Protein AF-0000000068242303 (afdb_homodimer)

InterPro domains:
  IPR001650 Helicase, C-terminal domain-like [PF00271] (436-538)
  IPR001650 Helicase, C-terminal domain-like [PS51194] (433-585)
  IPR001650 Helicase, C-terminal domain-like [SM00490] (460-540)
  IPR006935 Helicase/UvrB, N-terminal [PF04851] (218-365)
  IPR014001 Helicase superfamily 1/2, ATP-binding domain [PS51192] (231-381)
  IPR014001 Helicase superfamily 1/2, ATP-binding domain [SM00487] (214-392)
  IPR015927 Peptidase S24/S26A/S26B/S26C [PF00717] (843-957)
  IPR025202 Cardiolipin synthase-like, phospholipase D-like domain [PF13091] (28-148)
  IPR027417 P-loop containing nucleoside triphosphate hydrolase [G3DSA:3.40.50.300] (198-381)
  IPR027417 P-loop containing nucleoside triphosphate hydrolase [G3DSA:3.40.50.300] (384-576)
  IPR027417 P-loop containing nucleoside triphosphate hydrolase [SSF52540] (264-558)
  IPR036286 LexA/Signal peptidase-like superfamily [SSF51306] (871-971)
  IPR052511 ATP-dependent Helicase [PTHR47962] (212-579)

Nearest PDB structures (foldseek):
  7clg-assembly1_B  TM=3.840E-01  e=1.678E-41  Staphylococcus aureus subsp. aureus USA300
  7clg-assembly1_A  TM=3.819E-01  e=2.643E-39  Staphylococcus aureus subsp. aureus USA300
  7pli-assembly2_F  TM=6.840E-01  e=2.685E-12  Escherichia coli K-12
  7zsb-assembly1_7  TM=6.107E-01  e=1.114E-11  Saccharomyces cerevisiae
  8ebw-assembly1_A  TM=4.884E-01  e=4.718E-13  Homo sapiens

pLDDT: mean 82.97, std 15.18, range [19.53, 98.81]

Foldseek 3Di:
DVVPPLLALADDAQKQQAAQVRFQLVSLLSNLQNFQEKFWEAAAAFPQLCVSCVQSNQLSLLLNRAAEYEYECALPQHALLSLLLVVLSVQSHYWYKYFYQVVHHDGWTKIKGFHDDPRDTPWIKMWTWRAHRHPCRRRHDRIMIGMQIQDDDCPDPSNVVSVVVVVVSVPSCPDPRIGTRALVVSVVSVVVSVVSCVPVNNDVVCPPVVRPDDQDFQAQQLQLLLVLVVVVVVLQFQEEEAAAFFLNQQLLSQLVNCVVVVWQAEEEEEADPLVLSVSSSNNSSNDSSFFEAEPEPVGHDDPGRYYYYYLVGCLDPVNVVVAQQARGQEYEYEQLLCCLDSSNLSNLLRHDHSHYYYYHHDPALLSCLSSCVSRVVHHRYHDHPLNCCQVVQWFAEEEEEEAQPQAACVPFDADLLDTDLVSQLVSLLDPVSLVVLCVVCVVFPDQFEEEEDADQSSLCSSQVSCVVVVFFEDEDDSNDSRGPVNVLVCRLVRVGRYYYYHPDQLPNDADQSHAEYEYRDLDQELRSVSSSVSNHTGHDPPNRHRYHYYYHHDYLDLSRLLVLCSQQVHLDSVVSLVCLVVVPGRPPYHHDHDPVVSVSSVVVVVPQDPAVLSLQVSVCSHRSHRRFLSSSVSSPDDQVSCCVRQVHDLSSSCVNNVDVLSVVCCVQCVQCLVDVFQPDDDPALLLLLLLVLCLSVLCQVPFDALLSSLLSSCVSCSSPSVRCVVHPDPVLNPDHSNDPVSSVVSCVPNVCVQAPPPDPDDRQWHQDPRRTTYGPGDDDPVCSVVVSVSSNSRSSNVSSVVVPPPDPPVPPPVVPPVVPDSSSSRGPPPLAADWAKEQAQPEAELADWDFGDRPDIDIDGAHPDLPDDDNVFKYKYFYAYFQQQADPDGHDHGWIFIKGWDDPVRPPDQAQFWFKKWAADPVGTITIYTFHWHDPDVVWIKGHTRHPVGDIGTDDPRMDTTIGTRDTRDDPPPDPPDD/DVVPPLLALADDAQKQQAAQVRFQLVSLLSNLQNFQEKFWEFAAAFPQLCVSCVQSNQLSLLLNRAAEYEYECALPQHALLSLLLVVLVVQSHYWYKYFYQVVHGDGWTKIKGFHDDPRDTPWIKMWTWRAHRHPCRRRHDRIMIGMQIQDDDCPDPSNVVSVVVVVVSVPSCPDPRIGTRALVVSVVSVVVSVVSCVVVNNDVVCPPVVRPDDQAWQFLQLLLLLVLVVVVVVLQFQEEEAAAFFLNQQLLSQLVNCVVVVWQAEEEEEADPLVLSVSSSNNSSNDSSFFEAEPEPVGHDDPGRYYYYYLVGCLDPVNVVVAQQARGQEYEYEQLLCCLDSSNLSNLLRHDHSHYYYYHHAPALLSCLSSCVSRVVHHRYHDHPLNCCQVVQWFAEEEEEEAQPQAACVVFDADLLDTDLVSQLVSQLDPVSLVVLVVVCVVFPDQFEEEEDADQSSLCSSQVSCVVVVFFEDEDDSNDSRGPVRVLVCRLVRVGRYYYYHCPQLDNDADQSHAEYEYRDLDQELRSVSSSVSNHTGHDPPNRRRYHYYYYHDYLDLSRLLVLCSQQVHLDSVVSLVCLVVVPGRPPYHHDHDPVVSVSSVVVVVVQDPAPLSLQVSVCSHRSHRRFLSSSVSSPDDQVSCCVRQVHDLSSSCVNNVDPLSVVVCVACVCCLVDVFQPDDDPALLQLLLLVLCLSVLCQVPFDALLSSLLSSCVSCSSPSVRCVPHPDPVLNPDHSNDPVSSVVSCVPNVCVQAPPPDPDDRQWHQDPRRTIYGPGDDDPVCSVVVSVSSNSRSSNVSSVVVPPPDPPVPPPVVPPVVPDSPSSRTPPVQAADKAKEQEQPEAELADWDFGDRPDIDIDGAHPDLDDDDNVFKYKYFYAYFQQQADPDGHDHGWIFIKGWDDPVRPDDQAQFWFKKWAADPVGTITIYIFGWHDPDVVWIKGHTRDPVGDIGTDDPRMDTTIGTRDTRDDPPPDPPDD

Solvent-accessible surface area (backbone atoms only — not comparable to full-atom values): 102683 Å² total; per-residue (Å²): 119,81,70,69,75,71,69,46,51,73,77,84,70,51,64,31,62,16,19,80,85,32,38,48,45,69,55,50,51,43,18,44,70,52,27,40,34,38,43,35,34,26,27,34,39,31,50,61,17,42,66,72,44,44,59,45,51,47,51,25,38,76,71,66,23,47,40,38,37,34,36,27,54,39,90,53,62,35,33,59,45,30,52,51,50,47,44,59,44,36,77,63,68,33,47,44,31,35,33,60,32,90,93,48,51,52,49,28,18,37,44,33,33,29,26,59,56,96,89,37,78,77,40,34,40,34,39,27,8,37,46,40,38,26,46,53,42,28,40,50,14,33,19,30,30,39,50,49,50,46,38,83,56,76,82,30,72,46,18,46,50,42,52,49,53,51,48,52,48,54,49,55,61,67,28,91,48,33,37,75,65,43,66,67,55,49,53,57,46,45,55,52,37,52,52,46,34,68,72,39,31,70,60,63,86,54,57,48,72,83,58,61,70,75,76,86,39,34,46,70,68,45,3,38,43,49,26,35,49,52,52,44,46,72,65,48,37,32,39,29,31,38,29,40,24,61,76,71,48,67,62,57,42,54,44,50,45,41,56,74,68,65,53,67,26,36,38,40,32,25,84,44,68,55,54,42,49,53,41,52,50,52,39,30,66,71,33,70,85,54,38,68,25,47,27,41,90,86,40,76,52,85,79,40,34,36,30,37,28,28,40,84,41,47,22,34,69,78,50,42,66,73,44,61,43,66,62,34,42,29,36,37,32,47,58,32,77,58,36,80,38,66,39,40,45,47,42,63,66,55,44,54,42,65,32,36,41,33,32,30,53,65,79,49,55,35,67,31,30,62,42,30,52,76,22,65,62,31,76,56,38,77,44,47,64,59,53,32,36,74,69,62,60,27,39,28,35,40,37,39,40,37,62,34,81,66,43,69,49,73,75,43,59,71,53,92,61,36,62,42,65,68,61,46,44,60,55,58,60,34,70,68,36,48,50,54,52,47,55,55,45,70,73,63,55,72,69,23,32,43,28,38,28,76,35,71,67,37,16,45,48,52,20,51,52,38,40,74,73,73,40,47,45,42,51,42,48,96,87,39,87,59,49,67,55,59,52,50,48,30,34,71,73,57,73,23,42,37,41,25,24,52,67,62,67,53,53,74,60,86,55,35,65,33,27,21,40,37,39,68,32,88,60,42,32,55,60,60,44,48,37,50,54,24,52,34,26,34,58,21,80,90,72,61,62,73,48,22,35,35,44,34,52,40,51,74,43,77,52,51,55,45,53,52,12,56,78,58,71,38,94,40,60,69,58,20,56,53,38,59,75,66,60,75,54,58,85,78,40,44,80,45,68,34,64,71,49,53,51,50,52,52,53,46,60,68,61,57,58,95,46,66,68,52,48,47,53,50,47,19,34,47,61,42,40,84,67,47,60,30,19,45,41,56,63,67,45,58,64,68,55,31,35,73,73,41,65,31,68,62,52,40,48,22,62,76,64,69,33,66,69,50,42,52,46,42,71,74,47,32,64,50,53,40,58,65,52,70,63,40,88,68,95,50,64,48,58,48,42,46,52,50,26,35,56,76,61,44,22,88,82,49,53,38,39,51,63,58,42,39,29,40,26,40,55,58,40,53,48,30,41,69,55,43,65,68,62,44,50,82,71,59,66,70,50,50,54,86,34,68,65,38,40,52,54,42,45,71,41,43,50,36,67,40,39,52,68,83,54,101,58,85,51,57,30,38,70,49,96,82,45,23,51,34,68,66,63,91,77,51,80,89,45,44,67,60,50,50,50,53,50,48,41,45,36,47,26,51,50,52,54,58,71,63,56,84,74,79,74,62,65,69,56,59,66,55,53,73,67,58,79,78,44,67,32,63,23,48,42,83,74,81,41,56,63,23,41,23,26,75,47,34,32,34,10,17,69,61,73,32,75,42,55,81,80,56,74,41,79,35,64,44,58,87,86,77,66,92,79,48,52,90,43,28,35,33,30,30,31,38,40,50,24,29,44,24,75,96,68,54,42,47,60,64,38,38,33,36,30,32,61,53,45,91,90,62,60,64,86,60,65,76,32,48,32,34,32,38,34,65,49,93,87,68,49,52,24,23,34,51,30,31,29,37,72,79,48,96,97,37,44,34,33,34,45,47,12,81,93,40,76,69,40,75,61,55,88,70,51,39,76,46,29,34,62,74,46,70,61,78,79,77,80,69,69,72,67,82,120,120,79,71,69,78,72,70,45,52,74,77,84,69,51,63,32,62,17,18,82,85,32,38,46,46,68,54,50,51,43,19,44,70,52,28,42,33,37,44,36,36,26,26,36,38,32,52,62,16,42,66,70,45,45,58,46,52,48,52,25,38,75,72,66,23,47,40,38,38,34,34,28,53,38,90,52,63,35,34,59,45,31,52,52,51,48,46,60,44,35,73,63,69,34,47,43,31,34,32,61,32,88,95,49,50,52,49,27,18,37,44,34,33,29,26,60,56,96,88,38,78,76,43,35,40,34,37,27,8,37,47,41,40,27,47,52,41,30,40,50,15,33,18,31,32,39,49,49,51,45,38,83,55,75,81,30,72,47,19,46,50,42,51,49,54,53,48,52,47,53,50,56,64,68,27,91,50,32,38,76,65,43,66,69,55,49,54,57,44,44,55,52,36,53,51,45,35,68,72,39,31,70,59,62,86,54,56,48,73,81,58,61,70,73,78,86,56,45,42,57,67,44,14,39,42,49,42,34,48,52,52,44,46,73,64,47,36,34,40,29,30,37,29,40,24,60,76,70,48,65,63,56,43,53,45,52,44,40,57,73,68,64,53,67,26,35,36,37,32,27,85,46,69,55,53,43,51,53,42,50,50,51,40,29,68,72,32,69,84,54,38,68,27,47,26,42,90,85,41,74,51,84,80,40,35,38,30,35,27,29,40,84,41,47,23,34,68,78,50,44,65,74,44,60,43,65,60,34,41,29,36,38,32,47,58,30,77,57,38,80,38,65,38,39,44,45,42,62,66,55,44,54,42,66,32,34,40,33,31,30,52,64,79,49,54,35,67,31,30,62,43,29,53,75,22,64,63,31,76,55,40,79,42,47,63,61,55,34,36,74,69,62,61,26,39,29,35,41,37,40,40,37,62,35,83,66,42,68,49,72,76,44,60,71,54,92,61,35,64,41,64,68,61,48,45,60,53,57,58,34,71,67,38,47,49,53,52,48,54,53,43,71,73,62,55,74,70,24,33,44,30,38,27,76,35,70,66,37,16,46,49,52,20,51,52,37,39,74,74,72,42,46,44,43,52,42,47,95,86,39,88,60,49,69,57,56,52,50,48,31,34,71,72,58,74,22,41,36,41,25,25,50,66,63,66,52,53,71,60,88,54,35,64,33,27,20,39,36,38,68,34,87,59,41,31,56,59,60,44,49,37,51,54,25,52,34,26,35,59,20,80,90,71,62,60,72,50,22,36,35,44,33,52,38,50,74,42,76,52,50,55,44,52,54,13,57,77,58,71,38,93,39,60,69,59,19,55,52,38,57,74,65,59,73,54,57,84,78,41,44,80,46,67,35,65,70,50,54,52,50,51,52,53,47,61,67,61,57,58,95,45,66,67,50,48,48,54,50,46,18,36,48,62,42,40,84,66,47,59,29,19,45,41,55,64,66,45,59,64,69,55,31,35,72,74,41,65,29,70,62,51,38,48,22,63,73,64,68,34,66,69,50,43,50,46,43,71,75,46,32,62,49,53,39,57,64,52,70,65,40,86,68,95,51,64,48,57,47,41,48,52,50,25,34,56,76,61,44,21,87,82,49,53,37,40,52,64,59,42,39,28,40,25,39,56,60,42,53,46,30,41,68,54,44,65,68,62,45,50,82,71,59,67,70,50,49,55,86,34,67,66,38,41,52,53,43,45,70,40,43,52,36,66,41,39,50,68,84,53,101,57,87,52,57,31,38,70,47,97,82,44,22,51,36,68,67,63,91,78,53,80,87,45,47,66,60,49,51,50,52,50,49,42,45,35,47,26,52,51,51,54,59,70,65,55,84,76,80,75,67,65,70,57,62,67,57,57,70,64,60,76,75,57,70,34,65,14,50,50,87,73,75,40,54,62,23,41,21,27,75,45,36,34,34,10,16,71,62,72,32,76,44,55,81,80,56,74,41,79,35,65,42,57,85,85,75,66,92,78,46,50,90,44,28,35,33,32,30,32,38,40,51,25,32,45,26,76,95,71,55,40,48,61,64,38,39,33,34,31,32,60,51,44,90,88,64,58,64,87,61,68,76,30,49,31,34,32,37,33,66,49,94,89,67,50,52,25,23,34,51,31,32,28,37,72,80,46,96,96,36,42,32,33,34,46,48,13,79,92,42,75,72,40,76,61,54,89,72,52,39,76,46,30,33,64,76,45,70,64,79,80,77,80,70,70,73,69,81,120

Sequence (1958 aa):
MMSDRQSFLYSGHKLSSGGANDPLLPRLVQAINHATEIEISVSFIQPSGLDLLFDPLFDAVQSGAQVKLLTSDYLSITHPVALRRLMLLTERGAQCRVFECGQHSFHMKSYIFVRCEQGEILEGCAWIGSNNISKTALLDSHEWALRHDFEPPETSAAALEFLHIRQQFASIFNHTNSKDLTHTWIDHYLERYQQAKKQHGMPILADSQDEQSEPPAPNAVQVEALTALNATRAQGFSRGLVVLATGMGKTWLAAFDALQTQSTKVLFVAHREEILLQAEKTFCQLIPNAKTGLYNGVTQNTQAMLLFASVATIGKQNHLQRFAADHFDYIVVDEFHHAAARSYRNLLTYFKPKFLLGLTATPERSDQADILSLCDSNLVFERNLVHGIDEKILVPFDYHGIYDQAVNYQEIPWRNGKFDPDSLDNALATQRRAEHVYQHWHQKKQTRTLAFCVSKKHADFMAEFCLSKGIKAIAVYSDSKVRRNQALQWLDSGKIDILFSVDLFNEGTDLPAIDTILMLRPTESKILFLQQLGRGLRRSIETQKSKLVVIDFIGNHDSFLNRPTTLYNVSHLKDALAKHQQQALPDGCHVTFDITLLNFWQQLTRKMRFSVQDEYQQLAHQLAHRPTASEFFYHGIEISKVRKQAQSWFHLVASQENDPELAEIVTRYGDFLLHGIESTGMSKSFKAILLEALLELDGLRTPPTLATLAECSYTVIARRPDLMAEDLTENAKQFKAADKDWLNYWRNNPIKAFTNKATKQATWFSIDSQQRFVANFDIREQDLERLHDCIQELVDLRLAEYAQRPKQHKENLIKAKSKAAVISLIPEQKTIGTPIPFYPELKIACGHFKRGSEREVQTYFVPDGYGLLDPTRHFVSPASGNSMNGGKNPIQDGDLLLLEWVTPSSAGSISNLTMAIETQDETGDNQYLLRVVRKIAPNQYELQAQNPSYPNMPATDAMKTFARLKAVIKNNSQQSQTRMMSDRQSFLYSGHKLSSGGANDPLLPRLVQAINHATEIEISVSFIQPSGLDLLFDPLFDAVQSGAQVKLLTSDYLSITHPVALRRLMLLTERGAQCRVFECGQHSFHMKSYIFVRCEQGEILEGCAWIGSNNISKTALLDSHEWALRHDFEPPETSAAALEFLHIRQQFASIFNHTNSKDLTHTWIDHYLERYQQAKKQHGMPILADSQDEQSEPPAPNAVQVEALTALNATRAQGFSRGLVVLATGMGKTWLAAFDALQTQSTKVLFVAHREEILLQAEKTFCQLIPNAKTGLYNGVTQNTQAMLLFASVATIGKQNHLQRFAADHFDYIVVDEFHHAAARSYRNLLTYFKPKFLLGLTATPERSDQADILSLCDSNLVFERNLVHGIDEKILVPFDYHGIYDQAVNYQEIPWRNGKFDPDSLDNALATQRRAEHVYQHWHQKKQTRTLAFCVSKKHADFMAEFCLSKGIKAIAVYSDSKVRRNQALQWLDSGKIDILFSVDLFNEGTDLPAIDTILMLRPTESKILFLQQLGRGLRRSIETQKSKLVVIDFIGNHDSFLNRPTTLYNVSHLKDALAKHQQQALPDGCHVTFDITLLNFWQQLTRKMRFSVQDEYQQLAHQLAHRPTASEFFYHGIEISKVRKQAQSWFHLVASQENDPELAEIVTRYGDFLLHGIESTGMSKSFKAILLEALLELDGLRTPPTLATLAECSYTVIARRPDLMAEDLTENAKQFKAADKDWLNYWRNNPIKAFTNKATKQATWFSIDSQQRFVANFDIREQDLERLHDCIQELVDLRLAEYAQRPKQHKENLIKAKSKAAVISLIPEQKTIGTPIPFYPELKIACGHFKRGSEREVQTYFVPDGYGLLDPTRHFVSPASGNSMNGGKNPIQDGDLLLLEWVTPSSAGSISNLTMAIETQDETGDNQYLLRVVRKIAPNQYELQAQNPSYPNMPATDAMKTFARLKAVIKNNSQQSQTR

Organism: Vibrio cholerae serotype O1 (strain ATCC 39315 / El Tor Inaba N16961) (NCBI:txid243277)

Secondary structure (DSSP, 8-state):
--SSTT--S--S-SEE-BTTTB-SHHHHHHHHHH-SEEEEE-S-B-HHHHHHHHHHHHHHHHTT-EEEEEEE-GGG-S-HHHHHHHHHHHTTT-EEEEE--TTS-B---EEEEEEEETTEEEEEEEEEES--BSHIIIIISB--EEEEE--SSTTSHHHHHHHHHHHHHHHHHTSTTEEE--HHHHHHHHHHHHHHHHHH-S-GGGGSTTT--PPP---HHHHHHHHHHHHHHHTT-SEEEEEE-TTS-HHHHHHHHHHHTT-SSEEEEESSHHHHHHHHHHHHHH-TT--EEEESSS-B-SS-SEEEEEHHHHTSHHHHTTS-TTS-SEEEESSGGGGGSHHHHHHHHH---SEEEEEES---HHHHHHHHHHTTT-EEEEE-HHHHHHTTSB--EEEEEEE-TT--GGGS-EETTEE-HHHHHHHHS-HHHHHHHHHHHHHH--S-EEEE-SSHHHHHHHHHHHHHTT--EEEE-TT-SS-HHHHHHHHHHTS-SEEEESSTTSSS---TT--EEEE-S----HHHHHHHHHHT-B--TTTT---EEEEEEE-SSGGGGHHHHHHTT-SSHHHHHHHHHHT---TT-EEEE-HHHHHHHHHHHHH----HHHHHHHHHHHHTSPPPHHHHHHTT--HHHHHHHHSSHHHHHHHHHT-HHHHHHHHHHHHIIIIIIIT---SSSHHHHHHHHHHHTTTTTSPPBHHHHHHHHHHHHHT-HHHHHHHS-TTGGG--TT-HHHHHHHIIIIIHHHH---SSS---EEE-TT-BEEESS---GGGHHHHHHHHHHHHHHHHHHHHHS--SSTTSSTTTGGG-------------SEEEEE-TT--EESSS-EE------EEEEEPTTS----TTTEEEEEEESSTT--SSS---TTPEEEEEE--TTS----TTEEEEEEEE-TTS-EEEEEEEEEEEETTEEEEE-SSTTS--EE--TT-EEEEEEEEEE---GGGGG--/--SSTT--S--S-SEE-BTTTB-SHHHHHHHHHH-SEEEEE-S-B-HHHHHHHHHHHHHHHHTT-EEEEEEE-GGG-S-HHHHHHHHHHHTTT-EEEEE--TTS-B---EEEEEEEETTEEEEEEEEEES--BSHIIIIISB--EEEEE--SSTTSHHHHHHHHHHHHHHHHHTSTTEEE--HHHHHHHHHHHHHHHHHH-S-GGGGSTTT--PPP---HHHHHHHHHHHHHHHTT-SEEEEEE-TTS-HHHHHHHHHHHTT-SSEEEEESSHHHHHHHHHHHHHH-TT--EEEESSS-B-SS-SEEEEEHHHHTSHHHHTTS-TTS-SEEEESSGGGTTSHHHHHHHHH---SEEEEEES---HHHHHHHHHHTTT-EEEEE-HHHHHHTTSB--EEEEEEE-TT--GGGS-EETTEE-HHHHHHHHS-HHHHHHHHHHHHHH--S-EEEE-SSHHHHHHHHHHHHHTT--EEEE-TT-SS-HHHHHHHHHHTS-SEEEESSTTSSS---TT--EEEE-S----HHHHHHHHHHT-B--TTTT---EEEEEEE-SSGGGGHHHHHHTT-SSHHHHHHHHHHT---TT-EEEE-HHHHHHHHHHHHH----HHHHHHHHHHHHTSPPPHHHHHHTT--HHHHHHHHSSHHHHHHHHHT-HHHHHHHHHHHHIIIIIIIT---SSSHHHHHHHHHHHTTTTTSPPBHHHHHHHHHHHHHT-HHHHHHHS-TTGGG--TT-HHHHHHHIIIIIHHHH---SSS---EEE-TT-BEEESS---GGGHHHHHHHHHHHHHHHHHHHHHS--SSTTSSTTTTT--------------SEEEEE-TT--EESSS-EE------EEEEEPTTS----TTTEEEEEEESSTT--SSS---TT-EEEEEE--TTS----TTEEEEEEEE-TTS-EEEEEEEEEEEETTEEEEE-SSTTS--EE--TT-EEEEEEEEEE---GGGGG--

Structure (mmCIF, N/CA/C/O backbone):
data_AF-0000000068242303-model_v1
#
loop_
_entity.id
_entity.type
_entity.pdbx_description
1 polymer 'Helicase-related protein'
#
loop_
_atom_site.group_PDB
_atom_site.id
_atom_site.type_symbol
_atom_site.label_atom_id
_atom_site.label_alt_id
_atom_site.label_comp_id
_atom_site.label_asym_id
_atom_site.label_entity_id
_atom_site.label_seq_id
_atom_site.pdbx_PDB_ins_code
_atom_site.Cartn_x
_atom_site.Cartn_y
_atom_site.Cartn_z
_atom_site.occupancy
_atom_site.B_iso_or_equiv
_atom_site.auth_seq_id
_atom_site.auth_comp_id
_atom_site.auth_asym_id
_atom_site.auth_atom_id
_atom_site.pdbx_PDB_model_num
ATOM 1 N N . MET A 1 1 ? -24.125 -35.188 1.979 1 27.48 1 MET A N 1
ATOM 2 C CA . MET A 1 1 ? -24.922 -34.156 2.666 1 27.48 1 MET A CA 1
ATOM 3 C C . MET A 1 1 ? -24.047 -33.031 3.164 1 27.48 1 MET A C 1
ATOM 5 O O . MET A 1 1 ? -24.547 -32 3.607 1 27.48 1 MET A O 1
ATOM 9 N N . MET A 1 2 ? -22.859 -33.438 3.572 1 31.95 2 MET A N 1
ATOM 10 C CA . MET A 1 2 ? -21.812 -32.469 3.82 1 31.95 2 MET A CA 1
ATOM 11 C C . MET A 1 2 ? -21.562 -31.594 2.586 1 31.95 2 MET A C 1
ATOM 13 O O . MET A 1 2 ? -20.75 -30.656 2.621 1 31.95 2 MET A O 1
ATOM 17 N N . SER A 1 3 ? -21.906 -32.125 1.413 1 37.91 3 SER A N 1
ATOM 18 C CA . SER A 1 3 ? -21.734 -31.547 0.093 1 37.91 3 SER A CA 1
ATOM 19 C C . SER A 1 3 ? -22.438 -30.188 0.002 1 37.91 3 SER A C 1
ATOM 21 O O . SER A 1 3 ? -22.062 -29.344 -0.811 1 37.91 3 SER A O 1
ATOM 23 N N . ASP A 1 4 ? -23.625 -30.094 0.601 1 40.25 4 ASP A N 1
ATOM 24 C CA . ASP A 1 4 ? -24.531 -28.984 0.287 1 40.25 4 ASP A CA 1
ATOM 25 C C . ASP A 1 4 ? -24.031 -27.688 0.903 1 40.25 4 ASP A C 1
ATOM 27 O O . ASP A 1 4 ? -24.5 -26.609 0.555 1 40.25 4 ASP A O 1
ATOM 31 N N . ARG A 1 5 ? -23.625 -27.719 2.139 1 39.94 5 ARG A N 1
ATOM 32 C CA . ARG A 1 5 ? -23.328 -26.516 2.904 1 39.94 5 ARG A CA 1
ATOM 33 C C . ARG A 1 5 ? -22.188 -25.734 2.281 1 39.94 5 ARG A C 1
ATOM 35 O O . ARG A 1 5 ? -21.906 -24.594 2.676 1 39.94 5 ARG A O 1
ATOM 42 N N . GLN A 1 6 ? -21.188 -26.375 1.655 1 49.88 6 GLN A N 1
ATOM 43 C CA . GLN A 1 6 ? -19.906 -25.781 1.315 1 49.88 6 GLN A CA 1
ATOM 44 C C . GLN A 1 6 ? -19.938 -25.141 -0.073 1 49.88 6 GLN A C 1
ATOM 46 O O . GLN A 1 6 ? -18.891 -24.875 -0.665 1 49.88 6 GLN A O 1
ATOM 51 N N . SER A 1 7 ? -21.141 -24.906 -0.558 1 69.19 7 SER A N 1
ATOM 52 C CA . SER A 1 7 ? -21.188 -24.422 -1.932 1 69.19 7 SER A CA 1
ATOM 53 C C . SER A 1 7 ? -21.422 -22.906 -1.976 1 69.19 7 SER A C 1
ATOM 55 O O . SER A 1 7 ? -22 -22.391 -2.932 1 69.19 7 SER A O 1
ATOM 57 N N . PHE A 1 8 ? -21.062 -22.281 -0.878 1 84.56 8 PHE A N 1
ATOM 58 C CA . PHE A 1 8 ? -21.328 -20.859 -0.902 1 84.56 8 PHE A CA 1
ATOM 59 C C . PHE A 1 8 ? -20.062 -20.078 -1.264 1 84.56 8 PHE A C 1
ATOM 61 O O . PHE A 1 8 ? -18.953 -20.531 -1.033 1 84.56 8 PHE A O 1
ATOM 68 N N . LEU A 1 9 ? -20.312 -18.906 -1.848 1 91.75 9 LEU A N 1
ATOM 69 C CA . LEU A 1 9 ? -19.203 -18.031 -2.213 1 91.75 9 LEU A CA 1
ATOM 70 C C . LEU A 1 9 ? -18.484 -17.516 -0.97 1 91.75 9 LEU A C 1
ATOM 72 O O . LEU A 1 9 ? -17.297 -17.188 -1.02 1 91.75 9 LEU A O 1
ATOM 76 N N . TYR A 1 10 ? -19.281 -17.344 0.137 1 91 10 TYR A N 1
ATOM 77 C CA . TYR A 1 10 ? -18.703 -16.719 1.316 1 91 10 TYR A CA 1
ATOM 78 C C . TYR A 1 10 ? -19.328 -17.266 2.594 1 91 10 TYR A C 1
ATOM 80 O O . TYR A 1 10 ? -20.406 -17.859 2.559 1 91 10 TYR A O 1
ATOM 88 N N . SER A 1 11 ? -18.562 -17.156 3.717 1 87.81 11 SER A N 1
ATOM 89 C CA . SER A 1 11 ? -19.031 -17.531 5.051 1 87.81 11 SER A CA 1
ATOM 90 C C . SER A 1 11 ? -18.375 -16.656 6.121 1 87.81 11 SER A C 1
ATOM 92 O O . SER A 1 11 ? -17.375 -15.992 5.859 1 87.81 11 SER A O 1
ATOM 94 N N . GLY A 1 12 ? -19.062 -16.516 7.234 1 88.19 12 GLY A N 1
ATOM 95 C CA . GLY A 1 12 ? -18.484 -15.859 8.391 1 88.19 12 GLY A CA 1
ATOM 96 C C . GLY A 1 12 ? -18.672 -14.352 8.391 1 88.19 12 GLY A C 1
ATOM 97 O O . GLY A 1 12 ? -19.594 -13.844 7.762 1 88.19 12 GLY A O 1
ATOM 98 N N . HIS A 1 13 ? -17.812 -13.641 9.141 1 92.69 13 HIS A N 1
ATOM 99 C CA . HIS A 1 13 ? -17.891 -12.195 9.289 1 92.69 13 HIS A CA 1
ATOM 100 C C . HIS A 1 13 ? -17.562 -11.492 7.977 1 92.69 13 HIS A C 1
ATOM 102 O O . HIS A 1 13 ? -16.828 -12.031 7.141 1 92.69 13 HIS A O 1
ATOM 108 N N . LYS A 1 14 ? -18.047 -10.32 7.805 1 96.12 14 LYS A N 1
ATOM 109 C CA . LYS A 1 14 ? -17.781 -9.523 6.605 1 96.12 14 LYS A CA 1
ATOM 110 C C . LYS A 1 14 ? -16.391 -8.906 6.645 1 96.12 14 LYS A C 1
ATOM 112 O O . LYS A 1 14 ? -15.828 -8.578 5.598 1 96.12 14 LYS A O 1
ATOM 117 N N . LEU A 1 15 ? -15.906 -8.789 7.855 1 97.44 15 LEU A N 1
ATOM 118 C CA . LEU A 1 15 ? -14.555 -8.25 7.977 1 97.44 15 LEU A CA 1
ATOM 119 C C . LEU A 1 15 ? -13.531 -9.375 8.078 1 97.44 15 LEU A C 1
ATOM 121 O O . LEU A 1 15 ? -13.703 -10.312 8.859 1 97.44 15 LEU A O 1
ATOM 125 N N . SER A 1 16 ? -12.539 -9.289 7.238 1 96.31 16 SER A N 1
ATOM 126 C CA . SER A 1 16 ? -11.297 -10.016 7.465 1 96.31 16 SER A CA 1
ATOM 127 C C . SER A 1 16 ? -10.219 -9.102 8.047 1 96.31 16 SER A C 1
ATOM 129 O O . SER A 1 16 ? -9.805 -8.133 7.406 1 96.31 16 SER A O 1
ATOM 131 N N . SER A 1 17 ? -9.766 -9.359 9.227 1 94.19 17 SER A N 1
ATOM 132 C CA . SER A 1 17 ? -8.852 -8.461 9.93 1 94.19 17 SER A CA 1
ATOM 133 C C . SER A 1 17 ? -7.398 -8.828 9.656 1 94.19 17 SER A C 1
ATOM 135 O O . SER A 1 17 ? -6.48 -8.148 10.117 1 94.19 17 SER A O 1
ATOM 137 N N . GLY A 1 18 ? -7.207 -9.875 8.867 1 91.88 18 GLY A N 1
ATOM 138 C CA . GLY A 1 18 ? -5.852 -10.258 8.508 1 91.88 18 GLY A CA 1
ATOM 139 C C . GLY A 1 18 ? -5.098 -10.922 9.641 1 91.88 18 GLY A C 1
ATOM 140 O O . GLY A 1 18 ? -5.711 -11.484 10.555 1 91.88 18 GLY A O 1
ATOM 141 N N . GLY A 1 19 ? -3.764 -10.953 9.555 1 86.62 19 GLY A N 1
ATOM 142 C CA . GLY A 1 19 ? -2.949 -11.672 10.523 1 86.62 19 GLY A CA 1
ATOM 143 C C . GLY A 1 19 ? -3.068 -13.18 10.391 1 86.62 19 GLY A C 1
ATOM 144 O O . GLY A 1 19 ? -3.82 -13.68 9.555 1 86.62 19 GLY A O 1
ATOM 145 N N . ALA A 1 20 ? -2.357 -13.812 11.25 1 82.75 20 ALA A N 1
ATOM 146 C CA . ALA A 1 20 ? -2.346 -15.273 11.219 1 82.75 20 ALA A CA 1
ATOM 147 C C . ALA A 1 20 ? -3.699 -15.844 11.625 1 82.75 20 ALA A C 1
ATOM 149 O O . ALA A 1 20 ? -4.074 -16.938 11.203 1 82.75 20 ALA A O 1
ATOM 150 N N . ASN A 1 21 ? -4.492 -15.031 12.25 1 86.25 21 ASN A N 1
ATOM 151 C CA . ASN A 1 21 ? -5.734 -15.539 12.82 1 86.25 21 ASN A CA 1
ATOM 152 C C . ASN A 1 21 ? -6.898 -15.391 11.852 1 86.25 21 ASN A C 1
ATOM 154 O O . ASN A 1 21 ? -7.891 -16.125 11.945 1 86.25 21 ASN A O 1
ATOM 158 N N . ASP A 1 22 ? -6.848 -14.422 11.031 1 93.81 22 ASP A N 1
ATOM 159 C CA . ASP A 1 22 ? -7.965 -14.164 10.125 1 93.81 22 ASP A CA 1
ATOM 160 C C . ASP A 1 22 ? -7.465 -13.75 8.742 1 93.81 22 ASP A C 1
ATOM 162 O O . ASP A 1 22 ? -7.824 -12.688 8.234 1 93.81 22 ASP A O 1
ATOM 166 N N . PRO A 1 23 ? -6.691 -14.727 8.125 1 94.06 23 PRO A N 1
ATOM 167 C CA . PRO A 1 23 ? -6.168 -14.406 6.793 1 94.06 23 PRO A CA 1
ATOM 168 C C . PRO A 1 23 ? -7.262 -14.344 5.73 1 94.06 23 PRO A C 1
ATOM 170 O O . PRO A 1 23 ? -8.273 -15.039 5.84 1 94.06 23 PRO A O 1
ATOM 173 N N . LEU A 1 24 ? -7.051 -13.594 4.703 1 96.44 24 LEU A N 1
ATOM 174 C CA . LEU A 1 24 ? -8.039 -13.406 3.645 1 96.44 24 LEU A CA 1
ATOM 175 C C . LEU A 1 24 ? -8.008 -14.57 2.658 1 96.44 24 LEU A C 1
ATOM 177 O O . LEU A 1 24 ? -9.008 -14.875 2.016 1 96.44 24 LEU A O 1
ATOM 181 N N . LEU A 1 25 ? -6.902 -15.266 2.502 1 94.81 25 LEU A N 1
ATOM 182 C CA . LEU A 1 25 ? -6.652 -16.234 1.443 1 94.81 25 LEU A CA 1
ATOM 183 C C . LEU A 1 25 ? -7.727 -17.328 1.435 1 94.81 25 LEU A C 1
ATOM 185 O O . LEU A 1 25 ? -8.312 -17.609 0.391 1 94.81 25 LEU A O 1
ATOM 189 N N . PRO A 1 26 ? -8.047 -17.953 2.596 1 92.19 26 PRO A N 1
ATOM 190 C CA . PRO A 1 26 ? -9.047 -19.031 2.559 1 92.19 26 PRO A CA 1
ATOM 191 C C . PRO A 1 26 ? -10.406 -18.547 2.039 1 92.19 26 PRO A C 1
ATOM 193 O O . PRO A 1 26 ? -11.109 -19.297 1.365 1 92.19 26 PRO A O 1
ATOM 196 N N . ARG A 1 27 ? -10.711 -17.344 2.32 1 94.75 27 ARG A N 1
ATOM 197 C CA . ARG A 1 27 ? -11.984 -16.781 1.875 1 94.75 27 ARG A CA 1
ATOM 198 C C . ARG A 1 27 ? -11.984 -16.547 0.368 1 94.75 27 ARG A C 1
ATOM 200 O O . ARG A 1 27 ? -12.992 -16.797 -0.304 1 94.75 27 ARG A O 1
ATOM 207 N N . LEU A 1 28 ? -10.883 -16.078 -0.121 1 96.56 28 LEU A N 1
ATOM 208 C CA . LEU A 1 28 ? -10.773 -15.852 -1.56 1 96.56 28 LEU A CA 1
ATOM 209 C C . LEU A 1 28 ? -10.836 -17.172 -2.314 1 96.56 28 LEU A C 1
ATOM 211 O O . LEU A 1 28 ? -11.523 -17.281 -3.336 1 96.56 28 LEU A O 1
ATOM 215 N N . VAL A 1 29 ? -10.102 -18.172 -1.832 1 93.56 29 VAL A N 1
ATOM 216 C CA . VAL A 1 29 ? -10.055 -19.469 -2.488 1 93.56 29 VAL A CA 1
ATOM 217 C C . VAL A 1 29 ? -11.453 -20.078 -2.512 1 93.56 29 VAL A C 1
ATOM 219 O O . VAL A 1 29 ? -11.867 -20.656 -3.523 1 93.56 29 VAL A O 1
ATOM 222 N N . GLN A 1 30 ? -12.172 -19.984 -1.408 1 91.19 30 GLN A N 1
ATOM 223 C CA . GLN A 1 30 ? -13.555 -20.469 -1.359 1 91.19 30 GLN A CA 1
ATOM 224 C C . GLN A 1 30 ? -14.414 -19.781 -2.418 1 91.19 30 GLN A C 1
ATOM 226 O O . GLN A 1 30 ? -15.172 -20.438 -3.131 1 91.19 30 GLN A O 1
ATOM 231 N N . ALA A 1 31 ? -14.289 -18.5 -2.492 1 95.75 31 ALA A N 1
ATOM 232 C CA . ALA A 1 31 ? -15.086 -17.75 -3.449 1 95.75 31 ALA A CA 1
ATOM 233 C C . ALA A 1 31 ? -14.719 -18.109 -4.883 1 95.75 31 ALA A C 1
ATOM 235 O O . ALA A 1 31 ? -15.602 -18.297 -5.727 1 95.75 31 ALA A O 1
ATOM 236 N N . ILE A 1 32 ? -13.438 -18.219 -5.188 1 96.06 32 ILE A N 1
ATOM 237 C CA . ILE A 1 32 ? -12.953 -18.531 -6.527 1 96.06 32 ILE A CA 1
ATOM 238 C C . ILE A 1 32 ? -13.484 -19.891 -6.961 1 96.06 32 ILE A C 1
ATOM 240 O O . ILE A 1 32 ? -13.93 -20.062 -8.102 1 96.06 32 ILE A O 1
ATOM 244 N N . ASN A 1 33 ? -13.508 -20.812 -6.031 1 91.12 33 ASN A N 1
ATOM 245 C CA . ASN A 1 33 ? -13.883 -22.188 -6.336 1 91.12 33 ASN A CA 1
ATOM 246 C C . ASN A 1 33 ? -15.359 -22.297 -6.699 1 91.12 33 ASN A C 1
ATOM 248 O O . ASN A 1 33 ? -15.773 -23.234 -7.371 1 91.12 33 ASN A O 1
ATOM 252 N N . HIS A 1 34 ? -16.156 -21.328 -6.34 1 92.12 34 HIS A N 1
ATOM 253 C CA . HIS A 1 34 ? -17.594 -21.469 -6.543 1 92.12 34 HIS A CA 1
ATOM 254 C C . HIS A 1 34 ? -18.125 -20.359 -7.457 1 92.12 34 HIS A C 1
ATOM 256 O O . HIS A 1 34 ? -19.328 -20.266 -7.676 1 92.12 34 HIS A O 1
ATOM 262 N N . ALA A 1 35 ? -17.25 -19.594 -7.957 1 95.25 35 ALA A N 1
ATOM 263 C CA . ALA A 1 35 ? -17.672 -18.453 -8.773 1 95.25 35 ALA A CA 1
ATOM 264 C C . ALA A 1 35 ? -17.719 -18.828 -10.25 1 95.25 35 ALA A C 1
ATOM 266 O O . ALA A 1 35 ? -16.969 -19.703 -10.703 1 95.25 35 ALA A O 1
ATOM 267 N N . THR A 1 36 ? -18.625 -18.203 -11 1 96 36 THR A N 1
ATOM 268 C CA . THR A 1 36 ? -18.688 -18.312 -12.453 1 96 36 THR A CA 1
ATOM 269 C C . THR A 1 36 ? -18.078 -17.078 -13.109 1 96 36 THR A C 1
ATOM 271 O O . THR A 1 36 ? -17.719 -17.094 -14.289 1 96 36 THR A O 1
ATOM 274 N N . GLU A 1 37 ? -18.047 -16 -12.375 1 97.62 37 GLU A N 1
ATOM 275 C CA . GLU A 1 37 ? -17.375 -14.766 -12.789 1 97.62 37 GLU A CA 1
ATOM 276 C C . GLU A 1 37 ? -16.453 -14.242 -11.688 1 97.62 37 GLU A C 1
ATOM 278 O O . GLU A 1 37 ? -16.859 -14.133 -10.531 1 97.62 37 GLU A O 1
ATOM 283 N N . ILE A 1 38 ? -15.281 -13.977 -12.031 1 98.44 38 ILE A N 1
ATOM 284 C CA . ILE A 1 38 ? -14.266 -13.516 -11.086 1 98.44 38 ILE A CA 1
ATOM 285 C C . ILE A 1 38 ? -13.656 -12.203 -11.586 1 98.44 38 ILE A C 1
ATOM 287 O O . ILE A 1 38 ? -13.133 -12.148 -12.703 1 98.44 38 ILE A O 1
ATOM 291 N N . GLU A 1 39 ? -13.766 -11.125 -10.82 1 98.69 39 GLU A N 1
ATOM 292 C CA . GLU A 1 39 ? -13.258 -9.797 -11.148 1 98.69 39 GLU A CA 1
ATOM 293 C C . GLU A 1 39 ? -12.312 -9.289 -10.062 1 98.69 39 GLU A C 1
ATOM 295 O O . GLU A 1 39 ? -12.758 -8.898 -8.977 1 98.69 39 GLU A O 1
ATOM 300 N N . ILE A 1 40 ? -11.023 -9.234 -10.391 1 98.69 40 ILE A N 1
ATOM 301 C CA . ILE A 1 40 ? -10.023 -8.875 -9.398 1 98.69 40 ILE A CA 1
ATOM 302 C C . ILE A 1 40 ? -9.266 -7.629 -9.852 1 98.69 40 ILE A C 1
ATOM 304 O O . ILE A 1 40 ? -8.859 -7.535 -11.016 1 98.69 40 ILE A O 1
ATOM 308 N N . SER A 1 41 ? -9.109 -6.633 -9.039 1 98.31 41 SER A N 1
ATOM 309 C CA . SER A 1 41 ? -8.25 -5.477 -9.273 1 98.31 41 SER A CA 1
ATOM 310 C C . SER A 1 41 ? -7.32 -5.23 -8.094 1 98.31 41 SER A C 1
ATOM 312 O O . SER A 1 41 ? -7.777 -5.074 -6.957 1 98.31 41 SER A O 1
ATOM 314 N N . VAL A 1 42 ? -6.023 -5.254 -8.273 1 97.75 42 VAL A N 1
ATOM 315 C CA . VAL A 1 42 ? -5.043 -5.027 -7.219 1 97.75 42 VAL A CA 1
ATOM 316 C C . VAL A 1 42 ? -3.928 -4.121 -7.734 1 97.75 42 VAL A C 1
ATOM 318 O O . VAL A 1 42 ? -3.656 -4.082 -8.938 1 97.75 42 VAL A O 1
ATOM 321 N N . SER A 1 43 ? -3.271 -3.441 -6.852 1 94.44 43 SER A N 1
ATOM 322 C CA . SER A 1 43 ? -2.217 -2.504 -7.219 1 94.44 43 SER A CA 1
ATOM 323 C C . SER A 1 43 ? -0.947 -3.238 -7.637 1 94.44 43 SER A C 1
ATOM 325 O O . SER A 1 43 ? -0.266 -2.824 -8.578 1 94.44 43 SER A O 1
ATOM 327 N N . PHE A 1 44 ? -0.59 -4.301 -6.949 1 92 44 PHE A N 1
ATOM 328 C CA . PHE A 1 44 ? 0.61 -5.027 -7.352 1 92 44 PHE A CA 1
ATOM 329 C C . PHE A 1 44 ? 0.45 -6.52 -7.102 1 92 44 PHE A C 1
ATOM 331 O O . PHE A 1 44 ? -0.395 -6.938 -6.305 1 92 44 PHE A O 1
ATOM 338 N N . ILE A 1 45 ? 1.203 -7.281 -7.77 1 95.56 45 ILE A N 1
ATOM 339 C CA . ILE A 1 45 ? 1.236 -8.734 -7.676 1 95.56 45 ILE A CA 1
ATOM 340 C C . ILE A 1 45 ? 2.678 -9.211 -7.504 1 95.56 45 ILE A C 1
ATOM 342 O O . ILE A 1 45 ? 3.561 -8.836 -8.281 1 95.56 45 ILE A O 1
ATOM 346 N N . GLN A 1 46 ? 2.875 -10.008 -6.48 1 92.06 46 GLN A N 1
ATOM 347 C CA . GLN A 1 46 ? 4.152 -10.672 -6.254 1 92.06 46 GLN A CA 1
ATOM 348 C C . GLN A 1 46 ? 4.062 -12.164 -6.566 1 92.06 46 GLN A C 1
ATOM 350 O O . GLN A 1 46 ? 2.988 -12.758 -6.461 1 92.06 46 GLN A O 1
ATOM 355 N N . PRO A 1 47 ? 5.18 -12.75 -7 1 89.19 47 PRO A N 1
ATOM 356 C CA . PRO A 1 47 ? 5.152 -14.18 -7.285 1 89.19 47 PRO A CA 1
ATOM 357 C C . PRO A 1 47 ? 4.66 -15.016 -6.102 1 89.19 47 PRO A C 1
ATOM 359 O O . PRO A 1 47 ? 3.916 -15.977 -6.285 1 89.19 47 PRO A O 1
ATOM 362 N N . SER A 1 48 ? 5.004 -14.633 -4.926 1 88.06 48 SER A N 1
ATOM 363 C CA . SER A 1 48 ? 4.629 -15.367 -3.725 1 88.06 48 SER A CA 1
ATOM 364 C C . SER A 1 48 ? 3.115 -15.406 -3.549 1 88.06 48 SER A C 1
ATOM 366 O O . SER A 1 48 ? 2.555 -16.438 -3.156 1 88.06 48 SER A O 1
ATOM 368 N N . GLY A 1 49 ? 2.5 -14.328 -3.852 1 93.19 49 GLY A N 1
ATOM 369 C CA . GLY A 1 49 ? 1.053 -14.258 -3.727 1 93.19 49 GLY A CA 1
ATOM 370 C C . GLY A 1 49 ? 0.321 -14.977 -4.844 1 93.19 49 GLY A C 1
ATOM 371 O O . GLY A 1 49 ? -0.686 -15.648 -4.602 1 93.19 49 GLY A O 1
ATOM 372 N N . LEU A 1 50 ? 0.817 -14.758 -6.008 1 93.56 50 LEU A N 1
ATOM 373 C CA . LEU A 1 50 ? 0.173 -15.406 -7.148 1 93.56 50 LEU A CA 1
ATOM 374 C C . LEU A 1 50 ? 0.261 -16.922 -7.035 1 93.56 50 LEU A C 1
ATOM 376 O O . LEU A 1 50 ? -0.652 -17.641 -7.461 1 93.56 50 LEU A O 1
ATOM 380 N N . ASP A 1 51 ? 1.328 -17.453 -6.465 1 88.81 51 ASP A N 1
ATOM 381 C CA . ASP A 1 51 ? 1.496 -18.891 -6.254 1 88.81 51 ASP A CA 1
ATOM 382 C C . ASP A 1 51 ? 0.339 -19.453 -5.441 1 88.81 51 ASP A C 1
ATOM 384 O O . ASP A 1 51 ? -0.062 -20.609 -5.648 1 88.81 51 ASP A O 1
ATOM 388 N N . LEU A 1 52 ? -0.161 -18.656 -4.633 1 90.81 52 LEU A N 1
ATOM 389 C CA . LEU A 1 52 ? -1.229 -19.094 -3.744 1 90.81 52 LEU A CA 1
ATOM 390 C C . LEU A 1 52 ? -2.574 -19.094 -4.461 1 90.81 52 LEU A C 1
ATOM 392 O O . LEU A 1 52 ? -3.467 -19.875 -4.125 1 90.81 52 LEU A O 1
ATOM 396 N N . LEU A 1 53 ? -2.711 -18.281 -5.477 1 95.19 53 LEU A N 1
ATOM 397 C CA . LEU A 1 53 ? -4.02 -18.078 -6.094 1 95.19 53 LEU A CA 1
ATOM 398 C C . LEU A 1 53 ? -4.051 -18.688 -7.496 1 95.19 53 LEU A C 1
ATOM 400 O O . LEU A 1 53 ? -5.125 -18.844 -8.078 1 95.19 53 LEU A O 1
ATOM 404 N N . PHE A 1 54 ? -2.906 -19.016 -8.023 1 92.56 54 PHE A N 1
ATOM 405 C CA . PHE A 1 54 ? -2.816 -19.406 -9.43 1 92.56 54 PHE A CA 1
ATOM 406 C C . PHE A 1 54 ? -3.67 -20.641 -9.695 1 92.56 54 PHE A C 1
ATOM 408 O O . PHE A 1 54 ? -4.484 -20.656 -10.617 1 92.56 54 PHE A O 1
ATOM 415 N N . ASP A 1 55 ? -3.518 -21.719 -8.922 1 88.56 55 ASP A N 1
ATOM 416 C CA . ASP A 1 55 ? -4.211 -22.969 -9.172 1 88.56 55 ASP A CA 1
ATOM 417 C C . ASP A 1 55 ? -5.723 -22.797 -9.062 1 88.56 55 ASP A C 1
ATOM 419 O O . ASP A 1 55 ? -6.473 -23.25 -9.93 1 88.56 55 ASP A O 1
ATOM 423 N N . PRO A 1 56 ? -6.184 -22.141 -8.016 1 92 56 PRO A N 1
ATOM 424 C CA . PRO A 1 56 ? -7.625 -21.875 -7.965 1 92 56 PRO A CA 1
ATOM 425 C C . PRO A 1 56 ? -8.125 -21.094 -9.188 1 92 56 PRO A C 1
ATOM 427 O O . PRO A 1 56 ? -9.18 -21.422 -9.734 1 92 56 PRO A O 1
ATOM 430 N N . LEU A 1 57 ? -7.441 -20.141 -9.609 1 94.94 57 LEU A N 1
ATOM 431 C CA . LEU A 1 57 ? -7.852 -19.344 -10.75 1 94.94 57 LEU A CA 1
ATOM 432 C C . LEU A 1 57 ? -7.809 -20.172 -12.039 1 94.94 57 LEU A C 1
ATOM 434 O O . LEU A 1 57 ? -8.688 -20.047 -12.891 1 94.94 57 LEU A O 1
ATOM 438 N N . PHE A 1 58 ? -6.793 -20.922 -12.156 1 90.38 58 PHE A N 1
ATOM 439 C CA . PHE A 1 58 ? -6.645 -21.781 -13.328 1 90.38 58 PHE A CA 1
ATOM 440 C C . PHE A 1 58 ? -7.805 -22.766 -13.43 1 90.38 58 PHE A C 1
ATOM 442 O O . PHE A 1 58 ? -8.391 -22.938 -14.492 1 90.38 58 PHE A O 1
ATOM 449 N N . ASP A 1 59 ? -8.102 -23.422 -12.297 1 87.81 59 ASP A N 1
ATOM 450 C CA . ASP A 1 59 ? -9.211 -24.359 -12.273 1 87.81 59 ASP A CA 1
ATOM 451 C C . ASP A 1 59 ? -10.531 -23.672 -12.625 1 87.81 59 ASP A C 1
ATOM 453 O O . ASP A 1 59 ? -11.391 -24.281 -13.273 1 87.81 59 ASP A O 1
ATOM 457 N N . ALA A 1 60 ? -10.664 -22.484 -12.172 1 92.5 60 ALA A N 1
ATOM 458 C CA . ALA A 1 60 ? -11.875 -21.734 -12.492 1 92.5 60 ALA A CA 1
ATOM 459 C C . ALA A 1 60 ? -11.992 -21.484 -13.992 1 92.5 60 ALA A C 1
ATOM 461 O O . ALA A 1 60 ? -13.062 -21.688 -14.578 1 92.5 60 ALA A O 1
ATOM 462 N N . VAL A 1 61 ? -10.93 -21.109 -14.578 1 92.19 61 VAL A N 1
ATOM 463 C CA . VAL A 1 61 ? -10.914 -20.844 -16.016 1 92.19 61 VAL A CA 1
ATOM 464 C C . VAL A 1 61 ? -11.242 -22.141 -16.766 1 92.19 61 VAL A C 1
ATOM 466 O O . VAL A 1 61 ? -12.031 -22.125 -17.719 1 92.19 61 VAL A O 1
ATOM 469 N N . GLN A 1 62 ? -10.617 -23.219 -16.312 1 84.38 62 GLN A N 1
ATOM 470 C CA . GLN A 1 62 ? -10.812 -24.516 -16.969 1 84.38 62 GLN A CA 1
ATOM 471 C C . GLN A 1 62 ? -12.266 -24.969 -16.859 1 84.38 62 GLN A C 1
ATOM 473 O O . GLN A 1 62 ? -12.773 -25.656 -17.75 1 84.38 62 GLN A O 1
ATOM 478 N N . SER A 1 63 ? -12.891 -24.531 -15.805 1 86.5 63 SER A N 1
ATOM 479 C CA . SER A 1 63 ? -14.281 -24.922 -15.586 1 86.5 63 SER A CA 1
ATOM 480 C C . SER A 1 63 ? -15.234 -23.984 -16.312 1 86.5 63 SER A C 1
ATOM 482 O O . SER A 1 63 ? -16.453 -24.125 -16.203 1 86.5 63 SER A O 1
ATOM 484 N N . GLY A 1 64 ? -14.695 -22.984 -17.016 1 89.44 64 GLY A N 1
ATOM 485 C CA . GLY A 1 64 ? -15.523 -22.109 -17.844 1 89.44 64 GLY A CA 1
ATOM 486 C C . GLY A 1 64 ? -15.812 -20.766 -17.188 1 89.44 64 GLY A C 1
ATOM 487 O O . GLY A 1 64 ? -16.562 -19.953 -17.75 1 89.44 64 GLY A O 1
ATOM 488 N N . ALA A 1 65 ? -15.297 -20.562 -15.992 1 93.75 65 ALA A N 1
ATOM 489 C CA . ALA A 1 65 ? -15.516 -19.281 -15.328 1 93.75 65 ALA A CA 1
ATOM 490 C C . ALA A 1 65 ? -14.828 -18.141 -16.078 1 93.75 65 ALA A C 1
ATOM 492 O O . ALA A 1 65 ? -13.742 -18.328 -16.641 1 93.75 65 ALA A O 1
ATOM 493 N N . GLN A 1 66 ? -15.453 -16.984 -16.109 1 96.69 66 GLN A N 1
ATOM 494 C CA . GLN A 1 66 ? -14.828 -15.789 -16.656 1 96.69 66 GLN A CA 1
ATOM 495 C C . GLN A 1 66 ? -13.945 -15.094 -15.625 1 96.69 66 GLN A C 1
ATOM 497 O O . GLN A 1 66 ? -14.406 -14.766 -14.531 1 96.69 66 GLN A O 1
ATOM 502 N N . VAL A 1 67 ? -12.719 -14.914 -15.969 1 97.94 67 VAL A N 1
ATOM 503 C CA . VAL A 1 67 ? -11.781 -14.297 -15.039 1 97.94 67 VAL A CA 1
ATOM 504 C C . VAL A 1 67 ? -11.242 -13 -15.633 1 97.94 67 VAL A C 1
ATOM 506 O O . VAL A 1 67 ? -10.672 -13 -16.734 1 97.94 67 VAL A O 1
ATOM 509 N N . LYS A 1 68 ? -11.492 -11.875 -15 1 98.56 68 LYS A N 1
ATOM 510 C CA . LYS A 1 68 ? -10.914 -10.57 -15.32 1 98.56 68 LYS A CA 1
ATOM 511 C C . LYS A 1 68 ? -9.992 -10.086 -14.203 1 98.56 68 LYS A C 1
ATOM 513 O O . LYS A 1 68 ? -10.406 -9.992 -13.047 1 98.56 68 LYS A O 1
ATOM 518 N N . LEU A 1 69 ? -8.781 -9.844 -14.516 1 98.56 69 LEU A N 1
ATOM 519 C CA . LEU A 1 69 ? -7.82 -9.383 -13.523 1 98.56 69 LEU A CA 1
ATOM 520 C C . LEU A 1 69 ? -7.117 -8.109 -13.992 1 98.56 69 LEU A C 1
ATOM 522 O O . LEU A 1 69 ? -6.609 -8.055 -15.109 1 98.56 69 LEU A O 1
ATOM 526 N N . LEU A 1 70 ? -7.191 -7.055 -13.219 1 98.5 70 LEU A N 1
ATOM 527 C CA . LEU A 1 70 ? -6.527 -5.785 -13.492 1 98.5 70 LEU A CA 1
ATOM 528 C C . LEU A 1 70 ? -5.473 -5.484 -12.438 1 98.5 70 LEU A C 1
ATOM 530 O O . LEU A 1 70 ? -5.773 -5.465 -11.242 1 98.5 70 LEU A O 1
ATOM 534 N N . THR A 1 71 ? -4.234 -5.324 -12.781 1 98 71 THR A N 1
ATOM 535 C CA . THR A 1 71 ? -3.168 -4.848 -11.914 1 98 71 THR A CA 1
ATOM 536 C C . THR A 1 71 ? -2.559 -3.561 -12.461 1 98 71 THR A C 1
ATOM 538 O O . THR A 1 71 ? -3.168 -2.883 -13.289 1 98 71 THR A O 1
ATOM 541 N N . SER A 1 72 ? -1.438 -3.07 -11.859 1 96.25 72 SER A N 1
ATOM 542 C CA . SER A 1 72 ? -0.873 -1.804 -12.32 1 96.25 72 SER A CA 1
ATOM 543 C C . SER A 1 72 ? 0.651 -1.837 -12.289 1 96.25 72 SER A C 1
ATOM 545 O O . SER A 1 72 ? 1.248 -2.803 -11.805 1 96.25 72 SER A O 1
ATOM 547 N N . ASP A 1 73 ? 1.201 -0.852 -12.938 1 93.44 73 ASP A N 1
ATOM 548 C CA . ASP A 1 73 ? 2.648 -0.675 -12.867 1 93.44 73 ASP A CA 1
ATOM 549 C C . ASP A 1 73 ? 3.023 0.399 -11.844 1 93.44 73 ASP A C 1
ATOM 551 O O . ASP A 1 73 ? 4.105 0.984 -11.922 1 93.44 73 ASP A O 1
ATOM 555 N N . TYR A 1 74 ? 2.088 0.633 -10.914 1 89.62 74 TYR A N 1
ATOM 556 C CA . TYR A 1 74 ? 2.285 1.668 -9.898 1 89.62 74 TYR A CA 1
ATOM 557 C C . TYR A 1 74 ? 3.596 1.46 -9.156 1 89.62 74 TYR A C 1
ATOM 559 O O . TYR A 1 74 ? 3.844 0.381 -8.609 1 89.62 74 TYR A O 1
ATOM 567 N N . LEU A 1 75 ? 4.531 2.445 -9.203 1 80.38 75 LEU A N 1
ATOM 568 C CA . LEU A 1 75 ? 5.816 2.508 -8.516 1 80.38 75 LEU A CA 1
ATOM 569 C C . LEU A 1 75 ? 6.715 1.348 -8.938 1 80.38 75 LEU A C 1
ATOM 571 O O . LEU A 1 75 ? 7.746 1.097 -8.312 1 80.38 75 LEU A O 1
ATOM 575 N N . SER A 1 76 ? 6.32 0.514 -9.93 1 87.38 76 SER A N 1
ATOM 576 C CA . SER A 1 76 ? 7.066 -0.633 -10.438 1 87.38 76 SER A CA 1
ATOM 577 C C . SER A 1 76 ? 7.254 -1.691 -9.352 1 87.38 76 SER A C 1
ATOM 579 O O . SER A 1 76 ? 8.367 -2.193 -9.156 1 87.38 76 SER A O 1
ATOM 581 N N . ILE A 1 77 ? 6.176 -1.971 -8.703 1 87.25 77 ILE A N 1
ATOM 582 C CA . ILE A 1 77 ? 6.246 -2.93 -7.605 1 87.25 77 ILE A CA 1
ATOM 583 C C . ILE A 1 77 ? 5.863 -4.32 -8.109 1 87.25 77 ILE A C 1
ATOM 585 O O . ILE A 1 77 ? 6.414 -5.324 -7.656 1 87.25 77 ILE A O 1
ATOM 589 N N . THR A 1 78 ? 4.887 -4.383 -9 1 92.94 78 THR A N 1
ATOM 590 C CA . THR A 1 78 ? 4.473 -5.668 -9.547 1 92.94 78 THR A CA 1
ATOM 591 C C . THR A 1 78 ? 5.66 -6.406 -10.156 1 92.94 78 THR A C 1
ATOM 593 O O . THR A 1 78 ? 6.402 -5.84 -10.961 1 92.94 78 THR A O 1
ATOM 596 N N . HIS A 1 79 ? 5.836 -7.617 -9.766 1 90.12 79 HIS A N 1
ATOM 597 C CA . HIS A 1 79 ? 6.996 -8.375 -10.211 1 90.12 79 HIS A CA 1
ATOM 598 C C . HIS A 1 79 ? 6.793 -8.914 -11.625 1 90.12 79 HIS A C 1
ATOM 600 O O . HIS A 1 79 ? 5.754 -9.5 -11.93 1 90.12 79 HIS A O 1
ATOM 606 N N . PRO A 1 80 ? 7.77 -8.727 -12.492 1 90 80 PRO A N 1
ATOM 607 C CA . PRO A 1 80 ? 7.629 -9.188 -13.875 1 90 80 PRO A CA 1
ATOM 608 C C . PRO A 1 80 ? 7.371 -10.688 -13.969 1 90 80 PRO A C 1
ATOM 610 O O . PRO A 1 80 ? 6.625 -11.133 -14.844 1 90 80 PRO A O 1
ATOM 613 N N . VAL A 1 81 ? 7.922 -11.477 -13.078 1 87.44 81 VAL A N 1
ATOM 614 C CA . VAL A 1 81 ? 7.73 -12.93 -13.086 1 87.44 81 VAL A CA 1
ATOM 615 C C . VAL A 1 81 ? 6.262 -13.25 -12.82 1 87.44 81 VAL A C 1
ATOM 617 O O . VAL A 1 81 ? 5.715 -14.195 -13.391 1 87.44 81 VAL A O 1
ATOM 620 N N . ALA A 1 82 ? 5.672 -12.539 -11.953 1 92.62 82 ALA A N 1
ATOM 621 C CA . ALA A 1 82 ? 4.246 -12.727 -11.688 1 92.62 82 ALA A CA 1
ATOM 622 C C . ALA A 1 82 ? 3.41 -12.414 -12.922 1 92.62 82 ALA A C 1
ATOM 624 O O . ALA A 1 82 ? 2.418 -13.094 -13.195 1 92.62 82 ALA A O 1
ATOM 625 N N . LEU A 1 83 ? 3.828 -11.422 -13.617 1 94.06 83 LEU A N 1
ATOM 626 C CA . LEU A 1 83 ? 3.109 -11.055 -14.828 1 94.06 83 LEU A CA 1
ATOM 627 C C . LEU A 1 83 ? 3.244 -12.141 -15.891 1 94.06 83 LEU A C 1
ATOM 629 O O . LEU A 1 83 ? 2.281 -12.445 -16.609 1 94.06 83 LEU A O 1
ATOM 633 N N . ARG A 1 84 ? 4.434 -12.664 -16 1 89.94 84 ARG A N 1
ATOM 634 C CA . ARG A 1 84 ? 4.648 -13.766 -16.938 1 89.94 84 ARG A CA 1
ATOM 635 C C . ARG A 1 84 ? 3.773 -14.969 -16.578 1 89.94 84 ARG A C 1
ATOM 637 O O . ARG A 1 84 ? 3.225 -15.625 -17.469 1 89.94 84 ARG A O 1
ATOM 644 N N . ARG A 1 85 ? 3.705 -15.195 -15.383 1 90.19 85 ARG A N 1
ATOM 645 C CA . ARG A 1 85 ? 2.852 -16.281 -14.922 1 90.19 85 ARG A CA 1
ATOM 646 C C . ARG A 1 85 ? 1.383 -15.992 -15.211 1 90.19 85 ARG A C 1
ATOM 648 O O . ARG A 1 85 ? 0.612 -16.891 -15.531 1 90.19 85 ARG A O 1
ATOM 655 N N . LEU A 1 86 ? 1.011 -14.797 -15.047 1 94.19 86 LEU A N 1
ATOM 656 C CA . LEU A 1 86 ? -0.36 -14.398 -15.344 1 94.19 86 LEU A CA 1
ATOM 657 C C . LEU A 1 86 ? -0.691 -14.641 -16.812 1 94.19 86 LEU A C 1
ATOM 659 O O . LEU A 1 86 ? -1.844 -14.914 -17.156 1 94.19 86 LEU A O 1
ATOM 663 N N . MET A 1 87 ? 0.31 -14.539 -17.672 1 91.38 87 MET A N 1
ATOM 664 C CA . MET A 1 87 ? 0.115 -14.773 -19.094 1 91.38 87 MET A CA 1
ATOM 665 C C . MET A 1 87 ? -0.382 -16.188 -19.359 1 91.38 87 MET A C 1
ATOM 667 O O . MET A 1 87 ? -1.107 -16.438 -20.328 1 91.38 87 MET A O 1
ATOM 671 N N . LEU A 1 88 ? 0.01 -17.094 -18.453 1 88.81 88 LEU A N 1
ATOM 672 C CA . LEU A 1 88 ? -0.454 -18.469 -18.578 1 88.81 88 LEU A CA 1
ATOM 673 C C . LEU A 1 88 ? -1.974 -18.547 -18.484 1 88.81 88 LEU A C 1
ATOM 675 O O . LEU A 1 88 ? -2.611 -19.328 -19.188 1 88.81 88 LEU A O 1
ATOM 679 N N . LEU A 1 89 ? -2.527 -17.75 -17.656 1 92.25 89 LEU A N 1
ATOM 680 C CA . LEU A 1 89 ? -3.98 -17.703 -17.531 1 92.25 89 LEU A CA 1
ATOM 681 C C . LEU A 1 89 ? -4.605 -16.984 -18.719 1 92.25 89 LEU A C 1
ATOM 683 O O . LEU A 1 89 ? -5.652 -17.406 -19.219 1 92.25 89 LEU A O 1
ATOM 687 N N . THR A 1 90 ? -3.924 -15.961 -19.172 1 91.88 90 THR A N 1
ATOM 688 C CA . THR A 1 90 ? -4.418 -15.195 -20.312 1 91.88 90 THR A CA 1
ATOM 689 C C . THR A 1 90 ? -4.523 -16.078 -21.547 1 91.88 90 THR A C 1
ATOM 691 O O . THR A 1 90 ? -5.512 -16 -22.281 1 91.88 90 THR A O 1
ATOM 694 N N . GLU A 1 91 ? -3.523 -16.844 -21.75 1 85.62 91 GLU A N 1
ATOM 695 C CA . GLU A 1 91 ? -3.475 -17.734 -22.906 1 85.62 91 GLU A CA 1
ATOM 696 C C . GLU A 1 91 ? -4.574 -18.781 -22.844 1 85.62 91 GLU A C 1
ATOM 698 O O . GLU A 1 91 ? -4.914 -19.406 -23.859 1 85.62 91 GLU A O 1
ATOM 703 N N . ARG A 1 92 ? -5.129 -18.938 -21.75 1 88.44 92 ARG A N 1
ATOM 704 C CA . ARG A 1 92 ? -6.129 -19.984 -21.547 1 88.44 92 ARG A CA 1
ATOM 705 C C . ARG A 1 92 ? -7.516 -19.391 -21.344 1 88.44 92 ARG A C 1
ATOM 707 O O . ARG A 1 92 ? -8.438 -20.078 -20.891 1 88.44 92 ARG A O 1
ATOM 714 N N . GLY A 1 93 ? -7.613 -18.078 -21.562 1 90.31 93 GLY A N 1
ATOM 715 C CA . GLY A 1 93 ? -8.945 -17.5 -21.656 1 90.31 93 GLY A CA 1
ATOM 716 C C . GLY A 1 93 ? -9.18 -16.391 -20.656 1 90.31 93 GLY A C 1
ATOM 717 O O . GLY A 1 93 ? -10.18 -15.672 -20.734 1 90.31 93 GLY A O 1
ATOM 718 N N . ALA A 1 94 ? -8.367 -16.234 -19.656 1 95.88 94 ALA A N 1
ATOM 719 C CA . ALA A 1 94 ? -8.523 -15.133 -18.703 1 95.88 94 ALA A CA 1
ATOM 720 C C . ALA A 1 94 ? -8.195 -13.797 -19.359 1 95.88 94 ALA A C 1
ATOM 722 O O . ALA A 1 94 ? -7.426 -13.734 -20.328 1 95.88 94 ALA A O 1
ATOM 723 N N . GLN A 1 95 ? -8.836 -12.758 -18.922 1 97.62 95 GLN A N 1
ATOM 724 C CA . GLN A 1 95 ? -8.523 -11.406 -19.375 1 97.62 95 GLN A CA 1
ATOM 725 C C . GLN A 1 95 ? -7.703 -10.648 -18.328 1 97.62 95 GLN A C 1
ATOM 727 O O . GLN A 1 95 ? -8.25 -10.172 -17.328 1 97.62 95 GLN A O 1
ATOM 732 N N . CYS A 1 96 ? -6.492 -10.547 -18.594 1 97.88 96 CYS A N 1
ATOM 733 C CA . CYS A 1 96 ? -5.605 -9.828 -17.688 1 97.88 96 CYS A CA 1
ATOM 734 C C . CYS A 1 96 ? -5.148 -8.508 -18.297 1 97.88 96 CYS A C 1
ATOM 736 O O . CYS A 1 96 ? -4.75 -8.469 -19.469 1 97.88 96 CYS A O 1
ATOM 738 N N . ARG A 1 97 ? -5.293 -7.449 -17.562 1 98.25 97 ARG A N 1
ATOM 739 C CA . ARG A 1 97 ? -4.914 -6.117 -18.031 1 98.25 97 ARG A CA 1
ATOM 740 C C . ARG A 1 97 ? -4.043 -5.406 -17 1 98.25 97 ARG A C 1
ATOM 742 O O . ARG A 1 97 ? -3.941 -5.852 -15.852 1 98.25 97 ARG A O 1
ATOM 749 N N . VAL A 1 98 ? -3.338 -4.367 -17.453 1 98.06 98 VAL A N 1
ATOM 750 C CA . VAL A 1 98 ? -2.471 -3.58 -16.594 1 98.06 98 VAL A CA 1
ATOM 751 C C . VAL A 1 98 ? -2.793 -2.096 -16.734 1 98.06 98 VAL A C 1
ATOM 753 O O . VAL A 1 98 ? -2.818 -1.572 -17.859 1 98.06 98 VAL A O 1
ATOM 756 N N . PHE A 1 99 ? -3.08 -1.432 -15.609 1 97.56 99 PHE A N 1
ATOM 757 C CA . PHE A 1 99 ? -3.299 0.009 -15.602 1 97.56 99 PHE A CA 1
ATOM 758 C C . PHE A 1 99 ? -1.974 0.759 -15.641 1 97.56 99 PHE A C 1
ATOM 760 O O . PHE A 1 99 ? -1.163 0.649 -14.719 1 97.56 99 PHE A O 1
ATOM 767 N N . GLU A 1 100 ? -1.771 1.494 -16.656 1 96.19 100 GLU A N 1
ATOM 768 C CA . GLU A 1 100 ? -0.577 2.326 -16.781 1 96.19 100 GLU A CA 1
ATOM 769 C C . GLU A 1 100 ? -0.746 3.639 -16.016 1 96.19 100 GLU A C 1
ATOM 771 O O . GLU A 1 100 ? -1.457 4.539 -16.469 1 96.19 100 GLU A O 1
ATOM 776 N N . CYS A 1 101 ? -0.074 3.768 -14.875 1 90.31 101 CYS A N 1
ATOM 777 C CA . CYS A 1 101 ? -0.33 4.84 -13.922 1 90.31 101 CYS A CA 1
ATOM 778 C C . CYS A 1 101 ? 0.232 6.164 -14.43 1 90.31 101 CYS A C 1
ATOM 780 O O . CYS A 1 101 ? -0.394 7.215 -14.266 1 90.31 101 CYS A O 1
ATOM 782 N N . GLY A 1 102 ? 1.408 6.258 -15.078 1 82.44 102 GLY A N 1
ATOM 783 C CA . GLY A 1 102 ? 2.014 7.535 -15.422 1 82.44 102 GLY A CA 1
ATOM 784 C C . GLY A 1 102 ? 2.074 8.5 -14.25 1 82.44 102 GLY A C 1
ATOM 785 O O . GLY A 1 102 ? 2.738 8.227 -13.25 1 82.44 102 GLY A O 1
ATOM 786 N N . GLN A 1 103 ? 1.124 9.594 -14.219 1 77.81 103 GLN A N 1
ATOM 787 C CA . GLN A 1 103 ? 1.071 10.586 -13.148 1 77.81 103 GLN A CA 1
ATOM 788 C C . GLN A 1 103 ? -0.037 10.258 -12.156 1 77.81 103 GLN A C 1
ATOM 790 O O . GLN A 1 103 ? -0.156 10.914 -11.117 1 77.81 103 GLN A O 1
ATOM 795 N N . HIS A 1 104 ? -0.691 9.18 -12.484 1 82.62 104 HIS A N 1
ATOM 796 C CA . HIS A 1 104 ? -1.796 8.773 -11.617 1 82.62 104 HIS A CA 1
ATOM 797 C C . HIS A 1 104 ? -1.357 7.711 -10.617 1 82.62 104 HIS A C 1
ATOM 799 O O . HIS A 1 104 ? -0.411 6.965 -10.875 1 82.62 104 HIS A O 1
ATOM 805 N N . SER A 1 105 ? -1.982 7.762 -9.539 1 88.12 105 SER A N 1
ATOM 806 C CA . SER A 1 105 ? -1.743 6.727 -8.539 1 88.12 105 SER A CA 1
ATOM 807 C C . SER A 1 105 ? -2.855 5.684 -8.547 1 88.12 105 SER A C 1
ATOM 809 O O . SER A 1 105 ? -4.027 6.016 -8.727 1 88.12 105 SER A O 1
ATOM 811 N N . PHE A 1 106 ? -2.465 4.461 -8.555 1 92.88 106 PHE A N 1
ATOM 812 C CA . PHE A 1 106 ? -3.373 3.322 -8.539 1 92.88 106 PHE A CA 1
ATOM 813 C C . PHE A 1 106 ? -3.098 2.422 -7.344 1 92.88 106 PHE A C 1
ATOM 815 O O . PHE A 1 106 ? -2.068 1.746 -7.289 1 92.88 106 PHE A O 1
ATOM 822 N N . HIS A 1 107 ? -4.043 2.398 -6.375 1 92.88 107 HIS A N 1
ATOM 823 C CA . HIS A 1 107 ? -3.775 1.66 -5.148 1 92.88 107 HIS A CA 1
ATOM 824 C C . HIS A 1 107 ? -5.027 0.946 -4.648 1 92.88 107 HIS A C 1
ATOM 826 O O . HIS A 1 107 ? -5.113 0.586 -3.473 1 92.88 107 HIS A O 1
ATOM 832 N N . MET A 1 108 ? -5.98 0.721 -5.492 1 94.69 108 MET A N 1
ATOM 833 C CA . MET A 1 108 ? -7.207 0.025 -5.105 1 94.69 108 MET A CA 1
ATOM 834 C C . MET A 1 108 ? -6.965 -1.478 -4.996 1 94.69 108 MET A C 1
ATOM 836 O O . MET A 1 108 ? -6.074 -2.018 -5.656 1 94.69 108 MET A O 1
ATOM 840 N N . LYS A 1 109 ? -7.703 -2.174 -4.152 1 97 109 LYS A N 1
ATOM 841 C CA . LYS A 1 109 ? -7.746 -3.629 -4.023 1 97 109 LYS A CA 1
ATOM 842 C C . LYS A 1 109 ? -9.18 -4.129 -3.918 1 97 109 LYS A C 1
ATOM 844 O O . LYS A 1 109 ? -9.914 -3.748 -3 1 97 109 LYS A O 1
ATOM 849 N N . SER A 1 110 ? -9.531 -4.934 -4.852 1 98.19 110 SER A N 1
ATOM 850 C CA . SER A 1 110 ? -10.891 -5.473 -4.844 1 98.19 110 SER A CA 1
ATOM 851 C C . SER A 1 110 ? -10.93 -6.887 -5.414 1 98.19 110 SER A C 1
ATOM 853 O O . SER A 1 110 ? -10.211 -7.195 -6.367 1 98.19 110 SER A O 1
ATOM 855 N N . TYR A 1 111 ? -11.672 -7.793 -4.832 1 98.69 111 TYR A N 1
ATOM 856 C CA . TYR A 1 111 ? -11.953 -9.156 -5.25 1 98.69 111 TYR A CA 1
ATOM 857 C C . TYR A 1 111 ? -13.461 -9.406 -5.336 1 98.69 111 TYR A C 1
ATOM 859 O O . TYR A 1 111 ? -14.133 -9.555 -4.312 1 98.69 111 TYR A O 1
ATOM 867 N N . ILE A 1 112 ? -13.992 -9.453 -6.547 1 98.81 112 ILE A N 1
ATOM 868 C CA . ILE A 1 112 ? -15.43 -9.578 -6.758 1 98.81 112 ILE A CA 1
ATOM 869 C C . ILE A 1 112 ? -15.742 -10.945 -7.359 1 98.81 112 ILE A C 1
ATOM 871 O O . ILE A 1 112 ? -15.141 -11.344 -8.359 1 98.81 112 ILE A O 1
ATOM 875 N N . PHE A 1 113 ? -16.672 -11.688 -6.793 1 98.5 113 PHE A N 1
ATOM 876 C CA . PHE A 1 113 ? -17.062 -13.023 -7.219 1 98.5 113 PHE A CA 1
ATOM 877 C C . PHE A 1 113 ? -18.562 -13.125 -7.41 1 98.5 113 PHE A C 1
ATOM 879 O O . PHE A 1 113 ? -19.328 -12.641 -6.582 1 98.5 113 PHE A O 1
ATOM 886 N N . VAL A 1 114 ? -18.953 -13.711 -8.516 1 97.81 114 VAL A N 1
ATOM 887 C CA . VAL A 1 114 ? -20.359 -13.859 -8.828 1 97.81 114 VAL A CA 1
ATOM 888 C C . VAL A 1 114 ? -20.656 -15.297 -9.25 1 97.81 114 VAL A C 1
ATOM 890 O O . VAL A 1 114 ? -19.875 -15.914 -9.969 1 97.81 114 VAL A O 1
ATOM 893 N N . ARG A 1 115 ? -21.625 -15.867 -8.734 1 95.69 115 ARG A N 1
ATOM 894 C CA . ARG A 1 115 ? -22.172 -17.141 -9.188 1 95.69 115 ARG A CA 1
ATOM 895 C C . ARG A 1 115 ? -23.484 -16.953 -9.938 1 95.69 115 ARG A C 1
ATOM 897 O O . ARG A 1 115 ? -24.469 -16.5 -9.359 1 95.69 115 ARG A O 1
ATOM 904 N N . CYS A 1 116 ? -23.422 -17.219 -11.18 1 93.56 116 CYS A N 1
ATOM 905 C CA . CYS A 1 116 ? -24.594 -17.062 -12.039 1 93.56 116 CYS A CA 1
ATOM 906 C C . CYS A 1 116 ? -25.125 -18.422 -12.477 1 93.56 116 CYS A C 1
ATOM 908 O O . CYS A 1 116 ? -24.359 -19.344 -12.703 1 93.56 116 CYS A O 1
ATOM 910 N N . GLU A 1 117 ? -26.328 -18.547 -12.477 1 87.88 117 GLU A N 1
ATOM 911 C CA . GLU A 1 117 ? -27.031 -19.703 -13.023 1 87.88 117 GLU A CA 1
ATOM 912 C C . GLU A 1 117 ? -28.125 -19.281 -14 1 87.88 117 GLU A C 1
ATOM 914 O O . GLU A 1 117 ? -29 -18.484 -13.648 1 87.88 117 GLU A O 1
ATOM 919 N N . GLN A 1 118 ? -28.125 -19.766 -15.164 1 86.75 118 GLN A N 1
ATOM 920 C CA . GLN A 1 118 ? -29.094 -19.469 -16.203 1 86.75 118 GLN A CA 1
ATOM 921 C C . GLN A 1 118 ? -29.234 -17.969 -16.438 1 86.75 118 GLN A C 1
ATOM 923 O O . GLN A 1 118 ? -30.344 -17.438 -16.484 1 86.75 118 GLN A O 1
ATOM 928 N N . GLY A 1 119 ? -28.125 -17.219 -16.266 1 83.44 119 GLY A N 1
ATOM 929 C CA . GLY A 1 119 ? -28.078 -15.797 -16.578 1 83.44 119 GLY A CA 1
ATOM 930 C C . GLY A 1 119 ? -28.422 -14.906 -15.406 1 83.44 119 GLY A C 1
ATOM 931 O O . GLY A 1 119 ? -28.328 -13.68 -15.5 1 83.44 119 GLY A O 1
ATOM 932 N N . GLU A 1 120 ? -28.812 -15.469 -14.289 1 91 120 GLU A N 1
ATOM 933 C CA . GLU A 1 120 ? -29.156 -14.688 -13.102 1 91 120 GLU A CA 1
ATOM 934 C C . GLU A 1 120 ? -28.109 -14.852 -12.008 1 91 120 GLU A C 1
ATOM 936 O O . GLU A 1 120 ? -27.531 -15.93 -11.844 1 91 120 GLU A O 1
ATOM 941 N N . ILE A 1 121 ? -27.953 -13.766 -11.266 1 93.44 121 ILE A N 1
ATOM 942 C CA . ILE A 1 121 ? -27.016 -13.812 -10.156 1 93.44 121 ILE A CA 1
ATOM 943 C C . ILE A 1 121 ? -27.641 -14.547 -8.977 1 93.44 121 ILE A C 1
ATOM 945 O O . ILE A 1 121 ? -28.656 -14.109 -8.43 1 93.44 121 ILE A O 1
ATOM 949 N N . LEU A 1 122 ? -27.094 -15.641 -8.672 1 92.44 122 LEU A N 1
ATOM 950 C CA . LEU A 1 122 ? -27.547 -16.406 -7.52 1 92.44 122 LEU A CA 1
ATOM 951 C C . LEU A 1 122 ? -26.906 -15.891 -6.234 1 92.44 122 LEU A C 1
ATOM 953 O O . LEU A 1 122 ? -27.562 -15.828 -5.191 1 92.44 122 LEU A O 1
ATOM 957 N N . GLU A 1 123 ? -25.578 -15.656 -6.367 1 94.62 123 GLU A N 1
ATOM 958 C CA . GLU A 1 123 ? -24.781 -15.18 -5.25 1 94.62 123 GLU A CA 1
ATOM 959 C C . GLU A 1 123 ? -23.672 -14.25 -5.734 1 94.62 123 GLU A C 1
ATOM 961 O O . GLU A 1 123 ? -23.203 -14.367 -6.871 1 94.62 123 GLU A O 1
ATOM 966 N N . GLY A 1 124 ? -23.344 -13.328 -4.883 1 97.12 124 GLY A N 1
ATOM 967 C CA . GLY A 1 124 ? -22.25 -12.43 -5.184 1 97.12 124 GLY A CA 1
ATOM 968 C C . GLY A 1 124 ? -21.609 -11.828 -3.943 1 97.12 124 GLY A C 1
ATOM 969 O O . GLY A 1 124 ? -22.297 -11.594 -2.943 1 97.12 124 GLY A O 1
ATOM 970 N N . CYS A 1 125 ? -20.359 -11.656 -3.984 1 97.81 125 CYS A N 1
ATOM 971 C CA . CYS A 1 125 ? -19.672 -10.977 -2.895 1 97.81 125 CYS A CA 1
ATOM 972 C C . CYS A 1 125 ? -18.484 -10.172 -3.418 1 97.81 125 CYS A C 1
ATOM 974 O O . CYS A 1 125 ? -17.859 -10.555 -4.406 1 97.81 125 CYS A O 1
ATOM 976 N N . ALA A 1 126 ? -18.25 -9.055 -2.84 1 98.56 126 ALA A N 1
ATOM 977 C CA . ALA A 1 126 ? -17.109 -8.188 -3.174 1 98.56 126 ALA A CA 1
ATOM 978 C C . ALA A 1 126 ? -16.266 -7.895 -1.941 1 98.56 126 ALA A C 1
ATOM 980 O O . ALA A 1 126 ? -16.766 -7.348 -0.953 1 98.56 126 ALA A O 1
ATOM 981 N N . TRP A 1 127 ? -15 -8.367 -1.956 1 98.25 127 TRP A N 1
ATOM 982 C CA . TRP A 1 127 ? -14.039 -8.031 -0.913 1 98.25 127 TRP A CA 1
ATOM 983 C C . TRP A 1 127 ? -13.234 -6.793 -1.29 1 98.25 127 TRP A C 1
ATOM 985 O O . TRP A 1 127 ? -12.562 -6.77 -2.324 1 98.25 127 TRP A O 1
ATOM 995 N N . ILE A 1 128 ? -13.32 -5.723 -0.501 1 98.25 128 ILE A N 1
ATOM 996 C CA . ILE A 1 128 ? -12.578 -4.484 -0.722 1 98.25 128 ILE A CA 1
ATOM 997 C C . ILE A 1 128 ? -11.734 -4.16 0.508 1 98.25 128 ILE A C 1
ATOM 999 O O . ILE A 1 128 ? -12.227 -4.223 1.639 1 98.25 128 ILE A O 1
ATOM 1003 N N . GLY A 1 129 ? -10.461 -3.881 0.294 1 97.12 129 GLY A N 1
ATOM 1004 C CA . GLY A 1 129 ? -9.625 -3.621 1.454 1 97.12 129 GLY A CA 1
ATOM 1005 C C . GLY A 1 129 ? -8.195 -3.271 1.092 1 97.12 129 GLY A C 1
ATOM 1006 O O . GLY A 1 129 ? -7.953 -2.557 0.117 1 97.12 129 GLY A O 1
ATOM 1007 N N . SER A 1 130 ? -7.309 -3.779 1.922 1 95.62 130 SER A N 1
ATOM 1008 C CA . SER A 1 130 ? -5.914 -3.363 1.796 1 95.62 130 SER A CA 1
ATOM 1009 C C . SER A 1 130 ? -5.055 -4.48 1.211 1 95.62 130 SER A C 1
ATOM 1011 O O . SER A 1 130 ? -3.869 -4.277 0.941 1 95.62 130 SER A O 1
ATOM 1013 N N . ASN A 1 131 ? -5.617 -5.574 0.836 1 95.75 131 ASN A N 1
ATOM 1014 C CA . ASN A 1 131 ? -4.832 -6.75 0.481 1 95.75 131 ASN A CA 1
ATOM 1015 C C . ASN A 1 131 ? -4.434 -6.734 -0.992 1 95.75 131 ASN A C 1
ATOM 1017 O O . ASN A 1 131 ? -5.289 -6.824 -1.872 1 95.75 131 ASN A O 1
ATOM 1021 N N . ASN A 1 132 ? -3.131 -6.688 -1.271 1 94.81 132 ASN A N 1
ATOM 1022 C CA . ASN A 1 132 ? -2.611 -6.996 -2.6 1 94.81 132 ASN A CA 1
ATOM 1023 C C . ASN A 1 132 ? -2.387 -8.5 -2.777 1 94.81 132 ASN A C 1
ATOM 1025 O O . ASN A 1 132 ? -2.709 -9.289 -1.888 1 94.81 132 ASN A O 1
ATOM 1029 N N . ILE A 1 133 ? -1.897 -8.875 -3.949 1 96.12 133 ILE A N 1
ATOM 1030 C CA . ILE A 1 133 ? -1.587 -10.289 -4.156 1 96.12 133 ILE A CA 1
ATOM 1031 C C . ILE A 1 133 ? -0.122 -10.547 -3.816 1 96.12 133 ILE A C 1
ATOM 1033 O O . ILE A 1 133 ? 0.736 -10.562 -4.703 1 96.12 133 ILE A O 1
ATOM 1037 N N . SER A 1 134 ? 0.173 -10.766 -2.582 1 92.88 134 SER A N 1
ATOM 1038 C CA . SER A 1 134 ? 1.438 -11.18 -1.984 1 92.88 134 SER A CA 1
ATOM 1039 C C . SER A 1 134 ? 1.213 -12.133 -0.815 1 92.88 134 SER A C 1
ATOM 1041 O O . SER A 1 134 ? 0.153 -12.109 -0.186 1 92.88 134 SER A O 1
ATOM 1043 N N . LYS A 1 135 ? 2.098 -12.992 -0.584 1 91.06 135 LYS A N 1
ATOM 1044 C CA . LYS A 1 135 ? 1.934 -13.977 0.478 1 91.06 135 LYS A CA 1
ATOM 1045 C C . LYS A 1 135 ? 1.705 -13.305 1.827 1 91.06 135 LYS A C 1
ATOM 1047 O O . LYS A 1 135 ? 0.812 -13.695 2.58 1 91.06 135 LYS A O 1
ATOM 1052 N N . THR A 1 136 ? 2.445 -12.297 2.115 1 88.56 136 THR A N 1
ATOM 1053 C CA . THR A 1 136 ? 2.352 -11.586 3.385 1 88.56 136 THR A CA 1
ATOM 1054 C C . THR A 1 136 ? 0.989 -10.914 3.531 1 88.56 136 THR A C 1
ATOM 1056 O O . THR A 1 136 ? 0.376 -10.969 4.598 1 88.56 136 THR A O 1
ATOM 1059 N N . ALA A 1 137 ? 0.468 -10.336 2.502 1 92.12 137 ALA A N 1
ATOM 1060 C CA . ALA A 1 137 ? -0.802 -9.617 2.539 1 92.12 137 ALA A CA 1
ATOM 1061 C C . ALA A 1 137 ? -1.977 -10.578 2.662 1 92.12 137 ALA A C 1
ATOM 1063 O O . ALA A 1 137 ? -2.996 -10.25 3.273 1 92.12 137 ALA A O 1
ATOM 1064 N N . LEU A 1 138 ? -1.809 -11.766 2.119 1 94.62 138 LEU A N 1
ATOM 1065 C CA . LEU A 1 138 ? -2.924 -12.703 2.061 1 94.62 138 LEU A CA 1
ATOM 1066 C C . LEU A 1 138 ? -2.936 -13.609 3.283 1 94.62 138 LEU A C 1
ATOM 1068 O O . LEU A 1 138 ? -3.969 -14.195 3.619 1 94.62 138 LEU A O 1
ATOM 1072 N N . LEU A 1 139 ? -1.794 -13.727 4.039 1 90.94 139 LEU A N 1
ATOM 1073 C CA . LEU A 1 139 ? -1.736 -14.734 5.094 1 90.94 139 LEU A CA 1
ATOM 1074 C C . LEU A 1 139 ? -1.351 -14.109 6.426 1 90.94 139 LEU A C 1
ATOM 1076 O O . LEU A 1 139 ? -1.873 -14.492 7.477 1 90.94 139 LEU A O 1
ATOM 1080 N N . ASP A 1 140 ? -0.401 -13.125 6.477 1 87.81 140 ASP A N 1
ATOM 1081 C CA . ASP A 1 140 ? 0.266 -12.828 7.742 1 87.81 140 ASP A CA 1
ATOM 1082 C C . ASP A 1 140 ? 0.058 -11.367 8.148 1 87.81 140 ASP A C 1
ATOM 1084 O O . ASP A 1 140 ? -0.014 -11.055 9.336 1 87.81 140 ASP A O 1
ATOM 1088 N N . SER A 1 141 ? -0.048 -10.508 7.254 1 89.75 141 SER A N 1
ATOM 1089 C CA . SER A 1 141 ? -0.051 -9.07 7.52 1 89.75 141 SER A CA 1
ATOM 1090 C C . SER A 1 141 ? -1.378 -8.625 8.125 1 89.75 141 SER A C 1
ATOM 1092 O O . SER A 1 141 ? -2.424 -9.211 7.844 1 89.75 141 SER A O 1
ATOM 1094 N N . HIS A 1 142 ? -1.26 -7.684 9.047 1 92.94 142 HIS A N 1
ATOM 1095 C CA . HIS A 1 142 ? -2.486 -7.023 9.477 1 92.94 142 HIS A CA 1
ATOM 1096 C C . HIS A 1 142 ? -3.096 -6.199 8.352 1 92.94 142 HIS A C 1
ATOM 1098 O O . HIS A 1 142 ? -2.732 -5.035 8.156 1 92.94 142 HIS A O 1
ATOM 1104 N N . GLU A 1 143 ? -4.023 -6.82 7.668 1 94.56 143 GLU A N 1
ATOM 1105 C CA . GLU A 1 143 ? -4.77 -6.262 6.539 1 94.56 143 GLU A CA 1
ATOM 1106 C C . GLU A 1 143 ? -6.273 -6.367 6.766 1 94.56 143 GLU A C 1
ATOM 1108 O O . GLU A 1 143 ? -6.766 -7.398 7.227 1 94.56 143 GLU A O 1
ATOM 1113 N N . TRP A 1 144 ? -6.938 -5.301 6.484 1 97.19 144 TRP A N 1
ATOM 1114 C CA . TRP A 1 144 ? -8.383 -5.379 6.621 1 97.19 144 TRP A CA 1
ATOM 1115 C C . TRP A 1 144 ? -9.062 -5.395 5.258 1 97.19 144 TRP A C 1
ATOM 1117 O O . TRP A 1 144 ? -8.672 -4.648 4.355 1 97.19 144 TRP A O 1
ATOM 1127 N N . ALA A 1 145 ? -9.961 -6.281 5.016 1 97.62 145 ALA A N 1
ATOM 1128 C CA . ALA A 1 145 ? -10.844 -6.34 3.855 1 97.62 145 ALA A CA 1
ATOM 1129 C C . ALA A 1 145 ? -12.305 -6.488 4.281 1 97.62 145 ALA A C 1
ATOM 1131 O O . ALA A 1 145 ? -12.609 -7.262 5.191 1 97.62 145 ALA A O 1
ATOM 1132 N N . LEU A 1 146 ? -13.133 -5.711 3.709 1 98.31 146 LEU A N 1
ATOM 1133 C CA . LEU A 1 146 ? -14.562 -5.738 4.008 1 98.31 146 LEU A CA 1
ATOM 1134 C C . LEU A 1 146 ? -15.352 -6.301 2.834 1 98.31 146 LEU A C 1
ATOM 1136 O O . LEU A 1 146 ? -15.094 -5.957 1.68 1 98.31 146 LEU A O 1
ATOM 1140 N N . ARG A 1 147 ? -16.328 -7.168 3.189 1 98 147 ARG A N 1
ATOM 1141 C CA . ARG A 1 147 ? -17.109 -7.852 2.164 1 98 147 ARG A CA 1
ATOM 1142 C C . ARG A 1 147 ? -18.484 -7.23 2.023 1 98 147 ARG A C 1
ATOM 1144 O O . ARG A 1 147 ? -19.141 -6.906 3.023 1 98 147 ARG A O 1
ATOM 1151 N N . HIS A 1 148 ? -18.922 -6.977 0.842 1 98.06 148 HIS A N 1
ATOM 1152 C CA . HIS A 1 148 ? -20.297 -6.629 0.522 1 98.06 148 HIS A CA 1
ATOM 1153 C C . HIS A 1 148 ? -20.984 -7.746 -0.26 1 98.06 148 HIS A C 1
ATOM 1155 O O . HIS A 1 148 ? -20.422 -8.266 -1.225 1 98.06 148 HIS A O 1
ATOM 1161 N N . ASP A 1 149 ? -22.156 -8.156 0.141 1 96.88 149 ASP A N 1
ATOM 1162 C CA . ASP A 1 149 ? -22.859 -9.297 -0.449 1 96.88 149 ASP A CA 1
ATOM 1163 C C . ASP A 1 149 ? -24.016 -8.836 -1.324 1 96.88 149 ASP A C 1
ATOM 1165 O O . ASP A 1 149 ? -24.656 -7.812 -1.041 1 96.88 149 ASP A O 1
ATOM 1169 N N . PHE A 1 150 ? -24.188 -9.547 -2.363 1 96.44 150 PHE A N 1
ATOM 1170 C CA . PHE A 1 150 ? -25.438 -9.43 -3.123 1 96.44 150 PHE A CA 1
ATOM 1171 C C . PHE A 1 150 ? -26.594 -10.078 -2.369 1 96.44 150 PHE A C 1
ATOM 1173 O O . PHE A 1 150 ? -26.562 -11.273 -2.084 1 96.44 150 PHE A O 1
ATOM 1180 N N . GLU A 1 151 ? -27.5 -9.289 -1.972 1 92.44 151 GLU A N 1
ATOM 1181 C CA . GLU A 1 151 ? -28.688 -9.805 -1.302 1 92.44 151 GLU A CA 1
ATOM 1182 C C . GLU A 1 151 ? -29.938 -9.633 -2.168 1 92.44 151 GLU A C 1
ATOM 1184 O O . GLU A 1 151 ? -30.328 -8.5 -2.482 1 92.44 151 GLU A O 1
ATOM 1189 N N . PRO A 1 152 ? -30.484 -10.711 -2.551 1 90.38 152 PRO A N 1
ATOM 1190 C CA . PRO A 1 152 ? -31.703 -10.594 -3.354 1 90.38 152 PRO A CA 1
ATOM 1191 C C . PRO A 1 152 ? -32.812 -9.859 -2.621 1 90.38 152 PRO A C 1
ATOM 1193 O O . PRO A 1 152 ? -32.812 -9.789 -1.39 1 90.38 152 PRO A O 1
ATOM 1196 N N . PRO A 1 153 ? -33.812 -9.312 -3.338 1 91.75 153 PRO A N 1
ATOM 1197 C CA . PRO A 1 153 ? -33.906 -9.281 -4.797 1 91.75 153 PRO A CA 1
ATOM 1198 C C . PRO A 1 153 ? -33 -8.25 -5.438 1 91.75 153 PRO A C 1
ATOM 1200 O O . PRO A 1 153 ? -32.281 -7.516 -4.727 1 91.75 153 PRO A O 1
ATOM 1203 N N . GLU A 1 154 ? -32.969 -8.094 -6.637 1 90.31 154 GLU A N 1
ATOM 1204 C CA . GLU A 1 154 ? -32.062 -7.234 -7.402 1 90.31 154 GLU A CA 1
ATOM 1205 C C . GLU A 1 154 ? -32.312 -5.762 -7.086 1 90.31 154 GLU A C 1
ATOM 1207 O O . GLU A 1 154 ? -31.438 -4.922 -7.297 1 90.31 154 GLU A O 1
ATOM 1212 N N . THR A 1 155 ? -33.438 -5.445 -6.473 1 92.94 155 THR A N 1
ATOM 1213 C CA . THR A 1 155 ? -33.812 -4.062 -6.203 1 92.94 155 THR A CA 1
ATOM 1214 C C . THR A 1 155 ? -33.469 -3.678 -4.77 1 92.94 155 THR A C 1
ATOM 1216 O O . THR A 1 155 ? -33.625 -2.523 -4.371 1 92.94 155 THR A O 1
ATOM 1219 N N . SER A 1 156 ? -32.969 -4.664 -4.051 1 93.75 156 SER A N 1
ATOM 1220 C CA . SER A 1 156 ? -32.594 -4.355 -2.676 1 93.75 156 SER A CA 1
ATOM 1221 C C . SER A 1 156 ? -31.422 -3.389 -2.629 1 93.75 156 SER A C 1
ATOM 1223 O O . SER A 1 156 ? -30.656 -3.283 -3.594 1 93.75 156 SER A O 1
ATOM 1225 N N . ALA A 1 157 ? -31.297 -2.602 -1.545 1 92.75 157 ALA A N 1
ATOM 1226 C CA . ALA A 1 157 ? -30.203 -1.653 -1.384 1 92.75 157 ALA A CA 1
ATOM 1227 C C . ALA A 1 157 ? -28.844 -2.357 -1.486 1 92.75 157 ALA A C 1
ATOM 1229 O O . ALA A 1 157 ? -27.906 -1.82 -2.07 1 92.75 157 ALA A O 1
ATOM 1230 N N . ALA A 1 158 ? -28.797 -3.537 -0.904 1 94.12 158 ALA A N 1
ATOM 1231 C CA . ALA A 1 158 ? -27.562 -4.316 -0.938 1 94.12 158 ALA A CA 1
ATOM 1232 C C . ALA A 1 158 ? -27.234 -4.766 -2.361 1 94.12 158 ALA A C 1
ATOM 1234 O O . ALA A 1 158 ? -26.062 -4.75 -2.771 1 94.12 158 ALA A O 1
ATOM 1235 N N . ALA A 1 159 ? -28.219 -5.172 -3.111 1 96.19 159 ALA A N 1
ATOM 1236 C CA . ALA A 1 159 ? -28.031 -5.613 -4.492 1 96.19 159 ALA A CA 1
ATOM 1237 C C . ALA A 1 159 ? -27.625 -4.453 -5.387 1 96.19 159 ALA A C 1
ATOM 1239 O O . ALA A 1 159 ? -26.75 -4.602 -6.246 1 96.19 159 ALA A O 1
ATOM 1240 N N . LEU A 1 160 ? -28.266 -3.32 -5.156 1 96.12 160 LEU A N 1
ATOM 1241 C CA . LEU A 1 160 ? -27.953 -2.143 -5.961 1 96.12 160 LEU A CA 1
ATOM 1242 C C . LEU A 1 160 ? -26.531 -1.677 -5.719 1 96.12 160 LEU A C 1
ATOM 1244 O O . LEU A 1 160 ? -25.828 -1.28 -6.656 1 96.12 160 LEU A O 1
ATOM 1248 N N . GLU A 1 161 ? -26.156 -1.703 -4.469 1 97.06 161 GLU A N 1
ATOM 1249 C CA . GLU A 1 161 ? -24.781 -1.337 -4.148 1 97.06 161 GLU A CA 1
ATOM 1250 C C . GLU A 1 161 ? -23.781 -2.318 -4.77 1 97.06 161 GLU A C 1
ATOM 1252 O O . GLU A 1 161 ? -22.719 -1.917 -5.238 1 97.06 161 GLU A O 1
ATOM 1257 N N . PHE A 1 162 ? -24.125 -3.594 -4.734 1 97.75 162 PHE A N 1
ATOM 1258 C CA . PHE A 1 162 ? -23.25 -4.602 -5.336 1 97.75 162 PHE A CA 1
ATOM 1259 C C . PHE A 1 162 ? -23.094 -4.355 -6.828 1 97.75 162 PHE A C 1
ATOM 1261 O O . PHE A 1 162 ? -21.969 -4.434 -7.359 1 97.75 162 PHE A O 1
ATOM 1268 N N . LEU A 1 163 ? -24.156 -4.086 -7.473 1 97.25 163 LEU A N 1
ATOM 1269 C CA . LEU A 1 163 ? -24.109 -3.811 -8.906 1 97.25 163 LEU A CA 1
ATOM 1270 C C . LEU A 1 163 ? -23.312 -2.547 -9.195 1 97.25 163 LEU A C 1
ATOM 1272 O O . LEU A 1 163 ? -22.609 -2.467 -10.203 1 97.25 163 LEU A O 1
ATOM 1276 N N . HIS A 1 164 ? -23.422 -1.56 -8.289 1 97.38 164 HIS A N 1
ATOM 1277 C CA . HIS A 1 164 ? -22.625 -0.347 -8.43 1 97.38 164 HIS A CA 1
ATOM 1278 C C . HIS A 1 164 ? -21.125 -0.657 -8.336 1 97.38 164 HIS A C 1
ATOM 1280 O O . HIS A 1 164 ? -20.328 -0.121 -9.102 1 97.38 164 HIS A O 1
ATOM 1286 N N . ILE A 1 165 ? -20.75 -1.51 -7.418 1 98.12 165 ILE A N 1
ATOM 1287 C CA . ILE A 1 165 ? -19.375 -1.929 -7.246 1 98.12 165 ILE A CA 1
ATOM 1288 C C . ILE A 1 165 ? -18.859 -2.578 -8.531 1 98.12 165 ILE A C 1
ATOM 1290 O O . ILE A 1 165 ? -17.781 -2.254 -9.016 1 98.12 165 ILE A O 1
ATOM 1294 N N . ARG A 1 166 ? -19.656 -3.455 -9.133 1 97.81 166 ARG A N 1
ATOM 1295 C CA . ARG A 1 166 ? -19.266 -4.133 -10.367 1 97.81 166 ARG A CA 1
ATOM 1296 C C . ARG A 1 166 ? -19.141 -3.139 -11.516 1 97.81 166 ARG A C 1
ATOM 1298 O O . ARG A 1 166 ? -18.266 -3.287 -12.375 1 97.81 166 ARG A O 1
ATOM 1305 N N . GLN A 1 167 ? -20 -2.148 -11.461 1 97.56 167 GLN A N 1
ATOM 1306 C CA . GLN A 1 167 ? -19.953 -1.122 -12.5 1 97.56 167 GLN A CA 1
ATOM 1307 C C . GLN A 1 167 ? -18.656 -0.313 -12.406 1 97.56 167 GLN A C 1
ATOM 1309 O O . GLN A 1 167 ? -18.078 0.038 -13.43 1 97.56 167 GLN A O 1
ATOM 1314 N N . GLN A 1 168 ? -18.312 0.022 -11.227 1 97.25 168 GLN A N 1
ATOM 1315 C CA . GLN A 1 168 ? -17.062 0.752 -11.031 1 97.25 168 GLN A CA 1
ATOM 1316 C C . GLN A 1 168 ? -15.867 -0.08 -11.484 1 97.25 168 GLN A C 1
ATOM 1318 O O . GLN A 1 168 ? -14.922 0.452 -12.062 1 97.25 168 GLN A O 1
ATOM 1323 N N . PHE A 1 169 ? -15.883 -1.353 -11.234 1 97.94 169 PHE A N 1
ATOM 1324 C CA . PHE A 1 169 ? -14.828 -2.23 -11.719 1 97.94 169 PHE A CA 1
ATOM 1325 C C . PHE A 1 169 ? -14.766 -2.221 -13.242 1 97.94 169 PHE A C 1
ATOM 1327 O O . PHE A 1 169 ? -13.688 -2.09 -13.828 1 97.94 169 PHE A O 1
ATOM 1334 N N . ALA A 1 170 ? -15.906 -2.441 -13.836 1 98 170 ALA A N 1
ATOM 1335 C CA . ALA A 1 170 ? -15.969 -2.465 -15.297 1 98 170 ALA A CA 1
ATOM 1336 C C . ALA A 1 170 ? -15.414 -1.173 -15.891 1 98 170 ALA A C 1
ATOM 1338 O O . ALA A 1 170 ? -14.742 -1.196 -16.922 1 98 170 ALA A O 1
ATOM 1339 N N . SER A 1 171 ? -15.68 -0.077 -15.188 1 96.56 171 SER A N 1
ATOM 1340 C CA . SER A 1 171 ? -15.234 1.225 -15.672 1 96.56 171 SER A CA 1
ATOM 1341 C C . SER A 1 171 ? -13.711 1.32 -15.664 1 96.56 171 SER A C 1
ATOM 1343 O O . SER A 1 171 ? -13.102 1.771 -16.641 1 96.56 171 SER A O 1
ATOM 1345 N N . ILE A 1 172 ? -13.086 0.897 -14.602 1 96.56 172 ILE A N 1
ATOM 1346 C CA . ILE A 1 172 ? -11.641 1.015 -14.516 1 96.56 172 ILE A CA 1
ATOM 1347 C C . ILE A 1 172 ? -10.977 -0.055 -15.383 1 96.56 172 ILE A C 1
ATOM 1349 O O . ILE A 1 172 ? -9.914 0.172 -15.953 1 96.56 172 ILE A O 1
ATOM 1353 N N . PHE A 1 173 ? -11.57 -1.244 -15.5 1 97.81 173 PHE A N 1
ATOM 1354 C CA . PHE A 1 173 ? -11.047 -2.334 -16.312 1 97.81 173 PHE A CA 1
ATOM 1355 C C . PHE A 1 173 ? -11.008 -1.936 -17.797 1 97.81 173 PHE A C 1
ATOM 1357 O O . PHE A 1 173 ? -10.102 -2.334 -18.516 1 97.81 173 PHE A O 1
ATOM 1364 N N . ASN A 1 174 ? -11.977 -1.146 -18.156 1 97.19 174 ASN A N 1
ATOM 1365 C CA . ASN A 1 174 ? -12.07 -0.734 -19.547 1 97.19 174 ASN A CA 1
ATOM 1366 C C . ASN A 1 174 ? -11.555 0.686 -19.766 1 97.19 174 ASN A C 1
ATOM 1368 O O . ASN A 1 174 ? -11.781 1.288 -20.812 1 97.19 174 ASN A O 1
ATOM 1372 N N . HIS A 1 175 ? -10.945 1.231 -18.734 1 94.69 175 HIS A N 1
ATOM 1373 C CA . HIS A 1 175 ? -10.375 2.574 -18.797 1 94.69 175 HIS A CA 1
ATOM 1374 C C . HIS A 1 175 ? -9.328 2.668 -19.906 1 94.69 175 HIS A C 1
ATOM 1376 O O . HIS A 1 175 ? -8.68 1.672 -20.234 1 94.69 175 HIS A O 1
ATOM 1382 N N . THR A 1 176 ? -9.016 3.859 -20.375 1 94.44 176 THR A N 1
ATOM 1383 C CA . THR A 1 176 ? -8.07 4.09 -21.469 1 94.44 176 THR A CA 1
ATOM 1384 C C . THR A 1 176 ? -6.652 3.725 -21.031 1 94.44 176 THR A C 1
ATOM 1386 O O . THR A 1 176 ? -5.84 3.297 -21.844 1 94.44 176 THR A O 1
ATOM 1389 N N . ASN A 1 177 ? -6.418 3.848 -19.781 1 95.5 177 ASN A N 1
ATOM 1390 C CA . ASN A 1 177 ? -5.086 3.549 -19.266 1 95.5 177 ASN A CA 1
ATOM 1391 C C . ASN A 1 177 ? -4.906 2.057 -19 1 95.5 177 ASN A C 1
ATOM 1393 O O . ASN A 1 177 ? -3.791 1.594 -18.75 1 95.5 177 ASN A O 1
ATOM 1397 N N . SER A 1 178 ? -5.984 1.317 -19.047 1 97.31 178 SER A N 1
ATOM 1398 C CA . SER A 1 178 ? -5.902 -0.126 -18.844 1 97.31 178 SER A CA 1
ATOM 1399 C C . SER A 1 178 ? -5.605 -0.846 -20.156 1 97.31 178 SER A C 1
ATOM 1401 O O . SER A 1 178 ? -6.43 -0.847 -21.062 1 97.31 178 SER A O 1
ATOM 1403 N N . LYS A 1 179 ? -4.414 -1.461 -20.234 1 97.69 179 LYS A N 1
ATOM 1404 C CA . LYS A 1 179 ? -3.961 -2.139 -21.438 1 97.69 179 LYS A CA 1
ATOM 1405 C C . LYS A 1 179 ? -3.961 -3.654 -21.25 1 97.69 179 LYS A C 1
ATOM 1407 O O . LYS A 1 179 ? -3.795 -4.148 -20.141 1 97.69 179 LYS A O 1
ATOM 1412 N N . ASP A 1 180 ? -4.102 -4.367 -22.359 1 97.25 180 ASP A N 1
ATOM 1413 C CA . ASP A 1 180 ? -4.023 -5.824 -22.312 1 97.25 180 ASP A CA 1
ATOM 1414 C C . ASP A 1 180 ? -2.615 -6.285 -21.938 1 97.25 180 ASP A C 1
ATOM 1416 O O . ASP A 1 180 ? -1.629 -5.707 -22.391 1 97.25 180 ASP A O 1
ATOM 1420 N N . LEU A 1 181 ? -2.578 -7.23 -21.062 1 96.12 181 LEU A N 1
ATOM 1421 C CA . LEU A 1 181 ? -1.289 -7.812 -20.703 1 96.12 181 LEU A CA 1
ATOM 1422 C C . LEU A 1 181 ? -0.733 -8.641 -21.859 1 96.12 181 LEU A C 1
ATOM 1424 O O . LEU A 1 181 ? -1.402 -9.555 -22.344 1 96.12 181 LEU A O 1
ATOM 1428 N N . THR A 1 182 ? 0.445 -8.289 -22.344 1 92.62 182 THR A N 1
ATOM 1429 C CA . THR A 1 182 ? 1.137 -9.016 -23.406 1 92.62 182 THR A CA 1
ATOM 1430 C C . THR A 1 182 ? 2.607 -9.219 -23.047 1 92.62 182 THR A C 1
ATOM 1432 O O . THR A 1 182 ? 3.146 -8.523 -22.188 1 92.62 182 THR A O 1
ATOM 1435 N N . HIS A 1 183 ? 3.207 -10.18 -23.688 1 88 183 HIS A N 1
ATOM 1436 C CA . HIS A 1 183 ? 4.629 -10.406 -23.453 1 88 183 HIS A CA 1
ATOM 1437 C C . HIS A 1 183 ? 5.449 -9.18 -23.844 1 88 183 HIS A C 1
ATOM 1439 O O . HIS A 1 183 ? 6.453 -8.875 -23.203 1 88 183 HIS A O 1
ATOM 1445 N N . THR A 1 184 ? 4.984 -8.555 -24.891 1 88.38 184 THR A N 1
ATOM 1446 C CA . THR A 1 184 ? 5.68 -7.352 -25.328 1 88.38 184 THR A CA 1
ATOM 1447 C C . THR A 1 184 ? 5.609 -6.262 -24.266 1 88.38 184 THR A C 1
ATOM 1449 O O . THR A 1 184 ? 6.598 -5.574 -24 1 88.38 184 THR A O 1
ATOM 1452 N N . TRP A 1 185 ? 4.438 -6.07 -23.719 1 94.25 185 TRP A N 1
ATOM 1453 C CA . TRP A 1 185 ? 4.289 -5.086 -22.656 1 94.25 185 TRP A CA 1
ATOM 1454 C C . TRP A 1 185 ? 5.211 -5.41 -21.484 1 94.25 185 TRP A C 1
ATOM 1456 O O . TRP A 1 185 ? 5.844 -4.516 -20.906 1 94.25 185 TRP A O 1
ATOM 1466 N N . ILE A 1 186 ? 5.238 -6.68 -21.078 1 93.38 186 ILE A N 1
ATOM 1467 C CA . ILE A 1 186 ? 6.043 -7.117 -19.938 1 93.38 186 ILE A CA 1
ATOM 1468 C C . ILE A 1 186 ? 7.52 -6.844 -20.219 1 93.38 186 ILE A C 1
ATOM 1470 O O . ILE A 1 186 ? 8.266 -6.469 -19.312 1 93.38 186 ILE A O 1
ATOM 1474 N N . ASP A 1 187 ? 7.969 -6.957 -21.484 1 88.5 187 ASP A N 1
ATOM 1475 C CA . ASP A 1 187 ? 9.352 -6.684 -21.859 1 88.5 187 ASP A CA 1
ATOM 1476 C C . ASP A 1 187 ? 9.711 -5.223 -21.594 1 88.5 187 ASP A C 1
ATOM 1478 O O . ASP A 1 187 ? 10.773 -4.926 -21.047 1 88.5 187 ASP A O 1
ATOM 1482 N N . HIS A 1 188 ? 8.805 -4.441 -22.031 1 91.62 188 HIS A N 1
ATOM 1483 C CA . HIS A 1 188 ? 9.031 -3.02 -21.797 1 91.62 188 HIS A CA 1
ATOM 1484 C C . HIS A 1 188 ? 9.023 -2.684 -20.312 1 91.62 188 HIS A C 1
ATOM 1486 O O . HIS A 1 188 ? 9.82 -1.871 -19.859 1 91.62 188 HIS A O 1
ATOM 1492 N N . TYR A 1 189 ? 8.141 -3.25 -19.609 1 93.69 189 TYR A N 1
ATOM 1493 C CA . TYR A 1 189 ? 8.031 -3.029 -18.172 1 93.69 189 TYR A CA 1
ATOM 1494 C C . TYR A 1 189 ? 9.266 -3.545 -17.453 1 93.69 189 TYR A C 1
ATOM 1496 O O . TYR A 1 189 ? 9.727 -2.934 -16.484 1 93.69 189 TYR A O 1
ATOM 1504 N N . LEU A 1 190 ? 9.719 -4.703 -17.891 1 87.69 190 LEU A N 1
ATOM 1505 C CA . LEU A 1 190 ? 10.898 -5.305 -17.266 1 87.69 190 LEU A CA 1
ATOM 1506 C C . LEU A 1 190 ? 12.078 -4.336 -17.297 1 87.69 190 LEU A C 1
ATOM 1508 O O . LEU A 1 190 ? 12.836 -4.25 -16.344 1 87.69 190 LEU A O 1
ATOM 1512 N N . GLU A 1 191 ? 12.227 -3.629 -18.391 1 87.25 191 GLU A N 1
ATOM 1513 C CA . GLU A 1 191 ? 13.281 -2.625 -18.5 1 87.25 191 GLU A CA 1
ATOM 1514 C C . GLU A 1 191 ? 13.102 -1.521 -17.453 1 87.25 191 GLU A C 1
ATOM 1516 O O . GLU A 1 191 ? 14.062 -1.129 -16.797 1 87.25 191 GLU A O 1
ATOM 1521 N N . ARG A 1 192 ? 11.875 -1.073 -17.344 1 87.56 192 ARG A N 1
ATOM 1522 C CA . ARG A 1 192 ? 11.578 -0.03 -16.375 1 87.56 192 ARG A CA 1
ATOM 1523 C C . ARG A 1 192 ? 11.742 -0.549 -14.953 1 87.56 192 ARG A C 1
ATOM 1525 O O . ARG A 1 192 ? 12.211 0.175 -14.07 1 87.56 192 ARG A O 1
ATOM 1532 N N . TYR A 1 193 ? 11.297 -1.676 -14.75 1 88.75 193 TYR A N 1
ATOM 1533 C CA . TYR A 1 193 ? 11.391 -2.328 -13.453 1 88.75 193 TYR A CA 1
ATOM 1534 C C . TYR A 1 193 ? 12.844 -2.422 -13 1 88.75 193 TYR A C 1
ATOM 1536 O O . TYR A 1 193 ? 13.164 -2.119 -11.844 1 88.75 193 TYR A O 1
ATOM 1544 N N . GLN A 1 194 ? 13.711 -2.809 -13.883 1 82.75 194 GLN A N 1
ATOM 1545 C CA . GLN A 1 194 ? 15.125 -2.947 -13.562 1 82.75 194 GLN A CA 1
ATOM 1546 C C . GLN A 1 194 ? 15.766 -1.588 -13.297 1 82.75 194 GLN A C 1
ATOM 1548 O O . GLN A 1 194 ? 16.609 -1.454 -12.406 1 82.75 194 GLN A O 1
ATOM 1553 N N . GLN A 1 195 ? 15.406 -0.642 -14 1 82.56 195 GLN A N 1
ATOM 1554 C CA . GLN A 1 195 ? 15.906 0.711 -13.797 1 82.56 195 GLN A CA 1
ATOM 1555 C C . GLN A 1 195 ? 15.477 1.259 -12.438 1 82.56 195 GLN A C 1
ATOM 1557 O O . GLN A 1 195 ? 16.266 1.899 -11.742 1 82.56 195 GLN A O 1
ATOM 1562 N N . ALA A 1 196 ? 14.227 1.035 -12.125 1 77.88 196 ALA A N 1
ATOM 1563 C CA . ALA A 1 196 ? 13.711 1.494 -10.836 1 77.88 196 ALA A CA 1
ATOM 1564 C C . ALA A 1 196 ? 14.422 0.798 -9.68 1 77.88 196 ALA A C 1
ATOM 1566 O O . ALA A 1 196 ? 14.688 1.414 -8.648 1 77.88 196 ALA A O 1
ATOM 1567 N N . LYS A 1 197 ? 14.625 -0.401 -9.82 1 75.44 197 LYS A N 1
ATOM 1568 C CA . LYS A 1 197 ? 15.32 -1.179 -8.805 1 75.44 197 LYS A CA 1
ATOM 1569 C C . LYS A 1 197 ? 16.734 -0.659 -8.586 1 75.44 197 LYS A C 1
ATOM 1571 O O . LYS A 1 197 ? 17.219 -0.606 -7.453 1 75.44 197 LYS A O 1
ATOM 1576 N N . LYS A 1 198 ? 17.391 -0.341 -9.656 1 71.5 198 LYS A N 1
ATOM 1577 C CA . LYS A 1 198 ? 18.75 0.177 -9.578 1 71.5 198 LYS A CA 1
ATOM 1578 C C . LYS A 1 198 ? 18.781 1.563 -8.938 1 71.5 198 LYS A C 1
ATOM 1580 O O . LYS A 1 198 ? 19.672 1.872 -8.141 1 71.5 198 LYS A O 1
ATOM 1585 N N . GLN A 1 199 ? 17.922 2.352 -9.289 1 65.25 199 GLN A N 1
ATOM 1586 C CA . GLN A 1 199 ? 17.906 3.742 -8.852 1 65.25 199 GLN A CA 1
ATOM 1587 C C . GLN A 1 199 ? 17.438 3.857 -7.402 1 65.25 199 GLN A C 1
ATOM 1589 O O . GLN A 1 199 ? 17.984 4.641 -6.629 1 65.25 199 GLN A O 1
ATOM 1594 N N . HIS A 1 200 ? 16.359 3.266 -7.207 1 61.5 200 HIS A N 1
ATOM 1595 C CA . HIS A 1 200 ? 15.711 3.506 -5.918 1 61.5 200 HIS A CA 1
ATOM 1596 C C . HIS A 1 200 ? 15.961 2.352 -4.953 1 61.5 200 HIS A C 1
ATOM 1598 O O . HIS A 1 200 ? 15.664 2.455 -3.762 1 61.5 200 HIS A O 1
ATOM 1604 N N . GLY A 1 201 ? 16.812 1.495 -5.348 1 57.38 201 GLY A N 1
ATOM 1605 C CA . GLY A 1 201 ? 16.891 0.28 -4.551 1 57.38 201 GLY A CA 1
ATOM 1606 C C . GLY A 1 201 ? 15.625 -0.549 -4.602 1 57.38 201 GLY A C 1
ATOM 1607 O O . GLY A 1 201 ? 14.664 -0.18 -5.277 1 57.38 201 GLY A O 1
ATOM 1608 N N . MET A 1 202 ? 15.688 -1.745 -4.031 1 52.59 202 MET A N 1
ATOM 1609 C CA . MET A 1 202 ? 14.508 -2.605 -4.086 1 52.59 202 MET A CA 1
ATOM 1610 C C . MET A 1 202 ? 13.297 -1.898 -3.492 1 52.59 202 MET A C 1
ATOM 1612 O O . MET A 1 202 ? 13.383 -1.288 -2.426 1 52.59 202 MET A O 1
ATOM 1616 N N . PRO A 1 203 ? 12.273 -1.709 -4.27 1 50.47 203 PRO A N 1
ATOM 1617 C CA . PRO A 1 203 ? 11.078 -1.074 -3.715 1 50.47 203 PRO A CA 1
ATOM 1618 C C . PRO A 1 203 ? 10.711 -1.611 -2.334 1 50.47 203 PRO A C 1
ATOM 1620 O O . PRO A 1 203 ? 10.773 -2.82 -2.102 1 50.47 203 PRO A O 1
ATOM 1623 N N . ILE A 1 204 ? 10.781 -0.851 -1.26 1 48.31 204 ILE A N 1
ATOM 1624 C CA . ILE A 1 204 ? 10.633 -1.075 0.174 1 48.31 204 ILE A CA 1
ATOM 1625 C C . ILE A 1 204 ? 9.508 -2.072 0.427 1 48.31 204 ILE A C 1
ATOM 1627 O O . ILE A 1 204 ? 9.609 -2.924 1.312 1 48.31 204 ILE A O 1
ATOM 1631 N N . LEU A 1 205 ? 8.367 -1.964 -0.186 1 49.97 205 LEU A N 1
ATOM 1632 C CA . LEU A 1 205 ? 7.23 -2.785 0.227 1 49.97 205 LEU A CA 1
ATOM 1633 C C . LEU A 1 205 ? 7.543 -4.266 0.056 1 49.97 205 LEU A C 1
ATOM 1635 O O . LEU A 1 205 ? 6.977 -5.109 0.757 1 49.97 205 LEU A O 1
ATOM 1639 N N . ALA A 1 206 ? 8.469 -4.562 -1.015 1 45.09 206 ALA A N 1
ATOM 1640 C CA . ALA A 1 206 ? 8.781 -5.938 -1.396 1 45.09 206 ALA A CA 1
ATOM 1641 C C . ALA A 1 206 ? 9.703 -6.598 -0.37 1 45.09 206 ALA A C 1
ATOM 1643 O O . ALA A 1 206 ? 10.008 -7.785 -0.479 1 45.09 206 ALA A O 1
ATOM 1644 N N . ASP A 1 207 ? 10.117 -5.836 0.55 1 44.5 207 ASP A N 1
ATOM 1645 C CA . ASP A 1 207 ? 11.258 -6.281 1.345 1 44.5 207 ASP A CA 1
ATOM 1646 C C . ASP A 1 207 ? 10.805 -7.207 2.473 1 44.5 207 ASP A C 1
ATOM 1648 O O . ASP A 1 207 ? 11.602 -7.562 3.346 1 44.5 207 ASP A O 1
ATOM 1652 N N . SER A 1 208 ? 9.5 -7.434 2.51 1 49.03 208 SER A N 1
ATOM 1653 C CA . SER A 1 208 ? 9.461 -8.445 3.561 1 49.03 208 SER A CA 1
ATOM 1654 C C . SER A 1 208 ? 10.266 -9.68 3.172 1 49.03 208 SER A C 1
ATOM 1656 O O . SER A 1 208 ? 10.266 -10.086 2.008 1 49.03 208 SER A O 1
ATOM 1658 N N . GLN A 1 209 ? 11.289 -9.93 3.846 1 48.25 209 GLN A N 1
ATOM 1659 C CA . GLN A 1 209 ? 12.133 -11.109 3.689 1 48.25 209 GLN A CA 1
ATOM 1660 C C . GLN A 1 209 ? 11.375 -12.25 3.012 1 48.25 209 GLN A C 1
ATOM 1662 O O . GLN A 1 209 ? 11.945 -12.992 2.215 1 48.25 209 GLN A O 1
ATOM 1667 N N . ASP A 1 210 ? 10.156 -12.164 3.234 1 50.03 210 ASP A N 1
ATOM 1668 C CA . ASP A 1 210 ? 9.375 -13.305 2.771 1 50.03 210 ASP A CA 1
ATOM 1669 C C . ASP A 1 210 ? 9.031 -13.172 1.288 1 50.03 210 ASP A C 1
ATOM 1671 O O . ASP A 1 210 ? 8.664 -14.148 0.64 1 50.03 210 ASP A O 1
ATOM 1675 N N . GLU A 1 211 ? 9.211 -11.93 0.789 1 56.28 211 GLU A N 1
ATOM 1676 C CA . GLU A 1 211 ? 8.812 -11.773 -0.607 1 56.28 211 GLU A CA 1
ATOM 1677 C C . GLU A 1 211 ? 10 -11.961 -1.545 1 56.28 211 GLU A C 1
ATOM 1679 O O . GLU A 1 211 ? 9.82 -12.266 -2.729 1 56.28 211 GLU A O 1
ATOM 1684 N N . GLN A 1 212 ? 11.219 -11.859 -1.021 1 54.34 212 GLN A N 1
ATOM 1685 C CA . GLN A 1 212 ? 12.367 -12.008 -1.905 1 54.34 212 GLN A CA 1
ATOM 1686 C C . GLN A 1 212 ? 12.703 -13.484 -2.123 1 54.34 212 GLN A C 1
ATOM 1688 O O . GLN A 1 212 ? 13.125 -14.172 -1.193 1 54.34 212 GLN A O 1
ATOM 1693 N N . SER A 1 213 ? 12.008 -14.141 -2.982 1 57.91 213 SER A N 1
ATOM 1694 C CA . SER A 1 213 ? 12.312 -15.539 -3.275 1 57.91 213 SER A CA 1
ATOM 1695 C C . SER A 1 213 ? 13.586 -15.664 -4.105 1 57.91 213 SER A C 1
ATOM 1697 O O . SER A 1 213 ? 13.742 -14.977 -5.121 1 57.91 213 SER A O 1
ATOM 1699 N N . GLU A 1 214 ? 14.633 -16.188 -3.561 1 62.94 214 GLU A N 1
ATOM 1700 C CA . GLU A 1 214 ? 15.828 -16.531 -4.312 1 62.94 214 GLU A CA 1
ATOM 1701 C C . GLU A 1 214 ? 15.484 -17.344 -5.555 1 62.94 214 GLU A C 1
ATOM 1703 O O . GLU A 1 214 ? 14.531 -18.125 -5.547 1 62.94 214 GLU A O 1
ATOM 1708 N N . PRO A 1 215 ? 16.156 -17.031 -6.656 1 74.12 215 PRO A N 1
ATOM 1709 C CA . PRO A 1 215 ? 15.93 -17.875 -7.836 1 74.12 215 PRO A CA 1
ATOM 1710 C C . PRO A 1 215 ? 16.125 -19.359 -7.547 1 74.12 215 PRO A C 1
ATOM 1712 O O . PRO A 1 215 ? 16.984 -19.734 -6.754 1 74.12 215 PRO A O 1
ATOM 1715 N N . PRO A 1 216 ? 15.32 -20.188 -8.102 1 81.81 216 PRO A N 1
ATOM 1716 C CA . PRO A 1 216 ? 15.469 -21.625 -7.891 1 81.81 216 PRO A CA 1
ATOM 1717 C C . PRO A 1 216 ? 16.828 -22.156 -8.328 1 81.81 216 PRO A C 1
ATOM 1719 O O . PRO A 1 216 ? 17.375 -21.688 -9.328 1 81.81 216 PRO A O 1
ATOM 1722 N N . ALA A 1 217 ? 17.438 -23.016 -7.535 1 87 217 ALA A N 1
ATOM 1723 C CA . ALA A 1 217 ? 18.734 -23.641 -7.836 1 87 217 ALA A CA 1
ATOM 1724 C C . ALA A 1 217 ? 18.578 -25.141 -8.016 1 87 217 ALA A C 1
ATOM 1726 O O . ALA A 1 217 ? 17.703 -25.766 -7.398 1 87 217 ALA A O 1
ATOM 1727 N N . PRO A 1 218 ? 19.359 -25.797 -8.953 1 91.19 218 PRO A N 1
ATOM 1728 C CA . PRO A 1 218 ? 19.266 -27.25 -9.156 1 91.19 218 PRO A CA 1
ATOM 1729 C C . PRO A 1 218 ? 19.703 -28.047 -7.93 1 91.19 218 PRO A C 1
ATOM 1731 O O . PRO A 1 218 ? 20.609 -27.625 -7.211 1 91.19 218 PRO A O 1
ATOM 1734 N N . ASN A 1 219 ? 19.109 -29.188 -7.676 1 87.5 219 ASN A N 1
ATOM 1735 C CA . ASN A 1 219 ? 19.531 -30.094 -6.609 1 87.5 219 ASN A CA 1
ATOM 1736 C C . ASN A 1 219 ? 20.75 -30.906 -7.012 1 87.5 219 ASN A C 1
ATOM 1738 O O . ASN A 1 219 ? 21.281 -30.734 -8.109 1 87.5 219 ASN A O 1
ATOM 1742 N N . ALA A 1 220 ? 21.188 -31.766 -6.188 1 86.44 220 ALA A N 1
ATOM 1743 C CA . ALA A 1 220 ? 22.438 -32.5 -6.402 1 86.44 220 ALA A CA 1
ATOM 1744 C C . ALA A 1 220 ? 22.344 -33.406 -7.625 1 86.44 220 ALA A C 1
ATOM 1746 O O . ALA A 1 220 ? 23.281 -33.469 -8.43 1 86.44 220 ALA A O 1
ATOM 1747 N N . VAL A 1 221 ? 21.25 -34.094 -7.797 1 89.94 221 VAL A N 1
ATOM 1748 C CA . VAL A 1 221 ? 21.047 -35 -8.914 1 89.94 221 VAL A CA 1
ATOM 1749 C C . VAL A 1 221 ? 20.953 -34.219 -10.219 1 89.94 221 VAL A C 1
ATOM 1751 O O . VAL A 1 221 ? 21.469 -34.656 -11.25 1 89.94 221 VAL A O 1
ATOM 1754 N N . GLN A 1 222 ? 20.328 -33.125 -10.125 1 92.62 222 GLN A N 1
ATOM 1755 C CA . GLN A 1 222 ? 20.172 -32.281 -11.305 1 92.62 222 GLN A CA 1
ATOM 1756 C C . GLN A 1 222 ? 21.531 -31.703 -11.75 1 92.62 222 GLN A C 1
ATOM 1758 O O . GLN A 1 222 ? 21.781 -31.578 -12.953 1 92.62 222 GLN A O 1
ATOM 1763 N N . VAL A 1 223 ? 22.359 -31.422 -10.82 1 93.25 223 VAL A N 1
ATOM 1764 C CA . VAL A 1 223 ? 23.688 -30.922 -11.141 1 93.25 223 VAL A CA 1
ATOM 1765 C C . VAL A 1 223 ? 24.484 -32 -11.875 1 93.25 223 VAL A C 1
ATOM 1767 O O . VAL A 1 223 ? 25.188 -31.703 -12.852 1 93.25 223 VAL A O 1
ATOM 1770 N N . GLU A 1 224 ? 24.344 -33.219 -11.375 1 93.88 224 GLU A N 1
ATOM 1771 C CA . GLU A 1 224 ? 25 -34.344 -12.039 1 93.88 224 GLU A CA 1
ATOM 1772 C C . GLU A 1 224 ? 24.484 -34.531 -13.461 1 93.88 224 GLU A C 1
ATOM 1774 O O . GLU A 1 224 ? 25.266 -34.75 -14.383 1 93.88 224 GLU A O 1
ATOM 1779 N N . ALA A 1 225 ? 23.25 -34.438 -13.594 1 95.5 225 ALA A N 1
ATOM 1780 C CA . ALA A 1 225 ? 22.641 -34.594 -14.914 1 95.5 225 ALA A CA 1
ATOM 1781 C C . ALA A 1 225 ? 23.094 -33.5 -15.859 1 95.5 225 ALA A C 1
ATOM 1783 O O . ALA A 1 225 ? 23.359 -33.75 -17.031 1 95.5 225 ALA A O 1
ATOM 1784 N N . LEU A 1 226 ? 23.141 -32.281 -15.375 1 96.44 226 LEU A N 1
ATOM 1785 C CA . LEU A 1 226 ? 23.562 -31.125 -16.172 1 96.44 226 LEU A CA 1
ATOM 1786 C C . LEU A 1 226 ? 25 -31.297 -16.641 1 96.44 226 LEU A C 1
ATOM 1788 O O . LEU A 1 226 ? 25.344 -30.953 -17.781 1 96.44 226 LEU A O 1
ATOM 1792 N N . THR A 1 227 ? 25.812 -31.797 -15.758 1 95.31 227 THR A N 1
ATOM 1793 C CA . THR A 1 227 ? 27.203 -32.062 -16.109 1 95.31 227 THR A CA 1
ATOM 1794 C C . THR A 1 227 ? 27.297 -33.125 -17.203 1 95.31 227 THR A C 1
ATOM 1796 O O . THR A 1 227 ? 28.078 -32.969 -18.156 1 95.31 227 THR A O 1
ATOM 1799 N N . ALA A 1 228 ? 26.5 -34.125 -17.062 1 95.56 228 ALA A N 1
ATOM 1800 C CA . ALA A 1 228 ? 26.484 -35.188 -18.062 1 95.56 228 ALA A CA 1
ATOM 1801 C C . ALA A 1 228 ? 25.984 -34.688 -19.406 1 95.56 228 ALA A C 1
ATOM 1803 O O . ALA A 1 228 ? 26.484 -35.094 -20.453 1 95.56 228 ALA A O 1
ATOM 1804 N N . LEU A 1 229 ? 25.062 -33.875 -19.359 1 96.38 229 LEU A N 1
ATOM 1805 C CA . LEU A 1 229 ? 24.5 -33.281 -20.578 1 96.38 229 LEU A CA 1
ATOM 1806 C C . LEU A 1 229 ? 25.531 -32.406 -21.281 1 96.38 229 LEU A C 1
ATOM 1808 O O . LEU A 1 229 ? 25.656 -32.438 -22.516 1 96.38 229 LEU A O 1
ATOM 1812 N N . ASN A 1 230 ? 26.203 -31.672 -20.547 1 94.75 230 ASN A N 1
ATOM 1813 C CA . ASN A 1 230 ? 27.266 -30.859 -21.125 1 94.75 230 ASN A CA 1
ATOM 1814 C C . ASN A 1 230 ? 28.359 -31.719 -21.766 1 94.75 230 ASN A C 1
ATOM 1816 O O . ASN A 1 230 ? 28.859 -31.391 -22.844 1 94.75 230 ASN A O 1
ATOM 1820 N N . ALA A 1 231 ? 28.703 -32.75 -21.078 1 92.81 231 ALA A N 1
ATOM 1821 C CA . ALA A 1 231 ? 29.75 -33.656 -21.578 1 92.81 231 ALA A CA 1
ATOM 1822 C C . ALA A 1 231 ? 29.312 -34.344 -22.875 1 92.81 231 ALA A C 1
ATOM 1824 O O . ALA A 1 231 ? 30.109 -34.469 -23.812 1 92.81 231 ALA A O 1
ATOM 1825 N N . THR A 1 232 ? 28.062 -34.75 -22.938 1 93.62 232 THR A N 1
ATOM 1826 C CA . THR A 1 232 ? 27.562 -35.438 -24.125 1 93.62 232 THR A CA 1
ATOM 1827 C C . THR A 1 232 ? 27.531 -34.469 -25.312 1 93.62 232 THR A C 1
ATOM 1829 O O . THR A 1 232 ? 27.797 -34.906 -26.453 1 93.62 232 THR A O 1
ATOM 1832 N N . ARG A 1 233 ? 27.172 -33.281 -25.125 1 92.62 233 ARG A N 1
ATOM 1833 C CA . ARG A 1 233 ? 27.172 -32.312 -26.188 1 92.62 233 ARG A CA 1
ATOM 1834 C C . ARG A 1 233 ? 28.594 -32.031 -26.672 1 92.62 233 ARG A C 1
ATOM 1836 O O . ARG A 1 233 ? 28.812 -31.781 -27.875 1 92.62 233 ARG A O 1
ATOM 1843 N N . ALA A 1 234 ? 29.516 -31.984 -25.75 1 89.81 234 ALA A N 1
ATOM 1844 C CA . ALA A 1 234 ? 30.906 -31.781 -26.109 1 89.81 234 ALA A CA 1
ATOM 1845 C C . ALA A 1 234 ? 31.438 -32.938 -26.969 1 89.81 234 ALA A C 1
ATOM 1847 O O . ALA A 1 234 ? 32.312 -32.719 -27.812 1 89.81 234 ALA A O 1
ATOM 1848 N N . GLN A 1 235 ? 30.828 -34.094 -26.781 1 86.38 235 GLN A N 1
ATOM 1849 C CA . GLN A 1 235 ? 31.219 -35.281 -27.547 1 86.38 235 GLN A CA 1
ATOM 1850 C C . GLN A 1 235 ? 30.594 -35.25 -28.938 1 86.38 235 GLN A C 1
ATOM 1852 O O . GLN A 1 235 ? 30.938 -36.094 -29.797 1 86.38 235 GLN A O 1
ATOM 1857 N N . GLY A 1 236 ? 29.656 -34.281 -29.125 1 85.12 236 GLY A N 1
ATOM 1858 C CA . GLY A 1 236 ? 29.125 -34.094 -30.453 1 85.12 236 GLY A CA 1
ATOM 1859 C C . GLY A 1 236 ? 27.734 -34.656 -30.641 1 85.12 236 GLY A C 1
ATOM 1860 O O . GLY A 1 236 ? 27.156 -34.562 -31.719 1 85.12 236 GLY A O 1
ATOM 1861 N N . PHE A 1 237 ? 27.172 -35.25 -29.625 1 88.94 237 PHE A N 1
ATOM 1862 C CA . PHE A 1 237 ? 25.828 -35.781 -29.719 1 88.94 237 PHE A CA 1
ATOM 1863 C C . PHE A 1 237 ? 24.812 -34.656 -29.859 1 88.94 237 PHE A C 1
ATOM 1865 O O . PHE A 1 237 ? 24.953 -33.594 -29.25 1 88.94 237 PHE A O 1
ATOM 1872 N N . SER A 1 238 ? 23.781 -34.875 -30.688 1 90.25 238 SER A N 1
ATOM 1873 C CA . SER A 1 238 ? 22.75 -33.875 -30.891 1 90.25 238 SER A CA 1
ATOM 1874 C C . SER A 1 238 ? 21.438 -34.281 -30.234 1 90.25 238 SER A C 1
ATOM 1876 O O . SER A 1 238 ? 20.484 -33.5 -30.188 1 90.25 238 SER A O 1
ATOM 1878 N N . ARG A 1 239 ? 21.422 -35.531 -29.781 1 91.06 239 ARG A N 1
ATOM 1879 C CA . ARG A 1 239 ? 20.266 -36.031 -29.047 1 91.06 239 ARG A CA 1
ATOM 1880 C C . ARG A 1 239 ? 20.688 -36.781 -27.797 1 91.06 239 ARG A C 1
ATOM 1882 O O . ARG A 1 239 ? 21.766 -37.406 -27.781 1 91.06 239 ARG A O 1
ATOM 1889 N N . GLY A 1 240 ? 19.891 -36.656 -26.781 1 90.75 240 GLY A N 1
ATOM 1890 C CA . GLY A 1 240 ? 20.203 -37.375 -25.562 1 90.75 240 GLY A CA 1
ATOM 1891 C C . GLY A 1 240 ? 18.984 -37.688 -24.734 1 90.75 240 GLY A C 1
ATOM 1892 O O . GLY A 1 240 ? 18.016 -36.938 -24.719 1 90.75 240 GLY A O 1
ATOM 1893 N N . LEU A 1 241 ? 19.062 -38.812 -24 1 90.81 241 LEU A N 1
ATOM 1894 C CA . LEU A 1 241 ? 17.969 -39.281 -23.141 1 90.81 241 LEU A CA 1
ATOM 1895 C C . LEU A 1 241 ? 18.391 -39.219 -21.672 1 90.81 241 LEU A C 1
ATOM 1897 O O . LEU A 1 241 ? 19.484 -39.656 -21.312 1 90.81 241 LEU A O 1
ATOM 1901 N N . VAL A 1 242 ? 17.594 -38.562 -20.938 1 92.5 242 VAL A N 1
ATOM 1902 C CA . VAL A 1 242 ? 17.797 -38.562 -19.484 1 92.5 242 VAL A CA 1
ATOM 1903 C C . VAL A 1 242 ? 16.625 -39.281 -18.797 1 92.5 242 VAL A C 1
ATOM 1905 O O . VAL A 1 242 ? 15.461 -39 -19.094 1 92.5 242 VAL A O 1
ATOM 1908 N N . VAL A 1 243 ? 16.922 -40.219 -17.938 1 88.5 243 VAL A N 1
ATOM 1909 C CA . VAL A 1 243 ? 15.914 -40.969 -17.219 1 88.5 243 VAL A CA 1
ATOM 1910 C C . VAL A 1 243 ? 15.961 -40.625 -15.734 1 88.5 243 VAL A C 1
ATOM 1912 O O . VAL A 1 243 ? 16.953 -40.906 -15.055 1 88.5 243 VAL A O 1
ATOM 1915 N N . LEU A 1 244 ? 14.984 -39.938 -15.336 1 88.62 244 LEU A N 1
ATOM 1916 C CA . LEU A 1 244 ? 14.828 -39.625 -13.922 1 88.62 244 LEU A CA 1
ATOM 1917 C C . LEU A 1 244 ? 13.484 -40.125 -13.398 1 88.62 244 LEU A C 1
ATOM 1919 O O . LEU A 1 244 ? 12.469 -40.031 -14.086 1 88.62 244 LEU A O 1
ATOM 1923 N N . ALA A 1 245 ? 13.508 -40.625 -12.188 1 83.62 245 ALA A N 1
ATOM 1924 C CA . ALA A 1 245 ? 12.258 -41.094 -11.578 1 83.62 245 ALA A CA 1
ATOM 1925 C C . ALA A 1 245 ? 11.297 -39.938 -11.344 1 83.62 245 ALA A C 1
ATOM 1927 O O . ALA A 1 245 ? 11.727 -38.781 -11.25 1 83.62 245 ALA A O 1
ATOM 1928 N N . THR A 1 246 ? 9.992 -40.281 -11.273 1 80.19 246 THR A N 1
ATOM 1929 C CA . THR A 1 246 ? 8.984 -39.25 -10.984 1 80.19 246 THR A CA 1
ATOM 1930 C C . THR A 1 246 ? 9.266 -38.594 -9.648 1 80.19 246 THR A C 1
ATOM 1932 O O . THR A 1 246 ? 9.625 -39.25 -8.672 1 80.19 246 THR A O 1
ATOM 1935 N N . GLY A 1 247 ? 9.234 -37.312 -9.656 1 78.94 247 GLY A N 1
ATOM 1936 C CA . GLY A 1 247 ? 9.43 -36.562 -8.422 1 78.94 247 GLY A CA 1
ATOM 1937 C C . GLY A 1 247 ? 10.852 -36.062 -8.25 1 78.94 247 GLY A C 1
ATOM 1938 O O . GLY A 1 247 ? 11.141 -35.281 -7.32 1 78.94 247 GLY A O 1
ATOM 1939 N N . MET A 1 248 ? 11.703 -36.438 -9.141 1 85.44 248 MET A N 1
ATOM 1940 C CA . MET A 1 248 ? 13.102 -36.062 -9 1 85.44 248 MET A CA 1
ATOM 1941 C C . MET A 1 248 ? 13.398 -34.75 -9.711 1 85.44 248 MET A C 1
ATOM 1943 O O . MET A 1 248 ? 14.555 -34.344 -9.805 1 85.44 248 MET A O 1
ATOM 1947 N N . GLY A 1 249 ? 12.453 -34.125 -10.32 1 86.44 249 GLY A N 1
ATOM 1948 C CA . GLY A 1 249 ? 12.594 -32.75 -10.844 1 86.44 249 GLY A CA 1
ATOM 1949 C C . GLY A 1 249 ? 12.953 -32.719 -12.312 1 86.44 249 GLY A C 1
ATOM 1950 O O . GLY A 1 249 ? 13.797 -31.922 -12.734 1 86.44 249 GLY A O 1
ATOM 1951 N N . LYS A 1 250 ? 12.367 -33.531 -13.141 1 89.19 250 LYS A N 1
ATOM 1952 C CA . LYS A 1 250 ? 12.625 -33.594 -14.578 1 89.19 250 LYS A CA 1
ATOM 1953 C C . LYS A 1 250 ? 12.375 -32.25 -15.242 1 89.19 250 LYS A C 1
ATOM 1955 O O . LYS A 1 250 ? 13.188 -31.797 -16.062 1 89.19 250 LYS A O 1
ATOM 1960 N N . THR A 1 251 ? 11.258 -31.625 -14.898 1 89 251 THR A N 1
ATOM 1961 C CA . THR A 1 251 ? 10.875 -30.375 -15.531 1 89 251 THR A CA 1
ATOM 1962 C C . THR A 1 251 ? 11.883 -29.281 -15.211 1 89 251 THR A C 1
ATOM 1964 O O . THR A 1 251 ? 12.273 -28.5 -16.094 1 89 251 THR A O 1
ATOM 1967 N N . TRP A 1 252 ? 12.281 -29.203 -14.031 1 91.25 252 TRP A N 1
ATOM 1968 C CA . TRP A 1 252 ? 13.281 -28.219 -13.617 1 91.25 252 TRP A CA 1
ATOM 1969 C C . TRP A 1 252 ? 14.609 -28.469 -14.328 1 91.25 252 TRP A C 1
ATOM 1971 O O . TRP A 1 252 ? 15.297 -27.531 -14.719 1 91.25 252 TRP A O 1
ATOM 1981 N N . LEU A 1 253 ? 14.969 -29.75 -14.445 1 94.38 253 LEU A N 1
ATOM 1982 C CA . LEU A 1 253 ? 16.203 -30.094 -15.148 1 94.38 253 LEU A CA 1
ATOM 1983 C C . LEU A 1 253 ? 16.188 -29.531 -16.562 1 94.38 253 LEU A C 1
ATOM 1985 O O . LEU A 1 253 ? 17.188 -28.984 -17.031 1 94.38 253 LEU A O 1
ATOM 1989 N N . ALA A 1 254 ? 15.078 -29.703 -17.219 1 94.38 254 ALA A N 1
ATOM 1990 C CA . ALA A 1 254 ? 14.93 -29.203 -18.578 1 94.38 254 ALA A CA 1
ATOM 1991 C C . ALA A 1 254 ? 15.133 -27.688 -18.625 1 94.38 254 ALA A C 1
ATOM 1993 O O . ALA A 1 254 ? 15.805 -27.172 -19.516 1 94.38 254 ALA A O 1
ATOM 1994 N N . ALA A 1 255 ? 14.531 -27.016 -17.703 1 93.31 255 ALA A N 1
ATOM 1995 C CA . ALA A 1 255 ? 14.648 -25.562 -17.641 1 93.31 255 ALA A CA 1
ATOM 1996 C C . ALA A 1 255 ? 16.078 -25.125 -17.375 1 93.31 255 ALA A C 1
ATOM 1998 O O . ALA A 1 255 ? 16.594 -24.203 -18 1 93.31 255 ALA A O 1
ATOM 1999 N N . PHE A 1 256 ? 16.719 -25.766 -16.406 1 94.75 256 PHE A N 1
ATOM 2000 C CA . PHE A 1 256 ? 18.109 -25.453 -16.078 1 94.75 256 PHE A CA 1
ATOM 2001 C C . PHE A 1 256 ? 19.016 -25.703 -17.281 1 94.75 256 PHE A C 1
ATOM 2003 O O . PHE A 1 256 ? 19.953 -24.922 -17.516 1 94.75 256 PHE A O 1
ATOM 2010 N N . ASP A 1 257 ? 18.734 -26.766 -17.984 1 95.12 257 ASP A N 1
ATOM 2011 C CA . ASP A 1 257 ? 19.578 -27.094 -19.109 1 95.12 257 ASP A CA 1
ATOM 2012 C C . ASP A 1 257 ? 19.391 -26.094 -20.25 1 95.12 257 ASP A C 1
ATOM 2014 O O . ASP A 1 257 ? 20.328 -25.781 -20.984 1 95.12 257 ASP A O 1
ATOM 2018 N N . ALA A 1 258 ? 18.203 -25.703 -20.484 1 92.75 258 ALA A N 1
ATOM 2019 C CA . ALA A 1 258 ? 17.953 -24.656 -21.469 1 92.75 258 ALA A CA 1
ATOM 2020 C C . ALA A 1 258 ? 18.75 -23.391 -21.156 1 92.75 258 ALA A C 1
ATOM 2022 O O . ALA A 1 258 ? 19.234 -22.719 -22.062 1 92.75 258 ALA A O 1
ATOM 2023 N N . LEU A 1 259 ? 18.797 -23.078 -19.922 1 90.31 259 LEU A N 1
ATOM 2024 C CA . LEU A 1 259 ? 19.578 -21.922 -19.484 1 90.31 259 LEU A CA 1
ATOM 2025 C C . LEU A 1 259 ? 21.062 -22.156 -19.703 1 90.31 259 LEU A C 1
ATOM 2027 O O . LEU A 1 259 ? 21.781 -21.25 -20.141 1 90.31 259 LEU A O 1
ATOM 2031 N N . GLN A 1 260 ? 21.469 -23.359 -19.297 1 91.19 260 GLN A N 1
ATOM 2032 C CA . GLN A 1 260 ? 22.875 -23.719 -19.422 1 91.19 260 GLN A CA 1
ATOM 2033 C C . GLN A 1 260 ? 23.344 -23.594 -20.875 1 91.19 260 GLN A C 1
ATOM 2035 O O . GLN A 1 260 ? 24.469 -23.172 -21.125 1 91.19 260 GLN A O 1
ATOM 2040 N N . THR A 1 261 ? 22.516 -23.922 -21.828 1 92.69 261 THR A N 1
ATOM 2041 C CA . THR A 1 261 ? 22.875 -23.891 -23.234 1 92.69 261 THR A CA 1
ATOM 2042 C C . THR A 1 261 ? 22.625 -22.516 -23.828 1 92.69 261 THR A C 1
ATOM 2044 O O . THR A 1 261 ? 22.891 -22.281 -25.016 1 92.69 261 THR A O 1
ATOM 2047 N N . GLN A 1 262 ? 22 -21.562 -23.094 1 88.69 262 GLN A N 1
ATOM 2048 C CA . GLN A 1 262 ? 21.672 -20.219 -23.516 1 88.69 262 GLN A CA 1
ATOM 2049 C C . GLN A 1 262 ? 20.812 -20.234 -24.781 1 88.69 262 GLN A C 1
ATOM 2051 O O . GLN A 1 262 ? 21.047 -19.484 -25.719 1 88.69 262 GLN A O 1
ATOM 2056 N N . SER A 1 263 ? 19.969 -21.234 -24.812 1 89.81 263 SER A N 1
ATOM 2057 C CA . SER A 1 263 ? 19.078 -21.375 -25.969 1 89.81 263 SER A CA 1
ATOM 2058 C C . SER A 1 263 ? 18.016 -20.266 -25.969 1 89.81 263 SER A C 1
ATOM 2060 O O . SER A 1 263 ? 17.453 -19.938 -24.922 1 89.81 263 SER A O 1
ATOM 2062 N N . THR A 1 264 ? 17.781 -19.703 -27.141 1 86.94 264 THR A N 1
ATOM 2063 C CA . THR A 1 264 ? 16.828 -18.609 -27.234 1 86.94 264 THR A CA 1
ATOM 2064 C C . THR A 1 264 ? 15.469 -19.109 -27.703 1 86.94 264 THR A C 1
ATOM 2066 O O . THR A 1 264 ? 14.438 -18.594 -27.281 1 86.94 264 THR A O 1
ATOM 2069 N N . LYS A 1 265 ? 15.516 -20.094 -28.594 1 93.38 265 LYS A N 1
ATOM 2070 C CA . LYS A 1 265 ? 14.281 -20.688 -29.094 1 93.38 265 LYS A CA 1
ATOM 2071 C C . LYS A 1 265 ? 14.141 -22.125 -28.625 1 93.38 265 LYS A C 1
ATOM 2073 O O . LYS A 1 265 ? 14.805 -23.031 -29.156 1 93.38 265 LYS A O 1
ATOM 2078 N N . VAL A 1 266 ? 13.203 -22.312 -27.719 1 95.31 266 VAL A N 1
ATOM 2079 C CA . VAL A 1 266 ? 13.047 -23.609 -27.094 1 95.31 266 VAL A CA 1
ATOM 2080 C C . VAL A 1 266 ? 11.648 -24.156 -27.391 1 95.31 266 VAL A C 1
ATOM 2082 O O . VAL A 1 266 ? 10.664 -23.422 -27.359 1 95.31 266 VAL A O 1
ATOM 2085 N N . LEU A 1 267 ? 11.57 -25.422 -27.766 1 96.31 267 LEU A N 1
ATOM 2086 C CA . LEU A 1 267 ? 10.305 -26.141 -27.922 1 96.31 267 LEU A CA 1
ATOM 2087 C C . LEU A 1 267 ? 10.156 -27.219 -26.859 1 96.31 267 LEU A C 1
ATOM 2089 O O . LEU A 1 267 ? 11.016 -28.109 -26.75 1 96.31 267 LEU A O 1
ATOM 2093 N N . PHE A 1 268 ? 9.18 -27.094 -26.047 1 96.06 268 PHE A N 1
ATOM 2094 C CA . PHE A 1 268 ? 8.844 -28.109 -25.047 1 96.06 268 PHE A CA 1
ATOM 2095 C C . PHE A 1 268 ? 7.598 -28.891 -25.453 1 96.06 268 PHE A C 1
ATOM 2097 O O . PHE A 1 268 ? 6.523 -28.297 -25.641 1 96.06 268 PHE A O 1
ATOM 2104 N N . VAL A 1 269 ? 7.738 -30.172 -25.594 1 94.62 269 VAL A N 1
ATOM 2105 C CA . VAL A 1 269 ? 6.645 -30.984 -26.125 1 94.62 269 VAL A CA 1
ATOM 2106 C C . VAL A 1 269 ? 6.191 -31.984 -25.047 1 94.62 269 VAL A C 1
ATOM 2108 O O . VAL A 1 269 ? 7.02 -32.625 -24.406 1 94.62 269 VAL A O 1
ATOM 2111 N N . ALA A 1 270 ? 4.934 -32.031 -24.859 1 89.62 270 ALA A N 1
ATOM 2112 C CA . ALA A 1 270 ? 4.336 -33.031 -23.969 1 89.62 270 ALA A CA 1
ATOM 2113 C C . ALA A 1 270 ? 2.98 -33.5 -24.484 1 89.62 270 ALA A C 1
ATOM 2115 O O . ALA A 1 270 ? 2.418 -32.906 -25.406 1 89.62 270 ALA A O 1
ATOM 2116 N N . HIS A 1 271 ? 2.461 -34.5 -23.891 1 82.5 271 HIS A N 1
ATOM 2117 C CA . HIS A 1 271 ? 1.212 -35.094 -24.375 1 82.5 271 HIS A CA 1
ATOM 2118 C C . HIS A 1 271 ? 0.018 -34.562 -23.594 1 82.5 271 HIS A C 1
ATOM 2120 O O . HIS A 1 271 ? -1.128 -34.688 -24.031 1 82.5 271 HIS A O 1
ATOM 2126 N N . ARG A 1 272 ? 0.28 -33.969 -22.438 1 77.81 272 ARG A N 1
ATOM 2127 C CA . ARG A 1 272 ? -0.825 -33.5 -21.609 1 77.81 272 ARG A CA 1
ATOM 2128 C C . ARG A 1 272 ? -0.683 -32 -21.312 1 77.81 272 ARG A C 1
ATOM 2130 O O . ARG A 1 272 ? 0.429 -31.516 -21.125 1 77.81 272 ARG A O 1
ATOM 2137 N N . GLU A 1 273 ? -1.82 -31.422 -21.188 1 80 273 GLU A N 1
ATOM 2138 C CA . GLU A 1 273 ? -1.864 -29.984 -20.938 1 80 273 GLU A CA 1
ATOM 2139 C C . GLU A 1 273 ? -1.324 -29.656 -19.547 1 80 273 GLU A C 1
ATOM 2141 O O . GLU A 1 273 ? -0.732 -28.594 -19.328 1 80 273 GLU A O 1
ATOM 2146 N N . GLU A 1 274 ? -1.563 -30.5 -18.578 1 78.44 274 GLU A N 1
ATOM 2147 C CA . GLU A 1 274 ? -1.117 -30.266 -17.203 1 78.44 274 GLU A CA 1
ATOM 2148 C C . GLU A 1 274 ? 0.405 -30.203 -17.125 1 78.44 274 GLU A C 1
ATOM 2150 O O . GLU A 1 274 ? 0.959 -29.406 -16.375 1 78.44 274 GLU A O 1
ATOM 2155 N N . ILE A 1 275 ? 1.021 -31.031 -17.906 1 82.81 275 ILE A N 1
ATOM 2156 C CA . ILE A 1 275 ? 2.48 -31.062 -17.938 1 82.81 275 ILE A CA 1
ATOM 2157 C C . ILE A 1 275 ? 3.01 -29.781 -18.578 1 82.81 275 ILE A C 1
ATOM 2159 O O . ILE A 1 275 ? 4 -29.203 -18.109 1 82.81 275 ILE A O 1
ATOM 2163 N N . LEU A 1 276 ? 2.322 -29.406 -19.641 1 88.25 276 LEU A N 1
ATOM 2164 C CA . LEU A 1 276 ? 2.732 -28.188 -20.328 1 88.25 276 LEU A CA 1
ATOM 2165 C C . LEU A 1 276 ? 2.629 -26.984 -19.391 1 88.25 276 LEU A C 1
ATOM 2167 O O . LEU A 1 276 ? 3.527 -26.141 -19.359 1 88.25 276 LEU A O 1
ATOM 2171 N N . LEU A 1 277 ? 1.563 -26.969 -18.688 1 86.12 277 LEU A N 1
ATOM 2172 C CA . LEU A 1 277 ? 1.357 -25.859 -17.766 1 86.12 277 LEU A CA 1
ATOM 2173 C C . LEU A 1 277 ? 2.438 -25.828 -16.688 1 86.12 277 LEU A C 1
ATOM 2175 O O . LEU A 1 277 ? 2.973 -24.766 -16.359 1 86.12 277 LEU A O 1
ATOM 2179 N N . GLN A 1 278 ? 2.682 -26.922 -16.109 1 84.44 278 GLN A N 1
ATOM 2180 C CA . GLN A 1 278 ? 3.715 -27.016 -15.086 1 84.44 278 GLN A CA 1
ATOM 2181 C C . GLN A 1 278 ? 5.074 -26.594 -15.633 1 84.44 278 GLN A C 1
ATOM 2183 O O . GLN A 1 278 ? 5.828 -25.891 -14.953 1 84.44 278 GLN A O 1
ATOM 2188 N N . ALA A 1 279 ? 5.336 -27.078 -16.781 1 90.31 279 ALA A N 1
ATOM 2189 C CA . ALA A 1 279 ? 6.605 -26.719 -17.406 1 90.31 279 ALA A CA 1
ATOM 2190 C C . ALA A 1 279 ? 6.684 -25.219 -17.656 1 90.31 279 ALA A C 1
ATOM 2192 O O . ALA A 1 279 ? 7.707 -24.578 -17.375 1 90.31 279 ALA A O 1
ATOM 2193 N N . GLU A 1 280 ? 5.633 -24.719 -18.203 1 90.19 280 GLU A N 1
ATOM 2194 C CA . GLU A 1 280 ? 5.59 -23.281 -18.469 1 90.19 280 GLU A CA 1
ATOM 2195 C C . GLU A 1 280 ? 5.828 -22.484 -17.188 1 90.19 280 GLU A C 1
ATOM 2197 O O . GLU A 1 280 ? 6.578 -21.5 -17.188 1 90.19 280 GLU A O 1
ATOM 2202 N N . LYS A 1 281 ? 5.152 -22.891 -16.188 1 87.19 281 LYS A N 1
ATOM 2203 C CA . LYS A 1 281 ? 5.324 -22.219 -14.891 1 87.19 281 LYS A CA 1
ATOM 2204 C C . LYS A 1 281 ? 6.785 -22.25 -14.453 1 87.19 281 LYS A C 1
ATOM 2206 O O . LYS A 1 281 ? 7.32 -21.25 -13.992 1 87.19 281 LYS A O 1
ATOM 2211 N N . THR A 1 282 ? 7.336 -23.375 -14.539 1 88.62 282 THR A N 1
ATOM 2212 C CA . THR A 1 282 ? 8.711 -23.578 -14.109 1 88.62 282 THR A CA 1
ATOM 2213 C C . THR A 1 282 ? 9.664 -22.703 -14.914 1 88.62 282 THR A C 1
ATOM 2215 O O . THR A 1 282 ? 10.523 -22.031 -14.344 1 88.62 282 THR A O 1
ATOM 2218 N N . PHE A 1 283 ? 9.492 -22.672 -16.219 1 90.56 283 PHE A N 1
ATOM 2219 C CA . PHE A 1 283 ? 10.367 -21.891 -17.094 1 90.56 283 PHE A CA 1
ATOM 2220 C C . PHE A 1 283 ? 10.211 -20.406 -16.812 1 90.56 283 PHE A C 1
ATOM 2222 O O . PHE A 1 283 ? 11.195 -19.656 -16.812 1 90.56 283 PHE A O 1
ATOM 2229 N N . CYS A 1 284 ? 9.008 -20 -16.562 1 86.12 284 CYS A N 1
ATOM 2230 C CA . CYS A 1 284 ? 8.75 -18.594 -16.281 1 86.12 284 CYS A CA 1
ATOM 2231 C C . CYS A 1 284 ? 9.406 -18.172 -14.969 1 86.12 284 CYS A C 1
ATOM 2233 O O . CYS A 1 284 ? 9.859 -17.031 -14.828 1 86.12 284 CYS A O 1
ATOM 2235 N N . GLN A 1 285 ? 9.391 -19.016 -14.047 1 84.06 285 GLN A N 1
ATOM 2236 C CA . GLN A 1 285 ? 9.984 -18.734 -12.75 1 84.06 285 GLN A CA 1
ATOM 2237 C C . GLN A 1 285 ? 11.5 -18.594 -12.859 1 84.06 285 GLN A C 1
ATOM 2239 O O . GLN A 1 285 ? 12.109 -17.781 -12.156 1 84.06 285 GLN A O 1
ATOM 2244 N N . LEU A 1 286 ? 12.055 -19.375 -13.719 1 85.31 286 LEU A N 1
ATOM 2245 C CA . LEU A 1 286 ? 13.508 -19.422 -13.828 1 85.31 286 LEU A CA 1
ATOM 2246 C C . LEU A 1 286 ? 14.016 -18.328 -14.758 1 85.31 286 LEU A C 1
ATOM 2248 O O . LEU A 1 286 ? 15.102 -17.781 -14.547 1 85.31 286 LEU A O 1
ATOM 2252 N N . ILE A 1 287 ? 13.227 -18.062 -15.812 1 81.31 287 ILE A N 1
ATOM 2253 C CA . ILE A 1 287 ? 13.656 -17.125 -16.844 1 81.31 287 ILE A CA 1
ATOM 2254 C C . ILE A 1 287 ? 12.727 -15.914 -16.859 1 81.31 287 ILE A C 1
ATOM 2256 O O . ILE A 1 287 ? 11.688 -15.93 -17.531 1 81.31 287 ILE A O 1
ATOM 2260 N N . PRO A 1 288 ? 13.141 -14.852 -16.359 1 74.44 288 PRO A N 1
ATOM 2261 C CA . PRO A 1 288 ? 12.266 -13.68 -16.234 1 74.44 288 PRO A CA 1
ATOM 2262 C C . PRO A 1 288 ? 11.891 -13.086 -17.594 1 74.44 288 PRO A C 1
ATOM 2264 O O . PRO A 1 288 ? 10.805 -12.508 -17.734 1 74.44 288 PRO A O 1
ATOM 2267 N N . ASN A 1 289 ? 12.773 -13.234 -18.578 1 78.31 289 ASN A N 1
ATOM 2268 C CA . ASN A 1 289 ? 12.484 -12.68 -19.891 1 78.31 289 ASN A CA 1
ATOM 2269 C C . ASN A 1 289 ? 11.836 -13.711 -20.812 1 78.31 289 ASN A C 1
ATOM 2271 O O . ASN A 1 289 ? 11.781 -13.516 -22.031 1 78.31 289 ASN A O 1
ATOM 2275 N N . ALA A 1 290 ? 11.367 -14.75 -20.188 1 78 290 ALA A N 1
ATOM 2276 C CA . ALA A 1 290 ? 10.812 -15.852 -20.969 1 78 290 ALA A CA 1
ATOM 2277 C C . ALA A 1 290 ? 9.492 -15.453 -21.625 1 78 290 ALA A C 1
ATOM 2279 O O . ALA A 1 290 ? 8.531 -15.094 -20.922 1 78 290 ALA A O 1
ATOM 2280 N N . LYS A 1 291 ? 9.469 -15.305 -22.922 1 84.38 291 LYS A N 1
ATOM 2281 C CA . LYS A 1 291 ? 8.219 -15.172 -23.672 1 84.38 291 LYS A CA 1
ATOM 2282 C C . LYS A 1 291 ? 7.664 -16.531 -24.062 1 84.38 291 LYS A C 1
ATOM 2284 O O . LYS A 1 291 ? 8.039 -17.094 -25.094 1 84.38 291 LYS A O 1
ATOM 2289 N N . THR A 1 292 ? 6.777 -16.984 -23.219 1 86.94 292 THR A N 1
ATOM 2290 C CA . THR A 1 292 ? 6.246 -18.312 -23.438 1 86.94 292 THR A CA 1
ATOM 2291 C C . THR A 1 292 ? 5.02 -18.266 -24.359 1 86.94 292 THR A C 1
ATOM 2293 O O . THR A 1 292 ? 4.398 -17.219 -24.516 1 86.94 292 THR A O 1
ATOM 2296 N N . GLY A 1 293 ? 4.805 -19.297 -25.047 1 88.69 293 GLY A N 1
ATOM 2297 C CA . GLY A 1 293 ? 3.623 -19.484 -25.875 1 88.69 293 GLY A CA 1
ATOM 2298 C C . GLY A 1 293 ? 3.125 -20.906 -25.891 1 88.69 293 GLY A C 1
ATOM 2299 O O . GLY A 1 293 ? 3.898 -21.844 -25.672 1 88.69 293 GLY A O 1
ATOM 2300 N N . LEU A 1 294 ? 1.849 -21.016 -26.141 1 88.94 294 LEU A N 1
ATOM 2301 C CA . LEU A 1 294 ? 1.228 -22.328 -26.203 1 88.94 294 LEU A CA 1
ATOM 2302 C C . LEU A 1 294 ? 0.918 -22.734 -27.641 1 88.94 294 LEU A C 1
ATOM 2304 O O . LEU A 1 294 ? 0.573 -21.875 -28.469 1 88.94 294 LEU A O 1
ATOM 2308 N N . TYR A 1 295 ? 1.187 -23.922 -27.953 1 91.25 295 TYR A N 1
ATOM 2309 C CA . TYR A 1 295 ? 0.815 -24.484 -29.25 1 91.25 295 TYR A CA 1
ATOM 2310 C C . TYR A 1 295 ? 0.007 -25.766 -29.094 1 91.25 295 TYR A C 1
ATOM 2312 O O . TYR A 1 295 ? 0.575 -26.844 -28.953 1 91.25 295 TYR A O 1
ATOM 2320 N N . ASN A 1 296 ? -1.255 -25.609 -29.047 1 88.19 296 ASN A N 1
ATOM 2321 C CA . ASN A 1 296 ? -2.182 -26.734 -28.938 1 88.19 296 ASN A CA 1
ATOM 2322 C C . ASN A 1 296 ? -3.385 -26.562 -29.859 1 88.19 296 ASN A C 1
ATOM 2324 O O . ASN A 1 296 ? -3.334 -25.797 -30.812 1 88.19 296 ASN A O 1
ATOM 2328 N N . GLY A 1 297 ? -4.344 -27.328 -29.719 1 78.38 297 GLY A N 1
ATOM 2329 C CA . GLY A 1 297 ? -5.504 -27.281 -30.594 1 78.38 297 GLY A CA 1
ATOM 2330 C C . GLY A 1 297 ? -6.246 -25.969 -30.531 1 78.38 297 GLY A C 1
ATOM 2331 O O . GLY A 1 297 ? -6.906 -25.562 -31.484 1 78.38 297 GLY A O 1
ATOM 2332 N N . VAL A 1 298 ? -6.156 -25.297 -29.5 1 77.56 298 VAL A N 1
ATOM 2333 C CA . VAL A 1 298 ? -6.945 -24.094 -29.281 1 77.56 298 VAL A CA 1
ATOM 2334 C C . VAL A 1 298 ? -6.098 -22.859 -29.562 1 77.56 298 VAL A C 1
ATOM 2336 O O . VAL A 1 298 ? -6.559 -21.922 -30.234 1 77.56 298 VAL A O 1
ATOM 2339 N N . THR A 1 299 ? -4.918 -22.891 -29.062 1 81.19 299 THR A N 1
ATOM 2340 C CA . THR A 1 299 ? -4 -21.766 -29.203 1 81.19 299 THR A CA 1
ATOM 2341 C C . THR A 1 299 ? -2.756 -22.172 -29.984 1 81.19 299 THR A C 1
ATOM 2343 O O . THR A 1 299 ? -2.131 -23.203 -29.688 1 81.19 299 THR A O 1
ATOM 2346 N N . GLN A 1 300 ? -2.426 -21.422 -30.969 1 86.88 300 GLN A N 1
ATOM 2347 C CA . GLN A 1 300 ? -1.271 -21.719 -31.812 1 86.88 300 GLN A CA 1
ATOM 2348 C C . GLN A 1 300 ? -0.372 -20.5 -31.969 1 86.88 300 GLN A C 1
ATOM 2350 O O . GLN A 1 300 ? -0.426 -19.797 -32.969 1 86.88 300 GLN A O 1
ATOM 2355 N N . ASN A 1 301 ? 0.482 -20.438 -31.016 1 86 301 ASN A N 1
ATOM 2356 C CA . ASN A 1 301 ? 1.442 -19.344 -31.031 1 86 301 ASN A CA 1
ATOM 2357 C C . ASN A 1 301 ? 2.691 -19.703 -31.828 1 86 301 ASN A C 1
ATOM 2359 O O . ASN A 1 301 ? 3.383 -20.672 -31.5 1 86 301 ASN A O 1
ATOM 2363 N N . THR A 1 302 ? 3.035 -18.922 -32.781 1 86.12 302 THR A N 1
ATOM 2364 C CA . THR A 1 302 ? 4.191 -19.234 -33.625 1 86.12 302 THR A CA 1
ATOM 2365 C C . THR A 1 302 ? 5.324 -18.25 -33.375 1 86.12 302 THR A C 1
ATOM 2367 O O . THR A 1 302 ? 6.406 -18.375 -33.938 1 86.12 302 THR A O 1
ATOM 2370 N N . GLN A 1 303 ? 5.141 -17.359 -32.469 1 82.25 303 GLN A N 1
ATOM 2371 C CA . GLN A 1 303 ? 6.125 -16.297 -32.312 1 82.25 303 GLN A CA 1
ATOM 2372 C C . GLN A 1 303 ? 6.809 -16.375 -30.953 1 82.25 303 GLN A C 1
ATOM 2374 O O . GLN A 1 303 ? 7.711 -15.594 -30.672 1 82.25 303 GLN A O 1
ATOM 2379 N N . ALA A 1 304 ? 6.539 -17.375 -30.219 1 87.81 304 ALA A N 1
ATOM 2380 C CA . ALA A 1 304 ? 7.066 -17.453 -28.859 1 87.81 304 ALA A CA 1
ATOM 2381 C C . ALA A 1 304 ? 8.531 -17.891 -28.875 1 87.81 304 ALA A C 1
ATOM 2383 O O . ALA A 1 304 ? 8.953 -18.656 -29.75 1 87.81 304 ALA A O 1
ATOM 2384 N N . MET A 1 305 ? 9.305 -17.359 -27.953 1 88.69 305 MET A N 1
ATOM 2385 C CA . MET A 1 305 ? 10.68 -17.812 -27.75 1 88.69 305 MET A CA 1
ATOM 2386 C C . MET A 1 305 ? 10.711 -19.188 -27.109 1 88.69 305 MET A C 1
ATOM 2388 O O . MET A 1 305 ? 11.492 -20.047 -27.516 1 88.69 305 MET A O 1
ATOM 2392 N N . LEU A 1 306 ? 9.898 -19.375 -26.109 1 93.31 306 LEU A N 1
ATOM 2393 C CA . LEU A 1 306 ? 9.695 -20.672 -25.469 1 93.31 306 LEU A CA 1
ATOM 2394 C C . LEU A 1 306 ? 8.312 -21.234 -25.797 1 93.31 306 LEU A C 1
ATOM 2396 O O . LEU A 1 306 ? 7.316 -20.797 -25.219 1 93.31 306 LEU A O 1
ATOM 2400 N N . LEU A 1 307 ? 8.289 -22.141 -26.641 1 94.25 307 LEU A N 1
ATOM 2401 C CA . LEU A 1 307 ? 7.02 -22.688 -27.125 1 94.25 307 LEU A CA 1
ATOM 2402 C C . LEU A 1 307 ? 6.691 -24 -26.422 1 94.25 307 LEU A C 1
ATOM 2404 O O . LEU A 1 307 ? 7.527 -24.906 -26.359 1 94.25 307 LEU A O 1
ATOM 2408 N N . PHE A 1 308 ? 5.57 -24.078 -25.859 1 94.5 308 PHE A N 1
ATOM 2409 C CA . PHE A 1 308 ? 5.074 -25.281 -25.219 1 94.5 308 PHE A CA 1
ATOM 2410 C C . PHE A 1 308 ? 3.951 -25.906 -26.031 1 94.5 308 PHE A C 1
ATOM 2412 O O . PHE A 1 308 ? 2.877 -25.328 -26.172 1 94.5 308 PHE A O 1
ATOM 2419 N N . ALA A 1 309 ? 4.227 -27.094 -26.531 1 94 309 ALA A N 1
ATOM 2420 C CA . ALA A 1 309 ? 3.334 -27.625 -27.562 1 94 309 ALA A CA 1
ATOM 2421 C C . ALA A 1 309 ? 2.857 -29.031 -27.203 1 94 309 ALA A C 1
ATOM 2423 O O . ALA A 1 309 ? 3.621 -29.844 -26.656 1 94 309 ALA A O 1
ATOM 2424 N N . SER A 1 310 ? 1.66 -29.25 -27.531 1 91.12 310 SER A N 1
ATOM 2425 C CA . SER A 1 310 ? 1.133 -30.609 -27.469 1 91.12 310 SER A CA 1
ATOM 2426 C C . SER A 1 310 ? 1.578 -31.438 -28.688 1 91.12 310 SER A C 1
ATOM 2428 O O . SER A 1 310 ? 1.483 -30.969 -29.812 1 91.12 310 SER A O 1
ATOM 2430 N N . VAL A 1 311 ? 2.02 -32.594 -28.453 1 88.88 311 VAL A N 1
ATOM 2431 C CA . VAL A 1 311 ? 2.521 -33.438 -29.531 1 88.88 311 VAL A CA 1
ATOM 2432 C C . VAL A 1 311 ? 1.382 -33.781 -30.484 1 88.88 311 VAL A C 1
ATOM 2434 O O . VAL A 1 311 ? 1.597 -33.938 -31.688 1 88.88 311 VAL A O 1
ATOM 2437 N N . ALA A 1 312 ? 0.158 -33.844 -29.922 1 82.94 312 ALA A N 1
ATOM 2438 C CA . ALA A 1 312 ? -1.012 -34.156 -30.734 1 82.94 312 ALA A CA 1
ATOM 2439 C C . ALA A 1 312 ? -1.243 -33.125 -31.828 1 82.94 312 ALA A C 1
ATOM 2441 O O . ALA A 1 312 ? -1.718 -33.438 -32.906 1 82.94 312 ALA A O 1
ATOM 2442 N N . THR A 1 313 ? -0.828 -31.938 -31.578 1 90.12 313 THR A N 1
ATOM 2443 C CA . THR A 1 313 ? -1.055 -30.844 -32.531 1 90.12 313 THR A CA 1
ATOM 2444 C C . THR A 1 313 ? 0.202 -30.578 -33.344 1 90.12 313 THR A C 1
ATOM 2446 O O . THR A 1 313 ? 0.186 -30.703 -34.562 1 90.12 313 THR A O 1
ATOM 2449 N N . ILE A 1 314 ? 1.305 -30.438 -32.719 1 91.88 314 ILE A N 1
ATOM 2450 C CA . ILE A 1 314 ? 2.52 -30.016 -33.406 1 91.88 314 ILE A CA 1
ATOM 2451 C C . ILE A 1 314 ? 3.07 -31.172 -34.219 1 91.88 314 ILE A C 1
ATOM 2453 O O . ILE A 1 314 ? 3.789 -30.953 -35.188 1 91.88 314 ILE A O 1
ATOM 2457 N N . GLY A 1 315 ? 2.744 -32.375 -33.906 1 87.69 315 GLY A N 1
ATOM 2458 C CA . GLY A 1 315 ? 3.268 -33.562 -34.562 1 87.69 315 GLY A CA 1
ATOM 2459 C C . GLY A 1 315 ? 2.662 -33.781 -35.938 1 87.69 315 GLY A C 1
ATOM 2460 O O . GLY A 1 315 ? 3.17 -34.594 -36.719 1 87.69 315 GLY A O 1
ATOM 2461 N N . LYS A 1 316 ? 1.631 -33 -36.219 1 86.06 316 LYS A N 1
ATOM 2462 C CA . LYS A 1 316 ? 1.003 -33.125 -37.531 1 86.06 316 LYS A CA 1
ATOM 2463 C C . LYS A 1 316 ? 1.804 -32.344 -38.594 1 86.06 316 LYS A C 1
ATOM 2465 O O . LYS A 1 316 ? 2.361 -31.297 -38.312 1 86.06 316 LYS A O 1
ATOM 2470 N N . GLN A 1 317 ? 1.78 -32.906 -39.75 1 86.31 317 GLN A N 1
ATOM 2471 C CA . GLN A 1 317 ? 2.613 -32.375 -40.844 1 86.31 317 GLN A CA 1
ATOM 2472 C C . GLN A 1 317 ? 2.275 -30.922 -41.125 1 86.31 317 GLN A C 1
ATOM 2474 O O . GLN A 1 317 ? 3.17 -30.094 -41.375 1 86.31 317 GLN A O 1
ATOM 2479 N N . ASN A 1 318 ? 1.045 -30.641 -41.125 1 89.62 318 ASN A N 1
ATOM 2480 C CA . ASN A 1 318 ? 0.625 -29.281 -41.438 1 89.62 318 ASN A CA 1
ATOM 2481 C C . ASN A 1 318 ? 1.111 -28.266 -40.406 1 89.62 318 ASN A C 1
ATOM 2483 O O . ASN A 1 318 ? 1.347 -27.109 -40.719 1 89.62 318 ASN A O 1
ATOM 2487 N N . HIS A 1 319 ? 1.245 -28.703 -39.188 1 92.69 319 HIS A N 1
ATOM 2488 C CA . HIS A 1 319 ? 1.71 -27.812 -38.125 1 92.69 319 HIS A CA 1
ATOM 2489 C C . HIS A 1 319 ? 3.232 -27.719 -38.094 1 92.69 319 HIS A C 1
ATOM 2491 O O . HIS A 1 319 ? 3.795 -26.656 -37.844 1 92.69 319 HIS A O 1
ATOM 2497 N N . LEU A 1 320 ? 3.873 -28.797 -38.406 1 92.38 320 LEU A N 1
ATOM 2498 C CA . LEU A 1 320 ? 5.332 -28.812 -38.469 1 92.38 320 LEU A CA 1
ATOM 2499 C C . LEU A 1 320 ? 5.848 -27.844 -39.531 1 92.38 320 LEU A C 1
ATOM 2501 O O . LEU A 1 320 ? 6.816 -27.125 -39.312 1 92.38 320 LEU A O 1
ATOM 2505 N N . GLN A 1 321 ? 5.184 -27.75 -40.562 1 91.56 321 GLN A N 1
ATOM 2506 C CA . GLN A 1 321 ? 5.613 -26.969 -41.719 1 91.56 321 GLN A CA 1
ATOM 2507 C C . GLN A 1 321 ? 5.453 -25.484 -41.469 1 91.56 321 GLN A C 1
ATOM 2509 O O . GLN A 1 321 ? 5.992 -24.656 -42.219 1 91.56 321 GLN A O 1
ATOM 2514 N N . ARG A 1 322 ? 4.781 -25.234 -40.469 1 92.81 322 ARG A N 1
ATOM 2515 C CA . ARG A 1 322 ? 4.629 -23.828 -40.094 1 92.81 322 ARG A CA 1
ATOM 2516 C C . ARG A 1 322 ? 5.918 -23.266 -39.531 1 92.81 322 ARG A C 1
ATOM 2518 O O . ARG A 1 322 ? 6.09 -22.047 -39.438 1 92.81 322 ARG A O 1
ATOM 2525 N N . PHE A 1 323 ? 6.793 -24.109 -39.156 1 94.38 323 PHE A N 1
ATOM 2526 C CA . PHE A 1 323 ? 8.094 -23.734 -38.594 1 94.38 323 PHE A CA 1
ATOM 2527 C C . PHE A 1 323 ? 9.219 -24.203 -39.5 1 94.38 323 PHE A C 1
ATOM 2529 O O . PHE A 1 323 ? 9.125 -25.25 -40.156 1 94.38 323 PHE A O 1
ATOM 2536 N N . ALA A 1 324 ? 10.258 -23.375 -39.531 1 93.31 324 ALA A N 1
ATOM 2537 C CA . ALA A 1 324 ? 11.461 -23.859 -40.219 1 93.31 324 ALA A CA 1
ATOM 2538 C C . ALA A 1 324 ? 12.078 -25.031 -39.469 1 93.31 324 ALA A C 1
ATOM 2540 O O . ALA A 1 324 ? 11.977 -25.109 -38.25 1 93.31 324 ALA A O 1
ATOM 2541 N N . ALA A 1 325 ? 12.719 -25.953 -40.094 1 91.56 325 ALA A N 1
ATOM 2542 C CA . ALA A 1 325 ? 13.305 -27.141 -39.5 1 91.56 325 ALA A CA 1
ATOM 2543 C C . ALA A 1 325 ? 14.352 -26.766 -38.469 1 91.56 325 ALA A C 1
ATOM 2545 O O . ALA A 1 325 ? 14.555 -27.484 -37.469 1 91.56 325 ALA A O 1
ATOM 2546 N N . ASP A 1 326 ? 14.992 -25.625 -38.688 1 92.25 326 ASP A N 1
ATOM 2547 C CA . ASP A 1 326 ? 16.031 -25.188 -37.781 1 92.25 326 ASP A CA 1
ATOM 2548 C C . ASP A 1 326 ? 15.539 -24.047 -36.906 1 92.25 326 ASP A C 1
ATOM 2550 O O . ASP A 1 326 ? 16.344 -23.25 -36.406 1 92.25 326 ASP A O 1
ATOM 2554 N N . HIS A 1 327 ? 14.227 -23.969 -36.781 1 94.06 327 HIS A N 1
ATOM 2555 C CA . HIS A 1 327 ? 13.633 -22.859 -36.031 1 94.06 327 HIS A CA 1
ATOM 2556 C C . HIS A 1 327 ? 14.016 -22.906 -34.562 1 94.06 327 HIS A C 1
ATOM 2558 O O . HIS A 1 327 ? 14.305 -21.875 -33.938 1 94.06 327 HIS A O 1
ATOM 2564 N N . PHE A 1 328 ? 14.07 -24.094 -34 1 95.44 328 PHE A N 1
ATOM 2565 C CA . PHE A 1 328 ? 14.336 -24.266 -32.594 1 95.44 328 PHE A CA 1
ATOM 2566 C C . PHE A 1 328 ? 15.781 -24.703 -32.344 1 95.44 328 PHE A C 1
ATOM 2568 O O . PHE A 1 328 ? 16.281 -25.594 -33.031 1 95.44 328 PHE A O 1
ATOM 2575 N N . ASP A 1 329 ? 16.422 -24.047 -31.328 1 93.56 329 ASP A N 1
ATOM 2576 C CA . ASP A 1 329 ? 17.766 -24.422 -30.922 1 93.56 329 ASP A CA 1
ATOM 2577 C C . ASP A 1 329 ? 17.75 -25.641 -30 1 93.56 329 ASP A C 1
ATOM 2579 O O . ASP A 1 329 ? 18.703 -26.406 -29.969 1 93.56 329 ASP A O 1
ATOM 2583 N N . TYR A 1 330 ? 16.734 -25.703 -29.297 1 95.31 330 TYR A N 1
ATOM 2584 C CA . TYR A 1 330 ? 16.641 -26.688 -28.234 1 95.31 330 TYR A CA 1
ATOM 2585 C C . TYR A 1 330 ? 15.234 -27.266 -28.156 1 95.31 330 TYR A C 1
ATOM 2587 O O . TYR A 1 330 ? 14.25 -26.531 -28.156 1 95.31 330 TYR A O 1
ATOM 2595 N N . ILE A 1 331 ? 15.102 -28.625 -28.156 1 96.06 331 ILE A N 1
ATOM 2596 C CA . ILE A 1 331 ? 13.812 -29.297 -28.047 1 96.06 331 ILE A CA 1
ATOM 2597 C C . ILE A 1 331 ? 13.805 -30.25 -26.859 1 96.06 331 ILE A C 1
ATOM 2599 O O . ILE A 1 331 ? 14.758 -31.016 -26.672 1 96.06 331 ILE A O 1
ATOM 2603 N N . VAL A 1 332 ? 12.805 -30.094 -26.062 1 96.12 332 VAL A N 1
ATOM 2604 C CA . VAL A 1 332 ? 12.602 -31.016 -24.953 1 96.12 332 VAL A CA 1
ATOM 2605 C C . VAL A 1 332 ? 11.336 -31.844 -25.188 1 96.12 332 VAL A C 1
ATOM 2607 O O . VAL A 1 332 ? 10.273 -31.281 -25.484 1 96.12 332 VAL A O 1
ATOM 2610 N N . VAL A 1 333 ? 11.445 -33.094 -25.125 1 92.62 333 VAL A N 1
ATOM 2611 C CA . VAL A 1 333 ? 10.281 -33.969 -25.219 1 92.62 333 VAL A CA 1
ATOM 2612 C C . VAL A 1 333 ? 10.094 -34.688 -23.891 1 92.62 333 VAL A C 1
ATOM 2614 O O . VAL A 1 333 ? 10.922 -35.531 -23.516 1 92.62 333 VAL A O 1
ATOM 2617 N N . ASP A 1 334 ? 9.062 -34.312 -23.25 1 89.81 334 ASP A N 1
ATOM 2618 C CA . ASP A 1 334 ? 8.766 -34.938 -21.969 1 89.81 334 ASP A CA 1
ATOM 2619 C C . ASP A 1 334 ? 7.949 -36.219 -22.188 1 89.81 334 ASP A C 1
ATOM 2621 O O . ASP A 1 334 ? 7.262 -36.375 -23.188 1 89.81 334 ASP A O 1
ATOM 2625 N N . GLU A 1 335 ? 8.062 -37.094 -21.312 1 80.38 335 GLU A N 1
ATOM 2626 C CA . GLU A 1 335 ? 7.465 -38.438 -21.391 1 80.38 335 GLU A CA 1
ATOM 2627 C C . GLU A 1 335 ? 7.777 -39.094 -22.719 1 80.38 335 GLU A C 1
ATOM 2629 O O . GLU A 1 335 ? 6.875 -39.531 -23.422 1 80.38 335 GLU A O 1
ATOM 2634 N N . PHE A 1 336 ? 8.93 -39.188 -23.016 1 77.25 336 PHE A N 1
ATOM 2635 C CA . PHE A 1 336 ? 9.508 -39.594 -24.281 1 77.25 336 PHE A CA 1
ATOM 2636 C C . PHE A 1 336 ? 9.086 -41.031 -24.609 1 77.25 336 PHE A C 1
ATOM 2638 O O . PHE A 1 336 ? 9.172 -41.469 -25.766 1 77.25 336 PHE A O 1
ATOM 2645 N N . HIS A 1 337 ? 8.539 -41.688 -23.641 1 65.94 337 HIS A N 1
ATOM 2646 C CA . HIS A 1 337 ? 8.133 -43.062 -23.875 1 65.94 337 HIS A CA 1
ATOM 2647 C C . HIS A 1 337 ? 6.961 -43.125 -24.844 1 65.94 337 HIS A C 1
ATOM 2649 O O . HIS A 1 337 ? 6.715 -44.188 -25.453 1 65.94 337 HIS A O 1
ATOM 2655 N N . HIS A 1 338 ? 6.379 -42.062 -25.094 1 62.38 338 HIS A N 1
ATOM 2656 C CA . HIS A 1 338 ? 5.309 -41.969 -26.078 1 62.38 338 HIS A CA 1
ATOM 2657 C C . HIS A 1 338 ? 5.863 -41.656 -27.469 1 62.38 338 HIS A C 1
ATOM 2659 O O . HIS A 1 338 ? 5.117 -41.656 -28.453 1 62.38 338 HIS A O 1
ATOM 2665 N N . ALA A 1 339 ? 7.102 -41.531 -27.562 1 53.62 339 ALA A N 1
ATOM 2666 C CA . ALA A 1 339 ? 7.715 -40.938 -28.75 1 53.62 339 ALA A CA 1
ATOM 2667 C C . ALA A 1 339 ? 7.699 -41.938 -29.922 1 53.62 339 ALA A C 1
ATOM 2669 O O . ALA A 1 339 ? 7.938 -41.562 -31.062 1 53.62 339 ALA A O 1
ATOM 2670 N N . ALA A 1 340 ? 7.352 -43.094 -29.594 1 57.28 340 ALA A N 1
ATOM 2671 C CA . ALA A 1 340 ? 7.316 -44.094 -30.672 1 57.28 340 ALA A CA 1
ATOM 2672 C C . ALA A 1 340 ? 6.117 -43.875 -31.578 1 57.28 340 ALA A C 1
ATOM 2674 O O . ALA A 1 340 ? 6.094 -44.344 -32.719 1 57.28 340 ALA A O 1
ATOM 2675 N N . ALA A 1 341 ? 5.281 -43.062 -31.062 1 62.31 341 ALA A N 1
ATOM 2676 C CA . ALA A 1 341 ? 4.117 -42.75 -31.875 1 62.31 341 ALA A CA 1
ATOM 2677 C C . ALA A 1 341 ? 4.52 -41.938 -33.094 1 62.31 341 ALA A C 1
ATOM 2679 O O . ALA A 1 341 ? 5.539 -41.25 -33.094 1 62.31 341 ALA A O 1
ATOM 2680 N N . ARG A 1 342 ? 3.859 -42.125 -34.125 1 67.31 342 ARG A N 1
ATOM 2681 C CA . ARG A 1 342 ? 4.133 -41.5 -35.406 1 67.31 342 ARG A CA 1
ATOM 2682 C C . ARG A 1 342 ? 4.281 -40 -35.25 1 67.31 342 ARG A C 1
ATOM 2684 O O . ARG A 1 342 ? 5.133 -39.375 -35.906 1 67.31 342 ARG A O 1
ATOM 2691 N N . SER A 1 343 ? 3.502 -39.531 -34.438 1 77.56 343 SER A N 1
ATOM 2692 C CA . SER A 1 343 ? 3.525 -38.094 -34.281 1 77.56 343 SER A CA 1
ATOM 2693 C C . SER A 1 343 ? 4.863 -37.625 -33.719 1 77.56 343 SER A C 1
ATOM 2695 O O . SER A 1 343 ? 5.387 -36.562 -34.156 1 77.56 343 SER A O 1
ATOM 2697 N N . TYR A 1 344 ? 5.43 -38.312 -32.812 1 80.31 344 TYR A N 1
ATOM 2698 C CA . TYR A 1 344 ? 6.73 -37.969 -32.25 1 80.31 344 TYR A CA 1
ATOM 2699 C C . TYR A 1 344 ? 7.832 -38.125 -33.281 1 80.31 344 TYR A C 1
ATOM 2701 O O . TYR A 1 344 ? 8.734 -37.281 -33.375 1 80.31 344 TYR A O 1
ATOM 2709 N N . ARG A 1 345 ? 7.703 -39.156 -34 1 75.62 345 ARG A N 1
ATOM 2710 C CA . ARG A 1 345 ? 8.719 -39.438 -35 1 75.62 345 ARG A CA 1
ATOM 2711 C C . ARG A 1 345 ? 8.75 -38.344 -36.062 1 75.62 345 ARG A C 1
ATOM 2713 O O . ARG A 1 345 ? 9.828 -37.938 -36.531 1 75.62 345 ARG A O 1
ATOM 2720 N N . ASN A 1 346 ? 7.531 -38 -36.469 1 82.44 346 ASN A N 1
ATOM 2721 C CA . ASN A 1 346 ? 7.453 -36.875 -37.406 1 82.44 346 ASN A CA 1
ATOM 2722 C C . ASN A 1 346 ? 8.18 -35.656 -36.875 1 82.44 346 ASN A C 1
ATOM 2724 O O . ASN A 1 346 ? 8.898 -34.969 -37.625 1 82.44 346 ASN A O 1
ATOM 2728 N N . LEU A 1 347 ? 7.949 -35.406 -35.625 1 88.12 347 LEU A N 1
ATOM 2729 C CA . LEU A 1 347 ? 8.547 -34.25 -35 1 88.12 347 LEU A CA 1
ATOM 2730 C C . LEU A 1 347 ? 10.062 -34.375 -34.938 1 88.12 347 LEU A C 1
ATOM 2732 O O . LEU A 1 347 ? 10.789 -33.438 -35.25 1 88.12 347 LEU A O 1
ATOM 2736 N N . LEU A 1 348 ? 10.539 -35.5 -34.594 1 84.88 348 LEU A N 1
ATOM 2737 C CA . LEU A 1 348 ? 11.969 -35.75 -34.375 1 84.88 348 LEU A CA 1
ATOM 2738 C C . LEU A 1 348 ? 12.703 -35.719 -35.719 1 84.88 348 LEU A C 1
ATOM 2740 O O . LEU A 1 348 ? 13.867 -35.344 -35.781 1 84.88 348 LEU A O 1
ATOM 2744 N N . THR A 1 349 ? 12 -36.094 -36.75 1 79.94 349 THR A N 1
ATOM 2745 C CA . THR A 1 349 ? 12.609 -36.156 -38.062 1 79.94 349 THR A CA 1
ATOM 2746 C C . THR A 1 349 ? 12.594 -34.781 -38.719 1 79.94 349 THR A C 1
ATOM 2748 O O . THR A 1 349 ? 13.516 -34.438 -39.469 1 79.94 349 THR A O 1
ATOM 2751 N N . TYR A 1 350 ? 11.625 -34.062 -38.469 1 87.19 350 TYR A N 1
ATOM 2752 C CA . TYR A 1 350 ? 11.438 -32.781 -39.125 1 87.19 350 TYR A CA 1
ATOM 2753 C C . TYR A 1 350 ? 12.391 -31.734 -38.562 1 87.19 350 TYR A C 1
ATOM 2755 O O . TYR A 1 350 ? 13.086 -31.062 -39.344 1 87.19 350 TYR A O 1
ATOM 2763 N N . PHE A 1 351 ? 12.445 -31.625 -37.312 1 91.81 351 PHE A N 1
ATOM 2764 C CA . PHE A 1 351 ? 13.211 -30.547 -36.719 1 91.81 351 PHE A CA 1
ATOM 2765 C C . PHE A 1 351 ? 14.68 -30.922 -36.594 1 91.81 351 PHE A C 1
ATOM 2767 O O . PHE A 1 351 ? 15.016 -32.094 -36.375 1 91.81 351 PHE A O 1
ATOM 2774 N N . LYS A 1 352 ? 15.508 -29.891 -36.781 1 89.25 352 LYS A N 1
ATOM 2775 C CA . LYS A 1 352 ? 16.953 -30.047 -36.656 1 89.25 352 LYS A CA 1
ATOM 2776 C C . LYS A 1 352 ? 17.516 -29.109 -35.594 1 89.25 352 LYS A C 1
ATOM 2778 O O . LYS A 1 352 ? 18.312 -28.219 -35.906 1 89.25 352 LYS A O 1
ATOM 2783 N N . PRO A 1 353 ? 17.266 -29.406 -34.344 1 93.25 353 PRO A N 1
ATOM 2784 C CA . PRO A 1 353 ? 17.766 -28.562 -33.25 1 93.25 353 PRO A CA 1
ATOM 2785 C C . PRO A 1 353 ? 19.266 -28.766 -33 1 93.25 353 PRO A C 1
ATOM 2787 O O . PRO A 1 353 ? 19.859 -29.719 -33.531 1 93.25 353 PRO A O 1
ATOM 2790 N N . LYS A 1 354 ? 19.859 -27.844 -32.281 1 91.56 354 LYS A N 1
ATOM 2791 C CA . LYS A 1 354 ? 21.234 -28.062 -31.844 1 91.56 354 LYS A CA 1
ATOM 2792 C C . LYS A 1 354 ? 21.312 -29.234 -30.875 1 91.56 354 LYS A C 1
ATOM 2794 O O . LYS A 1 354 ? 22.297 -29.984 -30.875 1 91.56 354 LYS A O 1
ATOM 2799 N N . PHE A 1 355 ? 20.266 -29.328 -30.078 1 94.06 355 PHE A N 1
ATOM 2800 C CA . PHE A 1 355 ? 20.219 -30.453 -29.156 1 94.06 355 PHE A CA 1
ATOM 2801 C C . PHE A 1 355 ? 18.781 -30.812 -28.812 1 94.06 355 PHE A C 1
ATOM 2803 O O . PHE A 1 355 ? 17.938 -29.938 -28.641 1 94.06 355 PHE A O 1
ATOM 2810 N N . LEU A 1 356 ? 18.5 -32.094 -28.75 1 94.56 356 LEU A N 1
ATOM 2811 C CA . LEU A 1 356 ? 17.203 -32.625 -28.359 1 94.56 356 LEU A CA 1
ATOM 2812 C C . LEU A 1 356 ? 17.312 -33.438 -27.094 1 94.56 356 LEU A C 1
ATOM 2814 O O . LEU A 1 356 ? 18.078 -34.406 -27.047 1 94.56 356 LEU A O 1
ATOM 2818 N N . LEU A 1 357 ? 16.516 -33.031 -26.062 1 95.12 357 LEU A N 1
ATOM 2819 C CA . LEU A 1 357 ? 16.516 -33.75 -24.781 1 95.12 357 LEU A CA 1
ATOM 2820 C C . LEU A 1 357 ? 15.25 -34.562 -24.594 1 95.12 357 LEU A C 1
ATOM 2822 O O . LEU A 1 357 ? 14.148 -34 -24.609 1 95.12 357 LEU A O 1
ATOM 2826 N N . GLY A 1 358 ? 15.406 -35.812 -24.516 1 92 358 GLY A N 1
ATOM 2827 C CA . GLY A 1 358 ? 14.312 -36.656 -24.109 1 92 358 GLY A CA 1
ATOM 2828 C C . GLY A 1 358 ? 14.305 -36.938 -22.609 1 92 358 GLY A C 1
ATOM 2829 O O . GLY A 1 358 ? 15.352 -37.219 -22.016 1 92 358 GLY A O 1
ATOM 2830 N N . LEU A 1 359 ? 13.125 -36.75 -22.031 1 91.12 359 LEU A N 1
ATOM 2831 C CA . LEU A 1 359 ? 12.977 -37.031 -20.609 1 91.12 359 LEU A CA 1
ATOM 2832 C C . LEU A 1 359 ? 11.961 -38.125 -20.359 1 91.12 359 LEU A C 1
ATOM 2834 O O . LEU A 1 359 ? 10.938 -38.188 -21.047 1 91.12 359 LEU A O 1
ATOM 2838 N N . THR A 1 360 ? 12.258 -39 -19.469 1 84.75 360 THR A N 1
ATOM 2839 C CA . THR A 1 360 ? 11.32 -40.062 -19.141 1 84.75 360 THR A CA 1
ATOM 2840 C C . THR A 1 360 ? 11.578 -40.594 -17.719 1 84.75 360 THR A C 1
ATOM 2842 O O . THR A 1 360 ? 12.648 -40.344 -17.156 1 84.75 360 THR A O 1
ATOM 2845 N N . ALA A 1 361 ? 10.586 -41.125 -17.109 1 76.94 361 ALA A N 1
ATOM 2846 C CA . ALA A 1 361 ? 10.727 -41.688 -15.781 1 76.94 361 ALA A CA 1
ATOM 2847 C C . ALA A 1 361 ? 10.938 -43.219 -15.859 1 76.94 361 ALA A C 1
ATOM 2849 O O . ALA A 1 361 ? 11.266 -43.844 -14.852 1 76.94 361 ALA A O 1
ATOM 2850 N N . THR A 1 362 ? 10.828 -43.812 -17 1 67.44 362 THR A N 1
ATOM 2851 C CA . THR A 1 362 ? 10.797 -45.281 -17.094 1 67.44 362 THR A CA 1
ATOM 2852 C C . THR A 1 362 ? 12.203 -45.812 -17.297 1 67.44 362 THR A C 1
ATOM 2854 O O . THR A 1 362 ? 12.875 -45.5 -18.281 1 67.44 362 THR A O 1
ATOM 2857 N N . PRO A 1 363 ? 12.766 -46.594 -16.312 1 57.34 363 PRO A N 1
ATOM 2858 C CA . PRO A 1 363 ? 14.156 -47.031 -16.344 1 57.34 363 PRO A CA 1
ATOM 2859 C C . PRO A 1 363 ? 14.383 -48.219 -17.281 1 57.34 363 PRO A C 1
ATOM 2861 O O . PRO A 1 363 ? 15.523 -48.5 -17.641 1 57.34 363 PRO A O 1
ATOM 2864 N N . GLU A 1 364 ? 13.305 -49.031 -17.688 1 57.97 364 GLU A N 1
ATOM 2865 C CA . GLU A 1 364 ? 13.648 -50.375 -18.141 1 57.97 364 GLU A CA 1
ATOM 2866 C C . GLU A 1 364 ? 14.125 -50.375 -19.578 1 57.97 364 GLU A C 1
ATOM 2868 O O . GLU A 1 364 ? 13.57 -49.656 -20.422 1 57.97 364 GLU A O 1
ATOM 2873 N N . ARG A 1 365 ? 15.148 -51.031 -19.688 1 51.62 365 ARG A N 1
ATOM 2874 C CA . ARG A 1 365 ? 15.875 -51.156 -20.953 1 51.62 365 ARG A CA 1
ATOM 2875 C C . ARG A 1 365 ? 14.938 -51.531 -22.094 1 51.62 365 ARG A C 1
ATOM 2877 O O . ARG A 1 365 ? 15.055 -51 -23.203 1 51.62 365 ARG A O 1
ATOM 2884 N N . SER A 1 366 ? 14.016 -52.438 -21.719 1 53.25 366 SER A N 1
ATOM 2885 C CA . SER A 1 366 ? 13.125 -52.906 -22.781 1 53.25 366 SER A CA 1
ATOM 2886 C C . SER A 1 366 ? 12.195 -51.781 -23.25 1 53.25 366 SER A C 1
ATOM 2888 O O . SER A 1 366 ? 11.945 -51.656 -24.453 1 53.25 366 SER A O 1
ATOM 2890 N N . ASP A 1 367 ? 11.914 -50.969 -22.297 1 56.84 367 ASP A N 1
ATOM 2891 C CA . ASP A 1 367 ? 11.023 -49.844 -22.609 1 56.84 367 ASP A CA 1
ATOM 2892 C C . ASP A 1 367 ? 11.781 -48.719 -23.297 1 56.84 367 ASP A C 1
ATOM 2894 O O . ASP A 1 367 ? 11.211 -48 -24.109 1 56.84 367 ASP A O 1
ATOM 2898 N N . GLN A 1 368 ? 13.047 -48.875 -23.047 1 58.47 368 GLN A N 1
ATOM 2899 C CA . GLN A 1 368 ? 13.867 -47.75 -23.5 1 58.47 368 GLN A CA 1
ATOM 2900 C C . GLN A 1 368 ? 14.398 -47.969 -24.906 1 58.47 368 GLN A C 1
ATOM 2902 O O . GLN A 1 368 ? 14.898 -47.062 -25.547 1 58.47 368 GLN A O 1
ATOM 2907 N N . ALA A 1 369 ? 14.156 -49.219 -25.281 1 58.53 369 ALA A N 1
ATOM 2908 C CA . ALA A 1 369 ? 14.836 -49.531 -26.531 1 58.53 369 ALA A CA 1
ATOM 2909 C C . ALA A 1 369 ? 14.352 -48.656 -27.656 1 58.53 369 ALA A C 1
ATOM 2911 O O . ALA A 1 369 ? 15.164 -48.031 -28.375 1 58.53 369 ALA A O 1
ATOM 2912 N N . ASP A 1 370 ? 13.055 -48.625 -27.703 1 64.38 370 ASP A N 1
ATOM 2913 C CA . ASP A 1 370 ? 12.508 -47.812 -28.781 1 64.38 370 ASP A CA 1
ATOM 2914 C C . ASP A 1 370 ? 12.805 -46.344 -28.547 1 64.38 370 ASP A C 1
ATOM 2916 O O . ASP A 1 370 ? 13.109 -45.625 -29.5 1 64.38 370 ASP A O 1
ATOM 2920 N N . ILE A 1 371 ? 12.914 -46.062 -27.281 1 74.38 371 ILE A N 1
ATOM 2921 C CA . ILE A 1 371 ? 13.102 -44.656 -26.984 1 74.38 371 ILE A CA 1
ATOM 2922 C C . ILE A 1 371 ? 14.57 -44.281 -27.188 1 74.38 371 ILE A C 1
ATOM 2924 O O . ILE A 1 371 ? 14.867 -43.156 -27.641 1 74.38 371 ILE A O 1
ATOM 2928 N N . LEU A 1 372 ? 15.344 -45.219 -26.891 1 74.88 372 LEU A N 1
ATOM 2929 C CA . LEU A 1 372 ? 16.766 -44.938 -27.062 1 74.88 372 LEU A CA 1
ATOM 2930 C C . LEU A 1 372 ? 17.109 -44.781 -28.547 1 74.88 372 LEU A C 1
ATOM 2932 O O . LEU A 1 372 ? 17.969 -44 -28.906 1 74.88 372 LEU A O 1
ATOM 2936 N N . SER A 1 373 ? 16.406 -45.562 -29.328 1 72.81 373 SER A N 1
ATOM 2937 C CA . SER A 1 373 ? 16.641 -45.469 -30.75 1 72.81 373 SER A CA 1
ATOM 2938 C C . SER A 1 373 ? 16.281 -44.094 -31.281 1 72.81 373 SER A C 1
ATOM 2940 O O . SER A 1 373 ? 16.922 -43.562 -32.219 1 72.81 373 SER A O 1
ATOM 2942 N N . LEU A 1 374 ? 15.336 -43.531 -30.672 1 77.19 374 LEU A N 1
ATOM 2943 C CA . LEU A 1 374 ? 14.891 -42.219 -31.109 1 77.19 374 LEU A CA 1
ATOM 2944 C C . LEU A 1 374 ? 15.891 -41.156 -30.672 1 77.19 374 LEU A C 1
ATOM 2946 O O . LEU A 1 374 ? 15.891 -40.031 -31.219 1 77.19 374 LEU A O 1
ATOM 2950 N N . CYS A 1 375 ? 16.719 -41.531 -29.75 1 82.12 375 CYS A N 1
ATOM 2951 C CA . CYS A 1 375 ? 17.766 -40.625 -29.312 1 82.12 375 CYS A CA 1
ATOM 2952 C C . CYS A 1 375 ? 19.141 -41.156 -29.75 1 82.12 375 CYS A C 1
ATOM 2954 O O . CYS A 1 375 ? 20.141 -40.906 -29.047 1 82.12 375 CYS A O 1
ATOM 2956 N N . ASP A 1 376 ? 19.078 -41.875 -30.734 1 77 376 ASP A N 1
ATOM 2957 C CA . ASP A 1 376 ? 20.297 -42.344 -31.344 1 77 376 ASP A CA 1
ATOM 2958 C C . ASP A 1 376 ? 21.109 -43.188 -30.344 1 77 376 ASP A C 1
ATOM 2960 O O . ASP A 1 376 ? 22.344 -43.062 -30.266 1 77 376 ASP A O 1
ATOM 2964 N N . SER A 1 377 ? 20.438 -43.781 -29.406 1 76.62 377 SER A N 1
ATOM 2965 C CA . SER A 1 377 ? 20.984 -44.719 -28.422 1 76.62 377 SER A CA 1
ATOM 2966 C C . SER A 1 377 ? 21.906 -44 -27.453 1 76.62 377 SER A C 1
ATOM 2968 O O . SER A 1 377 ? 22.906 -44.594 -27 1 76.62 377 SER A O 1
ATOM 2970 N N . ASN A 1 378 ? 21.734 -42.75 -27.281 1 85.5 378 ASN A N 1
ATOM 2971 C CA . ASN A 1 378 ? 22.547 -41.969 -26.359 1 85.5 378 ASN A CA 1
ATOM 2972 C C . ASN A 1 378 ? 21.844 -41.781 -25.016 1 85.5 378 ASN A C 1
ATOM 2974 O O . ASN A 1 378 ? 21.109 -40.812 -24.828 1 85.5 378 ASN A O 1
ATOM 2978 N N . LEU A 1 379 ? 22.062 -42.656 -24.094 1 88.25 379 LEU A N 1
ATOM 2979 C CA . LEU A 1 379 ? 21.594 -42.5 -22.719 1 88.25 379 LEU A CA 1
ATOM 2980 C C . LEU A 1 379 ? 22.578 -41.656 -21.906 1 88.25 379 LEU A C 1
ATOM 2982 O O . LEU A 1 379 ? 23.656 -42.125 -21.531 1 88.25 379 LEU A O 1
ATOM 2986 N N . VAL A 1 380 ? 22.188 -40.469 -21.594 1 91.81 380 VAL A N 1
ATOM 2987 C CA . VAL A 1 380 ? 23.094 -39.469 -21.031 1 91.81 380 VAL A CA 1
ATOM 2988 C C . VAL A 1 380 ? 23.203 -39.688 -19.516 1 91.81 380 VAL A C 1
ATOM 2990 O O . VAL A 1 380 ? 24.297 -39.562 -18.953 1 91.81 380 VAL A O 1
ATOM 2993 N N . PHE A 1 381 ? 22.047 -39.875 -18.891 1 92.62 381 PHE A N 1
ATOM 2994 C CA . PHE A 1 381 ? 22 -39.906 -17.438 1 92.62 381 PHE A CA 1
ATOM 2995 C C . PHE A 1 381 ? 20.781 -40.688 -16.969 1 92.62 381 PHE A C 1
ATOM 2997 O O . PHE A 1 381 ? 19.703 -40.594 -17.547 1 92.62 381 PHE A O 1
ATOM 3004 N N . GLU A 1 382 ? 20.984 -41.531 -15.906 1 89.56 382 GLU A N 1
ATOM 3005 C CA . GLU A 1 382 ? 19.875 -42.312 -15.383 1 89.56 382 GLU A CA 1
ATOM 3006 C C . GLU A 1 382 ? 19.922 -42.406 -13.859 1 89.56 382 GLU A C 1
ATOM 3008 O O . GLU A 1 382 ? 20.969 -42.75 -13.281 1 89.56 382 GLU A O 1
ATOM 3013 N N . ARG A 1 383 ? 18.859 -42.031 -13.258 1 87.75 383 ARG A N 1
ATOM 3014 C CA . ARG A 1 383 ? 18.641 -42.25 -11.836 1 87.75 383 ARG A CA 1
ATOM 3015 C C . ARG A 1 383 ? 17.234 -42.781 -11.586 1 87.75 383 ARG A C 1
ATOM 3017 O O . ARG A 1 383 ? 16.25 -42.188 -12.062 1 87.75 383 ARG A O 1
ATOM 3024 N N . ASN A 1 384 ? 17.125 -43.875 -10.906 1 83.12 384 ASN A N 1
ATOM 3025 C CA . ASN A 1 384 ? 15.836 -44.5 -10.672 1 83.12 384 ASN A CA 1
ATOM 3026 C C . ASN A 1 384 ? 15.32 -44.219 -9.266 1 83.12 384 ASN A C 1
ATOM 3028 O O . ASN A 1 384 ? 15.867 -43.375 -8.555 1 83.12 384 ASN A O 1
ATOM 3032 N N . LEU A 1 385 ? 14.227 -44.875 -8.914 1 82 385 LEU A N 1
ATOM 3033 C CA . LEU A 1 385 ? 13.531 -44.688 -7.652 1 82 385 LEU A CA 1
ATOM 3034 C C . LEU A 1 385 ? 14.453 -45 -6.473 1 82 385 LEU A C 1
ATOM 3036 O O . LEU A 1 385 ? 14.398 -44.312 -5.449 1 82 385 LEU A O 1
ATOM 3040 N N . VAL A 1 386 ? 15.258 -45.969 -6.633 1 78.44 386 VAL A N 1
ATOM 3041 C CA . VAL A 1 386 ? 16.172 -46.375 -5.57 1 78.44 386 VAL A CA 1
ATOM 3042 C C . VAL A 1 386 ? 17.141 -45.25 -5.25 1 78.44 386 VAL A C 1
ATOM 3044 O O . VAL A 1 386 ? 17.375 -44.938 -4.082 1 78.44 386 VAL A O 1
ATOM 3047 N N . HIS A 1 387 ? 17.641 -44.688 -6.277 1 82.81 387 HIS A N 1
ATOM 3048 C CA . HIS A 1 387 ? 18.562 -43.562 -6.109 1 82.81 387 HIS A CA 1
ATOM 3049 C C . HIS A 1 387 ? 17.875 -42.375 -5.41 1 82.81 387 HIS A C 1
ATOM 3051 O O . HIS A 1 387 ? 18.484 -41.719 -4.551 1 82.81 387 HIS A O 1
ATOM 3057 N N . GLY A 1 388 ? 16.672 -42.156 -5.781 1 85.44 388 GLY A N 1
ATOM 3058 C CA . GLY A 1 388 ? 15.938 -41.062 -5.191 1 85.44 388 GLY A CA 1
ATOM 3059 C C . GLY A 1 388 ? 15.695 -41.219 -3.705 1 85.44 388 GLY A C 1
ATOM 3060 O O . GLY A 1 388 ? 15.75 -40.25 -2.949 1 85.44 388 GLY A O 1
ATOM 3061 N N . ILE A 1 389 ? 15.383 -42.375 -3.301 1 86.69 389 ILE A N 1
ATOM 3062 C CA . ILE A 1 389 ? 15.102 -42.688 -1.899 1 86.69 389 ILE A CA 1
ATOM 3063 C C . ILE A 1 389 ? 16.406 -42.625 -1.096 1 86.69 389 ILE A C 1
ATOM 3065 O O . ILE A 1 389 ? 16.438 -42.031 -0.007 1 86.69 389 ILE A O 1
ATOM 3069 N N . ASP A 1 390 ? 17.422 -43.125 -1.696 1 83.75 390 ASP A N 1
ATOM 3070 C CA . ASP A 1 390 ? 18.719 -43.156 -1.023 1 83.75 390 ASP A CA 1
ATOM 3071 C C . ASP A 1 390 ? 19.25 -41.75 -0.801 1 83.75 390 ASP A C 1
ATOM 3073 O O . ASP A 1 390 ? 19.875 -41.469 0.225 1 83.75 390 ASP A O 1
ATOM 3077 N N . GLU A 1 391 ? 19.031 -40.938 -1.744 1 84.31 391 GLU A N 1
ATOM 3078 C CA . GLU A 1 391 ? 19.516 -39.562 -1.671 1 84.31 391 GLU A CA 1
ATOM 3079 C C . GLU A 1 391 ? 18.547 -38.688 -0.896 1 84.31 391 GLU A C 1
ATOM 3081 O O . GLU A 1 391 ? 18.75 -37.469 -0.795 1 84.31 391 GLU A O 1
ATOM 3086 N N . LYS A 1 392 ? 17.484 -39.219 -0.416 1 85 392 LYS A N 1
ATOM 3087 C CA . LYS A 1 392 ? 16.5 -38.562 0.446 1 85 392 LYS A CA 1
ATOM 3088 C C . LYS A 1 392 ? 15.742 -37.469 -0.305 1 85 392 LYS A C 1
ATOM 3090 O O . LYS A 1 392 ? 15.391 -36.438 0.273 1 85 392 LYS A O 1
ATOM 3095 N N . ILE A 1 393 ? 15.719 -37.625 -1.547 1 84.94 393 ILE A N 1
ATOM 3096 C CA . ILE A 1 393 ? 14.883 -36.75 -2.361 1 84.94 393 ILE A CA 1
ATOM 3097 C C . ILE A 1 393 ? 13.43 -37.25 -2.297 1 84.94 393 ILE A C 1
ATOM 3099 O O . ILE A 1 393 ? 12.5 -36.438 -2.297 1 84.94 393 ILE A O 1
ATOM 3103 N N . LEU A 1 394 ? 13.312 -38.562 -2.195 1 88.62 394 LEU A N 1
ATOM 3104 C CA . LEU A 1 394 ? 12.016 -39.219 -2.062 1 88.62 394 LEU A CA 1
ATOM 3105 C C . LEU A 1 394 ? 11.898 -39.938 -0.712 1 88.62 394 LEU A C 1
ATOM 3107 O O . LEU A 1 394 ? 12.906 -40.281 -0.096 1 88.62 394 LEU A O 1
ATOM 3111 N N . VAL A 1 395 ? 10.695 -40.125 -0.227 1 92.31 395 VAL A N 1
ATOM 3112 C CA . VAL A 1 395 ? 10.469 -40.844 1.011 1 92.31 395 VAL A CA 1
ATOM 3113 C C . VAL A 1 395 ? 10.406 -42.344 0.714 1 92.31 395 VAL A C 1
ATOM 3115 O O . VAL A 1 395 ? 10.078 -42.75 -0.405 1 92.31 395 VAL A O 1
ATOM 3118 N N . PRO A 1 396 ? 10.773 -43.125 1.696 1 93.75 396 PRO A N 1
ATOM 3119 C CA . PRO A 1 396 ? 10.586 -44.594 1.514 1 93.75 396 PRO A CA 1
ATOM 3120 C C . PRO A 1 396 ? 9.117 -45 1.495 1 93.75 396 PRO A C 1
ATOM 3122 O O . PRO A 1 396 ? 8.242 -44.188 1.804 1 93.75 396 PRO A O 1
ATOM 3125 N N . PHE A 1 397 ? 8.852 -46.25 1.042 1 93.62 397 PHE A N 1
ATOM 3126 C CA . PHE A 1 397 ? 7.457 -46.656 0.946 1 93.62 397 PHE A CA 1
ATOM 3127 C C . PHE A 1 397 ? 7.262 -48.031 1.529 1 93.62 397 PHE A C 1
ATOM 3129 O O . PHE A 1 397 ? 8.211 -48.844 1.607 1 93.62 397 PHE A O 1
ATOM 3136 N N . ASP A 1 398 ? 6.09 -48.281 2.041 1 94.5 398 ASP A N 1
ATOM 3137 C CA . ASP A 1 398 ? 5.566 -49.594 2.377 1 94.5 398 ASP A CA 1
ATOM 3138 C C . ASP A 1 398 ? 4.52 -50.062 1.36 1 94.5 398 ASP A C 1
ATOM 3140 O O . ASP A 1 398 ? 3.408 -49.531 1.327 1 94.5 398 ASP A O 1
ATOM 3144 N N . TYR A 1 399 ? 4.953 -51 0.58 1 94.19 399 TYR A N 1
ATOM 3145 C CA . TYR A 1 399 ? 4.066 -51.5 -0.465 1 94.19 399 TYR A CA 1
ATOM 3146 C C . TYR A 1 399 ? 3.369 -52.781 -0.023 1 94.19 399 TYR A C 1
ATOM 3148 O O . TYR A 1 399 ? 4.023 -53.75 0.347 1 94.19 399 TYR A O 1
ATOM 3156 N N . HIS A 1 400 ? 2.037 -52.781 -0.112 1 94.31 400 HIS A N 1
ATOM 3157 C CA . HIS A 1 400 ? 1.23 -53.969 0.22 1 94.31 400 HIS A CA 1
ATOM 3158 C C . HIS A 1 400 ? 0.452 -54.469 -0.994 1 94.31 400 HIS A C 1
ATOM 3160 O O . HIS A 1 400 ? -0.572 -53.875 -1.36 1 94.31 400 HIS A O 1
ATOM 3166 N N . GLY A 1 401 ? 0.945 -55.531 -1.537 1 93.19 401 GLY A N 1
ATOM 3167 C CA . GLY A 1 401 ? 0.208 -56.188 -2.607 1 93.19 401 GLY A CA 1
ATOM 3168 C C . GLY A 1 401 ? -0.841 -57.156 -2.104 1 93.19 401 GLY A C 1
ATOM 3169 O O . GLY A 1 401 ? -0.509 -58.25 -1.643 1 93.19 401 GLY A O 1
ATOM 3170 N N . ILE A 1 402 ? -2.094 -56.812 -2.275 1 93.81 402 ILE A N 1
ATOM 3171 C CA . ILE A 1 402 ? -3.207 -57.594 -1.757 1 93.81 402 ILE A CA 1
ATOM 3172 C C . ILE A 1 402 ? -3.867 -58.344 -2.896 1 93.81 402 ILE A C 1
ATOM 3174 O O . ILE A 1 402 ? -4.039 -57.844 -3.996 1 93.81 402 ILE A O 1
ATOM 3178 N N . TYR A 1 403 ? -4.156 -59.594 -2.621 1 92.62 403 TYR A N 1
ATOM 3179 C CA . TYR A 1 403 ? -4.887 -60.375 -3.615 1 92.62 403 TYR A CA 1
ATOM 3180 C C . TYR A 1 403 ? -6.336 -59.906 -3.709 1 92.62 403 TYR A C 1
ATOM 3182 O O . TYR A 1 403 ? -7.062 -59.906 -2.709 1 92.62 403 TYR A O 1
ATOM 3190 N N . ASP A 1 404 ? -6.695 -59.5 -4.891 1 91.56 404 ASP A N 1
ATOM 3191 C CA . ASP A 1 404 ? -8.062 -59.062 -5.121 1 91.56 404 ASP A CA 1
ATOM 3192 C C . ASP A 1 404 ? -9.023 -60.25 -5.199 1 91.56 404 ASP A C 1
ATOM 3194 O O . ASP A 1 404 ? -9.461 -60.625 -6.285 1 91.56 404 ASP A O 1
ATOM 3198 N N . GLN A 1 405 ? -9.484 -60.75 -4.094 1 87.06 405 GLN A N 1
ATOM 3199 C CA . GLN A 1 405 ? -10.266 -62 -4.016 1 87.06 405 GLN A CA 1
ATOM 3200 C C . GLN A 1 405 ? -11.688 -61.781 -4.535 1 87.06 405 GLN A C 1
ATOM 3202 O O . GLN A 1 405 ? -12.367 -62.719 -4.922 1 87.06 405 GLN A O 1
ATOM 3207 N N . ALA A 1 406 ? -12.023 -60.531 -4.582 1 86.81 406 ALA A N 1
ATOM 3208 C CA . ALA A 1 406 ? -13.406 -60.219 -4.926 1 86.81 406 ALA A CA 1
ATOM 3209 C C . ALA A 1 406 ? -13.602 -60.219 -6.441 1 86.81 406 ALA A C 1
ATOM 3211 O O . ALA A 1 406 ? -14.734 -60.219 -6.93 1 86.81 406 ALA A O 1
ATOM 3212 N N . VAL A 1 407 ? -12.578 -60.156 -7.211 1 88.75 407 VAL A N 1
ATOM 3213 C CA . VAL A 1 407 ? -12.703 -60.031 -8.656 1 88.75 407 VAL A CA 1
ATOM 3214 C C . VAL A 1 407 ? -11.938 -61.156 -9.344 1 88.75 407 VAL A C 1
ATOM 3216 O O . VAL A 1 407 ? -10.781 -61.438 -9.023 1 88.75 407 VAL A O 1
ATOM 3219 N N . ASN A 1 408 ? -12.594 -61.875 -10.211 1 84.88 408 ASN A N 1
ATOM 3220 C CA . ASN A 1 408 ? -11.922 -62.844 -11.07 1 84.88 408 ASN A CA 1
ATOM 3221 C C . ASN A 1 408 ? -11.547 -62.219 -12.422 1 84.88 408 ASN A C 1
ATOM 3223 O O . ASN A 1 408 ? -12.359 -62.219 -13.344 1 84.88 408 ASN A O 1
ATOM 3227 N N . TYR A 1 409 ? -10.336 -61.844 -12.578 1 85.31 409 TYR A N 1
ATOM 3228 C CA . TYR A 1 409 ? -9.867 -61.094 -13.742 1 85.31 409 TYR A CA 1
ATOM 3229 C C . TYR A 1 409 ? -9.773 -62 -14.969 1 85.31 409 TYR A C 1
ATOM 3231 O O . TYR A 1 409 ? -9.805 -61.5 -16.109 1 85.31 409 TYR A O 1
ATOM 3239 N N . GLN A 1 410 ? -9.648 -63.281 -14.734 1 78.69 410 GLN A N 1
ATOM 3240 C CA . GLN A 1 410 ? -9.523 -64.25 -15.844 1 78.69 410 GLN A CA 1
ATOM 3241 C C . GLN A 1 410 ? -10.82 -64.312 -16.656 1 78.69 410 GLN A C 1
ATOM 3243 O O . GLN A 1 410 ? -10.805 -64.625 -17.828 1 78.69 410 GLN A O 1
ATOM 3248 N N . GLU A 1 411 ? -11.82 -63.938 -15.977 1 79.62 411 GLU A N 1
ATOM 3249 C CA . GLU A 1 411 ? -13.125 -63.969 -16.625 1 79.62 411 GLU A CA 1
ATOM 3250 C C . GLU A 1 411 ? -13.414 -62.688 -17.391 1 79.62 411 GLU A C 1
ATOM 3252 O O . GLU A 1 411 ? -14.367 -62.625 -18.188 1 79.62 411 GLU A O 1
ATOM 3257 N N . ILE A 1 412 ? -12.586 -61.719 -17.203 1 85.31 412 ILE A N 1
ATOM 3258 C CA . ILE A 1 412 ? -12.781 -60.438 -17.906 1 85.31 412 ILE A CA 1
ATOM 3259 C C . ILE A 1 412 ? -12.086 -60.5 -19.266 1 85.31 412 ILE A C 1
ATOM 3261 O O . ILE A 1 412 ? -10.898 -60.812 -19.359 1 85.31 412 ILE A O 1
ATOM 3265 N N . PRO A 1 413 ? -12.906 -60.188 -20.266 1 78.94 413 PRO A N 1
ATOM 3266 C CA . PRO A 1 413 ? -12.305 -60.25 -21.594 1 78.94 413 PRO A CA 1
ATOM 3267 C C . PRO A 1 413 ? -11.062 -59.375 -21.719 1 78.94 413 PRO A C 1
ATOM 3269 O O . PRO A 1 413 ? -11.047 -58.25 -21.219 1 78.94 413 PRO A O 1
ATOM 3272 N N . TRP A 1 414 ? -9.953 -59.938 -22.219 1 74 414 TRP A N 1
ATOM 3273 C CA . TRP A 1 414 ? -8.656 -59.281 -22.406 1 74 414 TRP A CA 1
ATOM 3274 C C . TRP A 1 414 ? -8.297 -59.188 -23.891 1 74 414 TRP A C 1
ATOM 3276 O O . TRP A 1 414 ? -8.195 -60.219 -24.562 1 74 414 TRP A O 1
ATOM 3286 N N . ARG A 1 415 ? -8.398 -58 -24.375 1 66.56 415 ARG A N 1
ATOM 3287 C CA . ARG A 1 415 ? -8.086 -57.781 -25.781 1 66.56 415 ARG A CA 1
ATOM 3288 C C . ARG A 1 415 ? -6.977 -56.75 -25.953 1 66.56 415 ARG A C 1
ATOM 3290 O O . ARG A 1 415 ? -7.031 -55.656 -25.359 1 66.56 415 ARG A O 1
ATOM 3297 N N . ASN A 1 416 ? -5.996 -57.062 -26.734 1 58.34 416 ASN A N 1
ATOM 3298 C CA . ASN A 1 416 ? -4.93 -56.125 -27.109 1 58.34 416 ASN A CA 1
ATOM 3299 C C . ASN A 1 416 ? -4.238 -55.531 -25.891 1 58.34 416 ASN A C 1
ATOM 3301 O O . ASN A 1 416 ? -4.031 -54.312 -25.812 1 58.34 416 ASN A O 1
ATOM 3305 N N . GLY A 1 417 ? -4.129 -56.375 -24.891 1 61.19 417 GLY A N 1
ATOM 3306 C CA . GLY A 1 417 ? -3.352 -55.938 -23.734 1 61.19 417 GLY A CA 1
ATOM 3307 C C . GLY A 1 417 ? -4.16 -55.156 -22.734 1 61.19 417 GLY A C 1
ATOM 3308 O O . GLY A 1 417 ? -3.602 -54.562 -21.797 1 61.19 417 GLY A O 1
ATOM 3309 N N . LYS A 1 418 ? -5.461 -55.094 -22.969 1 72.44 418 LYS A N 1
ATOM 3310 C CA . LYS A 1 418 ? -6.281 -54.312 -22.047 1 72.44 418 LYS A CA 1
ATOM 3311 C C . LYS A 1 418 ? -7.57 -55.062 -21.703 1 72.44 418 LYS A C 1
ATOM 3313 O O . LYS A 1 418 ? -8.102 -55.812 -22.531 1 72.44 418 LYS A O 1
ATOM 3318 N N . PHE A 1 419 ? -8.016 -54.812 -20.609 1 77.62 419 PHE A N 1
ATOM 3319 C CA . PHE A 1 419 ? -9.312 -55.344 -20.203 1 77.62 419 PHE A CA 1
ATOM 3320 C C . PHE A 1 419 ? -10.445 -54.562 -20.859 1 77.62 419 PHE A C 1
ATOM 3322 O O . PHE A 1 419 ? -10.312 -53.375 -21.125 1 77.62 419 PHE A O 1
ATOM 3329 N N . ASP A 1 420 ? -11.398 -55.25 -21.156 1 80.25 420 ASP A N 1
ATOM 3330 C CA . ASP A 1 420 ? -12.609 -54.562 -21.594 1 80.25 420 ASP A CA 1
ATOM 3331 C C . ASP A 1 420 ? -13.086 -53.562 -20.531 1 80.25 420 ASP A C 1
ATOM 3333 O O . ASP A 1 420 ? -13.391 -53.969 -19.406 1 80.25 420 ASP A O 1
ATOM 3337 N N . PRO A 1 421 ? -13.195 -52.375 -20.891 1 81.94 421 PRO A N 1
ATOM 3338 C CA . PRO A 1 421 ? -13.445 -51.344 -19.891 1 81.94 421 PRO A CA 1
ATOM 3339 C C . PRO A 1 421 ? -14.789 -51.5 -19.172 1 81.94 421 PRO A C 1
ATOM 3341 O O . PRO A 1 421 ? -14.875 -51.312 -17.969 1 81.94 421 PRO A O 1
ATOM 3344 N N . ASP A 1 422 ? -15.828 -51.812 -19.922 1 85.12 422 ASP A N 1
ATOM 3345 C CA . ASP A 1 422 ? -17.156 -51.938 -19.312 1 85.12 422 ASP A CA 1
ATOM 3346 C C . ASP A 1 422 ? -17.219 -53.125 -18.375 1 85.12 422 ASP A C 1
ATOM 3348 O O . ASP A 1 422 ? -17.766 -53.031 -17.266 1 85.12 422 ASP A O 1
ATOM 3352 N N . SER A 1 423 ? -16.688 -54.219 -18.844 1 86.38 423 SER A N 1
ATOM 3353 C CA . SER A 1 423 ? -16.688 -55.406 -18 1 86.38 423 SER A CA 1
ATOM 3354 C C . SER A 1 423 ? -15.82 -55.219 -16.766 1 86.38 423 SER A C 1
ATOM 3356 O O . SER A 1 423 ? -16.156 -55.719 -15.68 1 86.38 423 SER A O 1
ATOM 3358 N N . LEU A 1 424 ? -14.82 -54.594 -17.031 1 86.88 424 LEU A N 1
ATOM 3359 C CA . LEU A 1 424 ? -13.93 -54.312 -15.914 1 86.88 424 LEU A CA 1
ATOM 3360 C C . LEU A 1 424 ? -14.609 -53.406 -14.883 1 86.88 424 LEU A C 1
ATOM 3362 O O . LEU A 1 424 ? -14.531 -53.656 -13.68 1 86.88 424 LEU A O 1
ATOM 3366 N N . ASP A 1 425 ? -15.25 -52.438 -15.344 1 88.19 425 ASP A N 1
ATOM 3367 C CA . ASP A 1 425 ? -15.953 -51.5 -14.484 1 88.19 425 ASP A CA 1
ATOM 3368 C C . ASP A 1 425 ? -16.984 -52.219 -13.617 1 88.19 425 ASP A C 1
ATOM 3370 O O . ASP A 1 425 ? -17.094 -51.938 -12.422 1 88.19 425 ASP A O 1
ATOM 3374 N N . ASN A 1 426 ? -17.703 -52.969 -14.211 1 86.69 426 ASN A N 1
ATOM 3375 C CA . ASN A 1 426 ? -18.766 -53.688 -13.516 1 86.69 426 ASN A CA 1
ATOM 3376 C C . ASN A 1 426 ? -18.188 -54.656 -12.492 1 86.69 426 ASN A C 1
ATOM 3378 O O . ASN A 1 426 ? -18.781 -54.875 -11.438 1 86.69 426 ASN A O 1
ATOM 3382 N N . ALA A 1 427 ? -17.125 -55.188 -12.852 1 87.56 427 ALA A N 1
ATOM 3383 C CA . ALA A 1 427 ? -16.5 -56.156 -11.961 1 87.56 427 ALA A CA 1
ATOM 3384 C C . ALA A 1 427 ? -15.891 -55.469 -10.742 1 87.56 427 ALA A C 1
ATOM 3386 O O . ALA A 1 427 ? -15.812 -56.062 -9.664 1 87.56 427 ALA A O 1
ATOM 3387 N N . LEU A 1 428 ? -15.531 -54.312 -10.906 1 89.44 428 LEU A N 1
ATOM 3388 C CA . LEU A 1 428 ? -14.797 -53.625 -9.852 1 89.44 428 LEU A CA 1
ATOM 3389 C C . LEU A 1 428 ? -15.742 -52.844 -8.945 1 89.44 428 LEU A C 1
ATOM 3391 O O . LEU A 1 428 ? -15.438 -52.625 -7.773 1 89.44 428 LEU A O 1
ATOM 3395 N N . ALA A 1 429 ? -16.828 -52.375 -9.492 1 89.69 429 ALA A N 1
ATOM 3396 C CA . ALA A 1 429 ? -17.781 -51.594 -8.719 1 89.69 429 ALA A CA 1
ATOM 3397 C C . ALA A 1 429 ? -18.812 -52.5 -8.031 1 89.69 429 ALA A C 1
ATOM 3399 O O . ALA A 1 429 ? -20.016 -52.406 -8.32 1 89.69 429 ALA A O 1
ATOM 3400 N N . THR A 1 430 ? -18.328 -53.281 -7.152 1 91.5 430 THR A N 1
ATOM 3401 C CA . THR A 1 430 ? -19.203 -54.156 -6.398 1 91.5 430 THR A CA 1
ATOM 3402 C C . THR A 1 430 ? -19.031 -53.938 -4.898 1 91.5 430 THR A C 1
ATOM 3404 O O . THR A 1 430 ? -17.969 -53.5 -4.441 1 91.5 430 THR A O 1
ATOM 3407 N N . GLN A 1 431 ? -20.094 -54.281 -4.172 1 92.94 431 GLN A N 1
ATOM 3408 C CA . GLN A 1 431 ? -20.094 -54.094 -2.723 1 92.94 431 GLN A CA 1
ATOM 3409 C C . GLN A 1 431 ? -19.062 -55 -2.055 1 92.94 431 GLN A C 1
ATOM 3411 O O . GLN A 1 431 ? -18.391 -54.594 -1.1 1 92.94 431 GLN A O 1
ATOM 3416 N N . ARG A 1 432 ? -19.016 -56.125 -2.588 1 92.31 432 ARG A N 1
ATOM 3417 C CA . ARG A 1 432 ? -18.062 -57.094 -2.023 1 92.31 432 ARG A CA 1
ATOM 3418 C C . ARG A 1 432 ? -16.641 -56.594 -2.158 1 92.31 432 ARG A C 1
ATOM 3420 O O . ARG A 1 432 ? -15.859 -56.656 -1.204 1 92.31 432 ARG A O 1
ATOM 3427 N N . ARG A 1 433 ? -16.25 -56.125 -3.291 1 94.44 433 ARG A N 1
ATOM 3428 C CA . ARG A 1 433 ? -14.906 -55.594 -3.494 1 94.44 433 ARG A CA 1
ATOM 3429 C C . ARG A 1 433 ? -14.664 -54.344 -2.684 1 94.44 433 ARG A C 1
ATOM 3431 O O . ARG A 1 433 ? -13.578 -54.156 -2.129 1 94.44 433 ARG A O 1
ATOM 3438 N N . ALA A 1 434 ? -15.68 -53.5 -2.688 1 95.62 434 ALA A N 1
ATOM 3439 C CA . ALA A 1 434 ? -15.555 -52.281 -1.93 1 95.62 434 ALA A CA 1
ATOM 3440 C C . ALA A 1 434 ? -15.281 -52.562 -0.455 1 95.62 434 ALA A C 1
ATOM 3442 O O . ALA A 1 434 ? -14.492 -51.844 0.181 1 95.62 434 ALA A O 1
ATOM 3443 N N . GLU A 1 435 ? -15.969 -53.531 0.024 1 95 435 GLU A N 1
ATOM 3444 C CA . GLU A 1 435 ? -15.75 -53.906 1.411 1 95 435 GLU A CA 1
ATOM 3445 C C . GLU A 1 435 ? -14.336 -54.438 1.615 1 95 435 GLU A C 1
ATOM 3447 O O . GLU A 1 435 ? -13.695 -54.156 2.627 1 95 435 GLU A O 1
ATOM 3452 N N . HIS A 1 436 ? -13.984 -55.219 0.691 1 94.5 436 HIS A N 1
ATOM 3453 C CA . HIS A 1 436 ? -12.625 -55.781 0.723 1 94.5 436 HIS A CA 1
ATOM 3454 C C . HIS A 1 436 ? -11.594 -54.656 0.73 1 94.5 436 HIS A C 1
ATOM 3456 O O . HIS A 1 436 ? -10.648 -54.688 1.525 1 94.5 436 HIS A O 1
ATOM 3462 N N . VAL A 1 437 ? -11.719 -53.719 -0.112 1 95.94 437 VAL A N 1
ATOM 3463 C CA . VAL A 1 437 ? -10.828 -52.562 -0.224 1 95.94 437 VAL A CA 1
ATOM 3464 C C . VAL A 1 437 ? -10.867 -51.75 1.069 1 95.94 437 VAL A C 1
ATOM 3466 O O . VAL A 1 437 ? -9.82 -51.344 1.587 1 95.94 437 VAL A O 1
ATOM 3469 N N . TYR A 1 438 ? -12.039 -51.5 1.576 1 95.62 438 TYR A N 1
ATOM 3470 C CA . TYR A 1 438 ? -12.234 -50.688 2.781 1 95.62 438 TYR A CA 1
ATOM 3471 C C . TYR A 1 438 ? -11.5 -51.312 3.969 1 95.62 438 TYR A C 1
ATOM 3473 O O . TYR A 1 438 ? -10.844 -50.594 4.734 1 95.62 438 TYR A O 1
ATOM 3481 N N . GLN A 1 439 ? -11.586 -52.562 4.125 1 94.5 439 GLN A N 1
ATOM 3482 C CA . GLN A 1 439 ? -10.984 -53.25 5.266 1 94.5 439 GLN A CA 1
ATOM 3483 C C . GLN A 1 439 ? -9.469 -53.094 5.258 1 94.5 439 GLN A C 1
ATOM 3485 O O . GLN A 1 439 ? -8.867 -52.781 6.285 1 94.5 439 GLN A O 1
ATOM 3490 N N . HIS A 1 440 ? -8.93 -53.312 4.148 1 95.06 440 HIS A N 1
ATOM 3491 C CA . HIS A 1 440 ? -7.477 -53.219 4.051 1 95.06 440 HIS A CA 1
ATOM 3492 C C . HIS A 1 440 ? -7.008 -51.781 4.188 1 95.06 440 HIS A C 1
ATOM 3494 O O . HIS A 1 440 ? -5.977 -51.5 4.809 1 95.06 440 HIS A O 1
ATOM 3500 N N . TRP A 1 441 ? -7.719 -50.875 3.545 1 96.38 441 TRP A N 1
ATOM 3501 C CA . TRP A 1 441 ? -7.395 -49.469 3.658 1 96.38 441 TRP A CA 1
ATOM 3502 C C . TRP A 1 441 ? -7.469 -49 5.109 1 96.38 441 TRP A C 1
ATOM 3504 O O . TRP A 1 441 ? -6.57 -48.312 5.598 1 96.38 441 TRP A O 1
ATOM 3514 N N . HIS A 1 442 ? -8.523 -49.312 5.773 1 94.88 442 HIS A N 1
ATOM 3515 C CA . HIS A 1 442 ? -8.742 -48.906 7.148 1 94.88 442 HIS A CA 1
ATOM 3516 C C . HIS A 1 442 ? -7.633 -49.406 8.07 1 94.88 442 HIS A C 1
ATOM 3518 O O . HIS A 1 442 ? -7.242 -48.719 9.008 1 94.88 442 HIS A O 1
ATOM 3524 N N . GLN A 1 443 ? -7.129 -50.5 7.781 1 93.81 443 GLN A N 1
ATOM 3525 C CA . GLN A 1 443 ? -6.094 -51.125 8.609 1 93.81 443 GLN A CA 1
ATOM 3526 C C . GLN A 1 443 ? -4.73 -50.5 8.344 1 93.81 443 GLN A C 1
ATOM 3528 O O . GLN A 1 443 ? -3.867 -50.469 9.219 1 93.81 443 GLN A O 1
ATOM 3533 N N . LYS A 1 444 ? -4.531 -50.062 7.148 1 95.12 444 LYS A N 1
ATOM 3534 C CA . LYS A 1 444 ? -3.164 -49.75 6.762 1 95.12 444 LYS A CA 1
ATOM 3535 C C . LYS A 1 444 ? -3.025 -48.25 6.48 1 95.12 444 LYS A C 1
ATOM 3537 O O . LYS A 1 444 ? -1.911 -47.719 6.43 1 95.12 444 LYS A O 1
ATOM 3542 N N . LYS A 1 445 ? -4.082 -47.531 6.422 1 92.12 445 LYS A N 1
ATOM 3543 C CA . LYS A 1 445 ? -4.062 -46.156 6.004 1 92.12 445 LYS A CA 1
ATOM 3544 C C . LYS A 1 445 ? -3.281 -45.281 6.992 1 92.12 445 LYS A C 1
ATOM 3546 O O . LYS A 1 445 ? -3.113 -45.656 8.156 1 92.12 445 LYS A O 1
ATOM 3551 N N . GLN A 1 446 ? -2.77 -44.188 6.477 1 93.62 446 GLN A N 1
ATOM 3552 C CA . GLN A 1 446 ? -2.23 -43.156 7.344 1 93.62 446 GLN A CA 1
ATOM 3553 C C . GLN A 1 446 ? -3.227 -42 7.512 1 93.62 446 GLN A C 1
ATOM 3555 O O . GLN A 1 446 ? -4.332 -42.219 8.023 1 93.62 446 GLN A O 1
ATOM 3560 N N . THR A 1 447 ? -2.984 -40.781 6.855 1 91.56 447 THR A N 1
ATOM 3561 C CA . THR A 1 447 ? -3.877 -39.656 7.109 1 91.56 447 THR A CA 1
ATOM 3562 C C . THR A 1 447 ? -4.523 -39.188 5.812 1 91.56 447 THR A C 1
ATOM 3564 O O . THR A 1 447 ? -5.723 -38.875 5.777 1 91.56 447 THR A O 1
ATOM 3567 N N . ARG A 1 448 ? -3.787 -39 4.676 1 94.44 448 ARG A N 1
ATOM 3568 C CA . ARG A 1 448 ? -4.242 -38.438 3.408 1 94.44 448 ARG A CA 1
ATOM 3569 C C . ARG A 1 448 ? -4.098 -39.469 2.279 1 94.44 448 ARG A C 1
ATOM 3571 O O . ARG A 1 448 ? -2.998 -39.656 1.759 1 94.44 448 ARG A O 1
ATOM 3578 N N . THR A 1 449 ? -5.219 -39.906 1.741 1 96.12 449 THR A N 1
ATOM 3579 C CA . THR A 1 449 ? -5.191 -41.031 0.787 1 96.12 449 THR A CA 1
ATOM 3580 C C . THR A 1 449 ? -5.609 -40.531 -0.602 1 96.12 449 THR A C 1
ATOM 3582 O O . THR A 1 449 ? -6.617 -39.844 -0.749 1 96.12 449 THR A O 1
ATOM 3585 N N . LEU A 1 450 ? -4.816 -40.844 -1.577 1 94.19 450 LEU A N 1
ATOM 3586 C CA . LEU A 1 450 ? -5.172 -40.688 -2.982 1 94.19 450 LEU A CA 1
ATOM 3587 C C . LEU A 1 450 ? -5.453 -42.031 -3.625 1 94.19 450 LEU A C 1
ATOM 3589 O O . LEU A 1 450 ? -4.605 -42.938 -3.588 1 94.19 450 LEU A O 1
ATOM 3593 N N . ALA A 1 451 ? -6.621 -42.25 -4.184 1 95.25 451 ALA A N 1
ATOM 3594 C CA . ALA A 1 451 ? -7.027 -43.5 -4.77 1 95.25 451 ALA A CA 1
ATOM 3595 C C . ALA A 1 451 ? -7.207 -43.406 -6.277 1 95.25 451 ALA A C 1
ATOM 3597 O O . ALA A 1 451 ? -7.828 -42.438 -6.762 1 95.25 451 ALA A O 1
ATOM 3598 N N . PHE A 1 452 ? -6.672 -44.344 -6.992 1 92.44 452 PHE A N 1
ATOM 3599 C CA . PHE A 1 452 ? -6.781 -44.375 -8.445 1 92.44 452 PHE A CA 1
ATOM 3600 C C . PHE A 1 452 ? -7.816 -45.375 -8.898 1 92.44 452 PHE A C 1
ATOM 3602 O O . PHE A 1 452 ? -7.656 -46.594 -8.672 1 92.44 452 PHE A O 1
ATOM 3609 N N . CYS A 1 453 ? -8.836 -44.875 -9.586 1 92.56 453 CYS A N 1
ATOM 3610 C CA . CYS A 1 453 ? -9.938 -45.719 -10.047 1 92.56 453 CYS A CA 1
ATOM 3611 C C . CYS A 1 453 ? -9.891 -45.906 -11.555 1 92.56 453 CYS A C 1
ATOM 3613 O O . CYS A 1 453 ? -9.148 -45.219 -12.25 1 92.56 453 CYS A O 1
ATOM 3615 N N . VAL A 1 454 ? -10.648 -46.812 -12.008 1 88.31 454 VAL A N 1
ATOM 3616 C CA . VAL A 1 454 ? -10.594 -47.188 -13.414 1 88.31 454 VAL A CA 1
ATOM 3617 C C . VAL A 1 454 ? -11.5 -46.25 -14.234 1 88.31 454 VAL A C 1
ATOM 3619 O O . VAL A 1 454 ? -11.242 -46.031 -15.414 1 88.31 454 VAL A O 1
ATOM 3622 N N . SER A 1 455 ? -12.586 -45.875 -13.648 1 89.81 455 SER A N 1
ATOM 3623 C CA . SER A 1 455 ? -13.57 -45.062 -14.352 1 89.81 455 SER A CA 1
ATOM 3624 C C . SER A 1 455 ? -14.25 -44.062 -13.406 1 89.81 455 SER A C 1
ATOM 3626 O O . SER A 1 455 ? -14.133 -44.188 -12.18 1 89.81 455 SER A O 1
ATOM 3628 N N . LYS A 1 456 ? -14.969 -43.156 -14.047 1 90.5 456 LYS A N 1
ATOM 3629 C CA . LYS A 1 456 ? -15.727 -42.188 -13.25 1 90.5 456 LYS A CA 1
ATOM 3630 C C . LYS A 1 456 ? -16.781 -42.875 -12.406 1 90.5 456 LYS A C 1
ATOM 3632 O O . LYS A 1 456 ? -16.969 -42.531 -11.234 1 90.5 456 LYS A O 1
ATOM 3637 N N . LYS A 1 457 ? -17.391 -43.844 -13.008 1 90.38 457 LYS A N 1
ATOM 3638 C CA . LYS A 1 457 ? -18.422 -44.625 -12.297 1 90.38 457 LYS A CA 1
ATOM 3639 C C . LYS A 1 457 ? -17.812 -45.344 -11.102 1 90.38 457 LYS A C 1
ATOM 3641 O O . LYS A 1 457 ? -18.406 -45.375 -10.023 1 90.38 457 LYS A O 1
ATOM 3646 N N . HIS A 1 458 ? -16.703 -45.969 -11.328 1 93.38 458 HIS A N 1
ATOM 3647 C CA . HIS A 1 458 ? -16 -46.688 -10.266 1 93.38 458 HIS A CA 1
ATOM 3648 C C . HIS A 1 458 ? -15.609 -45.719 -9.133 1 93.38 458 HIS A C 1
ATOM 3650 O O . HIS A 1 458 ? -15.766 -46.062 -7.957 1 93.38 458 HIS A O 1
ATOM 3656 N N . ALA A 1 459 ? -15.102 -44.562 -9.477 1 93.75 459 ALA A N 1
ATOM 3657 C CA . ALA A 1 459 ? -14.695 -43.562 -8.492 1 93.75 459 ALA A CA 1
ATOM 3658 C C . ALA A 1 459 ? -15.875 -43.125 -7.648 1 93.75 459 ALA A C 1
ATOM 3660 O O . ALA A 1 459 ? -15.766 -43 -6.422 1 93.75 459 ALA A O 1
ATOM 3661 N N . ASP A 1 460 ? -16.969 -42.812 -8.328 1 93.81 460 ASP A N 1
ATOM 3662 C CA . ASP A 1 460 ? -18.172 -42.375 -7.621 1 93.81 460 ASP A CA 1
ATOM 3663 C C . ASP A 1 460 ? -18.688 -43.469 -6.691 1 93.81 460 ASP A C 1
ATOM 3665 O O . ASP A 1 460 ? -19.109 -43.188 -5.57 1 93.81 460 ASP A O 1
ATOM 3669 N N . PHE A 1 461 ? -18.688 -44.719 -7.195 1 94.56 461 PHE A N 1
ATOM 3670 C CA . PHE A 1 461 ? -19.141 -45.844 -6.406 1 94.56 461 PHE A CA 1
ATOM 3671 C C . PHE A 1 461 ? -18.328 -46 -5.133 1 94.56 461 PHE A C 1
ATOM 3673 O O . PHE A 1 461 ? -18.875 -46.156 -4.047 1 94.56 461 PHE A O 1
ATOM 3680 N N . MET A 1 462 ? -17.062 -45.938 -5.281 1 95.69 462 MET A N 1
ATOM 3681 C CA . MET A 1 462 ? -16.172 -46.094 -4.137 1 95.69 462 MET A CA 1
ATOM 3682 C C . MET A 1 462 ? -16.359 -44.969 -3.135 1 95.69 462 MET A C 1
ATOM 3684 O O . MET A 1 462 ? -16.344 -45.188 -1.923 1 95.69 462 MET A O 1
ATOM 3688 N N . ALA A 1 463 ? -16.453 -43.719 -3.668 1 95.31 463 ALA A N 1
ATOM 3689 C CA . ALA A 1 463 ? -16.672 -42.562 -2.801 1 95.31 463 ALA A CA 1
ATOM 3690 C C . ALA A 1 463 ? -17.953 -42.719 -1.999 1 95.31 463 ALA A C 1
ATOM 3692 O O . ALA A 1 463 ? -17.984 -42.469 -0.793 1 95.31 463 ALA A O 1
ATOM 3693 N N . GLU A 1 464 ? -18.984 -43.062 -2.648 1 95.06 464 GLU A N 1
ATOM 3694 C CA . GLU A 1 464 ? -20.281 -43.25 -1.998 1 95.06 464 GLU A CA 1
ATOM 3695 C C . GLU A 1 464 ? -20.219 -44.375 -0.949 1 95.06 464 GLU A C 1
ATOM 3697 O O . GLU A 1 464 ? -20.797 -44.25 0.126 1 95.06 464 GLU A O 1
ATOM 3702 N N . PHE A 1 465 ? -19.594 -45.438 -1.318 1 95.44 465 PHE A N 1
ATOM 3703 C CA . PHE A 1 465 ? -19.438 -46.531 -0.378 1 95.44 465 PHE A CA 1
ATOM 3704 C C . PHE A 1 465 ? -18.734 -46.062 0.891 1 95.44 465 PHE A C 1
ATOM 3706 O O . PHE A 1 465 ? -19.172 -46.375 2 1 95.44 465 PHE A O 1
ATOM 3713 N N . CYS A 1 466 ? -17.641 -45.406 0.723 1 95.69 466 CYS A N 1
ATOM 3714 C CA . CYS A 1 466 ? -16.875 -44.938 1.87 1 95.69 466 CYS A CA 1
ATOM 3715 C C . CYS A 1 466 ? -17.703 -43.969 2.715 1 95.69 466 CYS A C 1
ATOM 3717 O O . CYS A 1 466 ? -17.656 -44 3.945 1 95.69 466 CYS A O 1
ATOM 3719 N N . LEU A 1 467 ? -18.406 -43.094 2.053 1 94.19 467 LEU A N 1
ATOM 3720 C CA . LEU A 1 467 ? -19.297 -42.188 2.76 1 94.19 467 LEU A CA 1
ATOM 3721 C C . LEU A 1 467 ? -20.297 -42.938 3.627 1 94.19 467 LEU A C 1
ATOM 3723 O O . LEU A 1 467 ? -20.594 -42.531 4.746 1 94.19 467 LEU A O 1
ATOM 3727 N N . SER A 1 468 ? -20.797 -43.969 3.115 1 94.31 468 SER A N 1
ATOM 3728 C CA . SER A 1 468 ? -21.75 -44.812 3.848 1 94.31 468 SER A CA 1
ATOM 3729 C C . SER A 1 468 ? -21.109 -45.406 5.094 1 94.31 468 SER A C 1
ATOM 3731 O O . SER A 1 468 ? -21.797 -45.75 6.055 1 94.31 468 SER A O 1
ATOM 3733 N N . LYS A 1 469 ? -19.828 -45.594 5.066 1 94.44 469 LYS A N 1
ATOM 3734 C CA . LYS A 1 469 ? -19.109 -46.125 6.203 1 94.44 469 LYS A CA 1
ATOM 3735 C C . LYS A 1 469 ? -18.656 -45.031 7.152 1 94.44 469 LYS A C 1
ATOM 3737 O O . LYS A 1 469 ? -17.922 -45.281 8.109 1 94.44 469 LYS A O 1
ATOM 3742 N N . GLY A 1 470 ? -18.984 -43.75 6.859 1 93.06 470 GLY A N 1
ATOM 3743 C CA . GLY A 1 470 ? -18.656 -42.625 7.715 1 93.06 470 GLY A CA 1
ATOM 3744 C C . GLY A 1 470 ? -17.328 -41.969 7.383 1 93.06 470 GLY A C 1
ATOM 3745 O O . GLY A 1 470 ? -16.812 -41.156 8.148 1 93.06 470 GLY A O 1
ATOM 3746 N N . ILE A 1 471 ? -16.734 -42.406 6.289 1 94.56 471 ILE A N 1
ATOM 3747 C CA . ILE A 1 471 ? -15.445 -41.844 5.875 1 94.56 471 ILE A CA 1
ATOM 3748 C C . ILE A 1 471 ? -15.68 -40.625 4.961 1 94.56 471 ILE A C 1
ATOM 3750 O O . ILE A 1 471 ? -16.531 -40.688 4.07 1 94.56 471 ILE A O 1
ATOM 3754 N N . LYS A 1 472 ? -15 -39.531 5.219 1 94.75 472 LYS A N 1
ATOM 3755 C CA . LYS A 1 472 ? -15.102 -38.375 4.359 1 94.75 472 LYS A CA 1
ATOM 3756 C C . LYS A 1 472 ? -14.344 -38.594 3.049 1 94.75 472 LYS A C 1
ATOM 3758 O O . LYS A 1 472 ? -13.125 -38.438 2.994 1 94.75 472 LYS A O 1
ATOM 3763 N N . ALA A 1 473 ? -15.031 -38.875 1.999 1 95.25 473 ALA A N 1
ATOM 3764 C CA . ALA A 1 473 ? -14.43 -39.219 0.708 1 95.25 473 ALA A CA 1
ATOM 3765 C C . ALA A 1 473 ? -15.117 -38.469 -0.424 1 95.25 473 ALA A C 1
ATOM 3767 O O . ALA A 1 473 ? -16.297 -38.125 -0.325 1 95.25 473 ALA A O 1
ATOM 3768 N N . ILE A 1 474 ? -14.328 -38.156 -1.478 1 93.56 474 ILE A N 1
ATOM 3769 C CA . ILE A 1 474 ? -14.898 -37.5 -2.643 1 93.56 474 ILE A CA 1
ATOM 3770 C C . ILE A 1 474 ? -14.266 -38.031 -3.918 1 93.56 474 ILE A C 1
ATOM 3772 O O . ILE A 1 474 ? -13.148 -38.562 -3.885 1 93.56 474 ILE A O 1
ATOM 3776 N N . ALA A 1 475 ? -15.047 -38.062 -4.953 1 93 475 ALA A N 1
ATOM 3777 C CA . ALA A 1 475 ? -14.539 -38.406 -6.285 1 93 475 ALA A CA 1
ATOM 3778 C C . ALA A 1 475 ? -14.359 -37.125 -7.125 1 93 475 ALA A C 1
ATOM 3780 O O . ALA A 1 475 ? -15.227 -36.25 -7.133 1 93 475 ALA A O 1
ATOM 3781 N N . VAL A 1 476 ? -13.203 -37 -7.711 1 88.62 476 VAL A N 1
ATOM 3782 C CA . VAL A 1 476 ? -12.938 -35.812 -8.516 1 88.62 476 VAL A CA 1
ATOM 3783 C C . VAL A 1 476 ? -12.422 -36.219 -9.891 1 88.62 476 VAL A C 1
ATOM 3785 O O . VAL A 1 476 ? -11.578 -37.125 -10.008 1 88.62 476 VAL A O 1
ATOM 3788 N N . TYR A 1 477 ? -12.938 -35.656 -10.898 1 83.62 477 TYR A N 1
ATOM 3789 C CA . TYR A 1 477 ? -12.523 -35.812 -12.281 1 83.62 477 TYR A CA 1
ATOM 3790 C C . TYR A 1 477 ? -12.805 -34.562 -13.094 1 83.62 477 TYR A C 1
ATOM 3792 O O . TYR A 1 477 ? -13.234 -33.562 -12.539 1 83.62 477 TYR A O 1
ATOM 3800 N N . SER A 1 478 ? -12.508 -34.406 -14.391 1 73.06 478 SER A N 1
ATOM 3801 C CA . SER A 1 478 ? -12.492 -33.188 -15.203 1 73.06 478 SER A CA 1
ATOM 3802 C C . SER A 1 478 ? -13.836 -32.469 -15.141 1 73.06 478 SER A C 1
ATOM 3804 O O . SER A 1 478 ? -13.875 -31.234 -15.055 1 73.06 478 SER A O 1
ATOM 3806 N N . ASP A 1 479 ? -14.961 -33.125 -15.109 1 75 479 ASP A N 1
ATOM 3807 C CA . ASP A 1 479 ? -16.266 -32.5 -15.148 1 75 479 ASP A CA 1
ATOM 3808 C C . ASP A 1 479 ? -16.984 -32.625 -13.805 1 75 479 ASP A C 1
ATOM 3810 O O . ASP A 1 479 ? -18.219 -32.5 -13.742 1 75 479 ASP A O 1
ATOM 3814 N N . SER A 1 480 ? -16.109 -32.844 -12.797 1 80.88 480 SER A N 1
ATOM 3815 C CA . SER A 1 480 ? -16.719 -32.938 -11.469 1 80.88 480 SER A CA 1
ATOM 3816 C C . SER A 1 480 ? -17.125 -31.562 -10.938 1 80.88 480 SER A C 1
ATOM 3818 O O . SER A 1 480 ? -16.609 -30.547 -11.398 1 80.88 480 SER A O 1
ATOM 3820 N N . LYS A 1 481 ? -18.031 -31.594 -10.023 1 76.06 481 LYS A N 1
ATOM 3821 C CA . LYS A 1 481 ? -18.516 -30.359 -9.406 1 76.06 481 LYS A CA 1
ATOM 3822 C C . LYS A 1 481 ? -17.438 -29.719 -8.539 1 76.06 481 LYS A C 1
ATOM 3824 O O . LYS A 1 481 ? -17.297 -28.5 -8.492 1 76.06 481 LYS A O 1
ATOM 3829 N N . VAL A 1 482 ? -16.781 -30.531 -7.785 1 83.5 482 VAL A N 1
ATOM 3830 C CA . VAL A 1 482 ? -15.68 -30.047 -6.957 1 83.5 482 VAL A CA 1
ATOM 3831 C C . VAL A 1 482 ? -14.43 -29.875 -7.816 1 83.5 482 VAL A C 1
ATOM 3833 O O . VAL A 1 482 ? -14.031 -30.797 -8.547 1 83.5 482 VAL A O 1
ATOM 3836 N N . ARG A 1 483 ? -13.883 -28.719 -7.762 1 84.25 483 ARG A N 1
ATOM 3837 C CA . ARG A 1 483 ? -12.695 -28.438 -8.555 1 84.25 483 ARG A CA 1
ATOM 3838 C C . ARG A 1 483 ? -11.469 -29.125 -7.977 1 84.25 483 ARG A C 1
ATOM 3840 O O . ARG A 1 483 ? -11.422 -29.422 -6.781 1 84.25 483 ARG A O 1
ATOM 3847 N N . ARG A 1 484 ? -10.523 -29.359 -8.805 1 83.81 484 ARG A N 1
ATOM 3848 C CA . ARG A 1 484 ? -9.312 -30.109 -8.461 1 83.81 484 ARG A CA 1
ATOM 3849 C C . ARG A 1 484 ? -8.594 -29.469 -7.273 1 83.81 484 ARG A C 1
ATOM 3851 O O . ARG A 1 484 ? -8.25 -30.172 -6.312 1 83.81 484 ARG A O 1
ATOM 3858 N N . ASN A 1 485 ? -8.422 -28.172 -7.344 1 83.69 485 ASN A N 1
ATOM 3859 C CA . ASN A 1 485 ? -7.688 -27.516 -6.277 1 83.69 485 ASN A CA 1
ATOM 3860 C C . ASN A 1 485 ? -8.422 -27.609 -4.941 1 83.69 485 ASN A C 1
ATOM 3862 O O . ASN A 1 485 ? -7.793 -27.75 -3.893 1 83.69 485 ASN A O 1
ATOM 3866 N N . GLN A 1 486 ? -9.648 -27.453 -4.996 1 85.44 486 GLN A N 1
ATOM 3867 C CA . GLN A 1 486 ? -10.445 -27.547 -3.781 1 85.44 486 GLN A CA 1
ATOM 3868 C C . GLN A 1 486 ? -10.344 -28.922 -3.148 1 85.44 486 GLN A C 1
ATOM 3870 O O . GLN A 1 486 ? -10.203 -29.047 -1.931 1 85.44 486 GLN A O 1
ATOM 3875 N N . ALA A 1 487 ? -10.438 -29.875 -3.99 1 87.31 487 ALA A N 1
ATOM 3876 C CA . ALA A 1 487 ? -10.328 -31.25 -3.51 1 87.31 487 ALA A CA 1
ATOM 3877 C C . ALA A 1 487 ? -8.969 -31.484 -2.869 1 87.31 487 ALA A C 1
ATOM 3879 O O . ALA A 1 487 ? -8.875 -32.125 -1.814 1 87.31 487 ALA A O 1
ATOM 3880 N N . LEU A 1 488 ? -7.977 -31.047 -3.465 1 86.88 488 LEU A N 1
ATOM 3881 C CA . LEU A 1 488 ? -6.621 -31.219 -2.947 1 86.88 488 LEU A CA 1
ATOM 3882 C C . LEU A 1 488 ? -6.449 -30.469 -1.627 1 86.88 488 LEU A C 1
ATOM 3884 O O . LEU A 1 488 ? -5.785 -30.969 -0.712 1 86.88 488 LEU A O 1
ATOM 3888 N N . GLN A 1 489 ? -7.016 -29.328 -1.599 1 84.56 489 GLN A N 1
ATOM 3889 C CA . GLN A 1 489 ? -6.945 -28.562 -0.363 1 84.56 489 GLN A CA 1
ATOM 3890 C C . GLN A 1 489 ? -7.664 -29.281 0.775 1 84.56 489 GLN A C 1
ATOM 3892 O O . GLN A 1 489 ? -7.199 -29.266 1.917 1 84.56 489 GLN A O 1
ATOM 3897 N N . TRP A 1 490 ? -8.805 -29.797 0.453 1 87.94 490 TRP A N 1
ATOM 3898 C CA . TRP A 1 490 ? -9.562 -30.547 1.454 1 87.94 490 TRP A CA 1
ATOM 3899 C C . TRP A 1 490 ? -8.766 -31.75 1.954 1 87.94 490 TRP A C 1
ATOM 3901 O O . TRP A 1 490 ? -8.805 -32.062 3.143 1 87.94 490 TRP A O 1
ATOM 3911 N N . LEU A 1 491 ? -8.047 -32.375 1.041 1 90.69 491 LEU A N 1
ATOM 3912 C CA . LEU A 1 491 ? -7.215 -33.5 1.438 1 90.69 491 LEU A CA 1
ATOM 3913 C C . LEU A 1 491 ? -6.039 -33.031 2.293 1 90.69 491 LEU A C 1
ATOM 3915 O O . LEU A 1 491 ? -5.727 -33.656 3.314 1 90.69 491 LEU A O 1
ATOM 3919 N N . ASP A 1 492 ? -5.441 -32 1.897 1 88.25 492 ASP A N 1
ATOM 3920 C CA . ASP A 1 492 ? -4.273 -31.453 2.586 1 88.25 492 ASP A CA 1
ATOM 3921 C C . ASP A 1 492 ? -4.625 -31.047 4.012 1 88.25 492 ASP A C 1
ATOM 3923 O O . ASP A 1 492 ? -3.852 -31.281 4.941 1 88.25 492 ASP A O 1
ATOM 3927 N N . SER A 1 493 ? -5.785 -30.406 4.176 1 86.19 493 SER A N 1
ATOM 3928 C CA . SER A 1 493 ? -6.199 -29.875 5.473 1 86.19 493 SER A CA 1
ATOM 3929 C C . SER A 1 493 ? -6.836 -30.969 6.332 1 86.19 493 SER A C 1
ATOM 3931 O O . SER A 1 493 ? -7.168 -30.719 7.496 1 86.19 493 SER A O 1
ATOM 3933 N N . GLY A 1 494 ? -7.121 -32.062 5.738 1 87.12 494 GLY A N 1
ATOM 3934 C CA . GLY A 1 494 ? -7.707 -33.188 6.488 1 87.12 494 GLY A CA 1
ATOM 3935 C C . GLY A 1 494 ? -9.227 -33.125 6.531 1 87.12 494 GLY A C 1
ATOM 3936 O O . GLY A 1 494 ? -9.852 -33.844 7.309 1 87.12 494 GLY A O 1
ATOM 3937 N N . LYS A 1 495 ? -9.797 -32.25 5.742 1 89.12 495 LYS A N 1
ATOM 3938 C CA . LYS A 1 495 ? -11.258 -32.188 5.66 1 89.12 495 LYS A CA 1
ATOM 3939 C C . LYS A 1 495 ? -11.828 -33.469 5.02 1 89.12 495 LYS A C 1
ATOM 3941 O O . LYS A 1 495 ? -12.984 -33.812 5.254 1 89.12 495 LYS A O 1
ATOM 3946 N N . ILE A 1 496 ? -11.023 -34.094 4.141 1 93.69 496 ILE A N 1
ATOM 3947 C CA . ILE A 1 496 ? -11.375 -35.406 3.59 1 93.69 496 ILE A CA 1
ATOM 3948 C C . ILE A 1 496 ? -10.234 -36.375 3.852 1 93.69 496 ILE A C 1
ATOM 3950 O O . ILE A 1 496 ? -9.078 -36 4 1 93.69 496 ILE A O 1
ATOM 3954 N N . ASP A 1 497 ? -10.672 -37.594 3.836 1 94.44 497 ASP A N 1
ATOM 3955 C CA . ASP A 1 497 ? -9.703 -38.656 4.137 1 94.44 497 ASP A CA 1
ATOM 3956 C C . ASP A 1 497 ? -9.188 -39.312 2.855 1 94.44 497 ASP A C 1
ATOM 3958 O O . ASP A 1 497 ? -8.047 -39.781 2.805 1 94.44 497 ASP A O 1
ATOM 3962 N N . ILE A 1 498 ? -10.109 -39.375 1.874 1 95.62 498 ILE A N 1
ATOM 3963 C CA . ILE A 1 498 ? -9.75 -40.094 0.652 1 95.62 498 ILE A CA 1
ATOM 3964 C C . ILE A 1 498 ? -10.234 -39.312 -0.563 1 95.62 498 ILE A C 1
ATOM 3966 O O . ILE A 1 498 ? -11.359 -38.781 -0.576 1 95.62 498 ILE A O 1
ATOM 3970 N N . LEU A 1 499 ? -9.344 -39.188 -1.501 1 94.25 499 LEU A N 1
ATOM 3971 C CA . LEU A 1 499 ? -9.672 -38.625 -2.801 1 94.25 499 LEU A CA 1
ATOM 3972 C C . LEU A 1 499 ? -9.609 -39.656 -3.895 1 94.25 499 LEU A C 1
ATOM 3974 O O . LEU A 1 499 ? -8.547 -40.219 -4.168 1 94.25 499 LEU A O 1
ATOM 3978 N N . PHE A 1 500 ? -10.789 -40 -4.48 1 94.62 500 PHE A N 1
ATOM 3979 C CA . PHE A 1 500 ? -10.852 -40.938 -5.582 1 94.62 500 PHE A CA 1
ATOM 3980 C C . PHE A 1 500 ? -10.703 -40.25 -6.922 1 94.62 500 PHE A C 1
ATOM 3982 O O . PHE A 1 500 ? -11.445 -39.281 -7.219 1 94.62 500 PHE A O 1
ATOM 3989 N N . SER A 1 501 ? -9.703 -40.75 -7.688 1 89.81 501 SER A N 1
ATOM 3990 C CA . SER A 1 501 ? -9.438 -40.094 -8.969 1 89.81 501 SER A CA 1
ATOM 3991 C C . SER A 1 501 ? -9.305 -41.125 -10.086 1 89.81 501 SER A C 1
ATOM 3993 O O . SER A 1 501 ? -9.055 -42.312 -9.828 1 89.81 501 SER A O 1
ATOM 3995 N N . VAL A 1 502 ? -9.492 -40.781 -11.312 1 84.56 502 VAL A N 1
ATOM 3996 C CA . VAL A 1 502 ? -9.312 -41.656 -12.453 1 84.56 502 VAL A CA 1
ATOM 3997 C C . VAL A 1 502 ? -8.062 -41.25 -13.242 1 84.56 502 VAL A C 1
ATOM 3999 O O . VAL A 1 502 ? -7.094 -42 -13.32 1 84.56 502 VAL A O 1
ATOM 4002 N N . ASP A 1 503 ? -8.023 -40 -13.781 1 73.75 503 ASP A N 1
ATOM 4003 C CA . ASP A 1 503 ? -6.875 -39.625 -14.609 1 73.75 503 ASP A CA 1
ATOM 4004 C C . ASP A 1 503 ? -6.363 -38.25 -14.25 1 73.75 503 ASP A C 1
ATOM 4006 O O . ASP A 1 503 ? -5.277 -37.844 -14.68 1 73.75 503 ASP A O 1
ATOM 4010 N N . LEU A 1 504 ? -6.961 -37.688 -13.438 1 68.56 504 LEU A N 1
ATOM 4011 C CA . LEU A 1 504 ? -6.691 -36.281 -13.211 1 68.56 504 LEU A CA 1
ATOM 4012 C C . LEU A 1 504 ? -5.398 -36.094 -12.43 1 68.56 504 LEU A C 1
ATOM 4014 O O . LEU A 1 504 ? -4.664 -35.125 -12.656 1 68.56 504 LEU A O 1
ATOM 4018 N N . PHE A 1 505 ? -5.094 -36.938 -11.508 1 71.56 505 PHE A N 1
ATOM 4019 C CA . PHE A 1 505 ? -3.984 -36.719 -10.594 1 71.56 505 PHE A CA 1
ATOM 4020 C C . PHE A 1 505 ? -2.805 -37.625 -10.938 1 71.56 505 PHE A C 1
ATOM 4022 O O . PHE A 1 505 ? -1.882 -37.781 -10.141 1 71.56 505 PHE A O 1
ATOM 4029 N N . ASN A 1 506 ? -2.938 -38.156 -12.094 1 62.34 506 ASN A N 1
ATOM 4030 C CA . ASN A 1 506 ? -1.827 -39 -12.523 1 62.34 506 ASN A CA 1
ATOM 4031 C C . ASN A 1 506 ? -0.572 -38.188 -12.805 1 62.34 506 ASN A C 1
ATOM 4033 O O . ASN A 1 506 ? 0.546 -38.656 -12.602 1 62.34 506 ASN A O 1
ATOM 4037 N N . GLU A 1 507 ? -0.896 -37 -13.297 1 57.19 507 GLU A N 1
ATOM 4038 C CA . GLU A 1 507 ? 0.212 -36.156 -13.688 1 57.19 507 GLU A CA 1
ATOM 4039 C C . GLU A 1 507 ? -0.022 -34.719 -13.211 1 57.19 507 GLU A C 1
ATOM 4041 O O . GLU A 1 507 ? -1.167 -34.281 -13.031 1 57.19 507 GLU A O 1
ATOM 4046 N N . GLY A 1 508 ? 0.979 -34.125 -12.82 1 59.62 508 GLY A N 1
ATOM 4047 C CA . GLY A 1 508 ? 0.941 -32.688 -12.641 1 59.62 508 GLY A CA 1
ATOM 4048 C C . GLY A 1 508 ? 0.435 -32.25 -11.266 1 59.62 508 GLY A C 1
ATOM 4049 O O . GLY A 1 508 ? 0.206 -31.078 -11.016 1 59.62 508 GLY A O 1
ATOM 4050 N N . THR A 1 509 ? 0.07 -33.156 -10.477 1 62.16 509 THR A N 1
ATOM 4051 C CA . THR A 1 509 ? -0.435 -32.812 -9.148 1 62.16 509 THR A CA 1
ATOM 4052 C C . THR A 1 509 ? 0.714 -32.688 -8.156 1 62.16 509 THR A C 1
ATOM 4054 O O . THR A 1 509 ? 1.585 -33.562 -8.07 1 62.16 509 THR A O 1
ATOM 4057 N N . ASP A 1 510 ? 0.747 -31.594 -7.477 1 68.75 510 ASP A N 1
ATOM 4058 C CA . ASP A 1 510 ? 1.811 -31.406 -6.496 1 68.75 510 ASP A CA 1
ATOM 4059 C C . ASP A 1 510 ? 1.24 -31.266 -5.086 1 68.75 510 ASP A C 1
ATOM 4061 O O . ASP A 1 510 ? 1.053 -30.156 -4.59 1 68.75 510 ASP A O 1
ATOM 4065 N N . LEU A 1 511 ? 0.928 -32.438 -4.441 1 80.5 511 LEU A N 1
ATOM 4066 C CA . LEU A 1 511 ? 0.588 -32.438 -3.021 1 80.5 511 LEU A CA 1
ATOM 4067 C C . LEU A 1 511 ? 1.516 -33.375 -2.256 1 80.5 511 LEU A C 1
ATOM 4069 O O . LEU A 1 511 ? 1.17 -34.531 -2.012 1 80.5 511 LEU A O 1
ATOM 4073 N N . PRO A 1 512 ? 2.549 -32.844 -1.796 1 83.88 512 PRO A N 1
ATOM 4074 C CA . PRO A 1 512 ? 3.553 -33.688 -1.113 1 83.88 512 PRO A CA 1
ATOM 4075 C C . PRO A 1 512 ? 3.021 -34.312 0.166 1 83.88 512 PRO A C 1
ATOM 4077 O O . PRO A 1 512 ? 3.562 -35.312 0.626 1 83.88 512 PRO A O 1
ATOM 4080 N N . ALA A 1 513 ? 1.897 -33.875 0.611 1 89.38 513 ALA A N 1
ATOM 4081 C CA . ALA A 1 513 ? 1.377 -34.344 1.898 1 89.38 513 ALA A CA 1
ATOM 4082 C C . ALA A 1 513 ? 0.705 -35.688 1.769 1 89.38 513 ALA A C 1
ATOM 4084 O O . ALA A 1 513 ? 0.451 -36.375 2.771 1 89.38 513 ALA A O 1
ATOM 4085 N N . ILE A 1 514 ? 0.509 -36.156 0.595 1 92 514 ILE A N 1
ATOM 4086 C CA . ILE A 1 514 ? -0.106 -37.438 0.385 1 92 514 ILE A CA 1
ATOM 4087 C C . ILE A 1 514 ? 0.768 -38.531 1.005 1 92 514 ILE A C 1
ATOM 4089 O O . ILE A 1 514 ? 1.95 -38.656 0.675 1 92 514 ILE A O 1
ATOM 4093 N N . ASP A 1 515 ? 0.16 -39.344 1.936 1 94.62 515 ASP A N 1
ATOM 4094 C CA . ASP A 1 515 ? 0.973 -40.344 2.633 1 94.62 515 ASP A CA 1
ATOM 4095 C C . ASP A 1 515 ? 0.422 -41.75 2.42 1 94.62 515 ASP A C 1
ATOM 4097 O O . ASP A 1 515 ? 0.992 -42.719 2.91 1 94.62 515 ASP A O 1
ATOM 4101 N N . THR A 1 516 ? -0.694 -41.875 1.672 1 96.12 516 THR A N 1
ATOM 4102 C CA . THR A 1 516 ? -1.26 -43.188 1.336 1 96.12 516 THR A CA 1
ATOM 4103 C C . THR A 1 516 ? -1.787 -43.188 -0.096 1 96.12 516 THR A C 1
ATOM 4105 O O . THR A 1 516 ? -2.508 -42.281 -0.502 1 96.12 516 THR A O 1
ATOM 4108 N N . ILE A 1 517 ? -1.4 -44.156 -0.864 1 95.06 517 ILE A N 1
ATOM 4109 C CA . ILE A 1 517 ? -1.906 -44.344 -2.221 1 95.06 517 ILE A CA 1
ATOM 4110 C C . ILE A 1 517 ? -2.688 -45.656 -2.309 1 95.06 517 ILE A C 1
ATOM 4112 O O . ILE A 1 517 ? -2.23 -46.688 -1.825 1 95.06 517 ILE A O 1
ATOM 4116 N N . LEU A 1 518 ? -3.871 -45.594 -2.865 1 95 518 LEU A N 1
ATOM 4117 C CA . LEU A 1 518 ? -4.719 -46.75 -3.105 1 95 518 LEU A CA 1
ATOM 4118 C C . LEU A 1 518 ? -4.82 -47.062 -4.598 1 95 518 LEU A C 1
ATOM 4120 O O . LEU A 1 518 ? -5.359 -46.25 -5.363 1 95 518 LEU A O 1
ATOM 4124 N N . MET A 1 519 ? -4.285 -48.219 -5.016 1 93.12 519 MET A N 1
ATOM 4125 C CA . MET A 1 519 ? -4.344 -48.625 -6.414 1 93.12 519 MET A CA 1
ATOM 4126 C C . MET A 1 519 ? -5.523 -49.562 -6.66 1 93.12 519 MET A C 1
ATOM 4128 O O . MET A 1 519 ? -5.422 -50.75 -6.441 1 93.12 519 MET A O 1
ATOM 4132 N N . LEU A 1 520 ? -6.566 -49.031 -7.281 1 92.5 520 LEU A N 1
ATOM 4133 C CA . LEU A 1 520 ? -7.797 -49.812 -7.406 1 92.5 520 LEU A CA 1
ATOM 4134 C C . LEU A 1 520 ? -8.031 -50.219 -8.859 1 92.5 520 LEU A C 1
ATOM 4136 O O . LEU A 1 520 ? -9.039 -50.844 -9.172 1 92.5 520 LEU A O 1
ATOM 4140 N N . ARG A 1 521 ? -7.207 -49.844 -9.695 1 86.25 521 ARG A N 1
ATOM 4141 C CA . ARG A 1 521 ? -7.336 -50.219 -11.094 1 86.25 521 ARG A CA 1
ATOM 4142 C C . ARG A 1 521 ? -6.184 -51.125 -11.516 1 86.25 521 ARG A C 1
ATOM 4144 O O . ARG A 1 521 ? -5.066 -51 -11.008 1 86.25 521 ARG A O 1
ATOM 4151 N N . PRO A 1 522 ? -6.586 -52.031 -12.344 1 81.06 522 PRO A N 1
ATOM 4152 C CA . PRO A 1 522 ? -5.469 -52.812 -12.906 1 81.06 522 PRO A CA 1
ATOM 4153 C C . PRO A 1 522 ? -4.57 -51.938 -13.797 1 81.06 522 PRO A C 1
ATOM 4155 O O . PRO A 1 522 ? -5.059 -51.25 -14.688 1 81.06 522 PRO A O 1
ATOM 4158 N N . THR A 1 523 ? -3.43 -51.625 -13.336 1 65.06 523 THR A N 1
ATOM 4159 C CA . THR A 1 523 ? -2.51 -50.781 -14.109 1 65.06 523 THR A CA 1
ATOM 4160 C C . THR A 1 523 ? -1.628 -51.656 -15.008 1 65.06 523 THR A C 1
ATOM 4162 O O . THR A 1 523 ? -0.714 -52.312 -14.531 1 65.06 523 THR A O 1
ATOM 4165 N N . GLU A 1 524 ? -2.008 -51.594 -16.188 1 64.69 524 GLU A N 1
ATOM 4166 C CA . GLU A 1 524 ? -1.358 -52.469 -17.156 1 64.69 524 GLU A CA 1
ATOM 4167 C C . GLU A 1 524 ? 0.012 -51.906 -17.562 1 64.69 524 GLU A C 1
ATOM 4169 O O . GLU A 1 524 ? 0.89 -52.688 -17.969 1 64.69 524 GLU A O 1
ATOM 4174 N N . SER A 1 525 ? 0.152 -50.688 -17.359 1 69.56 525 SER A N 1
ATOM 4175 C CA . SER A 1 525 ? 1.402 -50.062 -17.781 1 69.56 525 SER A CA 1
ATOM 4176 C C . SER A 1 525 ? 2.328 -49.812 -16.609 1 69.56 525 SER A C 1
ATOM 4178 O O . SER A 1 525 ? 1.902 -49.25 -15.586 1 69.56 525 SER A O 1
ATOM 4180 N N . LYS A 1 526 ? 3.574 -50.375 -16.75 1 72.62 526 LYS A N 1
ATOM 4181 C CA . LYS A 1 526 ? 4.602 -50.094 -15.758 1 72.62 526 LYS A CA 1
ATOM 4182 C C . LYS A 1 526 ? 4.793 -48.594 -15.547 1 72.62 526 LYS A C 1
ATOM 4184 O O . LYS A 1 526 ? 4.988 -48.156 -14.414 1 72.62 526 LYS A O 1
ATOM 4189 N N . ILE A 1 527 ? 4.66 -47.938 -16.672 1 72 527 ILE A N 1
ATOM 4190 C CA . ILE A 1 527 ? 4.879 -46.5 -16.656 1 72 527 ILE A CA 1
ATOM 4191 C C . ILE A 1 527 ? 3.795 -45.812 -15.812 1 72 527 ILE A C 1
ATOM 4193 O O . ILE A 1 527 ? 4.094 -44.969 -14.961 1 72 527 ILE A O 1
ATOM 4197 N N . LEU A 1 528 ? 2.6 -46.125 -16.047 1 77.31 528 LEU A N 1
ATOM 4198 C CA . LEU A 1 528 ? 1.485 -45.562 -15.312 1 77.31 528 LEU A CA 1
ATOM 4199 C C . LEU A 1 528 ? 1.583 -45.875 -13.828 1 77.31 528 LEU A C 1
ATOM 4201 O O . LEU A 1 528 ? 1.275 -45.031 -12.977 1 77.31 528 LEU A O 1
ATOM 4205 N N . PHE A 1 529 ? 2.027 -47.062 -13.57 1 81.62 529 PHE A N 1
ATOM 4206 C CA . PHE A 1 529 ? 2.195 -47.5 -12.188 1 81.62 529 PHE A CA 1
ATOM 4207 C C . PHE A 1 529 ? 3.229 -46.625 -11.477 1 81.62 529 PHE A C 1
ATOM 4209 O O . PHE A 1 529 ? 2.986 -46.156 -10.367 1 81.62 529 PHE A O 1
ATOM 4216 N N . LEU A 1 530 ? 4.285 -46.5 -12.078 1 79.56 530 LEU A N 1
ATOM 4217 C CA . LEU A 1 530 ? 5.371 -45.719 -11.492 1 79.56 530 LEU A CA 1
ATOM 4218 C C . LEU A 1 530 ? 4.965 -44.281 -11.32 1 79.56 530 LEU A C 1
ATOM 4220 O O . LEU A 1 530 ? 5.355 -43.625 -10.344 1 79.56 530 LEU A O 1
ATOM 4224 N N . GLN A 1 531 ? 4.281 -43.781 -12.312 1 79.31 531 GLN A N 1
ATOM 4225 C CA . GLN A 1 531 ? 3.82 -42.406 -12.242 1 79.31 531 GLN A CA 1
ATOM 4226 C C . GLN A 1 531 ? 2.865 -42.219 -11.07 1 79.31 531 GLN A C 1
ATOM 4228 O O . GLN A 1 531 ? 2.945 -41.219 -10.359 1 79.31 531 GLN A O 1
ATOM 4233 N N . GLN A 1 532 ? 1.99 -43.125 -10.867 1 84.44 532 GLN A N 1
ATOM 4234 C CA . GLN A 1 532 ? 1.046 -43.062 -9.75 1 84.44 532 GLN A CA 1
ATOM 4235 C C . GLN A 1 532 ? 1.767 -43.188 -8.414 1 84.44 532 GLN A C 1
ATOM 4237 O O . GLN A 1 532 ? 1.479 -42.438 -7.48 1 84.44 532 GLN A O 1
ATOM 4242 N N . LEU A 1 533 ? 2.68 -44.156 -8.344 1 86.12 533 LEU A N 1
ATOM 4243 C CA . LEU A 1 533 ? 3.475 -44.344 -7.137 1 86.12 533 LEU A CA 1
ATOM 4244 C C . LEU A 1 533 ? 4.285 -43.094 -6.824 1 86.12 533 LEU A C 1
ATOM 4246 O O . LEU A 1 533 ? 4.359 -42.656 -5.672 1 86.12 533 LEU A O 1
ATOM 4250 N N . GLY A 1 534 ? 4.859 -42.5 -7.805 1 83.94 534 GLY A N 1
ATOM 4251 C CA . GLY A 1 534 ? 5.723 -41.344 -7.664 1 83.94 534 GLY A CA 1
ATOM 4252 C C . GLY A 1 534 ? 5.004 -40.125 -7.121 1 83.94 534 GLY A C 1
ATOM 4253 O O . GLY A 1 534 ? 5.625 -39.25 -6.5 1 83.94 534 GLY A O 1
ATOM 4254 N N . ARG A 1 535 ? 3.736 -40.062 -7.281 1 81.88 535 ARG A N 1
ATOM 4255 C CA . ARG A 1 535 ? 2.939 -38.969 -6.789 1 81.88 535 ARG A CA 1
ATOM 4256 C C . ARG A 1 535 ? 2.975 -38.875 -5.27 1 81.88 535 ARG A C 1
ATOM 4258 O O . ARG A 1 535 ? 2.9 -37.812 -4.691 1 81.88 535 ARG A O 1
ATOM 4265 N N . GLY A 1 536 ? 3.154 -39.969 -4.688 1 89 536 GLY A N 1
ATOM 4266 C CA . GLY A 1 536 ? 3.117 -40 -3.232 1 89 536 GLY A CA 1
ATOM 4267 C C . GLY A 1 536 ? 4.496 -40.031 -2.602 1 89 536 GLY A C 1
ATOM 4268 O O . GLY A 1 536 ? 4.629 -39.938 -1.379 1 89 536 GLY A O 1
ATOM 4269 N N . LEU A 1 537 ? 5.477 -40.031 -3.377 1 89.94 537 LEU A N 1
ATOM 4270 C CA . LEU A 1 537 ? 6.809 -40.281 -2.832 1 89.94 537 LEU A CA 1
ATOM 4271 C C . LEU A 1 537 ? 7.496 -38.969 -2.48 1 89.94 537 LEU A C 1
ATOM 4273 O O . LEU A 1 537 ? 8.555 -38.969 -1.853 1 89.94 537 LEU A O 1
ATOM 4277 N N . ARG A 1 538 ? 6.926 -37.875 -2.811 1 86.06 538 ARG A N 1
ATOM 4278 C CA . ARG A 1 538 ? 7.539 -36.594 -2.537 1 86.06 538 ARG A CA 1
ATOM 4279 C C . ARG A 1 538 ? 7.625 -36.312 -1.037 1 86.06 538 ARG A C 1
ATOM 4281 O O . ARG A 1 538 ? 6.75 -36.75 -0.278 1 86.06 538 ARG A O 1
ATOM 4288 N N . ARG A 1 539 ? 8.594 -35.594 -0.624 1 87.75 539 ARG A N 1
ATOM 4289 C CA . ARG A 1 539 ? 8.75 -35.219 0.778 1 87.75 539 ARG A CA 1
ATOM 4290 C C . ARG A 1 539 ? 7.812 -34.062 1.144 1 87.75 539 ARG A C 1
ATOM 4292 O O . ARG A 1 539 ? 7.48 -33.25 0.296 1 87.75 539 ARG A O 1
ATOM 4299 N N . SER A 1 540 ? 7.34 -34.094 2.375 1 88.12 540 SER A N 1
ATOM 4300 C CA . SER A 1 540 ? 6.52 -33.031 2.908 1 88.12 540 SER A CA 1
ATOM 4301 C C . SER A 1 540 ? 7.039 -32.531 4.262 1 88.12 540 SER A C 1
ATOM 4303 O O . SER A 1 540 ? 6.816 -33.188 5.281 1 88.12 540 SER A O 1
ATOM 4305 N N . ILE A 1 541 ? 7.668 -31.406 4.246 1 80.56 541 ILE A N 1
ATOM 4306 C CA . ILE A 1 541 ? 8.25 -30.859 5.473 1 80.56 541 ILE A CA 1
ATOM 4307 C C . ILE A 1 541 ? 7.141 -30.438 6.43 1 80.56 541 ILE A C 1
ATOM 4309 O O . ILE A 1 541 ? 7.242 -30.641 7.641 1 80.56 541 ILE A O 1
ATOM 4313 N N . GLU A 1 542 ? 6.086 -29.969 5.934 1 79.12 542 GLU A N 1
ATOM 4314 C CA . GLU A 1 542 ? 4.988 -29.422 6.73 1 79.12 542 GLU A CA 1
ATOM 4315 C C . GLU A 1 542 ? 4.305 -30.516 7.543 1 79.12 542 GLU A C 1
ATOM 4317 O O . GLU A 1 542 ? 3.941 -30.312 8.703 1 79.12 542 GLU A O 1
ATOM 4322 N N . THR A 1 543 ? 4.137 -31.656 6.969 1 86.75 543 THR A N 1
ATOM 4323 C CA . THR A 1 543 ? 3.434 -32.75 7.637 1 86.75 543 THR A CA 1
ATOM 4324 C C . THR A 1 543 ? 4.418 -33.75 8.242 1 86.75 543 THR A C 1
ATOM 4326 O O . THR A 1 543 ? 4.016 -34.719 8.867 1 86.75 543 THR A O 1
ATOM 4329 N N . GLN A 1 544 ? 5.73 -33.5 8.07 1 85.81 544 GLN A N 1
ATOM 4330 C CA . GLN A 1 544 ? 6.77 -34.406 8.555 1 85.81 544 GLN A CA 1
ATOM 4331 C C . GLN A 1 544 ? 6.52 -35.812 8.078 1 85.81 544 GLN A C 1
ATOM 4333 O O . GLN A 1 544 ? 6.551 -36.75 8.867 1 85.81 544 GLN A O 1
ATOM 4338 N N . LYS A 1 545 ? 6.18 -35.938 6.855 1 90.25 545 LYS A N 1
ATOM 4339 C CA . LYS A 1 545 ? 5.949 -37.25 6.227 1 90.25 545 LYS A CA 1
ATOM 4340 C C . LYS A 1 545 ? 7.199 -38.094 6.285 1 90.25 545 LYS A C 1
ATOM 4342 O O . LYS A 1 545 ? 8.273 -37.688 5.852 1 90.25 545 LYS A O 1
ATOM 4347 N N . SER A 1 546 ? 7.047 -39.344 6.867 1 89.56 546 SER A N 1
ATOM 4348 C CA . SER A 1 546 ? 8.195 -40.25 7.031 1 89.56 546 SER A CA 1
ATOM 4349 C C . SER A 1 546 ? 8.203 -41.344 5.973 1 89.56 546 SER A C 1
ATOM 4351 O O . SER A 1 546 ? 9.266 -41.844 5.602 1 89.56 546 SER A O 1
ATOM 4353 N N . LYS A 1 547 ? 7.07 -41.75 5.516 1 93.94 547 LYS A N 1
ATOM 4354 C CA . LYS A 1 547 ? 6.988 -42.812 4.52 1 93.94 547 LYS A CA 1
ATOM 4355 C C . LYS A 1 547 ? 5.664 -42.75 3.766 1 93.94 547 LYS A C 1
ATOM 4357 O O . LYS A 1 547 ? 4.719 -42.094 4.203 1 93.94 547 LYS A O 1
ATOM 4362 N N . LEU A 1 548 ? 5.664 -43.438 2.637 1 95.19 548 LEU A N 1
ATOM 4363 C CA . LEU A 1 548 ? 4.445 -43.625 1.853 1 95.19 548 LEU A CA 1
ATOM 4364 C C . LEU A 1 548 ? 3.912 -45.062 2.004 1 95.19 548 LEU A C 1
ATOM 4366 O O . LEU A 1 548 ? 4.68 -46 1.975 1 95.19 548 LEU A O 1
ATOM 4370 N N . VAL A 1 549 ? 2.609 -45.125 2.207 1 96.75 549 VAL A N 1
ATOM 4371 C CA . VAL A 1 549 ? 1.967 -46.438 2.223 1 96.75 549 VAL A CA 1
ATOM 4372 C C . VAL A 1 549 ? 1.199 -46.656 0.92 1 96.75 549 VAL A C 1
ATOM 4374 O O . VAL A 1 549 ? 0.408 -45.812 0.511 1 96.75 549 VAL A O 1
ATOM 4377 N N . VAL A 1 550 ? 1.519 -47.75 0.259 1 95.94 550 VAL A N 1
ATOM 4378 C CA . VAL A 1 550 ? 0.847 -48.094 -0.994 1 95.94 550 VAL A CA 1
ATOM 4379 C C . VAL A 1 550 ? 0.05 -49.375 -0.825 1 95.94 550 VAL A C 1
ATOM 4381 O O . VAL A 1 550 ? 0.604 -50.406 -0.443 1 95.94 550 VAL A O 1
ATOM 4384 N N . ILE A 1 551 ? -1.223 -49.344 -1.072 1 96.38 551 ILE A N 1
ATOM 4385 C CA . ILE A 1 551 ? -2.102 -50.5 -1.032 1 96.38 551 ILE A CA 1
ATOM 4386 C C . ILE A 1 551 ? -2.574 -50.844 -2.443 1 96.38 551 ILE A C 1
ATOM 4388 O O . ILE A 1 551 ? -3.34 -50.094 -3.047 1 96.38 551 ILE A O 1
ATOM 4392 N N . ASP A 1 552 ? -2.109 -51.938 -2.947 1 94.62 552 ASP A N 1
ATOM 4393 C CA . ASP A 1 552 ? -2.355 -52.344 -4.332 1 94.62 552 ASP A CA 1
ATOM 4394 C C . ASP A 1 552 ? -3.168 -53.625 -4.402 1 94.62 552 ASP A C 1
ATOM 4396 O O . ASP A 1 552 ? -2.799 -54.625 -3.787 1 94.62 552 ASP A O 1
ATOM 4400 N N . PHE A 1 553 ? -4.262 -53.562 -5.07 1 93.06 553 PHE A N 1
ATOM 4401 C CA . PHE A 1 553 ? -5.094 -54.75 -5.234 1 93.06 553 PHE A CA 1
ATOM 4402 C C . PHE A 1 553 ? -4.789 -55.438 -6.559 1 93.06 553 PHE A C 1
ATOM 4404 O O . PHE A 1 553 ? -5.078 -54.906 -7.629 1 93.06 553 PHE A O 1
ATOM 4411 N N . ILE A 1 554 ? -4.25 -56.656 -6.438 1 90.19 554 ILE A N 1
ATOM 4412 C CA . ILE A 1 554 ? -3.709 -57.375 -7.586 1 90.19 554 ILE A CA 1
ATOM 4413 C C . ILE A 1 554 ? -4.562 -58.594 -7.871 1 90.19 554 ILE A C 1
ATOM 4415 O O . ILE A 1 554 ? -4.895 -59.375 -6.957 1 90.19 554 ILE A O 1
ATOM 4419 N N . GLY A 1 555 ? -4.902 -58.75 -9.141 1 85 555 GLY A N 1
ATOM 4420 C CA . GLY A 1 555 ? -5.73 -59.875 -9.531 1 85 555 GLY A CA 1
ATOM 4421 C C . GLY A 1 555 ? -4.934 -61.062 -10.07 1 85 555 GLY A C 1
ATOM 4422 O O . GLY A 1 555 ? -3.703 -61 -10.109 1 85 555 GLY A O 1
ATOM 4423 N N . ASN A 1 556 ? -5.672 -62.094 -10.391 1 76.88 556 ASN A N 1
ATOM 4424 C CA . ASN A 1 556 ? -5.094 -63.312 -10.906 1 76.88 556 ASN A CA 1
ATOM 4425 C C . ASN A 1 556 ? -4.941 -63.281 -12.422 1 76.88 556 ASN A C 1
ATOM 4427 O O . ASN A 1 556 ? -5.516 -64.125 -13.133 1 76.88 556 ASN A O 1
ATOM 4431 N N . HIS A 1 557 ? -4.207 -62.344 -12.867 1 75.38 557 HIS A N 1
ATOM 4432 C CA . HIS A 1 557 ? -3.998 -62.156 -14.297 1 75.38 557 HIS A CA 1
ATOM 4433 C C . HIS A 1 557 ? -2.557 -61.75 -14.594 1 75.38 557 HIS A C 1
ATOM 4435 O O . HIS A 1 557 ? -1.895 -61.125 -13.758 1 75.38 557 HIS A O 1
ATOM 4441 N N . ASP A 1 558 ? -2.1 -62.062 -15.75 1 68.19 558 ASP A N 1
ATOM 4442 C CA . ASP A 1 558 ? -0.721 -61.844 -16.172 1 68.19 558 ASP A CA 1
ATOM 4443 C C . ASP A 1 558 ? -0.389 -60.344 -16.219 1 68.19 558 ASP A C 1
ATOM 4445 O O . ASP A 1 558 ? 0.776 -59.969 -16.094 1 68.19 558 ASP A O 1
ATOM 4449 N N . SER A 1 559 ? -1.412 -59.625 -16.328 1 67.62 559 SER A N 1
ATOM 4450 C CA . SER A 1 559 ? -1.21 -58.188 -16.422 1 67.62 559 SER A CA 1
ATOM 4451 C C . SER A 1 559 ? -0.616 -57.625 -15.133 1 67.62 559 SER A C 1
ATOM 4453 O O . SER A 1 559 ? -0.029 -56.562 -15.133 1 67.62 559 SER A O 1
ATOM 4455 N N . PHE A 1 560 ? -0.656 -58.375 -14.102 1 70.5 560 PHE A N 1
ATOM 4456 C CA . PHE A 1 560 ? -0.215 -57.875 -12.797 1 70.5 560 PHE A CA 1
ATOM 4457 C C . PHE A 1 560 ? 1.226 -58.281 -12.523 1 70.5 560 PHE A C 1
ATOM 4459 O O . PHE A 1 560 ? 1.797 -57.906 -11.5 1 70.5 560 PHE A O 1
ATOM 4466 N N . LEU A 1 561 ? 1.771 -58.969 -13.469 1 70.88 561 LEU A N 1
ATOM 4467 C CA . LEU A 1 561 ? 3.133 -59.469 -13.297 1 70.88 561 LEU A CA 1
ATOM 4468 C C . LEU A 1 561 ? 4.137 -58.312 -13.336 1 70.88 561 LEU A C 1
ATOM 4470 O O . LEU A 1 561 ? 5.266 -58.438 -12.867 1 70.88 561 LEU A O 1
ATOM 4474 N N . ASN A 1 562 ? 3.709 -57.25 -13.719 1 75.38 562 ASN A N 1
ATOM 4475 C CA . ASN A 1 562 ? 4.59 -56.094 -13.859 1 75.38 562 ASN A CA 1
ATOM 4476 C C . ASN A 1 562 ? 4.895 -55.469 -12.516 1 75.38 562 ASN A C 1
ATOM 4478 O O . ASN A 1 562 ? 5.887 -54.75 -12.375 1 75.38 562 ASN A O 1
ATOM 4482 N N . ARG A 1 563 ? 4.188 -55.781 -11.469 1 82.94 563 ARG A N 1
ATOM 4483 C CA . ARG A 1 563 ? 4.344 -55.094 -10.188 1 82.94 563 ARG A CA 1
ATOM 4484 C C . ARG A 1 563 ? 5.664 -55.5 -9.523 1 82.94 563 ARG A C 1
ATOM 4486 O O . ARG A 1 563 ? 6.523 -54.625 -9.297 1 82.94 563 ARG A O 1
ATOM 4493 N N . PRO A 1 564 ? 5.855 -56.75 -9.328 1 77.5 564 PRO A N 1
ATOM 4494 C CA . PRO A 1 564 ? 7.113 -57.125 -8.68 1 77.5 564 PRO A CA 1
ATOM 4495 C C . PRO A 1 564 ? 8.336 -56.75 -9.516 1 77.5 564 PRO A C 1
ATOM 4497 O O . PRO A 1 564 ? 9.352 -56.312 -8.961 1 77.5 564 PRO A O 1
ATOM 4500 N N . THR A 1 565 ? 8.211 -56.875 -10.773 1 75.81 565 THR A N 1
ATOM 4501 C CA . THR A 1 565 ? 9.344 -56.562 -11.641 1 75.81 565 THR A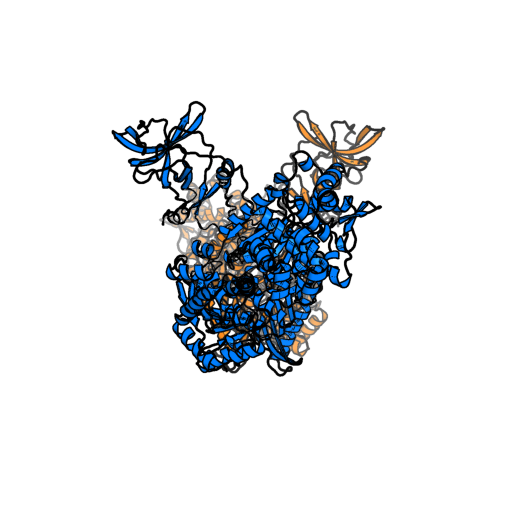 CA 1
ATOM 4502 C C . THR A 1 565 ? 9.664 -55.094 -11.586 1 75.81 565 THR A C 1
ATOM 4504 O O . THR A 1 565 ? 10.836 -54.688 -11.641 1 75.81 565 THR A O 1
ATOM 4507 N N . THR A 1 566 ? 8.68 -54.344 -11.484 1 76.62 566 THR A N 1
ATOM 4508 C CA . THR A 1 566 ? 8.852 -52.906 -11.438 1 76.62 566 THR A CA 1
ATOM 4509 C C . THR A 1 566 ? 9.414 -52.469 -10.086 1 76.62 566 THR A C 1
ATOM 4511 O O . THR A 1 566 ? 10.336 -51.656 -10.023 1 76.62 566 THR A O 1
ATOM 4514 N N . LEU A 1 567 ? 8.883 -53 -9.039 1 80.5 567 LEU A N 1
ATOM 4515 C CA . LEU A 1 567 ? 9.266 -52.594 -7.688 1 80.5 567 LEU A CA 1
ATOM 4516 C C . LEU A 1 567 ? 10.719 -52.969 -7.402 1 80.5 567 LEU A C 1
ATOM 4518 O O . LEU A 1 567 ? 11.43 -52.25 -6.719 1 80.5 567 LEU A O 1
ATOM 4522 N N . TYR A 1 568 ? 11.086 -54.125 -7.973 1 77.12 568 TYR A N 1
ATOM 4523 C CA . TYR A 1 568 ? 12.445 -54.594 -7.715 1 77.12 568 TYR A CA 1
ATOM 4524 C C . TYR A 1 568 ? 13.367 -54.25 -8.875 1 77.12 568 TYR A C 1
ATOM 4526 O O . TYR A 1 568 ? 14.547 -54.594 -8.859 1 77.12 568 TYR A O 1
ATOM 4534 N N . ASN A 1 569 ? 12.898 -53.531 -9.844 1 74.31 569 ASN A N 1
ATOM 4535 C CA . ASN A 1 569 ? 13.648 -53.062 -11 1 74.31 569 ASN A CA 1
ATOM 4536 C C . ASN A 1 569 ? 14.375 -54.188 -11.711 1 74.31 569 ASN A C 1
ATOM 4538 O O . ASN A 1 569 ? 15.586 -54.156 -11.906 1 74.31 569 ASN A O 1
ATOM 4542 N N . VAL A 1 570 ? 13.555 -55.219 -11.984 1 71.94 570 VAL A N 1
ATOM 4543 C CA . VAL A 1 570 ? 14.102 -56.375 -12.711 1 71.94 570 VAL A CA 1
ATOM 4544 C C . VAL A 1 570 ? 13.234 -56.656 -13.93 1 71.94 570 VAL A C 1
ATOM 4546 O O . VAL A 1 570 ? 12.094 -56.188 -14.023 1 71.94 570 VAL A O 1
ATOM 4549 N N . SER A 1 571 ? 13.789 -57.375 -14.891 1 65.06 571 SER A N 1
ATOM 4550 C CA . SER A 1 571 ? 13.102 -57.594 -16.156 1 65.06 571 SER A CA 1
ATOM 4551 C C . SER A 1 571 ? 12.25 -58.875 -16.094 1 65.06 571 SER A C 1
ATOM 4553 O O . SER A 1 571 ? 11.266 -59 -16.828 1 65.06 571 SER A O 1
ATOM 4555 N N . HIS A 1 572 ? 12.672 -59.781 -15.227 1 69.44 572 HIS A N 1
ATOM 4556 C CA . HIS A 1 572 ? 12 -61.062 -15.227 1 69.44 572 HIS A CA 1
ATOM 4557 C C . HIS A 1 572 ? 11.352 -61.344 -13.875 1 69.44 572 HIS A C 1
ATOM 4559 O O . HIS A 1 572 ? 11.906 -61 -12.828 1 69.44 572 HIS A O 1
ATOM 4565 N N . LEU A 1 573 ? 10.234 -62.031 -13.953 1 73.31 573 LEU A N 1
ATOM 4566 C CA . LEU A 1 573 ? 9.453 -62.344 -12.758 1 73.31 573 LEU A CA 1
ATOM 4567 C C . LEU A 1 573 ? 10.242 -63.25 -11.812 1 73.31 573 LEU A C 1
ATOM 4569 O O . LEU A 1 573 ? 10.148 -63.094 -10.586 1 73.31 573 LEU A O 1
ATOM 4573 N N . LYS A 1 574 ? 10.984 -64.125 -12.438 1 73.5 574 LYS A N 1
ATOM 4574 C CA . LYS A 1 574 ? 11.766 -65 -11.602 1 73.5 574 LYS A CA 1
ATOM 4575 C C . LYS A 1 574 ? 12.75 -64.25 -10.734 1 73.5 574 LYS A C 1
ATOM 4577 O O . LYS A 1 574 ? 12.914 -64.562 -9.547 1 73.5 574 LYS A O 1
ATOM 4582 N N . ASP A 1 575 ? 13.359 -63.344 -11.359 1 78.12 575 ASP A N 1
ATOM 4583 C CA . ASP A 1 575 ? 14.32 -62.531 -10.625 1 78.12 575 ASP A CA 1
ATOM 4584 C C . ASP A 1 575 ? 13.617 -61.688 -9.562 1 78.12 575 ASP A C 1
ATOM 4586 O O . ASP A 1 575 ? 14.164 -61.469 -8.477 1 78.12 575 ASP A O 1
ATOM 4590 N N . ALA A 1 576 ? 12.5 -61.281 -9.883 1 78.75 576 ALA A N 1
ATOM 4591 C CA . ALA A 1 576 ? 11.734 -60.469 -8.945 1 78.75 576 ALA A CA 1
ATOM 4592 C C . ALA A 1 576 ? 11.359 -61.25 -7.703 1 78.75 576 ALA A C 1
ATOM 4594 O O . ALA A 1 576 ? 11.445 -60.75 -6.582 1 78.75 576 ALA A O 1
ATOM 4595 N N . LEU A 1 577 ? 10.953 -62.406 -7.871 1 78.62 577 LEU A N 1
ATOM 4596 C CA . LEU A 1 577 ? 10.562 -63.281 -6.762 1 78.62 577 LEU A CA 1
ATOM 4597 C C . LEU A 1 577 ? 11.773 -63.625 -5.895 1 78.62 577 LEU A C 1
ATOM 4599 O O . LEU A 1 577 ? 11.656 -63.688 -4.672 1 78.62 577 LEU A O 1
ATOM 4603 N N . ALA A 1 578 ? 12.867 -63.781 -6.578 1 76.19 578 ALA A N 1
ATOM 4604 C CA . ALA A 1 578 ? 14.094 -64.062 -5.828 1 76.19 578 ALA A CA 1
ATOM 4605 C C . ALA A 1 578 ? 14.477 -62.844 -4.973 1 76.19 578 ALA A C 1
ATOM 4607 O O . ALA A 1 578 ? 14.852 -63 -3.809 1 76.19 578 ALA A O 1
ATOM 4608 N N . LYS A 1 579 ? 14.383 -61.75 -5.566 1 77.06 579 LYS A N 1
ATOM 4609 C CA . LYS A 1 579 ? 14.727 -60.531 -4.855 1 77.06 579 LYS A CA 1
ATOM 4610 C C . LYS A 1 579 ? 13.758 -60.281 -3.711 1 77.06 579 LYS A C 1
ATOM 4612 O O . LYS A 1 579 ? 14.141 -59.719 -2.676 1 77.06 579 LYS A O 1
ATOM 4617 N N . HIS A 1 580 ? 12.555 -60.562 -3.922 1 81.25 580 HIS A N 1
ATOM 4618 C CA . HIS A 1 580 ? 11.555 -60.406 -2.871 1 81.25 580 HIS A CA 1
ATOM 4619 C C . HIS A 1 580 ? 11.914 -61.25 -1.648 1 81.25 580 HIS A C 1
ATOM 4621 O O . HIS A 1 580 ? 11.766 -60.812 -0.512 1 81.25 580 HIS A O 1
ATOM 4627 N N . GLN A 1 581 ? 12.344 -62.312 -1.916 1 73.19 581 GLN A N 1
ATOM 4628 C CA . GLN A 1 581 ? 12.742 -63.219 -0.833 1 73.19 581 GLN A CA 1
ATOM 4629 C C . GLN A 1 581 ? 13.953 -62.688 -0.088 1 73.19 581 GLN A C 1
ATOM 4631 O O . GLN A 1 581 ? 14.062 -62.812 1.131 1 73.19 581 GLN A O 1
ATOM 4636 N N . GLN A 1 582 ? 14.828 -61.969 -0.908 1 72.62 582 GLN A N 1
ATOM 4637 C CA . GLN A 1 582 ? 16.062 -61.406 -0.324 1 72.62 582 GLN A CA 1
ATOM 4638 C C . GLN A 1 582 ? 15.82 -60.031 0.288 1 72.62 582 GLN A C 1
ATOM 4640 O O . GLN A 1 582 ? 16.703 -59.5 0.95 1 72.62 582 GLN A O 1
ATOM 4645 N N . GLN A 1 583 ? 14.719 -59.531 0.18 1 71.31 583 GLN A N 1
ATOM 4646 C CA . GLN A 1 583 ? 14.352 -58.219 0.658 1 71.31 583 GLN A CA 1
ATOM 4647 C C . GLN A 1 583 ? 15.32 -57.156 0.144 1 71.31 583 GLN A C 1
ATOM 4649 O O . GLN A 1 583 ? 15.812 -56.344 0.916 1 71.31 583 GLN A O 1
ATOM 4654 N N . ALA A 1 584 ? 15.68 -57.188 -1.068 1 72.62 584 ALA A N 1
ATOM 4655 C CA . ALA A 1 584 ? 16.656 -56.281 -1.685 1 72.62 584 ALA A CA 1
ATOM 4656 C C . ALA A 1 584 ? 16 -54.969 -2.074 1 72.62 584 ALA A C 1
ATOM 4658 O O . ALA A 1 584 ? 15.781 -54.688 -3.258 1 72.62 584 ALA A O 1
ATOM 4659 N N . LEU A 1 585 ? 15.594 -54.188 -1.079 1 82.31 585 LEU A N 1
ATOM 4660 C CA . LEU A 1 585 ? 14.961 -52.875 -1.256 1 82.31 585 LEU A CA 1
ATOM 4661 C C . LEU A 1 585 ? 15.781 -51.781 -0.581 1 82.31 585 LEU A C 1
ATOM 4663 O O . LEU A 1 585 ? 16.609 -52.062 0.297 1 82.31 585 LEU A O 1
ATOM 4667 N N . PRO A 1 586 ? 15.734 -50.625 -1.179 1 81.44 586 PRO A N 1
ATOM 4668 C CA . PRO A 1 586 ? 16.406 -49.531 -0.491 1 81.44 586 PRO A CA 1
ATOM 4669 C C . PRO A 1 586 ? 16.016 -49.438 0.981 1 81.44 586 PRO A C 1
ATOM 4671 O O . PRO A 1 586 ? 14.992 -49.969 1.392 1 81.44 586 PRO A O 1
ATOM 4674 N N . ASP A 1 587 ? 16.797 -48.688 1.738 1 81.69 587 ASP A N 1
ATOM 4675 C CA . ASP A 1 587 ? 16.562 -48.594 3.176 1 81.69 587 ASP A CA 1
ATOM 4676 C C . ASP A 1 587 ? 15.203 -47.969 3.469 1 81.69 587 ASP A C 1
ATOM 4678 O O . ASP A 1 587 ? 14.82 -46.969 2.846 1 81.69 587 ASP A O 1
ATOM 4682 N N . GLY A 1 588 ? 14.492 -48.594 4.293 1 87.12 588 GLY A N 1
ATOM 4683 C CA . GLY A 1 588 ? 13.219 -48.062 4.758 1 87.12 588 GLY A CA 1
ATOM 4684 C C . GLY A 1 588 ? 12.031 -48.531 3.936 1 87.12 588 GLY A C 1
ATOM 4685 O O . GLY A 1 588 ? 10.883 -48.344 4.328 1 87.12 588 GLY A O 1
ATOM 4686 N N . CYS A 1 589 ? 12.305 -49.125 2.801 1 90.75 589 CYS A N 1
ATOM 4687 C CA . CYS A 1 589 ? 11.227 -49.594 1.935 1 90.75 589 CYS A CA 1
ATOM 4688 C C . CYS A 1 589 ? 10.867 -51.031 2.254 1 90.75 589 CYS A C 1
ATOM 4690 O O . CYS A 1 589 ? 11.742 -51.844 2.582 1 90.75 589 CYS A O 1
ATOM 4692 N N . HIS A 1 590 ? 9.578 -51.312 2.254 1 91.5 590 HIS A N 1
ATOM 4693 C CA . HIS A 1 590 ? 9.07 -52.656 2.482 1 91.5 590 HIS A CA 1
ATOM 4694 C C . HIS A 1 590 ? 8.039 -53.062 1.431 1 91.5 590 HIS A C 1
ATOM 4696 O O . HIS A 1 590 ? 7.23 -52.219 1.014 1 91.5 590 HIS A O 1
ATOM 4702 N N . VAL A 1 591 ? 8.211 -54.25 0.931 1 91.44 591 VAL A N 1
ATOM 4703 C CA . VAL A 1 591 ? 7.242 -54.781 -0.025 1 91.44 591 VAL A CA 1
ATOM 4704 C C . VAL A 1 591 ? 6.691 -56.125 0.48 1 91.44 591 VAL A C 1
ATOM 4706 O O . VAL A 1 591 ? 7.453 -57.031 0.789 1 91.44 591 VAL A O 1
ATOM 4709 N N . THR A 1 592 ? 5.395 -56.156 0.623 1 90.75 592 THR A N 1
ATOM 4710 C CA . THR A 1 592 ? 4.734 -57.406 1.027 1 90.75 592 THR A CA 1
ATOM 4711 C C . THR A 1 592 ? 3.688 -57.812 -0.003 1 90.75 592 THR A C 1
ATOM 4713 O O . THR A 1 592 ? 2.963 -56.969 -0.536 1 90.75 592 THR A O 1
ATOM 4716 N N . PHE A 1 593 ? 3.723 -59.094 -0.385 1 91.38 593 PHE A N 1
ATOM 4717 C CA . PHE A 1 593 ? 2.713 -59.656 -1.272 1 91.38 593 PHE A CA 1
ATOM 4718 C C . PHE A 1 593 ? 1.934 -60.781 -0.571 1 91.38 593 PHE A C 1
ATOM 4720 O O . PHE A 1 593 ? 2.506 -61.562 0.192 1 91.38 593 PHE A O 1
ATOM 4727 N N . ASP A 1 594 ? 0.668 -60.812 -0.841 1 90.94 594 ASP A N 1
ATOM 4728 C CA . ASP A 1 594 ? -0.141 -61.906 -0.352 1 90.94 594 ASP A CA 1
ATOM 4729 C C . ASP A 1 594 ? 0.396 -63.25 -0.862 1 90.94 594 ASP A C 1
ATOM 4731 O O . ASP A 1 594 ? 0.824 -63.344 -2.014 1 90.94 594 ASP A O 1
ATOM 4735 N N . ILE A 1 595 ? 0.278 -64.25 -0.071 1 86.25 595 ILE A N 1
ATOM 4736 C CA . ILE A 1 595 ? 0.827 -65.562 -0.365 1 86.25 595 ILE A CA 1
ATOM 4737 C C . ILE A 1 595 ? 0.147 -66.125 -1.604 1 86.25 595 ILE A C 1
ATOM 4739 O O . ILE A 1 595 ? 0.782 -66.812 -2.402 1 86.25 595 ILE A O 1
ATOM 4743 N N . THR A 1 596 ? -1.102 -65.875 -1.683 1 86.88 596 THR A N 1
ATOM 4744 C CA . THR A 1 596 ? -1.85 -66.312 -2.838 1 86.88 596 THR A CA 1
ATOM 4745 C C . THR A 1 596 ? -1.252 -65.812 -4.133 1 86.88 596 THR A C 1
ATOM 4747 O O . THR A 1 596 ? -1.189 -66.5 -5.137 1 86.88 596 THR A O 1
ATOM 4750 N N . LEU A 1 597 ? -0.801 -64.562 -4.102 1 87.31 597 LEU A N 1
ATOM 4751 C CA . LEU A 1 597 ? -0.183 -63.969 -5.277 1 87.31 597 LEU A CA 1
ATOM 4752 C C . LEU A 1 597 ? 1.175 -64.625 -5.562 1 87.31 597 LEU A C 1
ATOM 4754 O O . LEU A 1 597 ? 1.499 -64.875 -6.715 1 87.31 597 LEU A O 1
ATOM 4758 N N . LEU A 1 598 ? 1.931 -64.875 -4.543 1 85.12 598 LEU A N 1
ATOM 4759 C CA . LEU A 1 598 ? 3.25 -65.438 -4.695 1 85.12 598 LEU A CA 1
ATOM 4760 C C . LEU A 1 598 ? 3.145 -66.875 -5.297 1 85.12 598 LEU A C 1
ATOM 4762 O O . LEU A 1 598 ? 3.92 -67.188 -6.184 1 85.12 598 LEU A O 1
ATOM 4766 N N . ASN A 1 599 ? 2.125 -67.562 -4.84 1 82.88 599 ASN A N 1
ATOM 4767 C CA . ASN A 1 599 ? 1.893 -68.875 -5.359 1 82.88 599 ASN A CA 1
ATOM 4768 C C . ASN A 1 599 ? 1.47 -68.875 -6.828 1 82.88 599 ASN A C 1
ATOM 4770 O O . ASN A 1 599 ? 1.916 -69.688 -7.625 1 82.88 599 ASN A O 1
ATOM 4774 N N . PHE A 1 600 ? 0.684 -68 -7.09 1 81.38 600 PHE A N 1
ATOM 4775 C CA . PHE A 1 600 ? 0.209 -67.812 -8.461 1 81.38 600 PHE A CA 1
ATOM 4776 C C . PHE A 1 600 ? 1.367 -67.5 -9.398 1 81.38 600 PHE A C 1
ATOM 4778 O O . PHE A 1 600 ? 1.479 -68.125 -10.469 1 81.38 600 PHE A O 1
ATOM 4785 N N . TRP A 1 601 ? 2.219 -66.625 -9.016 1 81.88 601 TRP A N 1
ATOM 4786 C CA . TRP A 1 601 ? 3.348 -66.188 -9.844 1 81.88 601 TRP A CA 1
ATOM 4787 C C . TRP A 1 601 ? 4.367 -67.312 -9.969 1 81.88 601 TRP A C 1
ATOM 4789 O O . TRP A 1 601 ? 4.984 -67.5 -11.023 1 81.88 601 TRP A O 1
ATOM 4799 N N . GLN A 1 602 ? 4.527 -68.062 -8.906 1 78.25 602 GLN A N 1
ATOM 4800 C CA . GLN A 1 602 ? 5.43 -69.188 -8.953 1 78.25 602 GLN A CA 1
ATOM 4801 C C . GLN A 1 602 ? 4.93 -70.25 -9.938 1 78.25 602 GLN A C 1
ATOM 4803 O O . GLN A 1 602 ? 5.719 -70.812 -10.68 1 78.25 602 GLN A O 1
ATOM 4808 N N . GLN A 1 603 ? 3.637 -70.438 -9.914 1 77.31 603 GLN A N 1
ATOM 4809 C CA . GLN A 1 603 ? 3.037 -71.438 -10.852 1 77.31 603 GLN A CA 1
ATOM 4810 C C . GLN A 1 603 ? 3.189 -70.938 -12.297 1 77.31 603 GLN A C 1
ATOM 4812 O O . GLN A 1 603 ? 3.443 -71.75 -13.195 1 77.31 603 GLN A O 1
ATOM 4817 N N . LEU A 1 604 ? 3.018 -69.688 -12.438 1 74.5 604 LEU A N 1
ATOM 4818 C CA . LEU A 1 604 ? 3.154 -69.125 -13.773 1 74.5 604 LEU A CA 1
ATOM 4819 C C . LEU A 1 604 ? 4.59 -69.25 -14.281 1 74.5 604 LEU A C 1
ATOM 4821 O O . LEU A 1 604 ? 4.812 -69.5 -15.461 1 74.5 604 LEU A O 1
ATOM 4825 N N . THR A 1 605 ? 5.539 -68.938 -13.461 1 72.19 605 THR A N 1
ATOM 4826 C CA . THR A 1 605 ? 6.945 -69.062 -13.836 1 72.19 605 THR A CA 1
ATOM 4827 C C . THR A 1 605 ? 7.316 -70.5 -14.234 1 72.19 605 THR A C 1
ATOM 4829 O O . THR A 1 605 ? 8.148 -70.688 -15.117 1 72.19 605 THR A O 1
ATOM 4832 N N . ARG A 1 606 ? 6.648 -71.375 -13.602 1 66.38 606 ARG A N 1
ATOM 4833 C CA . ARG A 1 606 ? 6.934 -72.75 -13.898 1 66.38 606 ARG A CA 1
ATOM 4834 C C . ARG A 1 606 ? 6.367 -73.125 -15.258 1 66.38 606 ARG A C 1
ATOM 4836 O O . ARG A 1 606 ? 6.961 -73.938 -15.977 1 66.38 606 ARG A O 1
ATOM 4843 N N . LYS A 1 607 ? 5.223 -72.562 -15.531 1 61.16 607 LYS A N 1
ATOM 4844 C CA . LYS A 1 607 ? 4.559 -72.938 -16.797 1 61.16 607 LYS A CA 1
ATOM 4845 C C . LYS A 1 607 ? 5.211 -72.188 -17.969 1 61.16 607 LYS A C 1
ATOM 4847 O O . LYS A 1 607 ? 5.078 -72.625 -19.109 1 61.16 607 LYS A O 1
ATOM 4852 N N . MET A 1 608 ? 5.672 -71.062 -17.688 1 58.25 608 MET A N 1
ATOM 4853 C CA . MET A 1 608 ? 6.227 -70.25 -18.766 1 58.25 608 MET A CA 1
ATOM 4854 C C . MET A 1 608 ? 7.352 -71 -19.484 1 58.25 608 MET A C 1
ATOM 4856 O O . MET A 1 608 ? 8.281 -71.438 -18.844 1 58.25 608 MET A O 1
ATOM 4860 N N . ARG A 1 609 ? 6.816 -71.688 -20.531 1 58.81 609 ARG A N 1
ATOM 4861 C CA . ARG A 1 609 ? 7.723 -72.312 -21.484 1 58.81 609 ARG A CA 1
ATOM 4862 C C . ARG A 1 609 ? 8.523 -71.312 -22.25 1 58.81 609 ARG A C 1
ATOM 4864 O O . ARG A 1 609 ? 8.102 -70.125 -22.375 1 58.81 609 ARG A O 1
ATOM 4871 N N . PHE A 1 610 ? 9.781 -71.625 -22.469 1 61.38 610 PHE A N 1
ATOM 4872 C CA . PHE A 1 610 ? 10.844 -70.75 -23.016 1 61.38 610 PHE A CA 1
ATOM 4873 C C . PHE A 1 610 ? 10.695 -70.625 -24.516 1 61.38 610 PHE A C 1
ATOM 4875 O O . PHE A 1 610 ? 11.695 -70.562 -25.25 1 61.38 610 PHE A O 1
ATOM 4882 N N . SER A 1 611 ? 9.312 -70.5 -25.094 1 77.06 611 SER A N 1
ATOM 4883 C CA . SER A 1 611 ? 9.227 -70.25 -26.531 1 77.06 611 SER A CA 1
ATOM 4884 C C . SER A 1 611 ? 9.234 -68.75 -26.797 1 77.06 611 SER A C 1
ATOM 4886 O O . SER A 1 611 ? 8.969 -67.938 -25.906 1 77.06 611 SER A O 1
ATOM 4888 N N . VAL A 1 612 ? 9.602 -68.438 -28.031 1 86 612 VAL A N 1
ATOM 4889 C CA . VAL A 1 612 ? 9.672 -67 -28.438 1 86 612 VAL A CA 1
ATOM 4890 C C . VAL A 1 612 ? 8.273 -66.438 -28.453 1 86 612 VAL A C 1
ATOM 4892 O O . VAL A 1 612 ? 8.102 -65.188 -28.188 1 86 612 VAL A O 1
ATOM 4895 N N . GLN A 1 613 ? 7.23 -67.25 -28.734 1 85.81 613 GLN A N 1
ATOM 4896 C CA . GLN A 1 613 ? 5.848 -66.75 -28.734 1 85.81 613 GLN A CA 1
ATOM 4897 C C . GLN A 1 613 ? 5.406 -66.375 -27.328 1 85.81 613 GLN A C 1
ATOM 4899 O O . GLN A 1 613 ? 4.781 -65.312 -27.125 1 85.81 613 GLN A O 1
ATOM 4904 N N . ASP A 1 614 ? 5.84 -67.188 -26.422 1 78.75 614 ASP A N 1
ATOM 4905 C CA . ASP A 1 614 ? 5.508 -66.938 -25.031 1 78.75 614 ASP A CA 1
ATOM 4906 C C . ASP A 1 614 ? 6.219 -65.625 -24.547 1 78.75 614 ASP A C 1
ATOM 4908 O O . ASP A 1 614 ? 5.633 -64.812 -23.812 1 78.75 614 ASP A O 1
ATOM 4912 N N . GLU A 1 615 ? 7.379 -65.562 -24.969 1 78.75 615 GLU A N 1
ATOM 4913 C CA . GLU A 1 615 ? 8.164 -64.375 -24.594 1 78.75 615 GLU A CA 1
ATOM 4914 C C . GLU A 1 615 ? 7.578 -63.094 -25.203 1 78.75 615 GLU A C 1
ATOM 4916 O O . GLU A 1 615 ? 7.574 -62.031 -24.562 1 78.75 615 GLU A O 1
ATOM 4921 N N . TYR A 1 616 ? 7.164 -63.25 -26.375 1 85.5 616 TYR A N 1
ATOM 4922 C CA . TYR A 1 616 ? 6.539 -62.094 -27.031 1 85.5 616 TYR A CA 1
ATOM 4923 C C . TYR A 1 616 ? 5.289 -61.656 -26.281 1 85.5 616 TYR A C 1
ATOM 4925 O O . TYR A 1 616 ? 5.102 -60.438 -26.047 1 85.5 616 TYR A O 1
ATOM 4933 N N . GLN A 1 617 ? 4.488 -62.531 -25.938 1 77.75 617 GLN A N 1
ATOM 4934 C CA . GLN A 1 617 ? 3.244 -62.219 -25.25 1 77.75 617 GLN A CA 1
ATOM 4935 C C . GLN A 1 617 ? 3.52 -61.625 -23.875 1 77.75 617 GLN A C 1
ATOM 4937 O O . GLN A 1 617 ? 2.828 -60.719 -23.422 1 77.75 617 GLN A O 1
ATOM 4942 N N . GLN A 1 618 ? 4.496 -62.156 -23.312 1 71.94 618 GLN A N 1
ATOM 4943 C CA . GLN A 1 618 ? 4.871 -61.625 -22 1 71.94 618 GLN A CA 1
ATOM 4944 C C . GLN A 1 618 ? 5.348 -60.188 -22.094 1 71.94 618 GLN A C 1
ATOM 4946 O O . GLN A 1 618 ? 4.965 -59.344 -21.281 1 71.94 618 GLN A O 1
ATOM 4951 N N . LEU A 1 619 ? 6.195 -59.969 -23.031 1 76.56 619 LEU A N 1
ATOM 4952 C CA . LEU A 1 619 ? 6.715 -58.594 -23.203 1 76.56 619 LEU A CA 1
ATOM 4953 C C . LEU A 1 619 ? 5.602 -57.656 -23.609 1 76.56 619 LEU A C 1
ATOM 4955 O O . LEU A 1 619 ? 5.574 -56.5 -23.172 1 76.56 619 LEU A O 1
ATOM 4959 N N . ALA A 1 620 ? 4.766 -58.062 -24.438 1 75.44 620 ALA A N 1
ATOM 4960 C CA . ALA A 1 620 ? 3.641 -57.25 -24.875 1 75.44 620 ALA A CA 1
ATOM 4961 C C . ALA A 1 620 ? 2.76 -56.844 -23.703 1 75.44 620 ALA A C 1
ATOM 4963 O O . ALA A 1 620 ? 2.271 -55.719 -23.641 1 75.44 620 ALA A O 1
ATOM 4964 N N . HIS A 1 621 ? 2.648 -57.781 -22.875 1 67.44 621 HIS A N 1
ATOM 4965 C CA . HIS A 1 621 ? 1.857 -57.5 -21.672 1 67.44 621 HIS A CA 1
ATOM 4966 C C . HIS A 1 621 ? 2.57 -56.531 -20.75 1 67.44 621 HIS A C 1
ATOM 4968 O O . HIS A 1 621 ? 1.933 -55.656 -20.156 1 67.44 621 HIS A O 1
ATOM 4974 N N . GLN A 1 622 ? 3.789 -56.781 -20.719 1 65.88 622 GLN A N 1
ATOM 4975 C CA . GLN A 1 622 ? 4.586 -55.906 -19.859 1 65.88 622 GLN A CA 1
ATOM 4976 C C . GLN A 1 622 ? 4.609 -54.469 -20.406 1 65.88 622 GLN A C 1
ATOM 4978 O O . GLN A 1 622 ? 4.586 -53.531 -19.625 1 65.88 622 GLN A O 1
ATOM 4983 N N . LEU A 1 623 ? 4.676 -54.375 -21.656 1 68.06 623 LEU A N 1
ATOM 4984 C CA . LEU A 1 623 ? 4.793 -53.062 -22.297 1 68.06 623 LEU A CA 1
ATOM 4985 C C . LEU A 1 623 ? 3.418 -52.469 -22.562 1 68.06 623 LEU A C 1
ATOM 4987 O O . LEU A 1 623 ? 3.299 -51.25 -22.812 1 68.06 623 LEU A O 1
ATOM 4991 N N . ALA A 1 624 ? 2.355 -53.25 -22.453 1 65.38 624 ALA A N 1
ATOM 4992 C CA . ALA A 1 624 ? 0.977 -52.875 -22.75 1 65.38 624 ALA A CA 1
ATOM 4993 C C . ALA A 1 624 ? 0.843 -52.375 -24.188 1 65.38 624 ALA A C 1
ATOM 4995 O O . ALA A 1 624 ? 0.015 -51.5 -24.484 1 65.38 624 ALA A O 1
ATOM 4996 N N . HIS A 1 625 ? 1.815 -52.75 -25.016 1 73.06 625 HIS A N 1
ATOM 4997 C CA . HIS A 1 625 ? 1.756 -52.5 -26.453 1 73.06 625 HIS A CA 1
ATOM 4998 C C . HIS A 1 625 ? 2.555 -53.562 -27.219 1 73.06 625 HIS A C 1
ATOM 5000 O O . HIS A 1 625 ? 3.305 -54.344 -26.609 1 73.06 625 HIS A O 1
ATOM 5006 N N . ARG A 1 626 ? 2.354 -53.562 -28.469 1 80.06 626 ARG A N 1
ATOM 5007 C CA . ARG A 1 626 ? 3.113 -54.469 -29.312 1 80.06 626 ARG A CA 1
ATOM 5008 C C . ARG A 1 626 ? 4.609 -54.219 -29.203 1 80.06 626 ARG A C 1
ATOM 5010 O O . ARG A 1 626 ? 5.07 -53.094 -29.469 1 80.06 626 ARG A O 1
ATOM 5017 N N . PRO A 1 627 ? 5.344 -55.156 -28.75 1 82.31 627 PRO A N 1
ATOM 5018 C CA . PRO A 1 627 ? 6.789 -54.938 -28.672 1 82.31 627 PRO A CA 1
ATOM 5019 C C . PRO A 1 627 ? 7.434 -54.719 -30.031 1 82.31 627 PRO A C 1
ATOM 5021 O O . PRO A 1 627 ? 7.047 -55.375 -31 1 82.31 627 PRO A O 1
ATOM 5024 N N . THR A 1 628 ? 8.328 -53.875 -30.078 1 86.75 628 THR A N 1
ATOM 5025 C CA . THR A 1 628 ? 9.156 -53.75 -31.281 1 86.75 628 THR A CA 1
ATOM 5026 C C . THR A 1 628 ? 10.32 -54.719 -31.234 1 86.75 628 THR A C 1
ATOM 5028 O O . THR A 1 628 ? 10.609 -55.312 -30.203 1 86.75 628 THR A O 1
ATOM 5031 N N . ALA A 1 629 ? 10.938 -54.844 -32.375 1 88.69 629 ALA A N 1
ATOM 5032 C CA . ALA A 1 629 ? 12.07 -55.75 -32.469 1 88.69 629 ALA A CA 1
ATOM 5033 C C . ALA A 1 629 ? 13.188 -55.344 -31.516 1 88.69 629 ALA A C 1
ATOM 5035 O O . ALA A 1 629 ? 13.82 -56.188 -30.891 1 88.69 629 ALA A O 1
ATOM 5036 N N . SER A 1 630 ? 13.391 -54.094 -31.438 1 84.88 630 SER A N 1
ATOM 5037 C CA . SER A 1 630 ? 14.438 -53.594 -30.547 1 84.88 630 SER A CA 1
ATOM 5038 C C . SER A 1 630 ? 14.109 -53.875 -29.094 1 84.88 630 SER A C 1
ATOM 5040 O O . SER A 1 630 ? 14.984 -54.219 -28.297 1 84.88 630 SER A O 1
ATOM 5042 N N . GLU A 1 631 ? 12.875 -53.688 -28.75 1 81.19 631 GLU A N 1
ATOM 5043 C CA . GLU A 1 631 ? 12.453 -53.938 -27.375 1 81.19 631 GLU A CA 1
ATOM 5044 C C . GLU A 1 631 ? 12.641 -55.406 -27.016 1 81.19 631 GLU A C 1
ATOM 5046 O O . GLU A 1 631 ? 13.039 -55.75 -25.891 1 81.19 631 GLU A O 1
ATOM 5051 N N . PHE A 1 632 ? 12.242 -56.188 -27.984 1 84.38 632 PHE A N 1
ATOM 5052 C CA . PHE A 1 632 ? 12.391 -57.625 -27.781 1 84.38 632 PHE A CA 1
ATOM 5053 C C . PHE A 1 632 ? 13.859 -58 -27.578 1 84.38 632 PHE A C 1
ATOM 5055 O O . PHE A 1 632 ? 14.18 -58.812 -26.703 1 84.38 632 PHE A O 1
ATOM 5062 N N . PHE A 1 633 ? 14.766 -57.438 -28.281 1 82.81 633 PHE A N 1
ATOM 5063 C CA . PHE A 1 633 ? 16.203 -57.656 -28.188 1 82.81 633 PHE A CA 1
ATOM 5064 C C . PHE A 1 633 ? 16.734 -57.188 -26.828 1 82.81 633 PHE A C 1
ATOM 5066 O O . PHE A 1 633 ? 17.484 -57.906 -26.172 1 82.81 633 PHE A O 1
ATOM 5073 N N . TYR A 1 634 ? 16.328 -56.031 -26.469 1 76.5 634 TYR A N 1
ATOM 5074 C CA . TYR A 1 634 ? 16.828 -55.469 -25.234 1 76.5 634 TYR A CA 1
ATOM 5075 C C . TYR A 1 634 ? 16.266 -56.188 -24.016 1 76.5 634 TYR A C 1
ATOM 5077 O O . TYR A 1 634 ? 16.828 -56.094 -22.922 1 76.5 634 TYR A O 1
ATOM 5085 N N . HIS A 1 635 ? 15.133 -56.812 -24.281 1 74.88 635 HIS A N 1
ATOM 5086 C CA . HIS A 1 635 ? 14.586 -57.625 -23.219 1 74.88 635 HIS A CA 1
ATOM 5087 C C . HIS A 1 635 ? 15.422 -58.906 -23.016 1 74.88 635 HIS A C 1
ATOM 5089 O O . HIS A 1 635 ? 15.227 -59.625 -22.047 1 74.88 635 HIS A O 1
ATOM 5095 N N . GLY A 1 636 ? 16.359 -59.094 -23.953 1 73.19 636 GLY A N 1
ATOM 5096 C CA . GLY A 1 636 ? 17.328 -60.156 -23.75 1 73.19 636 GLY A CA 1
ATOM 5097 C C . GLY A 1 636 ? 17.047 -61.375 -24.609 1 73.19 636 GLY A C 1
ATOM 5098 O O . GLY A 1 636 ? 17.641 -62.438 -24.406 1 73.19 636 GLY A O 1
ATOM 5099 N N . ILE A 1 637 ? 16.125 -61.25 -25.453 1 77 637 ILE A N 1
ATOM 5100 C CA . ILE A 1 637 ? 15.82 -62.406 -26.297 1 77 637 ILE A CA 1
ATOM 5101 C C . ILE A 1 637 ? 16.609 -62.312 -27.609 1 77 637 ILE A C 1
ATOM 5103 O O . ILE A 1 637 ? 16.516 -61.312 -28.328 1 77 637 ILE A O 1
ATOM 5107 N N . GLU A 1 638 ? 17.281 -63.312 -27.875 1 77.56 638 GLU A N 1
ATOM 5108 C CA . GLU A 1 638 ? 18.094 -63.344 -29.078 1 77.56 638 GLU A CA 1
ATOM 5109 C C . GLU A 1 638 ? 17.234 -63.438 -30.328 1 77.56 638 GLU A C 1
ATOM 5111 O O . GLU A 1 638 ? 16.344 -64.312 -30.406 1 77.56 638 GLU A O 1
ATOM 5116 N N . ILE A 1 639 ? 17.516 -62.688 -31.25 1 85.94 639 ILE A N 1
ATOM 5117 C CA . ILE A 1 639 ? 16.75 -62.656 -32.469 1 85.94 639 ILE A CA 1
ATOM 5118 C C . ILE A 1 639 ? 16.984 -63.906 -33.281 1 85.94 639 ILE A C 1
ATOM 5120 O O . ILE A 1 639 ? 16.125 -64.375 -34.062 1 85.94 639 ILE A O 1
ATOM 5124 N N . SER A 1 640 ? 18.141 -64.5 -33.125 1 84.94 640 SER A N 1
ATOM 5125 C CA . SER A 1 640 ? 18.422 -65.812 -33.781 1 84.94 640 SER A CA 1
ATOM 5126 C C . SER A 1 640 ? 17.422 -66.875 -33.344 1 84.94 640 SER A C 1
ATOM 5128 O O . SER A 1 640 ? 17 -67.688 -34.125 1 84.94 640 SER A O 1
ATOM 5130 N N . LYS A 1 641 ? 17.016 -66.75 -32.094 1 85.69 641 LYS A N 1
ATOM 5131 C CA . LYS A 1 641 ? 16.016 -67.625 -31.578 1 85.69 641 LYS A CA 1
ATOM 5132 C C . LYS A 1 641 ? 14.664 -67.438 -32.25 1 85.69 641 LYS A C 1
ATOM 5134 O O . LYS A 1 641 ? 13.922 -68.375 -32.531 1 85.69 641 LYS A O 1
ATOM 5139 N N . VAL A 1 642 ? 14.43 -66.25 -32.594 1 91.19 642 VAL A N 1
ATOM 5140 C CA . VAL A 1 642 ? 13.188 -65.875 -33.281 1 91.19 642 VAL A CA 1
ATOM 5141 C C . VAL A 1 642 ? 13.172 -66.5 -34.688 1 91.19 642 VAL A C 1
ATOM 5143 O O . VAL A 1 642 ? 12.172 -67.062 -35.094 1 91.19 642 VAL A O 1
ATOM 5146 N N . ARG A 1 643 ? 14.281 -66.375 -35.312 1 88.69 643 ARG A N 1
ATOM 5147 C CA . ARG A 1 643 ? 14.383 -66.875 -36.688 1 88.69 643 ARG A CA 1
ATOM 5148 C C . ARG A 1 643 ? 14.25 -68.375 -36.688 1 88.69 643 ARG A C 1
ATOM 5150 O O . ARG A 1 643 ? 13.656 -68.938 -37.625 1 88.69 643 ARG A O 1
ATOM 5157 N N . LYS A 1 644 ? 14.734 -69 -35.688 1 86 644 LYS A N 1
ATOM 5158 C CA . LYS A 1 644 ? 14.695 -70.438 -35.594 1 86 644 LYS A CA 1
ATOM 5159 C C . LYS A 1 644 ? 13.297 -70.938 -35.281 1 86 644 LYS A C 1
ATOM 5161 O O . LYS A 1 644 ? 12.836 -71.938 -35.844 1 86 644 LYS A O 1
ATOM 5166 N N . GLN A 1 645 ? 12.641 -70.188 -34.469 1 87.25 645 GLN A N 1
ATOM 5167 C CA . GLN A 1 645 ? 11.383 -70.688 -33.969 1 87.25 645 GLN A CA 1
ATOM 5168 C C . GLN A 1 645 ? 10.195 -70.062 -34.688 1 87.25 645 GLN A C 1
ATOM 5170 O O . GLN A 1 645 ? 9.117 -70.688 -34.75 1 87.25 645 GLN A O 1
ATOM 5175 N N . ALA A 1 646 ? 10.328 -68.938 -35.25 1 90.81 646 ALA A N 1
ATOM 5176 C CA . ALA A 1 646 ? 9.195 -68.25 -35.875 1 90.81 646 ALA A CA 1
ATOM 5177 C C . ALA A 1 646 ? 9.547 -67.75 -37.25 1 90.81 646 ALA A C 1
ATOM 5179 O O . ALA A 1 646 ? 8.82 -66.938 -37.844 1 90.81 646 ALA A O 1
ATOM 5180 N N . GLN A 1 647 ? 10.68 -68.125 -37.844 1 89.56 647 GLN A N 1
ATOM 5181 C CA . GLN A 1 647 ? 11.125 -67.812 -39.188 1 89.56 647 GLN A CA 1
ATOM 5182 C C . GLN A 1 647 ? 11.758 -66.375 -39.25 1 89.56 647 GLN A C 1
ATOM 5184 O O . GLN A 1 647 ? 12.875 -66.25 -39.719 1 89.56 647 GLN A O 1
ATOM 5189 N N . SER A 1 648 ? 10.961 -65.438 -38.875 1 93.56 648 SER A N 1
ATOM 5190 C CA . SER A 1 648 ? 11.445 -64.062 -38.812 1 93.56 648 SER A CA 1
ATOM 5191 C C . SER A 1 648 ? 10.695 -63.25 -37.75 1 93.56 648 SER A C 1
ATOM 5193 O O . SER A 1 648 ? 9.688 -63.719 -37.219 1 93.56 648 SER A O 1
ATOM 5195 N N . TRP A 1 649 ? 11.203 -62.062 -37.5 1 94.06 649 TRP A N 1
ATOM 5196 C CA . TRP A 1 649 ? 10.578 -61.188 -36.531 1 94.06 649 TRP A CA 1
ATOM 5197 C C . TRP A 1 649 ? 9.141 -60.875 -36.906 1 94.06 649 TRP A C 1
ATOM 5199 O O . TRP A 1 649 ? 8.219 -61 -36.094 1 94.06 649 TRP A O 1
ATOM 5209 N N . PHE A 1 650 ? 8.961 -60.5 -38.125 1 94.12 650 PHE A N 1
ATOM 5210 C CA . PHE A 1 650 ? 7.637 -60.031 -38.5 1 94.12 650 PHE A CA 1
ATOM 5211 C C . PHE A 1 650 ? 6.695 -61.219 -38.75 1 94.12 650 PHE A C 1
ATOM 5213 O O . PHE A 1 650 ? 5.473 -61.062 -38.688 1 94.12 650 PHE A O 1
ATOM 5220 N N . HIS A 1 651 ? 7.238 -62.375 -39 1 92.31 651 HIS A N 1
ATOM 5221 C CA . HIS A 1 651 ? 6.391 -63.562 -38.969 1 92.31 651 HIS A CA 1
ATOM 5222 C C . HIS A 1 651 ? 5.844 -63.812 -37.562 1 92.31 651 HIS A C 1
ATOM 5224 O O . HIS A 1 651 ? 4.68 -64.188 -37.406 1 92.31 651 HIS A O 1
ATOM 5230 N N . LEU A 1 652 ? 6.73 -63.625 -36.656 1 92.56 652 LEU A N 1
ATOM 5231 C CA . LEU A 1 652 ? 6.316 -63.781 -35.25 1 92.56 652 LEU A CA 1
ATOM 5232 C C . LEU A 1 652 ? 5.242 -62.75 -34.906 1 92.56 652 LEU A C 1
ATOM 5234 O O . LEU A 1 652 ? 4.215 -63.125 -34.312 1 92.56 652 LEU A O 1
ATOM 5238 N N . VAL A 1 653 ? 5.5 -61.531 -35.219 1 93.38 653 VAL A N 1
ATOM 5239 C CA . VAL A 1 653 ? 4.594 -60.438 -34.875 1 93.38 653 VAL A CA 1
ATOM 5240 C C . VAL A 1 653 ? 3.236 -60.656 -35.531 1 93.38 653 VAL A C 1
ATOM 5242 O O . VAL A 1 653 ? 2.193 -60.469 -34.906 1 93.38 653 VAL A O 1
ATOM 5245 N N . ALA A 1 654 ? 3.26 -60.969 -36.812 1 91 654 ALA A N 1
ATOM 5246 C CA . ALA A 1 654 ? 2.018 -61.156 -37.531 1 91 654 ALA A CA 1
ATOM 5247 C C . ALA A 1 654 ? 1.194 -62.281 -36.906 1 91 654 ALA A C 1
ATOM 5249 O O . ALA A 1 654 ? -0.032 -62.188 -36.844 1 91 654 ALA A O 1
ATOM 5250 N N . SER A 1 655 ? 1.835 -63.25 -36.5 1 88.44 655 SER A N 1
ATOM 5251 C CA . SER A 1 655 ? 1.156 -64.375 -35.906 1 88.44 655 SER A CA 1
ATOM 5252 C C . SER A 1 655 ? 0.587 -64.062 -34.531 1 88.44 655 SER A C 1
ATOM 5254 O O . SER A 1 655 ? -0.556 -64.375 -34.219 1 88.44 655 SER A O 1
ATOM 5256 N N . GLN A 1 656 ? 1.394 -63.406 -33.75 1 87.38 656 GLN A N 1
ATOM 5257 C CA . GLN A 1 656 ? 1.006 -63.125 -32.375 1 87.38 656 GLN A CA 1
ATOM 5258 C C . GLN A 1 656 ? -0.045 -62.031 -32.312 1 87.38 656 GLN A C 1
ATOM 5260 O O . GLN A 1 656 ? -0.906 -62.031 -31.422 1 87.38 656 GLN A O 1
ATOM 5265 N N . GLU A 1 657 ? 0.033 -61.094 -33.188 1 87 657 GLU A N 1
ATOM 5266 C CA . GLU A 1 657 ? -0.888 -59.938 -33.188 1 87 657 GLU A CA 1
ATOM 5267 C C . GLU A 1 657 ? -2.129 -60.25 -34 1 87 657 GLU A C 1
ATOM 5269 O O . GLU A 1 657 ? -3.072 -59.438 -34.031 1 87 657 GLU A O 1
ATOM 5274 N N . ASN A 1 658 ? -2.217 -61.312 -34.656 1 82.81 658 ASN A N 1
ATOM 5275 C CA . ASN A 1 658 ? -3.299 -61.656 -35.562 1 82.81 658 ASN A CA 1
ATOM 5276 C C . ASN A 1 658 ? -3.633 -60.5 -36.5 1 82.81 658 ASN A C 1
ATOM 5278 O O . ASN A 1 658 ? -4.793 -60.094 -36.594 1 82.81 658 ASN A O 1
ATOM 5282 N N . ASP A 1 659 ? -2.623 -59.844 -37.062 1 86.88 659 ASP A N 1
ATOM 5283 C CA . ASP A 1 659 ? -2.727 -58.719 -37.969 1 86.88 659 ASP A CA 1
ATOM 5284 C C . ASP A 1 659 ? -2.674 -59.156 -39.438 1 86.88 659 ASP A C 1
ATOM 5286 O O . ASP A 1 659 ? -1.593 -59.375 -39.969 1 86.88 659 ASP A O 1
ATOM 5290 N N . PRO A 1 660 ? -3.828 -59.219 -40.031 1 86.94 660 PRO A N 1
ATOM 5291 C CA . PRO A 1 660 ? -3.85 -59.719 -41.406 1 86.94 660 PRO A CA 1
ATOM 5292 C C . PRO A 1 660 ? -3.084 -58.781 -42.375 1 86.94 660 PRO A C 1
ATOM 5294 O O . PRO A 1 660 ? -2.475 -59.281 -43.312 1 86.94 660 PRO A O 1
ATOM 5297 N N . GLU A 1 661 ? -3.125 -57.594 -42.062 1 89.44 661 GLU A N 1
ATOM 5298 C CA . GLU A 1 661 ? -2.402 -56.656 -42.938 1 89.44 661 GLU A CA 1
ATOM 5299 C C . GLU A 1 661 ? -0.897 -56.906 -42.844 1 89.44 661 GLU A C 1
ATOM 5301 O O . GLU A 1 661 ? -0.209 -56.844 -43.875 1 89.44 661 GLU A O 1
ATOM 5306 N N . LEU A 1 662 ? -0.423 -57.156 -41.656 1 91.62 662 LEU A N 1
ATOM 5307 C CA . LEU A 1 662 ? 1.001 -57.438 -41.5 1 91.62 662 LEU A CA 1
ATOM 5308 C C . LEU A 1 662 ? 1.376 -58.781 -42.125 1 91.62 662 LEU A C 1
ATOM 5310 O O . LEU A 1 662 ? 2.467 -58.906 -42.688 1 91.62 662 LEU A O 1
ATOM 5314 N N . ALA A 1 663 ? 0.452 -59.656 -42.031 1 91.31 663 ALA A N 1
ATOM 5315 C CA . ALA A 1 663 ? 0.7 -60.969 -42.656 1 91.31 663 ALA A CA 1
ATOM 5316 C C . ALA A 1 663 ? 0.864 -60.844 -44.156 1 91.31 663 ALA A C 1
ATOM 5318 O O . ALA A 1 663 ? 1.696 -61.5 -44.781 1 91.31 663 ALA A O 1
ATOM 5319 N N . GLU A 1 664 ? 0.06 -59.969 -44.688 1 91.94 664 GLU A N 1
ATOM 5320 C CA . GLU A 1 664 ? 0.164 -59.719 -46.125 1 91.94 664 GLU A CA 1
ATOM 5321 C C . GLU A 1 664 ? 1.497 -59.062 -46.469 1 91.94 664 GLU A C 1
ATOM 5323 O O . GLU A 1 664 ? 2.107 -59.406 -47.5 1 91.94 664 GLU A O 1
ATOM 5328 N N . ILE A 1 665 ? 1.944 -58.188 -45.656 1 93.81 665 ILE A N 1
ATOM 5329 C CA . ILE A 1 665 ? 3.213 -57.5 -45.875 1 93.81 665 ILE A CA 1
ATOM 5330 C C . ILE A 1 665 ? 4.359 -58.5 -45.812 1 93.81 665 ILE A C 1
ATOM 5332 O O . ILE A 1 665 ? 5.273 -58.469 -46.656 1 93.81 665 ILE A O 1
ATOM 5336 N N . VAL A 1 666 ? 4.281 -59.406 -44.906 1 93.5 666 VAL A N 1
ATOM 5337 C CA . VAL A 1 666 ? 5.336 -60.375 -44.719 1 93.5 666 VAL A CA 1
ATOM 5338 C C . VAL A 1 666 ? 5.355 -61.344 -45.906 1 93.5 666 VAL A C 1
ATOM 5340 O O . VAL A 1 666 ? 6.422 -61.812 -46.312 1 93.5 666 VAL A O 1
ATOM 5343 N N . THR A 1 667 ? 4.219 -61.625 -46.375 1 91.81 667 THR A N 1
ATOM 5344 C CA . THR A 1 667 ? 4.129 -62.531 -47.531 1 91.81 667 THR A CA 1
ATOM 5345 C C . THR A 1 667 ? 4.746 -61.875 -48.781 1 91.81 667 THR A C 1
ATOM 5347 O O . THR A 1 667 ? 5.457 -62.531 -49.531 1 91.81 667 THR A O 1
ATOM 5350 N N . ARG A 1 668 ? 4.496 -60.625 -48.906 1 92.5 668 ARG A N 1
ATOM 5351 C CA . ARG A 1 668 ? 4.93 -59.969 -50.125 1 92.5 668 ARG A CA 1
ATOM 5352 C C . ARG A 1 668 ? 6.379 -59.5 -50.031 1 92.5 668 ARG A C 1
ATOM 5354 O O . ARG A 1 668 ? 7.117 -59.5 -51 1 92.5 668 ARG A O 1
ATOM 5361 N N . TYR A 1 669 ? 6.699 -58.969 -48.906 1 93.75 669 TYR A N 1
ATOM 5362 C CA . TYR A 1 669 ? 7.996 -58.312 -48.75 1 93.75 669 TYR A CA 1
ATOM 5363 C C . TYR A 1 669 ? 8.867 -59.031 -47.75 1 93.75 669 TYR A C 1
ATOM 5365 O O . TYR A 1 669 ? 9.93 -58.531 -47.344 1 93.75 669 TYR A O 1
ATOM 5373 N N . GLY A 1 670 ? 8.523 -60.188 -47.281 1 93.06 670 GLY A N 1
ATOM 5374 C CA . GLY A 1 670 ? 9.18 -60.875 -46.188 1 93.06 670 GLY A CA 1
ATOM 5375 C C . GLY A 1 670 ? 10.617 -61.25 -46.5 1 93.06 670 GLY A C 1
ATOM 5376 O O . GLY A 1 670 ? 11.477 -61.219 -45.625 1 93.06 670 GLY A O 1
ATOM 5377 N N . ASP A 1 671 ? 10.867 -61.562 -47.688 1 90.38 671 ASP A N 1
ATOM 5378 C CA . ASP A 1 671 ? 12.219 -61.938 -48.062 1 90.38 671 ASP A CA 1
ATOM 5379 C C . ASP A 1 671 ? 13.188 -60.781 -47.906 1 90.38 671 ASP A C 1
ATOM 5381 O O . ASP A 1 671 ? 14.312 -60.938 -47.438 1 90.38 671 ASP A O 1
ATOM 5385 N N . PHE A 1 672 ? 12.766 -59.719 -48.375 1 93 672 PHE A N 1
ATOM 5386 C CA . PHE A 1 672 ? 13.602 -58.531 -48.219 1 93 672 PHE A CA 1
ATOM 5387 C C . PHE A 1 672 ? 13.805 -58.188 -46.75 1 93 672 PHE A C 1
ATOM 5389 O O . PHE A 1 672 ? 14.922 -57.906 -46.312 1 93 672 PHE A O 1
ATOM 5396 N N . LEU A 1 673 ? 12.711 -58.219 -45.969 1 95.12 673 LEU A N 1
ATOM 5397 C CA . LEU A 1 673 ? 12.773 -57.844 -44.562 1 95.12 673 LEU A CA 1
ATOM 5398 C C . LEU A 1 673 ? 13.695 -58.812 -43.812 1 95.12 673 LEU A C 1
ATOM 5400 O O . LEU A 1 673 ? 14.453 -58.375 -42.938 1 95.12 673 LEU A O 1
ATOM 5404 N N . LEU A 1 674 ? 13.68 -60.031 -44.188 1 93.06 674 LEU A N 1
ATOM 5405 C CA . LEU A 1 674 ? 14.484 -61.031 -43.5 1 93.06 674 LEU A CA 1
ATOM 5406 C C . LEU A 1 674 ? 15.93 -61 -44 1 93.06 674 LEU A C 1
ATOM 5408 O O . LEU A 1 674 ? 16.859 -60.812 -43.219 1 93.06 674 LEU A O 1
ATOM 5412 N N . HIS A 1 675 ? 16.125 -61.062 -45.281 1 90.31 675 HIS A N 1
ATOM 5413 C CA . HIS A 1 675 ? 17.453 -61.25 -45.812 1 90.31 675 HIS A CA 1
ATOM 5414 C C . HIS A 1 675 ? 18.094 -59.906 -46.188 1 90.31 675 HIS A C 1
ATOM 5416 O O . HIS A 1 675 ? 19.328 -59.812 -46.219 1 90.31 675 HIS A O 1
ATOM 5422 N N . GLY A 1 676 ? 17.297 -59 -46.406 1 91.94 676 GLY A N 1
ATOM 5423 C CA . GLY A 1 676 ? 17.812 -57.688 -46.781 1 91.94 676 GLY A CA 1
ATOM 5424 C C . GLY A 1 676 ? 18.156 -56.812 -45.594 1 91.94 676 GLY A C 1
ATOM 5425 O O . GLY A 1 676 ? 18.969 -55.906 -45.688 1 91.94 676 GLY A O 1
ATOM 5426 N N . ILE A 1 677 ? 17.516 -57.125 -44.469 1 93.81 677 ILE A N 1
ATOM 5427 C CA . ILE A 1 677 ? 17.719 -56.25 -43.312 1 93.81 677 ILE A CA 1
ATOM 5428 C C . ILE A 1 677 ? 18 -57.062 -42.062 1 93.81 677 ILE A C 1
ATOM 5430 O O . ILE A 1 677 ? 19.125 -57.031 -41.531 1 93.81 677 ILE A O 1
ATOM 5434 N N . GLU A 1 678 ? 17.156 -57.906 -41.625 1 93 678 GLU A N 1
ATOM 5435 C CA . GLU A 1 678 ? 17.203 -58.594 -40.312 1 93 678 GLU A CA 1
ATOM 5436 C C . GLU A 1 678 ? 18.453 -59.438 -40.188 1 93 678 GLU A C 1
ATOM 5438 O O . GLU A 1 678 ? 19.078 -59.5 -39.125 1 93 678 GLU A O 1
ATOM 5443 N N . SER A 1 679 ? 18.75 -60.125 -41.25 1 89.5 679 SER A N 1
ATOM 5444 C CA . SER A 1 679 ? 19.859 -61.062 -41.156 1 89.5 679 SER A CA 1
ATOM 5445 C C . SER A 1 679 ? 21.016 -60.656 -42.094 1 89.5 679 SER A C 1
ATOM 5447 O O . SER A 1 679 ? 21.891 -61.469 -42.375 1 89.5 679 SER A O 1
ATOM 5449 N N . THR A 1 680 ? 20.969 -59.5 -42.531 1 88.81 680 THR A N 1
ATOM 5450 C CA . THR A 1 680 ? 22.031 -59.031 -43.438 1 88.81 680 THR A CA 1
ATOM 5451 C C . THR A 1 680 ? 23.359 -58.938 -42.719 1 88.81 680 THR A C 1
ATOM 5453 O O . THR A 1 680 ? 23.391 -58.562 -41.531 1 88.81 680 THR A O 1
ATOM 5456 N N . GLY A 1 681 ? 24.406 -59.375 -43.312 1 84.56 681 GLY A N 1
ATOM 5457 C CA . GLY A 1 681 ? 25.719 -59.219 -42.719 1 84.56 681 GLY A CA 1
ATOM 5458 C C . GLY A 1 681 ? 26.188 -57.781 -42.625 1 84.56 681 GLY A C 1
ATOM 5459 O O . GLY A 1 681 ? 26.047 -57.031 -43.562 1 84.56 681 GLY A O 1
ATOM 5460 N N . MET A 1 682 ? 26.625 -57.438 -41.406 1 86.56 682 MET A N 1
ATOM 5461 C CA . MET A 1 682 ? 27.078 -56.062 -41.219 1 86.56 682 MET A CA 1
ATOM 5462 C C . MET A 1 682 ? 28.422 -56.031 -40.531 1 86.56 682 MET A C 1
ATOM 5464 O O . MET A 1 682 ? 28.531 -56.375 -39.344 1 86.56 682 MET A O 1
ATOM 5468 N N . SER A 1 683 ? 29.453 -55.656 -41.281 1 85 683 SER A N 1
ATOM 5469 C CA . SER A 1 683 ? 30.75 -55.406 -40.656 1 85 683 SER A CA 1
ATOM 5470 C C . SER A 1 683 ? 30.859 -53.969 -40.125 1 85 683 SER A C 1
ATOM 5472 O O . SER A 1 683 ? 31.609 -53.719 -39.188 1 85 683 SER A O 1
ATOM 5474 N N . LYS A 1 684 ? 30.125 -53.094 -40.719 1 91.69 684 LYS A N 1
ATOM 5475 C CA . LYS A 1 684 ? 29.953 -51.688 -40.281 1 91.69 684 LYS A CA 1
ATOM 5476 C C . LYS A 1 684 ? 28.484 -51.312 -40.219 1 91.69 684 LYS A C 1
ATOM 5478 O O . LYS A 1 684 ? 27.609 -52.125 -40.594 1 91.69 684 LYS A O 1
ATOM 5483 N N . SER A 1 685 ? 28.266 -50.188 -39.719 1 92.19 685 SER A N 1
ATOM 5484 C CA . SER A 1 685 ? 26.891 -49.75 -39.531 1 92.19 685 SER A CA 1
ATOM 5485 C C . SER A 1 685 ? 26.312 -49.156 -40.812 1 92.19 685 SER A C 1
ATOM 5487 O O . SER A 1 685 ? 25.188 -48.688 -40.812 1 92.19 685 SER A O 1
ATOM 5489 N N . PHE A 1 686 ? 26.938 -49.25 -41.875 1 93.19 686 PHE A N 1
ATOM 5490 C CA . PHE A 1 686 ? 26.672 -48.438 -43.062 1 93.19 686 PHE A CA 1
ATOM 5491 C C . PHE A 1 686 ? 25.344 -48.844 -43.688 1 93.19 686 PHE A C 1
ATOM 5493 O O . PHE A 1 686 ? 24.578 -48 -44.125 1 93.19 686 PHE A O 1
ATOM 5500 N N . LYS A 1 687 ? 25.062 -50.125 -43.781 1 93.81 687 LYS A N 1
ATOM 5501 C CA . LYS A 1 687 ? 23.812 -50.562 -44.406 1 93.81 687 LYS A CA 1
ATOM 5502 C C . LYS A 1 687 ? 22.594 -50.031 -43.656 1 93.81 687 LYS A C 1
ATOM 5504 O O . LYS A 1 687 ? 21.625 -49.594 -44.281 1 93.81 687 LYS A O 1
ATOM 5509 N N . ALA A 1 688 ? 22.703 -50.094 -42.312 1 93.81 688 ALA A N 1
ATOM 5510 C CA . ALA A 1 688 ? 21.594 -49.625 -41.469 1 93.81 688 ALA A CA 1
ATOM 5511 C C . ALA A 1 688 ? 21.422 -48.094 -41.625 1 93.81 688 ALA A C 1
ATOM 5513 O O . ALA A 1 688 ? 20.297 -47.594 -41.688 1 93.81 688 ALA A O 1
ATOM 5514 N N . ILE A 1 689 ? 22.516 -47.406 -41.688 1 93.81 689 ILE A N 1
ATOM 5515 C CA . ILE A 1 689 ? 22.5 -45.938 -41.844 1 93.81 689 ILE A CA 1
ATOM 5516 C C . ILE A 1 689 ? 21.891 -45.562 -43.188 1 93.81 689 ILE A C 1
ATOM 5518 O O . ILE A 1 689 ? 21.109 -44.594 -43.281 1 93.81 689 ILE A O 1
ATOM 5522 N N . LEU A 1 690 ? 22.266 -46.281 -44.188 1 94.81 690 LEU A N 1
ATOM 5523 C CA . LEU A 1 690 ? 21.75 -46.031 -45.531 1 94.81 690 LEU A CA 1
ATOM 5524 C C . LEU A 1 690 ? 20.234 -46.219 -45.594 1 94.81 690 LEU A C 1
ATOM 5526 O O . LEU A 1 690 ? 19.516 -45.406 -46.156 1 94.81 690 LEU A O 1
ATOM 5530 N N . LEU A 1 691 ? 19.797 -47.25 -44.969 1 94.56 691 LEU A N 1
ATOM 5531 C CA . LEU A 1 691 ? 18.359 -47.531 -44.969 1 94.56 691 LEU A CA 1
ATOM 5532 C C . LEU A 1 691 ? 17.594 -46.469 -44.188 1 94.56 691 LEU A C 1
ATOM 5534 O O . LEU A 1 691 ? 16.5 -46.094 -44.594 1 94.56 691 LEU A O 1
ATOM 5538 N N . GLU A 1 692 ? 18.141 -46.094 -43.062 1 91.62 692 GLU A N 1
ATOM 5539 C CA . GLU A 1 692 ? 17.516 -45.031 -42.281 1 91.62 692 GLU A CA 1
ATOM 5540 C C . GLU A 1 692 ? 17.391 -43.75 -43.062 1 91.62 692 GLU A C 1
ATOM 5542 O O . GLU A 1 692 ? 16.375 -43.062 -43 1 91.62 692 GLU A O 1
ATOM 5547 N N . ALA A 1 693 ? 18.438 -43.375 -43.75 1 93.06 693 ALA A N 1
ATOM 5548 C CA . ALA A 1 693 ? 18.422 -42.188 -44.594 1 93.06 693 ALA A CA 1
ATOM 5549 C C . ALA A 1 693 ? 17.375 -42.312 -45.688 1 93.06 693 ALA A C 1
ATOM 5551 O O . ALA A 1 693 ? 16.688 -41.312 -46 1 93.06 693 ALA A O 1
ATOM 5552 N N . LEU A 1 694 ? 17.312 -43.469 -46.281 1 94.38 694 LEU A N 1
ATOM 5553 C CA . LEU A 1 694 ? 16.312 -43.719 -47.312 1 94.38 694 LEU A CA 1
ATOM 5554 C C . LEU A 1 694 ? 14.906 -43.469 -46.781 1 94.38 694 LEU A C 1
ATOM 5556 O O . LEU A 1 694 ? 14.07 -42.875 -47.469 1 94.38 694 LEU A O 1
ATOM 5560 N N . LEU A 1 695 ? 14.688 -43.875 -45.531 1 90.44 695 LEU A N 1
ATOM 5561 C CA . LEU A 1 695 ? 13.375 -43.719 -44.938 1 90.44 695 LEU A CA 1
ATOM 5562 C C . LEU A 1 695 ? 13.094 -42.281 -44.594 1 90.44 695 LEU A C 1
ATOM 5564 O O . LEU A 1 695 ? 11.977 -41.781 -44.781 1 90.44 695 LEU A O 1
ATOM 5568 N N . GLU A 1 696 ? 14.086 -41.625 -44.094 1 86.12 696 GLU A N 1
ATOM 5569 C CA . GLU A 1 696 ? 13.93 -40.219 -43.75 1 86.12 696 GLU A CA 1
ATOM 5570 C C . GLU A 1 696 ? 13.57 -39.406 -44.969 1 86.12 696 GLU A C 1
ATOM 5572 O O . GLU A 1 696 ? 12.891 -38.375 -44.844 1 86.12 696 GLU A O 1
ATOM 5577 N N . LEU A 1 697 ? 14.016 -39.844 -46.125 1 89.12 697 LEU A N 1
ATOM 5578 C CA . LEU A 1 697 ? 13.766 -39.125 -47.375 1 89.12 697 LEU A CA 1
ATOM 5579 C C . LEU A 1 697 ? 12.5 -39.625 -48.062 1 89.12 697 LEU A C 1
ATOM 5581 O O . LEU A 1 697 ? 12.195 -39.25 -49.188 1 89.12 697 LEU A O 1
ATOM 5585 N N . ASP A 1 698 ? 11.797 -40.5 -47.438 1 88.25 698 ASP A N 1
ATOM 5586 C CA . ASP A 1 698 ? 10.648 -41.156 -48.031 1 88.25 698 ASP A CA 1
ATOM 5587 C C . ASP A 1 698 ? 11.016 -41.781 -49.375 1 88.25 698 ASP A C 1
ATOM 5589 O O . ASP A 1 698 ? 10.305 -41.594 -50.344 1 88.25 698 ASP A O 1
ATOM 5593 N N . GLY A 1 699 ? 12.102 -42.438 -49.406 1 91.31 699 GLY A N 1
ATOM 5594 C CA . GLY A 1 699 ? 12.719 -42.906 -50.625 1 91.31 699 GLY A CA 1
ATOM 5595 C C . GLY A 1 699 ? 12.016 -44.125 -51.219 1 91.31 699 GLY A C 1
ATOM 5596 O O . GLY A 1 699 ? 12.234 -44.469 -52.375 1 91.31 699 GLY A O 1
ATOM 5597 N N . LEU A 1 700 ? 11.141 -44.75 -50.438 1 91.25 700 LEU A N 1
ATOM 5598 C CA . LEU A 1 700 ? 10.375 -45.875 -50.969 1 91.25 700 LEU A CA 1
ATOM 5599 C C . LEU A 1 700 ? 9.281 -45.375 -51.906 1 91.25 700 LEU A C 1
ATOM 5601 O O . LEU A 1 700 ? 8.898 -46.094 -52.844 1 91.25 700 LEU A O 1
ATOM 5605 N N . ARG A 1 701 ? 8.797 -44.219 -51.531 1 89.88 701 ARG A N 1
ATOM 5606 C CA . ARG A 1 701 ? 7.781 -43.594 -52.406 1 89.88 701 ARG A CA 1
ATOM 5607 C C . ARG A 1 701 ? 8.414 -42.906 -53.594 1 89.88 701 ARG A C 1
ATOM 5609 O O . ARG A 1 701 ? 7.996 -43.125 -54.75 1 89.88 701 ARG A O 1
ATOM 5616 N N . THR A 1 702 ? 9.367 -42.062 -53.281 1 92.06 702 THR A N 1
ATOM 5617 C CA . THR A 1 702 ? 10.117 -41.344 -54.312 1 92.06 702 THR A CA 1
ATOM 5618 C C . THR A 1 702 ? 11.617 -41.656 -54.188 1 92.06 702 THR A C 1
ATOM 5620 O O . THR A 1 702 ? 12.305 -41.062 -53.375 1 92.06 702 THR A O 1
ATOM 5623 N N . PRO A 1 703 ? 12.125 -42.5 -55 1 94 703 PRO A N 1
ATOM 5624 C CA . PRO A 1 703 ? 13.539 -42.844 -54.906 1 94 703 PRO A CA 1
ATOM 5625 C C . PRO A 1 703 ? 14.469 -41.656 -55 1 94 703 PRO A C 1
ATOM 5627 O O . PRO A 1 703 ? 14.375 -40.844 -55.938 1 94 703 PRO A O 1
ATOM 5630 N N . PRO A 1 704 ? 15.336 -41.531 -54.031 1 94.75 704 PRO A N 1
ATOM 5631 C CA . PRO A 1 704 ? 16.25 -40.375 -54.031 1 94.75 704 PRO A CA 1
ATOM 5632 C C . PRO A 1 704 ? 17.438 -40.562 -54.969 1 94.75 704 PRO A C 1
ATOM 5634 O O . PRO A 1 704 ? 17.797 -41.688 -55.281 1 94.75 704 PRO A O 1
ATOM 5637 N N . THR A 1 705 ? 18 -39.375 -55.281 1 94.62 705 THR A N 1
ATOM 5638 C CA . THR A 1 705 ? 19.266 -39.438 -56 1 94.62 705 THR A CA 1
ATOM 5639 C C . THR A 1 705 ? 20.391 -39.906 -55.094 1 94.62 705 THR A C 1
ATOM 5641 O O . THR A 1 705 ? 20.297 -39.812 -53.875 1 94.62 705 THR A O 1
ATOM 5644 N N . LEU A 1 706 ? 21.391 -40.469 -55.656 1 95.06 706 LEU A N 1
ATOM 5645 C CA . LEU A 1 706 ? 22.516 -40.938 -54.875 1 95.06 706 LEU A CA 1
ATOM 5646 C C . LEU A 1 706 ? 23.141 -39.781 -54.094 1 95.06 706 LEU A C 1
ATOM 5648 O O . LEU A 1 706 ? 23.578 -40 -52.938 1 95.06 706 LEU A O 1
ATOM 5652 N N . ALA A 1 707 ? 23.109 -38.656 -54.656 1 93.94 707 ALA A N 1
ATOM 5653 C CA . ALA A 1 707 ? 23.672 -37.5 -53.969 1 93.94 707 ALA A CA 1
ATOM 5654 C C . ALA A 1 707 ? 22.844 -37.125 -52.75 1 93.94 707 ALA A C 1
ATOM 5656 O O . ALA A 1 707 ? 23.406 -36.906 -51.656 1 93.94 707 ALA A O 1
ATOM 5657 N N . THR A 1 708 ? 21.562 -37.062 -52.938 1 94.56 708 THR A N 1
ATOM 5658 C CA . THR A 1 708 ? 20.672 -36.719 -51.844 1 94.56 708 THR A CA 1
ATOM 5659 C C . THR A 1 708 ? 20.719 -37.781 -50.75 1 94.56 708 THR A C 1
ATOM 5661 O O . THR A 1 708 ? 20.672 -37.469 -49.562 1 94.56 708 THR A O 1
ATOM 5664 N N . LEU A 1 709 ? 20.766 -38.969 -51.156 1 95.25 709 LEU A N 1
ATOM 5665 C CA . LEU A 1 709 ? 20.812 -40.094 -50.219 1 95.25 709 LEU A CA 1
ATOM 5666 C C . LEU A 1 709 ? 22.125 -40.062 -49.406 1 95.25 709 LEU A C 1
ATOM 5668 O O . LEU A 1 709 ? 22.125 -40.312 -48.219 1 95.25 709 LEU A O 1
ATOM 5672 N N . ALA A 1 710 ? 23.156 -39.781 -50.062 1 94.94 710 ALA A N 1
ATOM 5673 C CA . ALA A 1 710 ? 24.469 -39.719 -49.375 1 94.94 710 ALA A CA 1
ATOM 5674 C C . ALA A 1 710 ? 24.516 -38.562 -48.406 1 94.94 710 ALA A C 1
ATOM 5676 O O . ALA A 1 710 ? 25.062 -38.688 -47.312 1 94.94 710 ALA A O 1
ATOM 5677 N N . GLU A 1 711 ? 23.969 -37.5 -48.812 1 93.81 711 GLU A N 1
ATOM 5678 C CA . GLU A 1 711 ? 23.922 -36.344 -47.938 1 93.81 711 GLU A CA 1
ATOM 5679 C C . GLU A 1 711 ? 23.094 -36.625 -46.688 1 93.81 711 GLU A C 1
ATOM 5681 O O . GLU A 1 711 ? 23.5 -36.281 -45.562 1 93.81 711 GLU A O 1
ATOM 5686 N N . CYS A 1 712 ? 21.969 -37.219 -46.875 1 91.75 712 CYS A N 1
ATOM 5687 C CA . CYS A 1 712 ? 21.109 -37.562 -45.75 1 91.75 712 CYS A CA 1
ATOM 5688 C C . CYS A 1 712 ? 21.781 -38.594 -44.844 1 91.75 712 CYS A C 1
ATOM 5690 O O . CYS A 1 712 ? 21.641 -38.531 -43.625 1 91.75 712 CYS A O 1
ATOM 5692 N N . SER A 1 713 ? 22.484 -39.5 -45.438 1 94 713 SER A N 1
ATOM 5693 C CA . SER A 1 713 ? 23.203 -40.5 -44.656 1 94 713 SER A CA 1
ATOM 5694 C C . SER A 1 713 ? 24.281 -39.875 -43.781 1 94 713 SER A C 1
ATOM 5696 O O . SER A 1 713 ? 24.547 -40.375 -42.688 1 94 713 SER A O 1
ATOM 5698 N N . TYR A 1 714 ? 24.844 -38.844 -44.312 1 91.94 714 TYR A N 1
ATOM 5699 C CA . TYR A 1 714 ? 25.828 -38.125 -43.531 1 91.94 714 TYR A CA 1
ATOM 5700 C C . TYR A 1 714 ? 25.203 -37.531 -42.25 1 91.94 714 TYR A C 1
ATOM 5702 O O . TYR A 1 714 ? 25.766 -37.625 -41.188 1 91.94 714 TYR A O 1
ATOM 5710 N N . THR A 1 715 ? 24.094 -36.969 -42.469 1 86.69 715 THR A N 1
ATOM 5711 C CA . THR A 1 715 ? 23.391 -36.344 -41.344 1 86.69 715 THR A CA 1
ATOM 5712 C C . THR A 1 715 ? 23.016 -37.375 -40.281 1 86.69 715 THR A C 1
ATOM 5714 O O . THR A 1 715 ? 23.109 -37.125 -39.094 1 86.69 715 THR A O 1
ATOM 5717 N N . VAL A 1 716 ? 22.578 -38.531 -40.75 1 87.25 716 VAL A N 1
ATOM 5718 C CA . VAL A 1 716 ? 22.141 -39.594 -39.875 1 87.25 716 VAL A CA 1
ATOM 5719 C C . VAL A 1 716 ? 23.328 -40.125 -39.062 1 87.25 716 VAL A C 1
ATOM 5721 O O . VAL A 1 716 ? 23.219 -40.344 -37.875 1 87.25 716 VAL A O 1
ATOM 5724 N N . ILE A 1 717 ? 24.406 -40.375 -39.688 1 88.62 717 ILE A N 1
ATOM 5725 C CA . ILE A 1 717 ? 25.547 -40.938 -39 1 88.62 717 ILE A CA 1
ATOM 5726 C C . ILE A 1 717 ? 26.219 -39.875 -38.156 1 88.62 717 ILE A C 1
ATOM 5728 O O . ILE A 1 717 ? 26.766 -40.188 -37.094 1 88.62 717 ILE A O 1
ATOM 5732 N N . ALA A 1 718 ? 26.156 -38.594 -38.562 1 83.5 718 ALA A N 1
ATOM 5733 C CA . ALA A 1 718 ? 26.766 -37.5 -37.812 1 83.5 718 ALA A CA 1
ATOM 5734 C C . ALA A 1 718 ? 26.109 -37.344 -36.469 1 83.5 718 ALA A C 1
ATOM 5736 O O . ALA A 1 718 ? 26.734 -36.875 -35.5 1 83.5 718 ALA A O 1
ATOM 5737 N N . ARG A 1 719 ? 24.922 -37.75 -36.406 1 81.88 719 ARG A N 1
ATOM 5738 C CA . ARG A 1 719 ? 24.203 -37.688 -35.125 1 81.88 719 ARG A CA 1
ATOM 5739 C C . ARG A 1 719 ? 24.719 -38.719 -34.156 1 81.88 719 ARG A C 1
ATOM 5741 O O . ARG A 1 719 ? 24.422 -38.688 -32.938 1 81.88 719 ARG A O 1
ATOM 5748 N N . ARG A 1 720 ? 25.531 -39.625 -34.688 1 83.44 720 ARG A N 1
ATOM 5749 C CA . ARG A 1 720 ? 26.109 -40.719 -33.906 1 83.44 720 ARG A CA 1
ATOM 5750 C C . ARG A 1 720 ? 27.641 -40.656 -33.969 1 83.44 720 ARG A C 1
ATOM 5752 O O . ARG A 1 720 ? 28.25 -41.5 -34.625 1 83.44 720 ARG A O 1
ATOM 5759 N N . PRO A 1 721 ? 28.156 -39.844 -33.125 1 79.56 721 PRO A N 1
ATOM 5760 C CA . PRO A 1 721 ? 29.609 -39.656 -33.25 1 79.56 721 PRO A CA 1
ATOM 5761 C C . PRO A 1 721 ? 30.406 -40.906 -32.938 1 79.56 721 PRO A C 1
ATOM 5763 O O . PRO A 1 721 ? 31.5 -41.094 -33.469 1 79.56 721 PRO A O 1
ATOM 5766 N N . ASP A 1 722 ? 29.859 -41.719 -32.094 1 81.75 722 ASP A N 1
ATOM 5767 C CA . ASP A 1 722 ? 30.547 -42.969 -31.766 1 81.75 722 ASP A CA 1
ATOM 5768 C C . ASP A 1 722 ? 30.672 -43.875 -33 1 81.75 722 ASP A C 1
ATOM 5770 O O . ASP A 1 722 ? 31.734 -44.438 -33.25 1 81.75 722 ASP A O 1
ATOM 5774 N N . LEU A 1 723 ? 29.656 -43.906 -33.781 1 84.31 723 LEU A N 1
ATOM 5775 C CA . LEU A 1 723 ? 29.656 -44.719 -35 1 84.31 723 LEU A CA 1
ATOM 5776 C C . LEU A 1 723 ? 30.562 -44.094 -36.062 1 84.31 723 LEU A C 1
ATOM 5778 O O . LEU A 1 723 ? 31.25 -44.812 -36.781 1 84.31 723 LEU A O 1
ATOM 5782 N N . MET A 1 724 ? 30.469 -42.812 -36.125 1 85.38 724 MET A N 1
ATOM 5783 C CA . MET A 1 724 ? 31.328 -42.125 -37.062 1 85.38 724 MET A CA 1
ATOM 5784 C C . MET A 1 724 ? 32.812 -42.375 -36.781 1 85.38 724 MET A C 1
ATOM 5786 O O . MET A 1 724 ? 33.562 -42.625 -37.719 1 85.38 724 MET A O 1
ATOM 5790 N N . ALA A 1 725 ? 33.125 -42.375 -35.531 1 83.75 725 ALA A N 1
ATOM 5791 C CA . ALA A 1 725 ? 34.5 -42.562 -35.094 1 83.75 725 ALA A CA 1
ATOM 5792 C C . ALA A 1 725 ? 34.969 -44 -35.344 1 83.75 725 ALA A C 1
ATOM 5794 O O . ALA A 1 725 ? 36.094 -44.25 -35.75 1 83.75 725 ALA A O 1
ATOM 5795 N N . GLU A 1 726 ? 34.062 -44.844 -35.219 1 85.38 726 GLU A N 1
ATOM 5796 C CA . GLU A 1 726 ? 34.438 -46.25 -35.281 1 85.38 726 GLU A CA 1
ATOM 5797 C C . GLU A 1 726 ? 34.406 -46.781 -36.719 1 85.38 726 GLU A C 1
ATOM 5799 O O . GLU A 1 726 ? 35.281 -47.531 -37.125 1 85.38 726 GLU A O 1
ATOM 5804 N N . ASP A 1 727 ? 33.469 -46.312 -37.5 1 90 727 ASP A N 1
ATOM 5805 C CA . ASP A 1 727 ? 33.188 -47 -38.75 1 90 727 ASP A CA 1
ATOM 5806 C C . ASP A 1 727 ? 33.781 -46.25 -39.938 1 90 727 ASP A C 1
ATOM 5808 O O . ASP A 1 727 ? 34.094 -46.844 -40.969 1 90 727 ASP A O 1
ATOM 5812 N N . LEU A 1 728 ? 33.906 -45 -39.812 1 89.69 728 LEU A N 1
ATOM 5813 C CA . LEU A 1 728 ? 34.438 -44.25 -40.938 1 89.69 728 LEU A CA 1
ATOM 5814 C C . LEU A 1 728 ? 35.969 -44.281 -40.938 1 89.69 728 LEU A C 1
ATOM 5816 O O . LEU A 1 728 ? 36.594 -44.375 -39.906 1 89.69 728 LEU A O 1
ATOM 5820 N N . THR A 1 729 ? 36.531 -44.219 -42.094 1 87.12 729 THR A N 1
ATOM 5821 C CA . THR A 1 729 ? 38 -44.125 -42.219 1 87.12 729 THR A CA 1
ATOM 5822 C C . THR A 1 729 ? 38.469 -42.719 -41.812 1 87.12 729 THR A C 1
ATOM 5824 O O . THR A 1 729 ? 37.688 -41.781 -41.812 1 87.12 729 THR A O 1
ATOM 5827 N N . GLU A 1 730 ? 39.75 -42.625 -41.531 1 87.06 730 GLU A N 1
ATOM 5828 C CA . GLU A 1 730 ? 40.312 -41.344 -41.094 1 87.06 730 GLU A CA 1
ATOM 5829 C C . GLU A 1 730 ? 40.125 -40.25 -42.156 1 87.06 730 GLU A C 1
ATOM 5831 O O . GLU A 1 730 ? 39.875 -39.094 -41.844 1 87.06 730 GLU A O 1
ATOM 5836 N N . ASN A 1 731 ? 40.219 -40.656 -43.312 1 84.69 731 ASN A N 1
ATOM 5837 C CA . ASN A 1 731 ? 40 -39.719 -44.438 1 84.69 731 ASN A CA 1
ATOM 5838 C C . ASN A 1 731 ? 38.531 -39.312 -44.562 1 84.69 731 ASN A C 1
ATOM 5840 O O . ASN A 1 731 ? 38.219 -38.156 -44.812 1 84.69 731 ASN A O 1
ATOM 5844 N N . ALA A 1 732 ? 37.688 -40.25 -44.375 1 88.56 732 ALA A N 1
ATOM 5845 C CA . ALA A 1 732 ? 36.25 -40 -44.594 1 88.56 732 ALA A CA 1
ATOM 5846 C C . ALA A 1 732 ? 35.688 -39.094 -43.5 1 88.56 732 ALA A C 1
ATOM 5848 O O . ALA A 1 732 ? 34.688 -38.406 -43.688 1 88.56 732 ALA A O 1
ATOM 5849 N N . LYS A 1 733 ? 36.344 -39.156 -42.344 1 89.5 733 LYS A N 1
ATOM 5850 C CA . LYS A 1 733 ? 35.906 -38.344 -41.219 1 89.5 733 LYS A CA 1
ATOM 5851 C C . LYS A 1 733 ? 36.031 -36.844 -41.562 1 89.5 733 LYS A C 1
ATOM 5853 O O . LYS A 1 733 ? 35.344 -36 -40.938 1 89.5 733 LYS A O 1
ATOM 5858 N N . GLN A 1 734 ? 36.781 -36.531 -42.531 1 85.94 734 GLN A N 1
ATOM 5859 C CA . GLN A 1 734 ? 37.031 -35.125 -42.875 1 85.94 734 GLN A CA 1
ATOM 5860 C C . GLN A 1 734 ? 36.062 -34.625 -43.938 1 85.94 734 GLN A C 1
ATOM 5862 O O . GLN A 1 734 ? 36 -33.438 -44.188 1 85.94 734 GLN A O 1
ATOM 5867 N N . PHE A 1 735 ? 35.312 -35.5 -44.469 1 89 735 PHE A N 1
ATOM 5868 C CA . PHE A 1 735 ? 34.406 -35.125 -45.562 1 89 735 PHE A CA 1
ATOM 5869 C C . PHE A 1 735 ? 33.188 -34.375 -45 1 89 735 PHE A C 1
ATOM 5871 O O . PHE A 1 735 ? 32.812 -34.531 -43.844 1 89 735 PHE A O 1
ATOM 5878 N N . LYS A 1 736 ? 32.688 -33.5 -45.844 1 88.81 736 LYS A N 1
ATOM 5879 C CA . LYS A 1 736 ? 31.406 -32.844 -45.531 1 88.81 736 LYS A CA 1
ATOM 5880 C C . LYS A 1 736 ? 30.25 -33.469 -46.281 1 88.81 736 LYS A C 1
ATOM 5882 O O . LYS A 1 736 ? 30.469 -34.219 -47.25 1 88.81 736 LYS A O 1
ATOM 5887 N N . ALA A 1 737 ? 29.047 -33.25 -45.875 1 87.38 737 ALA A N 1
ATOM 5888 C CA . ALA A 1 737 ? 27.859 -33.906 -46.406 1 87.38 737 ALA A CA 1
ATOM 5889 C C . ALA A 1 737 ? 27.719 -33.688 -47.906 1 87.38 737 ALA A C 1
ATOM 5891 O O . ALA A 1 737 ? 27.328 -34.594 -48.656 1 87.38 737 ALA A O 1
ATOM 5892 N N . ALA A 1 738 ? 28.078 -32.5 -48.312 1 86.94 738 ALA A N 1
ATOM 5893 C CA . ALA A 1 738 ? 27.828 -32.156 -49.719 1 86.94 738 ALA A CA 1
ATOM 5894 C C . ALA A 1 738 ? 29.078 -32.406 -50.562 1 86.94 738 ALA A C 1
ATOM 5896 O O . ALA A 1 738 ? 29.047 -32.219 -51.781 1 86.94 738 ALA A O 1
ATOM 5897 N N . ASP A 1 739 ? 30.094 -33.031 -50 1 88.12 739 ASP A N 1
ATOM 5898 C CA . ASP A 1 739 ? 31.344 -33.25 -50.688 1 88.12 739 ASP A CA 1
ATOM 5899 C C . ASP A 1 739 ? 31.219 -34.406 -51.688 1 88.12 739 ASP A C 1
ATOM 5901 O O . ASP A 1 739 ? 30.547 -35.406 -51.438 1 88.12 739 ASP A O 1
ATOM 5905 N N . LYS A 1 740 ? 31.906 -34.25 -52.812 1 91.12 740 LYS A N 1
ATOM 5906 C CA . LYS A 1 740 ? 31.938 -35.281 -53.812 1 91.12 740 LYS A CA 1
ATOM 5907 C C . LYS A 1 740 ? 32.656 -36.531 -53.281 1 91.12 740 LYS A C 1
ATOM 5909 O O . LYS A 1 740 ? 32.312 -37.656 -53.656 1 91.12 740 LYS A O 1
ATOM 5914 N N . ASP A 1 741 ? 33.625 -36.281 -52.469 1 90.62 741 ASP A N 1
ATOM 5915 C CA . ASP A 1 741 ? 34.375 -37.406 -51.906 1 90.62 741 ASP A CA 1
ATOM 5916 C C . ASP A 1 741 ? 33.5 -38.25 -50.969 1 90.62 741 ASP A C 1
ATOM 5918 O O . ASP A 1 741 ? 33.688 -39.469 -50.875 1 90.62 741 ASP A O 1
ATOM 5922 N N . TRP A 1 742 ? 32.656 -37.594 -50.344 1 93.94 742 TRP A N 1
ATOM 5923 C CA . TRP A 1 742 ? 31.734 -38.344 -49.5 1 93.94 742 TRP A CA 1
ATOM 5924 C C . TRP A 1 742 ? 30.812 -39.219 -50.344 1 93.94 742 TRP A C 1
ATOM 5926 O O . TRP A 1 742 ? 30.578 -40.375 -50.031 1 93.94 742 TRP A O 1
ATOM 5936 N N . LEU A 1 743 ? 30.312 -38.625 -51.438 1 94.81 743 LEU A N 1
ATOM 5937 C CA . LEU A 1 743 ? 29.453 -39.375 -52.344 1 94.81 743 LEU A CA 1
ATOM 5938 C C . LEU A 1 743 ? 30.156 -40.625 -52.875 1 94.81 743 LEU A C 1
ATOM 5940 O O . LEU A 1 743 ? 29.578 -41.719 -52.906 1 94.81 743 LEU A O 1
ATOM 5944 N N . ASN A 1 744 ? 31.391 -40.469 -53.219 1 93 744 ASN A N 1
ATOM 5945 C CA . ASN A 1 744 ? 32.188 -41.562 -53.75 1 93 744 ASN A CA 1
ATOM 5946 C C . ASN A 1 744 ? 32.406 -42.625 -52.656 1 93 744 ASN A C 1
ATOM 5948 O O . ASN A 1 744 ? 32.344 -43.844 -52.938 1 93 744 ASN A O 1
ATOM 5952 N N . TYR A 1 745 ? 32.719 -42.156 -51.531 1 93.62 745 TYR A N 1
ATOM 5953 C CA . TYR A 1 745 ? 32.938 -43.062 -50.406 1 93.62 745 TYR A CA 1
ATOM 5954 C C . TYR A 1 745 ? 31.672 -43.875 -50.125 1 93.62 745 TYR A C 1
ATOM 5956 O O . TYR A 1 745 ? 31.75 -45.094 -49.906 1 93.62 745 TYR A O 1
ATOM 5964 N N . TRP A 1 746 ? 30.562 -43.188 -50.094 1 94.31 746 TRP A N 1
ATOM 5965 C CA . TRP A 1 746 ? 29.297 -43.844 -49.75 1 94.31 746 TRP A CA 1
ATOM 5966 C C . TRP A 1 746 ? 28.828 -44.75 -50.844 1 94.31 746 TRP A C 1
ATOM 5968 O O . TRP A 1 746 ? 28.219 -45.781 -50.594 1 94.31 746 TRP A O 1
ATOM 5978 N N . ARG A 1 747 ? 29.078 -44.406 -52.062 1 93.81 747 ARG A N 1
ATOM 5979 C CA . ARG A 1 747 ? 28.75 -45.219 -53.25 1 93.81 747 ARG A CA 1
ATOM 5980 C C . ARG A 1 747 ? 29.531 -46.5 -53.25 1 93.81 747 ARG A C 1
ATOM 5982 O O . ARG A 1 747 ? 29 -47.562 -53.594 1 93.81 747 ARG A O 1
ATOM 5989 N N . ASN A 1 748 ? 30.766 -46.438 -52.781 1 91.62 748 ASN A N 1
ATOM 5990 C CA . ASN A 1 748 ? 31.656 -47.594 -52.875 1 91.62 748 ASN A CA 1
ATOM 5991 C C . ASN A 1 748 ? 31.531 -48.5 -51.656 1 91.62 748 ASN A C 1
ATOM 5993 O O . ASN A 1 748 ? 32.188 -49.531 -51.594 1 91.62 748 ASN A O 1
ATOM 5997 N N . ASN A 1 749 ? 30.672 -48.188 -50.75 1 91.88 749 ASN A N 1
ATOM 5998 C CA . ASN A 1 749 ? 30.5 -49 -49.562 1 91.88 749 ASN A CA 1
ATOM 5999 C C . ASN A 1 749 ? 29.062 -49.531 -49.406 1 91.88 749 ASN A C 1
ATOM 6001 O O . ASN A 1 749 ? 28.672 -50.469 -50.094 1 91.88 749 ASN A O 1
ATOM 6005 N N . PRO A 1 750 ? 28.188 -48.75 -48.75 1 92.94 750 PRO A N 1
ATOM 6006 C CA . PRO A 1 750 ? 26.875 -49.344 -48.531 1 92.94 750 PRO A CA 1
ATOM 6007 C C . PRO A 1 750 ? 26.031 -49.406 -49.812 1 92.94 750 PRO A C 1
ATOM 6009 O O . PRO A 1 750 ? 25.266 -50.344 -50 1 92.94 750 PRO A O 1
ATOM 6012 N N . ILE A 1 751 ? 26.109 -48.438 -50.656 1 93.44 751 ILE A N 1
ATOM 6013 C CA . ILE A 1 751 ? 25.312 -48.438 -51.875 1 93.44 751 ILE A CA 1
ATOM 6014 C C . ILE A 1 751 ? 25.75 -49.594 -52.781 1 93.44 751 ILE A C 1
ATOM 6016 O O . ILE A 1 751 ? 24.906 -50.312 -53.312 1 93.44 751 ILE A O 1
ATOM 6020 N N . LYS A 1 752 ? 27.047 -49.719 -52.938 1 90.38 752 LYS A N 1
ATOM 6021 C CA . LYS A 1 752 ? 27.578 -50.844 -53.719 1 90.38 752 LYS A CA 1
ATOM 6022 C C . LYS A 1 752 ? 27.188 -52.188 -53.094 1 90.38 752 LYS A C 1
ATOM 6024 O O . LYS A 1 752 ? 26.875 -53.125 -53.812 1 90.38 752 LYS A O 1
ATOM 6029 N N . ALA A 1 753 ? 27.203 -52.219 -51.844 1 88.25 753 ALA A N 1
ATOM 6030 C CA . ALA A 1 753 ? 26.875 -53.469 -51.125 1 88.25 753 ALA A CA 1
ATOM 6031 C C . ALA A 1 753 ? 25.438 -53.906 -51.406 1 88.25 753 ALA A C 1
ATOM 6033 O O . ALA A 1 753 ? 25.156 -55.094 -51.531 1 88.25 753 ALA A O 1
ATOM 6034 N N . PHE A 1 754 ? 24.562 -52.938 -51.594 1 90.69 754 PHE A N 1
ATOM 6035 C CA . PHE A 1 754 ? 23.156 -53.25 -51.812 1 90.69 754 PHE A CA 1
ATOM 6036 C C . PHE A 1 754 ? 22.859 -53.438 -53.281 1 90.69 754 PHE A C 1
ATOM 6038 O O . PHE A 1 754 ? 21.812 -54 -53.656 1 90.69 754 PHE A O 1
ATOM 6045 N N . THR A 1 755 ? 23.734 -52.969 -54.188 1 88.5 755 THR A N 1
ATOM 6046 C CA . THR A 1 755 ? 23.391 -52.938 -55.594 1 88.5 755 THR A CA 1
ATOM 6047 C C . THR A 1 755 ? 24.266 -53.938 -56.375 1 88.5 755 THR A C 1
ATOM 6049 O O . THR A 1 755 ? 23.984 -54.25 -57.531 1 88.5 755 THR A O 1
ATOM 6052 N N . ASN A 1 756 ? 25.391 -54.375 -55.844 1 78.31 756 ASN A N 1
ATOM 6053 C CA . ASN A 1 756 ? 26.328 -55.25 -56.562 1 78.31 756 ASN A CA 1
ATOM 6054 C C . ASN A 1 756 ? 25.781 -56.656 -56.688 1 78.31 756 ASN A C 1
ATOM 6056 O O . ASN A 1 756 ? 25.281 -57.219 -55.719 1 78.31 756 ASN A O 1
ATOM 6060 N N . LYS A 1 757 ? 25.578 -57.156 -57.875 1 65.75 757 LYS A N 1
ATOM 6061 C CA . LYS A 1 757 ? 25.016 -58.438 -58.25 1 65.75 757 LYS A CA 1
ATOM 6062 C C . LYS A 1 757 ? 25.969 -59.594 -57.938 1 65.75 757 LYS A C 1
ATOM 6064 O O . LYS A 1 757 ? 25.688 -60.75 -58.219 1 65.75 757 LYS A O 1
ATOM 6069 N N . ALA A 1 758 ? 27.203 -59.406 -57.625 1 53 758 ALA A N 1
ATOM 6070 C CA . ALA A 1 758 ? 28.172 -60.5 -57.656 1 53 758 ALA A CA 1
ATOM 6071 C C . ALA A 1 758 ? 27.734 -61.625 -56.719 1 53 758 ALA A C 1
ATOM 6073 O O . ALA A 1 758 ? 28.172 -62.75 -56.906 1 53 758 ALA A O 1
ATOM 6074 N N . THR A 1 759 ? 27.25 -61.375 -55.531 1 50.12 759 THR A N 1
ATOM 6075 C CA . THR A 1 759 ? 27.156 -62.469 -54.625 1 50.12 759 THR A CA 1
ATOM 6076 C C . THR A 1 759 ? 25.781 -63.156 -54.719 1 50.12 759 THR A C 1
ATOM 6078 O O . THR A 1 759 ? 24.844 -62.562 -55.25 1 50.12 759 THR A O 1
ATOM 6081 N N . LYS A 1 760 ? 25.688 -64.562 -54.562 1 55.5 760 LYS A N 1
ATOM 6082 C CA . LYS A 1 760 ? 24.594 -65.5 -54.531 1 55.5 760 LYS A CA 1
ATOM 6083 C C . LYS A 1 760 ? 23.359 -64.938 -53.875 1 55.5 760 LYS A C 1
ATOM 6085 O O . LYS A 1 760 ? 22.312 -65.562 -53.812 1 55.5 760 LYS A O 1
ATOM 6090 N N . GLN A 1 761 ? 23.391 -63.594 -53.344 1 59.91 761 GLN A N 1
ATOM 6091 C CA . GLN A 1 761 ? 22.219 -63.094 -52.625 1 59.91 761 GLN A CA 1
ATOM 6092 C C . GLN A 1 761 ? 21.406 -62.156 -53.5 1 59.91 761 GLN A C 1
ATOM 6094 O O . GLN A 1 761 ? 21.938 -61.531 -54.438 1 59.91 761 GLN A O 1
ATOM 6099 N N . ALA A 1 762 ? 20.141 -62.125 -53.438 1 69.94 762 ALA A N 1
ATOM 6100 C CA . ALA A 1 762 ? 19.188 -61.281 -54.188 1 69.94 762 ALA A CA 1
ATOM 6101 C C . ALA A 1 762 ? 19.578 -59.812 -54.062 1 69.94 762 ALA A C 1
ATOM 6103 O O . ALA A 1 762 ? 20 -59.344 -53 1 69.94 762 ALA A O 1
ATOM 6104 N N . THR A 1 763 ? 19.719 -59.156 -55.156 1 83.56 763 THR A N 1
ATOM 6105 C CA . THR A 1 763 ? 19.953 -57.688 -55.188 1 83.56 763 THR A CA 1
ATOM 6106 C C . THR A 1 763 ? 18.656 -56.938 -54.938 1 83.56 763 THR A C 1
ATOM 6108 O O . THR A 1 763 ? 17.734 -57 -55.75 1 83.56 763 THR A O 1
ATOM 6111 N N . TRP A 1 764 ? 18.625 -56.281 -53.812 1 90.25 764 TRP A N 1
ATOM 6112 C CA . TRP A 1 764 ? 17.375 -55.656 -53.344 1 90.25 764 TRP A CA 1
ATOM 6113 C C . TRP A 1 764 ? 17.234 -54.25 -53.938 1 90.25 764 TRP A C 1
ATOM 6115 O O . TRP A 1 764 ? 16.109 -53.75 -54.031 1 90.25 764 TRP A O 1
ATOM 6125 N N . PHE A 1 765 ? 18.375 -53.656 -54.25 1 93.75 765 PHE A N 1
ATOM 6126 C CA . PHE A 1 765 ? 18.328 -52.312 -54.812 1 93.75 765 PHE A CA 1
ATOM 6127 C C . PHE A 1 765 ? 19.188 -52.219 -56.062 1 93.75 765 PHE A C 1
ATOM 6129 O O . PHE A 1 765 ? 20.047 -53.062 -56.312 1 93.75 765 PHE A O 1
ATOM 6136 N N . SER A 1 766 ? 18.812 -51.25 -56.875 1 92.75 766 SER A N 1
ATOM 6137 C CA . SER A 1 766 ? 19.578 -50.969 -58.062 1 92.75 766 SER A CA 1
ATOM 6138 C C . SER A 1 766 ? 19.672 -49.469 -58.312 1 92.75 766 SER A C 1
ATOM 6140 O O . SER A 1 766 ? 18.984 -48.656 -57.656 1 92.75 766 SER A O 1
ATOM 6142 N N . ILE A 1 767 ? 20.609 -49.094 -59.125 1 92.94 767 ILE A N 1
ATOM 6143 C CA . ILE A 1 767 ? 20.781 -47.688 -59.531 1 92.94 767 ILE A CA 1
ATOM 6144 C C . ILE A 1 767 ? 20.188 -47.5 -60.938 1 92.94 767 ILE A C 1
ATOM 6146 O O . ILE A 1 767 ? 20.578 -48.156 -61.875 1 92.94 767 ILE A O 1
ATOM 6150 N N . ASP A 1 768 ? 19.266 -46.656 -61.031 1 91.25 768 ASP A N 1
ATOM 6151 C CA . ASP A 1 768 ? 18.609 -46.469 -62.312 1 91.25 768 ASP A CA 1
ATOM 6152 C C . ASP A 1 768 ? 19.391 -45.469 -63.188 1 91.25 768 ASP A C 1
ATOM 6154 O O . ASP A 1 768 ? 20.469 -45.031 -62.812 1 91.25 768 ASP A O 1
ATOM 6158 N N . SER A 1 769 ? 18.859 -45.156 -64.375 1 88.06 769 SER A N 1
ATOM 6159 C CA . SER A 1 769 ? 19.531 -44.344 -65.375 1 88.06 769 SER A CA 1
ATOM 6160 C C . SER A 1 769 ? 19.703 -42.906 -64.875 1 88.06 769 SER A C 1
ATOM 6162 O O . SER A 1 769 ? 20.641 -42.219 -65.312 1 88.06 769 SER A O 1
ATOM 6164 N N . GLN A 1 770 ? 18.875 -42.5 -64.062 1 91 770 GLN A N 1
ATOM 6165 C CA . GLN A 1 770 ? 18.953 -41.156 -63.5 1 91 770 GLN A CA 1
ATOM 6166 C C . GLN A 1 770 ? 19.766 -41.156 -62.188 1 91 770 GLN A C 1
ATOM 6168 O O . GLN A 1 770 ? 19.734 -40.188 -61.438 1 91 770 GLN A O 1
ATOM 6173 N N . GLN A 1 771 ? 20.438 -42.188 -61.844 1 91.56 771 GLN A N 1
ATOM 6174 C CA . GLN A 1 771 ? 21.297 -42.344 -60.688 1 91.56 771 GLN A CA 1
ATOM 6175 C C . GLN A 1 771 ? 20.469 -42.312 -59.406 1 91.56 771 GLN A C 1
ATOM 6177 O O . GLN A 1 771 ? 20.891 -41.688 -58.406 1 91.56 771 GLN A O 1
ATOM 6182 N N . ARG A 1 772 ? 19.359 -42.844 -59.531 1 94.25 772 ARG A N 1
ATOM 6183 C CA . ARG A 1 772 ? 18.5 -42.969 -58.344 1 94.25 772 ARG A CA 1
ATOM 6184 C C . ARG A 1 772 ? 18.625 -44.344 -57.719 1 94.25 772 ARG A C 1
ATOM 6186 O O . ARG A 1 772 ? 18.828 -45.344 -58.438 1 94.25 772 ARG A O 1
ATOM 6193 N N . PHE A 1 773 ? 18.562 -44.375 -56.406 1 93.88 773 PHE A N 1
ATOM 6194 C CA . PHE A 1 773 ? 18.562 -45.594 -55.625 1 93.88 773 PHE A CA 1
ATOM 6195 C C . PHE A 1 773 ? 17.172 -46.219 -55.531 1 93.88 773 PHE A C 1
ATOM 6197 O O . PHE A 1 773 ? 16.312 -45.719 -54.812 1 93.88 773 PHE A O 1
ATOM 6204 N N . VAL A 1 774 ? 16.891 -47.281 -56.344 1 94.06 774 VAL A N 1
ATOM 6205 C CA . VAL A 1 774 ? 15.523 -47.781 -56.5 1 94.06 774 VAL A CA 1
ATOM 6206 C C . VAL A 1 774 ? 15.438 -49.219 -56 1 94.06 774 VAL A C 1
ATOM 6208 O O . VAL A 1 774 ? 16.359 -50 -56.219 1 94.06 774 VAL A O 1
ATOM 6211 N N . ALA A 1 775 ? 14.352 -49.5 -55.406 1 93.25 775 ALA A N 1
ATOM 6212 C CA . ALA A 1 775 ? 14.102 -50.875 -54.969 1 93.25 775 ALA A CA 1
ATOM 6213 C C . ALA A 1 775 ? 13.805 -51.781 -56.156 1 93.25 775 ALA A C 1
ATOM 6215 O O . ALA A 1 775 ? 13.125 -51.375 -57.094 1 93.25 775 ALA A O 1
ATOM 6216 N N . ASN A 1 776 ? 14.258 -53.094 -56.094 1 90.31 776 ASN A N 1
ATOM 6217 C CA . ASN A 1 776 ? 14.07 -54.031 -57.156 1 90.31 776 ASN A CA 1
ATOM 6218 C C . ASN A 1 776 ? 12.766 -54.812 -57.031 1 90.31 776 ASN A C 1
ATOM 6220 O O . ASN A 1 776 ? 12.484 -55.719 -57.812 1 90.31 776 ASN A O 1
ATOM 6224 N N . PHE A 1 777 ? 12.031 -54.469 -56.062 1 89.62 777 PHE A N 1
ATOM 6225 C CA . PHE A 1 777 ? 10.75 -55.156 -55.844 1 89.62 777 PHE A CA 1
ATOM 6226 C C . PHE A 1 777 ? 9.602 -54.156 -55.906 1 89.62 777 PHE A C 1
ATOM 6228 O O . PHE A 1 777 ? 9.789 -52.969 -55.625 1 89.62 777 PHE A O 1
ATOM 6235 N N . ASP A 1 778 ? 8.414 -54.594 -56.344 1 88 778 ASP A N 1
ATOM 6236 C CA . ASP A 1 778 ? 7.246 -53.719 -56.5 1 88 778 ASP A CA 1
ATOM 6237 C C . ASP A 1 778 ? 6.574 -53.438 -55.156 1 88 778 ASP A C 1
ATOM 6239 O O . ASP A 1 778 ? 6.266 -54.375 -54.406 1 88 778 ASP A O 1
ATOM 6243 N N . ILE A 1 779 ? 6.457 -52.156 -54.906 1 91.5 779 ILE A N 1
ATOM 6244 C CA . ILE A 1 779 ? 5.82 -51.719 -53.656 1 91.5 779 ILE A CA 1
ATOM 6245 C C . ILE A 1 779 ? 4.43 -51.156 -53.969 1 91.5 779 ILE A C 1
ATOM 6247 O O . ILE A 1 779 ? 4.301 -50.156 -54.656 1 91.5 779 ILE A O 1
ATOM 6251 N N . ARG A 1 780 ? 3.391 -51.75 -53.438 1 91.94 780 ARG A N 1
ATOM 6252 C CA . ARG A 1 780 ? 2.025 -51.25 -53.594 1 91.94 780 ARG A CA 1
ATOM 6253 C C . ARG A 1 780 ? 1.803 -50 -52.781 1 91.94 780 ARG A C 1
ATOM 6255 O O . ARG A 1 780 ? 2.295 -49.906 -51.656 1 91.94 780 ARG A O 1
ATOM 6262 N N . GLU A 1 781 ? 1.081 -49.156 -53.375 1 89.19 781 GLU A N 1
ATOM 6263 C CA . GLU A 1 781 ? 0.817 -47.875 -52.719 1 89.19 781 GLU A CA 1
ATOM 6264 C C . GLU A 1 781 ? 0.158 -48.062 -51.375 1 89.19 781 GLU A C 1
ATOM 6266 O O . GLU A 1 781 ? 0.429 -47.312 -50.406 1 89.19 781 GLU A O 1
ATOM 6271 N N . GLN A 1 782 ? -0.64 -49.062 -51.25 1 89.06 782 GLN A N 1
ATOM 6272 C CA . GLN A 1 782 ? -1.368 -49.281 -50 1 89.06 782 GLN A CA 1
ATOM 6273 C C . GLN A 1 782 ? -0.448 -49.844 -48.906 1 89.06 782 GLN A C 1
ATOM 6275 O O . GLN A 1 782 ? -0.735 -49.719 -47.719 1 89.06 782 GLN A O 1
ATOM 6280 N N . ASP A 1 783 ? 0.72 -50.375 -49.375 1 91.38 783 ASP A N 1
ATOM 6281 C CA . ASP A 1 783 ? 1.612 -51.062 -48.438 1 91.38 783 ASP A CA 1
ATOM 6282 C C . ASP A 1 783 ? 2.754 -50.125 -48 1 91.38 783 ASP A C 1
ATOM 6284 O O . ASP A 1 783 ? 3.512 -50.438 -47.094 1 91.38 783 ASP A O 1
ATOM 6288 N N . LEU A 1 784 ? 2.811 -49.031 -48.594 1 90.88 784 LEU A N 1
ATOM 6289 C CA . LEU A 1 784 ? 3.988 -48.156 -48.469 1 90.88 784 LEU A CA 1
ATOM 6290 C C . LEU A 1 784 ? 4.203 -47.75 -47 1 90.88 784 LEU A C 1
ATOM 6292 O O . LEU A 1 784 ? 5.32 -47.844 -46.5 1 90.88 784 LEU A O 1
ATOM 6296 N N . GLU A 1 785 ? 3.213 -47.312 -46.406 1 87.88 785 GLU A N 1
ATOM 6297 C CA . GLU A 1 785 ? 3.338 -46.812 -45.031 1 87.88 785 GLU A CA 1
ATOM 6298 C C . GLU A 1 785 ? 3.713 -47.906 -44.062 1 87.88 785 GLU A C 1
ATOM 6300 O O . GLU A 1 785 ? 4.586 -47.719 -43.219 1 87.88 785 GLU A O 1
ATOM 6305 N N . ARG A 1 786 ? 3.082 -48.938 -44.156 1 89.5 786 ARG A N 1
ATOM 6306 C CA . ARG A 1 786 ? 3.34 -50.062 -43.25 1 89.5 786 ARG A CA 1
ATOM 6307 C C . ARG A 1 786 ? 4.723 -50.656 -43.5 1 89.5 786 ARG A C 1
ATOM 6309 O O . ARG A 1 786 ? 5.414 -51.031 -42.562 1 89.5 786 ARG A O 1
ATOM 6316 N N . LEU A 1 787 ? 5.059 -50.781 -44.75 1 92.94 787 LEU A N 1
ATOM 6317 C CA . LEU A 1 787 ? 6.387 -51.281 -45.062 1 92.94 787 LEU A CA 1
ATOM 6318 C C . LEU A 1 787 ? 7.473 -50.375 -44.531 1 92.94 787 LEU A C 1
ATOM 6320 O O . LEU A 1 787 ? 8.492 -50.844 -44.031 1 92.94 787 LEU A O 1
ATOM 6324 N N . HIS A 1 788 ? 7.223 -49.125 -44.625 1 91.19 788 HIS A N 1
ATOM 6325 C CA . HIS A 1 788 ? 8.133 -48.125 -44.062 1 91.19 788 HIS A CA 1
ATOM 6326 C C . HIS A 1 788 ? 8.359 -48.375 -42.562 1 91.19 788 HIS A C 1
ATOM 6328 O O . HIS A 1 788 ? 9.5 -48.375 -42.094 1 91.19 788 HIS A O 1
ATOM 6334 N N . ASP A 1 789 ? 7.328 -48.656 -41.875 1 89.94 789 ASP A N 1
ATOM 6335 C CA . ASP A 1 789 ? 7.398 -48.875 -40.438 1 89.94 789 ASP A CA 1
ATOM 6336 C C . ASP A 1 789 ? 8.148 -50.156 -40.125 1 89.94 789 ASP A C 1
ATOM 6338 O O . ASP A 1 789 ? 8.898 -50.219 -39.156 1 89.94 789 ASP A O 1
ATOM 6342 N N . CYS A 1 790 ? 7.906 -51.125 -40.938 1 93.38 790 CYS A N 1
ATOM 6343 C CA . CYS A 1 790 ? 8.57 -52.406 -40.719 1 93.38 790 CYS A CA 1
ATOM 6344 C C . CYS A 1 790 ? 10.078 -52.281 -40.938 1 93.38 790 CYS A C 1
ATOM 6346 O O . CYS A 1 790 ? 10.859 -52.781 -40.125 1 93.38 790 CYS A O 1
ATOM 6348 N N . ILE A 1 791 ? 10.422 -51.531 -41.938 1 93.69 791 ILE A N 1
ATOM 6349 C CA . ILE A 1 791 ? 11.836 -51.344 -42.219 1 93.69 791 ILE A CA 1
ATOM 6350 C C . ILE A 1 791 ? 12.5 -50.562 -41.094 1 93.69 791 ILE A C 1
ATOM 6352 O O . ILE A 1 791 ? 13.578 -50.938 -40.625 1 93.69 791 ILE A O 1
ATOM 6356 N N . GLN A 1 792 ? 11.805 -49.594 -40.719 1 89.75 792 GLN A N 1
ATOM 6357 C CA . GLN A 1 792 ? 12.344 -48.75 -39.625 1 89.75 792 GLN A CA 1
ATOM 6358 C C . GLN A 1 792 ? 12.578 -49.562 -38.375 1 89.75 792 GLN A C 1
ATOM 6360 O O . GLN A 1 792 ? 13.602 -49.438 -37.719 1 89.75 792 GLN A O 1
ATOM 6365 N N . GLU A 1 793 ? 11.602 -50.312 -38 1 89.69 793 GLU A N 1
ATOM 6366 C CA . GLU A 1 793 ? 11.711 -51.156 -36.781 1 89.69 793 GLU A CA 1
ATOM 6367 C C . GLU A 1 793 ? 12.922 -52.094 -36.875 1 89.69 793 GLU A C 1
ATOM 6369 O O . GLU A 1 793 ? 13.648 -52.25 -35.906 1 89.69 793 GLU A O 1
ATOM 6374 N N . LEU A 1 794 ? 13.156 -52.656 -38 1 93.38 794 LEU A N 1
ATOM 6375 C CA . LEU A 1 794 ? 14.281 -53.594 -38.188 1 93.38 794 LEU A CA 1
ATOM 6376 C C . LEU A 1 794 ? 15.602 -52.812 -38.219 1 93.38 794 LEU A C 1
ATOM 6378 O O . LEU A 1 794 ? 16.625 -53.312 -37.75 1 93.38 794 LEU A O 1
ATOM 6382 N N . VAL A 1 795 ? 15.562 -51.656 -38.812 1 91.25 795 VAL A N 1
ATOM 6383 C CA . VAL A 1 795 ? 16.766 -50.812 -38.844 1 91.25 795 VAL A CA 1
ATOM 6384 C C . VAL A 1 795 ? 17.156 -50.469 -37.406 1 91.25 795 VAL A C 1
ATOM 6386 O O . VAL A 1 795 ? 18.328 -50.531 -37.062 1 91.25 795 VAL A O 1
ATOM 6389 N N . ASP A 1 796 ? 16.219 -50.156 -36.656 1 88.44 796 ASP A N 1
ATOM 6390 C CA . ASP A 1 796 ? 16.453 -49.844 -35.25 1 88.44 796 ASP A CA 1
ATOM 6391 C C . ASP A 1 796 ? 17.062 -51.062 -34.531 1 88.44 796 ASP A C 1
ATOM 6393 O O . ASP A 1 796 ? 17.953 -50.875 -33.688 1 88.44 796 ASP A O 1
ATOM 6397 N N . LEU A 1 797 ? 16.484 -52.156 -34.812 1 89.31 797 LEU A N 1
ATOM 6398 C CA . LEU A 1 797 ? 17.016 -53.375 -34.219 1 89.31 797 LEU A CA 1
ATOM 6399 C C . LEU A 1 797 ? 18.484 -53.594 -34.594 1 89.31 797 LEU A C 1
ATOM 6401 O O . LEU A 1 797 ? 19.312 -53.875 -33.75 1 89.31 797 LEU A O 1
ATOM 6405 N N . ARG A 1 798 ? 18.781 -53.438 -35.875 1 90.62 798 ARG A N 1
ATOM 6406 C CA . ARG A 1 798 ? 20.141 -53.688 -36.344 1 90.62 798 ARG A CA 1
ATOM 6407 C C . ARG A 1 798 ? 21.125 -52.719 -35.75 1 90.62 798 ARG A C 1
ATOM 6409 O O . ARG A 1 798 ? 22.266 -53.062 -35.406 1 90.62 798 ARG A O 1
ATOM 6416 N N . LEU A 1 799 ? 20.703 -51.531 -35.656 1 87.69 799 LEU A N 1
ATOM 6417 C CA . LEU A 1 799 ? 21.562 -50.531 -35.031 1 87.69 799 LEU A CA 1
ATOM 6418 C C . LEU A 1 799 ? 21.781 -50.812 -33.562 1 87.69 799 LEU A C 1
ATOM 6420 O O . LEU A 1 799 ? 22.859 -50.625 -33.031 1 87.69 799 LEU A O 1
ATOM 6424 N N . ALA A 1 800 ? 20.734 -51.281 -32.906 1 83.88 800 ALA A N 1
ATOM 6425 C CA . ALA A 1 800 ? 20.844 -51.656 -31.5 1 83.88 800 ALA A CA 1
ATOM 6426 C C . ALA A 1 800 ? 21.797 -52.812 -31.312 1 83.88 800 ALA A C 1
ATOM 6428 O O . ALA A 1 800 ? 22.625 -52.812 -30.406 1 83.88 800 ALA A O 1
ATOM 6429 N N . GLU A 1 801 ? 21.672 -53.781 -32.188 1 85.38 801 GLU A N 1
ATOM 6430 C CA . GLU A 1 801 ? 22.547 -54.938 -32.125 1 85.38 801 GLU A CA 1
ATOM 6431 C C . GLU A 1 801 ? 24 -54.531 -32.375 1 85.38 801 GLU A C 1
ATOM 6433 O O . GLU A 1 801 ? 24.906 -55.031 -31.703 1 85.38 801 GLU A O 1
ATOM 6438 N N . TYR A 1 802 ? 24.141 -53.688 -33.312 1 86.5 802 TYR A N 1
ATOM 6439 C CA . TYR A 1 802 ? 25.484 -53.219 -33.656 1 86.5 802 TYR A CA 1
ATOM 6440 C C . TYR A 1 802 ? 26.125 -52.5 -32.5 1 86.5 802 TYR A C 1
ATOM 6442 O O . TYR A 1 802 ? 27.328 -52.625 -32.25 1 86.5 802 TYR A O 1
ATOM 6450 N N . ALA A 1 803 ? 25.438 -51.781 -31.875 1 77.69 803 ALA A N 1
ATOM 6451 C CA . ALA A 1 803 ? 25.938 -50.969 -30.766 1 77.69 803 ALA A CA 1
ATOM 6452 C C . ALA A 1 803 ? 26.359 -51.844 -29.578 1 77.69 803 ALA A C 1
ATOM 6454 O O . ALA A 1 803 ? 27.234 -51.469 -28.812 1 77.69 803 ALA A O 1
ATOM 6455 N N . GLN A 1 804 ? 25.781 -53.062 -29.438 1 72.62 804 GLN A N 1
ATOM 6456 C CA . GLN A 1 804 ? 26.062 -53.906 -28.297 1 72.62 804 GLN A CA 1
ATOM 6457 C C . GLN A 1 804 ? 27.172 -54.906 -28.625 1 72.62 804 GLN A C 1
ATOM 6459 O O . GLN A 1 804 ? 27.609 -55.656 -27.766 1 72.62 804 GLN A O 1
ATOM 6464 N N . ARG A 1 805 ? 27.734 -55.031 -29.797 1 69.25 805 ARG A N 1
ATOM 6465 C CA . ARG A 1 805 ? 28.828 -55.938 -30.141 1 69.25 805 ARG A CA 1
ATOM 6466 C C . ARG A 1 805 ? 30.078 -55.625 -29.312 1 69.25 805 ARG A C 1
ATOM 6468 O O . ARG A 1 805 ? 30.359 -54.438 -29.047 1 69.25 805 ARG A O 1
ATOM 6475 N N . PRO A 1 806 ? 30.578 -56.719 -28.484 1 54.62 806 PRO A N 1
ATOM 6476 C CA . PRO A 1 806 ? 31.781 -56.531 -27.672 1 54.62 806 PRO A CA 1
ATOM 6477 C C . PRO A 1 806 ? 32.938 -55.906 -28.453 1 54.62 806 PRO A C 1
ATOM 6479 O O . PRO A 1 806 ? 33.219 -56.344 -29.578 1 54.62 806 PRO A O 1
ATOM 6482 N N . LYS A 1 807 ? 33.438 -54.781 -28.297 1 51.31 807 LYS A N 1
ATOM 6483 C CA . LYS A 1 807 ? 34.594 -54.125 -28.891 1 51.31 807 LYS A CA 1
ATOM 6484 C C . LYS A 1 807 ? 35.875 -54.844 -28.531 1 51.31 807 LYS A C 1
ATOM 6486 O O . LYS A 1 807 ? 36.094 -55.188 -27.375 1 51.31 807 LYS A O 1
ATOM 6491 N N . GLN A 1 808 ? 36.656 -55.688 -29.359 1 37.09 808 GLN A N 1
ATOM 6492 C CA . GLN A 1 808 ? 37.969 -56.312 -29.094 1 37.09 808 GLN A CA 1
ATOM 6493 C C . GLN A 1 808 ? 38.844 -55.375 -28.266 1 37.09 808 GLN A C 1
ATOM 6495 O O . GLN A 1 808 ? 39.5 -55.844 -27.328 1 37.09 808 GLN A O 1
ATOM 6500 N N . HIS A 1 809 ? 39.719 -54.5 -28.812 1 32.62 809 HIS A N 1
ATOM 6501 C CA . HIS A 1 809 ? 40.969 -54 -28.266 1 32.62 809 HIS A CA 1
ATOM 6502 C C . HIS A 1 809 ? 40.719 -53.219 -26.984 1 32.62 809 HIS A C 1
ATOM 6504 O O . HIS A 1 809 ? 41.656 -52.969 -26.203 1 32.62 809 HIS A O 1
ATOM 6510 N N . LYS A 1 810 ? 39.906 -52.156 -26.906 1 35.5 810 LYS A N 1
ATOM 6511 C CA . LYS A 1 810 ? 40.219 -51.281 -25.766 1 35.5 810 LYS A CA 1
ATOM 6512 C C . LYS A 1 810 ? 39.812 -51.938 -24.453 1 35.5 810 LYS A C 1
ATOM 6514 O O . LYS A 1 810 ? 38.688 -51.75 -23.969 1 35.5 810 LYS A O 1
ATOM 6519 N N . GLU A 1 811 ? 39.844 -53.25 -24.219 1 29.14 811 GLU A N 1
ATOM 6520 C CA . GLU A 1 811 ? 39.969 -53.531 -22.797 1 29.14 811 GLU A CA 1
ATOM 6521 C C . GLU A 1 811 ? 40.875 -52.562 -22.094 1 29.14 811 GLU A C 1
ATOM 6523 O O . GLU A 1 811 ? 40.75 -52.344 -20.891 1 29.14 811 GLU A O 1
ATOM 6528 N N . ASN A 1 812 ? 42.094 -52.25 -22.641 1 28.5 812 ASN A N 1
ATOM 6529 C CA . ASN A 1 812 ? 43 -51.438 -21.875 1 28.5 812 ASN A CA 1
ATOM 6530 C C . ASN A 1 812 ? 42.438 -50.031 -21.625 1 28.5 812 ASN A C 1
ATOM 6532 O O . ASN A 1 812 ? 42.719 -49.406 -20.609 1 28.5 812 ASN A O 1
ATOM 6536 N N . LEU A 1 813 ? 42.094 -49.281 -22.672 1 25.22 813 LEU A N 1
ATOM 6537 C CA . LEU A 1 813 ? 41.875 -47.875 -22.344 1 25.22 813 LEU A CA 1
ATOM 6538 C C . LEU A 1 813 ? 40.531 -47.656 -21.641 1 25.22 813 LEU A C 1
ATOM 6540 O O . LEU A 1 813 ? 40.312 -46.625 -21 1 25.22 813 LEU A O 1
ATOM 6544 N N . ILE A 1 814 ? 39.531 -48.375 -22 1 27.14 814 ILE A N 1
ATOM 6545 C CA . ILE A 1 814 ? 38.281 -47.906 -21.391 1 27.14 814 ILE A CA 1
ATOM 6546 C C . ILE A 1 814 ? 38.25 -48.312 -19.922 1 27.14 814 ILE A C 1
ATOM 6548 O O . ILE A 1 814 ? 37.25 -48.062 -19.234 1 27.14 814 ILE A O 1
ATOM 6552 N N . LYS A 1 815 ? 39.156 -49.156 -19.484 1 28.73 815 LYS A N 1
ATOM 6553 C CA . LYS A 1 815 ? 39.219 -49.125 -18.016 1 28.73 815 LYS A CA 1
ATOM 6554 C C . LYS A 1 815 ? 39.469 -47.719 -17.5 1 28.73 815 LYS A C 1
ATOM 6556 O O . LYS A 1 815 ? 39.188 -47.406 -16.344 1 28.73 815 LYS A O 1
ATOM 6561 N N . ALA A 1 816 ? 40.344 -47 -18.219 1 22.47 816 ALA A N 1
ATOM 6562 C CA . ALA A 1 816 ? 40.75 -45.781 -17.562 1 22.47 816 ALA A CA 1
ATOM 6563 C C . ALA A 1 816 ? 39.625 -44.75 -17.594 1 22.47 816 ALA A C 1
ATOM 6565 O O . ALA A 1 816 ? 39.406 -44.031 -16.625 1 22.47 816 ALA A O 1
ATOM 6566 N N . LYS A 1 817 ? 39.156 -44.438 -18.797 1 24.92 817 LYS A N 1
ATOM 6567 C CA . LYS A 1 817 ? 38.5 -43.125 -18.656 1 24.92 817 LYS A CA 1
ATOM 6568 C C . LYS A 1 817 ? 37.156 -43.25 -17.969 1 24.92 817 LYS A C 1
ATOM 6570 O O . LYS A 1 817 ? 36.406 -42.281 -17.891 1 24.92 817 LYS A O 1
ATOM 6575 N N . SER A 1 818 ? 36.625 -44.406 -17.938 1 21.62 818 SER A N 1
ATOM 6576 C CA . SER A 1 818 ? 35.312 -44.188 -17.328 1 21.62 818 SER A CA 1
ATOM 6577 C C . SER A 1 818 ? 35.406 -43.406 -16.031 1 21.62 818 SER A C 1
ATOM 6579 O O . SER A 1 818 ? 34.438 -43.281 -15.297 1 21.62 818 SER A O 1
ATOM 6581 N N . LYS A 1 819 ? 36.625 -43.281 -15.633 1 24.94 819 LYS A N 1
ATOM 6582 C CA . LYS A 1 819 ? 36.656 -42.406 -14.469 1 24.94 819 LYS A CA 1
ATOM 6583 C C . LYS A 1 819 ? 36.344 -40.969 -14.859 1 24.94 819 LYS A C 1
ATOM 6585 O O . LYS A 1 819 ? 37.094 -40.062 -14.508 1 24.94 819 LYS A O 1
ATOM 6590 N N . ALA A 1 820 ? 36 -40.812 -16.016 1 20.42 820 ALA A N 1
ATOM 6591 C CA . ALA A 1 820 ? 35.781 -39.406 -16.312 1 20.42 820 ALA A CA 1
ATOM 6592 C C . ALA A 1 820 ? 34.906 -38.75 -15.234 1 20.42 820 ALA A C 1
ATOM 6594 O O . ALA A 1 820 ? 34.125 -39.438 -14.562 1 20.42 820 ALA A O 1
ATOM 6595 N N . ALA A 1 821 ? 35.094 -37.344 -15.219 1 21.2 821 ALA A N 1
ATOM 6596 C CA . ALA A 1 821 ? 34.75 -36.25 -14.32 1 21.2 821 ALA A CA 1
ATOM 6597 C C . ALA A 1 821 ? 33.25 -36.094 -14.195 1 21.2 821 ALA A C 1
ATOM 6599 O O . ALA A 1 821 ? 32.531 -35.938 -15.195 1 21.2 821 ALA A O 1
ATOM 6600 N N . VAL A 1 822 ? 32.625 -36.812 -13.297 1 19.53 822 VAL A N 1
ATOM 6601 C CA . VAL A 1 822 ? 31.391 -36.344 -12.656 1 19.53 822 VAL A CA 1
ATOM 6602 C C . VAL A 1 822 ? 31.422 -34.812 -12.523 1 19.53 822 VAL A C 1
ATOM 6604 O O . VAL A 1 822 ? 32.219 -34.281 -11.766 1 19.53 822 VAL A O 1
ATOM 6607 N N . ILE A 1 823 ? 31.641 -34.094 -13.562 1 20.78 823 ILE A N 1
ATOM 6608 C CA . ILE A 1 823 ? 31.422 -32.688 -13.32 1 20.78 823 ILE A CA 1
ATOM 6609 C C . ILE A 1 823 ? 30.078 -32.469 -12.648 1 20.78 823 ILE A C 1
ATOM 6611 O O . ILE A 1 823 ? 29.031 -32.844 -13.195 1 20.78 823 ILE A O 1
ATOM 6615 N N . SER A 1 824 ? 30.047 -32.375 -11.312 1 21.3 824 SER A N 1
ATOM 6616 C CA . SER A 1 824 ? 29.062 -31.938 -10.328 1 21.3 824 SER A CA 1
ATOM 6617 C C . SER A 1 824 ? 28.344 -30.672 -10.773 1 21.3 824 SER A C 1
ATOM 6619 O O . SER A 1 824 ? 28.922 -29.578 -10.758 1 21.3 824 SER A O 1
ATOM 6621 N N . LEU A 1 825 ? 27.938 -30.625 -11.961 1 22.92 825 LEU A N 1
ATOM 6622 C CA . LEU A 1 825 ? 27.141 -29.422 -12.156 1 22.92 825 LEU A CA 1
ATOM 6623 C C . LEU A 1 825 ? 26.109 -29.266 -11.047 1 22.92 825 LEU A C 1
ATOM 6625 O O . LEU A 1 825 ? 25.203 -30.109 -10.914 1 22.92 825 LEU A O 1
ATOM 6629 N N . ILE A 1 826 ? 26.547 -28.75 -9.836 1 23.81 826 ILE A N 1
ATOM 6630 C CA . ILE A 1 826 ? 25.812 -28.344 -8.641 1 23.81 826 ILE A CA 1
ATOM 6631 C C . ILE A 1 826 ? 24.641 -27.453 -9.047 1 23.81 826 ILE A C 1
ATOM 6633 O O . ILE A 1 826 ? 24.828 -26.375 -9.625 1 23.81 826 ILE A O 1
ATOM 6637 N N . PRO A 1 827 ? 23.719 -28.031 -9.539 1 25.41 827 PRO A N 1
ATOM 6638 C CA . PRO A 1 827 ? 22.609 -27.078 -9.594 1 25.41 827 PRO A CA 1
ATOM 6639 C C . PRO A 1 827 ? 22.562 -26.156 -8.375 1 25.41 827 PRO A C 1
ATOM 6641 O O . PRO A 1 827 ? 23.078 -26.516 -7.312 1 25.41 827 PRO A O 1
ATOM 6644 N N . GLU A 1 828 ? 22.359 -24.891 -8.555 1 25.89 828 GLU A N 1
ATOM 6645 C CA . GLU A 1 828 ? 22.203 -23.891 -7.504 1 25.89 828 GLU A CA 1
ATOM 6646 C C . GLU A 1 828 ? 21.344 -24.438 -6.363 1 25.89 828 GLU A C 1
ATOM 6648 O O . GLU A 1 828 ? 20.141 -24.625 -6.523 1 25.89 828 GLU A O 1
ATOM 6653 N N . GLN A 1 829 ? 21.766 -25.516 -5.754 1 26.47 829 GLN A N 1
ATOM 6654 C CA . GLN A 1 829 ? 21.172 -25.906 -4.48 1 26.47 829 GLN A CA 1
ATOM 6655 C C . GLN A 1 829 ? 20.984 -24.688 -3.568 1 26.47 829 GLN A C 1
ATOM 6657 O O . GLN A 1 829 ? 21.859 -23.844 -3.477 1 26.47 829 GLN A O 1
ATOM 6662 N N . LYS A 1 830 ? 19.734 -24.438 -3.289 1 32.81 830 LYS A N 1
ATOM 6663 C CA . LYS A 1 830 ? 19.5 -23.578 -2.135 1 32.81 830 LYS A CA 1
ATOM 6664 C C . LYS A 1 830 ? 20.469 -23.906 -0.995 1 32.81 830 LYS A C 1
ATOM 6666 O O . LYS A 1 830 ? 20.469 -25.031 -0.489 1 32.81 830 LYS A O 1
ATOM 6671 N N . THR A 1 831 ? 21.797 -23.516 -0.998 1 35.66 831 THR A N 1
ATOM 6672 C CA . THR A 1 831 ? 23.031 -23.656 -0.215 1 35.66 831 THR A CA 1
ATOM 6673 C C . THR A 1 831 ? 22.719 -23.625 1.279 1 35.66 831 THR A C 1
ATOM 6675 O O . THR A 1 831 ? 22.344 -22.578 1.818 1 35.66 831 THR A O 1
ATOM 6678 N N . ILE A 1 832 ? 22.125 -24.562 1.814 1 47.97 832 ILE A N 1
ATOM 6679 C CA . ILE A 1 832 ? 21.953 -24.812 3.242 1 47.97 832 ILE A CA 1
ATOM 6680 C C . ILE A 1 832 ? 23.312 -25.078 3.887 1 47.97 832 ILE A C 1
ATOM 6682 O O . ILE A 1 832 ? 24.016 -26.031 3.523 1 47.97 832 ILE A O 1
ATOM 6686 N N . GLY A 1 833 ? 24.078 -23.812 4.426 1 59.47 833 GLY A N 1
ATOM 6687 C CA . GLY A 1 833 ? 25.234 -23.719 5.293 1 59.47 833 GLY A CA 1
ATOM 6688 C C . GLY A 1 833 ? 25.641 -22.281 5.57 1 59.47 833 GLY A C 1
ATOM 6689 O O . GLY A 1 833 ? 25.078 -21.344 5.008 1 59.47 833 GLY A O 1
ATOM 6690 N N . THR A 1 834 ? 26.531 -22.172 6.535 1 75.62 834 THR A N 1
ATOM 6691 C CA . THR A 1 834 ? 27.016 -20.828 6.871 1 75.62 834 THR A CA 1
ATOM 6692 C C . THR A 1 834 ? 28.125 -20.406 5.922 1 75.62 834 THR A C 1
ATOM 6694 O O . THR A 1 834 ? 29.125 -21.109 5.773 1 75.62 834 THR A O 1
ATOM 6697 N N . PRO A 1 835 ? 27.875 -19.406 5.203 1 78.06 835 PRO A N 1
ATOM 6698 C CA . PRO A 1 835 ? 28.906 -18.938 4.266 1 78.06 835 PRO A CA 1
ATOM 6699 C C . PRO A 1 835 ? 30.172 -18.453 4.973 1 78.06 835 PRO A C 1
ATOM 6701 O O . PRO A 1 835 ? 30.094 -17.547 5.812 1 78.06 835 PRO A O 1
ATOM 6704 N N . ILE A 1 836 ? 31.25 -19.062 4.598 1 80.56 836 ILE A N 1
ATOM 6705 C CA . ILE A 1 836 ? 32.562 -18.719 5.188 1 80.56 836 ILE A CA 1
ATOM 6706 C C . ILE A 1 836 ? 33.562 -18.453 4.078 1 80.56 836 ILE A C 1
ATOM 6708 O O . ILE A 1 836 ? 33.562 -19.109 3.039 1 80.56 836 ILE A O 1
ATOM 6712 N N . PRO A 1 837 ? 34.312 -17.438 4.293 1 82.5 837 PRO A N 1
ATOM 6713 C CA . PRO A 1 837 ? 35.344 -17.156 3.279 1 82.5 837 PRO A CA 1
ATOM 6714 C C . PRO A 1 837 ? 36.281 -18.344 3.035 1 82.5 837 PRO A C 1
ATOM 6716 O O . PRO A 1 837 ? 36.75 -18.969 3.988 1 82.5 837 PRO A O 1
ATOM 6719 N N . PHE A 1 838 ? 36.438 -18.688 1.744 1 79.94 838 PHE A N 1
ATOM 6720 C CA . PHE A 1 838 ? 37.312 -19.766 1.285 1 79.94 838 PHE A CA 1
ATOM 6721 C C . PHE A 1 838 ? 38.469 -19.219 0.452 1 79.94 838 PHE A C 1
ATOM 6723 O O . PHE A 1 838 ? 38.25 -18.516 -0.531 1 79.94 838 PHE A O 1
ATOM 6730 N N . TYR A 1 839 ? 39.625 -19.609 0.83 1 80.12 839 TYR A N 1
ATOM 6731 C CA . TYR A 1 839 ? 40.844 -19.188 0.135 1 80.12 839 TYR A CA 1
ATOM 6732 C C . TYR A 1 839 ? 41.5 -20.375 -0.562 1 80.12 839 TYR A C 1
ATOM 6734 O O . TYR A 1 839 ? 42.312 -21.062 0.03 1 80.12 839 TYR A O 1
ATOM 6742 N N . PRO A 1 840 ? 41.094 -20.562 -1.764 1 76.12 840 PRO A N 1
ATOM 6743 C CA . PRO A 1 840 ? 41.531 -21.781 -2.432 1 76.12 840 PRO A CA 1
ATOM 6744 C C . PRO A 1 840 ? 43.031 -21.766 -2.729 1 76.12 840 PRO A C 1
ATOM 6746 O O . PRO A 1 840 ? 43.656 -22.828 -2.824 1 76.12 840 PRO A O 1
ATOM 6749 N N . GLU A 1 841 ? 43.5 -20.672 -2.834 1 74.94 841 GLU A N 1
ATOM 6750 C CA . GLU A 1 841 ? 44.906 -20.578 -3.215 1 74.94 841 GLU A CA 1
ATOM 6751 C C . GLU A 1 841 ? 45.812 -20.484 -1.986 1 74.94 841 GLU A C 1
ATOM 6753 O O . GLU A 1 841 ? 47.031 -20.562 -2.1 1 74.94 841 GLU A O 1
ATOM 6758 N N . LEU A 1 842 ? 45.188 -20.297 -0.927 1 75.19 842 LEU A N 1
ATOM 6759 C CA . LEU A 1 842 ? 45.906 -20.328 0.331 1 75.19 842 LEU A CA 1
ATOM 6760 C C . LEU A 1 842 ? 46.156 -21.781 0.775 1 75.19 842 LEU A C 1
ATOM 6762 O O . LEU A 1 842 ? 45.344 -22.344 1.52 1 75.19 842 LEU A O 1
ATOM 6766 N N . LYS A 1 843 ? 47.094 -22.359 0.231 1 73.62 843 LYS A N 1
ATOM 6767 C CA . LYS A 1 843 ? 47.406 -23.734 0.543 1 73.62 843 LYS A CA 1
ATOM 6768 C C . LYS A 1 843 ? 48.281 -23.828 1.794 1 73.62 843 LYS A C 1
ATOM 6770 O O . LYS A 1 843 ? 49.438 -23.391 1.791 1 73.62 843 LYS A O 1
ATOM 6775 N N . ILE A 1 844 ? 47.594 -24.344 2.764 1 77.38 844 ILE A N 1
ATOM 6776 C CA . ILE A 1 844 ? 48.344 -24.5 4.02 1 77.38 844 ILE A CA 1
ATOM 6777 C C . ILE A 1 844 ? 49.062 -25.844 4.039 1 77.38 844 ILE A C 1
ATOM 6779 O O . ILE A 1 844 ? 48.406 -26.891 3.934 1 77.38 844 ILE A O 1
ATOM 6783 N N . ALA A 1 845 ? 50.312 -25.812 4.043 1 74.38 845 ALA A N 1
ATOM 6784 C CA . ALA A 1 845 ? 51.188 -26.984 3.879 1 74.38 845 ALA A CA 1
ATOM 6785 C C . ALA A 1 845 ? 51.156 -27.875 5.121 1 74.38 845 ALA A C 1
ATOM 6787 O O . ALA A 1 845 ? 51.25 -27.375 6.246 1 74.38 845 ALA A O 1
ATOM 6788 N N . CYS A 1 846 ? 50.875 -29.094 4.863 1 68.19 846 CYS A N 1
ATOM 6789 C CA . CYS A 1 846 ? 51.031 -30.156 5.859 1 68.19 846 CYS A CA 1
ATOM 6790 C C . CYS A 1 846 ? 52.312 -30.938 5.617 1 68.19 846 CYS A C 1
ATOM 6792 O O . CYS A 1 846 ? 52.344 -32.156 5.809 1 68.19 846 CYS A O 1
ATOM 6794 N N . GLY A 1 847 ? 53.375 -30.359 5.004 1 63.22 847 GLY A N 1
ATOM 6795 C CA . GLY A 1 847 ? 54.75 -30.844 4.816 1 63.22 847 GLY A CA 1
ATOM 6796 C C . GLY A 1 847 ? 55.781 -29.734 4.902 1 63.22 847 GLY A C 1
ATOM 6797 O O .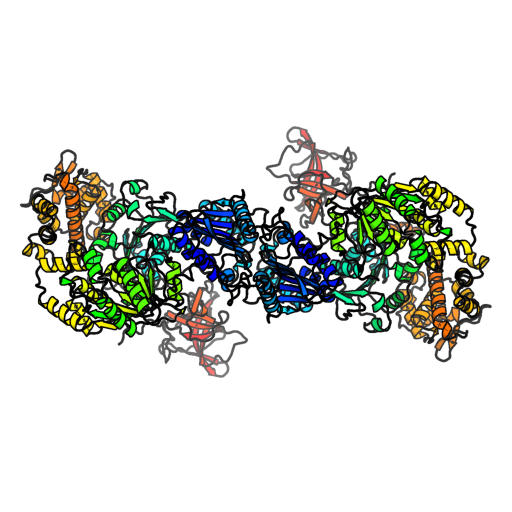 GLY A 1 847 ? 56.5 -29.625 5.891 1 63.22 847 GLY A O 1
ATOM 6798 N N . HIS A 1 848 ? 56.094 -29.062 3.688 1 65 848 HIS A N 1
ATOM 6799 C CA . HIS A 1 848 ? 57 -27.938 3.594 1 65 848 HIS A CA 1
ATOM 6800 C C . HIS A 1 848 ? 56.25 -26.656 3.242 1 65 848 HIS A C 1
ATOM 6802 O O . HIS A 1 848 ? 55.156 -26.703 2.691 1 65 848 HIS A O 1
ATOM 6808 N N . PHE A 1 849 ? 56.781 -25.547 3.609 1 64.5 849 PHE A N 1
ATOM 6809 C CA . PHE A 1 849 ? 56.156 -24.234 3.385 1 64.5 849 PHE A CA 1
ATOM 6810 C C . PHE A 1 849 ? 55.844 -24.031 1.909 1 64.5 849 PHE A C 1
ATOM 6812 O O . PHE A 1 849 ? 56.656 -24.375 1.04 1 64.5 849 PHE A O 1
ATOM 6819 N N . LYS A 1 850 ? 54.625 -23.734 1.578 1 66.81 850 LYS A N 1
ATOM 6820 C CA . LYS A 1 850 ? 54.219 -23.453 0.196 1 66.81 850 LYS A CA 1
ATOM 6821 C C . LYS A 1 850 ? 53.75 -22.016 0.036 1 66.81 850 LYS A C 1
ATOM 6823 O O . LYS A 1 850 ? 53.219 -21.422 0.988 1 66.81 850 LYS A O 1
ATOM 6828 N N . ARG A 1 851 ? 53.75 -21.453 -1.247 1 59.09 851 ARG A N 1
ATOM 6829 C CA . ARG A 1 851 ? 53.312 -20.109 -1.61 1 59.09 851 ARG A CA 1
ATOM 6830 C C . ARG A 1 851 ? 51.812 -20.047 -1.812 1 59.09 851 ARG A C 1
ATOM 6832 O O . ARG A 1 851 ? 51.219 -20.969 -2.357 1 59.09 851 ARG A O 1
ATOM 6839 N N . GLY A 1 852 ? 51.094 -19.125 -1.137 1 56.72 852 GLY A N 1
ATOM 6840 C CA . GLY A 1 852 ? 49.656 -18.953 -1.376 1 56.72 852 GLY A CA 1
ATOM 6841 C C . GLY A 1 852 ? 49.25 -17.5 -1.53 1 56.72 852 GLY A C 1
ATOM 6842 O O . GLY A 1 852 ? 49.969 -16.594 -1.079 1 56.72 852 GLY A O 1
ATOM 6843 N N . SER A 1 853 ? 48.438 -17.125 -2.564 1 60.19 853 SER A N 1
ATOM 6844 C CA . SER A 1 853 ? 47.938 -15.773 -2.729 1 60.19 853 SER A CA 1
ATOM 6845 C C . SER A 1 853 ? 46.562 -15.625 -2.117 1 60.19 853 SER A C 1
ATOM 6847 O O . SER A 1 853 ? 45.719 -16.547 -2.195 1 60.19 853 SER A O 1
ATOM 6849 N N . GLU A 1 854 ? 46.312 -14.594 -1.287 1 55.84 854 GLU A N 1
ATOM 6850 C CA . GLU A 1 854 ? 45.031 -14.242 -0.641 1 55.84 854 GLU A CA 1
ATOM 6851 C C . GLU A 1 854 ? 44.094 -13.523 -1.609 1 55.84 854 GLU A C 1
ATOM 6853 O O . GLU A 1 854 ? 43 -13.102 -1.228 1 55.84 854 GLU A O 1
ATOM 6858 N N . ARG A 1 855 ? 44.344 -13.367 -2.693 1 54.09 855 ARG A N 1
ATOM 6859 C CA . ARG A 1 855 ? 43.688 -12.398 -3.547 1 54.09 855 ARG A CA 1
ATOM 6860 C C . ARG A 1 855 ? 42.312 -12.906 -3.975 1 54.09 855 ARG A C 1
ATOM 6862 O O . ARG A 1 855 ? 41.375 -12.125 -4.199 1 54.09 855 ARG A O 1
ATOM 6869 N N . GLU A 1 856 ? 42.188 -14.109 -4.125 1 61.75 856 GLU A N 1
ATOM 6870 C CA . GLU A 1 856 ? 40.906 -14.625 -4.559 1 61.75 856 GLU A CA 1
ATOM 6871 C C . GLU A 1 856 ? 40.156 -15.266 -3.398 1 61.75 856 GLU A C 1
ATOM 6873 O O . GLU A 1 856 ? 40.656 -16.188 -2.762 1 61.75 856 GLU A O 1
ATOM 6878 N N . VAL A 1 857 ? 39.125 -14.672 -2.99 1 68.19 857 VAL A N 1
ATOM 6879 C CA . VAL A 1 857 ? 38.25 -15.188 -1.933 1 68.19 857 VAL A CA 1
ATOM 6880 C C . VAL A 1 857 ? 36.969 -15.727 -2.539 1 68.19 857 VAL A C 1
ATOM 6882 O O . VAL A 1 857 ? 36.312 -15.062 -3.355 1 68.19 857 VAL A O 1
ATOM 6885 N N . GLN A 1 858 ? 36.719 -16.953 -2.141 1 74.06 858 GLN A N 1
ATOM 6886 C CA . GLN A 1 858 ? 35.438 -17.562 -2.48 1 74.06 858 GLN A CA 1
ATOM 6887 C C . GLN A 1 858 ? 34.625 -17.844 -1.228 1 74.06 858 GLN A C 1
ATOM 6889 O O . GLN A 1 858 ? 35.125 -17.781 -0.11 1 74.06 858 GLN A O 1
ATOM 6894 N N . THR A 1 859 ? 33.406 -17.969 -1.458 1 77.94 859 THR A N 1
ATOM 6895 C CA . THR A 1 859 ? 32.531 -18.328 -0.329 1 77.94 859 THR A CA 1
ATOM 6896 C C . THR A 1 859 ? 32.312 -19.828 -0.279 1 77.94 859 THR A C 1
ATOM 6898 O O . THR A 1 859 ? 32 -20.453 -1.3 1 77.94 859 THR A O 1
ATOM 6901 N N . TYR A 1 860 ? 32.469 -20.391 0.828 1 77.56 860 TYR A N 1
ATOM 6902 C CA . TYR A 1 860 ? 32.188 -21.797 1.1 1 77.56 860 TYR A CA 1
ATOM 6903 C C . TYR A 1 860 ? 31.094 -21.938 2.145 1 77.56 860 TYR A C 1
ATOM 6905 O O . TYR A 1 860 ? 31.141 -21.297 3.195 1 77.56 860 TYR A O 1
ATOM 6913 N N . PHE A 1 861 ? 30.219 -22.781 1.761 1 75.38 861 PHE A N 1
ATOM 6914 C CA . PHE A 1 861 ? 29.141 -23.031 2.719 1 75.38 861 PHE A CA 1
ATOM 6915 C C . PHE A 1 861 ? 29.469 -24.234 3.596 1 75.38 861 PHE A C 1
ATOM 6917 O O . PHE A 1 861 ? 29.422 -25.375 3.131 1 75.38 861 PHE A O 1
ATOM 6924 N N . VAL A 1 862 ? 29.719 -24.016 4.73 1 76.12 862 VAL A N 1
ATOM 6925 C CA . VAL A 1 862 ? 30.047 -25.047 5.699 1 76.12 862 VAL A CA 1
ATOM 6926 C C . VAL A 1 862 ? 28.766 -25.688 6.238 1 76.12 862 VAL A C 1
ATOM 6928 O O . VAL A 1 862 ? 27.875 -24.984 6.707 1 76.12 862 VAL A O 1
ATOM 6931 N N . PRO A 1 863 ? 28.688 -26.969 6.168 1 71.62 863 PRO A N 1
ATOM 6932 C CA . PRO A 1 863 ? 27.484 -27.625 6.691 1 71.62 863 PRO A CA 1
ATOM 6933 C C . PRO A 1 863 ? 27.266 -27.359 8.18 1 71.62 863 PRO A C 1
ATOM 6935 O O . PRO A 1 863 ? 28.203 -26.969 8.883 1 71.62 863 PRO A O 1
ATOM 6938 N N . ASP A 1 864 ? 26.016 -27.656 8.523 1 70.38 864 ASP A N 1
ATOM 6939 C CA . ASP A 1 864 ? 25.672 -27.516 9.938 1 70.38 864 ASP A CA 1
ATOM 6940 C C . ASP A 1 864 ? 26.406 -28.547 10.781 1 70.38 864 ASP A C 1
ATOM 6942 O O . ASP A 1 864 ? 26.734 -29.641 10.297 1 70.38 864 ASP A O 1
ATOM 6946 N N . GLY A 1 865 ? 26.906 -28.203 11.977 1 72.38 865 GLY A N 1
ATOM 6947 C CA . GLY A 1 865 ? 27.562 -29.156 12.867 1 72.38 865 GLY A CA 1
ATOM 6948 C C . GLY A 1 865 ? 28.953 -28.719 13.297 1 72.38 865 GLY A C 1
ATOM 6949 O O . GLY A 1 865 ? 29.578 -29.344 14.141 1 72.38 865 GLY A O 1
ATOM 6950 N N . TYR A 1 866 ? 29.266 -27.641 12.727 1 77.31 866 TYR A N 1
ATOM 6951 C CA . TYR A 1 866 ? 30.609 -27.203 13.086 1 77.31 866 TYR A CA 1
ATOM 6952 C C . TYR A 1 866 ? 30.562 -26.016 14.039 1 77.31 866 TYR A C 1
ATOM 6954 O O . TYR A 1 866 ? 31.562 -25.328 14.219 1 77.31 866 TYR A O 1
ATOM 6962 N N . GLY A 1 867 ? 29.359 -25.766 14.531 1 73.94 867 GLY A N 1
ATOM 6963 C CA . GLY A 1 867 ? 29.172 -24.734 15.539 1 73.94 867 GLY A CA 1
ATOM 6964 C C . GLY A 1 867 ? 28.828 -23.391 14.945 1 73.94 867 GLY A C 1
ATOM 6965 O O . GLY A 1 867 ? 28.594 -23.266 13.742 1 73.94 867 GLY A O 1
ATOM 6966 N N . LEU A 1 868 ? 28.859 -22.438 15.781 1 74.5 868 LEU A N 1
ATOM 6967 C CA . LEU A 1 868 ? 28.547 -21.078 15.336 1 74.5 868 LEU A CA 1
ATOM 6968 C C . LEU A 1 868 ? 29.734 -20.469 14.586 1 74.5 868 LEU A C 1
ATOM 6970 O O . LEU A 1 868 ? 30.797 -20.25 15.172 1 74.5 868 LEU A O 1
ATOM 6974 N N . LEU A 1 869 ? 29.484 -20.266 13.344 1 74.44 869 LEU A N 1
ATOM 6975 C CA . LEU A 1 869 ? 30.578 -19.766 12.5 1 74.44 869 LEU A CA 1
ATOM 6976 C C . LEU A 1 869 ? 30.328 -18.328 12.102 1 74.44 869 LEU A C 1
ATOM 6978 O O . LEU A 1 869 ? 29.188 -17.938 11.828 1 74.44 869 LEU A O 1
ATOM 6982 N N . ASP A 1 870 ? 31.375 -17.484 12.188 1 79.94 870 ASP A N 1
ATOM 6983 C CA . ASP A 1 870 ? 31.406 -16.078 11.828 1 79.94 870 ASP A CA 1
ATOM 6984 C C . ASP A 1 870 ? 32.375 -15.828 10.672 1 79.94 870 ASP A C 1
ATOM 6986 O O . ASP A 1 870 ? 33.562 -16.062 10.797 1 79.94 870 ASP A O 1
ATOM 6990 N N . PRO A 1 871 ? 31.859 -15.359 9.586 1 78.12 871 PRO A N 1
ATOM 6991 C CA . PRO A 1 871 ? 32.688 -15.219 8.391 1 78.12 871 PRO A CA 1
ATOM 6992 C C . PRO A 1 871 ? 33.812 -14.211 8.586 1 78.12 871 PRO A C 1
ATOM 6994 O O . PRO A 1 871 ? 34.781 -14.219 7.824 1 78.12 871 PRO A O 1
ATOM 6997 N N . THR A 1 872 ? 33.719 -13.461 9.562 1 80.44 872 THR A N 1
ATOM 6998 C CA . THR A 1 872 ? 34.781 -12.5 9.82 1 80.44 872 THR A CA 1
ATOM 6999 C C . THR A 1 872 ? 35.875 -13.133 10.672 1 80.44 872 THR A C 1
ATOM 7001 O O . THR A 1 872 ? 37 -12.641 10.703 1 80.44 872 THR A O 1
ATOM 7004 N N . ARG A 1 873 ? 35.531 -14.227 11.203 1 80.94 873 ARG A N 1
ATOM 7005 C CA . ARG A 1 873 ? 36.438 -14.844 12.148 1 80.94 873 ARG A CA 1
ATOM 7006 C C . ARG A 1 873 ? 36.938 -16.188 11.625 1 80.94 873 ARG A C 1
ATOM 7008 O O . ARG A 1 873 ? 38 -16.672 12.023 1 80.94 873 ARG A O 1
ATOM 7015 N N . HIS A 1 874 ? 36.188 -16.719 10.812 1 85.44 874 HIS A N 1
ATOM 7016 C CA . HIS A 1 874 ? 36.5 -18.062 10.32 1 85.44 874 HIS A CA 1
ATOM 7017 C C . HIS A 1 874 ? 36.75 -18.047 8.812 1 85.44 874 HIS A C 1
ATOM 7019 O O . HIS A 1 874 ? 36.156 -17.25 8.086 1 85.44 874 HIS A O 1
ATOM 7025 N N . PHE A 1 875 ? 37.562 -18.984 8.438 1 85.56 875 PHE A N 1
ATOM 7026 C CA . PHE A 1 875 ? 37.812 -19.172 7.012 1 85.56 875 PHE A CA 1
ATOM 7027 C C . PHE A 1 875 ? 38.188 -20.609 6.703 1 85.56 875 PHE A C 1
ATOM 7029 O O . PHE A 1 875 ? 38.562 -21.359 7.602 1 85.56 875 PHE A O 1
ATOM 7036 N N . VAL A 1 876 ? 38.031 -20.938 5.418 1 86.44 876 VAL A N 1
ATOM 7037 C CA . VAL A 1 876 ? 38.344 -22.281 4.965 1 86.44 876 VAL A CA 1
ATOM 7038 C C . VAL A 1 876 ? 39.531 -22.25 3.982 1 86.44 876 VAL A C 1
ATOM 7040 O O . VAL A 1 876 ? 39.594 -21.359 3.127 1 86.44 876 VAL A O 1
ATOM 7043 N N . SER A 1 877 ? 40.406 -23.234 4.102 1 86.69 877 SER A N 1
ATOM 7044 C CA . SER A 1 877 ? 41.531 -23.375 3.176 1 86.69 877 SER A CA 1
ATOM 7045 C C . SER A 1 877 ? 41.906 -24.828 3.002 1 86.69 877 SER A C 1
ATOM 7047 O O . SER A 1 877 ? 41.75 -25.641 3.92 1 86.69 877 SER A O 1
ATOM 7049 N N . PRO A 1 878 ? 42.469 -25.109 1.88 1 82.06 878 PRO A N 1
ATOM 7050 C CA . PRO A 1 878 ? 42.844 -26.516 1.679 1 82.06 878 PRO A CA 1
ATOM 7051 C C . PRO A 1 878 ? 44.219 -26.828 2.279 1 82.06 878 PRO A C 1
ATOM 7053 O O . PRO A 1 878 ? 45.094 -25.969 2.297 1 82.06 878 PRO A O 1
ATOM 7056 N N . ALA A 1 879 ? 44.219 -28.031 2.58 1 85.06 879 ALA A N 1
ATOM 7057 C CA . ALA A 1 879 ? 45.5 -28.547 3.057 1 85.06 879 ALA A CA 1
ATOM 7058 C C . ALA A 1 879 ? 46.344 -29.062 1.898 1 85.06 879 ALA A C 1
ATOM 7060 O O . ALA A 1 879 ? 45.812 -29.625 0.935 1 85.06 879 ALA A O 1
ATOM 7061 N N . SER A 1 880 ? 47.594 -28.891 1.948 1 83.38 880 SER A N 1
ATOM 7062 C CA . SER A 1 880 ? 48.5 -29.406 0.937 1 83.38 880 SER A CA 1
ATOM 7063 C C . SER A 1 880 ? 49.688 -30.125 1.579 1 83.38 880 SER A C 1
ATOM 7065 O O . SER A 1 880 ? 50.438 -29.547 2.377 1 83.38 880 SER A O 1
ATOM 7067 N N . GLY A 1 881 ? 49.656 -31.5 1.43 1 79.88 881 GLY A N 1
ATOM 7068 C CA . GLY A 1 881 ? 50.75 -32.312 1.962 1 79.88 881 GLY A CA 1
ATOM 7069 C C . GLY A 1 881 ? 50.312 -33.312 3.01 1 79.88 881 GLY A C 1
ATOM 7070 O O . GLY A 1 881 ? 49.125 -33.344 3.359 1 79.88 881 GLY A O 1
ATOM 7071 N N . ASN A 1 882 ? 51.125 -34.062 3.582 1 79.06 882 ASN A N 1
ATOM 7072 C CA . ASN A 1 882 ? 50.75 -35.188 4.418 1 79.06 882 ASN A CA 1
ATOM 7073 C C . ASN A 1 882 ? 51.438 -35.156 5.781 1 79.06 882 ASN A C 1
ATOM 7075 O O . ASN A 1 882 ? 51.406 -36.125 6.535 1 79.06 882 ASN A O 1
ATOM 7079 N N . SER A 1 883 ? 51.938 -34.094 6.195 1 80.62 883 SER A N 1
ATOM 7080 C CA . SER A 1 883 ? 52.688 -34.062 7.453 1 80.62 883 SER A CA 1
ATOM 7081 C C . SER A 1 883 ? 51.719 -34.125 8.648 1 80.62 883 SER A C 1
ATOM 7083 O O . SER A 1 883 ? 52.156 -34.5 9.75 1 80.62 883 SER A O 1
ATOM 7085 N N . MET A 1 884 ? 50.469 -33.812 8.352 1 82.88 884 MET A N 1
ATOM 7086 C CA . MET A 1 884 ? 49.531 -33.875 9.445 1 82.88 884 MET A CA 1
ATOM 7087 C C . MET A 1 884 ? 48.625 -35.094 9.305 1 82.88 884 MET A C 1
ATOM 7089 O O . MET A 1 884 ? 47.625 -35.219 10.016 1 82.88 884 MET A O 1
ATOM 7093 N N . ASN A 1 885 ? 48.938 -35.969 8.258 1 79.5 885 ASN A N 1
ATOM 7094 C CA . ASN A 1 885 ? 48.188 -37.188 8.016 1 79.5 885 ASN A CA 1
ATOM 7095 C C . ASN A 1 885 ? 48.594 -38.312 8.969 1 79.5 885 ASN A C 1
ATOM 7097 O O . ASN A 1 885 ? 49.125 -39.312 8.539 1 79.5 885 ASN A O 1
ATOM 7101 N N . GLY A 1 886 ? 48.25 -38.125 10.25 1 79.5 886 GLY A N 1
ATOM 7102 C CA . GLY A 1 886 ? 48.531 -39.062 11.312 1 79.5 886 GLY A CA 1
ATOM 7103 C C . GLY A 1 886 ? 47.781 -38.781 12.594 1 79.5 886 GLY A C 1
ATOM 7104 O O . GLY A 1 886 ? 47.156 -37.719 12.734 1 79.5 886 GLY A O 1
ATOM 7105 N N . GLY A 1 887 ? 47.562 -39.719 13.547 1 71.12 887 GLY A N 1
ATOM 7106 C CA . GLY A 1 887 ? 46.906 -39.531 14.836 1 71.12 887 GLY A CA 1
ATOM 7107 C C . GLY A 1 887 ? 45.438 -39.875 14.797 1 71.12 887 GLY A C 1
ATOM 7108 O O . GLY A 1 887 ? 44.969 -40.5 13.844 1 71.12 887 GLY A O 1
ATOM 7109 N N . LYS A 1 888 ? 44.625 -39.375 15.656 1 74.62 888 LYS A N 1
ATOM 7110 C CA . LYS A 1 888 ? 43.188 -39.719 15.805 1 74.62 888 LYS A CA 1
ATOM 7111 C C . LYS A 1 888 ? 42.344 -39.031 14.734 1 74.62 888 LYS A C 1
ATOM 7113 O O . LYS A 1 888 ? 41.344 -39.594 14.281 1 74.62 888 LYS A O 1
ATOM 7118 N N . ASN A 1 889 ? 42.875 -37.938 14.312 1 75 889 ASN A N 1
ATOM 7119 C CA . ASN A 1 889 ? 42.219 -37.188 13.273 1 75 889 ASN A CA 1
ATOM 7120 C C . ASN A 1 889 ? 43.188 -36.75 12.172 1 75 889 ASN A C 1
ATOM 7122 O O . ASN A 1 889 ? 43.656 -35.625 12.156 1 75 889 ASN A O 1
ATOM 7126 N N . PRO A 1 890 ? 43.438 -37.656 11.281 1 81.44 890 PRO A N 1
ATOM 7127 C CA . PRO A 1 890 ? 44.438 -37.344 10.25 1 81.44 890 PRO A CA 1
ATOM 7128 C C . PRO A 1 890 ? 43.938 -36.281 9.258 1 81.44 890 PRO A C 1
ATOM 7130 O O . PRO A 1 890 ? 42.75 -36.25 8.914 1 81.44 890 PRO A O 1
ATOM 7133 N N . ILE A 1 891 ? 44.875 -35.375 8.852 1 83.31 891 ILE A N 1
ATOM 7134 C CA . ILE A 1 891 ? 44.594 -34.406 7.812 1 83.31 891 ILE A CA 1
ATOM 7135 C C . ILE A 1 891 ? 45.312 -34.781 6.527 1 83.31 891 ILE A C 1
ATOM 7137 O O . ILE A 1 891 ? 46.562 -34.844 6.496 1 83.31 891 ILE A O 1
ATOM 7141 N N . GLN A 1 892 ? 44.531 -35.156 5.57 1 80.88 892 GLN A N 1
ATOM 7142 C CA . GLN A 1 892 ? 45.094 -35.625 4.305 1 80.88 892 GLN A CA 1
ATOM 7143 C C . GLN A 1 892 ? 45.312 -34.469 3.33 1 80.88 892 GLN A C 1
ATOM 7145 O O . GLN A 1 892 ? 44.688 -33.406 3.48 1 80.88 892 GLN A O 1
ATOM 7150 N N . ASP A 1 893 ? 46.031 -34.781 2.342 1 79.44 893 ASP A N 1
ATOM 7151 C CA . ASP A 1 893 ? 46.219 -33.812 1.261 1 79.44 893 ASP A CA 1
ATOM 7152 C C . ASP A 1 893 ? 44.906 -33.531 0.541 1 79.44 893 ASP A C 1
ATOM 7154 O O . ASP A 1 893 ? 44.156 -34.438 0.195 1 79.44 893 ASP A O 1
ATOM 7158 N N . GLY A 1 894 ? 44.562 -32.25 0.489 1 78.44 894 GLY A N 1
ATOM 7159 C CA . GLY A 1 894 ? 43.344 -31.812 -0.177 1 78.44 894 GLY A CA 1
ATOM 7160 C C . GLY A 1 894 ? 42.188 -31.625 0.773 1 78.44 894 GLY A C 1
ATOM 7161 O O . GLY A 1 894 ? 41.125 -31.156 0.374 1 78.44 894 GLY A O 1
ATOM 7162 N N . ASP A 1 895 ? 42.344 -31.922 1.992 1 81.06 895 ASP A N 1
ATOM 7163 C CA . ASP A 1 895 ? 41.25 -31.719 2.963 1 81.06 895 ASP A CA 1
ATOM 7164 C C . ASP A 1 895 ? 40.969 -30.234 3.131 1 81.06 895 ASP A C 1
ATOM 7166 O O . ASP A 1 895 ? 41.844 -29.391 3.045 1 81.06 895 ASP A O 1
ATOM 7170 N N . LEU A 1 896 ? 39.719 -29.984 3.449 1 85.12 896 LEU A N 1
ATOM 7171 C CA . LEU A 1 896 ? 39.344 -28.594 3.738 1 85.12 896 LEU A CA 1
ATOM 7172 C C . LEU A 1 896 ? 39.406 -28.328 5.234 1 85.12 896 LEU A C 1
ATOM 7174 O O . LEU A 1 896 ? 38.812 -29.047 6.035 1 85.12 896 LEU A O 1
ATOM 7178 N N . LEU A 1 897 ? 40.094 -27.297 5.52 1 86.94 897 LEU A N 1
ATOM 7179 C CA . LEU A 1 897 ? 40.344 -26.891 6.902 1 86.94 897 LEU A CA 1
ATOM 7180 C C . LEU A 1 897 ? 39.469 -25.719 7.285 1 86.94 897 LEU A C 1
ATOM 7182 O O . LEU A 1 897 ? 39.438 -24.703 6.586 1 86.94 897 LEU A O 1
ATOM 7186 N N . LEU A 1 898 ? 38.719 -25.875 8.367 1 87.94 898 LEU A N 1
ATOM 7187 C CA . LEU A 1 898 ? 38.031 -24.75 9.008 1 87.94 898 LEU A CA 1
ATOM 7188 C C . LEU A 1 898 ? 38.938 -24.109 10.07 1 87.94 898 LEU A C 1
ATOM 7190 O O . LEU A 1 898 ? 39.25 -24.75 11.07 1 87.94 898 LEU A O 1
ATOM 7194 N N . LEU A 1 899 ? 39.156 -22.797 9.789 1 87.69 899 LEU A N 1
ATOM 7195 C CA . LEU A 1 899 ? 40.125 -22.109 10.617 1 87.69 899 LEU A CA 1
ATOM 7196 C C . LEU A 1 899 ? 39.531 -20.859 11.242 1 87.69 899 LEU A C 1
ATOM 7198 O O . LEU A 1 899 ? 38.625 -20.25 10.68 1 87.69 899 LEU A O 1
ATOM 7202 N N . GLU A 1 900 ? 40.094 -20.484 12.359 1 88.5 900 GLU A N 1
ATOM 7203 C CA . GLU A 1 900 ? 39.75 -19.266 13.078 1 88.5 900 GLU A CA 1
ATOM 7204 C C . GLU A 1 900 ? 40.938 -18.312 13.148 1 88.5 900 GLU A C 1
ATOM 7206 O O . GLU A 1 900 ? 42 -18.688 13.602 1 88.5 900 GLU A O 1
ATOM 7211 N N . TRP A 1 901 ? 40.688 -17.156 12.75 1 83.5 901 TRP A N 1
ATOM 7212 C CA . TRP A 1 901 ? 41.719 -16.141 12.797 1 83.5 901 TRP A CA 1
ATOM 7213 C C . TRP A 1 901 ? 42.156 -15.867 14.234 1 83.5 901 TRP A C 1
ATOM 7215 O O . TRP A 1 901 ? 41.312 -15.742 15.133 1 83.5 901 TRP A O 1
ATOM 7225 N N . VAL A 1 902 ? 43.375 -15.719 14.32 1 80.31 902 VAL A N 1
ATOM 7226 C CA . VAL A 1 902 ? 43.906 -15.328 15.617 1 80.31 902 VAL A CA 1
ATOM 7227 C C . VAL A 1 902 ? 44.125 -13.812 15.648 1 80.31 902 VAL A C 1
ATOM 7229 O O . VAL A 1 902 ? 44.906 -13.266 14.867 1 80.31 902 VAL A O 1
ATOM 7232 N N . THR A 1 903 ? 43.344 -13.148 16.484 1 72.75 903 THR A N 1
ATOM 7233 C CA . THR A 1 903 ? 43.469 -11.711 16.703 1 72.75 903 THR A CA 1
ATOM 7234 C C . THR A 1 903 ? 44.031 -11.422 18.094 1 72.75 903 THR A C 1
ATOM 7236 O O . THR A 1 903 ? 44 -12.281 18.969 1 72.75 903 THR A O 1
ATOM 7239 N N . PRO A 1 904 ? 44.438 -10.297 18.406 1 65.94 904 PRO A N 1
ATOM 7240 C CA . PRO A 1 904 ? 45 -9.969 19.719 1 65.94 904 PRO A CA 1
ATOM 7241 C C . PRO A 1 904 ? 43.969 -10.164 20.844 1 65.94 904 PRO A C 1
ATOM 7243 O O . PRO A 1 904 ? 44.344 -10.477 21.984 1 65.94 904 PRO A O 1
ATOM 7246 N N . SER A 1 905 ? 42.719 -10.062 20.609 1 65.12 905 SER A N 1
ATOM 7247 C CA . SER A 1 905 ? 41.719 -10.203 21.641 1 65.12 905 SER A CA 1
ATOM 7248 C C . SER A 1 905 ? 41.312 -11.664 21.828 1 65.12 905 SER A C 1
ATOM 7250 O O . SER A 1 905 ? 40.719 -12.023 22.844 1 65.12 905 SER A O 1
ATOM 7252 N N . SER A 1 906 ? 41.688 -12.422 20.906 1 63 906 SER A N 1
ATOM 7253 C CA . SER A 1 906 ? 41.281 -13.828 21.016 1 63 906 SER A CA 1
ATOM 7254 C C . SER A 1 906 ? 42.531 -14.727 21.125 1 63 906 SER A C 1
ATOM 7256 O O . SER A 1 906 ? 42.438 -15.93 20.859 1 63 906 SER A O 1
ATOM 7258 N N . ALA A 1 907 ? 43.438 -14.211 21.422 1 62.94 907 ALA A N 1
ATOM 7259 C CA . ALA A 1 907 ? 44.688 -14.93 21.484 1 62.94 907 ALA A CA 1
ATOM 7260 C C . ALA A 1 907 ? 44.781 -15.766 22.766 1 62.94 907 ALA A C 1
ATOM 7262 O O . ALA A 1 907 ? 44.875 -15.227 23.875 1 62.94 907 ALA A O 1
ATOM 7263 N N . GLY A 1 908 ? 44.125 -16.688 22.984 1 65.44 908 GLY A N 1
ATOM 7264 C CA . GLY A 1 908 ? 44.25 -17.594 24.125 1 65.44 908 GLY A CA 1
ATOM 7265 C C . GLY A 1 908 ? 45.531 -18.406 24.109 1 65.44 908 GLY A C 1
ATOM 7266 O O . GLY A 1 908 ? 46.438 -18.125 23.328 1 65.44 908 GLY A O 1
ATOM 7267 N N . SER A 1 909 ? 45.625 -19.359 24.875 1 74.31 909 SER A N 1
ATOM 7268 C CA . SER A 1 909 ? 46.781 -20.25 24.922 1 74.31 909 SER A CA 1
ATOM 7269 C C . SER A 1 909 ? 46.938 -21.031 23.625 1 74.31 909 SER A C 1
ATOM 7271 O O . SER A 1 909 ? 45.938 -21.531 23.078 1 74.31 909 SER A O 1
ATOM 7273 N N . ILE A 1 910 ? 48.156 -20.984 23.016 1 75.5 910 ILE A N 1
ATOM 7274 C CA . ILE A 1 910 ? 48.375 -21.641 21.734 1 75.5 910 ILE A CA 1
ATOM 7275 C C . ILE A 1 910 ? 49 -23 21.938 1 75.5 910 ILE A C 1
ATOM 7277 O O . ILE A 1 910 ? 49.219 -23.766 20.984 1 75.5 910 ILE A O 1
ATOM 7281 N N . SER A 1 911 ? 49.281 -23.375 23.156 1 79.19 911 SER A N 1
ATOM 7282 C CA . SER A 1 911 ? 50 -24.625 23.453 1 79.19 911 SER A CA 1
ATOM 7283 C C . SER A 1 911 ? 49.094 -25.828 23.266 1 79.19 911 SER A C 1
ATOM 7285 O O . SER A 1 911 ? 47.938 -25.812 23.688 1 79.19 911 SER A O 1
ATOM 7287 N N . ASN A 1 912 ? 49.562 -26.906 22.547 1 81.06 912 ASN A N 1
ATOM 7288 C CA . ASN A 1 912 ? 48.938 -28.188 22.266 1 81.06 912 ASN A CA 1
ATOM 7289 C C . ASN A 1 912 ? 47.781 -28.047 21.297 1 81.06 912 ASN A C 1
ATOM 7291 O O . ASN A 1 912 ? 46.906 -28.906 21.219 1 81.06 912 ASN A O 1
ATOM 7295 N N . LEU A 1 913 ? 47.844 -26.969 20.641 1 82.88 913 LEU A N 1
ATOM 7296 C CA . LEU A 1 913 ? 46.812 -26.75 19.609 1 82.88 913 LEU A CA 1
ATOM 7297 C C . LEU A 1 913 ? 47.438 -26.828 18.219 1 82.88 913 LEU A C 1
ATOM 7299 O O . LEU A 1 913 ? 48.625 -26.531 18.031 1 82.88 913 LEU A O 1
ATOM 7303 N N . THR A 1 914 ? 46.562 -27.234 17.281 1 87.38 914 THR A N 1
ATOM 7304 C CA . THR A 1 914 ? 46.969 -27.203 15.883 1 87.38 914 THR A CA 1
ATOM 7305 C C . THR A 1 914 ? 46.812 -25.797 15.305 1 87.38 914 THR A C 1
ATOM 7307 O O . THR A 1 914 ? 45.688 -25.297 15.203 1 87.38 914 THR A O 1
ATOM 7310 N N . MET A 1 915 ? 47.875 -25.234 14.93 1 87.81 915 MET A N 1
ATOM 7311 C CA . MET A 1 915 ? 47.906 -23.844 14.484 1 87.81 915 MET A CA 1
ATOM 7312 C C . MET A 1 915 ? 48.438 -23.734 13.062 1 87.81 915 MET A C 1
ATOM 7314 O O . MET A 1 915 ? 49.344 -24.484 12.688 1 87.81 915 MET A O 1
ATOM 7318 N N . ALA A 1 916 ? 47.875 -22.703 12.32 1 88 916 ALA A N 1
ATOM 7319 C CA . ALA A 1 916 ? 48.469 -22.281 11.055 1 88 916 ALA A CA 1
ATOM 7320 C C . ALA A 1 916 ? 49.531 -21.203 11.273 1 88 916 ALA A C 1
ATOM 7322 O O . ALA A 1 916 ? 49.25 -20.188 11.938 1 88 916 ALA A O 1
ATOM 7323 N N . ILE A 1 917 ? 50.656 -21.453 10.711 1 86.19 917 ILE A N 1
ATOM 7324 C CA . ILE A 1 917 ? 51.812 -20.609 10.938 1 86.19 917 ILE A CA 1
ATOM 7325 C C . ILE A 1 917 ? 52.25 -19.984 9.609 1 86.19 917 ILE A C 1
ATOM 7327 O O . ILE A 1 917 ? 52.312 -20.672 8.586 1 86.19 917 ILE A O 1
ATOM 7331 N N . GLU A 1 918 ? 52.5 -18.719 9.688 1 82.38 918 GLU A N 1
ATOM 7332 C CA . GLU A 1 918 ? 53 -17.969 8.531 1 82.38 918 GLU A CA 1
ATOM 7333 C C . GLU A 1 918 ? 54.438 -17.516 8.742 1 82.38 918 GLU A C 1
ATOM 7335 O O . GLU A 1 918 ? 54.812 -17.109 9.844 1 82.38 918 GLU A O 1
ATOM 7340 N N . THR A 1 919 ? 55.219 -17.75 7.652 1 78.88 919 THR A N 1
ATOM 7341 C CA . THR A 1 919 ? 56.562 -17.219 7.66 1 78.88 919 THR A CA 1
ATOM 7342 C C . THR A 1 919 ? 56.906 -16.562 6.32 1 78.88 919 THR A C 1
ATOM 7344 O O . THR A 1 919 ? 56.312 -16.906 5.297 1 78.88 919 THR A O 1
ATOM 7347 N N . GLN A 1 920 ? 57.656 -15.547 6.309 1 71.81 920 GLN A N 1
ATOM 7348 C CA . GLN A 1 920 ? 58.094 -14.852 5.102 1 71.81 920 GLN A CA 1
ATOM 7349 C C . GLN A 1 920 ? 59.469 -15.328 4.656 1 71.81 920 GLN A C 1
ATOM 7351 O O . GLN A 1 920 ? 60.375 -15.477 5.48 1 71.81 920 GLN A O 1
ATOM 7356 N N . ASP A 1 921 ? 59.531 -15.75 3.426 1 63.56 921 ASP A N 1
ATOM 7357 C CA . ASP A 1 921 ? 60.844 -16.156 2.926 1 63.56 921 ASP A CA 1
ATOM 7358 C C . ASP A 1 921 ? 61.656 -14.945 2.527 1 63.56 921 ASP A C 1
ATOM 7360 O O . ASP A 1 921 ? 61.156 -13.82 2.527 1 63.56 921 ASP A O 1
ATOM 7364 N N . GLU A 1 922 ? 62.75 -15.086 2.086 1 61.16 922 GLU A N 1
ATOM 7365 C CA . GLU A 1 922 ? 63.688 -14.055 1.711 1 61.16 922 GLU A CA 1
ATOM 7366 C C . GLU A 1 922 ? 63.219 -13.242 0.518 1 61.16 922 GLU A C 1
ATOM 7368 O O . GLU A 1 922 ? 63.562 -12.078 0.354 1 61.16 922 GLU A O 1
ATOM 7373 N N . THR A 1 923 ? 62.469 -13.773 -0.288 1 62.97 923 THR A N 1
ATOM 7374 C CA . THR A 1 923 ? 61.969 -13.047 -1.461 1 62.97 923 THR A CA 1
ATOM 7375 C C . THR A 1 923 ? 60.719 -12.266 -1.138 1 62.97 923 THR A C 1
ATOM 7377 O O . THR A 1 923 ? 60.188 -11.555 -1.991 1 62.97 923 THR A O 1
ATOM 7380 N N . GLY A 1 924 ? 60.188 -12.281 0.072 1 60.47 924 GLY A N 1
ATOM 7381 C CA . GLY A 1 924 ? 59.062 -11.523 0.565 1 60.47 924 GLY A CA 1
ATOM 7382 C C . GLY A 1 924 ? 57.75 -12.281 0.453 1 60.47 924 GLY A C 1
ATOM 7383 O O . GLY A 1 924 ? 56.688 -11.758 0.799 1 60.47 924 GLY A O 1
ATOM 7384 N N . ASP A 1 925 ? 57.75 -13.398 0.005 1 63.75 925 ASP A N 1
ATOM 7385 C CA . ASP A 1 925 ? 56.5 -14.133 -0.16 1 63.75 925 ASP A CA 1
ATOM 7386 C C . ASP A 1 925 ? 56.156 -14.898 1.112 1 63.75 925 ASP A C 1
ATOM 7388 O O . ASP A 1 925 ? 57.031 -15.484 1.756 1 63.75 925 ASP A O 1
ATOM 7392 N N . ASN A 1 926 ? 54.969 -14.938 1.405 1 73.75 926 ASN A N 1
ATOM 7393 C CA . ASN A 1 926 ? 54.469 -15.602 2.605 1 73.75 926 ASN A CA 1
ATOM 7394 C C . ASN A 1 926 ? 54.344 -17.109 2.406 1 73.75 926 ASN A C 1
ATOM 7396 O O . ASN A 1 926 ? 53.906 -17.562 1.354 1 73.75 926 ASN A O 1
ATOM 7400 N N . GLN A 1 927 ? 54.75 -17.859 3.41 1 78.62 927 GLN A N 1
ATOM 7401 C CA . GLN A 1 927 ? 54.625 -19.312 3.451 1 78.62 927 GLN A CA 1
ATOM 7402 C C . GLN A 1 927 ? 53.812 -19.766 4.66 1 78.62 927 GLN A C 1
ATOM 7404 O O . GLN A 1 927 ? 53.875 -19.141 5.719 1 78.62 927 GLN A O 1
ATOM 7409 N N . TYR A 1 928 ? 53.062 -20.828 4.391 1 82.94 928 TYR A N 1
ATOM 7410 C CA . TYR A 1 928 ? 52.125 -21.234 5.43 1 82.94 928 TYR A CA 1
ATOM 7411 C C . TYR A 1 928 ? 52.344 -22.703 5.816 1 82.94 928 TYR A C 1
ATOM 7413 O O . TYR A 1 928 ? 52.625 -23.531 4.957 1 82.94 928 TYR A O 1
ATOM 7421 N N . LEU A 1 929 ? 52.219 -23 7.113 1 84.31 929 LEU A N 1
ATOM 7422 C CA . LEU A 1 929 ? 52.438 -24.328 7.688 1 84.31 929 LEU A CA 1
ATOM 7423 C C . LEU A 1 929 ? 51.438 -24.625 8.789 1 84.31 929 LEU A C 1
ATOM 7425 O O . LEU A 1 929 ? 51.125 -23.75 9.594 1 84.31 929 LEU A O 1
ATOM 7429 N N . LEU A 1 930 ? 50.938 -25.875 8.789 1 87.94 930 LEU A N 1
ATOM 7430 C CA . LEU A 1 930 ? 50.062 -26.328 9.852 1 87.94 930 LEU A CA 1
ATOM 7431 C C . LEU A 1 930 ? 50.781 -27.328 10.766 1 87.94 930 LEU A C 1
ATOM 7433 O O . LEU A 1 930 ? 51.281 -28.344 10.305 1 87.94 930 LEU A O 1
ATOM 7437 N N . ARG A 1 931 ? 50.844 -27.031 12.094 1 87.06 931 ARG A N 1
ATOM 7438 C CA . ARG A 1 931 ? 51.531 -27.875 13.055 1 87.06 931 ARG A CA 1
ATOM 7439 C C . ARG A 1 931 ? 50.875 -27.781 14.438 1 87.06 931 ARG A C 1
ATOM 7441 O O . ARG A 1 931 ? 50.219 -26.781 14.758 1 87.06 931 ARG A O 1
ATOM 7448 N N . VAL A 1 932 ? 51.062 -28.797 15.227 1 88 932 VAL A N 1
ATOM 7449 C CA . VAL A 1 932 ? 50.719 -28.734 16.641 1 88 932 VAL A CA 1
ATOM 7450 C C . VAL A 1 932 ? 51.812 -28 17.406 1 88 932 VAL A C 1
ATOM 7452 O O . VAL A 1 932 ? 53 -28.375 17.328 1 88 932 VAL A O 1
ATOM 7455 N N . VAL A 1 933 ? 51.406 -26.984 18.172 1 86.19 933 VAL A N 1
ATOM 7456 C CA . VAL A 1 933 ? 52.375 -26.188 18.922 1 86.19 933 VAL A CA 1
ATOM 7457 C C . VAL A 1 933 ? 52.531 -26.75 20.328 1 86.19 933 VAL A C 1
ATOM 7459 O O . VAL A 1 933 ? 51.531 -26.875 21.078 1 86.19 933 VAL A O 1
ATOM 7462 N N . ARG A 1 934 ? 53.719 -27.188 20.578 1 83.5 934 ARG A N 1
ATOM 7463 C CA . ARG A 1 934 ? 54.031 -27.766 21.891 1 83.5 934 ARG A CA 1
ATOM 7464 C C . ARG A 1 934 ? 55.031 -26.906 22.641 1 83.5 934 ARG A C 1
ATOM 7466 O O . ARG A 1 934 ? 56.062 -26.531 22.078 1 83.5 934 ARG A O 1
ATOM 7473 N N . LYS A 1 935 ? 54.781 -26.625 23.906 1 78.25 935 LYS A N 1
ATOM 7474 C CA . LYS A 1 935 ? 55.688 -25.891 24.766 1 78.25 935 LYS A CA 1
ATOM 7475 C C . LYS A 1 935 ? 56.719 -26.812 25.406 1 78.25 935 LYS A C 1
ATOM 7477 O O . LYS A 1 935 ? 56.375 -27.781 26.078 1 78.25 935 LYS A O 1
ATOM 7482 N N . ILE A 1 936 ? 57.969 -26.75 25.031 1 77.25 936 ILE A N 1
ATOM 7483 C CA . ILE A 1 936 ? 59 -27.609 25.578 1 77.25 936 ILE A CA 1
ATOM 7484 C C . ILE A 1 936 ? 59.688 -26.922 26.75 1 77.25 936 ILE A C 1
ATOM 7486 O O . ILE A 1 936 ? 60.156 -27.594 27.688 1 77.25 936 ILE A O 1
ATOM 7490 N N . ALA A 1 937 ? 59.906 -25.594 26.766 1 76.75 937 ALA A N 1
ATOM 7491 C CA . ALA A 1 937 ? 60.5 -24.812 27.844 1 76.75 937 ALA A CA 1
ATOM 7492 C C . ALA A 1 937 ? 59.906 -23.406 27.906 1 76.75 937 ALA A C 1
ATOM 7494 O O . ALA A 1 937 ? 59.188 -22.984 27 1 76.75 937 ALA A O 1
ATOM 7495 N N . PRO A 1 938 ? 60.094 -22.75 29.016 1 72.88 938 PRO A N 1
ATOM 7496 C CA . PRO A 1 938 ? 59.562 -21.375 29.047 1 72.88 938 PRO A CA 1
ATOM 7497 C C . PRO A 1 938 ? 60.031 -20.547 27.844 1 72.88 938 PRO A C 1
ATOM 7499 O O . PRO A 1 938 ? 61.25 -20.516 27.547 1 72.88 938 PRO A O 1
ATOM 7502 N N . ASN A 1 939 ? 59.156 -20.031 26.875 1 71.75 939 ASN A N 1
ATOM 7503 C CA . ASN A 1 939 ? 59.344 -19.188 25.703 1 71.75 939 ASN A CA 1
ATOM 7504 C C . ASN A 1 939 ? 59.906 -19.969 24.516 1 71.75 939 ASN A C 1
ATOM 7506 O O . ASN A 1 939 ? 60.5 -19.375 23.609 1 71.75 939 ASN A O 1
ATOM 7510 N N . GLN A 1 940 ? 59.969 -21.234 24.766 1 77.62 940 GLN A N 1
ATOM 7511 C CA . GLN A 1 940 ? 60.438 -22.078 23.656 1 77.62 940 GLN A CA 1
ATOM 7512 C C . GLN A 1 940 ? 59.344 -23.047 23.203 1 77.62 940 GLN A C 1
ATOM 7514 O O . GLN A 1 940 ? 58.812 -23.797 24.016 1 77.62 940 GLN A O 1
ATOM 7519 N N . TYR A 1 941 ? 59.031 -22.922 21.938 1 80.56 941 TYR A N 1
ATOM 7520 C CA . TYR A 1 941 ? 57.969 -23.734 21.375 1 80.56 941 TYR A CA 1
ATOM 7521 C C . TYR A 1 941 ? 58.5 -24.625 20.266 1 80.56 941 TYR A C 1
ATOM 7523 O O . TYR A 1 941 ? 59.469 -24.281 19.594 1 80.56 941 TYR A O 1
ATOM 7531 N N . GLU A 1 942 ? 57.969 -25.781 20.156 1 84 942 GLU A N 1
ATOM 7532 C CA . GLU A 1 942 ? 58.25 -26.734 19.094 1 84 942 GLU A CA 1
ATOM 7533 C C . GLU A 1 942 ? 57 -27 18.25 1 84 942 GLU A C 1
ATOM 7535 O O . GLU A 1 942 ? 55.875 -27.062 18.781 1 84 942 GLU A O 1
ATOM 7540 N N . LEU A 1 943 ? 57.25 -27.078 16.938 1 84.12 943 LEU A N 1
ATOM 7541 C CA . LEU A 1 943 ? 56.188 -27.391 15.977 1 84.12 943 LEU A CA 1
ATOM 7542 C C . LEU A 1 943 ? 56.219 -28.859 15.609 1 84.12 943 LEU A C 1
ATOM 7544 O O . LEU A 1 943 ? 57.156 -29.328 14.969 1 84.12 943 LEU A O 1
ATOM 7548 N N . GLN A 1 944 ? 55.125 -29.562 15.984 1 86 944 GLN A N 1
ATOM 7549 C CA . GLN A 1 944 ? 55.062 -31 15.82 1 86 944 GLN A CA 1
ATOM 7550 C C . GLN A 1 944 ? 54.156 -31.391 14.664 1 86 944 GLN A C 1
ATOM 7552 O O . GLN A 1 944 ? 53.031 -30.875 14.555 1 86 944 GLN A O 1
ATOM 7557 N N . ALA A 1 945 ? 54.656 -32.344 13.93 1 83.88 945 ALA A N 1
ATOM 7558 C CA . ALA A 1 945 ? 53.812 -32.969 12.906 1 83.88 945 ALA A CA 1
ATOM 7559 C C . ALA A 1 945 ? 53.062 -34.156 13.461 1 83.88 945 ALA A C 1
ATOM 7561 O O . ALA A 1 945 ? 53.562 -34.844 14.352 1 83.88 945 ALA A O 1
ATOM 7562 N N . GLN A 1 946 ? 51.812 -34.469 12.945 1 83.5 946 GLN A N 1
ATOM 7563 C CA . GLN A 1 946 ? 51.062 -35.625 13.398 1 83.5 946 GLN A CA 1
ATOM 7564 C C . GLN A 1 946 ? 51.469 -36.875 12.648 1 83.5 946 GLN A C 1
ATOM 7566 O O . GLN A 1 946 ? 51.312 -38 13.148 1 83.5 946 GLN A O 1
ATOM 7571 N N . ASN A 1 947 ? 52.062 -36.812 11.492 1 81.31 947 ASN A N 1
ATOM 7572 C CA . ASN A 1 947 ? 52.688 -37.875 10.742 1 81.31 947 ASN A CA 1
ATOM 7573 C C . ASN A 1 947 ? 54.125 -38.156 11.219 1 81.31 947 ASN A C 1
ATOM 7575 O O . ASN A 1 947 ? 55 -37.281 11.102 1 81.31 947 ASN A O 1
ATOM 7579 N N . PRO A 1 948 ? 54.312 -39.156 11.711 1 79.94 948 PRO A N 1
ATOM 7580 C CA . PRO A 1 948 ? 55.625 -39.438 12.312 1 79.94 948 PRO A CA 1
ATOM 7581 C C . PRO A 1 948 ? 56.75 -39.438 11.305 1 79.94 948 PRO A C 1
ATOM 7583 O O . PRO A 1 948 ? 57.938 -39.344 11.688 1 79.94 948 PRO A O 1
ATOM 7586 N N . SER A 1 949 ? 56.5 -39.531 10.102 1 80.12 949 SER A N 1
ATOM 7587 C CA . SER A 1 949 ? 57.562 -39.562 9.094 1 80.12 949 SER A CA 1
ATOM 7588 C C . SER A 1 949 ? 58.156 -38.188 8.891 1 80.12 949 SER A C 1
ATOM 7590 O O . SER A 1 949 ? 59.188 -38.031 8.211 1 80.12 949 SER A O 1
ATOM 7592 N N . TYR A 1 950 ? 57.594 -37.188 9.531 1 82.25 950 TYR A N 1
ATOM 7593 C CA . TYR A 1 950 ? 58.094 -35.844 9.391 1 82.25 950 TYR A CA 1
ATOM 7594 C C . TYR A 1 950 ? 58.719 -35.344 10.695 1 82.25 950 TYR A C 1
ATOM 7596 O O . TYR A 1 950 ? 58.188 -35.562 11.773 1 82.25 950 TYR A O 1
ATOM 7604 N N . PRO A 1 951 ? 59.75 -34.719 10.656 1 81.56 951 PRO A N 1
ATOM 7605 C CA . PRO A 1 951 ? 60.469 -34.312 11.867 1 81.56 951 PRO A CA 1
ATOM 7606 C C . PRO A 1 951 ? 59.812 -33.094 12.539 1 81.56 951 PRO A C 1
ATOM 7608 O O . PRO A 1 951 ? 59.156 -32.312 11.875 1 81.56 951 PRO A O 1
ATOM 7611 N N . ASN A 1 952 ? 59.969 -33 13.828 1 82.5 952 ASN A N 1
ATOM 7612 C CA . ASN A 1 952 ? 59.562 -31.812 14.586 1 82.5 952 ASN A CA 1
ATOM 7613 C C . ASN A 1 952 ? 60.5 -30.625 14.297 1 82.5 952 ASN A C 1
ATOM 7615 O O . ASN A 1 952 ? 61.688 -30.812 14 1 82.5 952 ASN A O 1
ATOM 7619 N N . MET A 1 953 ? 59.938 -29.359 14.273 1 81.62 953 MET A N 1
ATOM 7620 C CA . MET A 1 953 ? 60.719 -28.172 13.977 1 81.62 953 MET A CA 1
ATOM 7621 C C . MET A 1 953 ? 60.656 -27.188 15.141 1 81.62 953 MET A C 1
ATOM 7623 O O . MET A 1 953 ? 59.625 -27 15.758 1 81.62 953 MET A O 1
ATOM 7627 N N . PRO A 1 954 ? 61.75 -26.609 15.461 1 81.75 954 PRO A N 1
ATOM 7628 C CA . PRO A 1 954 ? 61.688 -25.562 16.484 1 81.75 954 PRO A CA 1
ATOM 7629 C C . PRO A 1 954 ? 61.031 -24.281 15.984 1 81.75 954 PRO A C 1
ATOM 7631 O O . PRO A 1 954 ? 61.188 -23.906 14.82 1 81.75 954 PRO A O 1
ATOM 7634 N N . ALA A 1 955 ? 60.125 -23.688 16.781 1 81 955 ALA A N 1
ATOM 7635 C CA . ALA A 1 955 ? 59.5 -22.406 16.422 1 81 955 ALA A CA 1
ATOM 7636 C C . ALA A 1 955 ? 60.5 -21.266 16.516 1 81 955 ALA A C 1
ATOM 7638 O O . ALA A 1 955 ? 61.281 -21.203 17.469 1 81 955 ALA A O 1
ATOM 7639 N N . THR A 1 956 ? 60.594 -20.453 15.461 1 79.81 956 THR A N 1
ATOM 7640 C CA . THR A 1 956 ? 61.5 -19.297 15.461 1 79.81 956 THR A CA 1
ATOM 7641 C C . THR A 1 956 ? 60.688 -18 15.523 1 79.81 956 THR A C 1
ATOM 7643 O O . THR A 1 956 ? 59.5 -18 15.266 1 79.81 956 THR A O 1
ATOM 7646 N N . ASP A 1 957 ? 61.281 -16.891 15.758 1 73.88 957 ASP A N 1
ATOM 7647 C CA . ASP A 1 957 ? 60.656 -15.578 15.891 1 73.88 957 ASP A CA 1
ATOM 7648 C C . ASP A 1 957 ? 60.094 -15.094 14.555 1 73.88 957 ASP A C 1
ATOM 7650 O O . ASP A 1 957 ? 59.219 -14.227 14.516 1 73.88 957 ASP A O 1
ATOM 7654 N N . ALA A 1 958 ? 60.562 -15.648 13.602 1 74.94 958 ALA A N 1
ATOM 7655 C CA . ALA A 1 958 ? 60.094 -15.227 12.281 1 74.94 958 ALA A CA 1
ATOM 7656 C C . ALA A 1 958 ? 58.75 -15.883 11.945 1 74.94 958 ALA A C 1
ATOM 7658 O O . ALA A 1 958 ? 58.094 -15.484 10.977 1 74.94 958 ALA A O 1
ATOM 7659 N N . MET A 1 959 ? 58.344 -16.75 12.781 1 77.69 959 MET A N 1
ATOM 7660 C CA . MET A 1 959 ? 57.094 -17.469 12.562 1 77.69 959 MET A CA 1
ATOM 7661 C C . MET A 1 959 ? 55.938 -16.844 13.367 1 77.69 959 MET A C 1
ATOM 7663 O O . MET A 1 959 ? 56.125 -16.531 14.547 1 77.69 959 MET A O 1
ATOM 7667 N N . LYS A 1 960 ? 54.906 -16.625 12.664 1 81.62 960 LYS A N 1
ATOM 7668 C CA . LYS A 1 960 ? 53.719 -16.047 13.297 1 81.62 960 LYS A CA 1
ATOM 7669 C C . LYS A 1 960 ? 52.531 -16.984 13.164 1 81.62 960 LYS A C 1
ATOM 7671 O O . LYS A 1 960 ? 52.25 -17.5 12.078 1 81.62 960 LYS A O 1
ATOM 7676 N N . THR A 1 961 ? 51.906 -17.188 14.289 1 82.12 961 THR A N 1
ATOM 7677 C CA . THR A 1 961 ? 50.625 -17.891 14.25 1 82.12 961 THR A CA 1
ATOM 7678 C C . THR A 1 961 ? 49.5 -16.969 13.812 1 82.12 961 THR A C 1
ATOM 7680 O O . THR A 1 961 ? 49.344 -15.875 14.367 1 82.12 961 THR A O 1
ATOM 7683 N N . PHE A 1 962 ? 48.719 -17.484 12.828 1 83 962 PHE A N 1
ATOM 7684 C CA . PHE A 1 962 ? 47.719 -16.531 12.367 1 83 962 PHE A CA 1
ATOM 7685 C C . PHE A 1 962 ? 46.344 -17.172 12.383 1 83 962 PHE A C 1
ATOM 7687 O O . PHE A 1 962 ? 45.312 -16.469 12.344 1 83 962 PHE A O 1
ATOM 7694 N N . ALA A 1 963 ? 46.312 -18.406 12.516 1 88.25 963 ALA A N 1
ATOM 7695 C CA . ALA A 1 963 ? 45 -19.031 12.586 1 88.25 963 ALA A CA 1
ATOM 7696 C C . ALA A 1 963 ? 45.062 -20.328 13.375 1 88.25 963 ALA A C 1
ATOM 7698 O O . ALA A 1 963 ? 46.094 -20.969 13.469 1 88.25 963 ALA A O 1
ATOM 7699 N N . ARG A 1 964 ? 43.875 -20.75 13.859 1 87.62 964 ARG A N 1
ATOM 7700 C CA . ARG A 1 964 ? 43.688 -21.984 14.602 1 87.62 964 ARG A CA 1
ATOM 7701 C C . ARG A 1 964 ? 42.812 -22.953 13.836 1 87.62 964 ARG A C 1
ATOM 7703 O O . ARG A 1 964 ? 41.812 -22.547 13.25 1 87.62 964 ARG A O 1
ATOM 7710 N N . LEU A 1 965 ? 43.25 -24.203 13.961 1 85.94 965 LEU A N 1
ATOM 7711 C CA . LEU A 1 965 ? 42.406 -25.203 13.352 1 85.94 965 LEU A CA 1
ATOM 7712 C C . LEU A 1 965 ? 41.219 -25.531 14.25 1 85.94 965 LEU A C 1
ATOM 7714 O O . LEU A 1 965 ? 41.375 -25.906 15.406 1 85.94 965 LEU A O 1
ATOM 7718 N N . LYS A 1 966 ? 40.031 -25.391 13.68 1 83.94 966 LYS A N 1
ATOM 7719 C CA . LYS A 1 966 ? 38.781 -25.734 14.398 1 83.94 966 LYS A CA 1
ATOM 7720 C C . LYS A 1 966 ? 38.344 -27.141 14.062 1 83.94 966 LYS A C 1
ATOM 7722 O O . LYS A 1 966 ? 37.969 -27.922 14.953 1 83.94 966 LYS A O 1
ATOM 7727 N N . ALA A 1 967 ? 38.281 -27.422 12.758 1 82.94 967 ALA A N 1
ATOM 7728 C CA . ALA A 1 967 ? 37.844 -28.734 12.305 1 82.94 967 ALA A CA 1
ATOM 7729 C C . ALA A 1 967 ? 38.312 -29.016 10.875 1 82.94 967 ALA A C 1
ATOM 7731 O O . ALA A 1 967 ? 38.656 -28.078 10.148 1 82.94 967 ALA A O 1
ATOM 7732 N N . VAL A 1 968 ? 38.344 -30.219 10.531 1 81.62 968 VAL A N 1
ATOM 7733 C CA . VAL A 1 968 ? 38.5 -30.641 9.148 1 81.62 968 VAL A CA 1
ATOM 7734 C C . VAL A 1 968 ? 37.125 -30.906 8.523 1 81.62 968 VAL A C 1
ATOM 7736 O O . VAL A 1 968 ? 36.344 -31.672 9.07 1 81.62 968 VAL A O 1
ATOM 7739 N N . ILE A 1 969 ? 36.75 -30.219 7.512 1 76.62 969 ILE A N 1
ATOM 7740 C CA . ILE A 1 969 ? 35.469 -30.359 6.883 1 76.62 969 ILE A CA 1
ATOM 7741 C C . ILE A 1 969 ? 35.406 -31.672 6.105 1 76.62 969 ILE A C 1
ATOM 7743 O O . ILE A 1 969 ? 36.188 -31.891 5.191 1 76.62 969 ILE A O 1
ATOM 7747 N N . LYS A 1 970 ? 34.562 -32.75 6.523 1 66.19 970 LYS A N 1
ATOM 7748 C CA . LYS A 1 970 ? 34.438 -34.094 5.93 1 66.19 970 LYS A CA 1
ATOM 7749 C C . LYS A 1 970 ? 33.406 -34.094 4.805 1 66.19 970 LYS A C 1
ATOM 7751 O O . LYS A 1 970 ? 32.344 -33.469 4.938 1 66.19 970 LYS A O 1
ATOM 7756 N N . ASN A 1 971 ? 33.625 -34.375 3.674 1 50.88 971 ASN A N 1
ATOM 7757 C CA . ASN A 1 971 ? 32.688 -34.625 2.604 1 50.88 971 ASN A CA 1
ATOM 7758 C C . ASN A 1 971 ? 31.922 -35.938 2.822 1 50.88 971 ASN A C 1
ATOM 7760 O O . ASN A 1 971 ? 32.531 -36.969 3.004 1 50.88 971 ASN A O 1
ATOM 7764 N N . ASN A 1 972 ? 30.641 -36.062 3.268 1 39.62 972 ASN A N 1
ATOM 7765 C CA . ASN A 1 972 ? 29.875 -37.281 3.57 1 39.62 972 ASN A CA 1
ATOM 7766 C C . ASN A 1 972 ? 29.734 -38.156 2.34 1 39.62 972 ASN A C 1
ATOM 7768 O O . ASN A 1 972 ? 28.922 -39.094 2.33 1 39.62 972 ASN A O 1
ATOM 7772 N N . SER A 1 973 ? 30.016 -38.094 1.163 1 35.91 973 SER A N 1
ATOM 7773 C CA . SER A 1 973 ? 29.562 -39.031 0.139 1 35.91 973 SER A CA 1
ATOM 7774 C C . SER A 1 973 ? 30.094 -40.438 0.4 1 35.91 973 SER A C 1
ATOM 7776 O O . SER A 1 973 ? 29.812 -41.344 -0.368 1 35.91 973 SER A O 1
ATOM 7778 N N . GLN A 1 974 ? 30.922 -40.812 1.078 1 33.06 974 GLN A N 1
ATOM 7779 C CA . GLN A 1 974 ? 31.578 -42.094 0.933 1 33.06 974 GLN A CA 1
ATOM 7780 C C . GLN A 1 974 ? 30.828 -43.188 1.723 1 33.06 974 GLN A C 1
ATOM 7782 O O . GLN A 1 974 ? 31.297 -44.312 1.822 1 33.06 974 GLN A O 1
ATOM 7787 N N . GLN A 1 975 ? 29.75 -42.969 2.408 1 30.48 975 GLN A N 1
ATOM 7788 C CA . GLN A 1 975 ? 29.5 -44.125 3.238 1 30.48 975 GLN A CA 1
ATOM 7789 C C . GLN A 1 975 ? 28.906 -45.281 2.416 1 30.48 975 GLN A C 1
ATOM 7791 O O . GLN A 1 975 ? 28.641 -46.344 2.945 1 30.48 975 GLN A O 1
ATOM 7796 N N . SER A 1 976 ? 28.297 -45.188 1.266 1 28.03 976 SER A N 1
ATOM 7797 C CA . SER A 1 976 ? 27.5 -46.344 0.916 1 28.03 976 SER A CA 1
ATOM 7798 C C . SER A 1 976 ? 28.391 -47.5 0.453 1 28.03 976 SER A C 1
ATOM 7800 O O . SER A 1 976 ? 27.906 -48.531 0.002 1 28.03 976 SER A O 1
ATOM 7802 N N . GLN A 1 977 ? 29.594 -47.438 0.242 1 23.44 977 GLN A N 1
ATOM 7803 C CA . GLN A 1 977 ? 30.141 -48.594 -0.447 1 23.44 977 GLN A CA 1
ATOM 7804 C C . GLN A 1 977 ? 30.266 -49.781 0.498 1 23.44 977 GLN A C 1
ATOM 7806 O O . GLN A 1 977 ? 30.438 -50.938 0.053 1 23.44 977 GLN A O 1
ATOM 7811 N N . THR A 1 978 ? 30.609 -49.719 1.692 1 22.98 978 THR A N 1
ATOM 7812 C CA . THR A 1 978 ? 31.219 -50.938 2.238 1 22.98 978 THR A CA 1
ATOM 7813 C C . THR A 1 978 ? 30.156 -51.906 2.76 1 22.98 978 THR A C 1
ATOM 7815 O O . THR A 1 978 ? 30.453 -53.031 3.107 1 22.98 978 THR A O 1
ATOM 7818 N N . ARG A 1 979 ? 28.797 -51.625 2.877 1 21.89 979 ARG A N 1
ATOM 7819 C CA . ARG A 1 979 ? 28.141 -52.906 3.088 1 21.89 979 ARG A CA 1
ATOM 7820 C C . ARG A 1 979 ? 27.781 -53.562 1.759 1 21.89 979 ARG A C 1
ATOM 7822 O O . ARG A 1 979 ? 27.312 -52.875 0.832 1 21.89 979 ARG A O 1
ATOM 7829 N N . MET B 1 1 ? -33.875 25.109 8.039 1 27.56 1 MET B N 1
ATOM 7830 C CA . MET B 1 1 ? -34.469 23.797 7.805 1 27.56 1 MET B CA 1
ATOM 7831 C C . MET B 1 1 ? -33.531 22.891 7.008 1 27.56 1 MET B C 1
ATOM 7833 O O . MET B 1 1 ? -33.875 21.75 6.688 1 27.56 1 MET B O 1
ATOM 7837 N N . MET B 1 2 ? -32.719 23.562 6.219 1 32.09 2 MET B N 1
ATOM 7838 C CA . MET B 1 2 ? -31.562 22.984 5.578 1 32.09 2 MET B CA 1
ATOM 7839 C C . MET B 1 2 ? -30.641 22.328 6.609 1 32.09 2 MET B C 1
ATOM 7841 O O . MET B 1 2 ? -29.641 21.719 6.25 1 32.09 2 MET B O 1
ATOM 7845 N N . SER B 1 3 ? -30.719 22.812 7.84 1 38.03 3 SER B N 1
ATOM 7846 C CA . SER B 1 3 ? -29.922 22.391 8.992 1 38.03 3 SER B CA 1
ATOM 7847 C C . SER B 1 3 ? -30.047 20.891 9.234 1 38.03 3 SER B C 1
ATOM 7849 O O . SER B 1 3 ? -29.156 20.266 9.797 1 38.03 3 SER B O 1
ATOM 7851 N N . ASP B 1 4 ? -31.281 20.375 9.078 1 40.44 4 ASP B N 1
ATOM 7852 C CA . ASP B 1 4 ? -31.594 19.062 9.609 1 40.44 4 ASP B CA 1
ATOM 7853 C C . ASP B 1 4 ? -30.922 17.953 8.789 1 40.44 4 ASP B C 1
ATOM 7855 O O . ASP B 1 4 ? -30.875 16.797 9.219 1 40.44 4 ASP B O 1
ATOM 7859 N N . ARG B 1 5 ? -31.031 18.031 7.488 1 39.91 5 ARG B N 1
ATOM 7860 C CA . ARG B 1 5 ? -30.625 16.953 6.605 1 39.91 5 ARG B CA 1
ATOM 7861 C C . ARG B 1 5 ? -29.141 16.641 6.746 1 39.91 5 ARG B C 1
ATOM 7863 O O . ARG B 1 5 ? -28.656 15.641 6.219 1 39.91 5 ARG B O 1
ATOM 7870 N N . GLN B 1 6 ? -28.266 17.609 7.047 1 50.06 6 GLN B N 1
ATOM 7871 C CA . GLN B 1 6 ? -26.812 17.516 6.902 1 50.06 6 GLN B CA 1
ATOM 7872 C C . GLN B 1 6 ? -26.172 17 8.18 1 50.06 6 GLN B C 1
ATOM 7874 O O . GLN B 1 6 ? -24.953 17.141 8.367 1 50.06 6 GLN B O 1
ATOM 7879 N N . SER B 1 7 ? -27 16.391 9.016 1 68.75 7 SER B N 1
ATOM 7880 C CA . SER B 1 7 ? -26.422 16 10.305 1 68.75 7 SER B CA 1
ATOM 7881 C C . SER B 1 7 ? -26.109 14.516 10.336 1 68.75 7 SER B C 1
ATOM 7883 O O . SER B 1 7 ? -26.141 13.891 11.398 1 68.75 7 SER B O 1
ATOM 7885 N N . PHE B 1 8 ? -25.922 13.992 9.141 1 84.31 8 PHE B N 1
ATOM 7886 C CA . PHE B 1 8 ? -25.656 12.562 9.164 1 84.31 8 PHE B CA 1
ATOM 7887 C C . PHE B 1 8 ? -24.156 12.273 9.055 1 84.31 8 PHE B C 1
ATOM 7889 O O . PHE B 1 8 ? -23.406 13.078 8.5 1 84.31 8 PHE B O 1
ATOM 7896 N N . LEU B 1 9 ? -23.797 11.148 9.625 1 91.69 9 LEU B N 1
ATOM 7897 C CA . LEU B 1 9 ? -22.406 10.719 9.555 1 91.69 9 LEU B CA 1
ATOM 7898 C C . LEU B 1 9 ? -22 10.391 8.125 1 91.69 9 LEU B C 1
ATOM 7900 O O . LEU B 1 9 ? -20.828 10.5 7.766 1 91.69 9 LEU B O 1
ATOM 7904 N N . TYR B 1 10 ? -23 9.906 7.328 1 90.94 10 TYR B N 1
ATOM 7905 C CA . TYR B 1 10 ? -22.656 9.438 5.988 1 90.94 10 TYR B CA 1
ATOM 7906 C C . TYR B 1 10 ? -23.812 9.672 5.02 1 90.94 10 TYR B C 1
ATOM 7908 O O . TYR B 1 10 ? -24.953 9.867 5.434 1 90.94 10 TYR B O 1
ATOM 7916 N N . SER B 1 11 ? -23.453 9.773 3.703 1 87.81 11 SER B N 1
ATOM 7917 C CA . SER B 1 11 ? -24.422 9.875 2.617 1 87.81 11 SER B CA 1
ATOM 7918 C C . SER B 1 11 ? -23.906 9.219 1.345 1 87.81 11 SER B C 1
ATOM 7920 O O . SER B 1 11 ? -22.703 8.953 1.229 1 87.81 11 SER B O 1
ATOM 7922 N N . GLY B 1 12 ? -24.828 8.781 0.509 1 88.31 12 GLY B N 1
ATOM 7923 C CA . GLY B 1 12 ? -24.453 8.297 -0.813 1 88.31 12 GLY B CA 1
ATOM 7924 C C . GLY B 1 12 ? -24.109 6.816 -0.834 1 88.31 12 GLY B C 1
ATOM 7925 O O . GLY B 1 12 ? -24.547 6.062 0.037 1 88.31 12 GLY B O 1
ATOM 7926 N N . HIS B 1 13 ? -23.359 6.398 -1.861 1 92.88 13 HIS B N 1
ATOM 7927 C CA . HIS B 1 13 ? -22.969 5.008 -2.059 1 92.88 13 HIS B CA 1
ATOM 7928 C C . HIS B 1 13 ? -22.016 4.539 -0.968 1 92.88 13 HIS B C 1
ATOM 7930 O O . HIS B 1 13 ? -21.281 5.348 -0.387 1 92.88 13 HIS B O 1
ATOM 7936 N N . LYS B 1 14 ? -21.984 3.291 -0.714 1 96.19 14 LYS B N 1
ATOM 7937 C CA . LYS B 1 14 ? -21.094 2.709 0.288 1 96.19 14 LYS B CA 1
ATOM 7938 C C . LYS B 1 14 ? -19.672 2.613 -0.235 1 96.19 14 LYS B C 1
ATOM 7940 O O . LYS B 1 14 ? -18.719 2.566 0.548 1 96.19 14 LYS B O 1
ATOM 7945 N N . LEU B 1 15 ? -19.594 2.586 -1.545 1 97.5 15 LEU B N 1
ATOM 7946 C CA . LEU B 1 15 ? -18.25 2.537 -2.131 1 97.5 15 LEU B CA 1
ATOM 7947 C C . LEU B 1 15 ? -17.766 3.936 -2.492 1 97.5 15 LEU B C 1
ATOM 7949 O O . LEU B 1 15 ? -18.5 4.707 -3.121 1 97.5 15 LEU B O 1
ATOM 7953 N N . SER B 1 16 ? -16.594 4.242 -2.023 1 96.44 16 SER B N 1
ATOM 7954 C CA . SER B 1 16 ? -15.812 5.332 -2.602 1 96.44 16 SER B CA 1
ATOM 7955 C C . SER B 1 16 ? -14.742 4.809 -3.551 1 96.44 16 SER B C 1
ATOM 7957 O O . SER B 1 16 ? -13.844 4.078 -3.133 1 96.44 16 SER B O 1
ATOM 7959 N N . SER B 1 17 ? -14.805 5.145 -4.789 1 94.31 17 SER B N 1
ATOM 7960 C CA . SER B 1 17 ? -13.922 4.574 -5.797 1 94.31 17 SER B CA 1
ATOM 7961 C C . SER B 1 17 ? -12.672 5.438 -5.988 1 94.31 17 SER B C 1
ATOM 7963 O O . SER B 1 17 ? -11.781 5.082 -6.766 1 94.31 17 SER B O 1
ATOM 7965 N N . GLY B 1 18 ? -12.602 6.52 -5.254 1 91.94 18 GLY B N 1
ATOM 7966 C CA . GLY B 1 18 ? -11.422 7.367 -5.332 1 91.94 18 GLY B CA 1
ATOM 7967 C C . GLY B 1 18 ? -11.352 8.18 -6.609 1 91.94 18 GLY B C 1
ATOM 7968 O O . GLY B 1 18 ? -12.383 8.445 -7.234 1 91.94 18 GLY B O 1
ATOM 7969 N N . GLY B 1 19 ? -10.164 8.664 -6.961 1 86.62 19 GLY B N 1
ATOM 7970 C CA . GLY B 1 19 ? -10.008 9.562 -8.094 1 86.62 19 GLY B CA 1
ATOM 7971 C C . GLY B 1 19 ? -10.586 10.945 -7.848 1 86.62 19 GLY B C 1
ATOM 7972 O O . GLY B 1 19 ? -11.141 11.203 -6.781 1 86.62 19 GLY B O 1
ATOM 7973 N N . ALA B 1 20 ? -10.461 11.727 -8.859 1 82.75 20 ALA B N 1
ATOM 7974 C CA . ALA B 1 20 ? -10.93 13.109 -8.742 1 82.75 20 ALA B CA 1
ATOM 7975 C C . ALA B 1 20 ? -12.453 13.156 -8.656 1 82.75 20 ALA B C 1
ATOM 7977 O O . ALA B 1 20 ? -13.016 14.078 -8.062 1 82.75 20 ALA B O 1
ATOM 7978 N N . ASN B 1 21 ? -13.078 12.078 -9.016 1 86.25 21 ASN B N 1
ATOM 7979 C CA . ASN B 1 21 ? -14.531 12.102 -9.117 1 86.25 21 ASN B CA 1
ATOM 7980 C C . ASN B 1 21 ? -15.195 11.625 -7.832 1 86.25 21 ASN B C 1
ATOM 7982 O O . ASN B 1 21 ? -16.359 11.961 -7.562 1 86.25 21 ASN B O 1
ATOM 7986 N N . ASP B 1 22 ? -14.547 10.773 -7.141 1 93.94 22 ASP B N 1
ATOM 7987 C CA . ASP B 1 22 ? -15.148 10.203 -5.941 1 93.94 22 ASP B CA 1
ATOM 7988 C C . ASP B 1 22 ? -14.125 10.078 -4.816 1 93.94 22 ASP B C 1
ATOM 7990 O O . ASP B 1 22 ? -13.922 8.992 -4.277 1 93.94 22 ASP B O 1
ATOM 7994 N N . PRO B 1 23 ? -13.578 11.281 -4.434 1 94.06 23 PRO B N 1
ATOM 7995 C CA . PRO B 1 23 ? -12.578 11.242 -3.363 1 94.06 23 PRO B CA 1
ATOM 7996 C C . PRO B 1 23 ? -13.18 10.883 -2.008 1 94.06 23 PRO B C 1
ATOM 7998 O O . PRO B 1 23 ? -14.344 11.188 -1.744 1 94.06 23 PRO B O 1
ATOM 8001 N N . LEU B 1 24 ? -12.406 10.297 -1.145 1 96.38 24 LEU B N 1
ATOM 8002 C CA . LEU B 1 24 ? -12.875 9.852 0.162 1 96.38 24 LEU B CA 1
ATOM 8003 C C . LEU B 1 24 ? -12.922 11.008 1.15 1 96.38 24 LEU B C 1
ATOM 8005 O O . LEU B 1 24 ? -13.703 10.992 2.104 1 96.38 24 LEU B O 1
ATOM 8009 N N . LEU B 1 25 ? -12.133 12.055 0.977 1 94.88 25 LEU B N 1
ATOM 8010 C CA . LEU B 1 25 ? -11.898 13.117 1.951 1 94.88 25 LEU B CA 1
ATOM 8011 C C . LEU B 1 25 ? -13.211 13.766 2.371 1 94.88 25 LEU B C 1
ATOM 8013 O O . LEU B 1 25 ? -13.492 13.891 3.566 1 94.88 25 LEU B O 1
ATOM 8017 N N . PRO B 1 26 ? -14.094 14.18 1.412 1 92.19 26 PRO B N 1
ATOM 8018 C CA . PRO B 1 26 ? -15.328 14.844 1.835 1 92.19 26 PRO B CA 1
ATOM 8019 C C . PRO B 1 26 ? -16.188 13.969 2.736 1 92.19 26 PRO B C 1
ATOM 8021 O O . PRO B 1 26 ? -16.859 14.477 3.645 1 92.19 26 PRO B O 1
ATOM 8024 N N . ARG B 1 27 ? -16.141 12.711 2.5 1 94.75 27 ARG B N 1
ATOM 8025 C CA . ARG B 1 27 ? -16.938 11.781 3.301 1 94.75 27 ARG B CA 1
ATOM 8026 C C . ARG B 1 27 ? -16.359 11.656 4.711 1 94.75 27 ARG B C 1
ATOM 8028 O O . ARG B 1 27 ? -17.109 11.578 5.684 1 94.75 27 ARG B O 1
ATOM 8035 N N . LEU B 1 28 ? -15.07 11.602 4.785 1 96.56 28 LEU B N 1
ATOM 8036 C CA . LEU B 1 28 ? -14.438 11.523 6.094 1 96.56 28 LEU B CA 1
ATOM 8037 C C . LEU B 1 28 ? -14.703 12.781 6.906 1 96.56 28 LEU B C 1
ATOM 8039 O O . LEU B 1 28 ? -15.008 12.711 8.094 1 96.56 28 LEU B O 1
ATOM 8043 N N . VAL B 1 29 ? -14.531 13.93 6.266 1 93.56 29 VAL B N 1
ATOM 8044 C CA . VAL B 1 29 ? -14.727 15.203 6.949 1 93.56 29 VAL B CA 1
ATOM 8045 C C . VAL B 1 29 ? -16.156 15.312 7.457 1 93.56 29 VAL B C 1
ATOM 8047 O O . VAL B 1 29 ? -16.391 15.758 8.578 1 93.56 29 VAL B O 1
ATOM 8050 N N . GLN B 1 30 ? -17.125 14.906 6.648 1 91.19 30 GLN B N 1
ATOM 8051 C CA . GLN B 1 30 ? -18.516 14.883 7.074 1 91.19 30 GLN B CA 1
ATOM 8052 C C . GLN B 1 30 ? -18.703 14 8.312 1 91.19 30 GLN B C 1
ATOM 8054 O O . GLN B 1 30 ? -19.375 14.406 9.266 1 91.19 30 GLN B O 1
ATOM 8059 N N . ALA B 1 31 ? -18.141 12.867 8.266 1 95.75 31 ALA B N 1
ATOM 8060 C CA . ALA B 1 31 ? -18.281 11.93 9.383 1 95.75 31 ALA B CA 1
ATOM 8061 C C . ALA B 1 31 ? -17.625 12.484 10.641 1 95.75 31 ALA B C 1
ATOM 8063 O O . ALA B 1 31 ? -18.188 12.406 11.734 1 95.75 31 ALA B O 1
ATOM 8064 N N . ILE B 1 32 ? -16.422 13.039 10.516 1 96 32 ILE B N 1
ATOM 8065 C CA . ILE B 1 32 ? -15.672 13.578 11.641 1 96 32 ILE B CA 1
ATOM 8066 C C . ILE B 1 32 ? -16.469 14.703 12.305 1 96 32 ILE B C 1
ATOM 8068 O O . ILE B 1 32 ? -16.547 14.773 13.531 1 96 32 ILE B O 1
ATOM 8072 N N . ASN B 1 33 ? -17.094 15.5 11.484 1 91.19 33 ASN B N 1
ATOM 8073 C CA . ASN B 1 33 ? -17.812 16.672 11.977 1 91.19 33 ASN B CA 1
ATOM 8074 C C . ASN B 1 33 ? -19.031 16.297 12.797 1 91.19 33 ASN B C 1
ATOM 8076 O O . ASN B 1 33 ? -19.5 17.078 13.625 1 91.19 33 ASN B O 1
ATOM 8080 N N . HIS B 1 34 ? -19.516 15.102 12.664 1 92.19 34 HIS B N 1
ATOM 8081 C CA . HIS B 1 34 ? -20.766 14.742 13.328 1 92.19 34 HIS B CA 1
ATOM 8082 C C . HIS B 1 34 ? -20.547 13.586 14.297 1 92.19 34 HIS B C 1
ATOM 8084 O O . HIS B 1 34 ? -21.516 13.094 14.898 1 92.19 34 HIS B O 1
ATOM 8090 N N . ALA B 1 35 ? -19.359 13.188 14.445 1 95.25 35 ALA B N 1
ATOM 8091 C CA . ALA B 1 35 ? -19.094 12.023 15.289 1 95.25 35 ALA B CA 1
ATOM 8092 C C . ALA B 1 35 ? -18.781 12.453 16.719 1 95.25 35 ALA B C 1
ATOM 8094 O O . ALA B 1 35 ? -18.266 13.555 16.953 1 95.25 35 ALA B O 1
ATOM 8095 N N . THR B 1 36 ? -19.109 11.602 17.688 1 96 36 THR B N 1
ATOM 8096 C CA . THR B 1 36 ? -18.734 11.758 19.078 1 96 36 THR B CA 1
ATOM 8097 C C . THR B 1 36 ? -17.562 10.844 19.438 1 96 36 THR B C 1
ATOM 8099 O O . THR B 1 36 ? -16.875 11.055 20.438 1 96 36 THR B O 1
ATOM 8102 N N . GLU B 1 37 ? -17.406 9.812 18.672 1 97.62 37 GLU B N 1
ATOM 8103 C CA . GLU B 1 37 ? -16.266 8.906 18.781 1 97.62 37 GLU B CA 1
ATOM 8104 C C . GLU B 1 37 ? -15.625 8.664 17.406 1 97.62 37 GLU B C 1
ATOM 8106 O O . GLU B 1 37 ? -16.328 8.359 16.438 1 97.62 37 GLU B O 1
ATOM 8111 N N . ILE B 1 38 ? -14.383 8.836 17.328 1 98.44 38 ILE B N 1
ATOM 8112 C CA . ILE B 1 38 ? -13.641 8.688 16.094 1 98.44 38 ILE B CA 1
ATOM 8113 C C . ILE B 1 38 ? -12.492 7.703 16.281 1 98.44 38 ILE B C 1
ATOM 8115 O O . ILE B 1 38 ? -11.648 7.887 17.172 1 98.44 38 ILE B O 1
ATOM 8119 N N . GLU B 1 39 ? -12.469 6.613 15.531 1 98.75 39 GLU B N 1
ATOM 8120 C CA . GLU B 1 39 ? -11.461 5.562 15.602 1 98.75 39 GLU B CA 1
ATOM 8121 C C . GLU B 1 39 ? -10.805 5.34 14.234 1 98.75 39 GLU B C 1
ATOM 8123 O O . GLU B 1 39 ? -11.406 4.746 13.344 1 98.75 39 GLU B O 1
ATOM 8128 N N . ILE B 1 40 ? -9.547 5.75 14.133 1 98.69 40 ILE B N 1
ATOM 8129 C CA . ILE B 1 40 ? -8.859 5.695 12.844 1 98.69 40 ILE B CA 1
ATOM 8130 C C . ILE B 1 40 ? -7.621 4.812 12.961 1 98.69 40 ILE B C 1
ATOM 8132 O O . ILE B 1 40 ? -6.859 4.926 13.93 1 98.69 40 ILE B O 1
ATOM 8136 N N . SER B 1 41 ? -7.398 3.887 12.086 1 98.31 41 SER B N 1
ATOM 8137 C CA . SER B 1 41 ? -6.172 3.105 11.969 1 98.31 41 SER B CA 1
ATOM 8138 C C . SER B 1 41 ? -5.648 3.121 10.531 1 98.31 41 SER B C 1
ATOM 8140 O O . SER B 1 41 ? -6.367 2.75 9.602 1 98.31 41 SER B O 1
ATOM 8142 N N . VAL B 1 42 ? -4.461 3.586 10.289 1 97.75 42 VAL B N 1
ATOM 8143 C CA . VAL B 1 42 ? -3.859 3.648 8.961 1 97.75 42 VAL B CA 1
ATOM 8144 C C . VAL B 1 42 ? -2.398 3.209 9.031 1 97.75 42 VAL B C 1
ATOM 8146 O O . VAL B 1 42 ? -1.754 3.344 10.078 1 97.75 42 VAL B O 1
ATOM 8149 N N . SER B 1 43 ? -1.866 2.746 7.957 1 94.44 43 SER B N 1
ATOM 8150 C CA . SER B 1 43 ? -0.494 2.25 7.91 1 94.44 43 SER B CA 1
ATOM 8151 C C . SER B 1 43 ? 0.51 3.398 7.934 1 94.44 43 SER B C 1
ATOM 8153 O O . SER B 1 43 ? 1.554 3.303 8.578 1 94.44 43 SER B O 1
ATOM 8155 N N . PHE B 1 44 ? 0.23 4.484 7.211 1 91.94 44 PHE B N 1
ATOM 8156 C CA . PHE B 1 44 ? 1.172 5.598 7.234 1 91.94 44 PHE B CA 1
ATOM 8157 C C . PHE B 1 44 ? 0.438 6.93 7.141 1 91.94 44 PHE B C 1
ATOM 8159 O O . PHE B 1 44 ? -0.706 6.984 6.688 1 91.94 44 PHE B O 1
ATOM 8166 N N . ILE B 1 45 ? 1.065 7.926 7.582 1 95.56 45 ILE B N 1
ATOM 8167 C CA . ILE B 1 45 ? 0.57 9.297 7.57 1 95.56 45 ILE B CA 1
ATOM 8168 C C . ILE B 1 45 ? 1.626 10.219 6.969 1 95.56 45 ILE B C 1
ATOM 8170 O O . ILE B 1 45 ? 2.783 10.211 7.391 1 95.56 45 ILE B O 1
ATOM 8174 N N . GLN B 1 46 ? 1.197 10.992 5.996 1 92.06 46 GLN B N 1
ATOM 8175 C CA . GLN B 1 46 ? 2.025 12.039 5.406 1 92.06 46 GLN B CA 1
ATOM 8176 C C . GLN B 1 46 ? 1.537 13.422 5.816 1 92.06 46 GLN B C 1
ATOM 8178 O O . GLN B 1 46 ? 0.352 13.609 6.098 1 92.06 46 GLN B O 1
ATOM 8183 N N . PRO B 1 47 ? 2.467 14.375 5.891 1 89.19 47 PRO B N 1
ATOM 8184 C CA . PRO B 1 47 ? 2.047 15.727 6.258 1 89.19 47 PRO B CA 1
ATOM 8185 C C . PRO B 1 47 ? 0.947 16.266 5.344 1 89.19 47 PRO B C 1
ATOM 8187 O O . PRO B 1 47 ? 0.019 16.938 5.816 1 89.19 47 PRO B O 1
ATOM 8190 N N . SER B 1 48 ? 0.999 15.953 4.094 1 88.12 48 SER B N 1
ATOM 8191 C CA . SER B 1 48 ? 0.025 16.453 3.129 1 88.12 48 SER B CA 1
ATOM 8192 C C . SER B 1 48 ? -1.38 15.961 3.453 1 88.12 48 SER B C 1
ATOM 8194 O O . SER B 1 48 ? -2.352 16.703 3.322 1 88.12 48 SER B O 1
ATOM 8196 N N . GLY B 1 49 ? -1.447 14.758 3.879 1 93.25 49 GLY B N 1
ATOM 8197 C CA . GLY B 1 49 ? -2.74 14.188 4.227 1 93.25 49 GLY B CA 1
ATOM 8198 C C . GLY B 1 49 ? -3.271 14.68 5.559 1 93.25 49 GLY B C 1
ATOM 8199 O O . GLY B 1 49 ? -4.469 14.945 5.695 1 93.25 49 GLY B O 1
ATOM 8200 N N . LEU B 1 50 ? -2.389 14.711 6.488 1 93.56 50 LEU B N 1
ATOM 8201 C CA . LEU B 1 50 ? -2.811 15.164 7.809 1 93.56 50 LEU B CA 1
ATOM 8202 C C . LEU B 1 50 ? -3.289 16.609 7.766 1 93.56 50 LEU B C 1
ATOM 8204 O O . LEU B 1 50 ? -4.207 16.984 8.5 1 93.56 50 LEU B O 1
ATOM 8208 N N . ASP B 1 51 ? -2.719 17.438 6.91 1 88.81 51 ASP B N 1
ATOM 8209 C CA . ASP B 1 51 ? -3.129 18.828 6.742 1 88.81 51 ASP B CA 1
ATOM 8210 C C . ASP B 1 51 ? -4.609 18.922 6.379 1 88.81 51 ASP B C 1
ATOM 8212 O O . ASP B 1 51 ? -5.289 19.875 6.773 1 88.81 51 ASP B O 1
ATOM 8216 N N . LEU B 1 52 ? -5.043 17.953 5.73 1 90.88 52 LEU B N 1
ATOM 8217 C CA . LEU B 1 52 ? -6.422 17.953 5.262 1 90.88 52 LEU B CA 1
ATOM 8218 C C . LEU B 1 52 ? -7.375 17.531 6.371 1 90.88 52 LEU B C 1
ATOM 8220 O O . LEU B 1 52 ? -8.539 17.938 6.387 1 90.88 52 LEU B O 1
ATOM 8224 N N . LEU B 1 53 ? -6.879 16.781 7.328 1 95.19 53 LEU B N 1
ATOM 8225 C CA . LEU B 1 53 ? -7.773 16.188 8.32 1 95.19 53 LEU B CA 1
ATOM 8226 C C . LEU B 1 53 ? -7.551 16.828 9.695 1 95.19 53 LEU B C 1
ATOM 8228 O O . LEU B 1 53 ? -8.367 16.656 10.602 1 95.19 53 LEU B O 1
ATOM 8232 N N . PHE B 1 54 ? -6.492 17.562 9.844 1 92.5 54 PHE B N 1
ATOM 8233 C CA . PHE B 1 54 ? -6.094 18.047 11.156 1 92.5 54 PHE B CA 1
ATOM 8234 C C . PHE B 1 54 ? -7.184 18.922 11.758 1 92.5 54 PHE B C 1
ATOM 8236 O O . PHE B 1 54 ? -7.605 18.719 12.898 1 92.5 54 PHE B O 1
ATOM 8243 N N . ASP B 1 55 ? -7.664 19.922 11.039 1 88.56 55 ASP B N 1
ATOM 8244 C CA . ASP B 1 55 ? -8.625 20.891 11.578 1 88.56 55 ASP B CA 1
ATOM 8245 C C . ASP B 1 55 ? -9.938 20.203 11.945 1 88.56 55 ASP B C 1
ATOM 8247 O O . ASP B 1 55 ? -10.469 20.422 13.039 1 88.56 55 ASP B O 1
ATOM 8251 N N . PRO B 1 56 ? -10.453 19.359 11.078 1 92.06 56 PRO B N 1
ATOM 8252 C CA . PRO B 1 56 ? -11.648 18.609 11.477 1 92.06 56 PRO B CA 1
ATOM 8253 C C . PRO B 1 56 ? -11.438 17.797 12.75 1 92.06 56 PRO B C 1
ATOM 8255 O O . PRO B 1 56 ? -12.305 17.781 13.625 1 92.06 56 PRO B O 1
ATOM 8258 N N . LEU B 1 57 ? -10.367 17.156 12.859 1 95 57 LEU B N 1
ATOM 8259 C CA . LEU B 1 57 ? -10.086 16.344 14.031 1 95 57 LEU B CA 1
ATOM 8260 C C . LEU B 1 57 ? -9.914 17.203 15.281 1 95 57 LEU B C 1
ATOM 8262 O O . LEU B 1 57 ? -10.375 16.844 16.359 1 95 57 LEU B O 1
ATOM 8266 N N . PHE B 1 58 ? -9.242 18.266 15.109 1 90.44 58 PHE B N 1
ATOM 8267 C CA . PHE B 1 58 ? -9.031 19.188 16.219 1 90.44 58 PHE B CA 1
ATOM 8268 C C . PHE B 1 58 ? -10.359 19.719 16.75 1 90.44 58 PHE B C 1
ATOM 8270 O O . PHE B 1 58 ? -10.586 19.75 17.953 1 90.44 58 PHE B O 1
ATOM 8277 N N . ASP B 1 59 ? -11.211 20.156 15.812 1 87.88 59 ASP B N 1
ATOM 8278 C CA . ASP B 1 59 ? -12.523 20.672 16.203 1 87.88 59 ASP B CA 1
ATOM 8279 C C . ASP B 1 59 ? -13.336 19.594 16.922 1 87.88 59 ASP B C 1
ATOM 8281 O O . ASP B 1 59 ? -14.094 19.906 17.844 1 87.88 59 ASP B O 1
ATOM 8285 N N . ALA B 1 60 ? -13.188 18.422 16.469 1 92.56 60 ALA B N 1
ATOM 8286 C CA . ALA B 1 60 ? -13.891 17.312 17.109 1 92.56 60 ALA B CA 1
ATOM 8287 C C . ALA B 1 60 ? -13.43 17.125 18.562 1 92.56 60 ALA B C 1
ATOM 8289 O O . ALA B 1 60 ? -14.258 16.984 19.469 1 92.56 60 ALA B O 1
ATOM 8290 N N . VAL B 1 61 ? -12.172 17.172 18.75 1 92.25 61 VAL B N 1
ATOM 8291 C CA . VAL B 1 61 ? -11.609 17.016 20.078 1 92.25 61 VAL B CA 1
ATOM 8292 C C . VAL B 1 61 ? -12.094 18.156 20.969 1 92.25 61 VAL B C 1
ATOM 8294 O O . VAL B 1 61 ? -12.477 17.938 22.125 1 92.25 61 VAL B O 1
ATOM 8297 N N . GLN B 1 62 ? -12.07 19.359 20.406 1 84.31 62 GLN B N 1
ATOM 8298 C CA . GLN B 1 62 ? -12.477 20.547 21.156 1 84.31 62 GLN B CA 1
ATOM 8299 C C . GLN B 1 62 ? -13.945 20.469 21.547 1 84.31 62 GLN B C 1
ATOM 8301 O O . GLN B 1 62 ? -14.336 20.984 22.594 1 84.31 62 GLN B O 1
ATOM 8306 N N . SER B 1 63 ? -14.688 19.781 20.734 1 86.5 63 SER B N 1
ATOM 8307 C CA . SER B 1 63 ? -16.109 19.656 21 1 86.5 63 SER B CA 1
ATOM 8308 C C . SER B 1 63 ? -16.406 18.5 21.953 1 86.5 63 SER B C 1
ATOM 8310 O O . SER B 1 63 ? -17.562 18.188 22.234 1 86.5 63 SER B O 1
ATOM 8312 N N . GLY B 1 64 ? -15.359 17.781 22.375 1 89.38 64 GLY B N 1
ATOM 8313 C CA . GLY B 1 64 ? -15.523 16.734 23.375 1 89.38 64 GLY B CA 1
ATOM 8314 C C . GLY B 1 64 ? -15.531 15.336 22.781 1 89.38 64 GLY B C 1
ATOM 8315 O O . GLY B 1 64 ? -15.719 14.352 23.484 1 89.38 64 GLY B O 1
ATOM 8316 N N . ALA B 1 65 ? -15.383 15.25 21.469 1 93.81 65 ALA B N 1
ATOM 8317 C CA . ALA B 1 65 ? -15.352 13.93 20.828 1 93.81 65 ALA B CA 1
ATOM 8318 C C . ALA B 1 65 ? -14.109 13.148 21.25 1 93.81 65 ALA B C 1
ATOM 8320 O O . ALA B 1 65 ? -13.039 13.734 21.438 1 93.81 65 ALA B O 1
ATOM 8321 N N . GLN B 1 66 ? -14.258 11.844 21.406 1 96.69 66 GLN B N 1
ATOM 8322 C CA . GLN B 1 66 ? -13.117 10.977 21.672 1 96.69 66 GLN B CA 1
ATOM 8323 C C . GLN B 1 66 ? -12.43 10.562 20.359 1 96.69 66 GLN B C 1
ATOM 8325 O O . GLN B 1 66 ? -13.078 10.031 19.453 1 96.69 66 GLN B O 1
ATOM 8330 N N . VAL B 1 67 ? -11.18 10.836 20.281 1 98 67 VAL B N 1
ATOM 8331 C CA . VAL B 1 67 ? -10.438 10.523 19.062 1 98 67 VAL B CA 1
ATOM 8332 C C . VAL B 1 67 ? -9.328 9.523 19.375 1 98 67 VAL B C 1
ATOM 8334 O O . VAL B 1 67 ? -8.469 9.781 20.219 1 98 67 VAL B O 1
ATOM 8337 N N . LYS B 1 68 ? -9.367 8.352 18.781 1 98.56 68 LYS B N 1
ATOM 8338 C CA . LYS B 1 68 ? -8.312 7.344 18.828 1 98.56 68 LYS B CA 1
ATOM 8339 C C . LYS B 1 68 ? -7.695 7.133 17.453 1 98.56 68 LYS B C 1
ATOM 8341 O O . LYS B 1 68 ? -8.398 6.84 16.484 1 98.56 68 LYS B O 1
ATOM 8346 N N . LEU B 1 69 ? -6.438 7.328 17.344 1 98.56 69 LEU B N 1
ATOM 8347 C CA . LEU B 1 69 ? -5.754 7.168 16.062 1 98.56 69 LEU B CA 1
ATOM 8348 C C . LEU B 1 69 ? -4.551 6.242 16.203 1 98.56 69 LEU B C 1
ATOM 8350 O O . LEU B 1 69 ? -3.721 6.426 17.109 1 98.56 69 LEU B O 1
ATOM 8354 N N . LEU B 1 70 ? -4.5 5.184 15.445 1 98.5 70 LEU B N 1
ATOM 8355 C CA . LEU B 1 70 ? -3.393 4.234 15.414 1 98.5 70 LEU B CA 1
ATOM 8356 C C . LEU B 1 70 ? -2.699 4.254 14.055 1 98.5 70 LEU B C 1
ATOM 8358 O O . LEU B 1 70 ? -3.348 4.07 13.023 1 98.5 70 LEU B O 1
ATOM 8362 N N . THR B 1 71 ? -1.445 4.535 13.969 1 98 71 THR B N 1
ATOM 8363 C CA . THR B 1 71 ? -0.62 4.402 12.781 1 98 71 THR B CA 1
ATOM 8364 C C . THR B 1 71 ? 0.531 3.43 13.023 1 98 71 THR B C 1
ATOM 8366 O O . THR B 1 71 ? 0.489 2.633 13.961 1 98 71 THR B O 1
ATOM 8369 N N . SER B 1 72 ? 1.503 3.322 12.07 1 96.25 72 SER B N 1
ATOM 8370 C CA . SER B 1 72 ? 2.578 2.352 12.25 1 96.25 72 SER B CA 1
ATOM 8371 C C . SER B 1 72 ? 3.904 2.898 11.727 1 96.25 72 SER B C 1
ATOM 8373 O O . SER B 1 72 ? 3.947 3.98 11.141 1 96.25 72 SER B O 1
ATOM 8375 N N . ASP B 1 73 ? 4.949 2.207 12.102 1 93.44 73 ASP B N 1
ATOM 8376 C CA . ASP B 1 73 ? 6.266 2.527 11.562 1 93.44 73 ASP B CA 1
ATOM 8377 C C . ASP B 1 73 ? 6.633 1.585 10.414 1 93.44 73 ASP B C 1
ATOM 8379 O O . ASP B 1 73 ? 7.812 1.405 10.109 1 93.44 73 ASP B O 1
ATOM 8383 N N . TYR B 1 74 ? 5.574 0.992 9.812 1 89.62 74 TYR B N 1
ATOM 8384 C CA . TYR B 1 74 ? 5.773 0.028 8.734 1 89.62 74 TYR B CA 1
ATOM 8385 C C . TYR B 1 74 ? 6.617 0.626 7.617 1 89.62 74 TYR B C 1
ATOM 8387 O O . TYR B 1 74 ? 6.293 1.691 7.086 1 89.62 74 TYR B O 1
ATOM 8395 N N . LEU B 1 75 ? 7.793 0.022 7.301 1 80.44 75 LEU B N 1
ATOM 8396 C CA . LEU B 1 75 ? 8.727 0.362 6.234 1 80.44 75 LEU B CA 1
ATOM 8397 C C . LEU B 1 75 ? 9.258 1.779 6.41 1 80.44 75 LEU B C 1
ATOM 8399 O O . LEU B 1 75 ? 9.883 2.332 5.5 1 80.44 75 LEU B O 1
ATOM 8403 N N . SER B 1 76 ? 8.953 2.486 7.516 1 87.31 76 SER B N 1
ATOM 8404 C CA . SER B 1 76 ? 9.383 3.848 7.824 1 87.31 76 SER B CA 1
ATOM 8405 C C . SER B 1 76 ? 8.844 4.844 6.805 1 87.31 76 SER B C 1
ATOM 8407 O O . SER B 1 76 ? 9.586 5.68 6.289 1 87.31 76 SER B O 1
ATOM 8409 N N . ILE B 1 77 ? 7.582 4.703 6.551 1 87.25 77 ILE B N 1
ATOM 8410 C CA . ILE B 1 77 ? 6.961 5.562 5.547 1 87.25 77 ILE B CA 1
ATOM 8411 C C . ILE B 1 77 ? 6.312 6.766 6.227 1 87.25 77 ILE B C 1
ATOM 8413 O O . ILE B 1 77 ? 6.309 7.871 5.676 1 87.25 77 ILE B O 1
ATOM 8417 N N . THR B 1 78 ? 5.723 6.535 7.387 1 92.94 78 THR B N 1
ATOM 8418 C CA . THR B 1 78 ? 5.098 7.629 8.117 1 92.94 78 THR B CA 1
ATOM 8419 C C . THR B 1 78 ? 6.09 8.766 8.344 1 92.94 78 THR B C 1
ATOM 8421 O O . THR B 1 78 ? 7.195 8.539 8.836 1 92.94 78 THR B O 1
ATOM 8424 N N . HIS B 1 79 ? 5.691 9.945 7.988 1 90.06 79 HIS B N 1
ATOM 8425 C CA . HIS B 1 79 ? 6.602 11.078 8.086 1 90.06 79 HIS B CA 1
ATOM 8426 C C . HIS B 1 79 ? 6.695 11.602 9.516 1 90.06 79 HIS B C 1
ATOM 8428 O O . HIS B 1 79 ? 5.672 11.82 10.164 1 90.06 79 HIS B O 1
ATOM 8434 N N . PRO B 1 80 ? 7.902 11.805 10.016 1 89.94 80 PRO B N 1
ATOM 8435 C CA . PRO B 1 80 ? 8.062 12.273 11.398 1 89.94 80 PRO B CA 1
ATOM 8436 C C . PRO B 1 80 ? 7.352 13.602 11.656 1 89.94 80 PRO B C 1
ATOM 8438 O O . PRO B 1 80 ? 6.82 13.82 12.75 1 89.94 80 PRO B O 1
ATOM 8441 N N . VAL B 1 81 ? 7.273 14.477 10.68 1 87.31 81 VAL B N 1
ATOM 8442 C CA . VAL B 1 81 ? 6.609 15.766 10.828 1 87.31 81 VAL B CA 1
ATOM 8443 C C . VAL B 1 81 ? 5.117 15.555 11.078 1 87.31 81 VAL B C 1
ATOM 8445 O O . VAL B 1 81 ? 4.496 16.297 11.844 1 87.31 81 VAL B O 1
ATOM 8448 N N . ALA B 1 82 ? 4.562 14.633 10.406 1 92.56 82 ALA B N 1
ATOM 8449 C CA . ALA B 1 82 ? 3.156 14.312 10.625 1 92.56 82 ALA B CA 1
ATOM 8450 C C . ALA B 1 82 ? 2.922 13.805 12.039 1 92.56 82 ALA B C 1
ATOM 8452 O O . ALA B 1 82 ? 1.902 14.125 12.656 1 92.56 82 ALA B O 1
ATOM 8453 N N . LEU B 1 83 ? 3.855 13.055 12.508 1 94.06 83 LEU B N 1
ATOM 8454 C CA . LEU B 1 83 ? 3.738 12.539 13.867 1 94.06 83 LEU B CA 1
ATOM 8455 C C . LEU B 1 83 ? 3.83 13.664 14.891 1 94.06 83 LEU B C 1
ATOM 8457 O O . LEU B 1 83 ? 3.107 13.664 15.891 1 94.06 83 LEU B O 1
ATOM 8461 N N . ARG B 1 84 ? 4.734 14.57 14.641 1 89.88 84 ARG B N 1
ATOM 8462 C CA . ARG B 1 84 ? 4.848 15.734 15.516 1 89.88 84 ARG B CA 1
ATOM 8463 C C . ARG B 1 84 ? 3.555 16.547 15.531 1 89.88 84 ARG B C 1
ATOM 8465 O O . ARG B 1 84 ? 3.131 17.031 16.578 1 89.88 84 ARG B O 1
ATOM 8472 N N . ARG B 1 85 ? 3.029 16.656 14.43 1 90.19 85 ARG B N 1
ATOM 8473 C CA . ARG B 1 85 ? 1.756 17.375 14.336 1 90.19 85 ARG B CA 1
ATOM 8474 C C . ARG B 1 85 ? 0.653 16.609 15.07 1 90.19 85 ARG B C 1
ATOM 8476 O O . ARG B 1 85 ? -0.232 17.219 15.672 1 90.19 85 ARG B O 1
ATOM 8483 N N . LEU B 1 86 ? 0.689 15.352 14.961 1 94.12 86 LEU B N 1
ATOM 8484 C CA . LEU B 1 86 ? -0.288 14.531 15.664 1 94.12 86 LEU B CA 1
ATOM 8485 C C . LEU B 1 86 ? -0.189 14.734 17.172 1 94.12 86 LEU B C 1
ATOM 8487 O O . LEU B 1 86 ? -1.188 14.617 17.891 1 94.12 86 LEU B O 1
ATOM 8491 N N . MET B 1 87 ? 1.006 15.031 17.656 1 91.19 87 MET B N 1
ATOM 8492 C CA . MET B 1 87 ? 1.217 15.266 19.078 1 91.19 87 MET B CA 1
ATOM 8493 C C . MET B 1 87 ? 0.378 16.453 19.562 1 91.19 87 MET B C 1
ATOM 8495 O O . MET B 1 87 ? -0.032 16.484 20.734 1 91.19 87 MET B O 1
ATOM 8499 N N . LEU B 1 88 ? 0.119 17.359 18.641 1 88.81 88 LEU B N 1
ATOM 8500 C CA . LEU B 1 88 ? -0.716 18.5 19 1 88.81 88 LEU B CA 1
ATOM 8501 C C . LEU B 1 88 ? -2.117 18.047 19.391 1 88.81 88 LEU B C 1
ATOM 8503 O O . LEU B 1 88 ? -2.715 18.609 20.312 1 88.81 88 LEU B O 1
ATOM 8507 N N . LEU B 1 89 ? -2.607 17.078 18.734 1 92.25 89 LEU B N 1
ATOM 8508 C CA . LEU B 1 89 ? -3.91 16.516 19.078 1 92.25 89 LEU B CA 1
ATOM 8509 C C . LEU B 1 89 ? -3.838 15.711 20.375 1 92.25 89 LEU B C 1
ATOM 8511 O O . LEU B 1 89 ? -4.75 15.773 21.203 1 92.25 89 LEU B O 1
ATOM 8515 N N . THR B 1 90 ? -2.74 15.008 20.516 1 91.81 90 THR B N 1
ATOM 8516 C CA . THR B 1 90 ? -2.549 14.18 21.703 1 91.81 90 THR B CA 1
ATOM 8517 C C . THR B 1 90 ? -2.539 15.039 22.969 1 91.81 90 THR B C 1
ATOM 8519 O O . THR B 1 90 ? -3.146 14.68 23.969 1 91.81 90 THR B O 1
ATOM 8522 N N . GLU B 1 91 ? -1.861 16.125 22.875 1 85.62 91 GLU B N 1
ATOM 8523 C CA . GLU B 1 91 ? -1.749 17.047 24.016 1 85.62 91 GLU B CA 1
ATOM 8524 C C . GLU B 1 91 ? -3.104 17.656 24.359 1 85.62 91 GLU B C 1
ATOM 8526 O O . GLU B 1 91 ? -3.289 18.188 25.469 1 85.62 91 GLU B O 1
ATOM 8531 N N . ARG B 1 92 ? -4 17.547 23.531 1 88.38 92 ARG B N 1
ATOM 8532 C CA . ARG B 1 92 ? -5.305 18.172 23.719 1 88.38 92 ARG B CA 1
ATOM 8533 C C . ARG B 1 92 ? -6.387 17.125 23.938 1 88.38 92 ARG B C 1
ATOM 8535 O O . ARG B 1 92 ? -7.578 17.422 23.859 1 88.38 92 ARG B O 1
ATOM 8542 N N . GLY B 1 93 ? -5.953 15.875 24.094 1 90.31 93 GLY B N 1
ATOM 8543 C CA . GLY B 1 93 ? -6.898 14.883 24.578 1 90.31 93 GLY B CA 1
ATOM 8544 C C . GLY B 1 93 ? -7.047 13.695 23.641 1 90.31 93 GLY B C 1
ATOM 8545 O O . GLY B 1 93 ? -7.648 12.68 24 1 90.31 93 GLY B O 1
ATOM 8546 N N . ALA B 1 94 ? -6.594 13.766 22.438 1 95.94 94 ALA B N 1
ATOM 8547 C CA . ALA B 1 94 ? -6.66 12.625 21.516 1 95.94 94 ALA B CA 1
ATOM 8548 C C . ALA B 1 94 ? -5.707 11.516 21.953 1 95.94 94 ALA B C 1
ATOM 8550 O O . ALA B 1 94 ? -4.691 11.781 22.609 1 95.94 94 ALA B O 1
ATOM 8551 N N . GLN B 1 95 ? -6.062 10.305 21.688 1 97.62 95 GLN B N 1
ATOM 8552 C CA . GLN B 1 95 ? -5.176 9.172 21.938 1 97.62 95 GLN B CA 1
ATOM 8553 C C . GLN B 1 95 ? -4.531 8.68 20.641 1 97.62 95 GLN B C 1
ATOM 8555 O O . GLN B 1 95 ? -5.172 7.988 19.844 1 97.62 95 GLN B O 1
ATOM 8560 N N . CYS B 1 96 ? -3.344 9 20.484 1 97.88 96 CYS B N 1
ATOM 8561 C CA . CYS B 1 96 ? -2.607 8.57 19.297 1 97.88 96 CYS B CA 1
ATOM 8562 C C . CYS B 1 96 ? -1.556 7.531 19.656 1 97.88 96 CYS B C 1
ATOM 8564 O O . CYS B 1 96 ? -0.812 7.699 20.625 1 97.88 96 CYS B O 1
ATOM 8566 N N . ARG B 1 97 ? -1.554 6.453 18.953 1 98.25 97 ARG B N 1
ATOM 8567 C CA . ARG B 1 97 ? -0.619 5.359 19.188 1 98.25 97 ARG B CA 1
ATOM 8568 C C . ARG B 1 97 ? 0.06 4.926 17.891 1 98.25 97 ARG B C 1
ATOM 8570 O O . ARG B 1 97 ? -0.37 5.312 16.812 1 98.25 97 ARG B O 1
ATOM 8577 N N . VAL B 1 98 ? 1.192 4.215 18.047 1 98.06 98 VAL B N 1
ATOM 8578 C CA . VAL B 1 98 ? 1.945 3.721 16.891 1 98.06 98 VAL B CA 1
ATOM 8579 C C . VAL B 1 98 ? 2.219 2.227 17.062 1 98.06 98 VAL B C 1
ATOM 8581 O O . VAL B 1 98 ? 2.732 1.794 18.094 1 98.06 98 VAL B O 1
ATOM 8584 N N . PHE B 1 99 ? 1.824 1.444 16.047 1 97.56 99 PHE B N 1
ATOM 8585 C CA . PHE B 1 99 ? 2.117 0.017 16.031 1 97.56 99 PHE B CA 1
ATOM 8586 C C . PHE B 1 99 ? 3.557 -0.233 15.594 1 97.56 99 PHE B C 1
ATOM 8588 O O . PHE B 1 99 ? 3.934 0.09 14.461 1 97.56 99 PHE B O 1
ATOM 8595 N N . GLU B 1 100 ? 4.32 -0.794 16.438 1 96.19 100 GLU B N 1
ATOM 8596 C CA . GLU B 1 100 ? 5.695 -1.161 16.109 1 96.19 100 GLU B CA 1
ATOM 8597 C C . GLU B 1 100 ? 5.746 -2.498 15.375 1 96.19 100 GLU B C 1
ATOM 8599 O O . GLU B 1 100 ? 5.566 -3.555 15.984 1 96.19 100 GLU B O 1
ATOM 8604 N N . CYS B 1 101 ? 6.012 -2.467 14.07 1 90.25 101 CYS B N 1
ATOM 8605 C CA . CYS B 1 101 ? 5.844 -3.621 13.195 1 90.25 101 CYS B CA 1
ATOM 8606 C C . CYS B 1 101 ? 6.961 -4.637 13.414 1 90.25 101 CYS B C 1
ATOM 8608 O O . CYS B 1 101 ? 6.719 -5.844 13.391 1 90.25 101 CYS B O 1
ATOM 8610 N N . GLY B 1 102 ? 8.242 -4.277 13.633 1 82.5 102 GLY B N 1
ATOM 8611 C CA . GLY B 1 102 ? 9.328 -5.246 13.68 1 82.5 102 GLY B CA 1
ATOM 8612 C C . GLY B 1 102 ? 9.336 -6.195 12.5 1 82.5 102 GLY B C 1
ATOM 8613 O O . GLY B 1 102 ? 9.508 -5.773 11.359 1 82.5 102 GLY B O 1
ATOM 8614 N N . GLN B 1 103 ? 8.852 -7.555 12.719 1 77.81 103 GLN B N 1
ATOM 8615 C CA . GLN B 1 103 ? 8.797 -8.562 11.672 1 77.81 103 GLN B CA 1
ATOM 8616 C C . GLN B 1 103 ? 7.387 -8.688 11.102 1 77.81 103 GLN B C 1
ATOM 8618 O O . GLN B 1 103 ? 7.172 -9.391 10.109 1 77.81 103 GLN B O 1
ATOM 8623 N N . HIS B 1 104 ? 6.555 -7.891 11.695 1 82.62 104 HIS B N 1
ATOM 8624 C CA . HIS B 1 104 ? 5.164 -7.941 11.258 1 82.62 104 HIS B CA 1
ATOM 8625 C C . HIS B 1 104 ? 4.867 -6.852 10.227 1 82.62 104 HIS B C 1
ATOM 8627 O O . HIS B 1 104 ? 5.539 -5.82 10.203 1 82.62 104 HIS B O 1
ATOM 8633 N N . SER B 1 105 ? 3.99 -7.168 9.422 1 88.12 105 SER B N 1
ATOM 8634 C CA . SER B 1 105 ? 3.527 -6.18 8.453 1 88.12 105 SER B CA 1
ATOM 8635 C C . SER B 1 105 ? 2.189 -5.578 8.875 1 88.12 105 SER B C 1
ATOM 8637 O O . SER B 1 105 ? 1.325 -6.281 9.398 1 88.12 105 SER B O 1
ATOM 8639 N N . PHE B 1 106 ? 2.125 -4.309 8.844 1 93 106 PHE B N 1
ATOM 8640 C CA . PHE B 1 106 ? 0.927 -3.551 9.188 1 93 106 PHE B CA 1
ATOM 8641 C C . PHE B 1 106 ? 0.475 -2.684 8.023 1 93 106 PHE B C 1
ATOM 8643 O O . PHE B 1 106 ? 1.136 -1.702 7.676 1 93 106 PHE B O 1
ATOM 8650 N N . HIS B 1 107 ? -0.695 -3.039 7.402 1 92.88 107 HIS B N 1
ATOM 8651 C CA . HIS B 1 107 ? -1.107 -2.324 6.199 1 92.88 107 HIS B CA 1
ATOM 8652 C C . HIS B 1 107 ? -2.617 -2.111 6.172 1 92.88 107 HIS B C 1
ATOM 8654 O O . HIS B 1 107 ? -3.197 -1.87 5.113 1 92.88 107 HIS B O 1
ATOM 8660 N N . MET B 1 108 ? -3.264 -2.16 7.293 1 94.62 108 MET B N 1
ATOM 8661 C CA . MET B 1 108 ? -4.707 -1.948 7.363 1 94.62 108 MET B CA 1
ATOM 8662 C C . MET B 1 108 ? -5.043 -0.463 7.27 1 94.62 108 MET B C 1
ATOM 8664 O O . MET B 1 108 ? -4.227 0.386 7.629 1 94.62 108 MET B O 1
ATOM 8668 N N . LYS B 1 109 ? -6.215 -0.115 6.75 1 97 109 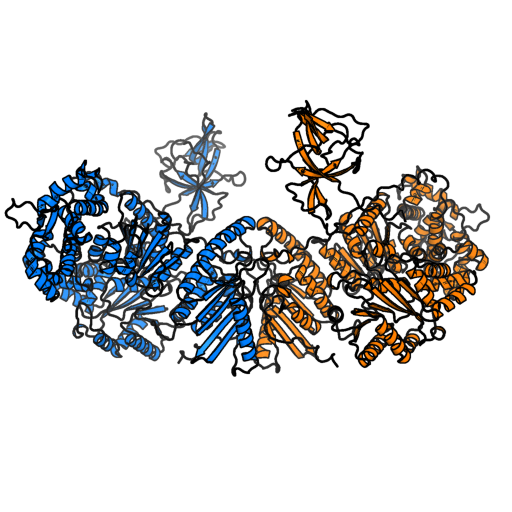LYS B N 1
ATOM 8669 C CA . LYS B 1 109 ? -6.789 1.228 6.727 1 97 109 LYS B CA 1
ATOM 8670 C C . LYS B 1 109 ? -8.258 1.202 7.121 1 97 109 LYS B C 1
ATOM 8672 O O . LYS B 1 109 ? -9.07 0.542 6.465 1 97 109 LYS B O 1
ATOM 8677 N N . SER B 1 110 ? -8.539 1.895 8.172 1 98.19 110 SER B N 1
ATOM 8678 C CA . SER B 1 110 ? -9.922 1.936 8.633 1 98.19 110 SER B CA 1
ATOM 8679 C C . SER B 1 110 ? -10.258 3.283 9.266 1 98.19 110 SER B C 1
ATOM 8681 O O . SER B 1 110 ? -9.422 3.877 9.945 1 98.19 110 SER B O 1
ATOM 8683 N N . TYR B 1 111 ? -11.414 3.84 9.008 1 98.69 111 TYR B N 1
ATOM 8684 C CA . TYR B 1 111 ? -12 5.055 9.57 1 98.69 111 TYR B CA 1
ATOM 8685 C C . TYR B 1 111 ? -13.383 4.777 10.148 1 98.69 111 TYR B C 1
ATOM 8687 O O . TYR B 1 111 ? -14.352 4.629 9.414 1 98.69 111 TYR B O 1
ATOM 8695 N N . ILE B 1 112 ? -13.477 4.707 11.477 1 98.81 112 ILE B N 1
ATOM 8696 C CA . ILE B 1 112 ? -14.727 4.352 12.148 1 98.81 112 ILE B CA 1
ATOM 8697 C C . ILE B 1 112 ? -15.273 5.566 12.898 1 98.81 112 ILE B C 1
ATOM 8699 O O . ILE B 1 112 ? -14.555 6.203 13.664 1 98.81 112 ILE B O 1
ATOM 8703 N N . PHE B 1 113 ? -16.531 5.902 12.711 1 98.5 113 PHE B N 1
ATOM 8704 C CA . PHE B 1 113 ? -17.188 7.059 13.312 1 98.5 113 PHE B CA 1
ATOM 8705 C C . PHE B 1 113 ? -18.484 6.652 13.984 1 98.5 113 PHE B C 1
ATOM 8707 O O . PHE B 1 113 ? -19.266 5.879 13.422 1 98.5 113 PHE B O 1
ATOM 8714 N N . VAL B 1 114 ? -18.672 7.133 15.188 1 97.81 114 VAL B N 1
ATOM 8715 C CA . VAL B 1 114 ? -19.875 6.805 15.945 1 97.81 114 VAL B CA 1
ATOM 8716 C C . VAL B 1 114 ? -20.484 8.078 16.516 1 97.81 114 VAL B C 1
ATOM 8718 O O . VAL B 1 114 ? -19.766 8.969 16.984 1 97.81 114 VAL B O 1
ATOM 8721 N N . ARG B 1 115 ? -21.703 8.25 16.391 1 95.62 115 ARG B N 1
ATOM 8722 C CA . ARG B 1 115 ? -22.469 9.289 17.062 1 95.62 115 ARG B CA 1
ATOM 8723 C C . ARG B 1 115 ? -23.312 8.703 18.188 1 95.62 115 ARG B C 1
ATOM 8725 O O . ARG B 1 115 ? -24.234 7.91 17.938 1 95.62 115 ARG B O 1
ATOM 8732 N N . CYS B 1 116 ? -22.953 9.031 19.359 1 93.56 116 CYS B N 1
ATOM 8733 C CA . CYS B 1 116 ? -23.656 8.539 20.531 1 93.56 116 CYS B CA 1
ATOM 8734 C C . CYS B 1 116 ? -24.438 9.656 21.203 1 93.56 116 CYS B C 1
ATOM 8736 O O . CYS B 1 116 ? -24 10.805 21.234 1 93.56 116 CYS B O 1
ATOM 8738 N N . GLU B 1 117 ? -25.547 9.375 21.594 1 87.62 117 GLU B N 1
ATOM 8739 C CA . GLU B 1 117 ? -26.375 10.258 22.406 1 87.62 117 GLU B CA 1
ATOM 8740 C C . GLU B 1 117 ? -26.891 9.539 23.656 1 87.62 117 GLU B C 1
ATOM 8742 O O . GLU B 1 117 ? -27.516 8.477 23.562 1 87.62 117 GLU B O 1
ATOM 8747 N N . GLN B 1 118 ? -26.688 10.062 24.781 1 86.5 118 GLN B N 1
ATOM 8748 C CA . GLN B 1 118 ? -27.109 9.523 26.062 1 86.5 118 GLN B CA 1
ATOM 8749 C C . GLN B 1 118 ? -26.641 8.078 26.234 1 86.5 118 GLN B C 1
ATOM 8751 O O . GLN B 1 118 ? -27.438 7.203 26.609 1 86.5 118 GLN B O 1
ATOM 8756 N N . GLY B 1 119 ? -25.469 7.738 25.672 1 83.44 119 GLY B N 1
ATOM 8757 C CA . GLY B 1 119 ? -24.844 6.445 25.875 1 83.44 119 GLY B CA 1
ATOM 8758 C C . GLY B 1 119 ? -25.219 5.422 24.828 1 83.44 119 GLY B C 1
ATOM 8759 O O . GLY B 1 119 ? -24.688 4.309 24.812 1 83.44 119 GLY B O 1
ATOM 8760 N N . GLU B 1 120 ? -26.109 5.754 23.922 1 90.88 120 GLU B N 1
ATOM 8761 C CA . GLU B 1 120 ? -26.531 4.832 22.875 1 90.88 120 GLU B CA 1
ATOM 8762 C C . GLU B 1 120 ? -26.016 5.277 21.516 1 90.88 120 GLU B C 1
ATOM 8764 O O . GLU B 1 120 ? -25.922 6.477 21.234 1 90.88 120 GLU B O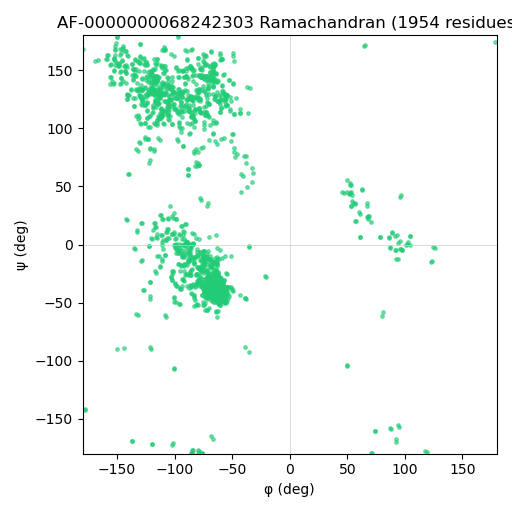 1
ATOM 8769 N N . ILE B 1 121 ? -25.75 4.266 20.703 1 93.44 121 ILE B N 1
ATOM 8770 C CA . ILE B 1 121 ? -25.281 4.566 19.359 1 93.44 121 ILE B CA 1
ATOM 8771 C C . ILE B 1 121 ? -26.469 4.977 18.484 1 93.44 121 ILE B C 1
ATOM 8773 O O . ILE B 1 121 ? -27.391 4.188 18.266 1 93.44 121 ILE B O 1
ATOM 8777 N N . LEU B 1 122 ? -26.469 6.18 18.078 1 92.31 122 LEU B N 1
ATOM 8778 C CA . LEU B 1 122 ? -27.5 6.676 17.188 1 92.31 122 LEU B CA 1
ATOM 8779 C C . LEU B 1 122 ? -27.172 6.336 15.734 1 92.31 122 LEU B C 1
ATOM 8781 O O . LEU B 1 122 ? -28.078 5.988 14.953 1 92.31 122 LEU B O 1
ATOM 8785 N N . GLU B 1 123 ? -25.891 6.555 15.422 1 94.62 123 GLU B N 1
ATOM 8786 C CA . GLU B 1 123 ? -25.375 6.309 14.078 1 94.62 123 GLU B CA 1
ATOM 8787 C C . GLU B 1 123 ? -23.906 5.852 14.117 1 94.62 123 GLU B C 1
ATOM 8789 O O . GLU B 1 123 ? -23.188 6.188 15.055 1 94.62 123 GLU B O 1
ATOM 8794 N N . GLY B 1 124 ? -23.594 5.051 13.164 1 97.12 124 GLY B N 1
ATOM 8795 C CA . GLY B 1 124 ? -22.219 4.598 13.031 1 97.12 124 GLY B CA 1
ATOM 8796 C C . GLY B 1 124 ? -21.859 4.18 11.625 1 97.12 124 GLY B C 1
ATOM 8797 O O . GLY B 1 124 ? -22.688 3.662 10.883 1 97.12 124 GLY B O 1
ATOM 8798 N N . CYS B 1 125 ? -20.672 4.449 11.25 1 97.81 125 CYS B N 1
ATOM 8799 C CA . CYS B 1 125 ? -20.188 3.982 9.953 1 97.81 125 CYS B CA 1
ATOM 8800 C C . CYS B 1 125 ? -18.703 3.666 10.016 1 97.81 125 CYS B C 1
ATOM 8802 O O . CYS B 1 125 ? -17.953 4.297 10.773 1 97.81 125 CYS B O 1
ATOM 8804 N N . ALA B 1 126 ? -18.297 2.662 9.328 1 98.5 126 ALA B N 1
ATOM 8805 C CA . ALA B 1 126 ? -16.891 2.256 9.227 1 98.5 126 ALA B CA 1
ATOM 8806 C C . ALA B 1 126 ? -16.438 2.197 7.77 1 98.5 126 ALA B C 1
ATOM 8808 O O . ALA B 1 126 ? -17.016 1.459 6.965 1 98.5 126 ALA B O 1
ATOM 8809 N N . TRP B 1 127 ? -15.484 3.074 7.398 1 98.25 127 TRP B N 1
ATOM 8810 C CA . TRP B 1 127 ? -14.859 3.029 6.082 1 98.25 127 TRP B CA 1
ATOM 8811 C C . TRP B 1 127 ? -13.602 2.16 6.105 1 98.25 127 TRP B C 1
ATOM 8813 O O . TRP B 1 127 ? -12.664 2.43 6.863 1 98.25 127 TRP B O 1
ATOM 8823 N N . ILE B 1 128 ? -13.562 1.087 5.328 1 98.25 128 ILE B N 1
ATOM 8824 C CA . ILE B 1 128 ? -12.414 0.19 5.227 1 98.25 128 ILE B CA 1
ATOM 8825 C C . ILE B 1 128 ? -11.961 0.1 3.773 1 98.25 128 ILE B C 1
ATOM 8827 O O . ILE B 1 128 ? -12.781 -0.072 2.867 1 98.25 128 ILE B O 1
ATOM 8831 N N . GLY B 1 129 ? -10.664 0.297 3.547 1 97.12 129 GLY B N 1
ATOM 8832 C CA . GLY B 1 129 ? -10.211 0.269 2.166 1 97.12 129 GLY B CA 1
ATOM 8833 C C . GLY B 1 129 ? -8.711 0.449 2.023 1 97.12 129 GLY B C 1
ATOM 8834 O O . GLY B 1 129 ? -7.938 -0.08 2.826 1 97.12 129 GLY B O 1
ATOM 8835 N N . SER B 1 130 ? -8.375 1.186 0.978 1 95.62 130 SER B N 1
ATOM 8836 C CA . SER B 1 130 ? -6.965 1.276 0.624 1 95.62 130 SER B CA 1
ATOM 8837 C C . SER B 1 130 ? -6.395 2.65 0.964 1 95.62 130 SER B C 1
ATOM 8839 O O . SER B 1 130 ? -5.195 2.883 0.822 1 95.62 130 SER B O 1
ATOM 8841 N N . ASN B 1 131 ? -7.145 3.502 1.562 1 95.75 131 ASN B N 1
ATOM 8842 C CA . ASN B 1 131 ? -6.734 4.895 1.714 1 95.75 131 ASN B CA 1
ATOM 8843 C C . ASN B 1 131 ? -5.902 5.102 2.977 1 95.75 131 ASN B C 1
ATOM 8845 O O . ASN B 1 131 ? -6.41 4.941 4.09 1 95.75 131 ASN B O 1
ATOM 8849 N N . ASN B 1 132 ? -4.652 5.508 2.82 1 94.88 132 ASN B N 1
ATOM 8850 C CA . ASN B 1 132 ? -3.869 6.055 3.926 1 94.88 132 ASN B CA 1
ATOM 8851 C C . ASN B 1 132 ? -4.125 7.547 4.109 1 94.88 132 ASN B C 1
ATOM 8853 O O . ASN B 1 132 ? -4.965 8.125 3.42 1 94.88 132 ASN B O 1
ATOM 8857 N N . ILE B 1 133 ? -3.451 8.141 5.078 1 96.12 133 ILE B N 1
ATOM 8858 C CA . ILE B 1 133 ? -3.59 9.586 5.254 1 96.12 133 ILE B CA 1
ATOM 8859 C C . ILE B 1 133 ? -2.496 10.305 4.473 1 96.12 133 ILE B C 1
ATOM 8861 O O . ILE B 1 133 ? -1.459 10.672 5.031 1 96.12 133 ILE B O 1
ATOM 8865 N N . SER B 1 134 ? -2.701 10.539 3.221 1 92.88 134 SER B N 1
ATOM 8866 C CA . SER B 1 134 ? -1.917 11.32 2.271 1 92.88 134 SER B CA 1
ATOM 8867 C C . SER B 1 134 ? -2.818 12.07 1.294 1 92.88 134 SER B C 1
ATOM 8869 O O . SER B 1 134 ? -3.947 11.648 1.035 1 92.88 134 SER B O 1
ATOM 8871 N N . LYS B 1 135 ? -2.408 13.164 0.846 1 91.19 135 LYS B N 1
ATOM 8872 C CA . LYS B 1 135 ? -3.234 13.969 -0.046 1 91.19 135 LYS B CA 1
ATOM 8873 C C . LYS B 1 135 ? -3.639 13.18 -1.288 1 91.19 135 LYS B C 1
ATOM 8875 O O . LYS B 1 135 ? -4.805 13.203 -1.689 1 91.19 135 LYS B O 1
ATOM 8880 N N . THR B 1 136 ? -2.736 12.477 -1.855 1 88.56 136 THR B N 1
ATOM 8881 C CA . THR B 1 136 ? -2.984 11.703 -3.066 1 88.56 136 THR B CA 1
ATOM 8882 C C . THR B 1 136 ? -4.008 10.602 -2.803 1 88.56 136 THR B C 1
ATOM 8884 O O . THR B 1 136 ? -4.914 10.383 -3.609 1 88.56 136 THR B O 1
ATOM 8887 N N . ALA B 1 137 ? -3.934 9.93 -1.703 1 92.12 137 ALA B N 1
ATOM 8888 C CA . ALA B 1 137 ? -4.824 8.82 -1.371 1 92.12 137 ALA B CA 1
ATOM 8889 C C . ALA B 1 137 ? -6.23 9.32 -1.053 1 92.12 137 ALA B C 1
ATOM 8891 O O . ALA B 1 137 ? -7.215 8.625 -1.32 1 92.12 137 ALA B O 1
ATOM 8892 N N . LEU B 1 138 ? -6.312 10.531 -0.52 1 94.69 138 LEU B N 1
ATOM 8893 C CA . LEU B 1 138 ? -7.598 11.031 -0.048 1 94.69 138 LEU B CA 1
ATOM 8894 C C . LEU B 1 138 ? -8.312 11.812 -1.146 1 94.69 138 LEU B C 1
ATOM 8896 O O . LEU B 1 138 ? -9.531 11.992 -1.094 1 94.69 138 LEU B O 1
ATOM 8900 N N . LEU B 1 139 ? -7.57 12.25 -2.234 1 91 139 LEU B N 1
ATOM 8901 C CA . LEU B 1 139 ? -8.203 13.156 -3.186 1 91 139 LEU B CA 1
ATOM 8902 C C . LEU B 1 139 ? -8.078 12.625 -4.609 1 91 139 LEU B C 1
ATOM 8904 O O . LEU B 1 139 ? -9.008 12.75 -5.406 1 91 139 LEU B O 1
ATOM 8908 N N . ASP B 1 140 ? -6.93 12.031 -5.016 1 87.94 140 ASP B N 1
ATOM 8909 C CA . ASP B 1 140 ? -6.645 11.906 -6.441 1 87.94 140 ASP B CA 1
ATOM 8910 C C . ASP B 1 140 ? -6.465 10.438 -6.836 1 87.94 140 ASP B C 1
ATOM 8912 O O . ASP B 1 140 ? -6.805 10.047 -7.957 1 87.94 140 ASP B O 1
ATOM 8916 N N . SER B 1 141 ? -5.98 9.641 -6.012 1 89.88 141 SER B N 1
ATOM 8917 C CA . SER B 1 141 ? -5.578 8.281 -6.34 1 89.88 141 SER B CA 1
ATOM 8918 C C . SER B 1 141 ? -6.793 7.371 -6.508 1 89.88 141 SER B C 1
ATOM 8920 O O . SER B 1 141 ? -7.828 7.586 -5.875 1 89.88 141 SER B O 1
ATOM 8922 N N . HIS B 1 142 ? -6.664 6.48 -7.473 1 93 142 HIS B N 1
ATOM 8923 C CA . HIS B 1 142 ? -7.664 5.418 -7.523 1 93 142 HIS B CA 1
ATOM 8924 C C . HIS B 1 142 ? -7.559 4.504 -6.309 1 93 142 HIS B C 1
ATOM 8926 O O . HIS B 1 142 ? -6.773 3.549 -6.312 1 93 142 HIS B O 1
ATOM 8932 N N . GLU B 1 143 ? -8.375 4.805 -5.324 1 94.69 143 GLU B N 1
ATOM 8933 C CA . GLU B 1 143 ? -8.477 4.094 -4.055 1 94.69 143 GLU B CA 1
ATOM 8934 C C . GLU B 1 143 ? -9.914 3.662 -3.781 1 94.69 143 GLU B C 1
ATOM 8936 O O . GLU B 1 143 ? -10.859 4.43 -4.012 1 94.69 143 GLU B O 1
ATOM 8941 N N . TRP B 1 144 ? -10.047 2.453 -3.355 1 97.25 144 TRP B N 1
ATOM 8942 C CA . TRP B 1 144 ? -11.398 2.023 -3.012 1 97.25 144 TRP B CA 1
ATOM 8943 C C . TRP B 1 144 ? -11.562 1.889 -1.502 1 97.25 144 TRP B C 1
ATOM 8945 O O . TRP B 1 144 ? -10.672 1.372 -0.82 1 97.25 144 TRP B O 1
ATOM 8955 N N . ALA B 1 145 ? -12.57 2.43 -0.937 1 97.69 145 ALA B N 1
ATOM 8956 C CA . ALA B 1 145 ? -12.992 2.25 0.449 1 97.69 145 ALA B CA 1
ATOM 8957 C C . ALA B 1 145 ? -14.469 1.868 0.525 1 97.69 145 ALA B C 1
ATOM 8959 O O . ALA B 1 145 ? -15.305 2.443 -0.18 1 97.69 145 ALA B O 1
ATOM 8960 N N . LEU B 1 146 ? -14.758 0.882 1.295 1 98.38 146 LEU B N 1
ATOM 8961 C CA . LEU B 1 146 ? -16.125 0.405 1.475 1 98.38 146 LEU B CA 1
ATOM 8962 C C . LEU B 1 146 ? -16.625 0.734 2.873 1 98.38 146 LEU B C 1
ATOM 8964 O O . LEU B 1 146 ? -15.906 0.567 3.859 1 98.38 146 LEU B O 1
ATOM 8968 N N . ARG B 1 147 ? -17.906 1.192 2.895 1 98 147 ARG B N 1
ATOM 8969 C CA . ARG B 1 147 ? -18.484 1.629 4.156 1 98 147 ARG B CA 1
ATOM 8970 C C . ARG B 1 147 ? -19.453 0.581 4.703 1 98 147 ARG B C 1
ATOM 8972 O O . ARG B 1 147 ? -20.234 -0.005 3.947 1 98 147 ARG B O 1
ATOM 8979 N N . HIS B 1 148 ? -19.375 0.263 5.941 1 98.06 148 HIS B N 1
ATOM 8980 C CA . HIS B 1 148 ? -20.359 -0.514 6.672 1 98.06 148 HIS B CA 1
ATOM 8981 C C . HIS B 1 148 ? -21.094 0.348 7.699 1 98.06 148 HIS B C 1
ATOM 8983 O O . HIS B 1 148 ? -20.453 1.087 8.453 1 98.06 148 HIS B O 1
ATOM 8989 N N . ASP B 1 149 ? -22.406 0.298 7.723 1 96.88 149 ASP B N 1
ATOM 8990 C CA . ASP B 1 149 ? -23.219 1.165 8.578 1 96.88 149 ASP B CA 1
ATOM 8991 C C . ASP B 1 149 ? -23.797 0.388 9.75 1 96.88 149 ASP B C 1
ATOM 8993 O O . ASP B 1 149 ? -24.094 -0.802 9.633 1 96.88 149 ASP B O 1
ATOM 8997 N N . PHE B 1 150 ? -23.859 1.066 10.836 1 96.5 150 PHE B N 1
ATOM 8998 C CA . PHE B 1 150 ? -24.672 0.582 11.945 1 96.5 150 PHE B CA 1
ATOM 8999 C C . PHE B 1 150 ? -26.156 0.75 11.648 1 96.5 150 PHE B C 1
ATOM 9001 O O . PHE B 1 150 ? -26.625 1.869 11.438 1 96.5 150 PHE B O 1
ATOM 9008 N N . GLU B 1 151 ? -26.812 -0.328 11.523 1 92.44 151 GLU B N 1
ATOM 9009 C CA . GLU B 1 151 ? -28.25 -0.288 11.305 1 92.44 151 GLU B CA 1
ATOM 9010 C C . GLU B 1 151 ? -29.016 -0.825 12.516 1 92.44 151 GLU B C 1
ATOM 9012 O O . GLU B 1 151 ? -28.875 -1.995 12.875 1 92.44 151 GLU B O 1
ATOM 9017 N N . PRO B 1 152 ? -29.766 0.024 13.109 1 90.38 152 PRO B N 1
ATOM 9018 C CA . PRO B 1 152 ? -30.547 -0.458 14.25 1 90.38 152 PRO B CA 1
ATOM 9019 C C . PRO B 1 152 ? -31.516 -1.58 13.883 1 90.38 152 PRO B C 1
ATOM 9021 O O . PRO B 1 152 ? -31.891 -1.718 12.711 1 90.38 152 PRO B O 1
ATOM 9024 N N . PRO B 1 153 ? -31.953 -2.389 14.844 1 91.69 153 PRO B N 1
ATOM 9025 C CA . PRO B 1 153 ? -31.578 -2.377 16.25 1 91.69 153 PRO B CA 1
ATOM 9026 C C . PRO B 1 153 ? -30.188 -2.984 16.5 1 91.69 153 PRO B C 1
ATOM 9028 O O . PRO B 1 153 ? -29.562 -3.475 15.562 1 91.69 153 PRO B O 1
ATOM 9031 N N . GLU B 1 154 ? -29.734 -3.053 17.625 1 90.31 154 GLU B N 1
ATOM 9032 C CA . GLU B 1 154 ? -28.406 -3.504 18 1 90.31 154 GLU B CA 1
ATOM 9033 C C . GLU B 1 154 ? -28.219 -4.988 17.703 1 90.31 154 GLU B C 1
ATOM 9035 O O . GLU B 1 154 ? -27.078 -5.461 17.562 1 90.31 154 GLU B O 1
ATOM 9040 N N . THR B 1 155 ? -29.297 -5.707 17.469 1 92.94 155 THR B N 1
ATOM 9041 C CA . THR B 1 155 ? -29.234 -7.148 17.25 1 92.94 155 THR B CA 1
ATOM 9042 C C . THR B 1 155 ? -29.25 -7.469 15.758 1 92.94 155 THR B C 1
ATOM 9044 O O . THR B 1 155 ? -29.125 -8.633 15.367 1 92.94 155 THR B O 1
ATOM 9047 N N . SER B 1 156 ? -29.391 -6.426 14.984 1 93.75 156 SER B N 1
ATOM 9048 C CA . SER B 1 156 ? -29.406 -6.664 13.539 1 93.75 156 SER B CA 1
ATOM 9049 C C . SER B 1 156 ? -28.047 -7.168 13.062 1 93.75 156 SER B C 1
ATOM 9051 O O . SER B 1 156 ? -27.031 -6.945 13.719 1 93.75 156 SER B O 1
ATOM 9053 N N . ALA B 1 157 ? -28.016 -7.926 11.953 1 92.75 157 ALA B N 1
ATOM 9054 C CA . ALA B 1 157 ? -26.781 -8.445 11.391 1 92.75 157 ALA B CA 1
ATOM 9055 C C . ALA B 1 157 ? -25.797 -7.316 11.094 1 92.75 157 ALA B C 1
ATOM 9057 O O . ALA B 1 157 ? -24.594 -7.461 11.312 1 92.75 157 ALA B O 1
ATOM 9058 N N . ALA B 1 158 ? -26.328 -6.227 10.586 1 94.12 158 ALA B N 1
ATOM 9059 C CA . ALA B 1 158 ? -25.5 -5.07 10.266 1 94.12 158 ALA B CA 1
ATOM 9060 C C . ALA B 1 158 ? -24.906 -4.453 11.531 1 94.12 158 ALA B C 1
ATOM 9062 O O . ALA B 1 158 ? -23.734 -4.047 11.547 1 94.12 158 ALA B O 1
ATOM 9063 N N . ALA B 1 159 ? -25.688 -4.367 12.586 1 96.19 159 ALA B N 1
ATOM 9064 C CA . ALA B 1 159 ? -25.219 -3.807 13.852 1 96.19 159 ALA B CA 1
ATOM 9065 C C . ALA B 1 159 ? -24.172 -4.703 14.5 1 96.19 159 ALA B C 1
ATOM 9067 O O . ALA B 1 159 ? -23.172 -4.215 15.039 1 96.19 159 ALA B O 1
ATOM 9068 N N . LEU B 1 160 ? -24.422 -6.004 14.422 1 96.19 160 LEU B N 1
ATOM 9069 C CA . LEU B 1 160 ? -23.5 -6.957 15.008 1 96.19 160 LEU B CA 1
ATOM 9070 C C . LEU B 1 160 ? -22.156 -6.914 14.297 1 96.19 160 LEU B C 1
ATOM 9072 O O . LEU B 1 160 ? -21.094 -6.992 14.93 1 96.19 160 LEU B O 1
ATOM 9076 N N . GLU B 1 161 ? -22.234 -6.832 12.992 1 97.06 161 GLU B N 1
ATOM 9077 C CA . GLU B 1 161 ? -21 -6.727 12.227 1 97.06 161 GLU B CA 1
ATOM 9078 C C . GLU B 1 161 ? -20.266 -5.43 12.547 1 97.06 161 GLU B C 1
ATOM 9080 O O . GLU B 1 161 ? -19.031 -5.418 12.625 1 97.06 161 GLU B O 1
ATOM 9085 N N . PHE B 1 162 ? -21 -4.348 12.703 1 97.75 162 PHE B N 1
ATOM 9086 C CA . PHE B 1 162 ? -20.375 -3.072 13.047 1 97.75 162 PHE B CA 1
ATOM 9087 C C . PHE B 1 162 ? -19.672 -3.16 14.391 1 97.75 162 PHE B C 1
ATOM 9089 O O . PHE B 1 162 ? -18.547 -2.676 14.531 1 97.75 162 PHE B O 1
ATOM 9096 N N . LEU B 1 163 ? -20.312 -3.738 15.328 1 97.25 163 LEU B N 1
ATOM 9097 C CA . LEU B 1 163 ? -19.719 -3.9 16.656 1 97.25 163 LEU B CA 1
ATOM 9098 C C . LEU B 1 163 ? -18.484 -4.793 16.594 1 97.25 163 LEU B C 1
ATOM 9100 O O . LEU B 1 163 ? -17.516 -4.57 17.312 1 97.25 163 LEU B O 1
ATOM 9104 N N . HIS B 1 164 ? -18.531 -5.805 15.727 1 97.38 164 HIS B N 1
ATOM 9105 C CA . HIS B 1 164 ? -17.375 -6.66 15.523 1 97.38 164 HIS B CA 1
ATOM 9106 C C . HIS B 1 164 ? -16.188 -5.867 14.969 1 97.38 164 HIS B C 1
ATOM 9108 O O . HIS B 1 164 ? -15.055 -6.051 15.406 1 97.38 164 HIS B O 1
ATOM 9114 N N . ILE B 1 165 ? -16.453 -5 14.023 1 98.12 165 ILE B N 1
ATOM 9115 C CA . ILE B 1 165 ? -15.43 -4.145 13.438 1 98.12 165 ILE B CA 1
ATOM 9116 C C . ILE B 1 165 ? -14.789 -3.287 14.531 1 98.12 165 ILE B C 1
ATOM 9118 O O . ILE B 1 165 ? -13.562 -3.191 14.609 1 98.12 165 ILE B O 1
ATOM 9122 N N . ARG B 1 166 ? -15.586 -2.697 15.398 1 97.81 166 ARG B N 1
ATOM 9123 C CA . ARG B 1 166 ? -15.078 -1.857 16.484 1 97.81 166 ARG B CA 1
ATOM 9124 C C . ARG B 1 166 ? -14.258 -2.676 17.469 1 97.81 166 ARG B C 1
ATOM 9126 O O . ARG B 1 166 ? -13.258 -2.189 18.016 1 97.81 166 ARG B O 1
ATOM 9133 N N . GLN B 1 167 ? -14.695 -3.9 17.641 1 97.56 167 GLN B N 1
ATOM 9134 C CA . GLN B 1 167 ? -13.969 -4.785 18.547 1 97.56 167 GLN B CA 1
ATOM 9135 C C . GLN B 1 167 ? -12.586 -5.109 18 1 97.56 167 GLN B C 1
ATOM 9137 O O . GLN B 1 167 ? -11.609 -5.18 18.75 1 97.56 167 GLN B O 1
ATOM 9142 N N . GLN B 1 168 ? -12.547 -5.371 16.75 1 97.19 168 GLN B N 1
ATOM 9143 C CA . GLN B 1 168 ? -11.258 -5.645 16.125 1 97.19 168 GLN B CA 1
ATOM 9144 C C . GLN B 1 168 ? -10.336 -4.43 16.203 1 97.19 168 GLN B C 1
ATOM 9146 O O . GLN B 1 168 ? -9.133 -4.574 16.422 1 97.19 168 GLN B O 1
ATOM 9151 N N . PHE B 1 169 ? -10.859 -3.248 16.047 1 97.94 169 PHE B N 1
ATOM 9152 C CA . PHE B 1 169 ? -10.062 -2.035 16.219 1 97.94 169 PHE B CA 1
ATOM 9153 C C . PHE B 1 169 ? -9.516 -1.937 17.625 1 97.94 169 PHE B C 1
ATOM 9155 O O . PHE B 1 169 ? -8.328 -1.658 17.828 1 97.94 169 PHE B O 1
ATOM 9162 N N . ALA B 1 170 ? -10.414 -2.092 18.578 1 98 170 ALA B N 1
ATOM 9163 C CA . ALA B 1 170 ? -10.008 -2.004 19.969 1 98 170 ALA B CA 1
ATOM 9164 C C . ALA B 1 170 ? -8.883 -2.992 20.281 1 98 170 ALA B C 1
ATOM 9166 O O . ALA B 1 170 ? -7.961 -2.68 21.031 1 98 170 ALA B O 1
ATOM 9167 N N . SER B 1 171 ? -8.969 -4.152 19.656 1 96.5 171 SER B N 1
ATOM 9168 C CA . SER B 1 171 ? -7.973 -5.191 19.875 1 96.5 171 SER B CA 1
ATOM 9169 C C . SER B 1 171 ? -6.598 -4.762 19.375 1 96.5 171 SER B C 1
ATOM 9171 O O . SER B 1 171 ? -5.598 -4.922 20.078 1 96.5 171 SER B O 1
ATOM 9173 N N . ILE B 1 172 ? -6.543 -4.223 18.188 1 96.62 172 ILE B N 1
ATOM 9174 C CA . ILE B 1 172 ? -5.25 -3.844 17.641 1 96.62 172 ILE B CA 1
ATOM 9175 C C . ILE B 1 172 ? -4.754 -2.562 18.312 1 96.62 172 ILE B C 1
ATOM 9177 O O . ILE B 1 172 ? -3.549 -2.379 18.484 1 96.62 172 ILE B O 1
ATOM 9181 N N . PHE B 1 173 ? -5.637 -1.639 18.672 1 97.81 173 PHE B N 1
ATOM 9182 C CA . PHE B 1 173 ? -5.289 -0.39 19.344 1 97.81 173 PHE B CA 1
ATOM 9183 C C . PHE B 1 173 ? -4.645 -0.662 20.703 1 97.81 173 PHE B C 1
ATOM 9185 O O . PHE B 1 173 ? -3.742 0.065 21.125 1 97.81 173 PHE B O 1
ATOM 9192 N N . ASN B 1 174 ? -5.105 -1.707 21.328 1 97.12 174 ASN B N 1
ATOM 9193 C CA . ASN B 1 174 ? -4.605 -2.043 22.656 1 97.12 174 ASN B CA 1
ATOM 9194 C C . ASN B 1 174 ? -3.594 -3.186 22.594 1 97.12 174 ASN B C 1
ATOM 9196 O O . ASN B 1 174 ? -3.246 -3.762 23.625 1 97.12 174 ASN B O 1
ATOM 9200 N N . HIS B 1 175 ? -3.207 -3.553 21.391 1 94.69 175 HIS B N 1
ATOM 9201 C CA . HIS B 1 175 ? -2.225 -4.617 21.203 1 94.69 175 HIS B CA 1
ATOM 9202 C C . HIS B 1 175 ? -0.91 -4.281 21.891 1 94.69 175 HIS B C 1
ATOM 9204 O O . HIS B 1 175 ? -0.574 -3.105 22.062 1 94.69 175 HIS B O 1
ATOM 9210 N N . THR B 1 176 ? -0.078 -5.254 22.172 1 94.38 176 THR B N 1
ATOM 9211 C CA . THR B 1 176 ? 1.187 -5.086 22.875 1 94.38 176 THR B CA 1
ATOM 9212 C C . THR B 1 176 ? 2.174 -4.285 22.031 1 94.38 176 THR B C 1
ATOM 9214 O O . THR B 1 176 ? 3.01 -3.555 22.578 1 94.38 176 THR B O 1
ATOM 9217 N N . ASN B 1 177 ? 2.021 -4.398 20.766 1 95.5 177 ASN B N 1
ATOM 9218 C CA . ASN B 1 177 ? 2.934 -3.693 19.859 1 95.5 177 ASN B CA 1
ATOM 9219 C C . ASN B 1 177 ? 2.496 -2.25 19.641 1 95.5 177 ASN B C 1
ATOM 9221 O O . ASN B 1 177 ? 3.244 -1.451 19.078 1 95.5 177 ASN B O 1
ATOM 9225 N N . SER B 1 178 ? 1.295 -1.924 20.062 1 97.38 178 SER B N 1
ATOM 9226 C CA . SER B 1 178 ? 0.812 -0.553 19.938 1 97.38 178 SER B CA 1
ATOM 9227 C C . SER B 1 178 ? 1.254 0.304 21.109 1 97.38 178 SER B C 1
ATOM 9229 O O . SER B 1 178 ? 0.821 0.08 22.25 1 97.38 178 SER B O 1
ATOM 9231 N N . LYS B 1 179 ? 2.121 1.301 20.844 1 97.69 179 LYS B N 1
ATOM 9232 C CA . LYS B 1 179 ? 2.68 2.164 21.875 1 97.69 179 LYS B CA 1
ATOM 9233 C C . LYS B 1 179 ? 2.105 3.574 21.781 1 97.69 179 LYS B C 1
ATOM 9235 O O . LYS B 1 179 ? 1.728 4.027 20.703 1 97.69 179 LYS B O 1
ATOM 9240 N N . ASP B 1 180 ? 2.098 4.254 22.922 1 97.19 180 ASP B N 1
ATOM 9241 C CA . ASP B 1 180 ? 1.654 5.645 22.922 1 97.19 180 ASP B CA 1
ATOM 9242 C C . ASP B 1 180 ? 2.623 6.535 22.141 1 97.19 180 ASP B C 1
ATOM 9244 O O . ASP B 1 180 ? 3.84 6.352 22.219 1 97.19 180 ASP B O 1
ATOM 9248 N N . LEU B 1 181 ? 2.039 7.379 21.359 1 96.12 181 LEU B N 1
ATOM 9249 C CA . LEU B 1 181 ? 2.863 8.344 20.641 1 96.12 181 LEU B CA 1
ATOM 9250 C C . LEU B 1 181 ? 3.445 9.383 21.594 1 96.12 181 LEU B C 1
ATOM 9252 O O . LEU B 1 181 ? 2.705 10.039 22.328 1 96.12 181 LEU B O 1
ATOM 9256 N N . THR B 1 182 ? 4.758 9.484 21.656 1 92.44 182 THR B N 1
ATOM 9257 C CA . THR B 1 182 ? 5.465 10.461 22.484 1 92.44 182 THR B CA 1
ATOM 9258 C C . THR B 1 182 ? 6.578 11.133 21.688 1 92.44 182 THR B C 1
ATOM 9260 O O . THR B 1 182 ? 7.016 10.609 20.656 1 92.44 182 THR B O 1
ATOM 9263 N N . HIS B 1 183 ? 6.988 12.266 22.125 1 87.81 183 HIS B N 1
ATOM 9264 C CA . HIS B 1 183 ? 8.094 12.953 21.469 1 87.81 183 HIS B CA 1
ATOM 9265 C C . HIS B 1 183 ? 9.367 12.102 21.5 1 87.81 183 HIS B C 1
ATOM 9267 O O . HIS B 1 183 ? 10.148 12.117 20.562 1 87.81 183 HIS B O 1
ATOM 9273 N N . THR B 1 184 ? 9.508 11.43 22.609 1 88.25 184 THR B N 1
ATOM 9274 C CA . THR B 1 184 ? 10.672 10.555 22.734 1 88.25 184 THR B CA 1
ATOM 9275 C C . THR B 1 184 ? 10.633 9.445 21.688 1 88.25 184 THR B C 1
ATOM 9277 O O . THR B 1 184 ? 11.656 9.117 21.078 1 88.25 184 THR B O 1
ATOM 9280 N N . TRP B 1 185 ? 9.492 8.844 21.531 1 94.19 185 TRP B N 1
ATOM 9281 C CA . TRP B 1 185 ? 9.352 7.805 20.516 1 94.19 185 TRP B CA 1
ATOM 9282 C C . TRP B 1 185 ? 9.672 8.352 19.141 1 94.19 185 TRP B C 1
ATOM 9284 O O . TRP B 1 185 ? 10.352 7.695 18.344 1 94.19 185 TRP B O 1
ATOM 9294 N N . ILE B 1 186 ? 9.133 9.539 18.828 1 93.31 186 ILE B N 1
ATOM 9295 C CA . ILE B 1 186 ? 9.328 10.156 17.516 1 93.31 186 ILE B CA 1
ATOM 9296 C C . ILE B 1 186 ? 10.812 10.422 17.281 1 93.31 186 ILE B C 1
ATOM 9298 O O . ILE B 1 186 ? 11.312 10.273 16.172 1 93.31 186 ILE B O 1
ATOM 9302 N N . ASP B 1 187 ? 11.578 10.758 18.344 1 88.31 187 ASP B N 1
ATOM 9303 C CA . ASP B 1 187 ? 13.016 10.992 18.234 1 88.31 187 ASP B CA 1
ATOM 9304 C C . ASP B 1 187 ? 13.75 9.727 17.781 1 88.31 187 ASP B C 1
ATOM 9306 O O . ASP B 1 187 ? 14.609 9.781 16.906 1 88.31 187 ASP B O 1
ATOM 9310 N N . HIS B 1 188 ? 13.352 8.711 18.438 1 91.5 188 HIS B N 1
ATOM 9311 C CA . HIS B 1 188 ? 13.969 7.438 18.062 1 91.5 188 HIS B CA 1
ATOM 9312 C C . HIS B 1 188 ? 13.594 7.031 16.656 1 91.5 188 HIS B C 1
ATOM 9314 O O . HIS B 1 188 ? 14.43 6.516 15.906 1 91.5 188 HIS B O 1
ATOM 9320 N N . TYR B 1 189 ? 12.398 7.227 16.312 1 93.62 189 TYR B N 1
ATOM 9321 C CA . TYR B 1 189 ? 11.914 6.898 14.977 1 93.62 189 TYR B CA 1
ATOM 9322 C C . TYR B 1 189 ? 12.594 7.762 13.922 1 93.62 189 TYR B C 1
ATOM 9324 O O . TYR B 1 189 ? 12.898 7.285 12.82 1 93.62 189 TYR B O 1
ATOM 9332 N N . LEU B 1 190 ? 12.742 9.023 14.25 1 87.56 190 LEU B N 1
ATOM 9333 C CA . LEU B 1 190 ? 13.383 9.945 13.32 1 87.56 190 LEU B CA 1
ATOM 9334 C C . LEU B 1 190 ? 14.758 9.438 12.906 1 87.56 190 LEU B C 1
ATOM 9336 O O . LEU B 1 190 ? 15.148 9.562 11.75 1 87.56 190 LEU B O 1
ATOM 9340 N N . GLU B 1 191 ? 15.484 8.898 13.844 1 87.12 191 GLU B N 1
ATOM 9341 C CA . GLU B 1 191 ? 16.797 8.32 13.547 1 87.12 191 GLU B CA 1
ATOM 9342 C C . GLU B 1 191 ? 16.672 7.156 12.57 1 87.12 191 GLU B C 1
ATOM 9344 O O . GLU B 1 191 ? 17.438 7.07 11.602 1 87.12 191 GLU B O 1
ATOM 9349 N N . ARG B 1 192 ? 15.711 6.305 12.836 1 87.5 192 ARG B N 1
ATOM 9350 C CA . ARG B 1 192 ? 15.484 5.164 11.953 1 87.5 192 ARG B CA 1
ATOM 9351 C C . ARG B 1 192 ? 14.992 5.621 10.586 1 87.5 192 ARG B C 1
ATOM 9353 O O . ARG B 1 192 ? 15.367 5.051 9.562 1 87.5 192 ARG B O 1
ATOM 9360 N N . TYR B 1 193 ? 14.148 6.523 10.602 1 88.62 193 TYR B N 1
ATOM 9361 C CA . TYR B 1 193 ? 13.594 7.09 9.375 1 88.62 193 TYR B CA 1
ATOM 9362 C C . TYR B 1 193 ? 14.695 7.645 8.484 1 88.62 193 TYR B C 1
ATOM 9364 O O . TYR B 1 193 ? 14.711 7.398 7.273 1 88.62 193 TYR B O 1
ATOM 9372 N N . GLN B 1 194 ? 15.617 8.352 9.055 1 82.69 194 GLN B N 1
ATOM 9373 C CA . GLN B 1 194 ? 16.719 8.938 8.305 1 82.69 194 GLN B CA 1
ATOM 9374 C C . GLN B 1 194 ? 17.672 7.867 7.773 1 82.69 194 GLN B C 1
ATOM 9376 O O . GLN B 1 194 ? 18.172 7.973 6.652 1 82.69 194 GLN B O 1
ATOM 9381 N N . GLN B 1 195 ? 17.891 6.906 8.508 1 82.56 195 GLN B N 1
ATOM 9382 C CA . GLN B 1 195 ? 18.734 5.797 8.07 1 82.56 195 GLN B CA 1
ATOM 9383 C C . GLN B 1 195 ? 18.109 5.055 6.898 1 82.56 195 GLN B C 1
ATOM 9385 O O . GLN B 1 195 ? 18.797 4.676 5.949 1 82.56 195 GLN B O 1
ATOM 9390 N N . ALA B 1 196 ? 16.812 4.816 7.012 1 77.69 196 ALA B N 1
ATOM 9391 C CA . ALA B 1 196 ? 16.109 4.133 5.938 1 77.69 196 ALA B CA 1
ATOM 9392 C C . ALA B 1 196 ? 16.125 4.961 4.656 1 77.69 196 ALA B C 1
ATOM 9394 O O . ALA B 1 196 ? 16.234 4.41 3.557 1 77.69 196 ALA B O 1
ATOM 9395 N N . LYS B 1 197 ? 15.945 6.16 4.793 1 75.56 197 LYS B N 1
ATOM 9396 C CA . LYS B 1 197 ? 15.961 7.062 3.645 1 75.56 197 LYS B CA 1
ATOM 9397 C C . LYS B 1 197 ? 17.328 7.043 2.955 1 75.56 197 LYS B C 1
ATOM 9399 O O . LYS B 1 197 ? 17.406 7.086 1.726 1 75.56 197 LYS B O 1
ATOM 9404 N N . LYS B 1 198 ? 18.359 7.012 3.74 1 71.12 198 LYS B N 1
ATOM 9405 C CA . LYS B 1 198 ? 19.703 6.977 3.191 1 71.12 198 LYS B CA 1
ATOM 9406 C C . LYS B 1 198 ? 19.984 5.645 2.506 1 71.12 198 LYS B C 1
ATOM 9408 O O . LYS B 1 198 ? 20.625 5.609 1.449 1 71.12 198 LYS B O 1
ATOM 9413 N N . GLN B 1 199 ? 19.609 4.648 3.07 1 65.12 199 GLN B N 1
ATOM 9414 C CA . GLN B 1 199 ? 19.922 3.311 2.58 1 65.12 199 GLN B CA 1
ATOM 9415 C C . GLN B 1 199 ? 19.078 2.959 1.357 1 65.12 199 GLN B C 1
ATOM 9417 O O . GLN B 1 199 ? 19.578 2.359 0.403 1 65.12 199 GLN B O 1
ATOM 9422 N N . HIS B 1 200 ? 17.859 3.135 1.56 1 61.41 200 HIS B N 1
ATOM 9423 C CA . HIS B 1 200 ? 16.969 2.611 0.537 1 61.41 200 HIS B CA 1
ATOM 9424 C C . HIS B 1 200 ? 16.484 3.721 -0.396 1 61.41 200 HIS B C 1
ATOM 9426 O O . HIS B 1 200 ? 15.875 3.447 -1.429 1 61.41 200 HIS B O 1
ATOM 9432 N N . GLY B 1 201 ? 17.078 4.824 -0.259 1 57.41 201 GLY B N 1
ATOM 9433 C CA . GLY B 1 201 ? 16.469 5.941 -0.972 1 57.41 201 GLY B CA 1
ATOM 9434 C C . GLY B 1 201 ? 15.086 6.297 -0.471 1 57.41 201 GLY B C 1
ATOM 9435 O O . GLY B 1 201 ? 14.562 5.645 0.439 1 57.41 201 GLY B O 1
ATOM 9436 N N . MET B 1 202 ? 14.57 7.414 -0.958 1 52.62 202 MET B N 1
ATOM 9437 C CA . MET B 1 202 ? 13.258 7.828 -0.478 1 52.62 202 MET B CA 1
ATOM 9438 C C . MET B 1 202 ? 12.227 6.727 -0.687 1 52.62 202 MET B C 1
ATOM 9440 O O . MET B 1 202 ? 12.164 6.125 -1.761 1 52.62 202 MET B O 1
ATOM 9444 N N . PRO B 1 203 ? 11.625 6.25 0.348 1 50.66 203 PRO B N 1
ATOM 9445 C CA . PRO B 1 203 ? 10.594 5.223 0.178 1 50.66 203 PRO B CA 1
ATOM 9446 C C . PRO B 1 203 ? 9.641 5.527 -0.974 1 50.66 203 PRO B C 1
ATOM 9448 O O . PRO B 1 203 ? 9.211 6.672 -1.134 1 50.66 203 PRO B O 1
ATOM 9451 N N . ILE B 1 204 ? 9.609 4.777 -2.055 1 48.28 204 ILE B N 1
ATOM 9452 C CA . ILE B 1 204 ? 8.938 4.859 -3.346 1 48.28 204 ILE B CA 1
ATOM 9453 C C . ILE B 1 204 ? 7.52 5.398 -3.158 1 48.28 204 ILE B C 1
ATOM 9455 O O . ILE B 1 204 ? 7.035 6.184 -3.975 1 48.28 204 ILE B O 1
ATOM 9459 N N . LEU B 1 205 ? 6.762 4.941 -2.221 1 50.03 205 LEU B N 1
ATOM 9460 C CA . LEU B 1 205 ? 5.348 5.305 -2.189 1 50.03 205 LEU B CA 1
ATOM 9461 C C . LEU B 1 205 ? 5.176 6.812 -2.035 1 50.03 205 LEU B C 1
ATOM 9463 O O . LEU B 1 205 ? 4.156 7.371 -2.449 1 50.03 205 LEU B O 1
ATOM 9467 N N . ALA B 1 206 ? 6.25 7.469 -1.304 1 45 206 ALA B N 1
ATOM 9468 C CA . ALA B 1 206 ? 6.188 8.883 -0.956 1 45 206 ALA B CA 1
ATOM 9469 C C . ALA B 1 206 ? 6.441 9.758 -2.18 1 45 206 ALA B C 1
ATOM 9471 O O . ALA B 1 206 ? 6.352 10.992 -2.1 1 45 206 ALA B O 1
ATOM 9472 N N . ASP B 1 207 ? 6.77 9.125 -3.227 1 44.53 207 ASP B N 1
ATOM 9473 C CA . ASP B 1 207 ? 7.363 9.898 -4.316 1 44.53 207 ASP B CA 1
ATOM 9474 C C . ASP B 1 207 ? 6.285 10.539 -5.184 1 44.53 207 ASP B C 1
ATOM 9476 O O . ASP B 1 207 ? 6.578 11.086 -6.25 1 44.53 207 ASP B O 1
ATOM 9480 N N . SER B 1 208 ? 5.039 10.305 -4.773 1 48.91 208 SER B N 1
ATOM 9481 C CA . SER B 1 208 ? 4.32 11.172 -5.695 1 48.91 208 SER B CA 1
ATOM 9482 C C . SER B 1 208 ? 4.742 12.625 -5.523 1 48.91 208 SER B C 1
ATOM 9484 O O . SER B 1 208 ? 4.996 13.078 -4.402 1 48.91 208 SER B O 1
ATOM 9486 N N . GLN B 1 209 ? 5.348 13.18 -6.473 1 48.16 209 GLN B N 1
ATOM 9487 C CA . GLN B 1 209 ? 5.73 14.586 -6.531 1 48.16 209 GLN B CA 1
ATOM 9488 C C . GLN B 1 209 ? 4.895 15.43 -5.574 1 48.16 209 GLN B C 1
ATOM 9490 O O . GLN B 1 209 ? 5.398 16.375 -4.969 1 48.16 209 GLN B O 1
ATOM 9495 N N . ASP B 1 210 ? 3.768 14.914 -5.383 1 49.53 210 ASP B N 1
ATOM 9496 C CA . ASP B 1 210 ? 2.838 15.742 -4.621 1 49.53 210 ASP B CA 1
ATOM 9497 C C . ASP B 1 210 ? 3.074 15.594 -3.119 1 49.53 210 ASP B C 1
ATOM 9499 O O . ASP B 1 210 ? 2.633 16.438 -2.33 1 49.53 210 ASP B O 1
ATOM 9503 N N . GLU B 1 211 ? 3.816 14.523 -2.771 1 56.03 211 GLU B N 1
ATOM 9504 C CA . GLU B 1 211 ? 3.975 14.328 -1.334 1 56.03 211 GLU B CA 1
ATOM 9505 C C . GLU B 1 211 ? 5.266 14.961 -0.83 1 56.03 211 GLU B C 1
ATOM 9507 O O . GLU B 1 211 ? 5.398 15.25 0.362 1 56.03 211 GLU B O 1
ATOM 9512 N N . GLN B 1 212 ? 6.207 15.25 -1.731 1 54.22 212 GLN B N 1
ATOM 9513 C CA . GLN B 1 212 ? 7.461 15.836 -1.271 1 54.22 212 GLN B CA 1
ATOM 9514 C C . GLN B 1 212 ? 7.332 17.344 -1.095 1 54.22 212 GLN B C 1
ATOM 9516 O O . GLN B 1 212 ? 7.18 18.078 -2.074 1 54.22 212 GLN B O 1
ATOM 9521 N N . SER B 1 213 ? 6.746 17.781 -0.031 1 57.66 213 SER B N 1
ATOM 9522 C CA . SER B 1 213 ? 6.637 19.219 0.216 1 57.66 213 SER B CA 1
ATOM 9523 C C . SER B 1 213 ? 7.988 19.812 0.587 1 57.66 213 SER B C 1
ATOM 9525 O O . SER B 1 213 ? 8.695 19.281 1.451 1 57.66 213 SER B O 1
ATOM 9527 N N . GLU B 1 214 ? 8.531 20.625 -0.231 1 62.72 214 GLU B N 1
ATOM 9528 C CA . GLU B 1 214 ? 9.711 21.422 0.105 1 62.72 214 GLU B CA 1
ATOM 9529 C C . GLU B 1 214 ? 9.531 22.141 1.442 1 62.72 214 GLU B C 1
ATOM 9531 O O . GLU B 1 214 ? 8.422 22.531 1.798 1 62.72 214 GLU B O 1
ATOM 9536 N N . PRO B 1 215 ? 10.602 22.141 2.244 1 73.81 215 PRO B N 1
ATOM 9537 C CA . PRO B 1 215 ? 10.5 22.922 3.484 1 73.81 215 PRO B CA 1
ATOM 9538 C C . PRO B 1 215 ? 10.062 24.359 3.242 1 73.81 215 PRO B C 1
ATOM 9540 O O . PRO B 1 215 ? 10.438 24.969 2.234 1 73.81 215 PRO B O 1
ATOM 9543 N N . PRO B 1 216 ? 9.258 24.891 4.07 1 81.5 216 PRO B N 1
ATOM 9544 C CA . PRO B 1 216 ? 8.82 26.281 3.91 1 81.5 216 PRO B CA 1
ATOM 9545 C C . PRO B 1 216 ? 9.984 27.266 3.914 1 81.5 216 PRO B C 1
ATOM 9547 O O . PRO B 1 216 ? 10.953 27.078 4.656 1 81.5 216 PRO B O 1
ATOM 9550 N N . ALA B 1 217 ? 9.953 28.234 3.027 1 86.94 217 ALA B N 1
ATOM 9551 C CA . ALA B 1 217 ? 10.969 29.281 2.93 1 86.94 217 ALA B CA 1
ATOM 9552 C C . ALA B 1 217 ? 10.367 30.656 3.246 1 86.94 217 ALA B C 1
ATOM 9554 O O . ALA B 1 217 ? 9.195 30.906 2.98 1 86.94 217 ALA B O 1
ATOM 9555 N N . PRO B 1 218 ? 11.148 31.609 3.92 1 91.31 218 PRO B N 1
ATOM 9556 C CA . PRO B 1 218 ? 10.641 32.938 4.23 1 91.31 218 PRO B CA 1
ATOM 9557 C C . PRO B 1 218 ? 10.344 33.75 2.979 1 91.31 218 PRO B C 1
ATOM 9559 O O . PRO B 1 218 ? 11.055 33.656 1.979 1 91.31 218 PRO B O 1
ATOM 9562 N N . ASN B 1 219 ? 9.352 34.625 2.992 1 87.56 219 ASN B N 1
ATOM 9563 C CA . ASN B 1 219 ? 9.062 35.531 1.907 1 87.56 219 ASN B CA 1
ATOM 9564 C C . ASN B 1 219 ? 10 36.75 1.938 1 87.56 219 ASN B C 1
ATOM 9566 O O . ASN B 1 219 ? 10.875 36.844 2.795 1 87.56 219 ASN B O 1
ATOM 9570 N N . ALA B 1 220 ? 9.812 37.656 1.069 1 86.38 220 ALA B N 1
ATOM 9571 C CA . ALA B 1 220 ? 10.742 38.781 0.915 1 86.38 220 ALA B CA 1
ATOM 9572 C C . ALA B 1 220 ? 10.742 39.656 2.156 1 86.38 220 ALA B C 1
ATOM 9574 O O . ALA B 1 220 ? 11.797 40.094 2.615 1 86.38 220 ALA B O 1
ATOM 9575 N N . VAL B 1 221 ? 9.586 39.938 2.717 1 89.88 221 VAL B N 1
ATOM 9576 C CA . VAL B 1 221 ? 9.461 40.812 3.891 1 89.88 221 VAL B CA 1
ATOM 9577 C C . VAL B 1 221 ? 10.07 40.094 5.105 1 89.88 221 VAL B C 1
ATOM 9579 O O . VAL B 1 221 ? 10.719 40.75 5.938 1 89.88 221 VAL B O 1
ATOM 9582 N N . GLN B 1 222 ? 9.859 38.844 5.152 1 92.62 222 GLN B N 1
ATOM 9583 C CA . GLN B 1 222 ? 10.398 38.062 6.266 1 92.62 222 GLN B CA 1
ATOM 9584 C C . GLN B 1 222 ? 11.922 38.031 6.219 1 92.62 222 GLN B C 1
ATOM 9586 O O . GLN B 1 222 ? 12.586 38.062 7.258 1 92.62 222 GLN B O 1
ATOM 9591 N N . VAL B 1 223 ? 12.453 38 5.047 1 93.19 223 VAL B N 1
ATOM 9592 C CA . VAL B 1 223 ? 13.906 38 4.887 1 93.19 223 VAL B CA 1
ATOM 9593 C C . VAL B 1 223 ? 14.477 39.312 5.387 1 93.19 223 VAL B C 1
ATOM 9595 O O . VAL B 1 223 ? 15.508 39.344 6.062 1 93.19 223 VAL B O 1
ATOM 9598 N N . GLU B 1 224 ? 13.758 40.406 5.043 1 93.88 224 GLU B N 1
ATOM 9599 C CA . GLU B 1 224 ? 14.18 41.719 5.52 1 93.88 224 GLU B CA 1
ATOM 9600 C C . GLU B 1 224 ? 14.117 41.812 7.043 1 93.88 224 GLU B C 1
ATOM 9602 O O . GLU B 1 224 ? 15.023 42.344 7.68 1 93.88 224 GLU B O 1
ATOM 9607 N N . ALA B 1 225 ? 13.094 41.281 7.562 1 95.5 225 ALA B N 1
ATOM 9608 C CA . ALA B 1 225 ? 12.93 41.312 9.016 1 95.5 225 ALA B CA 1
ATOM 9609 C C . ALA B 1 225 ? 14.016 40.469 9.695 1 95.5 225 ALA B C 1
ATOM 9611 O O . ALA B 1 225 ? 14.539 40.875 10.742 1 95.5 225 ALA B O 1
ATOM 9612 N N . LEU B 1 226 ? 14.328 39.312 9.148 1 96.44 226 LEU B N 1
ATOM 9613 C CA . LEU B 1 226 ? 15.352 38.438 9.695 1 96.44 226 LEU B CA 1
ATOM 9614 C C . LEU B 1 226 ? 16.719 39.125 9.68 1 96.44 226 LEU B C 1
ATOM 9616 O O . LEU B 1 226 ? 17.5 38.969 10.625 1 96.44 226 LEU B O 1
ATOM 9620 N N . THR B 1 227 ? 16.953 39.812 8.609 1 95.25 227 THR B N 1
ATOM 9621 C CA . THR B 1 227 ? 18.219 40.562 8.508 1 95.25 227 THR B CA 1
ATOM 9622 C C . THR B 1 227 ? 18.281 41.656 9.578 1 95.25 227 THR B C 1
ATOM 9624 O O . THR B 1 227 ? 19.312 41.844 10.211 1 95.25 227 THR B O 1
ATOM 9627 N N . ALA B 1 228 ? 17.188 42.312 9.758 1 95.5 228 ALA B N 1
ATOM 9628 C CA . ALA B 1 228 ? 17.125 43.375 10.766 1 95.5 228 ALA B CA 1
ATOM 9629 C C . ALA B 1 228 ? 17.297 42.812 12.172 1 95.5 228 ALA B C 1
ATOM 9631 O O . ALA B 1 228 ? 17.938 43.406 13.023 1 95.5 228 ALA B O 1
ATOM 9632 N N . LEU B 1 229 ? 16.75 41.719 12.383 1 96.38 229 LEU B N 1
ATOM 9633 C CA . LEU B 1 229 ? 16.859 41.062 13.68 1 96.38 229 LEU B CA 1
ATOM 9634 C C . LEU B 1 229 ? 18.297 40.625 13.961 1 96.38 229 LEU B C 1
ATOM 9636 O O . LEU B 1 229 ? 18.781 40.75 15.078 1 96.38 229 LEU B O 1
ATOM 9640 N N . ASN B 1 230 ? 18.906 40.125 12.992 1 94.69 230 ASN B N 1
ATOM 9641 C CA . ASN B 1 230 ? 20.297 39.75 13.141 1 94.69 230 ASN B CA 1
ATOM 9642 C C . ASN B 1 230 ? 21.172 40.969 13.445 1 94.69 230 ASN B C 1
ATOM 9644 O O . ASN B 1 230 ? 22.078 40.906 14.281 1 94.69 230 ASN B O 1
ATOM 9648 N N . ALA B 1 231 ? 20.906 42.031 12.75 1 92.75 231 ALA B N 1
ATOM 9649 C CA . ALA B 1 231 ? 21.672 43.25 12.945 1 92.75 231 ALA B CA 1
ATOM 9650 C C . ALA B 1 231 ? 21.484 43.812 14.352 1 92.75 231 ALA B C 1
ATOM 9652 O O . ALA B 1 231 ? 22.438 44.281 14.977 1 92.75 231 ALA B O 1
ATOM 9653 N N . THR B 1 232 ? 20.266 43.781 14.836 1 93.56 232 THR B N 1
ATOM 9654 C CA . THR B 1 232 ? 19.969 44.312 16.156 1 93.56 232 THR B CA 1
ATOM 9655 C C . THR B 1 232 ? 20.656 43.469 17.25 1 93.56 232 THR B C 1
ATOM 9657 O O . THR B 1 232 ? 21.109 44.031 18.25 1 93.56 232 THR B O 1
ATOM 9660 N N . ARG B 1 233 ? 20.688 42.25 17.094 1 92.62 233 ARG B N 1
ATOM 9661 C CA . ARG B 1 233 ? 21.375 41.375 18.047 1 92.62 233 ARG B CA 1
ATOM 9662 C C . ARG B 1 233 ? 22.875 41.625 18.031 1 92.62 233 ARG B C 1
ATOM 9664 O O . ARG B 1 233 ? 23.531 41.531 19.078 1 92.62 233 ARG B O 1
ATOM 9671 N N . ALA B 1 234 ? 23.391 41.844 16.859 1 89.75 234 ALA B N 1
ATOM 9672 C CA . ALA B 1 234 ? 24.812 42.156 16.734 1 89.75 234 ALA B CA 1
ATOM 9673 C C . ALA B 1 234 ? 25.156 43.438 17.438 1 89.75 234 ALA B C 1
ATOM 9675 O O . ALA B 1 234 ? 26.281 43.594 17.953 1 89.75 234 ALA B O 1
ATOM 9676 N N . GLN B 1 235 ? 24.172 44.344 17.516 1 86.06 235 GLN B N 1
ATOM 9677 C CA . GLN B 1 235 ? 24.359 45.625 18.203 1 86.06 235 GLN B CA 1
ATOM 9678 C C . GLN B 1 235 ? 24.266 45.469 19.719 1 86.06 235 GLN B C 1
ATOM 9680 O O . GLN B 1 235 ? 24.562 46.406 20.453 1 86.06 235 GLN B O 1
ATOM 9685 N N . GLY B 1 236 ? 23.828 44.25 20.125 1 84.94 236 GLY B N 1
ATOM 9686 C CA . GLY B 1 236 ? 23.859 43.938 21.547 1 84.94 236 GLY B CA 1
ATOM 9687 C C . GLY B 1 236 ? 22.484 44.031 22.203 1 84.94 236 GLY B C 1
ATOM 9688 O O . GLY B 1 236 ? 22.359 43.812 23.406 1 84.94 236 GLY B O 1
ATOM 9689 N N . PHE B 1 237 ? 21.484 44.312 21.469 1 88.75 237 PHE B N 1
ATOM 9690 C CA . PHE B 1 237 ? 20.141 44.375 22.031 1 88.75 237 PHE B CA 1
ATOM 9691 C C . PHE B 1 237 ? 19.672 42.969 22.422 1 88.75 237 PHE B C 1
ATOM 9693 O O . PHE B 1 237 ? 19.969 42 21.734 1 88.75 237 PHE B O 1
ATOM 9700 N N . SER B 1 238 ? 18.953 42.875 23.547 1 90.06 238 SER B N 1
ATOM 9701 C CA . SER B 1 238 ? 18.453 41.594 24.016 1 90.06 238 SER B CA 1
ATOM 9702 C C . SER B 1 238 ? 16.938 41.5 23.844 1 90.06 238 SER B C 1
ATOM 9704 O O . SER B 1 238 ? 16.359 40.438 24.078 1 90.06 238 SER B O 1
ATOM 9706 N N . ARG B 1 239 ? 16.344 42.625 23.5 1 90.88 239 ARG B N 1
ATOM 9707 C CA . ARG B 1 239 ? 14.914 42.656 23.219 1 90.88 239 ARG B CA 1
ATOM 9708 C C . ARG B 1 239 ? 14.625 43.438 21.938 1 90.88 239 ARG B C 1
ATOM 9710 O O . ARG B 1 239 ? 15.359 44.375 21.609 1 90.88 239 ARG B O 1
ATOM 9717 N N . GLY B 1 240 ? 13.648 43 21.234 1 90.75 240 GLY B N 1
ATOM 9718 C CA . GLY B 1 240 ? 13.281 43.688 20.016 1 90.75 240 GLY B CA 1
ATOM 9719 C C . GLY B 1 240 ? 11.82 43.531 19.656 1 90.75 240 GLY B C 1
ATOM 9720 O O . GLY B 1 240 ? 11.234 42.469 19.891 1 90.75 240 GLY B O 1
ATOM 9721 N N . LEU B 1 241 ? 11.273 44.562 19 1 90.81 241 LEU B N 1
ATOM 9722 C CA . LEU B 1 241 ? 9.883 44.562 18.562 1 90.81 241 LEU B CA 1
ATOM 9723 C C . LEU B 1 241 ? 9.797 44.562 17.047 1 90.81 241 LEU B C 1
ATOM 9725 O O . LEU B 1 241 ? 10.492 45.344 16.375 1 90.81 241 LEU B O 1
ATOM 9729 N N . VAL B 1 242 ? 9.078 43.625 16.562 1 92.44 242 VAL B N 1
ATOM 9730 C CA . VAL B 1 242 ? 8.789 43.625 15.133 1 92.44 242 VAL B CA 1
ATOM 9731 C C . VAL B 1 242 ? 7.293 43.875 14.906 1 92.44 242 VAL B C 1
ATOM 9733 O O . VAL B 1 242 ? 6.457 43.219 15.547 1 92.44 242 VAL B O 1
ATOM 9736 N N . VAL B 1 243 ? 6.957 44.781 14.047 1 88.5 243 VAL B N 1
ATOM 9737 C CA . VAL B 1 243 ? 5.57 45.125 13.742 1 88.5 243 VAL B CA 1
ATOM 9738 C C . VAL B 1 243 ? 5.246 44.719 12.305 1 88.5 243 VAL B C 1
ATOM 9740 O O . VAL B 1 243 ? 5.812 45.281 11.359 1 88.5 243 VAL B O 1
ATOM 9743 N N . LEU B 1 244 ? 4.484 43.719 12.203 1 88.62 244 LEU B N 1
ATOM 9744 C CA . LEU B 1 244 ? 4 43.281 10.906 1 88.62 244 LEU B CA 1
ATOM 9745 C C . LEU B 1 244 ? 2.477 43.25 10.875 1 88.62 244 LEU B C 1
ATOM 9747 O O . LEU B 1 244 ? 1.836 42.844 11.844 1 88.62 244 LEU B O 1
ATOM 9751 N N . ALA B 1 245 ? 1.923 43.688 9.742 1 83.62 245 ALA B N 1
ATOM 9752 C CA . ALA B 1 245 ? 0.469 43.656 9.602 1 83.62 245 ALA B CA 1
ATOM 9753 C C . ALA B 1 245 ? -0.055 42.219 9.617 1 83.62 245 ALA B C 1
ATOM 9755 O O . ALA B 1 245 ? 0.685 41.281 9.328 1 83.62 245 ALA B O 1
ATOM 9756 N N . THR B 1 246 ? -1.349 42.094 10.008 1 80.12 246 THR B N 1
ATOM 9757 C CA . THR B 1 246 ? -1.987 40.781 10 1 80.12 246 THR B CA 1
ATOM 9758 C C . THR B 1 246 ? -1.939 40.156 8.609 1 80.12 246 THR B C 1
ATOM 9760 O O . THR B 1 246 ? -2.168 40.844 7.609 1 80.12 246 THR B O 1
ATOM 9763 N N . GLY B 1 247 ? -1.516 38.938 8.539 1 78.88 247 GLY B N 1
ATOM 9764 C CA . GLY B 1 247 ? -1.48 38.219 7.27 1 78.88 247 GLY B CA 1
ATOM 9765 C C . GLY B 1 247 ? -0.109 38.25 6.621 1 78.88 247 GLY B C 1
ATOM 9766 O O . GLY B 1 247 ? 0.11 37.562 5.609 1 78.88 247 GLY B O 1
ATOM 9767 N N . MET B 1 248 ? 0.786 38.969 7.215 1 85.5 248 MET B N 1
ATOM 9768 C CA . MET B 1 248 ? 2.105 39.094 6.602 1 85.5 248 MET B CA 1
ATOM 9769 C C . MET B 1 248 ? 3.043 38 7.098 1 85.5 248 MET B C 1
ATOM 9771 O O . MET B 1 248 ? 4.234 38 6.789 1 85.5 248 MET B O 1
ATOM 9775 N N . GLY B 1 249 ? 2.633 37.094 7.945 1 86.44 249 GLY B N 1
ATOM 9776 C CA . GLY B 1 249 ? 3.389 35.906 8.312 1 86.44 249 GLY B CA 1
ATOM 9777 C C . GLY B 1 249 ? 4.195 36.062 9.586 1 86.44 249 GLY B C 1
ATOM 9778 O O . GLY B 1 249 ? 5.344 35.625 9.664 1 86.44 249 GLY B O 1
ATOM 9779 N N . LYS B 1 250 ? 3.676 36.688 10.602 1 89.12 250 LYS B N 1
ATOM 9780 C CA . LYS B 1 250 ? 4.34 36.938 11.875 1 89.12 250 LYS B CA 1
ATOM 9781 C C . LYS B 1 250 ? 4.801 35.625 12.508 1 89.12 250 LYS B C 1
ATOM 9783 O O . LYS B 1 250 ? 5.93 35.5 12.992 1 89.12 250 LYS B O 1
ATOM 9788 N N . THR B 1 251 ? 3.92 34.625 12.5 1 89 251 THR B N 1
ATOM 9789 C CA . THR B 1 251 ? 4.219 33.344 13.148 1 89 251 THR B CA 1
ATOM 9790 C C . THR B 1 251 ? 5.383 32.656 12.453 1 89 251 THR B C 1
ATOM 9792 O O . THR B 1 251 ? 6.273 32.125 13.117 1 89 251 THR B O 1
ATOM 9795 N N . TRP B 1 252 ? 5.375 32.656 11.203 1 91.19 252 TRP B N 1
ATOM 9796 C CA . TRP B 1 252 ? 6.461 32.062 10.438 1 91.19 252 TRP B CA 1
ATOM 9797 C C . TRP B 1 252 ? 7.777 32.781 10.695 1 91.19 252 TRP B C 1
ATOM 9799 O O . TRP B 1 252 ? 8.836 32.156 10.781 1 91.19 252 TRP B O 1
ATOM 9809 N N . LEU B 1 253 ? 7.688 34.094 10.758 1 94.38 253 LEU B N 1
ATOM 9810 C CA . LEU B 1 253 ? 8.891 34.875 11.047 1 94.38 253 LEU B CA 1
ATOM 9811 C C . LEU B 1 253 ? 9.523 34.438 12.359 1 94.38 253 LEU B C 1
ATOM 9813 O O . LEU B 1 253 ? 10.742 34.312 12.438 1 94.38 253 LEU B O 1
ATOM 9817 N N . ALA B 1 254 ? 8.695 34.281 13.352 1 94.31 254 ALA B N 1
ATOM 9818 C CA . ALA B 1 254 ? 9.188 33.812 14.648 1 94.31 254 ALA B CA 1
ATOM 9819 C C . ALA B 1 254 ? 9.891 32.469 14.531 1 94.31 254 ALA B C 1
ATOM 9821 O O . ALA B 1 254 ? 10.953 32.25 15.133 1 94.31 254 ALA B O 1
ATOM 9822 N N . ALA B 1 255 ? 9.297 31.578 13.82 1 93.31 255 ALA B N 1
ATOM 9823 C CA . ALA B 1 255 ? 9.875 30.25 13.633 1 93.31 255 ALA B CA 1
ATOM 9824 C C . ALA B 1 255 ? 11.195 30.328 12.883 1 93.31 255 ALA B C 1
ATOM 9826 O O . ALA B 1 255 ? 12.172 29.672 13.258 1 93.31 255 ALA B O 1
ATOM 9827 N N . PHE B 1 256 ? 11.227 31.094 11.805 1 94.75 256 PHE B N 1
ATOM 9828 C CA . PHE B 1 256 ? 12.453 31.266 11.031 1 94.75 256 PHE B CA 1
ATOM 9829 C C . PHE B 1 256 ? 13.555 31.859 11.883 1 94.75 256 PHE B C 1
ATOM 9831 O O . PHE B 1 256 ? 14.727 31.484 11.766 1 94.75 256 PHE B O 1
ATOM 9838 N N . ASP B 1 257 ? 13.164 32.812 12.703 1 95.06 257 ASP B N 1
ATOM 9839 C CA . ASP B 1 257 ? 14.18 33.469 13.523 1 95.06 257 ASP B CA 1
ATOM 9840 C C . ASP B 1 257 ? 14.711 32.531 14.602 1 95.06 257 ASP B C 1
ATOM 9842 O O . ASP B 1 257 ? 15.891 32.594 14.969 1 95.06 257 ASP B O 1
ATOM 9846 N N . ALA B 1 258 ? 13.883 31.766 15.164 1 92.69 258 ALA B N 1
ATOM 9847 C CA . ALA B 1 258 ? 14.336 30.766 16.125 1 92.69 258 ALA B CA 1
ATOM 9848 C C . ALA B 1 258 ? 15.367 29.828 15.492 1 92.69 258 ALA B C 1
ATOM 9850 O O . ALA B 1 258 ? 16.328 29.406 16.156 1 92.69 258 ALA B O 1
ATOM 9851 N N . LEU B 1 259 ? 15.125 29.484 14.297 1 90.25 259 LEU B N 1
ATOM 9852 C CA . LEU B 1 259 ? 16.062 28.641 13.562 1 90.25 259 LEU B CA 1
ATOM 9853 C C . LEU B 1 259 ? 17.375 29.375 13.305 1 90.25 259 LEU B C 1
ATOM 9855 O O . LEU B 1 259 ? 18.453 28.797 13.422 1 90.25 259 LEU B O 1
ATOM 9859 N N . GLN B 1 260 ? 17.188 30.625 12.852 1 91 260 GLN B N 1
ATOM 9860 C CA . GLN B 1 260 ? 18.344 31.453 12.547 1 91 260 GLN B CA 1
ATOM 9861 C C . GLN B 1 260 ? 19.266 31.578 13.758 1 91 260 GLN B C 1
ATOM 9863 O O . GLN B 1 260 ? 20.484 31.578 13.609 1 91 260 GLN B O 1
ATOM 9868 N N . THR B 1 261 ? 18.734 31.672 14.93 1 92.62 261 THR B N 1
ATOM 9869 C CA . THR B 1 261 ? 19.5 31.859 16.156 1 92.62 261 THR B CA 1
ATOM 9870 C C . THR B 1 261 ? 19.938 30.5 16.719 1 92.62 261 THR B C 1
ATOM 9872 O O . THR B 1 261 ? 20.641 30.453 17.734 1 92.62 261 THR B O 1
ATOM 9875 N N . GLN B 1 262 ? 19.484 29.359 16.156 1 88.62 262 GLN B N 1
ATOM 9876 C CA . GLN B 1 262 ? 19.781 28 16.594 1 88.62 262 GLN B CA 1
ATOM 9877 C C . GLN B 1 262 ? 19.438 27.812 18.078 1 88.62 262 GLN B C 1
ATOM 9879 O O . GLN B 1 262 ? 20.219 27.234 18.844 1 88.62 262 GLN B O 1
ATOM 9884 N N . SER B 1 263 ? 18.344 28.453 18.422 1 89.69 263 SER B N 1
ATOM 9885 C CA . SER B 1 263 ? 17.891 28.328 19.812 1 89.69 263 SER B CA 1
ATOM 9886 C C . SER B 1 263 ? 17.344 26.938 20.094 1 89.69 263 SER B C 1
ATOM 9888 O O . SER B 1 263 ? 16.609 26.375 19.281 1 89.69 263 SER B O 1
ATOM 9890 N N . THR B 1 264 ? 17.703 26.406 21.25 1 86.88 264 THR B N 1
ATOM 9891 C CA . THR B 1 264 ? 17.281 25.062 21.578 1 86.88 264 THR B CA 1
ATOM 9892 C C . THR B 1 264 ? 16.062 25.094 22.5 1 86.88 264 THR B C 1
ATOM 9894 O O . THR B 1 264 ? 15.188 24.219 22.406 1 86.88 264 THR B O 1
ATOM 9897 N N . LYS B 1 265 ? 16.047 26.078 23.375 1 93.25 265 LYS B N 1
ATOM 9898 C CA . LYS B 1 265 ? 14.914 26.234 24.281 1 93.25 265 LYS B CA 1
ATOM 9899 C C . LYS B 1 265 ? 14.148 27.516 23.969 1 93.25 265 LYS B C 1
ATOM 9901 O O . LYS B 1 265 ? 14.594 28.625 24.297 1 93.25 265 LYS B O 1
ATOM 9906 N N . VAL B 1 266 ? 12.969 27.312 23.422 1 95.25 266 VAL B N 1
ATOM 9907 C CA . VAL B 1 266 ? 12.18 28.438 22.969 1 95.25 266 VAL B CA 1
ATOM 9908 C C . VAL B 1 266 ? 10.852 28.5 23.734 1 95.25 266 VAL B C 1
ATOM 9910 O O . VAL B 1 266 ? 10.234 27.469 23.984 1 95.25 266 VAL B O 1
ATOM 9913 N N . LEU B 1 267 ? 10.469 29.672 24.188 1 96.25 267 LEU B N 1
ATOM 9914 C CA . LEU B 1 267 ? 9.164 29.922 24.781 1 96.25 267 LEU B CA 1
ATOM 9915 C C . LEU B 1 267 ? 8.312 30.828 23.891 1 96.25 267 LEU B C 1
ATOM 9917 O O . LEU B 1 267 ? 8.734 31.938 23.562 1 96.25 267 LEU B O 1
ATOM 9921 N N . PHE B 1 268 ? 7.23 30.312 23.422 1 96 268 PHE B N 1
ATOM 9922 C CA . PHE B 1 268 ? 6.266 31.094 22.656 1 96 268 PHE B CA 1
ATOM 9923 C C . PHE B 1 268 ? 5.039 31.422 23.484 1 96 268 PHE B C 1
ATOM 9925 O O . PHE B 1 268 ? 4.352 30.516 23.969 1 96 268 PHE B O 1
ATOM 9932 N N . VAL B 1 269 ? 4.766 32.688 23.656 1 94.56 269 VAL B N 1
ATOM 9933 C CA . VAL B 1 269 ? 3.693 33.094 24.547 1 94.56 269 VAL B CA 1
ATOM 9934 C C . VAL B 1 269 ? 2.607 33.812 23.75 1 94.56 269 VAL B C 1
ATOM 9936 O O . VAL B 1 269 ? 2.908 34.656 22.906 1 94.56 269 VAL B O 1
ATOM 9939 N N . ALA B 1 270 ? 1.412 33.438 23.984 1 89.62 270 ALA B N 1
ATOM 9940 C CA . ALA B 1 270 ? 0.257 34.094 23.391 1 89.62 270 ALA B CA 1
ATOM 9941 C C . ALA B 1 270 ? -0.931 34.094 24.344 1 89.62 270 ALA B C 1
ATOM 9943 O O . ALA B 1 270 ? -0.923 33.406 25.359 1 89.62 270 ALA B O 1
ATOM 9944 N N . HIS B 1 271 ? -1.925 34.844 24.016 1 82.38 271 HIS B N 1
ATOM 9945 C CA . HIS B 1 271 ? -3.064 34.969 24.906 1 82.38 271 HIS B CA 1
ATOM 9946 C C . HIS B 1 271 ? -4.191 34.031 24.516 1 82.38 271 HIS B C 1
ATOM 9948 O O . HIS B 1 271 ? -5.105 33.781 25.312 1 82.38 271 HIS B O 1
ATOM 9954 N N . ARG B 1 272 ? -4.141 33.531 23.312 1 77.75 272 ARG B N 1
ATOM 9955 C CA . ARG B 1 272 ? -5.219 32.656 22.859 1 77.75 272 ARG B CA 1
ATOM 9956 C C . ARG B 1 272 ? -4.68 31.281 22.453 1 77.75 272 ARG B C 1
ATOM 9958 O O . ARG B 1 272 ? -3.594 31.188 21.875 1 77.75 272 ARG B O 1
ATOM 9965 N N . GLU B 1 273 ? -5.52 30.312 22.656 1 79.88 273 GLU B N 1
ATOM 9966 C CA . GLU B 1 273 ? -5.152 28.938 22.344 1 79.88 273 GLU B CA 1
ATOM 9967 C C . GLU B 1 273 ? -5.016 28.734 20.828 1 79.88 273 GLU B C 1
ATOM 9969 O O . GLU B 1 273 ? -4.203 27.938 20.375 1 79.88 273 GLU B O 1
ATOM 9974 N N . GLU B 1 274 ? -5.828 29.391 20.047 1 78.31 274 GLU B N 1
ATOM 9975 C CA . GLU B 1 274 ? -5.805 29.25 18.594 1 78.31 274 GLU B CA 1
ATOM 9976 C C . GLU B 1 274 ? -4.465 29.719 18.016 1 78.31 274 GLU B C 1
ATOM 9978 O O . GLU B 1 274 ? -3.947 29.109 17.078 1 78.31 274 GLU B O 1
ATOM 9983 N N . ILE B 1 275 ? -3.945 30.75 18.609 1 82.56 275 ILE B N 1
ATOM 9984 C CA . ILE B 1 275 ? -2.66 31.266 18.172 1 82.56 275 ILE B CA 1
ATOM 9985 C C . ILE B 1 275 ? -1.548 30.281 18.516 1 82.56 275 ILE B C 1
ATOM 9987 O O . ILE B 1 275 ? -0.63 30.062 17.734 1 82.56 275 ILE B O 1
ATOM 9991 N N . LEU B 1 276 ? -1.68 29.766 19.734 1 88.06 276 LEU B N 1
ATOM 9992 C CA . LEU B 1 276 ? -0.678 28.812 20.172 1 88.06 276 LEU B CA 1
ATOM 9993 C C . LEU B 1 276 ? -0.659 27.578 19.25 1 88.06 276 LEU B C 1
ATOM 9995 O O . LEU B 1 276 ? 0.411 27.094 18.891 1 88.06 276 LEU B O 1
ATOM 9999 N N . LEU B 1 277 ? -1.825 27.172 18.922 1 86.06 277 LEU B N 1
ATOM 10000 C CA . LEU B 1 277 ? -1.924 26 18.062 1 86.06 277 LEU B CA 1
ATOM 10001 C C . LEU B 1 277 ? -1.312 26.281 16.688 1 86.06 277 LEU B C 1
ATOM 10003 O O . LEU B 1 277 ? -0.582 25.453 16.156 1 86.06 277 LEU B O 1
ATOM 10007 N N . GLN B 1 278 ? -1.66 27.359 16.125 1 84.31 278 GLN B N 1
ATOM 10008 C CA . GLN B 1 278 ? -1.111 27.734 14.836 1 84.31 278 GLN B CA 1
ATOM 10009 C C . GLN B 1 278 ? 0.411 27.828 14.891 1 84.31 278 GLN B C 1
ATOM 10011 O O . GLN B 1 278 ? 1.095 27.391 13.961 1 84.31 278 GLN B O 1
ATOM 10016 N N . ALA B 1 279 ? 0.853 28.453 15.922 1 90.25 279 ALA B N 1
ATOM 10017 C CA . ALA B 1 279 ? 2.299 28.578 16.078 1 90.25 279 ALA B CA 1
ATOM 10018 C C . ALA B 1 279 ? 2.959 27.203 16.203 1 90.25 279 ALA B C 1
ATOM 10020 O O . ALA B 1 279 ? 3.99 26.953 15.578 1 90.25 279 ALA B O 1
ATOM 10021 N N . GLU B 1 280 ? 2.391 26.406 17.031 1 90.19 280 GLU B N 1
ATOM 10022 C CA . GLU B 1 280 ? 2.928 25.062 17.203 1 90.19 280 GLU B CA 1
ATOM 10023 C C . GLU B 1 280 ? 2.996 24.312 15.875 1 90.19 280 GLU B C 1
ATOM 10025 O O . GLU B 1 280 ? 3.992 23.656 15.578 1 90.19 280 GLU B O 1
ATOM 10030 N N . LYS B 1 281 ? 1.935 24.422 15.172 1 87.06 281 LYS B N 1
ATOM 10031 C CA . LYS B 1 281 ? 1.895 23.766 13.859 1 87.06 281 LYS B CA 1
ATOM 10032 C C . LYS B 1 281 ? 3.027 24.266 12.969 1 87.06 281 LYS B C 1
ATOM 10034 O O . LYS B 1 281 ? 3.695 23.484 12.297 1 87.06 281 LYS B O 1
ATOM 10039 N N . THR B 1 282 ? 3.162 25.531 12.945 1 88.56 282 THR B N 1
ATOM 10040 C CA . THR B 1 282 ? 4.172 26.172 12.109 1 88.56 282 THR B CA 1
ATOM 10041 C C . THR B 1 282 ? 5.57 25.719 12.508 1 88.56 282 THR B C 1
ATOM 10043 O O . THR B 1 282 ? 6.379 25.344 11.656 1 88.56 282 THR B O 1
ATOM 10046 N N . PHE B 1 283 ? 5.859 25.703 13.797 1 90.44 283 PHE B N 1
ATOM 10047 C CA . PHE B 1 283 ? 7.176 25.312 14.289 1 90.44 283 PHE B CA 1
ATOM 10048 C C . PHE B 1 283 ? 7.461 23.859 13.992 1 90.44 283 PHE B C 1
ATOM 10050 O O . PHE B 1 283 ? 8.586 23.484 13.641 1 90.44 283 PHE B O 1
ATOM 10057 N N . CYS B 1 284 ? 6.457 23.047 14.117 1 86 284 CYS B N 1
ATOM 10058 C CA . CYS B 1 284 ? 6.621 21.625 13.852 1 86 284 CYS B CA 1
ATOM 10059 C C . CYS B 1 284 ? 6.922 21.375 12.375 1 86 284 CYS B C 1
ATOM 10061 O O . CYS B 1 284 ? 7.66 20.453 12.031 1 86 284 CYS B O 1
ATOM 10063 N N . GLN B 1 285 ? 6.316 22.109 11.562 1 83.94 285 GLN B N 1
ATOM 10064 C CA . GLN B 1 285 ? 6.523 21.969 10.125 1 83.94 285 GLN B CA 1
ATOM 10065 C C . GLN B 1 285 ? 7.945 22.359 9.734 1 83.94 285 GLN B C 1
ATOM 10067 O O . GLN B 1 285 ? 8.531 21.766 8.836 1 83.94 285 GLN B O 1
ATOM 10072 N N . LEU B 1 286 ? 8.445 23.328 10.414 1 85.12 286 LEU B N 1
ATOM 10073 C CA . LEU B 1 286 ? 9.75 23.875 10.047 1 85.12 286 LEU B CA 1
ATOM 10074 C C . LEU B 1 286 ? 10.875 23.078 10.703 1 85.12 286 LEU B C 1
ATOM 10076 O O . LEU B 1 286 ? 11.953 22.938 10.125 1 85.12 286 LEU B O 1
ATOM 10080 N N . ILE B 1 287 ? 10.594 22.641 11.938 1 81.19 287 ILE B N 1
ATOM 10081 C CA . ILE B 1 287 ? 11.625 21.969 12.727 1 81.19 287 ILE B CA 1
ATOM 10082 C C . ILE B 1 287 ? 11.227 20.516 12.977 1 81.19 287 ILE B C 1
ATOM 10084 O O . ILE B 1 287 ? 10.523 20.219 13.938 1 81.19 287 ILE B O 1
ATOM 10088 N N . PRO B 1 288 ? 11.789 19.625 12.289 1 74.25 288 PRO B N 1
ATOM 10089 C CA . PRO B 1 288 ? 11.375 18.234 12.391 1 74.25 288 PRO B CA 1
ATOM 10090 C C . PRO B 1 288 ? 11.688 17.609 13.75 1 74.25 288 PRO B C 1
ATOM 10092 O O . PRO B 1 288 ? 10.969 16.719 14.203 1 74.25 288 PRO B O 1
ATOM 10095 N N . ASN B 1 289 ? 12.734 18.109 14.398 1 78.12 289 ASN B N 1
ATOM 10096 C CA . ASN B 1 289 ? 13.102 17.562 15.703 1 78.12 289 ASN B CA 1
ATOM 10097 C C . ASN B 1 289 ? 12.484 18.359 16.844 1 78.12 289 ASN B C 1
ATOM 10099 O O . ASN B 1 289 ? 12.891 18.219 18 1 78.12 289 ASN B O 1
ATOM 10103 N N . ALA B 1 290 ? 11.523 19.141 16.484 1 77.56 290 ALA B N 1
ATOM 10104 C CA . ALA B 1 290 ? 10.922 20.031 17.469 1 77.56 290 ALA B CA 1
ATOM 10105 C C . ALA B 1 290 ? 10.094 19.25 18.484 1 77.56 290 ALA B C 1
ATOM 10107 O O . ALA B 1 290 ? 9.148 18.547 18.109 1 77.56 290 ALA B O 1
ATOM 10108 N N . LYS B 1 291 ? 10.539 19.172 19.703 1 84.19 291 LYS B N 1
ATOM 10109 C CA . LYS B 1 291 ? 9.711 18.672 20.797 1 84.19 291 LYS B CA 1
ATOM 10110 C C . LYS B 1 291 ? 8.875 19.781 21.422 1 84.19 291 LYS B C 1
ATOM 10112 O O . LYS B 1 291 ? 9.359 20.5 22.297 1 84.19 291 LYS B O 1
ATOM 10117 N N . THR B 1 292 ? 7.672 19.844 20.953 1 86.69 292 THR B N 1
ATOM 10118 C CA . THR B 1 292 ? 6.816 20.938 21.406 1 86.69 292 THR B CA 1
ATOM 10119 C C . THR B 1 292 ? 6.043 20.531 22.656 1 86.69 292 THR B C 1
ATOM 10121 O O . THR B 1 292 ? 5.898 19.344 22.938 1 86.69 292 THR B O 1
ATOM 10124 N N . GLY B 1 293 ? 5.727 21.453 23.438 1 88.56 293 GLY B N 1
ATOM 10125 C CA . GLY B 1 293 ? 4.891 21.281 24.625 1 88.56 293 GLY B CA 1
ATOM 10126 C C . GLY B 1 293 ? 3.967 22.453 24.875 1 88.56 293 GLY B C 1
ATOM 10127 O O . GLY B 1 293 ? 4.258 23.578 24.469 1 88.56 293 GLY B O 1
ATOM 10128 N N . LEU B 1 294 ? 2.887 22.125 25.531 1 88.81 294 LEU B N 1
ATOM 10129 C CA . LEU B 1 294 ? 1.906 23.156 25.859 1 88.81 294 LEU B CA 1
ATOM 10130 C C . LEU B 1 294 ? 1.96 23.5 27.344 1 88.81 294 LEU B C 1
ATOM 10132 O O . LEU B 1 294 ? 2.209 22.625 28.188 1 88.81 294 LEU B O 1
ATOM 10136 N N . TYR B 1 295 ? 1.894 24.734 27.625 1 91.12 295 TYR B N 1
ATOM 10137 C CA . TYR B 1 295 ? 1.798 25.188 29.016 1 91.12 295 TYR B CA 1
ATOM 10138 C C . TYR B 1 295 ? 0.593 26.109 29.203 1 91.12 295 TYR B C 1
ATOM 10140 O O . TYR B 1 295 ? 0.676 27.312 28.953 1 91.12 295 TYR B O 1
ATOM 10148 N N . ASN B 1 296 ? -0.48 25.531 29.562 1 88 296 ASN B N 1
ATOM 10149 C CA . ASN B 1 296 ? -1.719 26.25 29.828 1 88 296 ASN B CA 1
ATOM 10150 C C . ASN B 1 296 ? -2.42 25.734 31.078 1 88 296 ASN B C 1
ATOM 10152 O O . ASN B 1 296 ? -1.799 25.078 31.906 1 88 296 ASN B O 1
ATOM 10156 N N . GLY B 1 297 ? -3.578 26.125 31.297 1 77.88 297 GLY B N 1
ATOM 10157 C CA . GLY B 1 297 ? -4.297 25.734 32.5 1 77.88 297 GLY B CA 1
ATOM 10158 C C . GLY B 1 297 ? -4.527 24.234 32.594 1 77.88 297 GLY B C 1
ATOM 10159 O O . GLY B 1 297 ? -4.652 23.688 33.688 1 77.88 297 GLY B O 1
ATOM 10160 N N . VAL B 1 298 ? -4.543 23.578 31.562 1 77.25 298 VAL B N 1
ATOM 10161 C CA . VAL B 1 298 ? -4.902 22.156 31.531 1 77.25 298 VAL B CA 1
ATOM 10162 C C . VAL B 1 298 ? -3.639 21.312 31.453 1 77.25 298 VAL B C 1
ATOM 10164 O O . VAL B 1 298 ? -3.51 20.312 32.156 1 77.25 298 VAL B O 1
ATOM 10167 N N . THR B 1 299 ? -2.775 21.719 30.594 1 80.94 299 THR B N 1
ATOM 10168 C CA . THR B 1 299 ? -1.539 20.984 30.359 1 80.94 299 THR B CA 1
ATOM 10169 C C . THR B 1 299 ? -0.325 21.828 30.719 1 80.94 299 THR B C 1
ATOM 10171 O O . THR B 1 299 ? -0.223 22.984 30.297 1 80.94 299 THR B O 1
ATOM 10174 N N . GLN B 1 300 ? 0.548 21.297 31.484 1 86.56 300 GLN B N 1
ATOM 10175 C CA . GLN B 1 300 ? 1.739 22.031 31.922 1 86.56 300 GLN B CA 1
ATOM 10176 C C . GLN B 1 300 ? 2.998 21.188 31.703 1 86.56 300 GLN B C 1
ATOM 10178 O O . GLN B 1 300 ? 3.516 20.578 32.656 1 86.56 300 GLN B O 1
ATOM 10183 N N . ASN B 1 301 ? 3.461 21.375 30.516 1 85.69 301 ASN B N 1
ATOM 10184 C CA . ASN B 1 301 ? 4.691 20.672 30.172 1 85.69 301 ASN B CA 1
ATOM 10185 C C . ASN B 1 301 ? 5.926 21.484 30.531 1 85.69 301 ASN B C 1
ATOM 10187 O O . ASN B 1 301 ? 6.109 22.609 30.031 1 85.69 301 ASN B O 1
ATOM 10191 N N . THR B 1 302 ? 6.793 20.938 31.297 1 85.38 302 THR B N 1
ATOM 10192 C CA . THR B 1 302 ? 7.973 21.688 31.719 1 85.38 302 THR B CA 1
ATOM 10193 C C . THR B 1 302 ? 9.234 21.125 31.062 1 85.38 302 THR B C 1
ATOM 10195 O O . THR B 1 302 ? 10.328 21.656 31.266 1 85.38 302 THR B O 1
ATOM 10198 N N . GLN B 1 303 ? 9.094 20.188 30.234 1 81.94 303 GLN B N 1
ATOM 10199 C CA . GLN B 1 303 ? 10.281 19.516 29.703 1 81.94 303 GLN B CA 1
ATOM 10200 C C . GLN B 1 303 ? 10.414 19.75 28.203 1 81.94 303 GLN B C 1
ATOM 10202 O O . GLN B 1 303 ? 11.391 19.312 27.578 1 81.94 303 GLN B O 1
ATOM 10207 N N . ALA B 1 304 ? 9.586 20.547 27.656 1 87.5 304 ALA B N 1
ATOM 10208 C CA . ALA B 1 304 ? 9.586 20.734 26.203 1 87.5 304 ALA B CA 1
ATOM 10209 C C . ALA B 1 304 ? 10.734 21.641 25.766 1 87.5 304 ALA B C 1
ATOM 10211 O O . ALA B 1 304 ? 11.133 22.547 26.516 1 87.5 304 ALA B O 1
ATOM 10212 N N . MET B 1 305 ? 11.297 21.359 24.625 1 88.44 305 MET B N 1
ATOM 10213 C CA . MET B 1 305 ? 12.289 22.234 24.016 1 88.44 305 MET B CA 1
ATOM 10214 C C . MET B 1 305 ? 11.641 23.5 23.484 1 88.44 305 MET B C 1
ATOM 10216 O O . MET B 1 305 ? 12.164 24.609 23.656 1 88.44 305 MET B O 1
ATOM 10220 N N . LEU B 1 306 ? 10.531 23.328 22.812 1 93.25 306 LEU B N 1
ATOM 10221 C CA . LEU B 1 306 ? 9.711 24.438 22.344 1 93.25 306 LEU B CA 1
ATOM 10222 C C . LEU B 1 306 ? 8.406 24.5 23.125 1 93.25 306 LEU B C 1
ATOM 10224 O O . LEU B 1 306 ? 7.484 23.719 22.891 1 93.25 306 LEU B O 1
ATOM 10228 N N . LEU B 1 307 ? 8.344 25.422 24 1 94.19 307 LEU B N 1
ATOM 10229 C CA . LEU B 1 307 ? 7.188 25.516 24.891 1 94.19 307 LEU B CA 1
ATOM 10230 C C . LEU B 1 307 ? 6.223 26.594 24.406 1 94.19 307 LEU B C 1
ATOM 10232 O O . LEU B 1 307 ? 6.633 27.719 24.141 1 94.19 307 LEU B O 1
ATOM 10236 N N . PHE B 1 308 ? 5.027 26.234 24.25 1 94.38 308 PHE B N 1
ATOM 10237 C CA . PHE B 1 308 ? 3.965 27.156 23.875 1 94.38 308 PHE B CA 1
ATOM 10238 C C . PHE B 1 308 ? 3.025 27.422 25.047 1 94.38 308 PHE B C 1
ATOM 10240 O O . PHE B 1 308 ? 2.334 26.5 25.5 1 94.38 308 PHE B O 1
ATOM 10247 N N . ALA B 1 309 ? 3.021 28.656 25.5 1 93.94 309 ALA B N 1
ATOM 10248 C CA . ALA B 1 309 ? 2.385 28.906 26.781 1 93.94 309 ALA B CA 1
ATOM 10249 C C . ALA B 1 309 ? 1.368 30.047 26.688 1 93.94 309 ALA B C 1
ATOM 10251 O O . ALA B 1 309 ? 1.592 31.016 25.969 1 93.94 309 ALA B O 1
ATOM 10252 N N . SER B 1 310 ? 0.338 29.859 27.391 1 91.06 310 SER B N 1
ATOM 10253 C CA . SER B 1 310 ? -0.613 30.953 27.578 1 91.06 310 SER B CA 1
ATOM 10254 C C . SER B 1 310 ? -0.115 31.938 28.625 1 91.06 310 SER B C 1
ATOM 10256 O O . SER B 1 310 ? 0.328 31.547 29.703 1 91.06 310 SER B O 1
ATOM 10258 N N . VAL B 1 311 ? -0.198 33.156 28.344 1 88.81 311 VAL B N 1
ATOM 10259 C CA . VAL B 1 311 ? 0.303 34.188 29.25 1 88.81 311 VAL B CA 1
ATOM 10260 C C . VAL B 1 311 ? -0.511 34.188 30.531 1 88.81 311 VAL B C 1
ATOM 10262 O O . VAL B 1 311 ? 0.023 34.469 31.609 1 88.81 311 VAL B O 1
ATOM 10265 N N . ALA B 1 312 ? -1.78 33.781 30.422 1 82.81 312 ALA B N 1
ATOM 10266 C CA . ALA B 1 312 ? -2.664 33.719 31.578 1 82.81 312 ALA B CA 1
ATOM 10267 C C . ALA B 1 312 ? -2.158 32.75 32.625 1 82.81 312 ALA B C 1
ATOM 10269 O O . ALA B 1 312 ? -2.33 32.938 33.812 1 82.81 312 ALA B O 1
ATOM 10270 N N . THR B 1 313 ? -1.465 31.75 32.156 1 89.94 313 THR B N 1
ATOM 10271 C CA . THR B 1 313 ? -0.985 30.703 33.062 1 89.94 313 THR B CA 1
ATOM 10272 C C . THR B 1 313 ? 0.481 30.938 33.438 1 89.94 313 THR B C 1
ATOM 10274 O O . THR B 1 313 ? 0.822 31.109 34.594 1 89.94 313 THR B O 1
ATOM 10277 N N . ILE B 1 314 ? 1.295 31.156 32.469 1 91.69 314 ILE B N 1
ATOM 10278 C CA . ILE B 1 314 ? 2.734 31.219 32.688 1 91.69 314 ILE B CA 1
ATOM 10279 C C . ILE B 1 314 ? 3.088 32.531 33.375 1 91.69 314 ILE B C 1
ATOM 10281 O O . ILE B 1 314 ? 4.113 32.625 34.031 1 91.69 314 ILE B O 1
ATOM 10285 N N . GLY B 1 315 ? 2.273 33.531 33.219 1 87.38 315 GLY B N 1
ATOM 10286 C CA . GLY B 1 315 ? 2.545 34.875 33.781 1 87.38 315 GLY B CA 1
ATOM 10287 C C . GLY B 1 315 ? 2.379 34.938 35.281 1 87.38 315 GLY B C 1
ATOM 10288 O O . GLY B 1 315 ? 2.805 35.906 35.906 1 87.38 315 GLY B O 1
ATOM 10289 N N . LYS B 1 316 ? 1.836 33.875 35.812 1 85.81 316 LYS B N 1
ATOM 10290 C CA . LYS B 1 316 ? 1.669 33.812 37.281 1 85.81 316 LYS B CA 1
ATOM 10291 C C . LYS B 1 316 ? 2.977 33.469 37.969 1 85.81 316 LYS B C 1
ATOM 10293 O O . LYS B 1 316 ? 3.744 32.625 37.469 1 85.81 316 LYS B O 1
ATOM 10298 N N . GLN B 1 317 ? 3.143 34.031 39.125 1 85.94 317 GLN B N 1
ATOM 10299 C CA . GLN B 1 317 ? 4.406 33.906 39.844 1 85.94 317 GLN B CA 1
ATOM 10300 C C . GLN B 1 317 ? 4.703 32.438 40.156 1 85.94 317 GLN B C 1
ATOM 10302 O O . GLN B 1 317 ? 5.852 31.984 40.031 1 85.94 317 GLN B O 1
ATOM 10307 N N . ASN B 1 318 ? 3.715 31.734 40.5 1 89.38 318 ASN B N 1
ATOM 10308 C CA . ASN B 1 318 ? 3.918 30.344 40.844 1 89.38 318 ASN B CA 1
ATOM 10309 C C . ASN B 1 318 ? 4.352 29.5 39.656 1 89.38 318 ASN B C 1
ATOM 10311 O O . ASN B 1 318 ? 5.062 28.5 39.812 1 89.38 318 ASN B O 1
ATOM 10315 N N . HIS B 1 319 ? 3.926 29.875 38.5 1 92.56 319 HIS B N 1
ATOM 10316 C CA . HIS B 1 319 ? 4.297 29.141 37.281 1 92.56 319 HIS B CA 1
ATOM 10317 C C . HIS B 1 319 ? 5.664 29.578 36.781 1 92.56 319 HIS B C 1
ATOM 10319 O O . HIS B 1 319 ? 6.434 28.766 36.281 1 92.56 319 HIS B O 1
ATOM 10325 N N . LEU B 1 320 ? 5.965 30.828 36.906 1 92.19 320 LEU B N 1
ATOM 10326 C CA . LEU B 1 320 ? 7.262 31.344 36.5 1 92.19 320 LEU B CA 1
ATOM 10327 C C . LEU B 1 320 ? 8.391 30.688 37.281 1 92.19 320 LEU B C 1
ATOM 10329 O O . LEU B 1 320 ? 9.422 30.328 36.719 1 92.19 320 LEU B O 1
ATOM 10333 N N . GLN B 1 321 ? 8.18 30.438 38.469 1 91.25 321 GLN B N 1
ATOM 10334 C CA . GLN B 1 321 ? 9.195 29.922 39.375 1 91.25 321 GLN B CA 1
ATOM 10335 C C . GLN B 1 321 ? 9.484 28.453 39.094 1 91.25 321 GLN B C 1
ATOM 10337 O O . GLN B 1 321 ? 10.484 27.906 39.562 1 91.25 321 GLN B O 1
ATOM 10342 N N . ARG B 1 322 ? 8.648 27.922 38.344 1 92.69 322 ARG B N 1
ATOM 10343 C CA . ARG B 1 322 ? 8.883 26.516 38 1 92.69 322 ARG B CA 1
ATOM 10344 C C . ARG B 1 322 ? 10.031 26.406 36.969 1 92.69 322 ARG B C 1
ATOM 10346 O O . ARG B 1 322 ? 10.57 25.312 36.781 1 92.69 322 ARG B O 1
ATOM 10353 N N . PHE B 1 323 ? 10.383 27.469 36.406 1 94.25 323 PHE B N 1
ATOM 10354 C CA . PHE B 1 323 ? 11.477 27.531 35.438 1 94.25 323 PHE B CA 1
ATOM 10355 C C . PHE B 1 323 ? 12.609 28.406 35.969 1 94.25 323 PHE B C 1
ATOM 10357 O O . PHE B 1 323 ? 12.367 29.406 36.656 1 94.25 323 PHE B O 1
ATOM 10364 N N . ALA B 1 324 ? 13.82 28 35.625 1 93.19 324 ALA B N 1
ATOM 10365 C CA . ALA B 1 324 ? 14.938 28.906 35.875 1 93.19 324 ALA B CA 1
ATOM 10366 C C . ALA B 1 324 ? 14.836 30.172 35.031 1 93.19 324 ALA B C 1
ATOM 10368 O O . ALA B 1 324 ? 14.32 30.141 33.906 1 93.19 324 ALA B O 1
ATOM 10369 N N . ALA B 1 325 ? 15.289 31.297 35.5 1 91.25 325 ALA B N 1
ATOM 10370 C CA . ALA B 1 325 ? 15.203 32.562 34.812 1 91.25 325 ALA B CA 1
ATOM 10371 C C . ALA B 1 325 ? 15.922 32.531 33.469 1 91.25 325 ALA B C 1
ATOM 10373 O O . ALA B 1 325 ? 15.531 33.188 32.5 1 91.25 325 ALA B O 1
ATOM 10374 N N . ASP B 1 326 ? 16.953 31.688 33.406 1 92.12 326 ASP B N 1
ATOM 10375 C CA . ASP B 1 326 ? 17.734 31.578 32.188 1 92.12 326 ASP B CA 1
ATOM 10376 C C . ASP B 1 326 ? 17.406 30.281 31.453 1 92.12 326 ASP B C 1
ATOM 10378 O O . ASP B 1 326 ? 18.219 29.781 30.672 1 92.12 326 ASP B O 1
ATOM 10382 N N . HIS B 1 327 ? 16.219 29.75 31.734 1 94 327 HIS B N 1
ATOM 10383 C CA . HIS B 1 327 ? 15.844 28.469 31.172 1 94 327 HIS B CA 1
ATOM 10384 C C . HIS B 1 327 ? 15.688 28.562 29.656 1 94 327 HIS B C 1
ATOM 10386 O O . HIS B 1 327 ? 16.094 27.641 28.938 1 94 327 HIS B O 1
ATOM 10392 N N . PHE B 1 328 ? 15.141 29.656 29.188 1 95.38 328 PHE B N 1
ATOM 10393 C CA . PHE B 1 328 ? 14.859 29.828 27.766 1 95.38 328 PHE B CA 1
ATOM 10394 C C . PHE B 1 328 ? 15.906 30.703 27.109 1 95.38 328 PHE B C 1
ATOM 10396 O O . PHE B 1 328 ? 16.266 31.766 27.641 1 95.38 328 PHE B O 1
ATOM 10403 N N . ASP B 1 329 ? 16.375 30.25 25.906 1 93.5 329 ASP B N 1
ATOM 10404 C CA . ASP B 1 329 ? 17.297 31.031 25.094 1 93.5 329 ASP B CA 1
ATOM 10405 C C . ASP B 1 329 ? 16.562 32.125 24.297 1 93.5 329 ASP B C 1
ATOM 10407 O O . ASP B 1 329 ? 17.125 33.188 24.016 1 93.5 329 ASP B O 1
ATOM 10411 N N . TYR B 1 330 ? 15.438 31.781 23.969 1 95.25 330 TYR B N 1
ATOM 10412 C CA . TYR B 1 330 ? 14.664 32.625 23.062 1 95.25 330 TYR B CA 1
ATOM 10413 C C . TYR B 1 330 ? 13.203 32.688 23.469 1 95.25 330 TYR B C 1
ATOM 10415 O O . TYR B 1 330 ? 12.586 31.641 23.75 1 95.25 330 TYR B O 1
ATOM 10423 N N . ILE B 1 331 ? 12.617 33.906 23.594 1 96 331 ILE B N 1
ATOM 10424 C CA . ILE B 1 331 ? 11.211 34.062 23.969 1 96 331 ILE B CA 1
ATOM 10425 C C . ILE B 1 331 ? 10.5 34.906 22.891 1 96 331 ILE B C 1
ATOM 10427 O O . ILE B 1 331 ? 11.016 35.938 22.453 1 96 331 ILE B O 1
ATOM 10431 N N . VAL B 1 332 ? 9.406 34.375 22.453 1 96.12 332 VAL B N 1
ATOM 10432 C CA . VAL B 1 332 ? 8.547 35.094 21.531 1 96.12 332 VAL B CA 1
ATOM 10433 C C . VAL B 1 332 ? 7.23 35.438 22.203 1 96.12 332 VAL B C 1
ATOM 10435 O O . VAL B 1 332 ? 6.574 34.594 22.797 1 96.12 332 VAL B O 1
ATOM 10438 N N . VAL B 1 333 ? 6.883 36.656 22.188 1 92.5 333 VAL B N 1
ATOM 10439 C CA . VAL B 1 333 ? 5.586 37.094 22.688 1 92.5 333 VAL B CA 1
ATOM 10440 C C . VAL B 1 333 ? 4.742 37.625 21.547 1 92.5 333 VAL B C 1
ATOM 10442 O O . VAL B 1 333 ? 5.062 38.656 20.969 1 92.5 333 VAL B O 1
ATOM 10445 N N . ASP B 1 334 ? 3.752 36.875 21.25 1 89.81 334 ASP B N 1
ATOM 10446 C CA . ASP B 1 334 ? 2.852 37.281 20.172 1 89.81 334 ASP B CA 1
ATOM 10447 C C . ASP B 1 334 ? 1.763 38.219 20.703 1 89.81 334 ASP B C 1
ATOM 10449 O O . ASP B 1 334 ? 1.424 38.156 21.891 1 89.81 334 ASP B O 1
ATOM 10453 N N . GLU B 1 335 ? 1.279 39.031 19.922 1 80.38 335 GLU B N 1
ATOM 10454 C CA . GLU B 1 335 ? 0.323 40.062 20.266 1 80.38 335 GLU B CA 1
ATOM 10455 C C . GLU B 1 335 ? 0.806 40.906 21.453 1 80.38 335 GLU B C 1
ATOM 10457 O O . GLU B 1 335 ? 0.085 41.031 22.453 1 80.38 335 GLU B O 1
ATOM 10462 N N . PHE B 1 336 ? 1.896 41.375 21.359 1 77.25 336 PHE B N 1
ATOM 10463 C CA . PHE B 1 336 ? 2.664 42.062 22.406 1 77.25 336 PHE B CA 1
ATOM 10464 C C . PHE B 1 336 ? 1.912 43.281 22.922 1 77.25 336 PHE B C 1
ATOM 10466 O O . PHE B 1 336 ? 2.215 43.781 24 1 77.25 336 PHE B O 1
ATOM 10473 N N . HIS B 1 337 ? 0.896 43.625 22.219 1 66 337 HIS B N 1
ATOM 10474 C CA . HIS B 1 337 ? 0.141 44.812 22.656 1 66 337 HIS B CA 1
ATOM 10475 C C . HIS B 1 337 ? -0.607 44.531 23.953 1 66 337 HIS B C 1
ATOM 10477 O O . HIS B 1 337 ? -0.985 45.469 24.656 1 66 337 HIS B O 1
ATOM 10483 N N . HIS B 1 338 ? -0.674 43.344 24.312 1 62.22 338 HIS B N 1
ATOM 10484 C CA . HIS B 1 338 ? -1.271 42.938 25.594 1 62.22 338 HIS B CA 1
ATOM 10485 C C . HIS B 1 338 ? -0.227 42.906 26.703 1 62.22 338 HIS B C 1
ATOM 10487 O O . HIS B 1 338 ? -0.565 42.719 27.875 1 62.22 338 HIS B O 1
ATOM 10493 N N . ALA B 1 339 ? 0.927 43.219 26.391 1 53.28 339 ALA B N 1
ATOM 10494 C CA . ALA B 1 339 ? 2.051 42.969 27.281 1 53.28 339 ALA B CA 1
ATOM 10495 C C . ALA B 1 339 ? 2.076 43.938 28.438 1 53.28 339 ALA B C 1
ATOM 10497 O O . ALA B 1 339 ? 2.783 43.75 29.422 1 53.28 339 ALA B O 1
ATOM 10498 N N . ALA B 1 340 ? 1.284 44.875 28.328 1 56.78 340 ALA B N 1
ATOM 10499 C CA . ALA B 1 340 ? 1.258 45.875 29.406 1 56.78 340 ALA B CA 1
ATOM 10500 C C . ALA B 1 340 ? 0.568 45.312 30.641 1 56.78 340 ALA B C 1
ATOM 10502 O O . ALA B 1 340 ? 0.749 45.812 31.75 1 56.78 340 ALA B O 1
ATOM 10503 N N . ALA B 1 341 ? -0.066 44.25 30.359 1 61.94 341 ALA B N 1
ATOM 10504 C CA . ALA B 1 341 ? -0.718 43.594 31.484 1 61.94 341 ALA B CA 1
ATOM 10505 C C . ALA B 1 341 ? 0.312 43.031 32.469 1 61.94 341 ALA B C 1
ATOM 10507 O O . ALA B 1 341 ? 1.44 42.719 32.094 1 61.94 341 ALA B O 1
ATOM 10508 N N . ARG B 1 342 ? -0.007 43.062 33.625 1 67 342 ARG B N 1
ATOM 10509 C CA . ARG B 1 342 ? 0.864 42.656 34.719 1 67 342 ARG B CA 1
ATOM 10510 C C . ARG B 1 342 ? 1.463 41.281 34.469 1 67 342 ARG B C 1
ATOM 10512 O O . ARG B 1 342 ? 2.633 41.031 34.75 1 67 342 ARG B O 1
ATOM 10519 N N . SER B 1 343 ? 0.675 40.531 33.906 1 77.31 343 SER B N 1
ATOM 10520 C CA . SER B 1 343 ? 1.138 39.156 33.656 1 77.31 343 SER B CA 1
ATOM 10521 C C . SER B 1 343 ? 2.303 39.125 32.688 1 77.31 343 SER B C 1
ATOM 10523 O O . SER B 1 343 ? 3.254 38.375 32.844 1 77.31 343 SER B O 1
ATOM 10525 N N . TYR B 1 344 ? 2.25 39.938 31.672 1 79.94 344 TYR B N 1
ATOM 10526 C CA . TYR B 1 344 ? 3.34 40.031 30.703 1 79.94 344 TYR B CA 1
ATOM 10527 C C . TYR B 1 344 ? 4.59 40.625 31.344 1 79.94 344 TYR B C 1
ATOM 10529 O O . TYR B 1 344 ? 5.703 40.156 31.094 1 79.94 344 TYR B O 1
ATOM 10537 N N . ARG B 1 345 ? 4.363 41.594 32.125 1 75.25 345 ARG B N 1
ATOM 10538 C CA . ARG B 1 345 ? 5.488 42.25 32.781 1 75.25 345 ARG B CA 1
ATOM 10539 C C . ARG B 1 345 ? 6.238 41.281 33.688 1 75.25 345 ARG B C 1
ATOM 10541 O O . ARG B 1 345 ? 7.469 41.344 33.781 1 75.25 345 ARG B O 1
ATOM 10548 N N . ASN B 1 346 ? 5.402 40.562 34.438 1 82.25 346 ASN B N 1
ATOM 10549 C CA . ASN B 1 346 ? 6.02 39.562 35.281 1 82.25 346 ASN B CA 1
ATOM 10550 C C . ASN B 1 346 ? 6.914 38.625 34.5 1 82.25 346 ASN B C 1
ATOM 10552 O O . ASN B 1 346 ? 8.016 38.281 34.938 1 82.25 346 ASN B O 1
ATOM 10556 N N . LEU B 1 347 ? 6.387 38.25 33.344 1 87.94 347 LEU B N 1
ATOM 10557 C CA . LEU B 1 347 ? 7.109 37.312 32.5 1 87.94 347 LEU B CA 1
ATOM 10558 C C . LEU B 1 347 ? 8.383 37.969 31.953 1 87.94 347 LEU B C 1
ATOM 10560 O O . LEU B 1 347 ? 9.453 37.344 31.984 1 87.94 347 LEU B O 1
ATOM 10564 N N . LEU B 1 348 ? 8.305 39.156 31.547 1 84.62 348 LEU B N 1
ATOM 10565 C CA . LEU B 1 348 ? 9.414 39.875 30.922 1 84.62 348 LEU B CA 1
ATOM 10566 C C . LEU B 1 348 ? 10.508 40.188 31.938 1 84.62 348 LEU B C 1
ATOM 10568 O O . LEU B 1 348 ? 11.688 40.219 31.609 1 84.62 348 LEU B O 1
ATOM 10572 N N . THR B 1 349 ? 10.094 40.375 33.156 1 79.44 349 THR B N 1
ATOM 10573 C CA . THR B 1 349 ? 11.031 40.688 34.219 1 79.44 349 THR B CA 1
ATOM 10574 C C . THR B 1 349 ? 11.703 39.438 34.75 1 79.44 349 THR B C 1
ATOM 10576 O O . THR B 1 349 ? 12.875 39.469 35.156 1 79.44 349 THR B O 1
ATOM 10579 N N . TYR B 1 350 ? 11.008 38.438 34.781 1 86.94 350 TYR B N 1
ATOM 10580 C CA . TYR B 1 350 ? 11.492 37.188 35.375 1 86.94 350 TYR B CA 1
ATOM 10581 C C . TYR B 1 350 ? 12.523 36.5 34.5 1 86.94 350 TYR B C 1
ATOM 10583 O O . TYR B 1 350 ? 13.609 36.156 34.969 1 86.94 350 TYR B O 1
ATOM 10591 N N . PHE B 1 351 ? 12.195 36.344 33.281 1 91.62 351 PHE B N 1
ATOM 10592 C CA . PHE B 1 351 ? 13.055 35.562 32.406 1 91.62 351 PHE B CA 1
ATOM 10593 C C . PHE B 1 351 ? 14.18 36.406 31.844 1 91.62 351 PHE B C 1
ATOM 10595 O O . PHE B 1 351 ? 14 37.594 31.594 1 91.62 351 PHE B O 1
ATOM 10602 N N . LYS B 1 352 ? 15.312 35.75 31.672 1 89 352 LYS B N 1
ATOM 10603 C CA . LYS B 1 352 ? 16.5 36.375 31.109 1 89 352 LYS B CA 1
ATOM 10604 C C . LYS B 1 352 ? 16.984 35.625 29.859 1 89 352 LYS B C 1
ATOM 10606 O O . LYS B 1 352 ? 18.078 35.062 29.859 1 89 352 LYS B O 1
ATOM 10611 N N . PRO B 1 353 ? 16.234 35.719 28.781 1 93.19 353 PRO B N 1
ATOM 10612 C CA . PRO B 1 353 ? 16.641 35.062 27.531 1 93.19 353 PRO B CA 1
ATOM 10613 C C . PRO B 1 353 ? 17.797 35.75 26.828 1 93.19 353 PRO B C 1
ATOM 10615 O O . PRO B 1 353 ? 18.156 36.875 27.188 1 93.19 353 PRO B O 1
ATOM 10618 N N . LYS B 1 354 ? 18.422 35.031 25.922 1 91.56 354 LYS B N 1
ATOM 10619 C CA . LYS B 1 354 ? 19.406 35.688 25.062 1 91.56 354 LYS B CA 1
ATOM 10620 C C . LYS B 1 354 ? 18.766 36.75 24.188 1 91.56 354 LYS B C 1
ATOM 10622 O O . LYS B 1 354 ? 19.391 37.781 23.922 1 91.56 354 LYS B O 1
ATOM 10627 N N . PHE B 1 355 ? 17.547 36.438 23.797 1 94 355 PHE B N 1
ATOM 10628 C CA . PHE B 1 355 ? 16.828 37.406 23 1 94 355 PHE B CA 1
ATOM 10629 C C . PHE B 1 355 ? 15.32 37.25 23.172 1 94 355 PHE B C 1
ATOM 10631 O O . PHE B 1 355 ? 14.82 36.125 23.219 1 94 355 PHE B O 1
ATOM 10638 N N . LEU B 1 356 ? 14.625 38.344 23.281 1 94.5 356 LEU B N 1
ATOM 10639 C CA . LEU B 1 356 ? 13.172 38.375 23.359 1 94.5 356 LEU B CA 1
ATOM 10640 C C . LEU B 1 356 ? 12.57 39.125 22.172 1 94.5 356 LEU B C 1
ATOM 10642 O O . LEU B 1 356 ? 12.898 40.281 21.922 1 94.5 356 LEU B O 1
ATOM 10646 N N . LEU B 1 357 ? 11.68 38.406 21.422 1 95.06 357 LEU B N 1
ATOM 10647 C CA . LEU B 1 357 ? 11.031 38.969 20.25 1 95.06 357 LEU B CA 1
ATOM 10648 C C . LEU B 1 357 ? 9.57 39.312 20.547 1 95.06 357 LEU B C 1
ATOM 10650 O O . LEU B 1 357 ? 8.789 38.406 20.891 1 95.06 357 LEU B O 1
ATOM 10654 N N . GLY B 1 358 ? 9.258 40.531 20.484 1 92 358 GLY B N 1
ATOM 10655 C CA . GLY B 1 358 ? 7.863 40.938 20.5 1 92 358 GLY B CA 1
ATOM 10656 C C . GLY B 1 358 ? 7.277 41.094 19.109 1 92 358 GLY B C 1
ATOM 10657 O O . GLY B 1 358 ? 7.918 41.656 18.234 1 92 358 GLY B O 1
ATOM 10658 N N . LEU B 1 359 ? 6.109 40.469 18.938 1 91.12 359 LEU B N 1
ATOM 10659 C CA . LEU B 1 359 ? 5.422 40.594 17.656 1 91.12 359 LEU B CA 1
ATOM 10660 C C . LEU B 1 359 ? 4.07 41.281 17.828 1 91.12 359 LEU B C 1
ATOM 10662 O O . LEU B 1 359 ? 3.359 41.031 18.797 1 91.12 359 LEU B O 1
ATOM 10666 N N . THR B 1 360 ? 3.748 42.156 16.938 1 84.75 360 THR B N 1
ATOM 10667 C CA . THR B 1 360 ? 2.441 42.781 16.984 1 84.75 360 THR B CA 1
ATOM 10668 C C . THR B 1 360 ? 2.037 43.281 15.602 1 84.75 360 THR B C 1
ATOM 10670 O O . THR B 1 360 ? 2.879 43.438 14.711 1 84.75 360 THR B O 1
ATOM 10673 N N . ALA B 1 361 ? 0.776 43.406 15.367 1 76.75 361 ALA B N 1
ATOM 10674 C CA . ALA B 1 361 ? 0.27 43.938 14.094 1 76.75 361 ALA B CA 1
ATOM 10675 C C . ALA B 1 361 ? -0.029 45.406 14.18 1 76.75 361 ALA B C 1
ATOM 10677 O O . ALA B 1 361 ? -0.262 46.062 13.164 1 76.75 361 ALA B O 1
ATOM 10678 N N . THR B 1 362 ? 0.026 46.031 15.336 1 67.12 362 THR B N 1
ATOM 10679 C CA . THR B 1 362 ? -0.478 47.375 15.508 1 67.12 362 THR B CA 1
ATOM 10680 C C . THR B 1 362 ? 0.641 48.406 15.312 1 67.12 362 THR B C 1
ATOM 10682 O O . THR B 1 362 ? 1.651 48.344 16.016 1 67.12 362 THR B O 1
ATOM 10685 N N . PRO B 1 363 ? 0.579 49.25 14.258 1 57.19 363 PRO B N 1
ATOM 10686 C CA . PRO B 1 363 ? 1.67 50.156 13.875 1 57.19 363 PRO B CA 1
ATOM 10687 C C . PRO B 1 363 ? 1.758 51.375 14.773 1 57.19 363 PRO B C 1
ATOM 10689 O O . PRO B 1 363 ? 2.773 52.062 14.773 1 57.19 363 PRO B O 1
ATOM 10692 N N . GLU B 1 364 ? 0.653 51.781 15.539 1 57.5 364 GLU B N 1
ATOM 10693 C CA . GLU B 1 364 ? 0.637 53.188 15.922 1 57.5 364 GLU B CA 1
ATOM 10694 C C . GLU B 1 364 ? 1.529 53.438 17.125 1 57.5 364 GLU B C 1
ATOM 10696 O O . GLU B 1 364 ? 1.547 52.656 18.078 1 57.5 364 GLU B O 1
ATOM 10701 N N . ARG B 1 365 ? 2.24 54.406 16.922 1 51.03 365 ARG B N 1
ATOM 10702 C CA . ARG B 1 365 ? 3.252 54.844 17.891 1 51.03 365 ARG B CA 1
ATOM 10703 C C . ARG B 1 365 ? 2.668 54.969 19.281 1 51.03 365 ARG B C 1
ATOM 10705 O O . ARG B 1 365 ? 3.316 54.594 20.266 1 51.03 365 ARG B O 1
ATOM 10712 N N . SER B 1 366 ? 1.432 55.469 19.297 1 52.41 366 SER B N 1
ATOM 10713 C CA . SER B 1 366 ? 0.828 55.688 20.609 1 52.41 366 SER B CA 1
ATOM 10714 C C . SER B 1 366 ? 0.547 54.344 21.297 1 52.41 366 SER B C 1
ATOM 10716 O O . SER B 1 366 ? 0.766 54.188 22.5 1 52.41 366 SER B O 1
ATOM 10718 N N . ASP B 1 367 ? 0.267 53.406 20.422 1 56.28 367 ASP B N 1
ATOM 10719 C CA . ASP B 1 367 ? -0.034 52.094 20.938 1 56.28 367 ASP B CA 1
ATOM 10720 C C . ASP B 1 367 ? 1.246 51.344 21.281 1 56.28 367 ASP B C 1
ATOM 10722 O O . ASP B 1 367 ? 1.257 50.5 22.188 1 56.28 367 ASP B O 1
ATOM 10726 N N . GLN B 1 368 ? 2.23 51.906 20.656 1 58.16 368 GLN B N 1
ATOM 10727 C CA . GLN B 1 368 ? 3.484 51.156 20.734 1 58.16 368 GLN B CA 1
ATOM 10728 C C . GLN B 1 368 ? 4.328 51.625 21.922 1 58.16 368 GLN B C 1
ATOM 10730 O O . GLN B 1 368 ? 5.293 50.969 22.312 1 58.16 368 GLN B O 1
ATOM 10735 N N . ALA B 1 369 ? 3.809 52.75 22.422 1 57.72 369 ALA B N 1
ATOM 10736 C CA . ALA B 1 369 ? 4.715 53.344 23.391 1 57.72 369 ALA B CA 1
ATOM 10737 C C . ALA B 1 369 ? 4.953 52.375 24.562 1 57.72 369 ALA B C 1
ATOM 10739 O O . ALA B 1 369 ? 6.098 52.156 24.953 1 57.72 369 ALA B O 1
ATOM 10740 N N . ASP B 1 370 ? 3.822 51.938 25.016 1 63.91 370 ASP B N 1
ATOM 10741 C CA . ASP B 1 370 ? 3.961 51.062 26.156 1 63.91 370 ASP B CA 1
ATOM 10742 C C . ASP B 1 370 ? 4.648 49.75 25.766 1 63.91 370 ASP B C 1
ATOM 10744 O O . ASP B 1 370 ? 5.465 49.219 26.531 1 63.91 370 ASP B O 1
ATOM 10748 N N . ILE B 1 371 ? 4.441 49.469 24.516 1 74.12 371 ILE B N 1
ATOM 10749 C CA . ILE B 1 371 ? 4.988 48.188 24.094 1 74.12 371 ILE B CA 1
ATOM 10750 C C . ILE B 1 371 ? 6.48 48.344 23.797 1 74.12 371 ILE B C 1
ATOM 10752 O O . ILE B 1 371 ? 7.266 47.406 24.047 1 74.12 371 ILE B O 1
ATOM 10756 N N . LEU B 1 372 ? 6.742 49.469 23.312 1 74.62 372 LEU B N 1
ATOM 10757 C CA . LEU B 1 372 ? 8.141 49.719 23.016 1 74.62 372 LEU B CA 1
ATOM 10758 C C . LEU B 1 372 ? 8.977 49.781 24.281 1 74.62 372 LEU B C 1
ATOM 10760 O O . LEU B 1 372 ? 10.133 49.344 24.297 1 74.62 372 LEU B O 1
ATOM 10764 N N . SER B 1 373 ? 8.352 50.312 25.281 1 72.5 373 SER B N 1
ATOM 10765 C CA . SER B 1 373 ? 9.055 50.375 26.562 1 72.5 373 SER B CA 1
ATOM 10766 C C . SER B 1 373 ? 9.383 48.969 27.094 1 72.5 373 SER B C 1
ATOM 10768 O O . SER B 1 373 ? 10.414 48.781 27.734 1 72.5 373 SER B O 1
ATOM 10770 N N . LEU B 1 374 ? 8.539 48.125 26.797 1 77 374 LEU B N 1
ATOM 10771 C CA . LEU B 1 374 ? 8.734 46.75 27.266 1 77 374 LEU B CA 1
ATOM 10772 C C . LEU B 1 374 ? 9.836 46.062 26.469 1 77 374 LEU B C 1
ATOM 10774 O O . LEU B 1 374 ? 10.383 45.031 26.922 1 77 374 LEU B O 1
ATOM 10778 N N . CYS B 1 375 ? 10.148 46.656 25.359 1 81.81 375 CYS B N 1
ATOM 10779 C CA . CYS B 1 375 ? 11.242 46.125 24.547 1 81.81 375 CYS B CA 1
ATOM 10780 C C . CYS B 1 375 ? 12.414 47.094 24.531 1 81.81 375 CYS B C 1
ATOM 10782 O O . CYS B 1 375 ? 13.141 47.188 23.547 1 81.81 375 CYS B O 1
ATOM 10784 N N . ASP B 1 376 ? 12.422 47.812 25.547 1 76.81 376 ASP B N 1
ATOM 10785 C CA . ASP B 1 376 ? 13.539 48.719 25.734 1 76.81 376 ASP B CA 1
ATOM 10786 C C . ASP B 1 376 ? 13.641 49.719 24.578 1 76.81 376 ASP B C 1
ATOM 10788 O O . ASP B 1 376 ? 14.742 50.031 24.125 1 76.81 376 ASP B O 1
ATOM 10792 N N . SER B 1 377 ? 12.531 50.031 23.953 1 76.12 377 SER B N 1
ATOM 10793 C CA . SER B 1 377 ? 12.383 51.031 22.906 1 76.12 377 SER B CA 1
ATOM 10794 C C . SER B 1 377 ? 13.125 50.625 21.641 1 76.12 377 SER B C 1
ATOM 10796 O O . SER B 1 377 ? 13.656 51.469 20.922 1 76.12 377 SER B O 1
ATOM 10798 N N . ASN B 1 378 ? 13.344 49.375 21.469 1 85.25 378 ASN B N 1
ATOM 10799 C CA . ASN B 1 378 ? 14.023 48.844 20.297 1 85.25 378 ASN B CA 1
ATOM 10800 C C . ASN B 1 378 ? 13.039 48.344 19.234 1 85.25 378 ASN B C 1
ATOM 10802 O O . ASN B 1 378 ? 12.656 47.188 19.234 1 85.25 378 ASN B O 1
ATOM 10806 N N . LEU B 1 379 ? 12.625 49.188 18.344 1 88.19 379 LEU B N 1
ATOM 10807 C CA . LEU B 1 379 ? 11.828 48.812 17.172 1 88.19 379 LEU B CA 1
ATOM 10808 C C . LEU B 1 379 ? 12.727 48.312 16.047 1 88.19 379 LEU B C 1
ATOM 10810 O O . LEU B 1 379 ? 13.383 49.094 15.367 1 88.19 379 LEU B O 1
ATOM 10814 N N . VAL B 1 380 ? 12.688 47.031 15.82 1 91.75 380 VAL B N 1
ATOM 10815 C CA . VAL B 1 380 ? 13.641 46.375 14.922 1 91.75 380 VAL B CA 1
ATOM 10816 C C . VAL B 1 380 ? 13.18 46.531 13.477 1 91.75 380 VAL B C 1
ATOM 10818 O O . VAL B 1 380 ? 14 46.75 12.578 1 91.75 380 VAL B O 1
ATOM 10821 N N . PHE B 1 381 ? 11.898 46.25 13.273 1 92.62 381 PHE B N 1
ATOM 10822 C CA . PHE B 1 381 ? 11.367 46.219 11.914 1 92.62 381 PHE B CA 1
ATOM 10823 C C . PHE B 1 381 ? 9.875 46.5 11.906 1 92.62 381 PHE B C 1
ATOM 10825 O O . PHE B 1 381 ? 9.148 46.062 12.797 1 92.62 381 PHE B O 1
ATOM 10832 N N . GLU B 1 382 ? 9.422 47.281 10.898 1 89.56 382 GLU B N 1
ATOM 10833 C CA . GLU B 1 382 ? 8 47.625 10.805 1 89.56 382 GLU B CA 1
ATOM 10834 C C . GLU B 1 382 ? 7.523 47.625 9.359 1 89.56 382 GLU B C 1
ATOM 10836 O O . GLU B 1 382 ? 8.148 48.25 8.5 1 89.56 382 GLU B O 1
ATOM 10841 N N . ARG B 1 383 ? 6.52 46.875 9.117 1 87.88 383 ARG B N 1
ATOM 10842 C CA . ARG B 1 383 ? 5.781 46.938 7.855 1 87.88 383 ARG B CA 1
ATOM 10843 C C . ARG B 1 383 ? 4.277 46.906 8.102 1 87.88 383 ARG B C 1
ATOM 10845 O O . ARG B 1 383 ? 3.771 46.062 8.844 1 87.88 383 ARG B O 1
ATOM 10852 N N . ASN B 1 384 ? 3.594 47.875 7.559 1 83.06 384 ASN B N 1
ATOM 10853 C CA . ASN B 1 384 ? 2.16 48 7.793 1 83.06 384 ASN B CA 1
ATOM 10854 C C . ASN B 1 384 ? 1.35 47.469 6.609 1 83.06 384 ASN B C 1
ATOM 10856 O O . ASN B 1 384 ? 1.899 46.844 5.711 1 83.06 384 ASN B O 1
ATOM 10860 N N . LEU B 1 385 ? 0.056 47.719 6.672 1 81.94 385 LEU B N 1
ATOM 10861 C CA . LEU B 1 385 ? -0.9 47.219 5.691 1 81.94 385 LEU B CA 1
ATOM 10862 C C . LEU B 1 385 ? -0.57 47.75 4.297 1 81.94 385 LEU B C 1
ATOM 10864 O O . LEU B 1 385 ? -0.711 47 3.307 1 81.94 385 LEU B O 1
ATOM 10868 N N . VAL B 1 386 ? -0.134 48.938 4.246 1 78.25 386 VAL B N 1
ATOM 10869 C CA . VAL B 1 386 ? 0.187 49.594 2.973 1 78.25 386 VAL B CA 1
ATOM 10870 C C . VAL B 1 386 ? 1.33 48.844 2.295 1 78.25 386 VAL B C 1
ATOM 10872 O O . VAL B 1 386 ? 1.269 48.562 1.097 1 78.25 386 VAL B O 1
ATOM 10875 N N . HIS B 1 387 ? 2.305 48.531 3.064 1 82.81 387 HIS B N 1
ATOM 10876 C CA . HIS B 1 387 ? 3.443 47.781 2.543 1 82.81 387 HIS B CA 1
ATOM 10877 C C . HIS B 1 387 ? 3.016 46.406 2.037 1 82.81 387 HIS B C 1
ATOM 10879 O O . HIS B 1 387 ? 3.49 45.938 0.995 1 82.81 387 HIS B O 1
ATOM 10885 N N . GLY B 1 388 ? 2.152 45.812 2.752 1 85.44 388 GLY B N 1
ATOM 10886 C CA . GLY B 1 388 ? 1.683 44.469 2.369 1 85.44 388 GLY B CA 1
ATOM 10887 C C . GLY B 1 388 ? 0.935 44.469 1.049 1 85.44 388 GLY B C 1
ATOM 10888 O O . GLY B 1 388 ? 1.069 43.531 0.26 1 85.44 388 GLY B O 1
ATOM 10889 N N . ILE B 1 389 ? 0.127 45.438 0.849 1 86.62 389 ILE B N 1
ATOM 10890 C CA . ILE B 1 389 ? -0.669 45.531 -0.37 1 86.62 389 ILE B CA 1
ATOM 10891 C C . ILE B 1 389 ? 0.235 45.875 -1.55 1 86.62 389 ILE B C 1
ATOM 10893 O O . ILE B 1 389 ? 0.114 45.312 -2.627 1 86.62 389 ILE B O 1
ATOM 10897 N N . ASP B 1 390 ? 1.144 46.75 -1.28 1 83.69 390 ASP B N 1
ATOM 10898 C CA . ASP B 1 390 ? 2.059 47.188 -2.332 1 83.69 390 ASP B CA 1
ATOM 10899 C C . ASP B 1 390 ? 2.945 46.031 -2.799 1 83.69 390 ASP B C 1
ATOM 10901 O O . ASP B 1 390 ? 3.266 45.938 -3.984 1 83.69 390 ASP B O 1
ATOM 10905 N N . GLU B 1 391 ? 3.348 45.219 -1.887 1 84.31 391 GLU B N 1
ATOM 10906 C CA . GLU B 1 391 ? 4.219 44.094 -2.191 1 84.31 391 GLU B CA 1
ATOM 10907 C C . GLU B 1 391 ? 3.412 42.906 -2.662 1 84.31 391 GLU B C 1
ATOM 10909 O O . GLU B 1 391 ? 3.971 41.812 -2.889 1 84.31 391 GLU B O 1
ATOM 10914 N N . LYS B 1 392 ? 2.139 43 -2.75 1 85.06 392 LYS B N 1
ATOM 10915 C CA . LYS B 1 392 ? 1.214 42 -3.285 1 85.06 392 LYS B CA 1
ATOM 10916 C C . LYS B 1 392 ? 1.164 40.781 -2.395 1 85.06 392 LYS B C 1
ATOM 10918 O O . LYS B 1 392 ? 1.029 39.656 -2.887 1 85.06 392 LYS B O 1
ATOM 10923 N N . ILE B 1 393 ? 1.486 41 -1.196 1 84.94 393 ILE B N 1
ATOM 10924 C CA . ILE B 1 393 ? 1.307 39.938 -0.206 1 84.94 393 ILE B CA 1
ATOM 10925 C C . ILE B 1 393 ? -0.156 39.906 0.23 1 84.94 393 ILE B C 1
ATOM 10927 O O . ILE B 1 393 ? -0.695 38.812 0.481 1 84.94 393 ILE B O 1
ATOM 10931 N N . LEU B 1 394 ? -0.755 41.094 0.249 1 88.69 394 LEU B N 1
ATOM 10932 C CA . LEU B 1 394 ? -2.166 41.25 0.583 1 88.69 394 LEU B CA 1
ATOM 10933 C C . LEU B 1 394 ? -2.951 41.781 -0.61 1 88.69 394 LEU B C 1
ATOM 10935 O O . LEU B 1 394 ? -2.381 42.438 -1.495 1 88.69 394 LEU B O 1
ATOM 10939 N N . VAL B 1 395 ? -4.238 41.531 -0.66 1 92.31 395 VAL B N 1
ATOM 10940 C CA . VAL B 1 395 ? -5.094 42.062 -1.71 1 92.31 395 VAL B CA 1
ATOM 10941 C C . VAL B 1 395 ? -5.562 43.469 -1.321 1 92.31 395 VAL B C 1
ATOM 10943 O O . VAL B 1 395 ? -5.629 43.812 -0.135 1 92.31 395 VAL B O 1
ATOM 10946 N N . PRO B 1 396 ? -5.812 44.281 -2.314 1 93.75 396 PRO B N 1
ATOM 10947 C CA . PRO B 1 39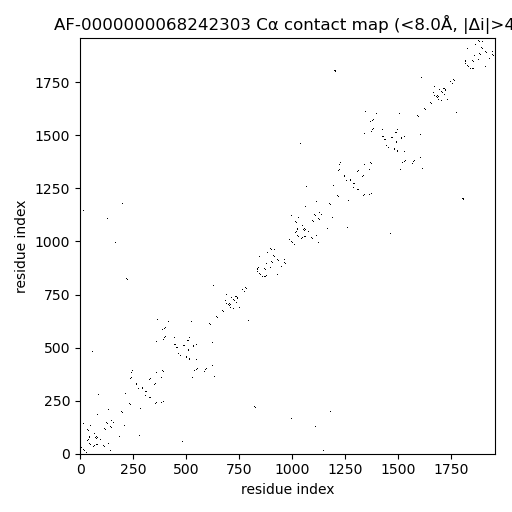6 ? -6.41 45.594 -1.997 1 93.75 396 PRO B CA 1
ATOM 10948 C C . PRO B 1 396 ? -7.84 45.469 -1.479 1 93.75 396 PRO B C 1
ATOM 10950 O O . PRO B 1 396 ? -8.43 44.375 -1.531 1 93.75 396 PRO B O 1
ATOM 10953 N N . PHE B 1 397 ? -8.359 46.594 -0.897 1 93.62 397 PHE B N 1
ATOM 10954 C CA . PHE B 1 397 ? -9.703 46.5 -0.33 1 93.62 397 PHE B CA 1
ATOM 10955 C C . PHE B 1 397 ? -10.539 47.719 -0.734 1 93.62 397 PHE B C 1
ATOM 10957 O O . PHE B 1 397 ? -9.992 48.75 -1.067 1 93.62 397 PHE B O 1
ATOM 10964 N N . ASP B 1 398 ? -11.82 47.5 -0.824 1 94.5 398 ASP B N 1
ATOM 10965 C CA . ASP B 1 398 ? -12.836 48.531 -0.894 1 94.5 398 ASP B CA 1
ATOM 10966 C C . ASP B 1 398 ? -13.586 48.656 0.432 1 94.5 398 ASP B C 1
ATOM 10968 O O . ASP B 1 398 ? -14.367 47.781 0.794 1 94.5 398 ASP B O 1
ATOM 10972 N N . TYR B 1 399 ? -13.273 49.75 1.089 1 94.19 399 TYR B N 1
ATOM 10973 C CA . TYR B 1 399 ? -13.891 49.969 2.393 1 94.19 399 TYR B CA 1
ATOM 10974 C C . TYR B 1 399 ? -15.086 50.906 2.279 1 94.19 399 TYR B C 1
ATOM 10976 O O . TYR B 1 399 ? -14.961 52.031 1.769 1 94.19 399 TYR B O 1
ATOM 10984 N N . HIS B 1 400 ? -16.25 50.469 2.789 1 94.25 400 HIS B N 1
ATOM 10985 C CA . HIS B 1 400 ? -17.453 51.25 2.805 1 94.25 400 HIS B CA 1
ATOM 10986 C C . HIS B 1 400 ? -17.922 51.531 4.234 1 94.25 400 HIS B C 1
ATOM 10988 O O . HIS B 1 400 ? -18.5 50.656 4.875 1 94.25 400 HIS B O 1
ATOM 10994 N N . GLY B 1 401 ? -17.672 52.75 4.648 1 93.19 401 GLY B N 1
ATOM 10995 C CA . GLY B 1 401 ? -18.203 53.156 5.934 1 93.19 401 GLY B CA 1
ATOM 10996 C C . GLY B 1 401 ? -19.625 53.688 5.855 1 93.19 401 GLY B C 1
ATOM 10997 O O . GLY B 1 401 ? -19.859 54.781 5.371 1 93.19 401 GLY B O 1
ATOM 10998 N N . ILE B 1 402 ? -20.562 52.906 6.402 1 93.75 402 ILE B N 1
ATOM 10999 C CA . ILE B 1 402 ? -21.969 53.25 6.316 1 93.75 402 ILE B CA 1
ATOM 11000 C C . ILE B 1 402 ? -22.453 53.812 7.652 1 93.75 402 ILE B C 1
ATOM 11002 O O . ILE B 1 402 ? -22.078 53.312 8.711 1 93.75 402 ILE B O 1
ATOM 11006 N N . TYR B 1 403 ? -23.219 54.844 7.562 1 92.44 403 TYR B N 1
ATOM 11007 C CA . TYR B 1 403 ? -23.812 55.406 8.781 1 92.44 403 TYR B CA 1
ATOM 11008 C C . TYR B 1 403 ? -24.906 54.469 9.312 1 92.44 403 TYR B C 1
ATOM 11010 O O . TYR B 1 403 ? -25.859 54.156 8.594 1 92.44 403 TYR B O 1
ATOM 11018 N N . ASP B 1 404 ? -24.719 54.062 10.516 1 91.44 404 ASP B N 1
ATOM 11019 C CA . ASP B 1 404 ? -25.688 53.188 11.156 1 91.44 404 ASP B CA 1
ATOM 11020 C C . ASP B 1 404 ? -26.922 53.969 11.609 1 91.44 404 ASP B C 1
ATOM 11022 O O . ASP B 1 404 ? -27.062 54.25 12.797 1 91.44 404 ASP B O 1
ATOM 11026 N N . GLN B 1 405 ? -27.859 54.219 10.758 1 86.69 405 GLN B N 1
ATOM 11027 C CA . GLN B 1 405 ? -28.984 55.094 11.016 1 86.69 405 GLN B CA 1
ATOM 11028 C C . GLN B 1 405 ? -30 54.438 11.953 1 86.69 405 GLN B C 1
ATOM 11030 O O . GLN B 1 405 ? -30.797 55.125 12.594 1 86.69 405 GLN B O 1
ATOM 11035 N N . ALA B 1 406 ? -29.859 53.156 12.031 1 86.56 406 ALA B N 1
ATOM 11036 C CA . ALA B 1 406 ? -30.859 52.438 12.789 1 86.56 406 ALA B CA 1
ATOM 11037 C C . ALA B 1 406 ? -30.531 52.406 14.273 1 86.56 406 ALA B C 1
ATOM 11039 O O . ALA B 1 406 ? -31.375 52.062 15.109 1 86.56 406 ALA B O 1
ATOM 11040 N N . VAL B 1 407 ? -29.359 52.781 14.656 1 88.5 407 VAL B N 1
ATOM 11041 C CA . VAL B 1 407 ? -28.953 52.688 16.062 1 88.5 407 VAL B CA 1
ATOM 11042 C C . VAL B 1 407 ? -28.453 54.062 16.531 1 88.5 407 VAL B C 1
ATOM 11044 O O . VAL B 1 407 ? -27.625 54.688 15.859 1 88.5 407 VAL B O 1
ATOM 11047 N N . ASN B 1 408 ? -28.984 54.531 17.609 1 84.75 408 ASN B N 1
ATOM 11048 C CA . ASN B 1 408 ? -28.453 55.719 18.266 1 84.75 408 ASN B CA 1
ATOM 11049 C C . ASN B 1 408 ? -27.469 55.375 19.375 1 84.75 408 ASN B C 1
ATOM 11051 O O . ASN B 1 408 ? -27.875 55.094 20.5 1 84.75 408 ASN B O 1
ATOM 11055 N N . TYR B 1 409 ? -26.219 55.406 19.094 1 85.12 409 TYR B N 1
ATOM 11056 C CA . TYR B 1 409 ? -25.172 54.938 20 1 85.12 409 TYR B CA 1
ATOM 11057 C C . TYR B 1 409 ? -25 55.906 21.188 1 85.12 409 TYR B C 1
ATOM 11059 O O . TYR B 1 409 ? -24.5 55.5 22.234 1 85.12 409 TYR B O 1
ATOM 11067 N N . GLN B 1 410 ? -25.406 57.156 21 1 78.69 410 GLN B N 1
ATOM 11068 C CA . GLN B 1 410 ? -25.266 58.125 22.078 1 78.69 410 GLN B CA 1
ATOM 11069 C C . GLN B 1 410 ? -26.172 57.781 23.25 1 78.69 410 GLN B C 1
ATOM 11071 O O . GLN B 1 410 ? -25.891 58.188 24.391 1 78.69 410 GLN B O 1
ATOM 11076 N N . GLU B 1 411 ? -27.141 57.062 22.922 1 79.38 411 GLU B N 1
ATOM 11077 C CA . GLU B 1 411 ? -28.094 56.719 23.969 1 79.38 411 GLU B CA 1
ATOM 11078 C C . GLU B 1 411 ? -27.656 55.438 24.703 1 79.38 411 GLU B C 1
ATOM 11080 O O . GLU B 1 411 ? -28.219 55.125 25.766 1 79.38 411 GLU B O 1
ATOM 11085 N N . ILE B 1 412 ? -26.672 54.812 24.203 1 85.25 412 ILE B N 1
ATOM 11086 C CA . ILE B 1 412 ? -26.172 53.594 24.844 1 85.25 412 ILE B CA 1
ATOM 11087 C C . ILE B 1 412 ? -25.141 53.969 25.906 1 85.25 412 ILE B C 1
ATOM 11089 O O . ILE B 1 412 ? -24.172 54.688 25.609 1 85.25 412 ILE B O 1
ATOM 11093 N N . PRO B 1 413 ? -25.422 53.469 27.094 1 78.69 413 PRO B N 1
ATOM 11094 C CA . PRO B 1 413 ? -24.484 53.781 28.156 1 78.69 413 PRO B CA 1
ATOM 11095 C C . PRO B 1 413 ? -23.047 53.406 27.812 1 78.69 413 PRO B C 1
ATOM 11097 O O . PRO B 1 413 ? -22.812 52.312 27.266 1 78.69 413 PRO B O 1
ATOM 11100 N N . TRP B 1 414 ? -22.109 54.312 27.953 1 73.81 414 TRP B N 1
ATOM 11101 C CA . TRP B 1 414 ? -20.688 54.156 27.672 1 73.81 414 TRP B CA 1
ATOM 11102 C C . TRP B 1 414 ? -19.859 54.281 28.953 1 73.81 414 TRP B C 1
ATOM 11104 O O . TRP B 1 414 ? -19.891 55.312 29.625 1 73.81 414 TRP B O 1
ATOM 11114 N N . ARG B 1 415 ? -19.375 53.156 29.359 1 66.94 415 ARG B N 1
ATOM 11115 C CA . ARG B 1 415 ? -18.578 53.125 30.578 1 66.94 415 ARG B CA 1
ATOM 11116 C C . ARG B 1 415 ? -17.203 52.531 30.328 1 66.94 415 ARG B C 1
ATOM 11118 O O . ARG B 1 415 ? -17.078 51.469 29.719 1 66.94 415 ARG B O 1
ATOM 11125 N N . ASN B 1 416 ? -16.172 53.219 30.766 1 58.25 416 ASN B N 1
ATOM 11126 C CA . ASN B 1 416 ? -14.797 52.719 30.719 1 58.25 416 ASN B CA 1
ATOM 11127 C C . ASN B 1 416 ? -14.383 52.344 29.297 1 58.25 416 ASN B C 1
ATOM 11129 O O . ASN B 1 416 ? -13.812 51.281 29.078 1 58.25 416 ASN B O 1
ATOM 11133 N N . GLY B 1 417 ? -14.898 53.125 28.375 1 60.97 417 GLY B N 1
ATOM 11134 C CA . GLY B 1 417 ? -14.445 52.906 27.016 1 60.97 417 GLY B CA 1
ATOM 11135 C C . GLY B 1 417 ? -15.211 51.844 26.266 1 60.97 417 GLY B C 1
ATOM 11136 O O . GLY B 1 417 ? -14.828 51.438 25.172 1 60.97 417 GLY B O 1
ATOM 11137 N N . LYS B 1 418 ? -16.266 51.344 26.922 1 72.44 418 LYS B N 1
ATOM 11138 C CA . LYS B 1 418 ? -17.031 50.312 26.25 1 72.44 418 LYS B CA 1
ATOM 11139 C C . LYS B 1 418 ? -18.531 50.531 26.391 1 72.44 418 LYS B C 1
ATOM 11141 O O . LYS B 1 418 ? -18.984 51.094 27.391 1 72.44 418 LYS B O 1
ATOM 11146 N N . PHE B 1 419 ? -19.172 50.094 25.484 1 77.5 419 PHE B N 1
ATOM 11147 C CA . PHE B 1 419 ? -20.625 50.125 25.547 1 77.5 419 PHE B CA 1
ATOM 11148 C C . PHE B 1 419 ? -21.156 49.062 26.5 1 77.5 419 PHE B C 1
ATOM 11150 O O . PHE B 1 419 ? -20.547 48 26.625 1 77.5 419 PHE B O 1
ATOM 11157 N N . ASP B 1 420 ? -22.141 49.375 27.125 1 80.06 420 ASP B N 1
ATOM 11158 C CA . ASP B 1 420 ? -22.812 48.344 27.891 1 80.06 420 ASP B CA 1
ATOM 11159 C C . ASP B 1 420 ? -23.234 47.188 26.984 1 80.06 420 ASP B C 1
ATOM 11161 O O . ASP B 1 420 ? -24 47.375 26.031 1 80.06 420 ASP B O 1
ATOM 11165 N N . PRO B 1 421 ? -22.828 46.031 27.297 1 81.62 421 PRO B N 1
ATOM 11166 C CA . PRO B 1 421 ? -23.016 44.938 26.359 1 81.62 421 PRO B CA 1
ATOM 11167 C C . PRO B 1 421 ? -24.484 44.594 26.141 1 81.62 421 PRO B C 1
ATOM 11169 O O . PRO B 1 421 ? -24.891 44.312 25.016 1 81.62 421 PRO B O 1
ATOM 11172 N N . ASP B 1 422 ? -25.266 44.562 27.188 1 84.88 422 ASP B N 1
ATOM 11173 C CA . ASP B 1 422 ? -26.672 44.188 27.062 1 84.88 422 ASP B CA 1
ATOM 11174 C C . ASP B 1 422 ? -27.453 45.25 26.25 1 84.88 422 ASP B C 1
ATOM 11176 O O . ASP B 1 422 ? -28.25 44.906 25.391 1 84.88 422 ASP B O 1
ATOM 11180 N N . SER B 1 423 ? -27.203 46.469 26.594 1 86.12 423 SER B N 1
ATOM 11181 C CA . SER B 1 423 ? -27.875 47.562 25.875 1 86.12 423 SER B CA 1
ATOM 11182 C C . SER B 1 423 ? -27.438 47.594 24.406 1 86.12 423 SER B C 1
ATOM 11184 O O . SER B 1 423 ? -28.266 47.844 23.531 1 86.12 423 SER B O 1
ATOM 11186 N N . LEU B 1 424 ? -26.266 47.344 24.312 1 86.69 424 LEU B N 1
ATOM 11187 C CA . LEU B 1 424 ? -25.75 47.312 22.953 1 86.69 424 LEU B CA 1
ATOM 11188 C C . LEU B 1 424 ? -26.375 46.188 22.141 1 86.69 424 LEU B C 1
ATOM 11190 O O . LEU B 1 424 ? -26.781 46.406 21 1 86.69 424 LEU B O 1
ATOM 11194 N N . ASP B 1 425 ? -26.453 45.094 22.734 1 88.12 425 ASP B N 1
ATOM 11195 C CA . ASP B 1 425 ? -27.031 43.906 22.094 1 88.12 425 ASP B CA 1
ATOM 11196 C C . ASP B 1 425 ? -28.469 44.188 21.656 1 88.12 425 ASP B C 1
ATOM 11198 O O . ASP B 1 425 ? -28.859 43.812 20.547 1 88.12 425 ASP B O 1
ATOM 11202 N N . ASN B 1 426 ? -29.172 44.688 22.484 1 86.5 426 ASN B N 1
ATOM 11203 C CA . ASN B 1 426 ? -30.578 44.969 22.203 1 86.5 426 ASN B CA 1
ATOM 11204 C C . ASN B 1 426 ? -30.734 46 21.125 1 86.5 426 ASN B C 1
ATOM 11206 O O . ASN B 1 426 ? -31.672 45.969 20.328 1 86.5 426 ASN B O 1
ATOM 11210 N N . ALA B 1 427 ? -29.859 46.875 21.141 1 87.38 427 ALA B N 1
ATOM 11211 C CA . ALA B 1 427 ? -29.922 47.938 20.156 1 87.38 427 ALA B CA 1
ATOM 11212 C C . ALA B 1 427 ? -29.547 47.438 18.766 1 87.38 427 ALA B C 1
ATOM 11214 O O . ALA B 1 427 ? -30.031 47.969 17.766 1 87.38 427 ALA B O 1
ATOM 11215 N N . LEU B 1 428 ? -28.781 46.5 18.734 1 89.31 428 LEU B N 1
ATOM 11216 C CA . LEU B 1 428 ? -28.25 46.031 17.469 1 89.31 428 LEU B CA 1
ATOM 11217 C C . LEU B 1 428 ? -29.109 44.938 16.859 1 89.31 428 LEU B C 1
ATOM 11219 O O . LEU B 1 428 ? -29.141 44.75 15.648 1 89.31 428 LEU B O 1
ATOM 11223 N N . ALA B 1 429 ? -29.734 44.156 17.703 1 89.25 429 ALA B N 1
ATOM 11224 C CA . ALA B 1 429 ? -30.547 43.031 17.234 1 89.25 429 ALA B CA 1
ATOM 11225 C C . ALA B 1 429 ? -31.984 43.5 16.969 1 89.25 429 ALA B C 1
ATOM 11227 O O . ALA B 1 429 ? -32.906 43.031 17.625 1 89.25 429 ALA B O 1
ATOM 11228 N N . THR B 1 430 ? -32.125 44.344 16.031 1 91.44 430 THR B N 1
ATOM 11229 C CA . THR B 1 430 ? -33.438 44.844 15.656 1 91.44 430 THR B CA 1
ATOM 11230 C C . THR B 1 430 ? -33.688 44.594 14.172 1 91.44 430 THR B C 1
ATOM 11232 O O . THR B 1 430 ? -32.75 44.531 13.367 1 91.44 430 THR B O 1
ATOM 11235 N N . GLN B 1 431 ? -34.969 44.5 13.852 1 92.94 431 GLN B N 1
ATOM 11236 C CA . GLN B 1 431 ? -35.375 44.25 12.469 1 92.94 431 GLN B CA 1
ATOM 11237 C C . GLN B 1 431 ? -35 45.406 11.562 1 92.94 431 GLN B C 1
ATOM 11239 O O . GLN B 1 431 ? -34.594 45.219 10.414 1 92.94 431 GLN B O 1
ATOM 11244 N N . ARG B 1 432 ? -35.156 46.531 12.117 1 92.25 432 ARG B N 1
ATOM 11245 C CA . ARG B 1 432 ? -34.844 47.719 11.336 1 92.25 432 ARG B CA 1
ATOM 11246 C C . ARG B 1 432 ? -33.344 47.75 10.969 1 92.25 432 ARG B C 1
ATOM 11248 O O . ARG B 1 432 ? -33 48.031 9.82 1 92.25 432 ARG B O 1
ATOM 11255 N N . ARG B 1 433 ? -32.5 47.5 11.883 1 94.38 433 ARG B N 1
ATOM 11256 C CA . ARG B 1 433 ? -31.062 47.5 11.609 1 94.38 433 ARG B CA 1
ATOM 11257 C C . ARG B 1 433 ? -30.672 46.344 10.688 1 94.38 433 ARG B C 1
ATOM 11259 O O . ARG B 1 433 ? -29.828 46.5 9.805 1 94.38 433 ARG B O 1
ATOM 11266 N N . ALA B 1 434 ? -31.281 45.219 10.977 1 95.69 434 ALA B N 1
ATOM 11267 C CA . ALA B 1 434 ? -31 44.062 10.141 1 95.69 434 ALA B CA 1
ATOM 11268 C C . ALA B 1 434 ? -31.328 44.344 8.68 1 95.69 434 ALA B C 1
ATOM 11270 O O . ALA B 1 434 ? -30.609 43.906 7.781 1 95.69 434 ALA B O 1
ATOM 11271 N N . GLU B 1 435 ? -32.438 44.969 8.516 1 95 435 GLU B N 1
ATOM 11272 C CA . GLU B 1 435 ? -32.812 45.344 7.16 1 95 435 GLU B CA 1
ATOM 11273 C C . GLU B 1 435 ? -31.812 46.312 6.539 1 95 435 GLU B C 1
ATOM 11275 O O . GLU B 1 435 ? -31.5 46.219 5.352 1 95 435 GLU B O 1
ATOM 11280 N N . HIS B 1 436 ? -31.469 47.219 7.336 1 94.5 436 HIS B N 1
ATOM 11281 C CA . HIS B 1 436 ? -30.469 48.188 6.898 1 94.5 436 HIS B CA 1
ATOM 11282 C C . HIS B 1 436 ? -29.172 47.5 6.488 1 94.5 436 HIS B C 1
ATOM 11284 O O . HIS B 1 436 ? -28.609 47.781 5.438 1 94.5 436 HIS B O 1
ATOM 11290 N N . VAL B 1 437 ? -28.688 46.594 7.27 1 96 437 VAL B N 1
ATOM 11291 C CA . VAL B 1 437 ? -27.469 45.844 7.016 1 96 437 VAL B CA 1
ATOM 11292 C C . VAL B 1 437 ? -27.656 45 5.758 1 96 437 VAL B C 1
ATOM 11294 O O . VAL B 1 437 ? -26.75 44.938 4.91 1 96 437 VAL B O 1
ATOM 11297 N N . TYR B 1 438 ? -28.766 44.312 5.652 1 95.62 438 TYR B N 1
ATOM 11298 C CA . TYR B 1 438 ? -29.062 43.438 4.531 1 95.62 438 TYR B CA 1
ATOM 11299 C C . TYR B 1 438 ? -29.016 44.188 3.209 1 95.62 438 TYR B C 1
ATOM 11301 O O . TYR B 1 438 ? -28.438 43.719 2.227 1 95.62 438 TYR B O 1
ATOM 11309 N N . GLN B 1 439 ? -29.562 45.344 3.166 1 94.5 439 GLN B N 1
ATOM 11310 C CA . GLN B 1 439 ? -29.641 46.125 1.936 1 94.5 439 GLN B CA 1
ATOM 11311 C C . GLN B 1 439 ? -28.25 46.5 1.443 1 94.5 439 GLN B C 1
ATOM 11313 O O . GLN B 1 439 ? -27.938 46.344 0.26 1 94.5 439 GLN B O 1
ATOM 11318 N N . HIS B 1 440 ? -27.484 46.938 2.328 1 95.06 440 HIS B N 1
ATOM 11319 C CA . HIS B 1 440 ? -26.141 47.344 1.943 1 95.06 440 HIS B CA 1
ATOM 11320 C C . HIS B 1 440 ? -25.281 46.156 1.574 1 95.06 440 HIS B C 1
ATOM 11322 O O . HIS B 1 440 ? -24.469 46.219 0.641 1 95.06 440 HIS B O 1
ATOM 11328 N N . TRP B 1 441 ? -25.375 45.094 2.355 1 96.44 441 TRP B N 1
ATOM 11329 C CA . TRP B 1 441 ? -24.641 43.875 2.059 1 96.44 441 TRP B CA 1
ATOM 11330 C C . TRP B 1 441 ? -25.031 43.344 0.685 1 96.44 441 TRP B C 1
ATOM 11332 O O . TRP B 1 441 ? -24.156 42.969 -0.107 1 96.44 441 TRP B O 1
ATOM 11342 N N . HIS B 1 442 ? -26.281 43.25 0.423 1 94.81 442 HIS B N 1
ATOM 11343 C CA . HIS B 1 442 ? -26.781 42.688 -0.832 1 94.81 442 HIS B CA 1
ATOM 11344 C C . HIS B 1 442 ? -26.266 43.5 -2.027 1 94.81 442 HIS B C 1
ATOM 11346 O O . HIS B 1 442 ? -26 42.906 -3.088 1 94.81 442 HIS B O 1
ATOM 11352 N N . GLN B 1 443 ? -26.109 44.719 -1.845 1 93.75 443 GLN B N 1
ATOM 11353 C CA . GLN B 1 443 ? -25.672 45.594 -2.922 1 93.75 443 GLN B CA 1
ATOM 11354 C C . GLN B 1 443 ? -24.172 45.5 -3.148 1 93.75 443 GLN B C 1
ATOM 11356 O O . GLN B 1 443 ? -23.688 45.719 -4.258 1 93.75 443 GLN B O 1
ATOM 11361 N N . LYS B 1 444 ? -23.453 45.25 -2.115 1 95.06 444 LYS B N 1
ATOM 11362 C CA . LYS B 1 444 ? -22.016 45.406 -2.207 1 95.06 444 LYS B CA 1
ATOM 11363 C C . LYS B 1 444 ? -21.281 44.094 -2.08 1 95.06 444 LYS B C 1
ATOM 11365 O O . LYS B 1 444 ? -20.109 43.969 -2.42 1 95.06 444 LYS B O 1
ATOM 11370 N N . LYS B 1 445 ? -21.953 43.062 -1.729 1 92.19 445 LYS B N 1
ATOM 11371 C CA . LYS B 1 445 ? -21.328 41.781 -1.424 1 92.19 445 LYS B CA 1
ATOM 11372 C C . LYS B 1 445 ? -20.656 41.188 -2.662 1 92.19 445 LYS B C 1
ATOM 11374 O O . LYS B 1 445 ? -21.016 41.531 -3.791 1 92.19 445 LYS B O 1
ATOM 11379 N N . GLN B 1 446 ? -19.672 40.375 -2.395 1 93.69 446 GLN B N 1
ATOM 11380 C CA . GLN B 1 446 ? -19.125 39.531 -3.445 1 93.69 446 GLN B CA 1
ATOM 11381 C C . GLN B 1 446 ? -19.672 38.094 -3.354 1 93.69 446 GLN B C 1
ATOM 11383 O O . GLN B 1 446 ? -20.875 37.875 -3.467 1 93.69 446 GLN B O 1
ATOM 11388 N N . THR B 1 447 ? -18.812 37.094 -2.893 1 91.62 447 THR B N 1
ATOM 11389 C CA . THR B 1 447 ? -19.297 35.719 -2.916 1 91.62 447 THR B CA 1
ATOM 11390 C C . THR B 1 447 ? -19.281 35.094 -1.514 1 91.62 447 THR B C 1
ATOM 11392 O O . THR B 1 447 ? -20.219 34.406 -1.122 1 91.62 447 THR B O 1
ATOM 11395 N N . ARG B 1 448 ? -18.219 35.25 -0.681 1 94.44 448 ARG B N 1
ATOM 11396 C CA . ARG B 1 448 ? -18.016 34.656 0.632 1 94.44 448 ARG B CA 1
ATOM 11397 C C . ARG B 1 448 ? -17.875 35.719 1.712 1 94.44 448 ARG B C 1
ATOM 11399 O O . ARG B 1 448 ? -16.797 36.312 1.859 1 94.44 448 ARG B O 1
ATOM 11406 N N . THR B 1 449 ? -18.844 35.781 2.611 1 96.12 449 THR B N 1
ATOM 11407 C CA . THR B 1 449 ? -18.891 36.906 3.57 1 96.12 449 THR B CA 1
ATOM 11408 C C . THR B 1 449 ? -18.641 36.375 4.988 1 96.12 449 THR B C 1
ATOM 11410 O O . THR B 1 449 ? -19.25 35.406 5.41 1 96.12 449 THR B O 1
ATOM 11413 N N . LEU B 1 450 ? -17.734 37 5.668 1 94.19 450 LEU B N 1
ATOM 11414 C CA . LEU B 1 450 ? -17.547 36.812 7.102 1 94.19 450 LEU B CA 1
ATOM 11415 C C . LEU B 1 450 ? -18.047 38.031 7.879 1 94.19 450 LEU B C 1
ATOM 11417 O O . LEU B 1 450 ? -17.609 39.156 7.621 1 94.19 450 LEU B O 1
ATOM 11421 N N . ALA B 1 451 ? -18.953 37.844 8.797 1 95.31 451 ALA B N 1
ATOM 11422 C CA . ALA B 1 451 ? -19.562 38.938 9.555 1 95.31 451 ALA B CA 1
ATOM 11423 C C . ALA B 1 451 ? -19.188 38.844 11.031 1 95.31 451 ALA B C 1
ATOM 11425 O O . ALA B 1 451 ? -19.25 37.75 11.633 1 95.31 451 ALA B O 1
ATOM 11426 N N . PHE B 1 452 ? -18.828 39.969 11.594 1 92.44 452 PHE B N 1
ATOM 11427 C CA . PHE B 1 452 ? -18.453 40.031 13 1 92.44 452 PHE B CA 1
ATOM 11428 C C . PHE B 1 452 ? -19.562 40.656 13.828 1 92.44 452 PHE B C 1
ATOM 11430 O O . PHE B 1 452 ? -19.906 41.812 13.625 1 92.44 452 PHE B O 1
ATOM 11437 N N . CYS B 1 453 ? -20.078 39.875 14.766 1 92.62 453 CYS B N 1
ATOM 11438 C CA . CYS B 1 453 ? -21.188 40.312 15.602 1 92.62 453 CYS B CA 1
ATOM 11439 C C . CYS B 1 453 ? -20.719 40.594 17.031 1 92.62 453 CYS B C 1
ATOM 11441 O O . CYS B 1 453 ? -19.594 40.219 17.406 1 92.62 453 CYS B O 1
ATOM 11443 N N . VAL B 1 454 ? -21.547 41.188 17.75 1 88.31 454 VAL B N 1
ATOM 11444 C CA . VAL B 1 454 ? -21.172 41.656 19.094 1 88.31 454 VAL B CA 1
ATOM 11445 C C . VAL B 1 454 ? -21.391 40.531 20.094 1 88.31 454 VAL B C 1
ATOM 11447 O O . VAL B 1 454 ? -20.688 40.438 21.109 1 88.31 454 VAL B O 1
ATOM 11450 N N . SER B 1 455 ? -22.406 39.75 19.859 1 89.81 455 SER B N 1
ATOM 11451 C CA . SER B 1 455 ? -22.766 38.688 20.797 1 89.81 455 SER B CA 1
ATOM 11452 C C . SER B 1 455 ? -23.344 37.5 20.062 1 89.81 455 SER B C 1
ATOM 11454 O O . SER B 1 455 ? -23.672 37.562 18.875 1 89.81 455 SER B O 1
ATOM 11456 N N . LYS B 1 456 ? -23.453 36.406 20.844 1 90.5 456 LYS B N 1
ATOM 11457 C CA . LYS B 1 456 ? -24.047 35.219 20.297 1 90.5 456 LYS B CA 1
ATOM 11458 C C . LYS B 1 456 ? -25.5 35.438 19.875 1 90.5 456 LYS B C 1
ATOM 11460 O O . LYS B 1 456 ? -25.922 35 18.812 1 90.5 456 LYS B O 1
ATOM 11465 N N . LYS B 1 457 ? -26.172 36.188 20.703 1 90.38 457 LYS B N 1
ATOM 11466 C CA . LYS B 1 457 ? -27.562 36.5 20.406 1 90.38 457 LYS B CA 1
ATOM 11467 C C . LYS B 1 457 ? -27.672 37.344 19.125 1 90.38 457 LYS B C 1
ATOM 11469 O O . LYS B 1 457 ? -28.547 37.094 18.297 1 90.38 457 LYS B O 1
ATOM 11474 N N . HIS B 1 458 ? -26.828 38.312 19.016 1 93.38 458 HIS B N 1
ATOM 11475 C CA . HIS B 1 458 ? -26.797 39.156 17.828 1 93.38 458 HIS B CA 1
ATOM 11476 C C . HIS B 1 458 ? -26.484 38.312 16.578 1 93.38 458 HIS B C 1
ATOM 11478 O O . HIS B 1 458 ? -27.125 38.531 15.531 1 93.38 458 HIS B O 1
ATOM 11484 N N . ALA B 1 459 ? -25.531 37.438 16.672 1 93.75 459 ALA B N 1
ATOM 11485 C CA . ALA B 1 459 ? -25.141 36.562 15.547 1 93.75 459 ALA B CA 1
ATOM 11486 C C . ALA B 1 459 ? -26.312 35.688 15.102 1 93.75 459 ALA B C 1
ATOM 11488 O O . ALA B 1 459 ? -26.562 35.562 13.906 1 93.75 459 ALA B O 1
ATOM 11489 N N . ASP B 1 460 ? -26.953 35.094 16.078 1 93.75 460 ASP B N 1
ATOM 11490 C CA . ASP B 1 460 ? -28.094 34.219 15.781 1 93.75 460 ASP B CA 1
ATOM 11491 C C . ASP B 1 460 ? -29.219 35.031 15.133 1 93.75 460 ASP B C 1
ATOM 11493 O O . ASP B 1 460 ? -29.875 34.562 14.203 1 93.75 460 ASP B O 1
ATOM 11497 N N . PHE B 1 461 ? -29.484 36.188 15.68 1 94.56 461 PHE B N 1
ATOM 11498 C CA . PHE B 1 461 ? -30.531 37.062 15.156 1 94.56 461 PHE B CA 1
ATOM 11499 C C . PHE B 1 461 ? -30.266 37.406 13.688 1 94.56 461 PHE B C 1
ATOM 11501 O O . PHE B 1 461 ? -31.172 37.312 12.852 1 94.56 461 PHE B O 1
ATOM 11508 N N . MET B 1 462 ? -29.094 37.781 13.43 1 95.75 462 MET B N 1
ATOM 11509 C CA . MET B 1 462 ? -28.734 38.188 12.062 1 95.75 462 MET B CA 1
ATOM 11510 C C . MET B 1 462 ? -28.828 37 11.117 1 95.75 462 MET B C 1
ATOM 11512 O O . MET B 1 462 ? -29.281 37.125 9.977 1 95.75 462 MET B O 1
ATOM 11516 N N . ALA B 1 463 ? -28.312 35.844 11.578 1 95.38 463 ALA B N 1
ATOM 11517 C CA . ALA B 1 463 ? -28.391 34.625 10.758 1 95.38 463 ALA B CA 1
ATOM 11518 C C . ALA B 1 463 ? -29.828 34.281 10.43 1 95.38 463 ALA B C 1
ATOM 11520 O O . ALA B 1 463 ? -30.156 33.938 9.281 1 95.38 463 ALA B O 1
ATOM 11521 N N . GLU B 1 464 ? -30.656 34.312 11.391 1 95 464 GLU B N 1
ATOM 11522 C CA . GLU B 1 464 ? -32.062 34 11.203 1 95 464 GLU B CA 1
ATOM 11523 C C . GLU B 1 464 ? -32.719 35 10.258 1 95 464 GLU B C 1
ATOM 11525 O O . GLU B 1 464 ? -33.562 34.625 9.43 1 95 464 GLU B O 1
ATOM 11530 N N . PHE B 1 465 ? -32.438 36.219 10.469 1 95.38 465 PHE B N 1
ATOM 11531 C CA . PHE B 1 465 ? -32.969 37.281 9.594 1 95.38 465 PHE B CA 1
ATOM 11532 C C . PHE B 1 465 ? -32.594 37 8.141 1 95.38 465 PHE B C 1
ATOM 11534 O O . PHE B 1 465 ? -33.469 37.062 7.258 1 95.38 465 PHE B O 1
ATOM 11541 N N . CYS B 1 466 ? -31.359 36.75 7.91 1 95.62 466 CYS B N 1
ATOM 11542 C CA . CYS B 1 466 ? -30.891 36.5 6.551 1 95.62 466 CYS B CA 1
ATOM 11543 C C . CYS B 1 466 ? -31.578 35.25 5.969 1 95.62 466 CYS B C 1
ATOM 11545 O O . CYS B 1 466 ? -31.938 35.25 4.789 1 95.62 466 CYS B O 1
ATOM 11547 N N . LEU B 1 467 ? -31.688 34.25 6.77 1 94.25 467 LEU B N 1
ATOM 11548 C CA . LEU B 1 467 ? -32.375 33.062 6.332 1 94.25 467 LEU B CA 1
ATOM 11549 C C . LEU B 1 467 ? -33.812 33.375 5.883 1 94.25 467 LEU B C 1
ATOM 11551 O O . LEU B 1 467 ? -34.281 32.812 4.898 1 94.25 467 LEU B O 1
ATOM 11555 N N . SER B 1 468 ? -34.406 34.188 6.59 1 94.31 468 SER B N 1
ATOM 11556 C CA . SER B 1 468 ? -35.781 34.594 6.258 1 94.31 468 SER B CA 1
ATOM 11557 C C . SER B 1 468 ? -35.844 35.312 4.914 1 94.31 468 SER B C 1
ATOM 11559 O O . SER B 1 468 ? -36.875 35.344 4.254 1 94.31 468 SER B O 1
ATOM 11561 N N . LYS B 1 469 ? -34.781 35.906 4.527 1 94.44 469 LYS B N 1
ATOM 11562 C CA . LYS B 1 469 ? -34.688 36.625 3.248 1 94.44 469 LYS B CA 1
ATOM 11563 C C . LYS B 1 469 ? -34.219 35.688 2.141 1 94.44 469 LYS B C 1
ATOM 11565 O O . LYS B 1 469 ? -34 36.094 1.009 1 94.44 469 LYS B O 1
ATOM 11570 N N . GLY B 1 470 ? -33.938 34.375 2.455 1 93.06 470 GLY B N 1
ATOM 11571 C CA . GLY B 1 470 ? -33.562 33.375 1.473 1 93.06 470 GLY B CA 1
ATOM 11572 C C . GLY B 1 470 ? -32.062 33.25 1.317 1 93.06 470 GLY B C 1
ATOM 11573 O O . GLY B 1 470 ? -31.578 32.594 0.385 1 93.06 470 GLY B O 1
ATOM 11574 N N . ILE B 1 471 ? -31.328 33.906 2.182 1 94.56 471 ILE B N 1
ATOM 11575 C CA . ILE B 1 471 ? -29.875 33.844 2.121 1 94.56 471 ILE B CA 1
ATOM 11576 C C . ILE B 1 471 ? -29.375 32.688 2.988 1 94.56 471 ILE B C 1
ATOM 11578 O O . ILE B 1 471 ? -29.844 32.5 4.105 1 94.56 471 ILE B O 1
ATOM 11582 N N . LYS B 1 472 ? -28.484 31.891 2.459 1 94.56 472 LYS B N 1
ATOM 11583 C CA . LYS B 1 472 ? -27.891 30.797 3.234 1 94.56 472 LYS B CA 1
ATOM 11584 C C . LYS B 1 472 ? -26.875 31.328 4.242 1 94.56 472 LYS B C 1
ATOM 11586 O O . LYS B 1 472 ? -25.719 31.609 3.889 1 94.56 472 LYS B O 1
ATOM 11591 N N . ALA B 1 473 ? -27.234 31.469 5.477 1 95.25 473 ALA B N 1
ATOM 11592 C CA . ALA B 1 473 ? -26.406 32.062 6.52 1 95.25 473 ALA B CA 1
ATOM 11593 C C . ALA B 1 473 ? -26.375 31.172 7.766 1 95.25 473 ALA B C 1
ATOM 11595 O O . ALA B 1 473 ? -27.344 30.453 8.039 1 95.25 473 ALA B O 1
ATOM 11596 N N . ILE B 1 474 ? -25.25 31.219 8.484 1 93.56 474 ILE B N 1
ATOM 11597 C CA . ILE B 1 474 ? -25.141 30.469 9.727 1 93.56 474 ILE B CA 1
ATOM 11598 C C . ILE B 1 474 ? -24.359 31.281 10.758 1 93.56 474 ILE B C 1
ATOM 11600 O O . ILE B 1 474 ? -23.562 32.156 10.398 1 93.56 474 ILE B O 1
ATOM 11604 N N . ALA B 1 475 ? -24.719 31.094 11.992 1 93.06 475 ALA B N 1
ATOM 11605 C CA . ALA B 1 475 ? -23.953 31.656 13.109 1 93.06 475 ALA B CA 1
ATOM 11606 C C . ALA B 1 475 ? -23.094 30.578 13.766 1 93.06 475 ALA B C 1
ATOM 11608 O O . ALA B 1 475 ? -23.547 29.453 14 1 93.06 475 ALA B O 1
ATOM 11609 N N . VAL B 1 476 ? -21.828 30.875 13.938 1 88.62 476 VAL B N 1
ATOM 11610 C CA . VAL B 1 476 ? -20.938 29.891 14.539 1 88.62 476 VAL B CA 1
ATOM 11611 C C . VAL B 1 476 ? -20.172 30.531 15.695 1 88.62 476 VAL B C 1
ATOM 11613 O O . VAL B 1 476 ? -19.703 31.672 15.586 1 88.62 476 VAL B O 1
ATOM 11616 N N . TYR B 1 477 ? -20.109 29.891 16.781 1 83.56 477 TYR B N 1
ATOM 11617 C CA . TYR B 1 477 ? -19.359 30.281 17.969 1 83.56 477 TYR B CA 1
ATOM 11618 C C . TYR B 1 477 ? -18.906 29.047 18.75 1 83.56 477 TYR B C 1
ATOM 11620 O O . TYR B 1 477 ? -19.109 27.906 18.297 1 83.56 477 TYR B O 1
ATOM 11628 N N . SER B 1 478 ? -18.188 29.062 19.859 1 73 478 SER B N 1
ATOM 11629 C CA . SER B 1 478 ? -17.5 27.984 20.547 1 73 478 SER B CA 1
ATOM 11630 C C . SER B 1 478 ? -18.453 26.844 20.891 1 73 478 SER B C 1
ATOM 11632 O O . SER B 1 478 ? -18.094 25.656 20.75 1 73 478 SER B O 1
ATOM 11634 N N . ASP B 1 479 ? -19.688 27.078 21.25 1 75.06 479 ASP B N 1
ATOM 11635 C CA . ASP B 1 479 ? -20.609 26.016 21.672 1 75.06 479 ASP B CA 1
ATOM 11636 C C . ASP B 1 479 ? -21.703 25.812 20.641 1 75.06 479 ASP B C 1
ATOM 11638 O O . ASP B 1 479 ? -22.781 25.297 20.969 1 75.06 479 ASP B O 1
ATOM 11642 N N . SER B 1 480 ? -21.344 26.266 19.438 1 81 480 SER B N 1
ATOM 11643 C CA . SER B 1 480 ? -22.328 26.078 18.375 1 81 480 SER B CA 1
ATOM 11644 C C . SER B 1 480 ? -22.391 24.625 17.922 1 81 480 SER B C 1
ATOM 11646 O O . SER B 1 480 ? -21.438 23.859 18.141 1 81 480 SER B O 1
ATOM 11648 N N . LYS B 1 481 ? -23.5 24.281 17.359 1 76.19 481 LYS B N 1
ATOM 11649 C CA . LYS B 1 481 ? -23.688 22.922 16.859 1 76.19 481 LYS B CA 1
ATOM 11650 C C . LYS B 1 481 ? -22.812 22.656 15.641 1 76.19 481 LYS B C 1
ATOM 11652 O O . LYS B 1 481 ? -22.297 21.547 15.477 1 76.19 481 LYS B O 1
ATOM 11657 N N . VAL B 1 482 ? -22.75 23.578 14.773 1 83.62 482 VAL B N 1
ATOM 11658 C CA . VAL B 1 482 ? -21.875 23.469 13.609 1 83.62 482 VAL B CA 1
ATOM 11659 C C . VAL B 1 482 ? -20.438 23.781 14.008 1 83.62 482 VAL B C 1
ATOM 11661 O O . VAL B 1 482 ? -20.172 24.812 14.625 1 83.62 482 VAL B O 1
ATOM 11664 N N . ARG B 1 483 ? -19.578 22.875 13.711 1 84.44 483 ARG B N 1
ATOM 11665 C CA . ARG B 1 483 ? -18.172 23.062 14.062 1 84.44 483 ARG B CA 1
ATOM 11666 C C . ARG B 1 483 ? -17.516 24.094 13.156 1 84.44 483 ARG B C 1
ATOM 11668 O O . ARG B 1 483 ? -17.969 24.312 12.031 1 84.44 483 ARG B O 1
ATOM 11675 N N . ARG B 1 484 ? -16.5 24.703 13.648 1 83.75 484 ARG B N 1
ATOM 11676 C CA . ARG B 1 484 ? -15.797 25.781 12.977 1 83.75 484 ARG B CA 1
ATOM 11677 C C . ARG B 1 484 ? -15.336 25.375 11.586 1 83.75 484 ARG B C 1
ATOM 11679 O O . ARG B 1 484 ? -15.578 26.078 10.609 1 83.75 484 ARG B O 1
ATOM 11686 N N . ASN B 1 485 ? -14.711 24.219 11.523 1 83.81 485 ASN B N 1
ATOM 11687 C CA . ASN B 1 485 ? -14.18 23.781 10.234 1 83.81 485 ASN B CA 1
ATOM 11688 C C . ASN B 1 485 ? -15.289 23.547 9.219 1 83.81 485 ASN B C 1
ATOM 11690 O O . ASN B 1 485 ? -15.125 23.828 8.031 1 83.81 485 ASN B O 1
ATOM 11694 N N . GLN B 1 486 ? -16.312 23 9.656 1 85.44 486 GLN B N 1
ATOM 11695 C CA . GLN B 1 486 ? -17.438 22.734 8.773 1 85.44 486 GLN B CA 1
ATOM 11696 C C . GLN B 1 486 ? -18.031 24.031 8.227 1 85.44 486 GLN B C 1
ATOM 11698 O O . GLN B 1 486 ? -18.344 24.125 7.039 1 85.44 486 GLN B O 1
ATOM 11703 N N . ALA B 1 487 ? -18.172 24.922 9.109 1 87.31 487 ALA B N 1
ATOM 11704 C CA . ALA B 1 487 ? -18.703 26.219 8.703 1 87.31 487 ALA B CA 1
ATOM 11705 C C . ALA B 1 487 ? -17.781 26.891 7.668 1 87.31 487 ALA B C 1
ATOM 11707 O O . ALA B 1 487 ? -18.266 27.453 6.684 1 87.31 487 ALA B O 1
ATOM 11708 N N . LEU B 1 488 ? -16.562 26.828 7.883 1 86.88 488 LEU B N 1
ATOM 11709 C CA . LEU B 1 488 ? -15.594 27.422 6.965 1 86.88 488 LEU B CA 1
ATOM 11710 C C . LEU B 1 488 ? -15.617 26.703 5.617 1 86.88 488 LEU B C 1
ATOM 11712 O O . LEU B 1 488 ? -15.492 27.344 4.57 1 86.88 488 LEU B O 1
ATOM 11716 N N . GLN B 1 489 ? -15.734 25.453 5.707 1 84.62 489 GLN B N 1
ATOM 11717 C CA . GLN B 1 489 ? -15.805 24.672 4.469 1 84.62 489 GLN B CA 1
ATOM 11718 C C . GLN B 1 489 ? -17.062 25.031 3.67 1 84.62 489 GLN B C 1
ATOM 11720 O O . GLN B 1 489 ? -17.016 25.109 2.439 1 84.62 489 GLN B O 1
ATOM 11725 N N . TRP B 1 490 ? -18.141 25.156 4.375 1 87.94 490 TRP B N 1
ATOM 11726 C CA . TRP B 1 490 ? -19.375 25.547 3.719 1 87.94 490 TRP B CA 1
ATOM 11727 C C . TRP B 1 490 ? -19.25 26.906 3.061 1 87.94 490 TRP B C 1
ATOM 11729 O O . TRP B 1 490 ? -19.781 27.141 1.97 1 87.94 490 TRP B O 1
ATOM 11739 N N . LEU B 1 491 ? -18.531 27.797 3.729 1 90.62 491 LEU B N 1
ATOM 11740 C CA . LEU B 1 491 ? -18.312 29.125 3.154 1 90.62 491 LEU B CA 1
ATOM 11741 C C . LEU B 1 491 ? -17.406 29.047 1.939 1 90.62 491 LEU B C 1
ATOM 11743 O O . LEU B 1 491 ? -17.672 29.672 0.912 1 90.62 491 LEU B O 1
ATOM 11747 N N . ASP B 1 492 ? -16.391 28.297 2.061 1 88.19 492 ASP B N 1
ATOM 11748 C CA . ASP B 1 492 ? -15.398 28.141 1 1 88.19 492 ASP B CA 1
ATOM 11749 C C . ASP B 1 492 ? -16.031 27.547 -0.258 1 88.19 492 ASP B C 1
ATOM 11751 O O . ASP B 1 492 ? -15.727 27.984 -1.373 1 88.19 492 ASP B O 1
ATOM 11755 N N . SER B 1 493 ? -16.891 26.547 -0.075 1 86.12 493 SER B N 1
ATOM 11756 C CA . SER B 1 493 ? -17.484 25.828 -1.197 1 86.12 493 SER B CA 1
ATOM 11757 C C . SER B 1 493 ? -18.703 26.578 -1.74 1 86.12 493 SER B C 1
ATOM 11759 O O . SER B 1 493 ? -19.281 26.172 -2.746 1 86.12 493 SER B O 1
ATOM 11761 N N . GLY B 1 494 ? -19.141 27.562 -1.022 1 86.94 494 GLY B N 1
ATOM 11762 C CA . GLY B 1 494 ? -20.266 28.344 -1.475 1 86.94 494 GLY B CA 1
ATOM 11763 C C . GLY B 1 494 ? -21.609 27.781 -1.025 1 86.94 494 GLY B C 1
ATOM 11764 O O . GLY B 1 494 ? -22.656 28.203 -1.51 1 86.94 494 GLY B O 1
ATOM 11765 N N . LYS B 1 495 ? -21.562 26.812 -0.141 1 88.88 495 LYS B N 1
ATOM 11766 C CA . LYS B 1 495 ? -22.797 26.266 0.404 1 88.88 495 LYS B CA 1
ATOM 11767 C C . LYS B 1 495 ? -23.531 27.297 1.268 1 88.88 495 LYS B C 1
ATOM 11769 O O . LYS B 1 495 ? -24.75 27.219 1.443 1 88.88 495 LYS B O 1
ATOM 11774 N N . ILE B 1 496 ? -22.766 28.203 1.874 1 93.62 496 ILE B N 1
ATOM 11775 C CA . ILE B 1 496 ? -23.344 29.344 2.582 1 93.62 496 ILE B CA 1
ATOM 11776 C C . ILE B 1 496 ? -22.766 30.641 2.027 1 93.62 496 ILE B C 1
ATOM 11778 O O . ILE B 1 496 ? -21.656 30.656 1.49 1 93.62 496 ILE B O 1
ATOM 11782 N N . ASP B 1 497 ? -23.547 31.641 2.254 1 94.5 497 ASP B N 1
ATOM 11783 C CA . ASP B 1 497 ? -23.156 32.938 1.723 1 94.5 497 ASP B CA 1
ATOM 11784 C C . ASP B 1 497 ? -22.5 33.812 2.805 1 94.5 497 ASP B C 1
ATOM 11786 O O . ASP B 1 497 ? -21.641 34.625 2.514 1 94.5 497 ASP B O 1
ATOM 11790 N N . ILE B 1 498 ? -23.016 33.594 4.031 1 95.62 498 ILE B N 1
ATOM 11791 C CA . ILE B 1 498 ? -22.547 34.469 5.113 1 95.62 498 ILE B CA 1
ATOM 11792 C C . ILE B 1 498 ? -22.312 33.625 6.371 1 95.62 498 ILE B C 1
ATOM 11794 O O . ILE B 1 498 ? -23.125 32.781 6.715 1 95.62 498 ILE B O 1
ATOM 11798 N N . LEU B 1 499 ? -21.188 33.875 6.953 1 94.31 499 LEU B N 1
ATOM 11799 C CA . LEU B 1 499 ? -20.859 33.281 8.25 1 94.31 499 LEU B CA 1
ATOM 11800 C C . LEU B 1 499 ? -20.812 34.375 9.328 1 94.31 499 LEU B C 1
ATOM 11802 O O . LEU B 1 499 ? -19.969 35.281 9.273 1 94.31 499 LEU B O 1
ATOM 11806 N N . PHE B 1 500 ? -21.781 34.312 10.281 1 94.69 500 PHE B N 1
ATOM 11807 C CA . PHE B 1 500 ? -21.797 35.25 11.398 1 94.69 500 PHE B CA 1
ATOM 11808 C C . PHE B 1 500 ? -21 34.719 12.57 1 94.69 500 PHE B C 1
ATOM 11810 O O . PHE B 1 500 ? -21.219 33.594 13.031 1 94.69 500 PHE B O 1
ATOM 11817 N N . SER B 1 501 ? -20.031 35.562 13 1 89.88 501 SER B N 1
ATOM 11818 C CA . SER B 1 501 ? -19.172 35.156 14.094 1 89.88 501 SER B CA 1
ATOM 11819 C C . SER B 1 501 ? -19.047 36.219 15.164 1 89.88 501 SER B C 1
ATOM 11821 O O . SER B 1 501 ? -19.328 37.406 14.898 1 89.88 501 SER B O 1
ATOM 11823 N N . VAL B 1 502 ? -18.688 35.875 16.359 1 85 502 VAL B N 1
ATOM 11824 C CA . VAL B 1 502 ? -18.453 36.844 17.438 1 85 502 VAL B CA 1
ATOM 11825 C C . VAL B 1 502 ? -16.969 36.969 17.719 1 85 502 VAL B C 1
ATOM 11827 O O . VAL B 1 502 ? -16.344 38 17.453 1 85 502 VAL B O 1
ATOM 11830 N N . ASP B 1 503 ? -16.328 35.812 18.172 1 74.38 503 ASP B N 1
ATOM 11831 C CA . ASP B 1 503 ? -14.922 35.938 18.547 1 74.38 503 ASP B CA 1
ATOM 11832 C C . ASP B 1 503 ? -14.109 34.781 17.953 1 74.38 503 ASP B C 1
ATOM 11834 O O . ASP B 1 503 ? -12.883 34.844 17.953 1 74.38 503 ASP B O 1
ATOM 11838 N N . LEU B 1 504 ? -14.719 33.969 17.375 1 68.69 504 LEU B N 1
ATOM 11839 C CA . LEU B 1 504 ? -14.07 32.719 16.984 1 68.69 504 LEU B CA 1
ATOM 11840 C C . LEU B 1 504 ? -13.117 32.938 15.812 1 68.69 504 LEU B C 1
ATOM 11842 O O . LEU B 1 504 ? -12.07 32.312 15.727 1 68.69 504 LEU B O 1
ATOM 11846 N N . PHE B 1 505 ? -13.453 33.812 14.906 1 71.38 505 PHE B N 1
ATOM 11847 C CA . PHE B 1 505 ? -12.695 33.938 13.672 1 71.38 505 PHE B CA 1
ATOM 11848 C C . PHE B 1 505 ? -11.852 35.188 13.664 1 71.38 505 PHE B C 1
ATOM 11850 O O . PHE B 1 505 ? -11.344 35.594 12.625 1 71.38 505 PHE B O 1
ATOM 11857 N N . ASN B 1 506 ? -11.773 35.719 14.828 1 62.34 506 ASN B N 1
ATOM 11858 C CA . ASN B 1 506 ? -10.938 36.906 14.922 1 62.34 506 ASN B CA 1
ATOM 11859 C C . ASN B 1 506 ? -9.461 36.562 14.734 1 62.34 506 ASN B C 1
ATOM 11861 O O . ASN B 1 506 ? -8.695 37.375 14.227 1 62.34 506 ASN B O 1
ATOM 11865 N N . GLU B 1 507 ? -9.188 35.375 15.227 1 57.28 507 GLU B N 1
ATOM 11866 C CA . GLU B 1 507 ? -7.789 34.969 15.188 1 57.28 507 GLU B CA 1
ATOM 11867 C C . GLU B 1 507 ? -7.656 33.5 14.727 1 57.28 507 GLU B C 1
ATOM 11869 O O . GLU B 1 507 ? -8.594 32.719 14.875 1 57.28 507 GLU B O 1
ATOM 11874 N N . GLY B 1 508 ? -6.691 33.281 13.992 1 59.53 508 GLY B N 1
ATOM 11875 C CA . GLY B 1 508 ? -6.297 31.906 13.742 1 59.53 508 GLY B CA 1
ATOM 11876 C C . GLY B 1 508 ? -7.039 31.281 12.586 1 59.53 508 GLY B C 1
ATOM 11877 O O . GLY B 1 508 ? -6.898 30.078 12.328 1 59.53 508 GLY B O 1
ATOM 11878 N N . THR B 1 509 ? -7.922 31.953 12.016 1 62.16 509 THR B N 1
ATOM 11879 C CA . THR B 1 509 ? -8.68 31.391 10.906 1 62.16 509 THR B CA 1
ATOM 11880 C C . THR B 1 509 ? -7.934 31.594 9.586 1 62.16 509 THR B C 1
ATOM 11882 O O . THR B 1 509 ? -7.48 32.688 9.289 1 62.16 509 THR B O 1
ATOM 11885 N N . ASP B 1 510 ? -7.766 30.562 8.875 1 68.31 510 ASP B N 1
ATOM 11886 C CA . ASP B 1 510 ? -7.074 30.672 7.598 1 68.31 510 ASP B CA 1
ATOM 11887 C C . ASP B 1 510 ? -7.988 30.281 6.441 1 68.31 510 ASP B C 1
ATOM 11889 O O . ASP B 1 510 ? -7.926 29.141 5.957 1 68.31 510 ASP B O 1
ATOM 11893 N N . LEU B 1 511 ? -8.859 31.219 6.004 1 80.5 511 LEU B N 1
ATOM 11894 C CA . LEU B 1 511 ? -9.625 31.031 4.773 1 80.5 511 LEU B CA 1
ATOM 11895 C C . LEU B 1 511 ? -9.375 32.188 3.805 1 80.5 511 LEU B C 1
ATOM 11897 O O . LEU B 1 511 ? -10.164 33.125 3.742 1 80.5 511 LEU B O 1
ATOM 11901 N N . PRO B 1 512 ? -8.438 32.031 3.006 1 83.75 512 PRO B N 1
ATOM 11902 C CA . PRO B 1 512 ? -8.047 33.094 2.086 1 83.75 512 PRO B CA 1
ATOM 11903 C C . PRO B 1 512 ? -9.156 33.438 1.089 1 83.75 512 PRO B C 1
ATOM 11905 O O . PRO B 1 512 ? -9.172 34.562 0.542 1 83.75 512 PRO B O 1
ATOM 11908 N N . ALA B 1 513 ? -10.148 32.625 1.008 1 89.31 513 ALA B N 1
ATOM 11909 C CA . ALA B 1 513 ? -11.18 32.812 -0.011 1 89.31 513 ALA B CA 1
ATOM 11910 C C . ALA B 1 513 ? -12.195 33.875 0.412 1 89.31 513 ALA B C 1
ATOM 11912 O O . ALA B 1 513 ? -12.977 34.344 -0.412 1 89.31 513 ALA B O 1
ATOM 11913 N N . ILE B 1 514 ? -12.133 34.281 1.606 1 92 514 ILE B N 1
ATOM 11914 C CA . ILE B 1 514 ? -13.055 35.312 2.084 1 92 514 ILE B CA 1
ATOM 11915 C C . ILE B 1 514 ? -12.852 36.594 1.284 1 92 514 ILE B C 1
ATOM 11917 O O . ILE B 1 514 ? -11.742 37.125 1.216 1 92 514 ILE B O 1
ATOM 11921 N N . ASP B 1 515 ? -13.969 37.094 0.646 1 94.62 515 ASP B N 1
ATOM 11922 C CA . ASP B 1 515 ? -13.812 38.25 -0.214 1 94.62 515 ASP B CA 1
ATOM 11923 C C . ASP B 1 515 ? -14.711 39.406 0.248 1 94.62 515 ASP B C 1
ATOM 11925 O O . ASP B 1 515 ? -14.703 40.5 -0.344 1 94.62 515 ASP B O 1
ATOM 11929 N N . THR B 1 516 ? -15.508 39.188 1.322 1 96.19 516 THR B N 1
ATOM 11930 C CA . THR B 1 516 ? -16.344 40.219 1.901 1 96.19 516 THR B CA 1
ATOM 11931 C C . THR B 1 516 ? -16.344 40.156 3.424 1 96.19 516 THR B C 1
ATOM 11933 O O . THR B 1 516 ? -16.531 39.062 3.986 1 96.19 516 THR B O 1
ATOM 11936 N N . ILE B 1 517 ? -16.094 41.25 4.086 1 95.06 517 ILE B N 1
ATOM 11937 C CA . ILE B 1 517 ? -16.156 41.312 5.543 1 95.06 517 ILE B CA 1
ATOM 11938 C C . ILE B 1 517 ? -17.266 42.281 5.957 1 95.06 517 ILE B C 1
ATOM 11940 O O . ILE B 1 517 ? -17.375 43.375 5.414 1 95.06 517 ILE B O 1
ATOM 11944 N N . LEU B 1 518 ? -18.109 41.844 6.859 1 95 518 LEU B N 1
ATOM 11945 C CA . LEU B 1 518 ? -19.172 42.656 7.434 1 95 518 LEU B CA 1
ATOM 11946 C C . LEU B 1 518 ? -18.875 42.969 8.891 1 95 518 LEU B C 1
ATOM 11948 O O . LEU B 1 518 ? -18.812 42.094 9.734 1 95 518 LEU B O 1
ATOM 11952 N N . MET B 1 519 ? -18.672 44.281 9.188 1 93.06 519 MET B N 1
ATOM 11953 C CA . MET B 1 519 ? -18.406 44.719 10.555 1 93.06 519 MET B CA 1
ATOM 11954 C C . MET B 1 519 ? -19.688 45.188 11.219 1 93.06 519 MET B C 1
ATOM 11956 O O . MET B 1 519 ? -20.078 46.344 11.055 1 93.06 519 MET B O 1
ATOM 11960 N N . LEU B 1 520 ? -20.234 44.406 12.109 1 92.56 520 LEU B N 1
ATOM 11961 C CA . LEU B 1 520 ? -21.547 44.688 12.68 1 92.56 520 LEU B CA 1
ATOM 11962 C C . LEU B 1 520 ? -21.422 45.094 14.148 1 92.56 520 LEU B C 1
ATOM 11964 O O . LEU B 1 520 ? -22.438 45.344 14.805 1 92.56 520 LEU B O 1
ATOM 11968 N N . ARG B 1 521 ? -20.297 45.062 14.641 1 86.19 521 ARG B N 1
ATOM 11969 C CA . ARG B 1 521 ? -20.078 45.469 16.031 1 86.19 521 ARG B CA 1
ATOM 11970 C C . ARG B 1 521 ? -19.234 46.75 16.109 1 86.19 521 ARG B C 1
ATOM 11972 O O . ARG B 1 521 ? -18.375 46.969 15.25 1 86.19 521 ARG B O 1
ATOM 11979 N N . PRO B 1 522 ? -19.625 47.5 17.078 1 81.06 522 PRO B N 1
ATOM 11980 C CA . PRO B 1 522 ? -18.719 48.625 17.297 1 81.06 522 PRO B CA 1
ATOM 11981 C C . PRO B 1 522 ? -17.344 48.219 17.797 1 81.06 522 PRO B C 1
ATOM 11983 O O . PRO B 1 522 ? -17.25 47.406 18.75 1 81.06 522 PRO B O 1
ATOM 11986 N N . THR B 1 523 ? -16.391 48.25 16.984 1 64.62 523 THR B N 1
ATOM 11987 C CA . THR B 1 523 ? -15.039 47.812 17.359 1 64.62 523 THR B CA 1
ATOM 11988 C C . THR B 1 523 ? -14.266 48.969 17.984 1 64.62 523 THR B C 1
ATOM 11990 O O . THR B 1 523 ? -13.836 49.906 17.281 1 64.62 523 THR B O 1
ATOM 11993 N N . GLU B 1 524 ? -14.195 48.844 19.203 1 64.38 524 GLU B N 1
ATOM 11994 C CA . GLU B 1 524 ? -13.602 49.938 19.969 1 64.38 524 GLU B CA 1
ATOM 11995 C C . GLU B 1 524 ? -12.078 49.938 19.875 1 64.38 524 GLU B C 1
ATOM 11997 O O . GLU B 1 524 ? -11.43 50.938 20.062 1 64.38 524 GLU B O 1
ATOM 12002 N N . SER B 1 525 ? -11.609 48.812 19.531 1 69.38 525 SER B N 1
ATOM 12003 C CA . SER B 1 525 ? -10.156 48.688 19.5 1 69.38 525 SER B CA 1
ATOM 12004 C C . SER B 1 525 ? -9.625 48.688 18.078 1 69.38 525 SER B C 1
ATOM 12006 O O . SER B 1 525 ? -10.148 47.969 17.219 1 69.38 525 SER B O 1
ATOM 12008 N N . LYS B 1 526 ? -8.68 49.656 17.859 1 72.25 526 LYS B N 1
ATOM 12009 C CA . LYS B 1 526 ? -8.008 49.719 16.562 1 72.25 526 LYS B CA 1
ATOM 12010 C C . LYS B 1 526 ? -7.398 48.344 16.219 1 72.25 526 LYS B C 1
ATOM 12012 O O . LYS B 1 526 ? -7.43 47.938 15.062 1 72.25 526 LYS B O 1
ATOM 12017 N N . ILE B 1 527 ? -6.922 47.719 17.281 1 71.88 527 ILE B N 1
ATOM 12018 C CA . ILE B 1 527 ? -6.246 46.438 17.109 1 71.88 527 ILE B CA 1
ATOM 12019 C C . ILE B 1 527 ? -7.242 45.406 16.625 1 71.88 527 ILE B C 1
ATOM 12021 O O . ILE B 1 527 ? -6.965 44.656 15.68 1 71.88 527 ILE B O 1
ATOM 12025 N N . LEU B 1 528 ? -8.32 45.312 17.25 1 77.25 528 LEU B N 1
ATOM 12026 C CA . LEU B 1 528 ? -9.344 44.344 16.875 1 77.25 528 LEU B CA 1
ATOM 12027 C C . LEU B 1 528 ? -9.852 44.594 15.461 1 77.25 528 LEU B C 1
ATOM 12029 O O . LEU B 1 528 ? -10.102 43.656 14.703 1 77.25 528 LEU B O 1
ATOM 12033 N N . PHE B 1 529 ? -9.953 45.844 15.156 1 81.25 529 PHE B N 1
ATOM 12034 C CA . PHE B 1 529 ? -10.398 46.25 13.82 1 81.25 529 PHE B CA 1
ATOM 12035 C C . PHE B 1 529 ? -9.422 45.75 12.766 1 81.25 529 PHE B C 1
ATOM 12037 O O . PHE B 1 529 ? -9.828 45.156 11.758 1 81.25 529 PHE B O 1
ATOM 12044 N N . LEU B 1 530 ? -8.25 46 12.977 1 79.44 530 LEU B N 1
ATOM 12045 C CA . LEU B 1 530 ? -7.215 45.625 12.031 1 79.44 530 LEU B CA 1
ATOM 12046 C C . LEU B 1 530 ? -7.129 44.094 11.914 1 79.44 530 LEU B C 1
ATOM 12048 O O . LEU B 1 530 ? -6.871 43.562 10.828 1 79.44 530 LEU B O 1
ATOM 12052 N N . GLN B 1 531 ? -7.25 43.469 13.039 1 79.31 531 GLN B N 1
ATOM 12053 C CA . GLN B 1 531 ? -7.211 42 13.039 1 79.31 531 GLN B CA 1
ATOM 12054 C C . GLN B 1 531 ? -8.359 41.438 12.227 1 79.31 531 GLN B C 1
ATOM 12056 O O . GLN B 1 531 ? -8.18 40.469 11.477 1 79.31 531 GLN B O 1
ATOM 12061 N N . GLN B 1 532 ? -9.508 42 12.367 1 84.25 532 GLN B N 1
ATOM 12062 C CA . GLN B 1 532 ? -10.68 41.562 11.625 1 84.25 532 GLN B CA 1
ATOM 12063 C C . GLN B 1 532 ? -10.516 41.844 10.133 1 84.25 532 GLN B C 1
ATOM 12065 O O . GLN B 1 532 ? -10.812 40.969 9.297 1 84.25 532 GLN B O 1
ATOM 12070 N N . LEU B 1 533 ? -10.07 43.031 9.828 1 86 533 LEU B N 1
ATOM 12071 C CA . LEU B 1 533 ? -9.82 43.406 8.438 1 86 533 LEU B CA 1
ATOM 12072 C C . LEU B 1 533 ? -8.773 42.5 7.809 1 86 533 LEU B C 1
ATOM 12074 O O . LEU B 1 533 ? -8.938 42.062 6.664 1 86 533 LEU B O 1
ATOM 12078 N N . GLY B 1 534 ? -7.762 42.219 8.516 1 83.75 534 GLY B N 1
ATOM 12079 C CA . GLY B 1 534 ? -6.645 41.406 8.039 1 83.75 534 GLY B CA 1
ATOM 12080 C C . GLY B 1 534 ? -7.035 40 7.68 1 83.75 534 GLY B C 1
ATOM 12081 O O . GLY B 1 534 ? -6.395 39.344 6.84 1 83.75 534 GLY B O 1
ATOM 12082 N N . ARG B 1 535 ? -8.078 39.531 8.234 1 81.81 535 ARG B N 1
ATOM 12083 C CA . ARG B 1 535 ? -8.555 38.156 7.957 1 81.81 535 ARG B CA 1
ATOM 12084 C C . ARG B 1 535 ? -8.992 38.031 6.5 1 81.81 535 ARG B C 1
ATOM 12086 O O . ARG B 1 535 ? -8.867 36.969 5.91 1 81.81 535 ARG B O 1
ATOM 12093 N N . GLY B 1 536 ? -9.398 39.094 5.961 1 88.88 536 GLY B N 1
ATOM 12094 C CA . GLY B 1 536 ? -9.914 39.031 4.602 1 88.88 536 GLY B CA 1
ATOM 12095 C C . GLY B 1 536 ? -8.906 39.469 3.562 1 88.88 536 GLY B C 1
ATOM 12096 O O . GLY B 1 536 ? -9.156 39.375 2.359 1 88.88 536 GLY B O 1
ATOM 12097 N N . LEU B 1 537 ? -7.797 39.875 3.982 1 89.75 537 LEU B N 1
ATOM 12098 C CA . LEU B 1 537 ? -6.875 40.531 3.055 1 89.75 537 LEU B CA 1
ATOM 12099 C C . LEU B 1 537 ? -5.934 39.5 2.424 1 89.75 537 LEU B C 1
ATOM 12101 O O . LEU B 1 537 ? -5.199 39.812 1.488 1 89.75 537 LEU B O 1
ATOM 12105 N N . ARG B 1 538 ? -5.961 38.312 2.855 1 86.19 538 ARG B N 1
ATOM 12106 C CA . ARG B 1 538 ? -5.066 37.281 2.324 1 86.19 538 ARG B CA 1
ATOM 12107 C C . ARG B 1 538 ? -5.387 36.969 0.865 1 86.19 538 ARG B C 1
ATOM 12109 O O . ARG B 1 538 ? -6.547 37.031 0.455 1 86.19 538 ARG B O 1
ATOM 12116 N N . ARG B 1 539 ? -4.414 36.625 0.12 1 87.75 539 ARG B N 1
ATOM 12117 C CA . ARG B 1 539 ? -4.598 36.219 -1.276 1 87.75 539 ARG B CA 1
ATOM 12118 C C . ARG B 1 539 ? -5.156 34.812 -1.389 1 87.75 539 ARG B C 1
ATOM 12120 O O . ARG B 1 539 ? -4.891 33.969 -0.532 1 87.75 539 ARG B O 1
ATOM 12127 N N . SER B 1 540 ? -5.977 34.594 -2.402 1 88.19 540 SER B N 1
ATOM 12128 C CA . SER B 1 540 ? -6.508 33.281 -2.709 1 88.19 540 SER B CA 1
ATOM 12129 C C . SER B 1 540 ? -6.324 32.938 -4.184 1 88.19 540 SER B C 1
ATOM 12131 O O . SER B 1 540 ? -7.074 33.406 -5.035 1 88.19 540 SER B O 1
ATOM 12133 N N . ILE B 1 541 ? -5.375 32.094 -4.445 1 80.5 541 ILE B N 1
ATOM 12134 C CA . ILE B 1 541 ? -5.07 31.703 -5.824 1 80.5 541 ILE B CA 1
ATOM 12135 C C . ILE B 1 541 ? -6.215 30.875 -6.395 1 80.5 541 ILE B C 1
ATOM 12137 O O . ILE B 1 541 ? -6.582 31.031 -7.559 1 80.5 541 ILE B O 1
ATOM 12141 N N . GLU B 1 542 ? -6.82 30.094 -5.613 1 79.31 542 GLU B N 1
ATOM 12142 C CA . GLU B 1 542 ? -7.859 29.172 -6.047 1 79.31 542 GLU B CA 1
ATOM 12143 C C . GLU B 1 542 ? -9.102 29.922 -6.523 1 79.31 542 GLU B C 1
ATOM 12145 O O . GLU B 1 542 ? -9.727 29.516 -7.508 1 79.31 542 GLU B O 1
ATOM 12150 N N . THR B 1 543 ? -9.461 30.953 -5.855 1 86.75 543 THR B N 1
ATOM 12151 C CA . THR B 1 543 ? -10.672 31.688 -6.191 1 86.75 543 THR B CA 1
ATOM 12152 C C . THR B 1 543 ? -10.344 32.938 -7.02 1 86.75 543 THR B C 1
ATOM 12154 O O . THR B 1 543 ? -11.242 33.656 -7.422 1 86.75 543 THR B O 1
ATOM 12157 N N . GLN B 1 544 ? -9.047 33.156 -7.305 1 85.94 544 GLN B N 1
ATOM 12158 C CA . GLN B 1 544 ? -8.602 34.344 -8.039 1 85.94 544 GLN B CA 1
ATOM 12159 C C . GLN B 1 544 ? -9.148 35.625 -7.418 1 85.94 544 GLN B C 1
ATOM 12161 O O . GLN B 1 544 ? -9.703 36.469 -8.125 1 85.94 544 GLN B O 1
ATOM 12166 N N . LYS B 1 545 ? -9.094 35.688 -6.156 1 90.31 545 LYS B N 1
ATOM 12167 C CA . LYS B 1 545 ? -9.539 36.844 -5.406 1 90.31 545 LYS B CA 1
ATOM 12168 C C . LYS B 1 545 ? -8.75 38.094 -5.816 1 90.31 545 LYS B C 1
ATOM 12170 O O . LYS B 1 545 ? -7.52 38.094 -5.781 1 90.31 545 LYS B O 1
ATOM 12175 N N . SER B 1 546 ? -9.5 39.188 -6.238 1 89.5 546 SER B N 1
ATOM 12176 C CA . SER B 1 546 ? -8.844 40.375 -6.711 1 89.5 546 SER B CA 1
ATOM 12177 C C . SER B 1 546 ? -8.859 41.469 -5.645 1 89.5 546 SER B C 1
ATOM 12179 O O . SER B 1 546 ? -7.973 42.344 -5.609 1 89.5 546 SER B O 1
ATOM 12181 N N . LYS B 1 547 ? -9.844 41.5 -4.824 1 93.94 547 LYS B N 1
ATOM 12182 C CA . LYS B 1 547 ? -9.961 42.531 -3.791 1 93.94 547 LYS B CA 1
ATOM 12183 C C . LYS B 1 547 ? -10.867 42.062 -2.654 1 93.94 547 LYS B C 1
ATOM 12185 O O . LYS B 1 547 ? -11.609 41.094 -2.801 1 93.94 547 LYS B O 1
ATOM 12190 N N . LEU B 1 548 ? -10.734 42.781 -1.542 1 95.19 548 LEU B N 1
ATOM 12191 C CA . LEU B 1 548 ? -11.617 42.562 -0.397 1 95.19 548 LEU B CA 1
ATOM 12192 C C . LEU B 1 548 ? -12.625 43.719 -0.284 1 95.19 548 LEU B C 1
ATOM 12194 O O . LEU B 1 548 ? -12.266 44.875 -0.456 1 95.19 548 LEU B O 1
ATOM 12198 N N . VAL B 1 549 ? -13.875 43.344 -0.055 1 96.75 549 VAL B N 1
ATOM 12199 C CA . VAL B 1 549 ? -14.891 44.344 0.217 1 96.75 549 VAL B CA 1
ATOM 12200 C C . VAL B 1 549 ? -15.219 44.375 1.708 1 96.75 549 VAL B C 1
ATOM 12202 O O . VAL B 1 549 ? -15.484 43.312 2.301 1 96.75 549 VAL B O 1
ATOM 12205 N N . VAL B 1 550 ? -15.094 45.531 2.301 1 95.94 550 VAL B N 1
ATOM 12206 C CA . VAL B 1 550 ? -15.398 45.688 3.719 1 95.94 550 VAL B CA 1
ATOM 12207 C C . VAL B 1 550 ? -16.594 46.625 3.895 1 95.94 550 VAL B C 1
ATOM 12209 O O . VAL B 1 550 ? -16.578 47.75 3.408 1 95.94 550 VAL B O 1
ATOM 12212 N N . ILE B 1 551 ? -17.625 46.156 4.535 1 96.38 551 ILE B N 1
ATOM 12213 C CA . ILE B 1 551 ? -18.812 46.938 4.848 1 96.38 551 ILE B CA 1
ATOM 12214 C C . ILE B 1 551 ? -18.891 47.188 6.355 1 96.38 551 ILE B C 1
ATOM 12216 O O . ILE B 1 551 ? -19.094 46.25 7.129 1 96.38 551 ILE B O 1
ATOM 12220 N N . ASP B 1 552 ? -18.688 48.406 6.75 1 94.62 552 ASP B N 1
ATOM 12221 C CA . ASP B 1 552 ? -18.594 48.781 8.164 1 94.62 552 ASP B CA 1
ATOM 12222 C C . ASP B 1 552 ? -19.734 49.719 8.562 1 94.62 552 ASP B C 1
ATOM 12224 O O . ASP B 1 552 ? -19.953 50.75 7.922 1 94.62 552 ASP B O 1
ATOM 12228 N N . PHE B 1 553 ? -20.469 49.312 9.539 1 92.94 553 PHE B N 1
ATOM 12229 C CA . PHE B 1 553 ? -21.547 50.156 10.031 1 92.94 553 PHE B CA 1
ATOM 12230 C C . PHE B 1 553 ? -21.094 51 11.227 1 92.94 553 PHE B C 1
ATOM 12232 O O . PHE B 1 553 ? -20.812 50.438 12.297 1 92.94 553 PHE B O 1
ATOM 12239 N N . ILE B 1 554 ? -21.078 52.281 11.008 1 90.12 554 ILE B N 1
ATOM 12240 C CA . ILE B 1 554 ? -20.469 53.219 11.969 1 90.12 554 ILE B CA 1
ATOM 12241 C C . ILE B 1 554 ? -21.547 54.094 12.578 1 90.12 554 ILE B C 1
ATOM 12243 O O . ILE B 1 554 ? -22.406 54.625 11.859 1 90.12 554 ILE B O 1
ATOM 12247 N N . GLY B 1 555 ? -21.484 54.188 13.898 1 84.81 555 GLY B N 1
ATOM 12248 C CA . GLY B 1 555 ? -22.484 55 14.594 1 84.81 555 GLY B CA 1
ATOM 12249 C C . GLY B 1 555 ? -22 56.406 14.922 1 84.81 555 GLY B C 1
ATOM 12250 O O . GLY B 1 555 ? -20.875 56.781 14.57 1 84.81 555 GLY B O 1
ATOM 12251 N N . ASN B 1 556 ? -22.891 57.125 15.539 1 76.5 556 ASN B N 1
ATOM 12252 C CA . ASN B 1 556 ? -22.641 58.5 15.914 1 76.5 556 ASN B CA 1
ATOM 12253 C C . ASN B 1 556 ? -22 58.594 17.297 1 76.5 556 ASN B C 1
ATOM 12255 O O . ASN B 1 556 ? -22.562 59.219 18.203 1 76.5 556 ASN B O 1
ATOM 12259 N N . HIS B 1 557 ? -20.891 58 17.406 1 75.12 557 HIS B N 1
ATOM 12260 C CA . HIS B 1 557 ? -20.172 58 18.688 1 75.12 557 HIS B CA 1
ATOM 12261 C C . HIS B 1 557 ? -18.672 58.125 18.484 1 75.12 557 HIS B C 1
ATOM 12263 O O . HIS B 1 557 ? -18.141 57.719 17.438 1 75.12 557 HIS B O 1
ATOM 12269 N N . ASP B 1 558 ? -18.016 58.625 19.438 1 67.81 558 ASP B N 1
ATOM 12270 C CA . ASP B 1 558 ? -16.578 58.906 19.391 1 67.81 558 ASP B CA 1
ATOM 12271 C C . ASP B 1 558 ? -15.773 57.625 19.234 1 67.81 558 ASP B C 1
ATOM 12273 O O . ASP B 1 558 ? -14.656 57.656 18.703 1 67.81 558 ASP B O 1
ATOM 12277 N N . SER B 1 559 ? -16.391 56.625 19.609 1 67.56 559 SER B N 1
ATOM 12278 C CA . SER B 1 559 ? -15.688 55.344 19.547 1 67.56 559 SER B CA 1
ATOM 12279 C C . SER B 1 559 ? -15.391 54.969 18.109 1 67.56 559 SER B C 1
ATOM 12281 O O . SER B 1 559 ? -14.508 54.125 17.859 1 67.56 559 SER B O 1
ATOM 12283 N N . PHE B 1 560 ? -16.016 55.562 17.203 1 70.06 560 PHE B N 1
ATOM 12284 C CA . PHE B 1 560 ? -15.875 55.188 15.797 1 70.06 560 PHE B CA 1
ATOM 12285 C C . PHE B 1 560 ? -14.836 56.031 15.094 1 70.06 560 PHE B C 1
ATOM 12287 O O . PHE B 1 560 ? -14.523 55.812 13.922 1 70.06 560 PHE B O 1
ATOM 12294 N N . LEU B 1 561 ? -14.289 56.906 15.852 1 70.5 561 LEU B N 1
ATOM 12295 C CA . LEU B 1 561 ? -13.312 57.844 15.273 1 70.5 561 LEU B CA 1
ATOM 12296 C C . LEU B 1 561 ? -12.016 57.094 14.922 1 70.5 561 LEU B C 1
ATOM 12298 O O . LEU B 1 561 ? -11.219 57.594 14.125 1 70.5 561 LEU B O 1
ATOM 12302 N N . ASN B 1 562 ? -11.906 56 15.352 1 75.19 562 ASN B N 1
ATOM 12303 C CA . ASN B 1 562 ? -10.688 55.219 15.133 1 75.19 562 ASN B CA 1
ATOM 12304 C C . ASN B 1 562 ? -10.633 54.625 13.727 1 75.19 562 ASN B C 1
ATOM 12306 O O . ASN B 1 562 ? -9.555 54.281 13.227 1 75.19 562 ASN B O 1
ATOM 12310 N N . ARG B 1 563 ? -11.695 54.625 12.984 1 82.75 563 ARG B N 1
ATOM 12311 C CA . ARG B 1 563 ? -11.734 53.969 11.68 1 82.75 563 ARG B CA 1
ATOM 12312 C C . ARG B 1 563 ? -10.914 54.75 10.656 1 82.75 563 ARG B C 1
ATOM 12314 O O . ARG B 1 563 ? -9.938 54.25 10.117 1 82.75 563 ARG B O 1
ATOM 12321 N N . PRO B 1 564 ? -11.25 56 10.484 1 77.31 564 PRO B N 1
ATOM 12322 C CA . PRO B 1 564 ? -10.469 56.75 9.492 1 77.31 564 PRO B CA 1
ATOM 12323 C C . PRO B 1 564 ? -8.992 56.844 9.859 1 77.31 564 PRO B C 1
ATOM 12325 O O . PRO B 1 564 ? -8.125 56.75 8.984 1 77.31 564 PRO B O 1
ATOM 12328 N N . THR B 1 565 ? -8.742 57 11.102 1 75.69 565 THR B N 1
ATOM 12329 C CA . THR B 1 565 ? -7.355 57.156 11.531 1 75.69 565 THR B CA 1
ATOM 12330 C C . THR B 1 565 ? -6.578 55.844 11.297 1 75.69 565 THR B C 1
ATOM 12332 O O . THR B 1 565 ? -5.398 55.875 10.938 1 75.69 565 THR B O 1
ATOM 12335 N N . THR B 1 566 ? -7.227 54.812 11.477 1 76.56 566 THR B N 1
ATOM 12336 C CA . THR B 1 566 ? -6.598 53.531 11.289 1 76.56 566 THR B CA 1
ATOM 12337 C C . THR B 1 566 ? -6.387 53.219 9.805 1 76.56 566 THR B C 1
ATOM 12339 O O . THR B 1 566 ? -5.316 52.781 9.398 1 76.56 566 THR B O 1
ATOM 12342 N N . LEU B 1 567 ? -7.387 53.5 9.008 1 80.31 567 LEU B N 1
ATOM 12343 C CA . LEU B 1 567 ? -7.348 53.188 7.586 1 80.31 567 LEU B CA 1
ATOM 12344 C C . LEU B 1 567 ? -6.285 54 6.875 1 80.31 567 LEU B C 1
ATOM 12346 O O . LEU B 1 567 ? -5.629 53.531 5.953 1 80.31 567 LEU B O 1
ATOM 12350 N N . TYR B 1 568 ? -6.168 55.219 7.359 1 77.12 568 TYR B N 1
ATOM 12351 C CA . TYR B 1 568 ? -5.215 56.125 6.707 1 77.12 568 TYR B CA 1
ATOM 12352 C C . TYR B 1 568 ? -3.902 56.188 7.484 1 77.12 568 TYR B C 1
ATOM 12354 O O . TYR B 1 568 ? -2.986 56.906 7.113 1 77.12 568 TYR B O 1
ATOM 12362 N N . ASN B 1 569 ? -3.766 55.406 8.508 1 74.12 569 ASN B N 1
ATOM 12363 C CA . ASN B 1 569 ? -2.566 55.281 9.328 1 74.12 569 ASN B CA 1
ATOM 12364 C C . ASN B 1 569 ? -2.088 56.656 9.836 1 74.12 569 ASN B C 1
ATOM 12366 O O . ASN B 1 569 ? -0.932 57.031 9.625 1 74.12 569 ASN B O 1
ATOM 12370 N N . VAL B 1 570 ? -3.074 57.344 10.43 1 71.81 570 VAL B N 1
ATOM 12371 C CA . VAL B 1 570 ? -2.746 58.625 11 1 71.81 570 VAL B CA 1
ATOM 12372 C C . VAL B 1 570 ? -3.219 58.688 12.453 1 71.81 570 VAL B C 1
ATOM 12374 O O . VAL B 1 570 ? -4.039 57.875 12.875 1 71.81 570 VAL B O 1
ATOM 12377 N N . SER B 1 571 ? -2.646 59.594 13.219 1 64.94 571 SER B N 1
ATOM 12378 C CA . SER B 1 571 ? -2.926 59.656 14.648 1 64.94 571 SER B CA 1
ATOM 12379 C C . SER B 1 571 ? -4.129 60.562 14.938 1 64.94 571 SER B C 1
ATOM 12381 O O . SER B 1 571 ? -4.805 60.375 15.953 1 64.94 571 SER B O 1
ATOM 12383 N N . HIS B 1 572 ? -4.348 61.469 14.039 1 69.25 572 HIS B N 1
ATOM 12384 C CA . HIS B 1 572 ? -5.387 62.469 14.336 1 69.25 572 HIS B CA 1
ATOM 12385 C C . HIS B 1 572 ? -6.488 62.438 13.281 1 69.25 572 HIS B C 1
ATOM 12387 O O . HIS B 1 572 ? -6.215 62.25 12.094 1 69.25 572 HIS B O 1
ATOM 12393 N N . LEU B 1 573 ? -7.676 62.688 13.758 1 73.06 573 LEU B N 1
ATOM 12394 C CA . LEU B 1 573 ? -8.852 62.656 12.898 1 73.06 573 LEU B CA 1
ATOM 12395 C C . LEU B 1 573 ? -8.766 63.719 11.805 1 73.06 573 LEU B C 1
ATOM 12397 O O . LEU B 1 573 ? -9.195 63.469 10.672 1 73.06 573 LEU B O 1
ATOM 12401 N N . LYS B 1 574 ? -8.227 64.812 12.211 1 73.12 574 LYS B N 1
ATOM 12402 C CA . LYS B 1 574 ? -8.109 65.875 11.227 1 73.12 574 LYS B CA 1
ATOM 12403 C C . LYS B 1 574 ? -7.258 65.5 10.039 1 73.12 574 LYS B C 1
ATOM 12405 O O . LYS B 1 574 ? -7.594 65.75 8.883 1 73.12 574 LYS B O 1
ATOM 12410 N N . ASP B 1 575 ? -6.211 64.875 10.383 1 77.94 575 ASP B N 1
ATOM 12411 C CA . ASP B 1 575 ? -5.32 64.375 9.328 1 77.94 575 ASP B CA 1
ATOM 12412 C C . ASP B 1 575 ? -5.996 63.281 8.5 1 77.94 575 ASP B C 1
ATOM 12414 O O . ASP B 1 575 ? -5.781 63.188 7.289 1 77.94 575 ASP B O 1
ATOM 12418 N N . ALA B 1 576 ? -6.738 62.531 9.141 1 78.56 576 ALA B N 1
ATOM 12419 C CA . ALA B 1 576 ? -7.438 61.469 8.445 1 78.56 576 ALA B CA 1
ATOM 12420 C C . ALA B 1 576 ? -8.445 62 7.445 1 78.56 576 ALA B C 1
ATOM 12422 O O . ALA B 1 576 ? -8.57 61.5 6.332 1 78.56 576 ALA B O 1
ATOM 12423 N N . LEU B 1 577 ? -9.133 62.938 7.809 1 78.44 577 LEU B N 1
ATOM 12424 C CA . LEU B 1 577 ? -10.125 63.562 6.934 1 78.44 577 LEU B CA 1
ATOM 12425 C C . LEU B 1 577 ? -9.461 64.25 5.75 1 78.44 577 LEU B C 1
ATOM 12427 O O . LEU B 1 577 ? -9.984 64.25 4.633 1 78.44 577 LEU B O 1
ATOM 12431 N N . ALA B 1 578 ? -8.344 64.812 6.059 1 76.19 578 ALA B N 1
ATOM 12432 C CA . ALA B 1 578 ? -7.582 65.438 4.977 1 76.19 578 ALA B CA 1
ATOM 12433 C C . ALA B 1 578 ? -7.113 64.375 3.969 1 76.19 578 ALA B C 1
ATOM 12435 O O . ALA B 1 578 ? -7.199 64.625 2.758 1 76.19 578 ALA B O 1
ATOM 12436 N N . LYS B 1 579 ? -6.641 63.406 4.48 1 76.75 579 LYS B N 1
ATOM 12437 C CA . LYS B 1 579 ? -6.145 62.312 3.625 1 76.75 579 LYS B CA 1
ATOM 12438 C C . LYS B 1 579 ? -7.281 61.688 2.84 1 76.75 579 LYS B C 1
ATOM 12440 O O . LYS B 1 579 ? -7.086 61.219 1.705 1 76.75 579 LYS B O 1
ATOM 12445 N N . HIS B 1 580 ? -8.367 61.562 3.439 1 81.12 580 HIS B N 1
ATOM 12446 C CA . HIS B 1 580 ? -9.531 61.031 2.758 1 81.12 580 HIS B CA 1
ATOM 12447 C C . HIS B 1 580 ? -9.898 61.875 1.54 1 81.12 580 HIS B C 1
ATOM 12449 O O . HIS B 1 580 ? -10.242 61.312 0.487 1 81.12 580 HIS B O 1
ATOM 12455 N N . GLN B 1 581 ? -9.805 63.031 1.727 1 73.25 581 GLN B N 1
ATOM 12456 C CA . GLN B 1 581 ? -10.102 63.938 0.631 1 73.25 581 GLN B CA 1
ATOM 12457 C C . GLN B 1 581 ? -9.086 63.812 -0.496 1 73.25 581 GLN B C 1
ATOM 12459 O O . GLN B 1 581 ? -9.438 63.906 -1.673 1 73.25 581 GLN B O 1
ATOM 12464 N N . GLN B 1 582 ? -7.824 63.469 -0.044 1 72.75 582 GLN B N 1
ATOM 12465 C CA . GLN B 1 582 ? -6.75 63.344 -1.023 1 72.75 582 GLN B CA 1
ATOM 12466 C C . GLN B 1 582 ? -6.688 61.938 -1.609 1 72.75 582 GLN B C 1
ATOM 12468 O O . GLN B 1 582 ? -5.938 61.688 -2.555 1 72.75 582 GLN B O 1
ATOM 12473 N N . GLN B 1 583 ? -7.438 61.094 -1.176 1 71.12 583 GLN B N 1
ATOM 12474 C CA . GLN B 1 583 ? -7.461 59.719 -1.592 1 71.12 583 GLN B CA 1
ATOM 12475 C C . GLN B 1 583 ? -6.078 59.062 -1.483 1 71.12 583 GLN B C 1
ATOM 12477 O O . GLN B 1 583 ? -5.609 58.438 -2.424 1 71.12 583 GLN B O 1
ATOM 12482 N N . ALA B 1 584 ? -5.395 59.312 -0.458 1 72 584 ALA B N 1
ATOM 12483 C CA . ALA B 1 584 ? -4.031 58.812 -0.243 1 72 584 ALA B CA 1
ATOM 12484 C C . ALA B 1 584 ? -4.027 57.375 0.256 1 72 584 ALA B C 1
ATOM 12486 O O . ALA B 1 584 ? -3.76 57.125 1.433 1 72 584 ALA B O 1
ATOM 12487 N N . LEU B 1 585 ? -4.434 56.469 -0.589 1 82.25 585 LEU B N 1
ATOM 12488 C CA . LEU B 1 585 ? -4.484 55.031 -0.297 1 82.25 585 LEU B CA 1
ATOM 12489 C C . LEU B 1 585 ? -3.607 54.25 -1.267 1 82.25 585 LEU B C 1
ATOM 12491 O O . LEU B 1 585 ? -3.266 54.75 -2.342 1 82.25 585 LEU B O 1
ATOM 12495 N N . PRO B 1 586 ? -3.074 53.188 -0.765 1 81.25 586 PRO B N 1
ATOM 12496 C CA . PRO B 1 586 ? -2.322 52.312 -1.696 1 81.25 586 PRO B CA 1
ATOM 12497 C C . PRO B 1 586 ? -3.105 52 -2.969 1 81.25 586 PRO B C 1
ATOM 12499 O O . PRO B 1 586 ? -4.332 52.156 -2.996 1 81.25 586 PRO B O 1
ATOM 12502 N N . ASP B 1 587 ? -2.416 51.562 -3.969 1 81.44 587 ASP B N 1
ATOM 12503 C CA . ASP B 1 587 ? -3.033 51.281 -5.262 1 81.44 587 ASP B CA 1
ATOM 12504 C C . ASP B 1 587 ? -4.125 50.219 -5.137 1 81.44 587 ASP B C 1
ATOM 12506 O O . ASP B 1 587 ? -3.93 49.219 -4.477 1 81.44 587 ASP B O 1
ATOM 12510 N N . GLY B 1 588 ? -5.234 50.531 -5.641 1 87.12 588 GLY B N 1
ATOM 12511 C CA . GLY B 1 588 ? -6.328 49.562 -5.703 1 87.12 588 GLY B CA 1
ATOM 12512 C C . GLY B 1 588 ? -7.27 49.656 -4.52 1 87.12 588 GLY B C 1
ATOM 12513 O O . GLY B 1 588 ? -8.352 49.062 -4.531 1 87.12 588 GLY B O 1
ATOM 12514 N N . CYS B 1 589 ? -6.863 50.375 -3.496 1 90.75 589 CYS B N 1
ATOM 12515 C CA . CYS B 1 589 ? -7.691 50.5 -2.303 1 90.75 589 CYS B CA 1
ATOM 12516 C C . CYS B 1 589 ? -8.609 51.719 -2.404 1 90.75 589 CYS B C 1
ATOM 12518 O O . CYS B 1 589 ? -8.219 52.75 -2.949 1 90.75 589 CYS B O 1
ATOM 12520 N N . HIS B 1 590 ? -9.844 51.5 -1.974 1 91.44 590 HIS B N 1
ATOM 12521 C CA . HIS B 1 590 ? -10.828 52.594 -1.947 1 91.44 590 HIS B CA 1
ATOM 12522 C C . HIS B 1 590 ? -11.531 52.656 -0.596 1 91.44 590 HIS B C 1
ATOM 12524 O O . HIS B 1 590 ? -11.828 51.625 0.009 1 91.44 590 HIS B O 1
ATOM 12530 N N . VAL B 1 591 ? -11.625 53.875 -0.101 1 91.31 591 VAL B N 1
ATOM 12531 C CA . VAL B 1 591 ? -12.352 54.094 1.146 1 91.31 591 VAL B CA 1
ATOM 12532 C C . VAL B 1 591 ? -13.453 55.125 0.928 1 91.31 591 VAL B C 1
ATOM 12534 O O . VAL B 1 591 ? -13.195 56.219 0.436 1 91.31 591 VAL B O 1
ATOM 12537 N N . THR B 1 592 ? -14.664 54.719 1.21 1 90.62 592 THR B N 1
ATOM 12538 C CA . THR B 1 592 ? -15.797 55.625 1.117 1 90.62 592 THR B CA 1
ATOM 12539 C C . THR B 1 592 ? -16.531 55.719 2.453 1 90.62 592 THR B C 1
ATOM 12541 O O . THR B 1 592 ? -16.703 54.719 3.145 1 90.62 592 THR B O 1
ATOM 12544 N N . PHE B 1 593 ? -16.812 56.969 2.881 1 91.31 593 PHE B N 1
ATOM 12545 C CA . PHE B 1 593 ? -17.609 57.188 4.078 1 91.31 593 PHE B CA 1
ATOM 12546 C C . PHE B 1 593 ? -18.906 57.938 3.732 1 91.31 593 PHE B C 1
ATOM 12548 O O . PHE B 1 593 ? -18.906 58.812 2.875 1 91.31 593 PHE B O 1
ATOM 12555 N N . ASP B 1 594 ? -19.938 57.531 4.391 1 90.69 594 ASP B N 1
ATOM 12556 C CA . ASP B 1 594 ? -21.188 58.281 4.254 1 90.69 594 ASP B CA 1
ATOM 12557 C C . ASP B 1 594 ? -21 59.75 4.645 1 90.69 594 ASP B C 1
ATOM 12559 O O . ASP B 1 594 ? -20.297 60.062 5.598 1 90.69 594 ASP B O 1
ATOM 12563 N N . ILE B 1 595 ? -21.703 60.594 4.004 1 86.06 595 ILE B N 1
ATOM 12564 C CA . ILE B 1 595 ? -21.578 62.031 4.18 1 86.06 595 ILE B CA 1
ATOM 12565 C C . ILE B 1 595 ? -21.984 62.406 5.605 1 86.06 595 ILE B C 1
ATOM 12567 O O . ILE B 1 595 ? -21.406 63.312 6.195 1 86.06 595 ILE B O 1
ATOM 12571 N N . THR B 1 596 ? -22.953 61.719 6.07 1 86.56 596 THR B N 1
ATOM 12572 C CA . THR B 1 596 ? -23.406 61.969 7.43 1 86.56 596 THR B CA 1
ATOM 12573 C C . THR B 1 596 ? -22.281 61.75 8.43 1 86.56 596 THR B C 1
ATOM 12575 O O . THR B 1 596 ? -22.141 62.5 9.398 1 86.56 596 THR B O 1
ATOM 12578 N N . LEU B 1 597 ? -21.484 60.781 8.172 1 87.19 597 LEU B N 1
ATOM 12579 C CA . LEU B 1 597 ? -20.359 60.469 9.047 1 87.19 597 LEU B CA 1
ATOM 12580 C C . LEU B 1 597 ? -19.281 61.562 8.922 1 87.19 597 LEU B C 1
ATOM 12582 O O . LEU B 1 597 ? -18.719 62 9.922 1 87.19 597 LEU B O 1
ATOM 12586 N N . LEU B 1 598 ? -19.031 61.969 7.727 1 84.88 598 LEU B N 1
ATOM 12587 C CA . LEU B 1 598 ? -18.016 63 7.48 1 84.88 598 LEU B CA 1
ATOM 12588 C C . LEU B 1 598 ? -18.391 64.312 8.164 1 84.88 598 LEU B C 1
ATOM 12590 O O . LEU B 1 598 ? -17.547 64.938 8.773 1 84.88 598 LEU B O 1
ATOM 12594 N N . ASN B 1 599 ? -19.688 64.625 8.109 1 82.75 599 ASN B N 1
ATOM 12595 C CA . ASN B 1 599 ? -20.188 65.812 8.75 1 82.75 599 ASN B CA 1
ATOM 12596 C C . ASN B 1 599 ? -20.078 65.75 10.273 1 82.75 599 ASN B C 1
ATOM 12598 O O . ASN B 1 599 ? -19.703 66.688 10.93 1 82.75 599 ASN B O 1
ATOM 12602 N N . PHE B 1 600 ? -20.391 64.625 10.695 1 81.62 600 PHE B N 1
ATOM 12603 C CA . PHE B 1 600 ? -20.312 64.375 12.133 1 81.62 600 PHE B CA 1
ATOM 12604 C C . PHE B 1 600 ? -18.875 64.562 12.625 1 81.62 600 PHE B C 1
ATOM 12606 O O . PHE B 1 600 ? -18.641 65.188 13.641 1 81.62 600 PHE B O 1
ATOM 12613 N N . TRP B 1 601 ? -17.938 64 11.953 1 81.69 601 TRP B N 1
ATOM 12614 C CA . TRP B 1 601 ? -16.531 64.062 12.352 1 81.69 601 TRP B CA 1
ATOM 12615 C C . TRP B 1 601 ? -15.977 65.438 12.211 1 81.69 601 TRP B C 1
ATOM 12617 O O . TRP B 1 601 ? -15.156 65.875 13.016 1 81.69 601 TRP B O 1
ATOM 12627 N N . GLN B 1 602 ? -16.422 66.062 11.203 1 78.19 602 GLN B N 1
ATOM 12628 C CA . GLN B 1 602 ? -15.992 67.5 11.023 1 78.19 602 GLN B CA 1
ATOM 12629 C C . GLN B 1 602 ? -16.484 68.375 12.18 1 78.19 602 GLN B C 1
ATOM 12631 O O . GLN B 1 602 ? -15.742 69.188 12.664 1 78.19 602 GLN B O 1
ATOM 12636 N N . GLN B 1 603 ? -17.703 68.125 12.594 1 77.25 603 GLN B N 1
ATOM 12637 C CA . GLN B 1 603 ? -18.25 68.875 13.727 1 77.25 603 GLN B CA 1
ATOM 12638 C C . GLN B 1 603 ? -17.484 68.562 15.008 1 77.25 603 GLN B C 1
ATOM 12640 O O . GLN B 1 603 ? -17.25 69.438 15.828 1 77.25 603 GLN B O 1
ATOM 12645 N N . LEU B 1 604 ? -17.172 67.312 15.125 1 74.5 604 LEU B N 1
ATOM 12646 C CA . LEU B 1 604 ? -16.422 66.938 16.312 1 74.5 604 LEU B CA 1
ATOM 12647 C C . LEU B 1 604 ? -15.039 67.562 16.328 1 74.5 604 LEU B C 1
ATOM 12649 O O . LEU B 1 604 ? -14.547 67.938 17.391 1 74.5 604 LEU B O 1
ATOM 12653 N N . THR B 1 605 ? -14.367 67.562 15.242 1 72.06 605 THR B N 1
ATOM 12654 C CA . THR B 1 605 ? -13.031 68.188 15.148 1 72.06 605 THR B CA 1
ATOM 12655 C C . THR B 1 605 ? -13.055 69.625 15.484 1 72.06 605 THR B C 1
ATOM 12657 O O . THR B 1 605 ? -12.109 70.188 16.062 1 72.06 605 THR B O 1
ATOM 12660 N N . ARG B 1 606 ? -14.156 70.188 15.164 1 65.75 606 ARG B N 1
ATOM 12661 C CA . ARG B 1 606 ? -14.281 71.625 15.43 1 65.75 606 ARG B CA 1
ATOM 12662 C C . ARG B 1 606 ? -14.484 71.875 16.922 1 65.75 606 ARG B C 1
ATOM 12664 O O . ARG B 1 606 ? -14.016 72.938 17.438 1 65.75 606 ARG B O 1
ATOM 12671 N N . LYS B 1 607 ? -15.211 71 17.516 1 61.16 607 LYS B N 1
ATOM 12672 C CA . LYS B 1 607 ? -15.5 71.188 18.938 1 61.16 607 LYS B CA 1
ATOM 12673 C C . LYS B 1 607 ? -14.305 70.75 19.797 1 61.16 607 LYS B C 1
ATOM 12675 O O . LYS B 1 607 ? -14.195 71.188 20.953 1 61.16 607 LYS B O 1
ATOM 12680 N N . MET B 1 608 ? -13.609 69.875 19.328 1 58.09 608 MET B N 1
ATOM 12681 C CA . MET B 1 608 ? -12.492 69.312 20.109 1 58.09 608 MET B CA 1
ATOM 12682 C C . MET B 1 608 ? -11.508 70.438 20.453 1 58.09 608 MET B C 1
ATOM 12684 O O . MET B 1 608 ? -11.078 71.188 19.578 1 58.09 608 MET B O 1
ATOM 12688 N N . ARG B 1 609 ? -11.875 71 21.703 1 58.91 609 ARG B N 1
ATOM 12689 C CA . ARG B 1 609 ? -10.984 71.938 22.344 1 58.91 609 ARG B CA 1
ATOM 12690 C C . ARG B 1 609 ? -9.664 71.25 22.734 1 58.91 609 ARG B C 1
ATOM 12692 O O . ARG B 1 609 ? -9.609 70.062 22.938 1 58.91 609 ARG B O 1
ATOM 12699 N N . PHE B 1 610 ? -8.617 72 22.531 1 61.22 610 PHE B N 1
ATOM 12700 C CA . PHE B 1 610 ? -7.215 71.625 22.641 1 61.22 610 PHE B CA 1
ATOM 12701 C C . PHE B 1 610 ? -6.797 71.562 24.109 1 61.22 610 PHE B C 1
ATOM 12703 O O . PHE B 1 610 ? -5.676 71.938 24.469 1 61.22 610 PHE B O 1
ATOM 12710 N N . SER B 1 611 ? -7.789 71 25.109 1 76.81 611 SER B N 1
ATOM 12711 C CA . SER B 1 611 ? -7.312 70.812 26.469 1 76.81 611 SER B CA 1
ATOM 12712 C C . SER B 1 611 ? -6.699 69.438 26.625 1 76.81 611 SER B C 1
ATOM 12714 O O . SER B 1 611 ? -6.953 68.5 25.828 1 76.81 611 SER B O 1
ATOM 12716 N N . VAL B 1 612 ? -5.883 69.312 27.641 1 85.94 612 VAL B N 1
ATOM 12717 C CA . VAL B 1 612 ? -5.215 68.062 27.906 1 85.94 612 VAL B CA 1
ATOM 12718 C C . VAL B 1 612 ? -6.238 67 28.344 1 85.94 612 VAL B C 1
ATOM 12720 O O . VAL B 1 612 ? -6.07 65.812 28.062 1 85.94 612 VAL B O 1
ATOM 12723 N N . GLN B 1 613 ? -7.332 67.438 28.984 1 85.62 613 GLN B N 1
ATOM 12724 C CA . GLN B 1 613 ? -8.391 66.562 29.406 1 85.62 613 GLN B CA 1
ATOM 12725 C C . GLN B 1 613 ? -9.102 65.938 28.188 1 85.62 613 GLN B C 1
ATOM 12727 O O . GLN B 1 613 ? -9.367 64.75 28.156 1 85.62 613 GLN B O 1
ATOM 12732 N N . ASP B 1 614 ? -9.297 66.812 27.25 1 78.69 614 ASP B N 1
ATOM 12733 C CA . ASP B 1 614 ? -9.938 66.312 26.031 1 78.69 614 ASP B CA 1
ATOM 12734 C C . ASP B 1 614 ? -9.039 65.375 25.266 1 78.69 614 ASP B C 1
ATOM 12736 O O . ASP B 1 614 ? -9.516 64.375 24.703 1 78.69 614 ASP B O 1
ATOM 12740 N N . GLU B 1 615 ? -7.832 65.688 25.281 1 78.56 615 GLU B N 1
ATOM 12741 C CA . GLU B 1 615 ? -6.867 64.812 24.609 1 78.56 615 GLU B CA 1
ATOM 12742 C C . GLU B 1 615 ? -6.754 63.469 25.297 1 78.56 615 GLU B C 1
ATOM 12744 O O . GLU B 1 615 ? -6.602 62.438 24.625 1 78.56 615 GLU B O 1
ATOM 12749 N N . TYR B 1 616 ? -6.793 63.531 26.547 1 85.44 616 TYR B N 1
ATOM 12750 C CA . TYR B 1 616 ? -6.742 62.281 27.312 1 85.44 616 TYR B CA 1
ATOM 12751 C C . TYR B 1 616 ? -7.938 61.406 26.969 1 85.44 616 TYR B C 1
ATOM 12753 O O . TYR B 1 616 ? -7.777 60.219 26.734 1 85.44 616 TYR B O 1
ATOM 12761 N N . GLN B 1 617 ? -9.062 61.969 26.953 1 77.56 617 GLN B N 1
ATOM 12762 C CA . GLN B 1 617 ? -10.273 61.188 26.688 1 77.56 617 GLN B CA 1
ATOM 12763 C C . GLN B 1 617 ? -10.273 60.656 25.25 1 77.56 617 GLN B C 1
ATOM 12765 O O . GLN B 1 617 ? -10.727 59.531 25 1 77.56 617 GLN B O 1
ATOM 12770 N N . GLN B 1 618 ? -9.766 61.438 24.438 1 71.69 618 GLN B N 1
ATOM 12771 C CA . GLN B 1 618 ? -9.68 61 23.047 1 71.69 618 GLN B CA 1
ATOM 12772 C C . GLN B 1 618 ? -8.734 59.812 22.906 1 71.69 618 GLN B C 1
ATOM 12774 O O . GLN B 1 618 ? -9.055 58.844 22.203 1 71.69 618 GLN B O 1
ATOM 12779 N N . LEU B 1 619 ? -7.613 59.938 23.5 1 76.38 619 LEU B N 1
ATOM 12780 C CA . LEU B 1 619 ? -6.637 58.844 23.422 1 76.38 619 LEU B CA 1
ATOM 12781 C C . LEU B 1 619 ? -7.164 57.594 24.109 1 76.38 619 LEU B C 1
ATOM 12783 O O . LEU B 1 619 ? -6.938 56.469 23.625 1 76.38 619 LEU B O 1
ATOM 12787 N N . ALA B 1 620 ? -7.777 57.75 25.188 1 75.38 620 ALA B N 1
ATOM 12788 C CA . ALA B 1 620 ? -8.359 56.625 25.906 1 75.38 620 ALA B CA 1
ATOM 12789 C C . ALA B 1 620 ? -9.375 55.906 25.047 1 75.38 620 ALA B C 1
ATOM 12791 O O . ALA B 1 620 ? -9.453 54.656 25.094 1 75.38 620 ALA B O 1
ATOM 12792 N N . HIS B 1 621 ? -10.055 56.688 24.359 1 67.19 621 HIS B N 1
ATOM 12793 C CA . HIS B 1 621 ? -11.047 56.094 23.469 1 67.19 621 HIS B CA 1
ATOM 12794 C C . HIS B 1 621 ? -10.383 55.375 22.297 1 67.19 621 HIS B C 1
ATOM 12796 O O . HIS B 1 621 ? -10.844 54.281 21.891 1 67.19 621 HIS B O 1
ATOM 12802 N N . GLN B 1 622 ? -9.398 56 21.891 1 65.62 622 GLN B N 1
ATOM 12803 C CA . GLN B 1 622 ? -8.68 55.406 20.781 1 65.62 622 GLN B CA 1
ATOM 12804 C C . GLN B 1 622 ? -8 54.094 21.188 1 65.62 622 GLN B C 1
ATOM 12806 O O . GLN B 1 622 ? -7.926 53.156 20.406 1 65.62 622 GLN B O 1
ATOM 12811 N N . LEU B 1 623 ? -7.5 54.094 22.359 1 68 623 LEU B N 1
ATOM 12812 C CA . LEU B 1 623 ? -6.746 52.969 22.844 1 68 623 LEU B CA 1
ATOM 12813 C C . LEU B 1 623 ? -7.672 51.938 23.5 1 68 623 LEU B C 1
ATOM 12815 O O . LEU B 1 623 ? -7.289 50.781 23.688 1 68 623 LEU B O 1
ATOM 12819 N N . ALA B 1 624 ? -8.922 52.312 23.797 1 65.38 624 ALA B N 1
ATOM 12820 C CA . ALA B 1 624 ? -9.906 51.5 24.5 1 65.38 624 ALA B CA 1
ATOM 12821 C C . ALA B 1 624 ? -9.398 51.062 25.859 1 65.38 624 ALA B C 1
ATOM 12823 O O . ALA B 1 624 ? -9.742 49.969 26.359 1 65.38 624 ALA B O 1
ATOM 12824 N N . HIS B 1 625 ? -8.406 51.781 26.359 1 73 625 HIS B N 1
ATOM 12825 C CA . HIS B 1 625 ? -7.914 51.625 27.719 1 73 625 HIS B CA 1
ATOM 12826 C C . HIS B 1 625 ? -7.32 52.938 28.25 1 73 625 HIS B C 1
ATOM 12828 O O . HIS B 1 625 ? -7.113 53.875 27.484 1 73 625 HIS B O 1
ATOM 12834 N N . ARG B 1 626 ? -7.082 52.969 29.5 1 79.88 626 ARG B N 1
ATOM 12835 C CA . ARG B 1 626 ? -6.441 54.125 30.109 1 79.88 626 ARG B CA 1
ATOM 12836 C C . ARG B 1 626 ? -5.066 54.375 29.5 1 79.88 626 ARG B C 1
ATOM 12838 O O . ARG B 1 626 ? -4.199 53.5 29.531 1 79.88 626 ARG B O 1
ATOM 12845 N N . PRO B 1 627 ? -4.891 55.469 28.891 1 82.25 627 PRO B N 1
ATOM 12846 C CA . PRO B 1 627 ? -3.564 55.75 28.344 1 82.25 627 PRO B CA 1
ATOM 12847 C C . PRO B 1 627 ? -2.484 55.844 29.406 1 82.25 627 PRO B C 1
ATOM 12849 O O . PRO B 1 627 ? -2.732 56.375 30.5 1 82.25 627 PRO B O 1
ATOM 12852 N N . THR B 1 628 ? -1.389 55.344 29.109 1 86.69 628 THR B N 1
ATOM 12853 C CA . THR B 1 628 ? -0.225 55.594 29.969 1 86.69 628 THR B CA 1
ATOM 12854 C C . THR B 1 628 ? 0.461 56.906 29.609 1 86.69 628 THR B C 1
ATOM 12856 O O . THR B 1 628 ? 0.174 57.5 28.562 1 86.69 628 THR B O 1
ATOM 12859 N N . ALA B 1 629 ? 1.341 57.281 30.5 1 88.62 629 ALA B N 1
ATOM 12860 C CA . ALA B 1 629 ? 2.062 58.531 30.266 1 88.62 629 ALA B CA 1
ATOM 12861 C C . ALA B 1 629 ? 2.887 58.469 28.984 1 88.62 629 ALA B C 1
ATOM 12863 O O . ALA B 1 629 ? 2.957 59.469 28.234 1 88.62 629 ALA B O 1
ATOM 12864 N N . SER B 1 630 ? 3.451 57.375 28.766 1 84.94 630 SER B N 1
ATOM 12865 C CA . SER B 1 630 ? 4.262 57.219 27.562 1 84.94 630 SER B CA 1
ATOM 12866 C C . SER B 1 630 ? 3.406 57.25 26.312 1 84.94 630 SER B C 1
ATOM 12868 O O . SER B 1 630 ? 3.803 57.844 25.312 1 84.94 630 SER B O 1
ATOM 12870 N N . GLU B 1 631 ? 2.271 56.656 26.375 1 81.12 631 GLU B N 1
ATOM 12871 C CA . GLU B 1 631 ? 1.361 56.656 25.234 1 81.12 631 GLU B CA 1
ATOM 12872 C C . GLU B 1 631 ? 0.905 58.094 24.906 1 81.12 631 GLU B C 1
ATOM 12874 O O . GLU B 1 631 ? 0.782 58.469 23.75 1 81.12 631 GLU B O 1
ATOM 12879 N N . PHE B 1 632 ? 0.604 58.75 26 1 84.25 632 PHE B N 1
ATOM 12880 C CA . PHE B 1 632 ? 0.177 60.156 25.844 1 84.25 632 PHE B CA 1
ATOM 12881 C C . PHE B 1 632 ? 1.277 60.969 25.203 1 84.25 632 PHE B C 1
ATOM 12883 O O . PHE B 1 632 ? 1.006 61.812 24.328 1 84.25 632 PHE B O 1
ATOM 12890 N N . PHE B 1 633 ? 2.496 60.781 25.578 1 82.62 633 PHE B N 1
ATOM 12891 C CA . PHE B 1 633 ? 3.664 61.469 25.031 1 82.62 633 PHE B CA 1
ATOM 12892 C C . PHE B 1 633 ? 3.852 61.156 23.562 1 82.62 633 PHE B C 1
ATOM 12894 O O . PHE B 1 633 ? 4.059 62.031 22.734 1 82.62 633 PHE B O 1
ATOM 12901 N N . TYR B 1 634 ? 3.766 59.906 23.25 1 76.5 634 TYR B N 1
ATOM 12902 C CA . TYR B 1 634 ? 4.012 59.469 21.891 1 76.5 634 TYR B CA 1
ATOM 12903 C C . TYR B 1 634 ? 2.875 59.906 20.969 1 76.5 634 TYR B C 1
ATOM 12905 O O . TYR B 1 634 ? 3.041 59.938 19.75 1 76.5 634 TYR B O 1
ATOM 12913 N N . HIS B 1 635 ? 1.748 60.094 21.609 1 74.75 635 HIS B N 1
ATOM 12914 C CA . HIS B 1 635 ? 0.636 60.656 20.828 1 74.75 635 HIS B CA 1
ATOM 12915 C C . HIS B 1 635 ? 0.885 62.094 20.438 1 74.75 635 HIS B C 1
ATOM 12917 O O . HIS B 1 635 ? 0.15 62.656 19.625 1 74.75 635 HIS B O 1
ATOM 12923 N N . GLY B 1 636 ? 1.953 62.656 21.047 1 73.19 636 GLY B N 1
ATOM 12924 C CA . GLY B 1 636 ? 2.379 63.969 20.609 1 73.19 636 GLY B CA 1
ATOM 12925 C C . GLY B 1 636 ? 1.996 65.062 21.578 1 73.19 636 GLY B C 1
ATOM 12926 O O . GLY B 1 636 ? 2.102 66.25 21.25 1 73.19 636 GLY B O 1
ATOM 12927 N N . ILE B 1 637 ? 1.515 64.688 22.656 1 77 637 ILE B N 1
ATOM 12928 C CA . ILE B 1 637 ? 1.123 65.688 23.625 1 77 637 ILE B CA 1
ATOM 12929 C C . ILE B 1 637 ? 2.271 65.938 24.594 1 77 637 ILE B C 1
ATOM 12931 O O . ILE B 1 637 ? 2.768 65.062 25.234 1 77 637 ILE B O 1
ATOM 12935 N N . GLU B 1 638 ? 2.598 67.188 24.703 1 77.38 638 GLU B N 1
ATOM 12936 C CA . GLU B 1 638 ? 3.707 67.5 25.578 1 77.38 638 GLU B CA 1
ATOM 12937 C C . GLU B 1 638 ? 3.311 67.438 27.047 1 77.38 638 GLU B C 1
ATOM 12939 O O . GLU B 1 638 ? 2.262 67.938 27.453 1 77.38 638 GLU B O 1
ATOM 12944 N N . ILE B 1 639 ? 4.117 66.812 27.766 1 85.69 639 ILE B N 1
ATOM 12945 C CA . ILE B 1 639 ? 3.84 66.625 29.188 1 85.69 639 ILE B CA 1
ATOM 12946 C C . ILE B 1 639 ? 3.883 67.938 29.938 1 85.69 639 ILE B C 1
ATOM 12948 O O . ILE B 1 639 ? 3.219 68.062 30.969 1 85.69 639 ILE B O 1
ATOM 12952 N N . SER B 1 640 ? 4.637 68.875 29.453 1 84.62 640 SER B N 1
ATOM 12953 C CA . SER B 1 640 ? 4.656 70.188 30.047 1 84.62 640 SER B CA 1
ATOM 12954 C C . SER B 1 640 ? 3.268 70.812 30.031 1 84.62 640 SER B C 1
ATOM 12956 O O . SER B 1 640 ? 2.889 71.562 30.969 1 84.62 640 SER B O 1
ATOM 12958 N N . LYS B 1 641 ? 2.562 70.5 28.984 1 85.5 641 LYS B N 1
ATOM 12959 C CA . LYS B 1 641 ? 1.192 71 28.891 1 85.5 641 LYS B CA 1
ATOM 12960 C C . LYS B 1 641 ? 0.299 70.375 29.953 1 85.5 641 LYS B C 1
ATOM 12962 O O . LYS B 1 641 ? -0.592 71 30.484 1 85.5 641 LYS B O 1
ATOM 12967 N N . VAL B 1 642 ? 0.6 69.25 30.266 1 91.06 642 VAL B N 1
ATOM 12968 C CA . VAL B 1 642 ? -0.158 68.5 31.281 1 91.06 642 VAL B CA 1
ATOM 12969 C C . VAL B 1 642 ? 0.088 69.125 32.656 1 91.06 642 VAL B C 1
ATOM 12971 O O . VAL B 1 642 ? -0.852 69.375 33.438 1 91.06 642 VAL B O 1
ATOM 12974 N N . ARG B 1 643 ? 1.316 69.438 32.875 1 88.56 643 ARG B N 1
ATOM 12975 C CA . ARG B 1 643 ? 1.672 70 34.188 1 88.56 643 ARG B CA 1
ATOM 12976 C C . ARG B 1 643 ? 1.051 71.438 34.344 1 88.56 643 ARG B C 1
ATOM 12978 O O . ARG B 1 643 ? 0.653 71.812 35.438 1 88.56 643 ARG B O 1
ATOM 12985 N N . LYS B 1 644 ? 0.929 72.062 33.25 1 85.88 644 LYS B N 1
ATOM 12986 C CA . LYS B 1 644 ? 0.379 73.438 33.281 1 85.88 644 LYS B CA 1
ATOM 12987 C C . LYS B 1 644 ? -1.136 73.375 33.469 1 85.88 644 LYS B C 1
ATOM 12989 O O . LYS B 1 644 ? -1.69 74.188 34.188 1 85.88 644 LYS B O 1
ATOM 12994 N N . GLN B 1 645 ? -1.708 72.375 32.875 1 87.06 645 GLN B N 1
ATOM 12995 C CA . GLN B 1 645 ? -3.166 72.438 32.812 1 87.06 645 GLN B CA 1
ATOM 12996 C C . GLN B 1 645 ? -3.766 71.5 33.875 1 87.06 645 GLN B C 1
ATOM 12998 O O . GLN B 1 645 ? -4.902 71.688 34.281 1 87.06 645 GLN B O 1
ATOM 13003 N N . ALA B 1 646 ? -3.064 70.5 34.281 1 90.75 646 ALA B N 1
ATOM 13004 C CA . ALA B 1 646 ? -3.631 69.5 35.188 1 90.75 646 ALA B CA 1
ATOM 13005 C C . ALA B 1 646 ? -2.697 69.188 36.344 1 90.75 646 ALA B C 1
ATOM 13007 O O . ALA B 1 646 ? -2.883 68.25 37.094 1 90.75 646 ALA B O 1
ATOM 13008 N N . GLN B 1 647 ? -1.646 70 36.562 1 89.38 647 GLN B N 1
ATOM 13009 C CA . GLN B 1 647 ? -0.703 69.875 37.688 1 89.38 647 GLN B CA 1
ATOM 13010 C C . GLN B 1 647 ? 0.346 68.812 37.438 1 89.38 647 GLN B C 1
ATOM 13012 O O . GLN B 1 647 ? 1.548 69.062 37.531 1 89.38 647 GLN B O 1
ATOM 13017 N N . SER B 1 648 ? -0.151 67.625 37.281 1 93.5 648 SER B N 1
ATOM 13018 C CA . SER B 1 648 ? 0.727 66.5 36.969 1 93.5 648 SER B CA 1
ATOM 13019 C C . SER B 1 648 ? -0.004 65.438 36.156 1 93.5 648 SER B C 1
ATOM 13021 O O . SER B 1 648 ? -1.228 65.5 36.031 1 93.5 648 SER B O 1
ATOM 13023 N N . TRP B 1 649 ? 0.774 64.438 35.719 1 94 649 TRP B N 1
ATOM 13024 C CA . TRP B 1 649 ? 0.197 63.375 34.906 1 94 649 TRP B CA 1
ATOM 13025 C C . TRP B 1 649 ? -0.833 62.594 35.75 1 94 649 TRP B C 1
ATOM 13027 O O . TRP B 1 649 ? -1.949 62.375 35.281 1 94 649 TRP B O 1
ATOM 13037 N N . PHE B 1 650 ? -0.461 62.281 36.906 1 93.94 650 PHE B N 1
ATOM 13038 C CA . PHE B 1 650 ? -1.353 61.406 37.688 1 93.94 650 PHE B CA 1
ATOM 13039 C C . PHE B 1 650 ? -2.508 62.188 38.281 1 93.94 650 PHE B C 1
ATOM 13041 O O . PHE B 1 650 ? -3.551 61.625 38.594 1 93.94 650 PHE B O 1
ATOM 13048 N N . HIS B 1 651 ? -2.348 63.469 38.406 1 92.19 651 HIS B N 1
ATOM 13049 C CA . HIS B 1 651 ? -3.508 64.312 38.719 1 92.19 651 HIS B CA 1
ATOM 13050 C C . HIS B 1 651 ? -4.531 64.25 37.594 1 92.19 651 HIS B C 1
ATOM 13052 O O . HIS B 1 651 ? -5.734 64.188 37.844 1 92.19 651 HIS B O 1
ATOM 13058 N N . LEU B 1 652 ? -3.988 64.375 36.406 1 92.5 652 LEU B N 1
ATOM 13059 C CA . LEU B 1 652 ? -4.859 64.25 35.25 1 92.5 652 LEU B CA 1
ATOM 13060 C C . LEU B 1 652 ? -5.578 62.938 35.188 1 92.5 652 LEU B C 1
ATOM 13062 O O . LEU B 1 652 ? -6.797 62.875 35 1 92.5 652 LEU B O 1
ATOM 13066 N N . VAL B 1 653 ? -4.816 61.875 35.375 1 93.38 653 VAL B N 1
ATOM 13067 C CA . VAL B 1 653 ? -5.363 60.531 35.25 1 93.38 653 VAL B CA 1
ATOM 13068 C C . VAL B 1 653 ? -6.418 60.312 36.344 1 93.38 653 VAL B C 1
ATOM 13070 O O . VAL B 1 653 ? -7.48 59.719 36.062 1 93.38 653 VAL B O 1
ATOM 13073 N N . ALA B 1 654 ? -6.094 60.656 37.531 1 90.94 654 ALA B N 1
ATOM 13074 C CA . ALA B 1 654 ? -7.02 60.469 38.656 1 90.94 654 ALA B CA 1
ATOM 13075 C C . ALA B 1 654 ? -8.336 61.219 38.375 1 90.94 654 ALA B C 1
ATOM 13077 O O . ALA B 1 654 ? -9.414 60.719 38.719 1 90.94 654 ALA B O 1
ATOM 13078 N N . SER B 1 655 ? -8.234 62.312 37.844 1 88.38 655 SER B N 1
ATOM 13079 C CA . SER B 1 655 ? -9.414 63.125 37.562 1 88.38 655 SER B CA 1
ATOM 13080 C C . SER B 1 655 ? -10.25 62.531 36.438 1 88.38 655 SER B C 1
ATOM 13082 O O . SER B 1 655 ? -11.469 62.438 36.531 1 88.38 655 SER B O 1
ATOM 13084 N N . GLN B 1 656 ? -9.562 62.156 35.406 1 87.31 656 GLN B N 1
ATOM 13085 C CA . GLN B 1 656 ? -10.258 61.656 34.219 1 87.31 656 GLN B CA 1
ATOM 13086 C C . GLN B 1 656 ? -10.828 60.281 34.438 1 87.31 656 GLN B C 1
ATOM 13088 O O . GLN B 1 656 ? -11.875 59.938 33.906 1 87.31 656 GLN B O 1
ATOM 13093 N N . GLU B 1 657 ? -10.148 59.469 35.188 1 86.88 657 GLU B N 1
ATOM 13094 C CA . GLU B 1 657 ? -10.578 58.094 35.406 1 86.88 657 GLU B CA 1
ATOM 13095 C C . GLU B 1 657 ? -11.5 58 36.625 1 86.88 657 GLU B C 1
ATOM 13097 O O . GLU B 1 657 ? -12.078 56.938 36.875 1 86.88 657 GLU B O 1
ATOM 13102 N N . ASN B 1 658 ? -11.734 59 37.312 1 82.94 658 ASN B N 1
ATOM 13103 C CA . ASN B 1 658 ? -12.508 59.031 38.531 1 82.94 658 ASN B CA 1
ATOM 13104 C C . ASN B 1 658 ? -12.109 57.875 39.469 1 82.94 658 ASN B C 1
ATOM 13106 O O . ASN B 1 658 ? -12.961 57.094 39.906 1 82.94 658 ASN B O 1
ATOM 13110 N N . ASP B 1 659 ? -10.812 57.656 39.625 1 86.94 659 ASP B N 1
ATOM 13111 C CA . ASP B 1 659 ? -10.227 56.594 40.438 1 86.94 659 ASP B CA 1
ATOM 13112 C C . ASP B 1 659 ? -9.859 57.125 41.844 1 86.94 659 ASP B C 1
ATOM 13114 O O . ASP B 1 659 ? -8.805 57.719 42.031 1 86.94 659 ASP B O 1
ATOM 13118 N N . PRO B 1 660 ? -10.695 56.812 42.781 1 86.81 660 PRO B N 1
ATOM 13119 C CA . PRO B 1 660 ? -10.43 57.312 44.125 1 86.81 660 PRO B CA 1
ATOM 13120 C C . PRO B 1 660 ? -9.133 56.781 44.719 1 86.81 660 PRO B C 1
ATOM 13122 O O . PRO B 1 660 ? -8.438 57.5 45.469 1 86.81 660 PRO B O 1
ATOM 13125 N N . GLU B 1 661 ? -8.867 55.625 44.375 1 89.44 661 GLU B N 1
ATOM 13126 C CA . GLU B 1 661 ? -7.629 55.031 44.906 1 89.44 661 GLU B CA 1
ATOM 13127 C C . GLU B 1 661 ? -6.406 55.781 44.375 1 89.44 661 GLU B C 1
ATOM 13129 O O . GLU B 1 661 ? -5.449 56.031 45.094 1 89.44 661 GLU B O 1
ATOM 13134 N N . LEU B 1 662 ? -6.48 56.125 43.094 1 91.69 662 LEU B N 1
ATOM 13135 C CA . LEU B 1 662 ? -5.371 56.844 42.5 1 91.69 662 LEU B CA 1
ATOM 13136 C C . LEU B 1 662 ? -5.293 58.281 43.031 1 91.69 662 LEU B C 1
ATOM 13138 O O . LEU B 1 662 ? -4.199 58.812 43.219 1 91.69 662 LEU B O 1
ATOM 13142 N N . ALA B 1 663 ? -6.414 58.812 43.312 1 91.25 663 ALA B N 1
ATOM 13143 C CA . ALA B 1 663 ? -6.438 60.156 43.906 1 91.25 663 ALA B CA 1
ATOM 13144 C C . ALA B 1 663 ? -5.758 60.156 45.25 1 91.25 663 ALA B C 1
ATOM 13146 O O . ALA B 1 663 ? -5.066 61.125 45.594 1 91.25 663 ALA B O 1
ATOM 13147 N N . GLU B 1 664 ? -6.012 59.094 45.969 1 91.88 664 GLU B N 1
ATOM 13148 C CA . GLU B 1 664 ? -5.371 59 47.281 1 91.88 664 GLU B CA 1
ATOM 13149 C C . GLU B 1 664 ? -3.855 58.844 47.125 1 91.88 664 GLU B C 1
ATOM 13151 O O . GLU B 1 664 ? -3.102 59.438 47.906 1 91.88 664 GLU B O 1
ATOM 13156 N N . ILE B 1 665 ? -3.434 58.125 46.156 1 93.81 665 ILE B N 1
ATOM 13157 C CA . ILE B 1 665 ? -2.01 57.938 45.906 1 93.81 665 ILE B CA 1
ATOM 13158 C C . ILE B 1 665 ? -1.358 59.281 45.531 1 93.81 665 ILE B C 1
ATOM 13160 O O . ILE B 1 665 ? -0.266 59.594 46.031 1 93.81 665 ILE B O 1
ATOM 13164 N N . VAL B 1 666 ? -2.029 60.031 44.781 1 93.5 666 VAL B N 1
ATOM 13165 C CA . VAL B 1 666 ? -1.5 61.312 44.312 1 93.5 666 VAL B CA 1
ATOM 13166 C C . VAL B 1 666 ? -1.432 62.281 45.469 1 93.5 666 VAL B C 1
ATOM 13168 O O . VAL B 1 666 ? -0.514 63.094 45.562 1 93.5 666 VAL B O 1
ATOM 13171 N N . THR B 1 667 ? -2.348 62.188 46.312 1 91.75 667 THR B N 1
ATOM 13172 C CA . THR B 1 667 ? -2.363 63.062 47.5 1 91.75 667 THR B CA 1
ATOM 13173 C C . THR B 1 667 ? -1.197 62.75 48.438 1 91.75 667 THR B C 1
ATOM 13175 O O . THR B 1 667 ? -0.553 63.656 48.969 1 91.75 667 THR B O 1
ATOM 13178 N N . ARG B 1 668 ? -0.951 61.5 48.562 1 92.38 668 ARG B N 1
ATOM 13179 C CA . ARG B 1 668 ? 0.056 61.062 49.531 1 92.38 668 ARG B CA 1
ATOM 13180 C C . ARG B 1 668 ? 1.454 61.125 48.938 1 92.38 668 ARG B C 1
ATOM 13182 O O . ARG B 1 668 ? 2.428 61.406 49.625 1 92.38 668 ARG B O 1
ATOM 13189 N N . TYR B 1 669 ? 1.543 60.688 47.719 1 93.62 669 TYR B N 1
ATOM 13190 C CA . TYR B 1 669 ? 2.867 60.5 47.156 1 93.62 669 TYR B CA 1
ATOM 13191 C C . TYR B 1 669 ? 3.057 61.406 45.938 1 93.62 669 TYR B C 1
ATOM 13193 O O . TYR B 1 669 ? 4.039 61.281 45.219 1 93.62 669 TYR B O 1
ATOM 13201 N N . GLY B 1 670 ? 2.217 62.344 45.688 1 93 670 GLY B N 1
ATOM 13202 C CA . GLY B 1 670 ? 2.195 63.188 44.469 1 93 670 GLY B CA 1
ATOM 13203 C C . GLY B 1 670 ? 3.439 64.062 44.344 1 93 670 GLY B C 1
ATOM 13204 O O . GLY B 1 670 ? 3.914 64.25 43.219 1 93 670 GLY B O 1
ATOM 13205 N N . ASP B 1 671 ? 3.949 64.438 45.375 1 90.25 671 ASP B N 1
ATOM 13206 C CA . ASP B 1 671 ? 5.137 65.312 45.312 1 90.25 671 ASP B CA 1
ATOM 13207 C C . ASP B 1 671 ? 6.344 64.562 44.812 1 90.25 671 ASP B C 1
ATOM 13209 O O . ASP B 1 671 ? 7.121 65.062 44 1 90.25 671 ASP B O 1
ATOM 13213 N N . PHE B 1 672 ? 6.473 63.438 45.281 1 92.81 672 PHE B N 1
ATOM 13214 C CA . PHE B 1 672 ? 7.566 62.594 44.812 1 92.81 672 PHE B CA 1
ATOM 13215 C C . PHE B 1 672 ? 7.379 62.25 43.312 1 92.81 672 PHE B C 1
ATOM 13217 O O . PHE B 1 672 ? 8.328 62.344 42.531 1 92.81 672 PHE B O 1
ATOM 13224 N N . LEU B 1 673 ? 6.164 61.844 42.969 1 95 673 LEU B N 1
ATOM 13225 C CA . LEU B 1 673 ? 5.875 61.469 41.594 1 95 673 LEU B CA 1
ATOM 13226 C C . LEU B 1 673 ? 6.125 62.625 40.625 1 95 673 LEU B C 1
ATOM 13228 O O . LEU B 1 673 ? 6.652 62.438 39.531 1 95 673 LEU B O 1
ATOM 13232 N N . LEU B 1 674 ? 5.816 63.781 41.094 1 93.06 674 LEU B N 1
ATOM 13233 C CA . LEU B 1 674 ? 5.961 64.938 40.219 1 93.06 674 LEU B CA 1
ATOM 13234 C C . LEU B 1 674 ? 7.402 65.438 40.219 1 93.06 674 LEU B C 1
ATOM 13236 O O . LEU B 1 674 ? 8.031 65.562 39.188 1 93.06 674 LEU B O 1
ATOM 13240 N N . HIS B 1 675 ? 7.965 65.688 41.375 1 90.19 675 HIS B N 1
ATOM 13241 C CA . HIS B 1 675 ? 9.258 66.312 41.469 1 90.19 675 HIS B CA 1
ATOM 13242 C C . HIS B 1 675 ? 10.398 65.312 41.531 1 90.19 675 HIS B C 1
ATOM 13244 O O . HIS B 1 675 ? 11.523 65.625 41.156 1 90.19 675 HIS B O 1
ATOM 13250 N N . GLY B 1 676 ? 10.078 64.188 41.938 1 91.81 676 GLY B N 1
ATOM 13251 C CA . GLY B 1 676 ? 11.102 63.156 42.031 1 91.81 676 GLY B CA 1
ATOM 13252 C C . GLY B 1 676 ? 11.312 62.375 40.75 1 91.81 676 GLY B C 1
ATOM 13253 O O . GLY B 1 676 ? 12.375 61.812 40.531 1 91.81 676 GLY B O 1
ATOM 13254 N N . ILE B 1 677 ? 10.273 62.375 39.938 1 93.75 677 ILE B N 1
ATOM 13255 C CA . ILE B 1 677 ? 10.391 61.562 38.719 1 93.75 677 ILE B CA 1
ATOM 13256 C C . ILE B 1 677 ? 9.961 62.375 37.5 1 93.75 677 ILE B C 1
ATOM 13258 O O 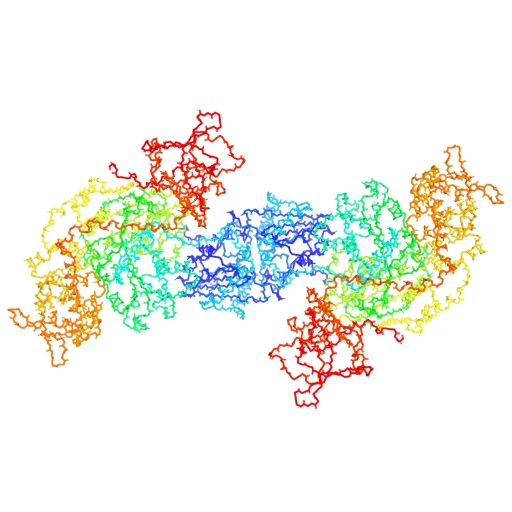. ILE B 1 677 ? 10.781 62.688 36.656 1 93.75 677 ILE B O 1
ATOM 13262 N N . GLU B 1 678 ? 8.766 62.844 37.406 1 93 678 GLU B N 1
ATOM 13263 C CA . GLU B 1 678 ? 8.156 63.406 36.188 1 93 678 GLU B CA 1
ATOM 13264 C C . GLU B 1 678 ? 8.922 64.625 35.719 1 93 678 GLU B C 1
ATOM 13266 O O . GLU B 1 678 ? 9.109 64.875 34.531 1 93 678 GLU B O 1
ATOM 13271 N N . SER B 1 679 ? 9.312 65.438 36.656 1 89.44 679 SER B N 1
ATOM 13272 C CA . SER B 1 679 ? 9.938 66.688 36.281 1 89.44 679 SER B CA 1
ATOM 13273 C C . SER B 1 679 ? 11.391 66.812 36.75 1 89.44 679 SER B C 1
ATOM 13275 O O . SER B 1 679 ? 11.984 67.875 36.781 1 89.44 679 SER B O 1
ATOM 13277 N N . THR B 1 680 ? 11.898 65.688 37.125 1 88.81 680 THR B N 1
ATOM 13278 C CA . THR B 1 680 ? 13.273 65.688 37.625 1 88.81 680 THR B CA 1
ATOM 13279 C C . THR B 1 680 ? 14.25 65.938 36.5 1 88.81 680 THR B C 1
ATOM 13281 O O . THR B 1 680 ? 14.031 65.562 35.344 1 88.81 680 THR B O 1
ATOM 13284 N N . GLY B 1 681 ? 15.219 66.812 36.719 1 84.38 681 GLY B N 1
ATOM 13285 C CA . GLY B 1 681 ? 16.25 67.062 35.75 1 84.38 681 GLY B CA 1
ATOM 13286 C C . GLY B 1 681 ? 17.109 65.875 35.406 1 84.38 681 GLY B C 1
ATOM 13287 O O . GLY B 1 681 ? 17.547 65.125 36.312 1 84.38 681 GLY B O 1
ATOM 13288 N N . MET B 1 682 ? 17.234 65.625 34.125 1 86.38 682 MET B N 1
ATOM 13289 C CA . MET B 1 682 ? 18.031 64.438 33.719 1 86.38 682 MET B CA 1
ATOM 13290 C C . MET B 1 682 ? 19.016 64.875 32.625 1 86.38 682 MET B C 1
ATOM 13292 O O . MET B 1 682 ? 18.625 65.188 31.484 1 86.38 682 MET B O 1
ATOM 13296 N N . SER B 1 683 ? 20.297 64.875 32.969 1 84.75 683 SER B N 1
ATOM 13297 C CA . SER B 1 683 ? 21.328 65.062 31.953 1 84.75 683 SER B CA 1
ATOM 13298 C C . SER B 1 683 ? 21.734 63.75 31.328 1 84.75 683 SER B C 1
ATOM 13300 O O . SER B 1 683 ? 22.172 63.719 30.172 1 84.75 683 SER B O 1
ATOM 13302 N N . LYS B 1 684 ? 21.578 62.688 32.031 1 91.69 684 LYS B N 1
ATOM 13303 C CA . LYS B 1 684 ? 21.766 61.312 31.625 1 91.69 684 LYS B CA 1
ATOM 13304 C C . LYS B 1 684 ? 20.562 60.469 32 1 91.69 684 LYS B C 1
ATOM 13306 O O . LYS B 1 684 ? 19.656 60.906 32.688 1 91.69 684 LYS B O 1
ATOM 13311 N N . SER B 1 685 ? 20.609 59.281 31.531 1 92.19 685 SER B N 1
ATOM 13312 C CA . SER B 1 685 ? 19.469 58.406 31.766 1 92.19 685 SER B CA 1
ATOM 13313 C C . SER B 1 685 ? 19.578 57.719 33.125 1 92.19 685 SER B C 1
ATOM 13315 O O . SER B 1 685 ? 18.75 56.875 33.469 1 92.19 685 SER B O 1
ATOM 13317 N N . PHE B 1 686 ? 20.438 58.062 33.938 1 93.19 686 PHE B N 1
ATOM 13318 C CA . PHE B 1 686 ? 20.875 57.312 35.094 1 93.19 686 PHE B CA 1
ATOM 13319 C C . PHE B 1 686 ? 19.766 57.25 36.156 1 93.19 686 PHE B C 1
ATOM 13321 O O . PHE B 1 686 ? 19.531 56.219 36.781 1 93.19 686 PHE B O 1
ATOM 13328 N N . LYS B 1 687 ? 19.109 58.344 36.406 1 93.81 687 LYS B N 1
ATOM 13329 C CA . LYS B 1 687 ? 18.062 58.375 37.406 1 93.81 687 LYS B CA 1
ATOM 13330 C C . LYS B 1 687 ? 16.922 57.438 37.062 1 93.81 687 LYS B C 1
ATOM 13332 O O . LYS B 1 687 ? 16.422 56.719 37.938 1 93.81 687 LYS B O 1
ATOM 13337 N N . ALA B 1 688 ? 16.547 57.438 35.781 1 93.81 688 ALA B N 1
ATOM 13338 C CA . ALA B 1 688 ? 15.469 56.562 35.312 1 93.81 688 ALA B CA 1
ATOM 13339 C C . ALA B 1 688 ? 15.883 55.094 35.406 1 93.81 688 ALA B C 1
ATOM 13341 O O . ALA B 1 688 ? 15.078 54.25 35.812 1 93.81 688 ALA B O 1
ATOM 13342 N N . ILE B 1 689 ? 17.109 54.812 35.094 1 93.75 689 ILE B N 1
ATOM 13343 C CA . ILE B 1 689 ? 17.641 53.438 35.125 1 93.75 689 ILE B CA 1
ATOM 13344 C C . ILE B 1 689 ? 17.672 52.969 36.594 1 93.75 689 ILE B C 1
ATOM 13346 O O . ILE B 1 689 ? 17.344 51.812 36.875 1 93.75 689 ILE B O 1
ATOM 13350 N N . LEU B 1 690 ? 18.078 53.844 37.469 1 94.81 690 LEU B N 1
ATOM 13351 C CA . LEU B 1 690 ? 18.141 53.5 38.906 1 94.81 690 LEU B CA 1
ATOM 13352 C C . LEU B 1 690 ? 16.75 53.156 39.438 1 94.81 690 LEU B C 1
ATOM 13354 O O . LEU B 1 690 ? 16.594 52.188 40.188 1 94.81 690 LEU B O 1
ATOM 13358 N N . LEU B 1 691 ? 15.82 53.906 39.062 1 94.56 691 LEU B N 1
ATOM 13359 C CA . LEU B 1 691 ? 14.461 53.719 39.531 1 94.56 691 LEU B CA 1
ATOM 13360 C C . LEU B 1 691 ? 13.891 52.406 39 1 94.56 691 LEU B C 1
ATOM 13362 O O . LEU B 1 691 ? 13.172 51.688 39.688 1 94.56 691 LEU B O 1
ATOM 13366 N N . GLU B 1 692 ? 14.148 52.188 37.719 1 91.62 692 GLU B N 1
ATOM 13367 C CA . GLU B 1 692 ? 13.695 50.938 37.125 1 91.62 692 GLU B CA 1
ATOM 13368 C C . GLU B 1 692 ? 14.289 49.719 37.844 1 91.62 692 GLU B C 1
ATOM 13370 O O . GLU B 1 692 ? 13.602 48.719 38.062 1 91.62 692 GLU B O 1
ATOM 13375 N N . ALA B 1 693 ? 15.562 49.75 38.094 1 93 693 ALA B N 1
ATOM 13376 C CA . ALA B 1 693 ? 16.219 48.688 38.844 1 93 693 ALA B CA 1
ATOM 13377 C C . ALA B 1 693 ? 15.609 48.5 40.219 1 93 693 ALA B C 1
ATOM 13379 O O . ALA B 1 693 ? 15.445 47.375 40.688 1 93 693 ALA B O 1
ATOM 13380 N N . LEU B 1 694 ? 15.344 49.625 40.875 1 94.31 694 LEU B N 1
ATOM 13381 C CA . LEU B 1 694 ? 14.711 49.562 42.188 1 94.31 694 LEU B CA 1
ATOM 13382 C C . LEU B 1 694 ? 13.383 48.812 42.125 1 94.31 694 LEU B C 1
ATOM 13384 O O . LEU B 1 694 ? 13.07 48.031 43 1 94.31 694 LEU B O 1
ATOM 13388 N N . LEU B 1 695 ? 12.648 49.062 41.062 1 90.44 695 LEU B N 1
ATOM 13389 C CA . LEU B 1 695 ? 11.344 48.438 40.875 1 90.44 695 LEU B CA 1
ATOM 13390 C C . LEU B 1 695 ? 11.5 46.938 40.594 1 90.44 695 LEU B C 1
ATOM 13392 O O . LEU B 1 695 ? 10.734 46.125 41.094 1 90.44 695 LEU B O 1
ATOM 13396 N N . GLU B 1 696 ? 12.422 46.656 39.75 1 86 696 GLU B N 1
ATOM 13397 C CA . GLU B 1 696 ? 12.648 45.281 39.375 1 86 696 GLU B CA 1
ATOM 13398 C C . GLU B 1 696 ? 13.008 44.438 40.625 1 86 696 GLU B C 1
ATOM 13400 O O . GLU B 1 696 ? 12.734 43.25 40.656 1 86 696 GLU B O 1
ATOM 13405 N N . LEU B 1 697 ? 13.633 45.094 41.594 1 89.06 697 LEU B N 1
ATOM 13406 C CA . LEU B 1 697 ? 14.062 44.406 42.812 1 89.06 697 LEU B CA 1
ATOM 13407 C C . LEU B 1 697 ? 12.984 44.5 43.906 1 89.06 697 LEU B C 1
ATOM 13409 O O . LEU B 1 697 ? 13.203 44.094 45.031 1 89.06 697 LEU B O 1
ATOM 13413 N N . ASP B 1 698 ? 11.859 45 43.562 1 88.19 698 ASP B N 1
ATOM 13414 C CA . ASP B 1 698 ? 10.812 45.281 44.562 1 88.19 698 ASP B CA 1
ATOM 13415 C C . ASP B 1 698 ? 11.367 46.062 45.75 1 88.19 698 ASP B C 1
ATOM 13417 O O . ASP B 1 698 ? 11.109 45.719 46.906 1 88.19 698 ASP B O 1
ATOM 13421 N N . GLY B 1 699 ? 12.109 47.031 45.469 1 91.19 699 GLY B N 1
ATOM 13422 C CA . GLY B 1 699 ? 12.883 47.781 46.438 1 91.19 699 GLY B CA 1
ATOM 13423 C C . GLY B 1 699 ? 12.039 48.719 47.312 1 91.19 699 GLY B C 1
ATOM 13424 O O . GLY B 1 699 ? 12.484 49.156 48.344 1 91.19 699 GLY B O 1
ATOM 13425 N N . LEU B 1 700 ? 10.797 48.938 46.875 1 91.19 700 LEU B N 1
ATOM 13426 C CA . LEU B 1 700 ? 9.914 49.781 47.688 1 91.19 700 LEU B CA 1
ATOM 13427 C C . LEU B 1 700 ? 9.422 49 48.906 1 91.19 700 LEU B C 1
ATOM 13429 O O . LEU B 1 700 ? 9.148 49.562 49.969 1 91.19 700 LEU B O 1
ATOM 13433 N N . ARG B 1 701 ? 9.281 47.719 48.656 1 89.75 701 ARG B N 1
ATOM 13434 C CA . ARG B 1 701 ? 8.867 46.844 49.75 1 89.75 701 ARG B CA 1
ATOM 13435 C C . ARG B 1 701 ? 10.055 46.469 50.656 1 89.75 701 ARG B C 1
ATOM 13437 O O . ARG B 1 701 ? 9.977 46.594 51.875 1 89.75 701 ARG B O 1
ATOM 13444 N N . THR B 1 702 ? 11.078 46 49.969 1 92.06 702 THR B N 1
ATOM 13445 C CA . THR B 1 702 ? 12.32 45.656 50.656 1 92.06 702 THR B CA 1
ATOM 13446 C C . THR B 1 702 ? 13.5 46.406 50.094 1 92.06 702 THR B C 1
ATOM 13448 O O . THR B 1 702 ? 14.031 46.062 49.031 1 92.06 702 THR B O 1
ATOM 13451 N N . PRO B 1 703 ? 13.93 47.438 50.75 1 94 703 PRO B N 1
ATOM 13452 C CA . PRO B 1 703 ? 15.016 48.25 50.219 1 94 703 PRO B CA 1
ATOM 13453 C C . PRO B 1 703 ? 16.281 47.438 49.938 1 94 703 PRO B C 1
ATOM 13455 O O . PRO B 1 703 ? 16.766 46.719 50.812 1 94 703 PRO B O 1
ATOM 13458 N N . PRO B 1 704 ? 16.766 47.562 48.719 1 94.81 704 PRO B N 1
ATOM 13459 C CA . PRO B 1 704 ? 17.953 46.812 48.375 1 94.81 704 PRO B CA 1
ATOM 13460 C C . PRO B 1 704 ? 19.25 47.438 48.875 1 94.81 704 PRO B C 1
ATOM 13462 O O . PRO B 1 704 ? 19.297 48.625 49.125 1 94.81 704 PRO B O 1
ATOM 13465 N N . THR B 1 705 ? 20.266 46.531 48.906 1 94.62 705 THR B N 1
ATOM 13466 C CA . THR B 1 705 ? 21.594 47.062 49.188 1 94.62 705 THR B CA 1
ATOM 13467 C C . THR B 1 705 ? 22.141 47.844 48 1 94.62 705 THR B C 1
ATOM 13469 O O . THR B 1 705 ? 21.688 47.625 46.875 1 94.62 705 THR B O 1
ATOM 13472 N N . LEU B 1 706 ? 23 48.719 48.25 1 95.06 706 LEU B N 1
ATOM 13473 C CA . LEU B 1 706 ? 23.578 49.5 47.156 1 95.06 706 LEU B CA 1
ATOM 13474 C C . LEU B 1 706 ? 24.266 48.594 46.125 1 95.06 706 LEU B C 1
ATOM 13476 O O . LEU B 1 706 ? 24.203 48.875 44.938 1 95.06 706 LEU B O 1
ATOM 13480 N N . ALA B 1 707 ? 24.812 47.562 46.625 1 93.94 707 ALA B N 1
ATOM 13481 C CA . ALA B 1 707 ? 25.484 46.625 45.719 1 93.94 707 ALA B CA 1
ATOM 13482 C C . ALA B 1 707 ? 24.484 45.938 44.812 1 93.94 707 ALA B C 1
ATOM 13484 O O . ALA B 1 707 ? 24.688 45.844 43.594 1 93.94 707 ALA B O 1
ATOM 13485 N N . THR B 1 708 ? 23.438 45.438 45.406 1 94.56 708 THR B N 1
ATOM 13486 C CA . THR B 1 708 ? 22.406 44.75 44.656 1 94.56 708 THR B CA 1
ATOM 13487 C C . THR B 1 708 ? 21.734 45.719 43.656 1 94.56 708 THR B C 1
ATOM 13489 O O . THR B 1 708 ? 21.422 45.312 42.531 1 94.56 708 THR B O 1
ATOM 13492 N N . LEU B 1 709 ? 21.484 46.844 44.094 1 95.19 709 LEU B N 1
ATOM 13493 C CA . LEU B 1 709 ? 20.859 47.875 43.25 1 95.19 709 LEU B CA 1
ATOM 13494 C C . LEU B 1 709 ? 21.75 48.25 42.094 1 95.19 709 LEU B C 1
ATOM 13496 O O . LEU B 1 709 ? 21.281 48.406 40.969 1 95.19 709 LEU B O 1
ATOM 13500 N N . ALA B 1 710 ? 22.984 48.375 42.312 1 94.88 710 ALA B N 1
ATOM 13501 C CA . ALA B 1 710 ? 23.938 48.719 41.281 1 94.88 710 ALA B CA 1
ATOM 13502 C C . ALA B 1 710 ? 24.047 47.594 40.25 1 94.88 710 ALA B C 1
ATOM 13504 O O . ALA B 1 710 ? 24.141 47.844 39.062 1 94.88 710 ALA B O 1
ATOM 13505 N N . GLU B 1 711 ? 24.062 46.438 40.781 1 93.88 711 GLU B N 1
ATOM 13506 C CA . GLU B 1 711 ? 24.141 45.281 39.875 1 93.88 711 GLU B CA 1
ATOM 13507 C C . GLU B 1 711 ? 22.906 45.188 39 1 93.88 711 GLU B C 1
ATOM 13509 O O . GLU B 1 711 ? 23.016 44.938 37.781 1 93.88 711 GLU B O 1
ATOM 13514 N N . CYS B 1 712 ? 21.797 45.375 39.562 1 91.81 712 CYS B N 1
ATOM 13515 C CA . CYS B 1 712 ? 20.547 45.344 38.812 1 91.81 712 CYS B CA 1
ATOM 13516 C C . CYS B 1 712 ? 20.5 46.469 37.812 1 91.81 712 CYS B C 1
ATOM 13518 O O . CYS B 1 712 ? 20 46.312 36.688 1 91.81 712 CYS B O 1
ATOM 13520 N N . SER B 1 713 ? 20.984 47.594 38.156 1 94 713 SER B N 1
ATOM 13521 C CA . SER B 1 713 ? 21.016 48.75 37.281 1 94 713 SER B CA 1
ATOM 13522 C C . SER B 1 713 ? 21.906 48.5 36.062 1 94 713 SER B C 1
ATOM 13524 O O . SER B 1 713 ? 21.609 48.969 34.969 1 94 713 SER B O 1
ATOM 13526 N N . TYR B 1 714 ? 22.938 47.719 36.312 1 91.88 714 TYR B N 1
ATOM 13527 C CA . TYR B 1 714 ? 23.797 47.344 35.188 1 91.88 714 TYR B CA 1
ATOM 13528 C C . TYR B 1 714 ? 23.031 46.5 34.188 1 91.88 714 TYR B C 1
ATOM 13530 O O . TYR B 1 714 ? 23.156 46.719 32.969 1 91.88 714 TYR B O 1
ATOM 13538 N N . THR B 1 715 ? 22.312 45.594 34.688 1 86.62 715 THR B N 1
ATOM 13539 C CA . THR B 1 715 ? 21.547 44.719 33.812 1 86.62 715 THR B CA 1
ATOM 13540 C C . THR B 1 715 ? 20.516 45.5 33 1 86.62 715 THR B C 1
ATOM 13542 O O . THR B 1 715 ? 20.297 45.219 31.828 1 86.62 715 THR B O 1
ATOM 13545 N N . VAL B 1 716 ? 19.891 46.469 33.656 1 87.25 716 VAL B N 1
ATOM 13546 C CA . VAL B 1 716 ? 18.844 47.25 33.031 1 87.25 716 VAL B CA 1
ATOM 13547 C C . VAL B 1 716 ? 19.453 48.125 31.922 1 87.25 716 VAL B C 1
ATOM 13549 O O . VAL B 1 716 ? 18.891 48.219 30.828 1 87.25 716 VAL B O 1
ATOM 13552 N N . ILE B 1 717 ? 20.531 48.75 32.188 1 88.5 717 ILE B N 1
ATOM 13553 C CA . ILE B 1 717 ? 21.125 49.656 31.188 1 88.5 717 ILE B CA 1
ATOM 13554 C C . ILE B 1 717 ? 21.812 48.812 30.109 1 88.5 717 ILE B C 1
ATOM 13556 O O . ILE B 1 717 ? 21.859 49.25 28.938 1 88.5 717 ILE B O 1
ATOM 13560 N N . ALA B 1 718 ? 22.312 47.625 30.438 1 83.75 718 ALA B N 1
ATOM 13561 C CA . ALA B 1 718 ? 22.984 46.781 29.469 1 83.75 718 ALA B CA 1
ATOM 13562 C C . ALA B 1 718 ? 22.016 46.312 28.391 1 83.75 718 ALA B C 1
ATOM 13564 O O . ALA B 1 718 ? 22.438 46.031 27.266 1 83.75 718 ALA B O 1
ATOM 13565 N N . ARG B 1 719 ? 20.812 46.281 28.734 1 81.81 719 ARG B N 1
ATOM 13566 C CA . ARG B 1 719 ? 19.812 45.906 27.766 1 81.81 719 ARG B CA 1
ATOM 13567 C C . ARG B 1 719 ? 19.578 47 26.734 1 81.81 719 ARG B C 1
ATOM 13569 O O . ARG B 1 719 ? 18.953 46.781 25.703 1 81.81 719 ARG B O 1
ATOM 13576 N N . ARG B 1 720 ? 20.156 48.156 27.031 1 83.5 720 ARG B N 1
ATOM 13577 C CA . ARG B 1 720 ? 20.047 49.344 26.156 1 83.5 720 ARG B CA 1
ATOM 13578 C C . ARG B 1 720 ? 21.422 49.812 25.719 1 83.5 720 ARG B C 1
ATOM 13580 O O . ARG B 1 720 ? 21.906 50.844 26.188 1 83.5 720 ARG B O 1
ATOM 13587 N N . PRO B 1 721 ? 21.906 49.156 24.719 1 79.56 721 PRO B N 1
ATOM 13588 C CA . PRO B 1 721 ? 23.281 49.5 24.344 1 79.56 721 PRO B CA 1
ATOM 13589 C C . PRO B 1 721 ? 23.453 50.938 23.875 1 79.56 721 PRO B C 1
ATOM 13591 O O . PRO B 1 721 ? 24.516 51.5 24.031 1 79.56 721 PRO B O 1
ATOM 13594 N N . ASP B 1 722 ? 22.422 51.469 23.312 1 81.62 722 ASP B N 1
ATOM 13595 C CA . ASP B 1 722 ? 22.5 52.844 22.859 1 81.62 722 ASP B CA 1
ATOM 13596 C C . ASP B 1 722 ? 22.703 53.781 24.031 1 81.62 722 ASP B C 1
ATOM 13598 O O . ASP B 1 722 ? 23.516 54.719 23.969 1 81.62 722 ASP B O 1
ATOM 13602 N N . LEU B 1 723 ? 22.047 53.531 25.094 1 84.25 723 LEU B N 1
ATOM 13603 C CA . LEU B 1 723 ? 22.172 54.375 26.281 1 84.25 723 LEU B CA 1
ATOM 13604 C C . LEU B 1 723 ? 23.516 54.156 26.969 1 84.25 723 LEU B C 1
ATOM 13606 O O . LEU B 1 723 ? 24.109 55.094 27.484 1 84.25 723 LEU B O 1
ATOM 13610 N N . MET B 1 724 ? 23.906 52.938 26.984 1 85.38 724 MET B N 1
ATOM 13611 C CA . MET B 1 724 ? 25.203 52.625 27.562 1 85.38 724 MET B CA 1
ATOM 13612 C C . MET B 1 724 ? 26.312 53.375 26.844 1 85.38 724 MET B C 1
ATOM 13614 O O . MET B 1 724 ? 27.219 53.906 27.469 1 85.38 724 MET B O 1
ATOM 13618 N N . ALA B 1 725 ? 26.188 53.406 25.547 1 83.75 725 ALA B N 1
ATOM 13619 C CA . ALA B 1 725 ? 27.203 54.031 24.703 1 83.75 725 ALA B CA 1
ATOM 13620 C C . ALA B 1 725 ? 27.203 55.531 24.875 1 83.75 725 ALA B C 1
ATOM 13622 O O . ALA B 1 725 ? 28.25 56.188 24.891 1 83.75 725 ALA B O 1
ATOM 13623 N N . GLU B 1 726 ? 26.078 56 25.078 1 85.25 726 GLU B N 1
ATOM 13624 C CA . GLU B 1 726 ? 25.938 57.469 25.109 1 85.25 726 GLU B CA 1
ATOM 13625 C C . GLU B 1 726 ? 26.203 58 26.516 1 85.25 726 GLU B C 1
ATOM 13627 O O . GLU B 1 726 ? 26.828 59.062 26.656 1 85.25 726 GLU B O 1
ATOM 13632 N N . ASP B 1 727 ? 25.781 57.281 27.516 1 89.88 727 ASP B N 1
ATOM 13633 C CA . ASP B 1 727 ? 25.703 57.906 28.828 1 89.88 727 ASP B CA 1
ATOM 13634 C C . ASP B 1 727 ? 26.875 57.469 29.719 1 89.88 727 ASP B C 1
ATOM 13636 O O . ASP B 1 727 ? 27.297 58.219 30.609 1 89.88 727 ASP B O 1
ATOM 13640 N N . LEU B 1 728 ? 27.375 56.344 29.484 1 89.56 728 LEU B N 1
ATOM 13641 C CA . LEU B 1 728 ? 28.469 55.875 30.328 1 89.56 728 LEU B CA 1
ATOM 13642 C C . LEU B 1 728 ? 29.812 56.438 29.844 1 89.56 728 LEU B C 1
ATOM 13644 O O . LEU B 1 728 ? 30 56.688 28.656 1 89.56 728 LEU B O 1
ATOM 13648 N N . THR B 1 729 ? 30.719 56.625 30.734 1 87 729 THR B N 1
ATOM 13649 C CA . THR B 1 729 ? 32.062 57.031 30.375 1 87 729 THR B CA 1
ATOM 13650 C C . THR B 1 729 ? 32.844 55.875 29.766 1 87 729 THR B C 1
ATOM 13652 O O . THR B 1 729 ? 32.469 54.719 29.938 1 87 729 THR B O 1
ATOM 13655 N N . GLU B 1 730 ? 33.906 56.188 29.078 1 87.06 730 GLU B N 1
ATOM 13656 C CA . GLU B 1 730 ? 34.688 55.156 28.406 1 87.06 730 GLU B CA 1
ATOM 13657 C C . GLU B 1 730 ? 35.25 54.156 29.422 1 87.06 730 GLU B C 1
ATOM 13659 O O . GLU B 1 730 ? 35.312 52.938 29.125 1 87.06 730 GLU B O 1
ATOM 13664 N N . ASN B 1 731 ? 35.562 54.625 30.5 1 85.12 731 ASN B N 1
ATOM 13665 C CA . ASN B 1 731 ? 36.062 53.75 31.547 1 85.12 731 ASN B CA 1
ATOM 13666 C C . ASN B 1 731 ? 34.938 52.875 32.125 1 85.12 731 ASN B C 1
ATOM 13668 O O . ASN B 1 731 ? 35.156 51.688 32.406 1 85.12 731 ASN B O 1
ATOM 13672 N N . ALA B 1 732 ? 33.844 53.438 32.281 1 88.69 732 ALA B N 1
ATOM 13673 C CA . ALA B 1 732 ? 32.719 52.75 32.938 1 88.69 732 ALA B CA 1
ATOM 13674 C C . ALA B 1 732 ? 32.156 51.625 32.031 1 88.69 732 ALA B C 1
ATOM 13676 O O . ALA B 1 732 ? 31.578 50.656 32.5 1 88.69 732 ALA B O 1
ATOM 13677 N N . LYS B 1 733 ? 32.344 51.844 30.75 1 89.5 733 LYS B N 1
ATOM 13678 C CA . LYS B 1 733 ? 31.875 50.844 29.781 1 89.5 733 LYS B CA 1
ATOM 13679 C C . LYS B 1 733 ? 32.594 49.5 29.953 1 89.5 733 LYS B C 1
ATOM 13681 O O . LYS B 1 733 ? 32.094 48.469 29.547 1 89.5 733 LYS B O 1
ATOM 13686 N N . GLN B 1 734 ? 33.656 49.531 30.625 1 85.75 734 GLN B N 1
ATOM 13687 C CA . GLN B 1 734 ? 34.469 48.312 30.766 1 85.75 734 GLN B CA 1
ATOM 13688 C C . GLN B 1 734 ? 34.156 47.594 32.062 1 85.75 734 GLN B C 1
ATOM 13690 O O . GLN B 1 734 ? 34.562 46.438 32.25 1 85.75 734 GLN B O 1
ATOM 13695 N N . PHE B 1 735 ? 33.344 48.188 32.875 1 88.88 735 PHE B N 1
ATOM 13696 C CA . PHE B 1 735 ? 33.031 47.562 34.156 1 88.88 735 PHE B CA 1
ATOM 13697 C C . PHE B 1 735 ? 32.062 46.406 33.969 1 88.88 735 PHE B C 1
ATOM 13699 O O . PHE B 1 735 ? 31.281 46.406 33.031 1 88.88 735 PHE B O 1
ATOM 13706 N N . LYS B 1 736 ? 32.156 45.469 34.906 1 88.62 736 LYS B N 1
ATOM 13707 C CA . LYS B 1 736 ? 31.172 44.406 34.969 1 88.62 736 LYS B CA 1
ATOM 13708 C C . LYS B 1 736 ? 30.172 44.656 36.094 1 88.62 736 LYS B C 1
ATOM 13710 O O . LYS B 1 736 ? 30.438 45.469 37 1 88.62 736 LYS B O 1
ATOM 13715 N N . ALA B 1 737 ? 29.078 44 36.094 1 87.25 737 ALA B N 1
ATOM 13716 C CA . ALA B 1 737 ? 27.969 44.219 37 1 87.25 737 ALA B CA 1
ATOM 13717 C C . ALA B 1 737 ? 28.391 44.062 38.469 1 87.25 737 ALA B C 1
ATOM 13719 O O . ALA B 1 737 ? 27.969 44.844 39.344 1 87.25 737 ALA B O 1
ATOM 13720 N N . ALA B 1 738 ? 29.25 43.094 38.656 1 86.81 738 ALA B N 1
ATOM 13721 C CA . ALA B 1 738 ? 29.609 42.781 40.031 1 86.81 738 ALA B CA 1
ATOM 13722 C C . ALA B 1 738 ? 30.891 43.5 40.469 1 86.81 738 ALA B C 1
ATOM 13724 O O . ALA B 1 738 ? 31.312 43.375 41.594 1 86.81 738 ALA B O 1
ATOM 13725 N N . ASP B 1 739 ? 31.391 44.406 39.625 1 88.06 739 ASP B N 1
ATOM 13726 C CA . ASP B 1 739 ? 32.656 45.094 39.906 1 88.06 739 ASP B CA 1
ATOM 13727 C C . ASP B 1 739 ? 32.469 46.188 40.938 1 88.06 739 ASP B C 1
ATOM 13729 O O . ASP B 1 739 ? 31.438 46.875 40.969 1 88.06 739 ASP B O 1
ATOM 13733 N N . LYS B 1 740 ? 33.5 46.312 41.75 1 90.94 740 LYS B N 1
ATOM 13734 C CA . LYS B 1 740 ? 33.5 47.375 42.75 1 90.94 740 LYS B CA 1
ATOM 13735 C C . LYS B 1 740 ? 33.531 48.75 42.094 1 90.94 740 LYS B C 1
ATOM 13737 O O . LYS B 1 740 ? 32.938 49.719 42.625 1 90.94 740 LYS B O 1
ATOM 13742 N N . ASP B 1 741 ? 34.188 48.781 41 1 90.5 741 ASP B N 1
ATOM 13743 C CA . ASP B 1 741 ? 34.281 50.062 40.312 1 90.5 741 ASP B CA 1
ATOM 13744 C C . ASP B 1 741 ? 32.938 50.5 39.75 1 90.5 741 ASP B C 1
ATOM 13746 O O . ASP B 1 741 ? 32.656 51.719 39.688 1 90.5 741 ASP B O 1
ATOM 13750 N N . TRP B 1 742 ? 32.219 49.562 39.406 1 93.94 742 TRP B N 1
ATOM 13751 C CA . TRP B 1 742 ? 30.859 49.906 38.938 1 93.94 742 TRP B CA 1
ATOM 13752 C C . TRP B 1 742 ? 30.031 50.469 40.094 1 93.94 742 TRP B C 1
ATOM 13754 O O . TRP B 1 742 ? 29.312 51.469 39.938 1 93.94 742 TRP B O 1
ATOM 13764 N N . LEU B 1 743 ? 30.125 49.812 41.25 1 94.75 743 LEU B N 1
ATOM 13765 C CA . LEU B 1 743 ? 29.406 50.281 42.406 1 94.75 743 LEU B CA 1
ATOM 13766 C C . LEU B 1 743 ? 29.781 51.688 42.781 1 94.75 743 LEU B C 1
ATOM 13768 O O . LEU B 1 743 ? 28.906 52.531 43.062 1 94.75 743 LEU B O 1
ATOM 13772 N N . ASN B 1 744 ? 31.047 52 42.688 1 92.94 744 ASN B N 1
ATOM 13773 C CA . ASN B 1 744 ? 31.516 53.344 43 1 92.94 744 ASN B CA 1
ATOM 13774 C C . ASN B 1 744 ? 31.016 54.344 41.969 1 92.94 744 ASN B C 1
ATOM 13776 O O . ASN B 1 744 ? 30.641 55.469 42.312 1 92.94 744 ASN B O 1
ATOM 13780 N N . TYR B 1 745 ? 31.062 53.938 40.781 1 93.69 745 TYR B N 1
ATOM 13781 C CA . TYR B 1 745 ? 30.594 54.812 39.688 1 93.69 745 TYR B CA 1
ATOM 13782 C C . TYR B 1 745 ? 29.109 55.125 39.875 1 93.69 745 TYR B C 1
ATOM 13784 O O . TYR B 1 745 ? 28.703 56.281 39.75 1 93.69 745 TYR B O 1
ATOM 13792 N N . TRP B 1 746 ? 28.375 54.094 40.156 1 94.31 746 TRP B N 1
ATOM 13793 C CA . TRP B 1 746 ? 26.922 54.25 40.281 1 94.31 746 TRP B CA 1
ATOM 13794 C C . TRP B 1 746 ? 26.547 55 41.562 1 94.31 746 TRP B C 1
ATOM 13796 O O . TRP B 1 746 ? 25.578 55.75 41.562 1 94.31 746 TRP B O 1
ATOM 13806 N N . ARG B 1 747 ? 27.266 54.844 42.594 1 93.75 747 ARG B N 1
ATOM 13807 C CA . ARG B 1 747 ? 27.078 55.562 43.844 1 93.75 747 ARG B CA 1
ATOM 13808 C C . ARG B 1 747 ? 27.344 57.031 43.688 1 93.75 747 ARG B C 1
ATOM 13810 O O . ARG B 1 747 ? 26.609 57.875 44.25 1 93.75 747 ARG B O 1
ATOM 13817 N N . ASN B 1 748 ? 28.312 57.375 42.844 1 91.56 748 ASN B N 1
ATOM 13818 C CA . ASN B 1 748 ? 28.734 58.75 42.719 1 91.56 748 ASN B CA 1
ATOM 13819 C C . ASN B 1 748 ? 27.906 59.5 41.656 1 91.56 748 ASN B C 1
ATOM 13821 O O . ASN B 1 748 ? 28.109 60.719 41.469 1 91.56 748 ASN B O 1
ATOM 13825 N N . ASN B 1 749 ? 26.969 58.875 41.062 1 91.94 749 ASN B N 1
ATOM 13826 C CA . ASN B 1 749 ? 26.141 59.5 40.031 1 91.94 749 ASN B CA 1
ATOM 13827 C C . ASN B 1 749 ? 24.672 59.5 40.406 1 91.94 749 ASN B C 1
ATOM 13829 O O . ASN B 1 749 ? 24.234 60.281 41.25 1 91.94 749 ASN B O 1
ATOM 13833 N N . PRO B 1 750 ? 23.969 58.406 40 1 92.88 750 PRO B N 1
ATOM 13834 C CA . PRO B 1 750 ? 22.531 58.531 40.25 1 92.88 750 PRO B CA 1
ATOM 13835 C C . PRO B 1 750 ? 22.188 58.344 41.75 1 92.88 750 PRO B C 1
ATOM 13837 O O . PRO B 1 750 ? 21.25 58.969 42.219 1 92.88 750 PRO B O 1
ATOM 13840 N N . ILE B 1 751 ? 22.828 57.531 42.438 1 93.38 751 ILE B N 1
ATOM 13841 C CA . ILE B 1 751 ? 22.516 57.312 43.875 1 93.38 751 ILE B CA 1
ATOM 13842 C C . ILE B 1 751 ? 22.797 58.594 44.656 1 93.38 751 ILE B C 1
ATOM 13844 O O . ILE B 1 751 ? 22 59.031 45.469 1 93.38 751 ILE B O 1
ATOM 13848 N N . LYS B 1 752 ? 23.953 59.188 44.375 1 90.25 752 LYS B N 1
ATOM 13849 C CA . LYS B 1 752 ? 24.297 60.469 45.031 1 90.25 752 LYS B CA 1
ATOM 13850 C C . LYS B 1 752 ? 23.297 61.531 44.656 1 90.25 752 LYS B C 1
ATOM 13852 O O . LYS B 1 752 ? 22.922 62.375 45.469 1 90.25 752 LYS B O 1
ATOM 13857 N N . ALA B 1 753 ? 22.875 61.531 43.438 1 88.19 753 ALA B N 1
ATOM 13858 C CA . ALA B 1 753 ? 21.953 62.531 42.969 1 88.19 753 ALA B CA 1
ATOM 13859 C C . ALA B 1 753 ? 20.625 62.469 43.719 1 88.19 753 ALA B C 1
ATOM 13861 O O . ALA B 1 753 ? 19.984 63.5 43.969 1 88.19 753 ALA B O 1
ATOM 13862 N N . PHE B 1 754 ? 20.234 61.281 44.125 1 90.62 754 PHE B N 1
ATOM 13863 C CA . PHE B 1 754 ? 18.953 61.125 44.781 1 90.62 754 PHE B CA 1
ATOM 13864 C C . PHE B 1 754 ? 19.109 61.281 46.312 1 90.62 754 PHE B C 1
ATOM 13866 O O . PHE B 1 754 ? 18.125 61.469 47 1 90.62 754 PHE B O 1
ATOM 13873 N N . THR B 1 755 ? 20.312 61.188 46.812 1 88.44 755 THR B N 1
ATOM 13874 C CA . THR B 1 755 ? 20.484 61.125 48.281 1 88.44 755 THR B CA 1
ATOM 13875 C C . THR B 1 755 ? 21.172 62.406 48.781 1 88.44 755 THR B C 1
ATOM 13877 O O . THR B 1 755 ? 21.188 62.656 50 1 88.44 755 THR B O 1
ATOM 13880 N N . ASN B 1 756 ? 21.828 63.156 47.938 1 78.25 756 ASN B N 1
ATOM 13881 C CA . ASN B 1 756 ? 22.594 64.312 48.375 1 78.25 756 ASN B CA 1
ATOM 13882 C C . ASN B 1 756 ? 21.672 65.5 48.75 1 78.25 756 ASN B C 1
ATOM 13884 O O . ASN B 1 756 ? 20.719 65.812 48.031 1 78.25 756 ASN B O 1
ATOM 13888 N N . LYS B 1 757 ? 21.703 65.938 49.969 1 65.62 757 LYS B N 1
ATOM 13889 C CA . LYS B 1 757 ? 20.891 67 50.594 1 65.62 757 LYS B CA 1
ATOM 13890 C C . LYS B 1 757 ? 21.234 68.375 50.031 1 65.62 757 LYS B C 1
ATOM 13892 O O . LYS B 1 757 ? 20.672 69.375 50.438 1 65.62 757 LYS B O 1
ATOM 13897 N N . ALA B 1 758 ? 22.297 68.562 49.344 1 52.72 758 ALA B N 1
ATOM 13898 C CA . ALA B 1 758 ? 22.797 69.938 49.125 1 52.72 758 ALA B CA 1
ATOM 13899 C C . ALA B 1 758 ? 21.719 70.812 48.438 1 52.72 758 ALA B C 1
ATOM 13901 O O . ALA B 1 758 ? 21.766 72 48.531 1 52.72 758 ALA B O 1
ATOM 13902 N N . THR B 1 759 ? 20.984 70.312 47.469 1 50 759 THR B N 1
ATOM 13903 C CA . THR B 1 759 ? 20.219 71.25 46.719 1 50 759 THR B CA 1
ATOM 13904 C C . THR B 1 759 ? 18.828 71.438 47.281 1 50 759 THR B C 1
ATOM 13906 O O . THR B 1 759 ? 18.359 70.562 48.062 1 50 759 THR B O 1
ATOM 13909 N N . LYS B 1 760 ? 18.203 72.688 47.25 1 55.09 760 LYS B N 1
ATOM 13910 C CA . LYS B 1 760 ? 16.906 73.188 47.625 1 55.09 760 LYS B CA 1
ATOM 13911 C C . LYS B 1 760 ? 15.797 72.188 47.375 1 55.09 760 LYS B C 1
ATOM 13913 O O . LYS B 1 760 ? 14.633 72.438 47.719 1 55.09 760 LYS B O 1
ATOM 13918 N N . GLN B 1 761 ? 16.125 71 46.812 1 59.94 761 GLN B N 1
ATOM 13919 C CA . GLN B 1 761 ? 15.039 70.062 46.469 1 59.94 761 GLN B CA 1
ATOM 13920 C C . GLN B 1 761 ? 14.93 68.938 47.5 1 59.94 761 GLN B C 1
ATOM 13922 O O . GLN B 1 761 ? 15.906 68.625 48.156 1 59.94 761 GLN B O 1
ATOM 13927 N N . ALA B 1 762 ? 13.789 68.5 47.875 1 69.81 762 ALA B N 1
ATOM 13928 C CA . ALA B 1 762 ? 13.477 67.438 48.812 1 69.81 762 ALA B CA 1
ATOM 13929 C C . ALA B 1 762 ? 14.273 66.125 48.469 1 69.81 762 ALA B C 1
ATOM 13931 O O . ALA B 1 762 ? 14.469 65.812 47.312 1 69.81 762 ALA B O 1
ATOM 13932 N N . THR B 1 763 ? 14.992 65.688 49.438 1 83.06 763 THR B N 1
ATOM 13933 C CA . THR B 1 763 ? 15.688 64.375 49.312 1 83.06 763 THR B CA 1
ATOM 13934 C C . THR B 1 763 ? 14.719 63.219 49.438 1 83.06 763 THR B C 1
ATOM 13936 O O . THR B 1 763 ? 14.156 63 50.5 1 83.06 763 THR B O 1
ATOM 13939 N N . TRP B 1 764 ? 14.578 62.5 48.344 1 90.25 764 TRP B N 1
ATOM 13940 C CA . TRP B 1 764 ? 13.547 61.5 48.281 1 90.25 764 TRP B CA 1
ATOM 13941 C C . TRP B 1 764 ? 14.07 60.156 48.781 1 90.25 764 TRP B C 1
ATOM 13943 O O . TRP B 1 764 ? 13.297 59.281 49.188 1 90.25 764 TRP B O 1
ATOM 13953 N N . PHE B 1 765 ? 15.383 60 48.656 1 93.75 765 PHE B N 1
ATOM 13954 C CA . PHE B 1 765 ? 15.984 58.75 49.125 1 93.75 765 PHE B CA 1
ATOM 13955 C C . PHE B 1 765 ? 17.188 59.031 50.031 1 93.75 765 PHE B C 1
ATOM 13957 O O . PHE B 1 765 ? 17.719 60.125 50.031 1 93.75 765 PHE B O 1
ATOM 13964 N N . SER B 1 766 ? 17.453 58.031 50.875 1 92.75 766 SER B N 1
ATOM 13965 C CA . SER B 1 766 ? 18.625 58.094 51.719 1 92.75 766 SER B CA 1
ATOM 13966 C C . SER B 1 766 ? 19.297 56.719 51.844 1 92.75 766 SER B C 1
ATOM 13968 O O . SER B 1 766 ? 18.734 55.719 51.438 1 92.75 766 SER B O 1
ATOM 13970 N N . ILE B 1 767 ? 20.5 56.75 52.281 1 92.81 767 ILE B N 1
ATOM 13971 C CA . ILE B 1 767 ? 21.266 55.531 52.531 1 92.81 767 ILE B CA 1
ATOM 13972 C C . ILE B 1 767 ? 21.25 55.219 54.031 1 92.81 767 ILE B C 1
ATOM 13974 O O . ILE B 1 767 ? 21.672 56.031 54.844 1 92.81 767 ILE B O 1
ATOM 13978 N N . ASP B 1 768 ? 20.781 54.125 54.375 1 91.25 768 ASP B N 1
ATOM 13979 C CA . ASP B 1 768 ? 20.672 53.781 55.781 1 91.25 768 ASP B CA 1
ATOM 13980 C C . ASP B 1 768 ? 21.984 53.188 56.281 1 91.25 768 ASP B C 1
ATOM 13982 O O . ASP B 1 768 ? 22.969 53.094 55.562 1 91.25 768 ASP B O 1
ATOM 13986 N N . SER B 1 769 ? 22 52.781 57.594 1 88.06 769 SER B N 1
ATOM 13987 C CA . SER B 1 769 ? 23.203 52.281 58.25 1 88.06 769 SER B CA 1
ATOM 13988 C C . SER B 1 769 ? 23.688 50.969 57.625 1 88.06 769 SER B C 1
ATOM 13990 O O . SER B 1 769 ? 24.875 50.656 57.688 1 88.06 769 SER B O 1
ATOM 13992 N N . GLN B 1 770 ? 22.797 50.281 57.094 1 91.12 770 GLN B N 1
ATOM 13993 C CA . GLN B 1 770 ? 23.156 49 56.469 1 91.12 770 GLN B CA 1
ATOM 13994 C C . GLN B 1 770 ? 23.453 49.219 54.969 1 91.12 770 GLN B C 1
ATOM 13996 O O . GLN B 1 770 ? 23.5 48.219 54.219 1 91.12 770 GLN B O 1
ATOM 14001 N N . GLN B 1 771 ? 23.578 50.375 54.5 1 91.62 771 GLN B N 1
ATOM 14002 C CA . GLN B 1 771 ? 23.906 50.75 53.125 1 91.62 771 GLN B CA 1
ATOM 14003 C C . GLN B 1 771 ? 22.781 50.375 52.156 1 91.62 771 GLN B C 1
ATOM 14005 O O . GLN B 1 771 ? 23.031 49.875 51.062 1 91.62 771 GLN B O 1
ATOM 14010 N N . ARG B 1 772 ? 21.672 50.469 52.688 1 94.69 772 ARG B N 1
ATOM 14011 C CA . ARG B 1 772 ? 20.5 50.219 51.875 1 94.69 772 ARG B CA 1
ATOM 14012 C C . ARG B 1 772 ? 19.922 51.531 51.344 1 94.69 772 ARG B C 1
ATOM 14014 O O . ARG B 1 772 ? 20 52.562 52 1 94.69 772 ARG B O 1
ATOM 14021 N N . PHE B 1 773 ? 19.406 51.469 50.094 1 93.75 773 PHE B N 1
ATOM 14022 C CA . PHE B 1 773 ? 18.75 52.594 49.438 1 93.75 773 PHE B CA 1
ATOM 14023 C C . PHE B 1 773 ? 17.281 52.656 49.844 1 93.75 773 PHE B C 1
ATOM 14025 O O . PHE B 1 773 ? 16.453 51.875 49.406 1 93.75 773 PHE B O 1
ATOM 14032 N N . VAL B 1 774 ? 16.922 53.625 50.75 1 94 774 VAL B N 1
ATOM 14033 C CA . VAL B 1 774 ? 15.602 53.656 51.375 1 94 774 VAL B CA 1
ATOM 14034 C C . VAL B 1 774 ? 14.867 54.938 51.031 1 94 774 VAL B C 1
ATOM 14036 O O . VAL B 1 774 ? 15.477 56 50.969 1 94 774 VAL B O 1
ATOM 14039 N N . ALA B 1 775 ? 13.633 54.781 50.812 1 93.25 775 ALA B N 1
ATOM 14040 C CA . ALA B 1 775 ? 12.797 55.969 50.562 1 93.25 775 ALA B CA 1
ATOM 14041 C C . ALA B 1 775 ? 12.609 56.781 51.844 1 93.25 775 ALA B C 1
ATOM 14043 O O . ALA B 1 775 ? 12.453 56.219 52.906 1 93.25 775 ALA B O 1
ATOM 14044 N N . ASN B 1 776 ? 12.539 58.156 51.688 1 90.12 776 ASN B N 1
ATOM 14045 C CA . ASN B 1 776 ? 12.414 59.062 52.844 1 90.12 776 ASN B CA 1
ATOM 14046 C C . ASN B 1 776 ? 10.945 59.312 53.188 1 90.12 776 ASN B C 1
ATOM 14048 O O . ASN B 1 776 ? 10.648 60.094 54.062 1 90.12 776 ASN B O 1
ATOM 14052 N N . PHE B 1 777 ? 10.102 58.719 52.5 1 89.56 777 PHE B N 1
ATOM 14053 C CA . PHE B 1 777 ? 8.68 58.875 52.75 1 89.56 777 PHE B CA 1
ATOM 14054 C C . PHE B 1 777 ? 8.023 57.562 53.125 1 89.56 777 PHE B C 1
ATOM 14056 O O . PHE B 1 777 ? 8.5 56.5 52.719 1 89.56 777 PHE B O 1
ATOM 14063 N N . ASP B 1 778 ? 6.949 57.594 53.938 1 87.94 778 ASP B N 1
ATOM 14064 C CA . ASP B 1 778 ? 6.262 56.406 54.406 1 87.94 778 ASP B CA 1
ATOM 14065 C C . ASP B 1 778 ? 5.336 55.812 53.344 1 87.94 778 ASP B C 1
ATOM 14067 O O . ASP B 1 778 ? 4.5 56.531 52.781 1 87.94 778 ASP B O 1
ATOM 14071 N N . ILE B 1 779 ? 5.613 54.531 53.062 1 91.44 779 ILE B N 1
ATOM 14072 C CA . ILE B 1 779 ? 4.789 53.844 52.094 1 91.44 779 ILE B CA 1
ATOM 14073 C C . ILE B 1 779 ? 3.855 52.875 52.781 1 91.44 779 ILE B C 1
ATOM 14075 O O . ILE B 1 779 ? 4.312 51.906 53.438 1 91.44 779 ILE B O 1
ATOM 14079 N N . ARG B 1 780 ? 2.561 53.031 52.656 1 92 780 ARG B N 1
ATOM 14080 C CA . ARG B 1 780 ? 1.573 52.094 53.219 1 92 780 ARG B CA 1
ATOM 14081 C C . ARG B 1 780 ? 1.535 50.812 52.438 1 92 780 ARG B C 1
ATOM 14083 O O . ARG B 1 780 ? 1.632 50.812 51.219 1 92 780 ARG B O 1
ATOM 14090 N N . GLU B 1 781 ? 1.382 49.812 53.188 1 88.88 781 GLU B N 1
ATOM 14091 C CA . GLU B 1 781 ? 1.373 48.469 52.562 1 88.88 781 GLU B CA 1
ATOM 14092 C C . GLU B 1 781 ? 0.281 48.344 51.531 1 88.88 781 GLU B C 1
ATOM 14094 O O . GLU B 1 781 ? 0.468 47.688 50.5 1 88.88 781 GLU B O 1
ATOM 14099 N N . GLN B 1 782 ? -0.779 49 51.719 1 88.88 782 GLN B N 1
ATOM 14100 C CA . GLN B 1 782 ? -1.906 48.906 50.781 1 88.88 782 GLN B CA 1
ATOM 14101 C C . GLN B 1 782 ? -1.639 49.656 49.5 1 88.88 782 GLN B C 1
ATOM 14103 O O . GLN B 1 782 ? -2.236 49.375 48.469 1 88.88 782 GLN B O 1
ATOM 14108 N N . ASP B 1 783 ? -0.668 50.625 49.562 1 91.25 783 ASP B N 1
ATOM 14109 C CA . ASP B 1 783 ? -0.412 51.469 48.438 1 91.25 783 ASP B CA 1
ATOM 14110 C C . ASP B 1 783 ? 0.775 50.969 47.625 1 91.25 783 ASP B C 1
ATOM 14112 O O . ASP B 1 783 ? 1.027 51.469 46.531 1 91.25 783 ASP B O 1
ATOM 14116 N N . LEU B 1 784 ? 1.403 50 48.062 1 90.88 784 LEU B N 1
ATOM 14117 C CA . LEU B 1 784 ? 2.693 49.594 47.531 1 90.88 784 LEU B CA 1
ATOM 14118 C C . LEU B 1 784 ? 2.559 49.188 46.062 1 90.88 784 LEU B C 1
ATOM 14120 O O . LEU B 1 784 ? 3.344 49.625 45.219 1 90.88 784 LEU B O 1
ATOM 14124 N N . GLU B 1 785 ? 1.631 48.438 45.781 1 87.81 785 GLU B N 1
ATOM 14125 C CA . GLU B 1 785 ? 1.474 47.906 44.438 1 87.81 785 GLU B CA 1
ATOM 14126 C C . GLU B 1 785 ? 1.109 49 43.438 1 87.81 785 GLU B C 1
ATOM 14128 O O . GLU B 1 785 ? 1.667 49.094 42.344 1 87.81 785 GLU B O 1
ATOM 14133 N N . ARG B 1 786 ? 0.232 49.781 43.812 1 89.44 786 ARG B N 1
ATOM 14134 C CA . ARG B 1 786 ? -0.213 50.875 42.938 1 89.44 786 ARG B CA 1
ATOM 14135 C C . ARG B 1 786 ? 0.886 51.906 42.781 1 89.44 786 ARG B C 1
ATOM 14137 O O . ARG B 1 786 ? 1.056 52.438 41.688 1 89.44 786 ARG B O 1
ATOM 14144 N N . LEU B 1 787 ? 1.544 52.188 43.812 1 92.94 787 LEU B N 1
ATOM 14145 C CA . LEU B 1 787 ? 2.652 53.125 43.75 1 92.94 787 LEU B CA 1
ATOM 14146 C C . LEU B 1 787 ? 3.742 52.625 42.812 1 92.94 787 LEU B C 1
ATOM 14148 O O . LEU B 1 787 ? 4.324 53.375 42.031 1 92.94 787 LEU B O 1
ATOM 14152 N N . HIS B 1 788 ? 3.98 51.375 42.938 1 91.12 788 HIS B N 1
ATOM 14153 C CA . HIS B 1 788 ? 4.934 50.719 42.031 1 91.12 788 HIS B CA 1
ATOM 14154 C C . HIS B 1 788 ? 4.562 50.969 40.562 1 91.12 788 HIS B C 1
ATOM 14156 O O . HIS B 1 788 ? 5.414 51.312 39.75 1 91.12 788 HIS B O 1
ATOM 14162 N N . ASP B 1 789 ? 3.346 50.812 40.281 1 89.94 789 ASP B N 1
ATOM 14163 C CA . ASP B 1 789 ? 2.865 50.969 38.906 1 89.94 789 ASP B CA 1
ATOM 14164 C C . ASP B 1 789 ? 2.984 52.406 38.438 1 89.94 789 ASP B C 1
ATOM 14166 O O . ASP B 1 789 ? 3.303 52.656 37.281 1 89.94 789 ASP B O 1
ATOM 14170 N N . CYS B 1 790 ? 2.707 53.281 39.312 1 93.31 790 CYS B N 1
ATOM 14171 C CA . CYS B 1 790 ? 2.785 54.688 39 1 93.31 790 CYS B CA 1
ATOM 14172 C C . CYS B 1 790 ? 4.223 55.094 38.688 1 93.31 790 CYS B C 1
ATOM 14174 O O . CYS B 1 790 ? 4.473 55.812 37.719 1 93.31 790 CYS B O 1
ATOM 14176 N N . ILE B 1 791 ? 5.098 54.594 39.5 1 93.69 791 ILE B N 1
ATOM 14177 C CA . ILE B 1 791 ? 6.508 54.906 39.281 1 93.69 791 ILE B CA 1
ATOM 14178 C C . ILE B 1 791 ? 6.992 54.344 37.969 1 93.69 791 ILE B C 1
ATOM 14180 O O . ILE B 1 791 ? 7.672 55.031 37.188 1 93.69 791 ILE B O 1
ATOM 14184 N N . GLN B 1 792 ? 6.598 53.156 37.75 1 89.62 792 GLN B N 1
ATOM 14185 C CA . GLN B 1 792 ? 7.012 52.5 36.531 1 89.62 792 GLN B CA 1
ATOM 14186 C C . GLN B 1 792 ? 6.523 53.281 35.312 1 89.62 792 GLN B C 1
ATOM 14188 O O . GLN B 1 792 ? 7.266 53.438 34.344 1 89.62 792 GLN B O 1
ATOM 14193 N N . GLU B 1 793 ? 5.281 53.625 35.312 1 89.69 793 GLU B N 1
ATOM 14194 C CA . GLU B 1 793 ? 4.703 54.375 34.188 1 89.69 793 GLU B CA 1
ATOM 14195 C C . GLU B 1 793 ? 5.488 55.656 33.938 1 89.69 793 GLU B C 1
ATOM 14197 O O . GLU B 1 793 ? 5.75 56 32.781 1 89.69 793 GLU B O 1
ATOM 14202 N N . LEU B 1 794 ? 5.867 56.344 34.969 1 93.38 794 LEU B N 1
ATOM 14203 C CA . LEU B 1 794 ? 6.602 57.594 34.812 1 93.38 794 LEU B CA 1
ATOM 14204 C C . LEU B 1 794 ? 8.039 57.344 34.375 1 93.38 794 LEU B C 1
ATOM 14206 O O . LEU B 1 794 ? 8.617 58.125 33.625 1 93.38 794 LEU B O 1
ATOM 14210 N N . VAL B 1 795 ? 8.602 56.25 34.906 1 91.25 795 VAL B N 1
ATOM 14211 C CA . VAL B 1 795 ? 9.945 55.906 34.469 1 91.25 795 VAL B CA 1
ATOM 14212 C C . VAL B 1 795 ? 9.945 55.625 32.969 1 91.25 795 VAL B C 1
ATOM 14214 O O . VAL B 1 795 ? 10.859 56.031 32.25 1 91.25 795 VAL B O 1
ATOM 14217 N N . ASP B 1 796 ? 8.977 54.969 32.531 1 88.38 796 ASP B N 1
ATOM 14218 C CA . ASP B 1 796 ? 8.836 54.688 31.109 1 88.38 796 ASP B CA 1
ATOM 14219 C C . ASP B 1 796 ? 8.734 55.969 30.297 1 88.38 796 ASP B C 1
ATOM 14221 O O . ASP B 1 796 ? 9.297 56.062 29.203 1 88.38 796 ASP B O 1
ATOM 14225 N N . LEU B 1 797 ? 7.941 56.844 30.844 1 89.25 797 LEU B N 1
ATOM 14226 C CA . LEU B 1 797 ? 7.797 58.125 30.188 1 89.25 797 LEU B CA 1
ATOM 14227 C C . LEU B 1 797 ? 9.141 58.844 30.078 1 89.25 797 LEU B C 1
ATOM 14229 O O . LEU B 1 797 ? 9.492 59.344 29.016 1 89.25 797 LEU B O 1
ATOM 14233 N N . ARG B 1 798 ? 9.883 58.875 31.156 1 90.62 798 ARG B N 1
ATOM 14234 C CA . ARG B 1 798 ? 11.148 59.594 31.188 1 90.62 798 ARG B CA 1
ATOM 14235 C C . ARG B 1 798 ? 12.164 58.969 30.234 1 90.62 798 ARG B C 1
ATOM 14237 O O . ARG B 1 798 ? 12.93 59.688 29.594 1 90.62 798 ARG B O 1
ATOM 14244 N N . LEU B 1 799 ? 12.148 57.719 30.219 1 87.62 799 LEU B N 1
ATOM 14245 C CA . LEU B 1 799 ? 13.055 57.031 29.297 1 87.62 799 LEU B CA 1
ATOM 14246 C C . LEU B 1 799 ? 12.656 57.312 27.844 1 87.62 799 LEU B C 1
ATOM 14248 O O . LEU B 1 799 ? 13.516 57.438 26.984 1 87.62 799 LEU B O 1
ATOM 14252 N N . ALA B 1 800 ? 11.367 57.344 27.609 1 83.88 800 ALA B N 1
ATOM 14253 C CA . ALA B 1 800 ? 10.875 57.656 26.266 1 83.88 800 ALA B CA 1
ATOM 14254 C C . ALA B 1 800 ? 11.273 59.062 25.844 1 83.88 800 ALA B C 1
ATOM 14256 O O . ALA B 1 800 ? 11.695 59.281 24.719 1 83.88 800 ALA B O 1
ATOM 14257 N N . GLU B 1 801 ? 11.109 59.969 26.766 1 85.31 801 GLU B N 1
ATOM 14258 C CA . GLU B 1 801 ? 11.477 61.344 26.5 1 85.31 801 GLU B CA 1
ATOM 14259 C C . GLU B 1 801 ? 12.977 61.5 26.234 1 85.31 801 GLU B C 1
ATOM 14261 O O . GLU B 1 801 ? 13.391 62.25 25.359 1 85.31 801 GLU B O 1
ATOM 14266 N N . TYR B 1 802 ? 13.695 60.781 27.031 1 86.44 802 TYR B N 1
ATOM 14267 C CA . TYR B 1 802 ? 15.148 60.844 26.891 1 86.44 802 TYR B CA 1
ATOM 14268 C C . TYR B 1 802 ? 15.586 60.281 25.547 1 86.44 802 TYR B C 1
ATOM 14270 O O . TYR B 1 802 ? 16.516 60.812 24.922 1 86.44 802 TYR B O 1
ATOM 14278 N N . ALA B 1 803 ? 15.023 59.375 25.125 1 77.69 803 ALA B N 1
ATOM 14279 C CA . ALA B 1 803 ? 15.375 58.719 23.859 1 77.69 803 ALA B CA 1
ATOM 14280 C C . ALA B 1 803 ? 15.07 59.625 22.672 1 77.69 803 ALA B C 1
ATOM 14282 O O . ALA B 1 803 ? 15.703 59.5 21.625 1 77.69 803 ALA B O 1
ATOM 14283 N N . GLN B 1 804 ? 14.117 60.531 22.797 1 72.44 804 GLN B N 1
ATOM 14284 C CA . GLN B 1 804 ? 13.703 61.375 21.688 1 72.44 804 GLN B CA 1
ATOM 14285 C C . GLN B 1 804 ? 14.453 62.688 21.703 1 72.44 804 GLN B C 1
ATOM 14287 O O . GLN B 1 804 ? 14.312 63.5 20.781 1 72.44 804 GLN B O 1
ATOM 14292 N N . ARG B 1 805 ? 15.281 63.062 22.625 1 68.69 805 ARG B N 1
ATOM 14293 C CA . ARG B 1 805 ? 16.062 64.312 22.656 1 68.69 805 ARG B CA 1
ATOM 14294 C C . ARG B 1 805 ? 17 64.375 21.453 1 68.69 805 ARG B C 1
ATOM 14296 O O . ARG B 1 805 ? 17.578 63.375 21.047 1 68.69 805 ARG B O 1
ATOM 14303 N N . PRO B 1 806 ? 16.844 65.562 20.562 1 54.47 806 PRO B N 1
ATOM 14304 C CA . PRO B 1 806 ? 17.703 65.75 19.391 1 54.47 806 PRO B CA 1
ATOM 14305 C C . PRO B 1 806 ? 19.188 65.562 19.719 1 54.47 806 PRO B C 1
ATOM 14307 O O . PRO B 1 806 ? 19.656 66.125 20.719 1 54.47 806 PRO B O 1
ATOM 14310 N N . LYS B 1 807 ? 19.953 64.688 19.359 1 50.81 807 LYS B N 1
ATOM 14311 C CA . LYS B 1 807 ? 21.391 64.438 19.5 1 50.81 807 LYS B CA 1
ATOM 14312 C C . LYS B 1 807 ? 22.188 65.562 18.766 1 50.81 807 LYS B C 1
ATOM 14314 O O . LYS B 1 807 ? 21.891 65.875 17.609 1 50.81 807 LYS B O 1
ATOM 14319 N N . GLN B 1 808 ? 22.891 66.625 19.328 1 36.47 808 GLN B N 1
ATOM 14320 C CA . GLN B 1 808 ? 23.75 67.625 18.688 1 36.47 808 GLN B CA 1
ATOM 14321 C C . GLN B 1 808 ? 24.594 67 17.578 1 36.47 808 GLN B C 1
ATOM 14323 O O . GLN B 1 808 ? 24.766 67.625 16.516 1 36.47 808 GLN B O 1
ATOM 14328 N N . HIS B 1 809 ? 25.812 66.438 17.781 1 32.16 809 HIS B N 1
ATOM 14329 C CA . HIS B 1 809 ? 26.922 66.375 16.844 1 32.16 809 HIS B CA 1
ATOM 14330 C C . HIS B 1 809 ? 26.562 65.562 15.609 1 32.16 809 HIS B C 1
ATOM 14332 O O . HIS B 1 809 ? 27.188 65.688 14.562 1 32.16 809 HIS B O 1
ATOM 14338 N N . LYS B 1 810 ? 26.25 64.25 15.688 1 35.47 810 LYS B N 1
ATOM 14339 C CA . LYS B 1 810 ? 26.438 63.531 14.43 1 35.47 810 LYS B CA 1
ATOM 14340 C C . LYS B 1 810 ? 25.375 63.938 13.406 1 35.47 810 LYS B C 1
ATOM 14342 O O . LYS B 1 810 ? 24.328 63.281 13.32 1 35.47 810 LYS B O 1
ATOM 14347 N N . GLU B 1 811 ? 24.875 65.125 13.273 1 28.38 811 GLU B N 1
ATOM 14348 C CA . GLU B 1 811 ? 24.312 65.312 11.938 1 28.38 811 GLU B CA 1
ATOM 14349 C C . GLU B 1 811 ? 25.219 64.75 10.859 1 28.38 811 GLU B C 1
ATOM 14351 O O . GLU B 1 811 ? 24.766 64.438 9.75 1 28.38 811 GLU B O 1
ATOM 14356 N N . ASN B 1 812 ? 26.562 64.938 10.875 1 27.59 812 ASN B N 1
ATOM 14357 C CA . ASN B 1 812 ? 27.422 64.5 9.773 1 27.59 812 ASN B CA 1
ATOM 14358 C C . ASN B 1 812 ? 27.422 63 9.586 1 27.59 812 ASN B C 1
ATOM 14360 O O . ASN B 1 812 ? 27.656 62.5 8.484 1 27.59 812 ASN B O 1
ATOM 14364 N N . LEU B 1 813 ? 27.781 62.188 10.562 1 24.25 813 LEU B N 1
ATOM 14365 C CA . LEU B 1 813 ? 28.062 60.812 10.203 1 24.25 813 LEU B CA 1
ATOM 14366 C C . LEU B 1 813 ? 26.781 60.062 9.93 1 24.25 813 LEU B C 1
ATOM 14368 O O . LEU B 1 813 ? 26.812 58.969 9.352 1 24.25 813 LEU B O 1
ATOM 14372 N N . ILE B 1 814 ? 25.688 60.281 10.594 1 25.41 814 ILE B N 1
ATOM 14373 C CA . ILE B 1 814 ? 24.594 59.344 10.328 1 25.41 814 ILE B CA 1
ATOM 14374 C C . ILE B 1 814 ? 23.922 59.719 9 1 25.41 814 ILE B C 1
ATOM 14376 O O . ILE B 1 814 ? 22.906 59.125 8.633 1 25.41 814 ILE B O 1
ATOM 14380 N N . LYS B 1 815 ? 24.266 60.781 8.383 1 28.34 815 LYS B N 1
ATOM 14381 C CA . LYS B 1 815 ? 23.859 60.781 6.98 1 28.34 815 LYS B CA 1
ATOM 14382 C C . LYS B 1 815 ? 24.438 59.562 6.266 1 28.34 815 LYS B C 1
ATOM 14384 O O . LYS B 1 815 ? 23.906 59.125 5.238 1 28.34 815 LYS B O 1
ATOM 14389 N N . ALA B 1 816 ? 25.719 59.344 6.48 1 24.27 816 ALA B N 1
ATOM 14390 C CA . ALA B 1 816 ? 26.266 58.344 5.574 1 24.27 816 ALA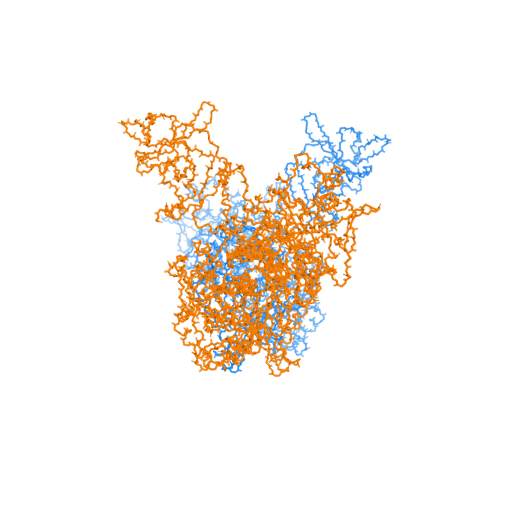 B CA 1
ATOM 14391 C C . ALA B 1 816 ? 25.734 56.969 5.906 1 24.27 816 ALA B C 1
ATOM 14393 O O . ALA B 1 816 ? 25.469 56.156 5.004 1 24.27 816 ALA B O 1
ATOM 14394 N N . LYS B 1 817 ? 25.891 56.594 7.086 1 24.75 817 LYS B N 1
ATOM 14395 C CA . LYS B 1 817 ? 25.922 55.125 7.215 1 24.75 817 LYS B CA 1
ATOM 14396 C C . LYS B 1 817 ? 24.516 54.531 7.098 1 24.75 817 LYS B C 1
ATOM 14398 O O . LYS B 1 817 ? 24.328 53.344 7.34 1 24.75 817 LYS B O 1
ATOM 14403 N N . SER B 1 818 ? 23.609 55.312 7.262 1 21.33 818 SER B N 1
ATOM 14404 C CA . SER B 1 818 ? 22.328 54.625 7.188 1 21.33 818 SER B CA 1
ATOM 14405 C C . SER B 1 818 ? 22.188 53.875 5.859 1 21.33 818 SER B C 1
ATOM 14407 O O . SER B 1 818 ? 21.094 53.438 5.516 1 21.33 818 SER B O 1
ATOM 14409 N N . LYS B 1 819 ? 23.109 54.188 5.07 1 23.86 819 LYS B N 1
ATOM 14410 C CA . LYS B 1 819 ? 23.031 53.406 3.855 1 23.86 819 LYS B CA 1
ATOM 14411 C C . LYS B 1 819 ? 23.266 51.906 4.164 1 23.86 819 LYS B C 1
ATOM 14413 O O . LYS B 1 819 ? 24.188 51.312 3.609 1 23.86 819 LYS B O 1
ATOM 14418 N N . ALA B 1 820 ? 23.312 51.656 5.395 1 20.03 820 ALA B N 1
ATOM 14419 C CA . ALA B 1 820 ? 23.594 50.219 5.543 1 20.03 820 ALA B CA 1
ATOM 14420 C C . ALA B 1 820 ? 22.703 49.406 4.637 1 20.03 820 ALA B C 1
ATOM 14422 O O . ALA B 1 820 ? 21.516 49.719 4.453 1 20.03 820 ALA B O 1
ATOM 14423 N N . ALA B 1 821 ? 23.359 48.625 3.898 1 20.34 821 ALA B N 1
ATOM 14424 C CA . ALA B 1 821 ? 23.031 47.656 2.863 1 20.34 821 ALA B CA 1
ATOM 14425 C C . ALA B 1 821 ? 21.922 46.688 3.336 1 20.34 821 ALA B C 1
ATOM 14427 O O . ALA B 1 821 ? 22.016 46.125 4.418 1 20.34 821 ALA B O 1
ATOM 14428 N N . VAL B 1 822 ? 20.75 46.938 3.045 1 19.78 822 VAL B N 1
ATOM 14429 C CA . VAL B 1 822 ? 19.562 46.094 2.99 1 19.78 822 VAL B CA 1
ATOM 14430 C C . VAL B 1 822 ? 19.969 44.688 2.588 1 19.78 822 VAL B C 1
ATOM 14432 O O . VAL B 1 822 ? 20.422 44.438 1.466 1 19.78 822 VAL B O 1
ATOM 14435 N N . ILE B 1 823 ? 20.781 44.062 3.398 1 20.89 823 ILE B N 1
ATOM 14436 C CA . ILE B 1 823 ? 20.938 42.688 2.965 1 20.89 823 ILE B CA 1
ATOM 14437 C C . ILE B 1 823 ? 19.578 42.062 2.756 1 20.89 823 ILE B C 1
ATOM 14439 O O . ILE B 1 823 ? 18.766 41.969 3.684 1 20.89 823 ILE B O 1
ATOM 14443 N N . SER B 1 824 ? 19.016 42.156 1.582 1 20.95 824 SER B N 1
ATOM 14444 C CA . SER B 1 824 ? 17.875 41.5 0.969 1 20.95 824 SER B CA 1
ATOM 14445 C C . SER B 1 824 ? 17.797 40.031 1.387 1 20.95 824 SER B C 1
ATOM 14447 O O . SER B 1 824 ? 18.578 39.219 0.933 1 20.95 824 SER B O 1
ATOM 14449 N N . LEU B 1 825 ? 17.891 39.812 2.641 1 21.77 825 LEU B N 1
ATOM 14450 C CA . LEU B 1 825 ? 17.656 38.375 2.857 1 21.77 825 LEU B CA 1
ATOM 14451 C C . LEU B 1 825 ? 16.406 37.906 2.113 1 21.77 825 LEU B C 1
ATOM 14453 O O . LEU B 1 825 ? 15.305 38.375 2.395 1 21.77 825 LEU B O 1
ATOM 14457 N N . ILE B 1 826 ? 16.5 37.594 0.804 1 23.52 826 ILE B N 1
ATOM 14458 C CA . ILE B 1 826 ? 15.539 37.031 -0.12 1 23.52 826 ILE B CA 1
ATOM 14459 C C . ILE B 1 826 ? 14.844 35.844 0.542 1 23.52 826 ILE B C 1
ATOM 14461 O O . ILE B 1 826 ? 15.492 34.844 0.908 1 23.52 826 ILE B O 1
ATOM 14465 N N . PRO B 1 827 ? 13.977 36.094 1.334 1 24.73 827 PRO B N 1
ATOM 14466 C CA . PRO B 1 827 ? 13.203 34.906 1.657 1 24.73 827 PRO B CA 1
ATOM 14467 C C . PRO B 1 827 ? 13.047 33.969 0.465 1 24.73 827 PRO B C 1
ATOM 14469 O O . PRO B 1 827 ? 13.133 34.406 -0.686 1 24.73 827 PRO B O 1
ATOM 14472 N N . GLU B 1 828 ? 13.25 32.688 0.682 1 25.55 828 GLU B N 1
ATOM 14473 C CA . GLU B 1 828 ? 13.055 31.656 -0.332 1 25.55 828 GLU B CA 1
ATOM 14474 C C . GLU B 1 828 ? 11.781 31.906 -1.129 1 25.55 828 GLU B C 1
ATOM 14476 O O . GLU B 1 828 ? 10.672 31.797 -0.591 1 25.55 828 GLU B O 1
ATOM 14481 N N . GLN B 1 829 ? 11.68 33 -1.797 1 26.77 829 GLN B N 1
ATOM 14482 C CA . GLN B 1 829 ? 10.664 33.188 -2.826 1 26.77 829 GLN B CA 1
ATOM 14483 C C . GLN B 1 829 ? 10.422 31.875 -3.596 1 26.77 829 GLN B C 1
ATOM 14485 O O . GLN B 1 829 ? 11.359 31.141 -3.881 1 26.77 829 GLN B O 1
ATOM 14490 N N . LYS B 1 830 ? 9.25 31.344 -3.418 1 33.88 830 LYS B N 1
ATOM 14491 C CA . LYS B 1 830 ? 8.836 30.375 -4.434 1 33.88 830 LYS B CA 1
ATOM 14492 C C . LYS B 1 830 ? 9.391 30.75 -5.805 1 33.88 830 LYS B C 1
ATOM 14494 O O . LYS B 1 830 ? 9.031 31.781 -6.367 1 33.88 830 LYS B O 1
ATOM 14499 N N . THR B 1 831 ? 10.727 30.75 -6.133 1 35.69 831 THR B N 1
ATOM 14500 C CA . THR B 1 831 ? 11.641 31.125 -7.199 1 35.69 831 THR B CA 1
ATOM 14501 C C . THR B 1 831 ? 11.039 30.828 -8.57 1 35.69 831 THR B C 1
ATOM 14503 O O . THR B 1 831 ? 10.883 29.672 -8.945 1 35.69 831 THR B O 1
ATOM 14506 N N . ILE B 1 832 ? 10.219 31.562 -8.961 1 47.25 832 ILE B N 1
ATOM 14507 C CA . ILE B 1 832 ? 9.656 31.641 -10.305 1 47.25 832 ILE B CA 1
ATOM 14508 C C . ILE B 1 832 ? 10.711 32.188 -11.273 1 47.25 832 ILE B C 1
ATOM 14510 O O . ILE B 1 832 ? 11.211 33.281 -11.109 1 47.25 832 ILE B O 1
ATOM 14514 N N . GLY B 1 833 ? 11.562 31.125 -11.906 1 58.78 833 GLY B N 1
ATOM 14515 C CA . GLY B 1 833 ? 12.477 31.281 -13.031 1 58.78 833 GLY B CA 1
ATOM 14516 C C . GLY B 1 833 ? 13.211 30 -13.383 1 58.78 833 GLY B C 1
ATOM 14517 O O . GLY B 1 833 ? 13.062 28.984 -12.703 1 58.78 833 GLY B O 1
ATOM 14518 N N . THR B 1 834 ? 13.914 30.125 -14.445 1 75.25 834 THR B N 1
ATOM 14519 C CA . THR B 1 834 ? 14.648 28.953 -14.891 1 75.25 834 THR B CA 1
ATOM 14520 C C . THR B 1 834 ? 16.031 28.906 -14.25 1 75.25 834 THR B C 1
ATOM 14522 O O . THR B 1 834 ? 16.797 29.859 -14.344 1 75.25 834 THR B O 1
ATOM 14525 N N . PRO B 1 835 ? 16.266 27.922 -13.5 1 77.31 835 PRO B N 1
ATOM 14526 C CA . PRO B 1 835 ? 17.578 27.828 -12.852 1 77.31 835 PRO B CA 1
ATOM 14527 C C . PRO B 1 835 ? 18.719 27.656 -13.844 1 77.31 835 PRO B C 1
ATOM 14529 O O . PRO B 1 835 ? 18.703 26.719 -14.648 1 77.31 835 PRO B O 1
ATOM 14532 N N . ILE B 1 836 ? 19.688 28.531 -13.688 1 80.56 836 ILE B N 1
ATOM 14533 C CA . ILE B 1 836 ? 20.844 28.531 -14.578 1 80.56 836 ILE B CA 1
ATOM 14534 C C . ILE B 1 836 ? 22.125 28.609 -13.758 1 80.56 836 ILE B C 1
ATOM 14536 O O . ILE B 1 836 ? 22.188 29.297 -12.742 1 80.56 836 ILE B O 1
ATOM 14540 N N . PRO B 1 837 ? 23.078 27.844 -14.18 1 81.94 837 PRO B N 1
ATOM 14541 C CA . PRO B 1 837 ? 24.344 27.922 -13.453 1 81.94 837 PRO B CA 1
ATOM 14542 C C . PRO B 1 837 ? 24.938 29.328 -13.422 1 81.94 837 PRO B C 1
ATOM 14544 O O . PRO B 1 837 ? 24.969 30.016 -14.453 1 81.94 837 PRO B O 1
ATOM 14547 N N . PHE B 1 838 ? 25.328 29.719 -12.203 1 79 838 PHE B N 1
ATOM 14548 C CA . PHE B 1 838 ? 25.922 31.031 -11.961 1 79 838 PHE B CA 1
ATOM 14549 C C . PHE B 1 838 ? 27.359 30.875 -11.445 1 79 838 PHE B C 1
ATOM 14551 O O . PHE B 1 838 ? 27.594 30.188 -10.453 1 79 838 PHE B O 1
ATOM 14558 N N . TYR B 1 839 ? 28.219 31.562 -12.047 1 79.44 839 TYR B N 1
ATOM 14559 C CA . TYR B 1 839 ? 29.625 31.547 -11.688 1 79.44 839 TYR B CA 1
ATOM 14560 C C . TYR B 1 839 ? 30.062 32.906 -11.148 1 79.44 839 TYR B C 1
ATOM 14562 O O . TYR B 1 839 ? 30.484 33.781 -11.914 1 79.44 839 TYR B O 1
ATOM 14570 N N . PRO B 1 840 ? 29.969 33 -9.914 1 75.19 840 PRO B N 1
ATOM 14571 C CA . PRO B 1 840 ? 30.188 34.344 -9.359 1 75.19 840 PRO B CA 1
ATOM 14572 C C . PRO B 1 840 ? 31.656 34.781 -9.438 1 75.19 840 PRO B C 1
ATOM 14574 O O . PRO B 1 840 ? 31.953 35.969 -9.469 1 75.19 840 PRO B O 1
ATOM 14577 N N . GLU B 1 841 ? 32.438 33.844 -9.469 1 74.06 841 GLU B N 1
ATOM 14578 C CA . GLU B 1 841 ? 33.875 34.188 -9.453 1 74.06 841 GLU B CA 1
ATOM 14579 C C . GLU B 1 841 ? 34.438 34.281 -10.867 1 74.06 841 GLU B C 1
ATOM 14581 O O . GLU B 1 841 ? 35.562 34.719 -11.062 1 74.06 841 GLU B O 1
ATOM 14586 N N . LEU B 1 842 ? 33.656 33.875 -11.695 1 74.62 842 LEU B N 1
ATOM 14587 C CA . LEU B 1 842 ? 34.031 34.062 -13.094 1 74.62 842 LEU B CA 1
ATOM 14588 C C . LEU B 1 842 ? 33.719 35.469 -13.555 1 74.62 842 LEU B C 1
ATOM 14590 O O . LEU B 1 842 ? 32.625 35.75 -14.062 1 74.62 842 LEU B O 1
ATOM 14594 N N . LYS B 1 843 ? 34.562 36.312 -13.273 1 73.06 843 LYS B N 1
ATOM 14595 C CA . LYS B 1 843 ? 34.375 37.719 -13.625 1 73.06 843 LYS B CA 1
ATOM 14596 C C . LYS B 1 843 ? 34.844 37.969 -15.055 1 73.06 843 LYS B C 1
ATOM 14598 O O . LYS B 1 843 ? 36.062 37.875 -15.344 1 73.06 843 LYS B O 1
ATOM 14603 N N . ILE B 1 844 ? 33.875 38.219 -15.812 1 76.75 844 ILE B N 1
ATOM 14604 C CA . ILE B 1 844 ? 34.188 38.5 -17.203 1 76.75 844 ILE B CA 1
ATOM 14605 C C . ILE B 1 844 ? 34.469 40 -17.375 1 76.75 844 ILE B C 1
ATOM 14607 O O . ILE B 1 844 ? 33.625 40.844 -17.094 1 76.75 844 ILE B O 1
ATOM 14611 N N . ALA B 1 845 ? 35.625 40.312 -17.703 1 73.56 845 ALA B N 1
ATOM 14612 C CA . ALA B 1 845 ? 36.156 41.688 -17.734 1 73.56 845 ALA B CA 1
ATOM 14613 C C . ALA B 1 845 ? 35.562 42.469 -18.922 1 73.56 845 ALA B C 1
ATOM 14615 O O . ALA B 1 845 ? 35.531 41.969 -20.047 1 73.56 845 ALA B O 1
ATOM 14616 N N . CYS B 1 846 ? 35.062 43.594 -18.562 1 67.88 846 CYS B N 1
ATOM 14617 C CA . CYS B 1 846 ? 34.688 44.594 -19.547 1 67.88 846 CYS B CA 1
ATOM 14618 C C . CYS B 1 846 ? 35.719 45.719 -19.594 1 67.88 846 CYS B C 1
ATOM 14620 O O . CYS B 1 846 ? 35.375 46.906 -19.516 1 67.88 846 CYS B O 1
ATOM 14622 N N . GLY B 1 847 ? 37.031 45.469 -19.359 1 61.66 847 GLY B N 1
ATOM 14623 C CA . GLY B 1 847 ? 38.219 46.312 -19.5 1 61.66 847 GLY B CA 1
ATOM 14624 C C . GLY B 1 847 ? 39.469 45.5 -19.828 1 61.66 847 GLY B C 1
ATOM 14625 O O . GLY B 1 847 ? 39.969 45.594 -20.953 1 61.66 847 GLY B O 1
ATOM 14626 N N . HIS B 1 848 ? 40.219 45.031 -18.719 1 63.5 848 HIS B N 1
ATOM 14627 C CA . HIS B 1 848 ? 41.406 44.219 -18.844 1 63.5 848 HIS B CA 1
ATOM 14628 C C . HIS B 1 848 ? 41.156 42.812 -18.344 1 63.5 848 HIS B C 1
ATOM 14630 O O . HIS B 1 848 ? 40.25 42.562 -17.547 1 63.5 848 HIS B O 1
ATOM 14636 N N . PHE B 1 849 ? 41.875 41.875 -18.828 1 62.81 849 PHE B N 1
ATOM 14637 C CA . PHE B 1 849 ? 41.719 40.469 -18.484 1 62.81 849 PHE B CA 1
ATOM 14638 C C . PHE B 1 849 ? 41.844 40.25 -16.984 1 62.81 849 PHE B C 1
ATOM 14640 O O . PHE B 1 849 ? 42.688 40.844 -16.328 1 62.81 849 PHE B O 1
ATOM 14647 N N . LYS B 1 850 ? 40.875 39.656 -16.375 1 65.5 850 LYS B N 1
ATOM 14648 C CA . LYS B 1 850 ? 40.938 39.375 -14.945 1 65.5 850 LYS B CA 1
ATOM 14649 C C . LYS B 1 850 ? 40.906 37.875 -14.688 1 65.5 850 LYS B C 1
ATOM 14651 O O . LYS B 1 850 ? 40.406 37.094 -15.5 1 65.5 850 LYS B O 1
ATOM 14656 N N . ARG B 1 851 ? 41.438 37.375 -13.508 1 60.72 851 ARG B N 1
ATOM 14657 C CA . ARG B 1 851 ? 41.531 36 -13.07 1 60.72 851 ARG B CA 1
ATOM 14658 C C . ARG B 1 851 ? 40.219 35.5 -12.492 1 60.72 851 ARG B C 1
ATOM 14660 O O . ARG B 1 851 ? 39.5 36.281 -11.836 1 60.72 851 ARG B O 1
ATOM 14667 N N . GLY B 1 852 ? 39.562 34.375 -12.914 1 57.06 852 GLY B N 1
ATOM 14668 C CA . GLY B 1 852 ? 38.344 33.812 -12.336 1 57.06 852 GLY B CA 1
ATOM 14669 C C . GLY B 1 852 ? 38.406 32.312 -12.117 1 57.06 852 GLY B C 1
ATOM 14670 O O . GLY B 1 852 ? 39.219 31.625 -12.766 1 57.06 852 GLY B O 1
ATOM 14671 N N . SER B 1 853 ? 38 31.797 -10.977 1 59.97 853 SER B N 1
ATOM 14672 C CA . SER B 1 853 ? 37.969 30.359 -10.719 1 59.97 853 SER B CA 1
ATOM 14673 C C . SER B 1 853 ? 36.562 29.812 -10.977 1 59.97 853 SER B C 1
ATOM 14675 O O . SER B 1 853 ? 35.562 30.469 -10.688 1 59.97 853 SER B O 1
ATOM 14677 N N . GLU B 1 854 ? 36.406 28.688 -11.695 1 55.09 854 GLU B N 1
ATOM 14678 C CA . GLU B 1 854 ? 35.188 27.984 -12.016 1 55.09 854 GLU B CA 1
ATOM 14679 C C . GLU B 1 854 ? 34.75 27.094 -10.844 1 55.09 854 GLU B C 1
ATOM 14681 O O . GLU B 1 854 ? 33.75 26.391 -10.945 1 55.09 854 GLU B O 1
ATOM 14686 N N . ARG B 1 855 ? 35.219 27.062 -9.898 1 53.66 855 ARG B N 1
ATOM 14687 C CA . ARG B 1 855 ? 35.062 25.984 -8.914 1 53.66 855 ARG B CA 1
ATOM 14688 C C . ARG B 1 855 ? 33.75 26.141 -8.156 1 53.66 855 ARG B C 1
ATOM 14690 O O . ARG B 1 855 ? 33.188 25.156 -7.715 1 53.66 855 ARG B O 1
ATOM 14697 N N . GLU B 1 856 ? 33.344 27.281 -8.008 1 61.66 856 GLU B N 1
ATOM 14698 C CA . GLU B 1 856 ? 32.125 27.438 -7.254 1 61.66 856 GLU B CA 1
ATOM 14699 C C . GLU B 1 856 ? 30.953 27.766 -8.18 1 61.66 856 GLU B C 1
ATOM 14701 O O . GLU B 1 856 ? 30.984 28.766 -8.914 1 61.66 856 GLU B O 1
ATOM 14706 N N . VAL B 1 857 ? 30.078 26.938 -8.273 1 66.38 857 VAL B N 1
ATOM 14707 C CA . VAL B 1 857 ? 28.875 27.125 -9.07 1 66.38 857 VAL B CA 1
ATOM 14708 C C . VAL B 1 857 ? 27.672 27.328 -8.148 1 66.38 857 VAL B C 1
ATOM 14710 O O . VAL B 1 857 ? 27.469 26.562 -7.207 1 66.38 857 VAL B O 1
ATOM 14713 N N . GLN B 1 858 ? 27 28.391 -8.516 1 73.5 858 GLN B N 1
ATOM 14714 C CA . GLN B 1 858 ? 25.734 28.641 -7.855 1 73.5 858 GLN B CA 1
ATOM 14715 C C . GLN B 1 858 ? 24.578 28.609 -8.859 1 73.5 858 GLN B C 1
ATOM 14717 O O . GLN B 1 858 ? 24.797 28.609 -10.07 1 73.5 858 GLN B O 1
ATOM 14722 N N . THR B 1 859 ? 23.469 28.422 -8.336 1 77.5 859 THR B N 1
ATOM 14723 C CA . THR B 1 859 ? 22.297 28.453 -9.211 1 77.5 859 THR B CA 1
ATOM 14724 C C . THR B 1 859 ? 21.641 29.828 -9.18 1 77.5 859 THR B C 1
ATOM 14726 O O . THR B 1 859 ? 21.438 30.406 -8.102 1 77.5 859 THR B O 1
ATOM 14729 N N . TYR B 1 860 ? 21.328 30.312 -10.297 1 76.94 860 TYR B N 1
ATOM 14730 C CA . TYR B 1 860 ? 20.594 31.578 -10.469 1 76.94 860 TYR B CA 1
ATOM 14731 C C . TYR B 1 860 ? 19.281 31.344 -11.195 1 76.94 860 TYR B C 1
ATOM 14733 O O . TYR B 1 860 ? 19.234 30.672 -12.234 1 76.94 860 TYR B O 1
ATOM 14741 N N . PHE B 1 861 ? 18.359 31.969 -10.609 1 74.88 861 PHE B N 1
ATOM 14742 C CA . PHE B 1 861 ? 17.062 31.859 -11.266 1 74.88 861 PHE B CA 1
ATOM 14743 C C . PHE B 1 861 ? 16.797 33.062 -12.172 1 74.88 861 PHE B C 1
ATOM 14745 O O . PHE B 1 861 ? 16.547 34.156 -11.688 1 74.88 861 PHE B O 1
ATOM 14752 N N . VAL B 1 862 ? 16.766 32.844 -13.328 1 75.62 862 VAL B N 1
ATOM 14753 C CA . VAL B 1 862 ? 16.531 33.875 -14.328 1 75.62 862 VAL B CA 1
ATOM 14754 C C . VAL B 1 862 ? 15.039 34.125 -14.516 1 75.62 862 VAL B C 1
ATOM 14756 O O . VAL B 1 862 ? 14.289 33.156 -14.758 1 75.62 862 VAL B O 1
ATOM 14759 N N . PRO B 1 863 ? 14.625 35.312 -14.414 1 72.25 863 PRO B N 1
ATOM 14760 C CA . PRO B 1 863 ? 13.195 35.562 -14.609 1 72.25 863 PRO B CA 1
ATOM 14761 C C . PRO B 1 863 ? 12.703 35.156 -15.992 1 72.25 863 PRO B C 1
ATOM 14763 O O . PRO B 1 863 ? 13.5 35.031 -16.922 1 72.25 863 PRO B O 1
ATOM 14766 N N . ASP B 1 864 ? 11.383 35.094 -16.031 1 70.19 864 ASP B N 1
ATOM 14767 C CA . ASP B 1 864 ? 10.758 34.781 -17.312 1 70.19 864 ASP B CA 1
ATOM 14768 C C . ASP B 1 864 ? 10.945 35.938 -18.297 1 70.19 864 ASP B C 1
ATOM 14770 O O . ASP B 1 864 ? 11.062 37.094 -17.891 1 70.19 864 ASP B O 1
ATOM 14774 N N . GLY B 1 865 ? 11.188 35.656 -19.578 1 72.56 865 GLY B N 1
ATOM 14775 C CA . GLY B 1 865 ? 11.305 36.688 -20.594 1 72.56 865 GLY B CA 1
ATOM 14776 C C . GLY B 1 865 ? 12.617 36.625 -21.359 1 72.56 865 GLY B C 1
ATOM 14777 O O . GLY B 1 865 ? 12.805 37.375 -22.328 1 72.56 865 GLY B O 1
ATOM 14778 N N . TYR B 1 866 ? 13.312 35.719 -20.906 1 76.62 866 TYR B N 1
ATOM 14779 C CA . TYR B 1 866 ? 14.594 35.656 -21.594 1 76.62 866 TYR B CA 1
ATOM 14780 C C . TYR B 1 866 ? 14.656 34.438 -22.516 1 76.62 866 TYR B C 1
ATOM 14782 O O . TYR B 1 866 ? 15.742 34.031 -22.953 1 76.62 866 TYR B O 1
ATOM 14790 N N . GLY B 1 867 ? 13.508 33.844 -22.672 1 73.94 867 GLY B N 1
ATOM 14791 C CA . GLY B 1 867 ? 13.375 32.719 -23.609 1 73.94 867 GLY B CA 1
ATOM 14792 C C . GLY B 1 867 ? 13.578 31.375 -22.953 1 73.94 867 GLY B C 1
ATOM 14793 O O . GLY B 1 867 ? 13.703 31.281 -21.734 1 73.94 867 GLY B O 1
ATOM 14794 N N . LEU B 1 868 ? 13.711 30.438 -23.797 1 74.62 868 LEU B N 1
ATOM 14795 C CA . LEU B 1 868 ? 13.922 29.078 -23.297 1 74.62 868 LEU B CA 1
ATOM 14796 C C . LEU B 1 868 ? 15.367 28.875 -22.875 1 74.62 868 LEU B C 1
ATOM 14798 O O . LEU B 1 868 ? 16.281 28.922 -23.703 1 74.62 868 LEU B O 1
ATOM 14802 N N . LEU B 1 869 ? 15.477 28.656 -21.641 1 73.06 869 LEU B N 1
ATOM 14803 C CA . LEU B 1 869 ? 16.828 28.531 -21.094 1 73.06 869 LEU B CA 1
ATOM 14804 C C . LEU B 1 869 ? 17.109 27.094 -20.672 1 73.06 869 LEU B C 1
ATOM 14806 O O . LEU B 1 869 ? 16.234 26.422 -20.125 1 73.06 869 LEU B O 1
ATOM 14810 N N . ASP B 1 870 ? 18.344 26.625 -20.984 1 80 870 ASP B N 1
ATOM 14811 C CA . ASP B 1 870 ? 18.875 25.312 -20.672 1 80 870 ASP B CA 1
ATOM 14812 C C . ASP B 1 870 ? 20.109 25.406 -19.781 1 80 870 ASP B C 1
ATOM 14814 O O . ASP B 1 870 ? 21.125 25.969 -20.188 1 80 870 ASP B O 1
ATOM 14818 N N . PRO B 1 871 ? 20.031 24.844 -18.672 1 77.19 871 PRO B N 1
ATOM 14819 C CA . PRO B 1 871 ? 21.141 25 -17.719 1 77.19 871 PRO B CA 1
ATOM 14820 C C . PRO B 1 871 ? 22.422 24.344 -18.203 1 77.19 871 PRO B C 1
ATOM 14822 O O . PRO B 1 871 ? 23.516 24.656 -17.703 1 77.19 871 PRO B O 1
ATOM 14825 N N . THR B 1 872 ? 22.281 23.547 -19.125 1 80.12 872 THR B N 1
ATOM 14826 C CA . THR B 1 872 ? 23.469 22.906 -19.656 1 80.12 872 THR B CA 1
ATOM 14827 C C . THR B 1 872 ? 24.109 23.781 -20.734 1 80.12 872 THR B C 1
ATOM 14829 O O . THR B 1 872 ? 25.281 23.625 -21.062 1 80.12 872 THR B O 1
ATOM 14832 N N . ARG B 1 873 ? 23.359 24.703 -21.125 1 81.81 873 ARG B N 1
ATOM 14833 C CA . ARG B 1 873 ? 23.812 25.5 -22.266 1 81.81 873 ARG B CA 1
ATOM 14834 C C . ARG B 1 873 ? 24.016 26.953 -21.859 1 81.81 873 ARG B C 1
ATOM 14836 O O . ARG B 1 873 ? 24.766 27.688 -22.5 1 81.81 873 ARG B O 1
ATOM 14843 N N . HIS B 1 874 ? 23.391 27.266 -20.891 1 85.06 874 HIS B N 1
ATOM 14844 C CA . HIS B 1 874 ? 23.422 28.672 -20.469 1 85.06 874 HIS B CA 1
ATOM 14845 C C . HIS B 1 874 ? 24.016 28.812 -19.078 1 85.06 874 HIS B C 1
ATOM 14847 O O . HIS B 1 874 ? 23.859 27.938 -18.234 1 85.06 874 HIS B O 1
ATOM 14853 N N . PHE B 1 875 ? 24.609 30 -18.938 1 85.25 875 PHE B N 1
ATOM 14854 C CA . PHE B 1 875 ? 25.125 30.328 -17.625 1 85.25 875 PHE B CA 1
ATOM 14855 C C . PHE B 1 875 ? 25.141 31.828 -17.391 1 85.25 875 PHE B C 1
ATOM 14857 O O . PHE B 1 875 ? 25.062 32.625 -18.344 1 85.25 875 PHE B O 1
ATOM 14864 N N . VAL B 1 876 ? 25.266 32.125 -16.094 1 85.75 876 VAL B N 1
ATOM 14865 C CA . VAL B 1 876 ? 25.281 33.531 -15.719 1 85.75 876 VAL B CA 1
ATOM 14866 C C . VAL B 1 876 ? 26.609 33.875 -15.055 1 85.75 876 VAL B C 1
ATOM 14868 O O . VAL B 1 876 ? 27.141 33.094 -14.258 1 85.75 876 VAL B O 1
ATOM 14871 N N . SER B 1 877 ? 27.078 35.094 -15.352 1 86.56 877 SER B N 1
ATOM 14872 C CA . SER B 1 877 ? 28.312 35.594 -14.742 1 86.56 877 SER B CA 1
ATOM 14873 C C . SER B 1 877 ? 28.312 37.125 -14.641 1 86.56 877 SER B C 1
ATOM 14875 O O . SER B 1 877 ? 27.719 37.781 -15.484 1 86.56 877 SER B O 1
ATOM 14877 N N . PRO B 1 878 ? 29.047 37.594 -13.727 1 82.19 878 PRO B N 1
ATOM 14878 C CA . PRO B 1 878 ? 29.062 39.062 -13.602 1 82.19 878 PRO B CA 1
ATOM 14879 C C . PRO B 1 878 ? 30.094 39.688 -14.516 1 82.19 878 PRO B C 1
ATOM 14881 O O . PRO B 1 878 ? 31.156 39.125 -14.758 1 82.19 878 PRO B O 1
ATOM 14884 N N . ALA B 1 879 ? 29.703 40.844 -14.766 1 84.38 879 ALA B N 1
ATOM 14885 C CA . ALA B 1 879 ? 30.641 41.688 -15.539 1 84.38 879 ALA B CA 1
ATOM 14886 C C . ALA B 1 879 ? 31.562 42.469 -14.617 1 84.38 879 ALA B C 1
ATOM 14888 O O . ALA B 1 879 ? 31.141 42.938 -13.547 1 84.38 879 ALA B O 1
ATOM 14889 N N . SER B 1 880 ? 32.719 42.656 -15.008 1 83.06 880 SER B N 1
ATOM 14890 C CA . SER B 1 880 ? 33.688 43.469 -14.25 1 83.06 880 SER B CA 1
ATOM 14891 C C . SER B 1 880 ? 34.406 44.438 -15.156 1 83.06 880 SER B C 1
ATOM 14893 O O . SER B 1 880 ? 35.062 44.031 -16.141 1 83.06 880 SER B O 1
ATOM 14895 N N . GLY B 1 881 ? 34.062 45.781 -14.945 1 79.44 881 GLY B N 1
ATOM 14896 C CA . GLY B 1 881 ? 34.719 46.812 -15.727 1 79.44 881 GLY B CA 1
ATOM 14897 C C . GLY B 1 881 ? 33.75 47.594 -16.609 1 79.44 881 GLY B C 1
ATOM 14898 O O . GLY B 1 881 ? 32.562 47.281 -16.656 1 79.44 881 GLY B O 1
ATOM 14899 N N . ASN B 1 882 ? 34.188 48.5 -17.375 1 79.12 882 ASN B N 1
ATOM 14900 C CA . ASN B 1 882 ? 33.281 49.438 -18.062 1 79.12 882 ASN B CA 1
ATOM 14901 C C . ASN B 1 882 ? 33.594 49.5 -19.547 1 79.12 882 ASN B C 1
ATOM 14903 O O . ASN B 1 882 ? 33.125 50.375 -20.25 1 79.12 882 ASN B O 1
ATOM 14907 N N . SER B 1 883 ? 34.219 48.656 -20.078 1 80.81 883 SER B N 1
ATOM 14908 C CA . SER B 1 883 ? 34.625 48.719 -21.484 1 80.81 883 SER B CA 1
ATOM 14909 C C . SER B 1 883 ? 33.438 48.5 -22.406 1 80.81 883 SER B C 1
ATOM 14911 O O . SER B 1 883 ? 33.438 48.906 -23.562 1 80.81 883 SER B O 1
ATOM 14913 N N . MET B 1 884 ? 32.469 47.875 -21.812 1 82.62 884 MET B N 1
ATOM 14914 C CA . MET B 1 884 ? 31.281 47.594 -22.625 1 82.62 884 MET B CA 1
ATOM 14915 C C . MET B 1 884 ? 30.141 48.531 -22.25 1 82.62 884 MET B C 1
ATOM 14917 O O . MET B 1 884 ? 29 48.344 -22.688 1 82.62 884 MET B O 1
ATOM 14921 N N . ASN B 1 885 ? 30.453 49.5 -21.344 1 80.19 885 ASN B N 1
ATOM 14922 C CA . ASN B 1 885 ? 29.453 50.469 -20.875 1 80.19 885 ASN B CA 1
ATOM 14923 C C . ASN B 1 885 ? 29.281 51.625 -21.891 1 80.19 885 ASN B C 1
ATOM 14925 O O . ASN B 1 885 ? 29.609 52.75 -21.594 1 80.19 885 ASN B O 1
ATOM 14929 N N . GLY B 1 886 ? 28.656 51.25 -23.031 1 79.75 886 GLY B N 1
ATOM 14930 C CA . GLY B 1 886 ? 28.406 52.188 -24.109 1 79.75 886 GLY B CA 1
ATOM 14931 C C . GLY B 1 886 ? 27.469 51.625 -25.172 1 79.75 886 GLY B C 1
ATOM 14932 O O . GLY B 1 886 ? 27.156 50.438 -25.172 1 79.75 886 GLY B O 1
ATOM 14933 N N . GLY B 1 887 ? 26.766 52.438 -26 1 70.19 887 GLY B N 1
ATOM 14934 C CA . GLY B 1 887 ? 25.875 52.031 -27.094 1 70.19 887 GLY B CA 1
ATOM 14935 C C . GLY B 1 887 ? 24.422 51.938 -26.656 1 70.19 887 GLY B C 1
ATOM 14936 O O . GLY B 1 887 ? 24.047 52.469 -25.609 1 70.19 887 GLY B O 1
ATOM 14937 N N . LYS B 1 888 ? 23.609 51.188 -27.281 1 74.81 888 LYS B N 1
ATOM 14938 C CA . LYS B 1 888 ? 22.172 51.125 -27.062 1 74.81 888 LYS B CA 1
ATOM 14939 C C . LYS B 1 888 ? 21.844 50.312 -25.828 1 74.81 888 LYS B C 1
ATOM 14941 O O . LYS B 1 888 ? 20.875 50.594 -25.125 1 74.81 888 LYS B O 1
ATOM 14946 N N . ASN B 1 889 ? 22.75 49.406 -25.594 1 75.25 889 ASN B N 1
ATOM 14947 C CA . ASN B 1 889 ? 22.594 48.531 -24.438 1 75.25 889 ASN B CA 1
ATOM 14948 C C . ASN B 1 889 ? 23.875 48.438 -23.625 1 75.25 889 ASN B C 1
ATOM 14950 O O . ASN B 1 889 ? 24.656 47.5 -23.766 1 75.25 889 ASN B O 1
ATOM 14954 N N . PRO B 1 890 ? 24.078 49.375 -22.859 1 80.88 890 PRO B N 1
ATOM 14955 C CA . PRO B 1 890 ? 25.344 49.406 -22.109 1 80.88 890 PRO B CA 1
ATOM 14956 C C . PRO B 1 890 ? 25.422 48.312 -21.047 1 80.88 890 PRO B C 1
ATOM 14958 O O . PRO B 1 890 ? 24.422 47.969 -20.422 1 80.88 890 PRO B O 1
ATOM 14961 N N . ILE B 1 891 ? 26.641 47.781 -20.859 1 83.44 891 ILE B N 1
ATOM 14962 C CA . ILE B 1 891 ? 26.922 46.812 -19.797 1 83.44 891 ILE B CA 1
ATOM 14963 C C . ILE B 1 891 ? 27.797 47.469 -18.734 1 83.44 891 ILE B C 1
ATOM 14965 O O . ILE B 1 891 ? 28.938 47.875 -19.016 1 83.44 891 ILE B O 1
ATOM 14969 N N . GLN B 1 892 ? 27.234 47.625 -17.656 1 81.06 892 GLN B N 1
ATOM 14970 C CA . GLN B 1 892 ? 27.922 48.312 -16.562 1 81.06 892 GLN B CA 1
ATOM 14971 C C . GLN B 1 892 ? 28.688 47.312 -15.688 1 81.06 892 GLN B C 1
ATOM 14973 O O . GLN B 1 892 ? 28.391 46.125 -15.703 1 81.06 892 GLN B O 1
ATOM 14978 N N . ASP B 1 893 ? 29.5 47.875 -14.875 1 79.19 893 ASP B N 1
ATOM 14979 C CA . ASP B 1 893 ? 30.219 47.062 -13.898 1 79.19 893 ASP B CA 1
ATOM 14980 C C . ASP B 1 893 ? 29.266 46.438 -12.875 1 79.19 893 ASP B C 1
ATOM 14982 O O . ASP B 1 893 ? 28.391 47.156 -12.336 1 79.19 893 ASP B O 1
ATOM 14986 N N . GLY B 1 894 ? 29.359 45.125 -12.766 1 78.38 894 GLY B N 1
ATOM 14987 C CA . GLY B 1 894 ? 28.516 44.438 -11.82 1 78.38 894 GLY B CA 1
ATOM 14988 C C . GLY B 1 894 ? 27.234 43.875 -12.453 1 78.38 894 GLY B C 1
ATOM 14989 O O . GLY B 1 894 ? 26.484 43.156 -11.805 1 78.38 894 GLY B O 1
ATOM 14990 N N . ASP B 1 895 ? 26.984 44.094 -13.648 1 81.44 895 ASP B N 1
ATOM 14991 C CA . ASP B 1 895 ? 25.812 43.531 -14.32 1 81.44 895 ASP B CA 1
ATOM 14992 C C . ASP B 1 895 ? 25.922 42.031 -14.43 1 81.44 895 ASP B C 1
ATOM 14994 O O . ASP B 1 895 ? 27.016 41.469 -14.594 1 81.44 895 ASP B O 1
ATOM 14998 N N . LEU B 1 896 ? 24.75 41.438 -14.484 1 84.75 896 LEU B N 1
ATOM 14999 C CA . LEU B 1 896 ? 24.719 40 -14.688 1 84.75 896 LEU B CA 1
ATOM 15000 C C . LEU B 1 896 ? 24.5 39.656 -16.156 1 84.75 896 LEU B C 1
ATOM 15002 O O . LEU B 1 896 ? 23.547 40.156 -16.781 1 84.75 896 LEU B O 1
ATOM 15006 N N . LEU B 1 897 ? 25.297 38.844 -16.562 1 87 897 LEU B N 1
ATOM 15007 C CA . LEU B 1 897 ? 25.297 38.438 -17.953 1 87 897 LEU B CA 1
ATOM 15008 C C . LEU B 1 897 ? 24.719 37.031 -18.125 1 87 897 LEU B C 1
ATOM 15010 O O . LEU B 1 897 ? 25.141 36.094 -17.453 1 87 897 LEU B O 1
ATOM 15014 N N . LEU B 1 898 ? 23.781 36.969 -19.031 1 87.81 898 LEU B N 1
ATOM 15015 C CA . LEU B 1 898 ? 23.312 35.656 -19.5 1 87.81 898 LEU B CA 1
ATOM 15016 C C . LEU B 1 898 ? 24.047 35.219 -20.75 1 87.81 898 LEU B C 1
ATOM 15018 O O . LEU B 1 898 ? 23.938 35.875 -21.797 1 87.81 898 LEU B O 1
ATOM 15022 N N . LEU B 1 899 ? 24.641 34.031 -20.547 1 87.38 899 LEU B N 1
ATOM 15023 C CA . LEU B 1 899 ? 25.547 33.594 -21.594 1 87.38 899 LEU B CA 1
ATOM 15024 C C . LEU B 1 899 ? 25.188 32.188 -22.078 1 87.38 899 LEU B C 1
ATOM 15026 O O . LEU B 1 899 ? 24.656 31.391 -21.297 1 87.38 899 LEU B O 1
ATOM 15030 N N . GLU B 1 900 ? 25.594 31.938 -23.297 1 88.44 900 GLU B N 1
ATOM 15031 C CA . GLU B 1 900 ? 25.438 30.625 -23.922 1 88.44 900 GLU B CA 1
ATOM 15032 C C . GLU B 1 900 ? 26.797 30.047 -24.297 1 88.44 900 GLU B C 1
ATOM 15034 O O . GLU B 1 900 ? 27.578 30.688 -25 1 88.44 900 GLU B O 1
ATOM 15039 N N . TRP B 1 901 ? 26.969 28.875 -23.891 1 83.25 901 TRP B N 1
ATOM 15040 C CA . TRP B 1 901 ? 28.219 28.203 -24.219 1 83.25 901 TRP B CA 1
ATOM 15041 C C . TRP B 1 901 ? 28.344 27.969 -25.719 1 83.25 901 TRP B C 1
ATOM 15043 O O . TRP B 1 901 ? 27.375 27.578 -26.375 1 83.25 901 TRP B O 1
ATOM 15053 N N . VAL B 1 902 ? 29.484 28.141 -26.078 1 80.62 902 VAL B N 1
ATOM 15054 C CA . VAL B 1 902 ? 29.781 27.844 -27.484 1 80.62 902 VAL B CA 1
ATOM 15055 C C . VAL B 1 902 ? 30.391 26.453 -27.594 1 80.62 902 VAL B C 1
ATOM 15057 O O . VAL B 1 902 ? 31.453 26.188 -27.047 1 80.62 902 VAL B O 1
ATOM 15060 N N . THR B 1 903 ? 29.672 25.578 -28.234 1 72.19 903 THR B N 1
ATOM 15061 C CA . THR B 1 903 ? 30.141 24.219 -28.5 1 72.19 903 THR B CA 1
ATOM 15062 C C . THR B 1 903 ? 30.406 24.016 -29.984 1 72.19 903 THR B C 1
ATOM 15064 O O . THR B 1 903 ? 29.891 24.781 -30.812 1 72.19 903 THR B O 1
ATOM 15067 N N . PRO B 1 904 ? 31.016 23.031 -30.438 1 65.81 904 PRO B N 1
ATOM 15068 C CA . PRO B 1 904 ? 31.281 22.797 -31.859 1 65.81 904 PRO B CA 1
ATOM 15069 C C . PRO B 1 904 ? 30 22.625 -32.688 1 65.81 904 PRO B C 1
ATOM 15071 O O . PRO B 1 904 ? 29.969 22.969 -33.875 1 65.81 904 PRO B O 1
ATOM 15074 N N . SER B 1 905 ? 28.953 22.219 -32.094 1 65.69 905 SER B N 1
ATOM 15075 C CA . SER B 1 905 ? 27.703 22.016 -32.844 1 65.69 905 SER B CA 1
ATOM 15076 C C . SER B 1 905 ? 26.875 23.281 -32.906 1 65.69 905 SER B C 1
ATOM 15078 O O . SER B 1 905 ? 25.953 23.391 -33.719 1 65.69 905 SER B O 1
ATOM 15080 N N . SER B 1 906 ? 27.219 24.172 -32.094 1 64.12 906 SER B N 1
ATOM 15081 C CA . SER B 1 906 ? 26.438 25.406 -32.062 1 64.12 906 SER B CA 1
ATOM 15082 C C . SER B 1 906 ? 27.281 26.609 -32.469 1 64.12 906 SER B C 1
ATOM 15084 O O . SER B 1 906 ? 26.938 27.75 -32.188 1 64.12 906 SER B O 1
ATOM 15086 N N . ALA B 1 907 ? 28.172 26.359 -33 1 63.16 907 ALA B N 1
ATOM 15087 C CA . ALA B 1 907 ? 29.125 27.406 -33.375 1 63.16 907 ALA B CA 1
ATOM 15088 C C . ALA B 1 907 ? 28.641 28.156 -34.625 1 63.16 907 ALA B C 1
ATOM 15090 O O . ALA B 1 907 ? 28.625 27.594 -35.719 1 63.16 907 ALA B O 1
ATOM 15091 N N . GLY B 1 908 ? 27.766 28.844 -34.656 1 65.06 908 GLY B N 1
ATOM 15092 C CA . GLY B 1 908 ? 27.344 29.672 -35.781 1 65.06 908 GLY B CA 1
ATOM 15093 C C . GLY B 1 908 ? 28.297 30.812 -36.094 1 65.06 908 GLY B C 1
ATOM 15094 O O . GLY B 1 908 ? 29.422 30.844 -35.562 1 65.06 908 GLY B O 1
ATOM 15095 N N . SER B 1 909 ? 27.922 31.719 -36.812 1 73.88 909 SER B N 1
ATOM 15096 C CA . SER B 1 909 ? 28.703 32.906 -37.156 1 73.88 909 SER B CA 1
ATOM 15097 C C . SER B 1 909 ? 28.969 33.75 -35.906 1 73.88 909 SER B C 1
ATOM 15099 O O . SER B 1 909 ? 28.047 34 -35.125 1 73.88 909 SER B O 1
ATOM 15101 N N . ILE B 1 910 ? 30.266 34.094 -35.656 1 75.38 910 ILE B N 1
ATOM 15102 C CA . ILE B 1 910 ? 30.609 34.844 -34.469 1 75.38 910 ILE B CA 1
ATOM 15103 C C . ILE B 1 910 ? 30.766 36.312 -34.812 1 75.38 910 ILE B C 1
ATOM 15105 O O . ILE B 1 910 ? 31 37.156 -33.938 1 75.38 910 ILE B O 1
ATOM 15109 N N . SER B 1 911 ? 30.625 36.688 -36 1 79.19 911 SER B N 1
ATOM 15110 C CA . SER B 1 911 ? 30.859 38.031 -36.469 1 79.19 911 SER B CA 1
ATOM 15111 C C . SER B 1 911 ? 29.719 38.969 -36.031 1 79.19 911 SER B C 1
ATOM 15113 O O . SER B 1 911 ? 28.547 38.625 -36.156 1 79.19 911 SER B O 1
ATOM 15115 N N . ASN B 1 912 ? 30.047 40.156 -35.469 1 80.88 912 ASN B N 1
ATOM 15116 C CA . ASN B 1 912 ? 29.172 41.219 -35 1 80.88 912 ASN B CA 1
ATOM 15117 C C . ASN B 1 912 ? 28.375 40.812 -33.781 1 80.88 912 ASN B C 1
ATOM 15119 O O . ASN B 1 912 ? 27.328 41.406 -33.469 1 80.88 912 ASN B O 1
ATOM 15123 N N . LEU B 1 913 ? 28.938 39.875 -33.188 1 82.88 913 LEU B N 1
ATOM 15124 C CA . LEU B 1 913 ? 28.297 39.438 -31.938 1 82.88 913 LEU B CA 1
ATOM 15125 C C . LEU B 1 913 ? 29.188 39.781 -30.734 1 82.88 913 LEU B C 1
ATOM 15127 O O . LEU B 1 913 ? 30.406 39.812 -30.859 1 82.88 913 LEU B O 1
ATOM 15131 N N . THR B 1 914 ? 28.484 39.938 -29.609 1 87.44 914 THR B N 1
ATOM 15132 C CA . THR B 1 914 ? 29.234 40.094 -28.359 1 87.44 914 THR B CA 1
ATOM 15133 C C . THR B 1 914 ? 29.625 38.75 -27.781 1 87.44 914 THR B C 1
ATOM 15135 O O . THR B 1 914 ? 28.75 37.938 -27.422 1 87.44 914 THR B O 1
ATOM 15138 N N . MET B 1 915 ? 30.859 38.562 -27.641 1 87.69 915 MET B N 1
ATOM 15139 C CA . MET B 1 915 ? 31.375 37.25 -27.234 1 87.69 915 MET B CA 1
ATOM 15140 C C . MET B 1 915 ? 32.281 37.375 -26 1 87.69 915 MET B C 1
ATOM 15142 O O . MET B 1 915 ? 33 38.375 -25.859 1 87.69 915 MET B O 1
ATOM 15146 N N . ALA B 1 916 ? 32.25 36.25 -25.203 1 87.94 916 ALA B N 1
ATOM 15147 C CA . ALA B 1 916 ? 33.219 36.094 -24.141 1 87.94 916 ALA B CA 1
ATOM 15148 C C . ALA B 1 916 ? 34.438 35.312 -24.625 1 87.94 916 ALA B C 1
ATOM 15150 O O . ALA B 1 916 ? 34.312 34.25 -25.234 1 87.94 916 ALA B O 1
ATOM 15151 N N . ILE B 1 917 ? 35.562 35.875 -24.312 1 85.69 917 ILE B N 1
ATOM 15152 C CA . ILE B 1 917 ? 36.844 35.375 -24.844 1 85.69 917 ILE B CA 1
ATOM 15153 C C . ILE B 1 917 ? 37.75 34.969 -23.688 1 85.69 917 ILE B C 1
ATOM 15155 O O . ILE B 1 917 ? 37.844 35.719 -22.688 1 85.69 917 ILE B O 1
ATOM 15159 N N . GLU B 1 918 ? 38.344 33.844 -23.844 1 82.38 918 GLU B N 1
ATOM 15160 C CA . GLU B 1 918 ? 39.281 33.312 -22.875 1 82.38 918 GLU B CA 1
ATOM 15161 C C . GLU B 1 918 ? 40.688 33.281 -23.438 1 82.38 918 GLU B C 1
ATOM 15163 O O . GLU B 1 918 ? 40.906 32.906 -24.609 1 82.38 918 GLU B O 1
ATOM 15168 N N . THR B 1 919 ? 41.594 33.75 -22.547 1 78.62 919 THR B N 1
ATOM 15169 C CA . THR B 1 919 ? 43.031 33.625 -22.891 1 78.62 919 THR B CA 1
ATOM 15170 C C . THR B 1 919 ? 43.844 33.156 -21.688 1 78.62 919 THR B C 1
ATOM 15172 O O . THR B 1 919 ? 43.438 33.375 -20.547 1 78.62 919 THR B O 1
ATOM 15175 N N . GLN B 1 920 ? 44.844 32.406 -21.891 1 71.38 920 GLN B N 1
ATOM 15176 C CA . GLN B 1 920 ? 45.719 31.922 -20.844 1 71.38 920 GLN B CA 1
ATOM 15177 C C . GLN B 1 920 ? 46.969 32.781 -20.75 1 71.38 920 GLN B C 1
ATOM 15179 O O . GLN B 1 920 ? 47.594 33.125 -21.766 1 71.38 920 GLN B O 1
ATOM 15184 N N . ASP B 1 921 ? 47.219 33.188 -19.547 1 62.69 921 ASP B N 1
ATOM 15185 C CA . ASP B 1 921 ? 48.438 33.969 -19.391 1 62.69 921 ASP B CA 1
ATOM 15186 C C . ASP B 1 921 ? 49.656 33.062 -19.219 1 62.69 921 ASP B C 1
ATOM 15188 O O . ASP B 1 921 ? 49.531 31.859 -19.109 1 62.69 921 ASP B O 1
ATOM 15192 N N . GLU B 1 922 ? 50.719 33.531 -19.016 1 60.78 922 GLU B N 1
ATOM 15193 C CA . GLU B 1 922 ? 52 32.812 -18.906 1 60.78 922 GLU B CA 1
ATOM 15194 C C . GLU B 1 922 ? 52.062 31.984 -17.641 1 60.78 922 GLU B C 1
ATOM 15196 O O . GLU B 1 922 ? 52.781 30.984 -17.594 1 60.78 922 GLU B O 1
ATOM 15201 N N . THR B 1 923 ? 51.469 32.312 -16.703 1 63.09 923 THR B N 1
ATOM 15202 C CA . THR B 1 923 ? 51.5 31.562 -15.453 1 63.09 923 THR B CA 1
ATOM 15203 C C . THR B 1 923 ? 50.469 30.453 -15.461 1 63.09 923 THR B C 1
ATOM 15205 O O . THR B 1 923 ? 50.375 29.672 -14.516 1 63.09 923 THR B O 1
ATOM 15208 N N . GLY B 1 924 ? 49.625 30.297 -16.5 1 59.97 924 GLY B N 1
ATOM 15209 C CA . GLY B 1 924 ? 48.656 29.234 -16.703 1 59.97 924 GLY B CA 1
ATOM 15210 C C . GLY B 1 924 ? 47.281 29.609 -16.25 1 59.97 924 GLY B C 1
ATOM 15211 O O . GLY B 1 924 ? 46.344 28.781 -16.328 1 59.97 924 GLY B O 1
ATOM 15212 N N . ASP B 1 925 ? 47.094 30.672 -15.852 1 63.88 925 ASP B N 1
ATOM 15213 C CA . ASP B 1 925 ? 45.75 31.047 -15.367 1 63.88 925 ASP B CA 1
ATOM 15214 C C . ASP B 1 925 ? 44.906 31.609 -16.5 1 63.88 925 ASP B C 1
ATOM 15216 O O . ASP B 1 925 ? 45.406 32.375 -17.344 1 63.88 925 ASP B O 1
ATOM 15220 N N . ASN B 1 926 ? 43.719 31.344 -16.453 1 72.81 926 ASN B N 1
ATOM 15221 C CA . ASN B 1 926 ? 42.781 31.766 -17.484 1 72.81 926 ASN B CA 1
ATOM 15222 C C . ASN B 1 926 ? 42.312 33.188 -17.234 1 72.81 926 ASN B C 1
ATOM 15224 O O . ASN B 1 926 ? 42 33.562 -16.094 1 72.81 926 ASN B O 1
ATOM 15228 N N . GLN B 1 927 ? 42.188 33.938 -18.328 1 78.75 927 GLN B N 1
ATOM 15229 C CA . GLN B 1 927 ? 41.656 35.281 -18.312 1 78.75 927 GLN B CA 1
ATOM 15230 C C . GLN B 1 927 ? 40.469 35.438 -19.266 1 78.75 927 GLN B C 1
ATOM 15232 O O . GLN B 1 927 ? 40.438 34.781 -20.312 1 78.75 927 GLN B O 1
ATOM 15237 N N . TYR B 1 928 ? 39.531 36.281 -18.828 1 82.25 928 TYR B N 1
ATOM 15238 C CA . TYR B 1 928 ? 38.281 36.375 -19.578 1 82.25 928 TYR B CA 1
ATOM 15239 C C . TYR B 1 928 ? 38 37.812 -19.984 1 82.25 928 TYR B C 1
ATOM 15241 O O . TYR B 1 928 ? 38.219 38.75 -19.203 1 82.25 928 TYR B O 1
ATOM 15249 N N . LEU B 1 929 ? 37.406 38 -21.203 1 84.19 929 LEU B N 1
ATOM 15250 C CA . LEU B 1 929 ? 37.094 39.281 -21.781 1 84.19 929 LEU B CA 1
ATOM 15251 C C . LEU B 1 929 ? 35.812 39.25 -22.594 1 84.19 929 LEU B C 1
ATOM 15253 O O . LEU B 1 929 ? 35.562 38.281 -23.328 1 84.19 929 LEU B O 1
ATOM 15257 N N . LEU B 1 930 ? 35.031 40.312 -22.484 1 87.94 930 LEU B N 1
ATOM 15258 C CA . LEU B 1 930 ? 33.844 40.469 -23.281 1 87.94 930 LEU B CA 1
ATOM 15259 C C . LEU B 1 930 ? 34 41.562 -24.328 1 87.94 930 LEU B C 1
ATOM 15261 O O . LEU B 1 930 ? 34.281 42.719 -24 1 87.94 930 LEU B O 1
ATOM 15265 N N . ARG B 1 931 ? 33.781 41.188 -25.625 1 87.25 931 ARG B N 1
ATOM 15266 C CA . ARG B 1 931 ? 33.969 42.156 -26.703 1 87.25 931 ARG B CA 1
ATOM 15267 C C . ARG B 1 931 ? 33.062 41.812 -27.891 1 87.25 931 ARG B C 1
ATOM 15269 O O . ARG B 1 931 ? 32.656 40.656 -28.047 1 87.25 931 ARG B O 1
ATOM 15276 N N . VAL B 1 932 ? 32.781 42.812 -28.719 1 87.81 932 VAL B N 1
ATOM 15277 C CA . VAL B 1 932 ? 32.125 42.594 -30 1 87.81 932 VAL B CA 1
ATOM 15278 C C . VAL B 1 932 ? 33.188 42.125 -31.031 1 87.81 932 VAL B C 1
ATOM 15280 O O . VAL B 1 932 ? 34.188 42.812 -31.25 1 87.81 932 VAL B O 1
ATOM 15283 N N . VAL B 1 933 ? 32.844 41.031 -31.688 1 86.5 933 VAL B N 1
ATOM 15284 C CA . VAL B 1 933 ? 33.781 40.5 -32.688 1 86.5 933 VAL B CA 1
ATOM 15285 C C . VAL B 1 933 ? 33.406 41.031 -34.062 1 86.5 933 VAL B C 1
ATOM 15287 O O . VAL B 1 933 ? 32.281 40.812 -34.531 1 86.5 933 VAL B O 1
ATOM 15290 N N . ARG B 1 934 ? 34.406 41.688 -34.625 1 83.62 934 ARG B N 1
ATOM 15291 C CA . ARG B 1 934 ? 34.188 42.25 -35.969 1 83.62 934 ARG B CA 1
ATOM 15292 C C . ARG B 1 934 ? 35.188 41.688 -36.969 1 83.62 934 ARG B C 1
ATOM 15294 O O . ARG B 1 934 ? 36.375 41.625 -36.688 1 83.62 934 ARG B O 1
ATOM 15301 N N . LYS B 1 935 ? 34.688 41.312 -38.125 1 78.5 935 LYS B N 1
ATOM 15302 C CA . LYS B 1 935 ? 35.531 40.812 -39.219 1 78.5 935 LYS B CA 1
ATOM 15303 C C . LYS B 1 935 ? 36.094 41.969 -40.062 1 78.5 935 LYS B C 1
ATOM 15305 O O . LYS B 1 935 ? 35.312 42.75 -40.594 1 78.5 935 LYS B O 1
ATOM 15310 N N . ILE B 1 936 ? 37.344 42.188 -40 1 76.62 936 ILE B N 1
ATOM 15311 C CA . ILE B 1 936 ? 37.938 43.281 -40.75 1 76.62 936 ILE B CA 1
ATOM 15312 C C . ILE B 1 936 ? 38.469 42.75 -42.094 1 76.62 936 ILE B C 1
ATOM 15314 O O . ILE B 1 936 ? 38.5 43.5 -43.094 1 76.62 936 ILE B O 1
ATOM 15318 N N . ALA B 1 937 ? 39.062 41.531 -42.156 1 76.25 937 ALA B N 1
ATOM 15319 C CA . ALA B 1 937 ? 39.562 40.906 -43.375 1 76.25 937 ALA B CA 1
ATOM 15320 C C . ALA B 1 937 ? 39.406 39.406 -43.312 1 76.25 937 ALA B C 1
ATOM 15322 O O . ALA B 1 937 ? 39.062 38.844 -42.25 1 76.25 937 ALA B O 1
ATOM 15323 N N . PRO B 1 938 ? 39.531 38.781 -44.438 1 73 938 PRO B N 1
ATOM 15324 C CA . PRO B 1 938 ? 39.438 37.312 -44.375 1 73 938 PRO B CA 1
ATOM 15325 C C . PRO B 1 938 ? 40.375 36.719 -43.344 1 73 938 PRO B C 1
ATOM 15327 O O . PRO B 1 938 ? 41.594 37.031 -43.344 1 73 938 PRO B O 1
ATOM 15330 N N . ASN B 1 939 ? 39.906 36.031 -42.188 1 71.75 939 ASN B N 1
ATOM 15331 C CA . ASN B 1 939 ? 40.594 35.344 -41.125 1 71.75 939 ASN B CA 1
ATOM 15332 C C . ASN B 1 939 ? 41.188 36.312 -40.094 1 71.75 939 ASN B C 1
ATOM 15334 O O . ASN B 1 939 ? 42.094 35.969 -39.375 1 71.75 939 ASN B O 1
ATOM 15338 N N . GLN B 1 940 ? 40.812 37.5 -40.344 1 77.31 940 GLN B N 1
ATOM 15339 C CA . GLN B 1 940 ? 41.25 38.469 -39.344 1 77.31 940 GLN B CA 1
ATOM 15340 C C . GLN B 1 940 ? 40.094 39.125 -38.625 1 77.31 940 GLN B C 1
ATOM 15342 O O . GLN B 1 940 ? 39.188 39.656 -39.281 1 77.31 940 GLN B O 1
ATOM 15347 N N . TYR B 1 941 ? 40.156 39 -37.312 1 80.75 941 TYR B N 1
ATOM 15348 C CA . TYR B 1 941 ? 39.094 39.531 -36.5 1 80.75 941 TYR B CA 1
ATOM 15349 C C . TYR B 1 941 ? 39.594 40.594 -35.531 1 80.75 941 TYR B C 1
ATOM 15351 O O . TYR B 1 941 ? 40.75 40.562 -35.125 1 80.75 941 TYR B O 1
ATOM 15359 N N . GLU B 1 942 ? 38.812 41.531 -35.281 1 83.75 942 GLU B N 1
ATOM 15360 C CA . GLU B 1 942 ? 39.062 42.562 -34.312 1 83.75 942 GLU B CA 1
ATOM 15361 C C . GLU B 1 942 ? 38.031 42.531 -33.156 1 83.75 942 GLU B C 1
ATOM 15363 O O . GLU B 1 942 ? 36.844 42.25 -33.406 1 83.75 942 GLU B O 1
ATOM 15368 N N . LEU B 1 943 ? 38.562 42.781 -31.969 1 84.44 943 LEU B N 1
ATOM 15369 C CA . LEU B 1 943 ? 37.719 42.844 -30.766 1 84.44 943 LEU B CA 1
ATOM 15370 C C . LEU B 1 943 ? 37.406 44.312 -30.391 1 84.44 943 LEU B C 1
ATOM 15372 O O . LEU B 1 943 ? 38.312 45.062 -30 1 84.44 943 LEU B O 1
ATOM 15376 N N . GLN B 1 944 ? 36.156 44.625 -30.453 1 85.94 944 GLN B N 1
ATOM 15377 C CA . GLN B 1 944 ? 35.719 46 -30.25 1 85.94 944 GLN B CA 1
ATOM 15378 C C . GLN B 1 944 ? 35.062 46.188 -28.891 1 85.94 944 GLN B C 1
ATOM 15380 O O . GLN B 1 944 ? 34.188 45.375 -28.516 1 85.94 944 GLN B O 1
ATOM 15385 N N . ALA B 1 945 ? 35.375 47.281 -28.344 1 83.69 945 ALA B N 1
ATOM 15386 C CA . ALA B 1 945 ? 34.688 47.719 -27.125 1 83.69 945 ALA B CA 1
ATOM 15387 C C . ALA B 1 945 ? 33.5 48.625 -27.453 1 83.69 945 ALA B C 1
ATOM 15389 O O . ALA B 1 945 ? 33.531 49.375 -28.438 1 83.69 945 ALA B O 1
ATOM 15390 N N . GLN B 1 946 ? 32.438 48.625 -26.641 1 83.31 946 GLN B N 1
ATOM 15391 C CA . GLN B 1 946 ? 31.297 49.5 -26.859 1 83.31 946 GLN B CA 1
ATOM 15392 C C . GLN B 1 946 ? 31.516 50.875 -26.219 1 83.31 946 GLN B C 1
ATOM 15394 O O . GLN B 1 946 ? 30.906 51.875 -26.641 1 83.31 946 GLN B O 1
ATOM 15399 N N . ASN B 1 947 ? 32.344 51 -25.281 1 81.5 947 ASN B N 1
ATOM 15400 C CA . ASN B 1 947 ? 32.812 52.25 -24.688 1 81.5 947 ASN B CA 1
ATOM 15401 C C . ASN B 1 947 ? 33.938 52.875 -25.5 1 81.5 947 ASN B C 1
ATOM 15403 O O . ASN B 1 947 ? 35 52.281 -25.609 1 81.5 947 ASN B O 1
ATOM 15407 N N . PRO B 1 948 ? 33.75 53.875 -25.984 1 79.81 948 PRO B N 1
ATOM 15408 C CA . PRO B 1 948 ? 34.719 54.469 -26.891 1 79.81 948 PRO B CA 1
ATOM 15409 C C . PRO B 1 948 ? 36.031 54.812 -26.188 1 79.81 948 PRO B C 1
ATOM 15411 O O . PRO B 1 948 ? 37.031 55.062 -26.844 1 79.81 948 PRO B O 1
ATOM 15414 N N . SER B 1 949 ? 36.031 54.938 -24.969 1 80.12 949 SER B N 1
ATOM 15415 C CA . SER B 1 949 ? 37.281 55.281 -24.25 1 80.12 949 SER B CA 1
ATOM 15416 C C . SER B 1 949 ? 38.25 54.125 -24.234 1 80.12 949 SER B C 1
ATOM 15418 O O . SER B 1 949 ? 39.406 54.312 -23.828 1 80.12 949 SER B O 1
ATOM 15420 N N . TYR B 1 950 ? 37.844 53.031 -24.719 1 82.19 950 TYR B N 1
ATOM 15421 C CA . TYR B 1 950 ? 38.719 51.844 -24.734 1 82.19 950 TYR B CA 1
ATOM 15422 C C . TYR B 1 950 ? 39.125 51.5 -26.156 1 82.19 950 TYR B C 1
ATOM 15424 O O . TYR B 1 950 ? 38.281 51.5 -27.062 1 82.19 950 TYR B O 1
ATOM 15432 N N . PRO B 1 951 ? 40.25 51.156 -26.344 1 81.19 951 PRO B N 1
ATOM 15433 C CA . PRO B 1 951 ? 40.719 50.875 -27.703 1 81.19 951 PRO B CA 1
ATOM 15434 C C . PRO B 1 951 ? 40.312 49.5 -28.219 1 81.19 951 PRO B C 1
ATOM 15436 O O . PRO B 1 951 ? 40.094 48.594 -27.438 1 81.19 951 PRO B O 1
ATOM 15439 N N . ASN B 1 952 ? 40.25 49.406 -29.531 1 82.44 952 ASN B N 1
ATOM 15440 C CA . ASN B 1 952 ? 40.031 48.125 -30.188 1 82.44 952 ASN B CA 1
ATOM 15441 C C . ASN B 1 952 ? 41.281 47.25 -30.156 1 82.44 952 ASN B C 1
ATOM 15443 O O . ASN B 1 952 ? 42.375 47.75 -30.141 1 82.44 952 ASN B O 1
ATOM 15447 N N . MET B 1 953 ? 41.094 45.875 -30.031 1 81.62 953 MET B N 1
ATOM 15448 C CA . MET B 1 953 ? 42.219 44.938 -29.953 1 81.62 953 MET B CA 1
ATOM 15449 C C . MET B 1 953 ? 42.156 43.938 -31.078 1 81.62 953 MET B C 1
ATOM 15451 O O . MET B 1 953 ? 41.094 43.438 -31.422 1 81.62 953 MET B O 1
ATOM 15455 N N . PRO B 1 954 ? 43.25 43.625 -31.625 1 81.69 954 PRO B N 1
ATOM 15456 C CA . PRO B 1 954 ? 43.25 42.562 -32.625 1 81.69 954 PRO B CA 1
ATOM 15457 C C . PRO B 1 954 ? 43.125 41.188 -31.984 1 81.69 954 PRO B C 1
ATOM 15459 O O . PRO B 1 954 ? 43.688 40.938 -30.922 1 81.69 954 PRO B O 1
ATOM 15462 N N . ALA B 1 955 ? 42.281 40.312 -32.562 1 81 955 ALA B N 1
ATOM 15463 C CA . ALA B 1 955 ? 42.156 38.938 -32.094 1 81 955 ALA B CA 1
ATOM 15464 C C . ALA B 1 955 ? 43.375 38.125 -32.469 1 81 955 ALA B C 1
ATOM 15466 O O . ALA B 1 955 ? 43.875 38.219 -33.562 1 81 955 ALA B O 1
ATOM 15467 N N . THR B 1 956 ? 43.906 37.438 -31.469 1 79.5 956 THR B N 1
ATOM 15468 C CA . THR B 1 956 ? 45.062 36.562 -31.703 1 79.5 956 THR B CA 1
ATOM 15469 C C . THR B 1 956 ? 44.656 35.094 -31.594 1 79.5 956 THR B C 1
ATOM 15471 O O . THR B 1 956 ? 43.625 34.781 -31.031 1 79.5 956 THR B O 1
ATOM 15474 N N . ASP B 1 957 ? 45.5 34.188 -31.969 1 73.81 957 ASP B N 1
ATOM 15475 C CA . ASP B 1 957 ? 45.25 32.75 -31.953 1 73.81 957 ASP B CA 1
ATOM 15476 C C . ASP B 1 957 ? 45.188 32.219 -30.531 1 73.81 957 ASP B C 1
ATOM 15478 O O . ASP B 1 957 ? 44.625 31.141 -30.297 1 73.81 957 ASP B O 1
ATOM 15482 N N . ALA B 1 958 ? 45.688 32.906 -29.734 1 74.62 958 ALA B N 1
ATOM 15483 C CA . ALA B 1 958 ? 45.688 32.438 -28.344 1 74.62 958 ALA B CA 1
ATOM 15484 C C . ALA B 1 958 ? 44.344 32.719 -27.672 1 74.62 958 ALA B C 1
ATOM 15486 O O . ALA B 1 958 ? 44.062 32.219 -26.578 1 74.62 958 ALA B O 1
ATOM 15487 N N . MET B 1 959 ? 43.531 33.344 -28.359 1 77.75 959 MET B N 1
ATOM 15488 C CA . MET B 1 959 ? 42.219 33.719 -27.828 1 77.75 959 MET B CA 1
ATOM 15489 C C . MET B 1 959 ? 41.125 32.75 -28.328 1 77.75 959 MET B C 1
ATOM 15491 O O . MET B 1 959 ? 41.094 32.438 -29.516 1 77.75 959 MET B O 1
ATOM 15495 N N . LYS B 1 960 ? 40.375 32.312 -27.359 1 81.81 960 LYS B N 1
ATOM 15496 C CA . LYS B 1 960 ? 39.312 31.406 -27.688 1 81.81 960 LYS B CA 1
ATOM 15497 C C . LYS B 1 960 ? 37.938 31.969 -27.234 1 81.81 960 LYS B C 1
ATOM 15499 O O . LYS B 1 960 ? 37.812 32.438 -26.109 1 81.81 960 LYS B O 1
ATOM 15504 N N . THR B 1 961 ? 37.031 31.922 -28.172 1 82.12 961 THR B N 1
ATOM 15505 C CA . THR B 1 961 ? 35.656 32.25 -27.797 1 82.12 961 THR B CA 1
ATOM 15506 C C . THR B 1 961 ? 34.969 31.062 -27.109 1 82.12 961 THR B C 1
ATOM 15508 O O . THR B 1 961 ? 35 29.953 -27.609 1 82.12 961 THR B O 1
ATOM 15511 N N . PHE B 1 962 ? 34.344 31.438 -25.984 1 83.19 962 PHE B N 1
ATOM 15512 C CA . PHE B 1 962 ? 33.781 30.281 -25.281 1 83.19 962 PHE B CA 1
ATOM 15513 C C . PHE B 1 962 ? 32.312 30.5 -24.938 1 83.19 962 PHE B C 1
ATOM 15515 O O . PHE B 1 962 ? 31.594 29.547 -24.672 1 83.19 962 PHE B O 1
ATOM 15522 N N . ALA B 1 963 ? 31.922 31.672 -25.047 1 88.31 963 ALA B N 1
ATOM 15523 C CA . ALA B 1 963 ? 30.5 31.906 -24.766 1 88.31 963 ALA B CA 1
ATOM 15524 C C . ALA B 1 963 ? 29.984 33.125 -25.531 1 88.31 963 ALA B C 1
ATOM 15526 O O . ALA B 1 963 ? 30.75 34 -25.875 1 88.31 963 ALA B O 1
ATOM 15527 N N . ARG B 1 964 ? 28.672 33.156 -25.672 1 87.44 964 ARG B N 1
ATOM 15528 C CA . ARG B 1 964 ? 27.953 34.25 -26.328 1 87.44 964 ARG B CA 1
ATOM 15529 C C . ARG B 1 964 ? 27.047 34.969 -25.344 1 87.44 964 ARG B C 1
ATOM 15531 O O . ARG B 1 964 ? 26.359 34.344 -24.531 1 87.44 964 ARG B O 1
ATOM 15538 N N . LEU B 1 965 ? 27.062 36.281 -25.594 1 85.5 965 LEU B N 1
ATOM 15539 C CA . LEU B 1 965 ? 26.125 37.031 -24.781 1 85.5 965 LEU B CA 1
ATOM 15540 C C . LEU B 1 965 ? 24.719 36.938 -25.344 1 85.5 965 LEU B C 1
ATOM 15542 O O . LEU B 1 965 ? 24.484 37.312 -26.5 1 85.5 965 LEU B O 1
ATOM 15546 N N . LYS B 1 966 ? 23.797 36.531 -24.516 1 83.81 966 LYS B N 1
ATOM 15547 C CA . LYS B 1 966 ? 22.391 36.469 -24.891 1 83.81 966 LYS B CA 1
ATOM 15548 C C . LYS B 1 966 ? 21.641 37.719 -24.438 1 83.81 966 LYS B C 1
ATOM 15550 O O . LYS B 1 966 ? 20.891 38.312 -25.203 1 83.81 966 LYS B O 1
ATOM 15555 N N . ALA B 1 967 ? 21.812 38.031 -23.156 1 82.88 967 ALA B N 1
ATOM 15556 C CA . ALA B 1 967 ? 21.141 39.219 -22.578 1 82.88 967 ALA B CA 1
ATOM 15557 C C . ALA B 1 967 ? 21.844 39.688 -21.312 1 82.88 967 ALA B C 1
ATOM 15559 O O . ALA B 1 967 ? 22.609 38.938 -20.703 1 82.88 967 ALA B O 1
ATOM 15560 N N . VAL B 1 968 ? 21.625 40.844 -20.984 1 81.25 968 VAL B N 1
ATOM 15561 C CA . VAL B 1 968 ? 21.984 41.375 -19.672 1 81.25 968 VAL B CA 1
ATOM 15562 C C . VAL B 1 968 ? 20.797 41.281 -18.734 1 81.25 968 VAL B C 1
ATOM 15564 O O . VAL B 1 968 ? 19.703 41.75 -19.047 1 81.25 968 VAL B O 1
ATOM 15567 N N . ILE B 1 969 ? 20.906 40.594 -17.672 1 77.81 969 ILE B N 1
ATOM 15568 C CA . ILE B 1 969 ? 19.797 40.375 -16.734 1 77.81 969 ILE B CA 1
ATOM 15569 C C . ILE B 1 969 ? 19.547 41.688 -15.945 1 77.81 969 ILE B C 1
ATOM 15571 O O . ILE B 1 969 ? 20.438 42.156 -15.25 1 77.81 969 ILE B O 1
ATOM 15575 N N . LYS B 1 970 ? 18.359 42.469 -16.125 1 66.12 970 LYS B N 1
ATOM 15576 C CA . LYS B 1 970 ? 17.969 43.719 -15.484 1 66.12 970 LYS B CA 1
ATOM 15577 C C . LYS B 1 970 ? 17.281 43.5 -14.141 1 66.12 970 LYS B C 1
ATOM 15579 O O . LYS B 1 970 ? 16.438 42.594 -14.023 1 66.12 970 LYS B O 1
ATOM 15584 N N . ASN B 1 971 ? 17.609 43.969 -13.117 1 50.62 971 ASN B N 1
ATOM 15585 C CA . ASN B 1 971 ? 16.891 44 -11.844 1 50.62 971 ASN B CA 1
ATOM 15586 C C . ASN B 1 971 ? 15.758 45 -11.859 1 50.62 971 ASN B C 1
ATOM 15588 O O . ASN B 1 971 ? 15.969 46.188 -12.164 1 50.62 971 ASN B O 1
ATOM 15592 N N . ASN B 1 972 ? 14.422 44.688 -11.938 1 39.59 972 ASN B N 1
ATOM 15593 C CA . ASN B 1 972 ? 13.289 45.625 -12.031 1 39.59 972 ASN B CA 1
ATOM 15594 C C . ASN B 1 972 ? 13.18 46.5 -10.797 1 39.59 972 ASN B C 1
ATOM 15596 O O . ASN B 1 972 ? 12.148 47.156 -10.578 1 39.59 972 ASN B O 1
ATOM 15600 N N . SER B 1 973 ? 13.719 46.625 -9.75 1 35.69 973 SER B N 1
ATOM 15601 C CA . SER B 1 973 ? 13.258 47.438 -8.633 1 35.69 973 SER B CA 1
ATOM 15602 C C . SER B 1 973 ? 13.219 48.906 -9.016 1 35.69 973 SER B C 1
ATOM 15604 O O . SER B 1 973 ? 12.867 49.781 -8.195 1 35.69 973 SER B O 1
ATOM 15606 N N . GLN B 1 974 ? 13.609 49.5 -9.906 1 32.56 974 GLN B N 1
ATOM 15607 C CA . GLN B 1 974 ? 13.805 50.938 -9.922 1 32.56 974 GLN B CA 1
ATOM 15608 C C . GLN B 1 974 ? 12.578 51.656 -10.484 1 32.56 974 GLN B C 1
ATOM 15610 O O . GLN B 1 974 ? 12.602 52.875 -10.711 1 32.56 974 GLN B O 1
ATOM 15615 N N . GLN B 1 975 ? 11.492 51.031 -10.797 1 30.41 975 GLN B N 1
ATOM 15616 C CA . GLN B 1 975 ? 10.656 51.969 -11.539 1 30.41 975 GLN B CA 1
ATOM 15617 C C . GLN B 1 975 ? 9.938 52.938 -10.594 1 30.41 975 GLN B C 1
ATOM 15619 O O . GLN B 1 975 ? 9.203 53.812 -11.039 1 30.41 975 GLN B O 1
ATOM 15624 N N . SER B 1 976 ? 9.695 52.812 -9.32 1 28.55 976 SER B N 1
ATOM 15625 C CA . SER B 1 976 ? 8.641 53.656 -8.773 1 28.55 976 SER B CA 1
ATOM 15626 C C . SER B 1 976 ? 9.148 55.094 -8.57 1 28.55 976 SER B C 1
ATOM 15628 O O . SER B 1 976 ? 8.445 55.906 -7.996 1 28.55 976 SER B O 1
ATOM 15630 N N . GLN B 1 977 ? 10.266 55.531 -8.695 1 23.62 977 GLN B N 1
ATOM 15631 C CA . GLN B 1 977 ? 10.5 56.875 -8.164 1 23.62 977 GLN B CA 1
ATOM 15632 C C . GLN B 1 977 ? 9.953 57.938 -9.109 1 23.62 977 GLN B C 1
ATOM 15634 O O . GLN B 1 977 ? 9.844 59.094 -8.734 1 23.62 977 GLN B O 1
ATOM 15639 N N . THR B 1 978 ? 9.953 57.875 -10.336 1 23.39 978 THR B N 1
ATOM 15640 C CA . THR B 1 978 ? 9.953 59.156 -11.016 1 23.39 978 THR B CA 1
ATOM 15641 C C . THR B 1 978 ? 8.531 59.656 -11.219 1 23.39 978 THR B C 1
ATOM 15643 O O . THR B 1 978 ? 8.32 60.812 -11.625 1 23.39 978 THR B O 1
ATOM 15646 N N . ARG B 1 979 ? 7.391 58.906 -11.016 1 21.66 979 ARG B N 1
ATOM 15647 C CA . ARG B 1 979 ? 6.285 59.844 -11.117 1 21.66 979 ARG B CA 1
ATOM 15648 C C . ARG B 1 979 ? 5.992 60.5 -9.766 1 21.66 979 ARG B C 1
ATOM 15650 O O . ARG B 1 979 ? 5.992 59.8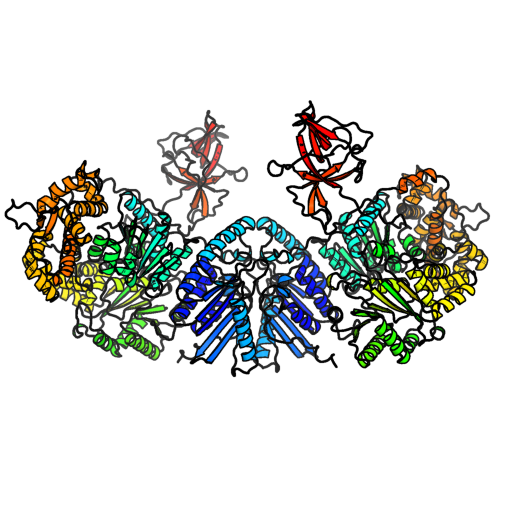44 -8.734 1 21.66 979 ARG B O 1
#

Radius of gyration: 50.72 Å; Cα contacts (8 Å, |Δi|>4): 3766; chains: 2; bounding box: 100×146×124 Å